Protein 2K9K (pdb70)

InterPro domains:
  IPR003538 Gram-negative bacterial TonB protein [PR01374] (62-72)
  IPR003538 Gram-negative bacterial TonB protein [PR01374] (121-142)
  IPR003538 Gram-negative bacterial TonB protein [PR01374] (142-160)
  IPR003538 Gram-negative bacterial TonB protein [PR01374] (161-178)
  IPR006260 TonB/TolA, C-terminal [TIGR01352] (127-204)
  IPR037682 TonB, C-terminal [PF03544] (126-204)
  IPR037682 TonB, C-terminal [PS52015] (114-206)
  IPR051045 TonB-dependent transporter energy transducer [PTHR33446] (8-205)

Sequence (106 aa):
DHPFTSAPTFGDFGSNQQAMPLYRVEPVYPSRALKRGVEGFVTLSFTIDTTGKAVDINVVDANPKRMFEREAMQALKKWKYQPQIVDGKAIEQPGQTVTVEFKIAKDHPFTSAPTFGDFGSNQQAMPLYRVEPVYPSRALKRGVEGFVTLSFTIDTTGKAVDINVVDANPKRMFEREAMQALKKWKYQPQIVDGKAIEQPGQTVTVEFKIAKDHPFTSAPTFGDFGSNQQAMPLYRVEPVYPSRALKRGVEGFVTLSFTIDTTGKAVDINVVDANPKRMFEREAMQALKKWKYQPQIVDGKAIEQPGQTVTVEFKIAKDHPFTSAPTFGDFGSNQQAMPLYRVEPVYPSRALKRGVEGFVTLSFTIDTTGKAVDINVVDANPKRMFEREAMQALKKWKYQPQIVDGKAIEQPGQTVTVEFKIAKDHPFTSAPTFGDFGSNQQAMPLYRVEPVYPSRALKRGVEGFVTLSFTIDTTGKAVDINVVDANPKRMFEREAMQALKKWKYQPQIVDGKAIEQPGQTVTVEFKIAKDHPFTSAPTFGDFGSNQQAMPLYRVEPVYPSRALKRGVEGFVTLSFTIDTTGKAVDINVVDANPKRMFEREAMQALKKWKYQPQIVDGKAIEQPGQTVTVEFKIAKDHPFTSAPTFGDFGSNQQAMPLYRVEPVYPSRALKRGVEGFVTLSFTIDTTGKAVDINVVDANPKRMFEREAMQALKKWKYQPQIVDGKAIEQPGQTVTVEFKIAKDHPFTSAPTFGDFGSNQQAMPLYRVEPVYPSRALKRGVEGFVTLSFTIDTTGKAVDINVVDANPKRMFEREAMQALKKWKYQPQIVDGKAIEQPGQTVTVEFKIAKDHPFTSAPTFGDFGSNQQAMPLYRVEPVYPSRALKRGVEGFVTLSFTIDTTGKAVDINVVDANPKRMFEREAMQALKKWKYQPQIVDGKAIEQPGQTVTVEFKIAKDHPFTSAPTFGDFGSNQQAMPLYRVEPVYPSRALKRGVEGFVTLSFTIDTTGKAVDINVVDANPKRMFEREAMQALKKWKYQPQIVDGKAIEQPGQTVTVEFKIAKDHPFTSAPTFGDFGSNQQAMPLYRVEPVYPSRALKRGVEGFVTLSFTIDTTGKAVDINVVDANPKRMFEREAMQALKKWKYQPQIVDGKAIEQPGQTVTVEFKIAKDHPFTSAPTFGDFGSNQQAMPLYRVEPVYPSRALKRGVEGFVTLSFTIDTTGKAVDINVVDANPKRMFEREAMQALKKWKYQPQIVDGKAIEQPGQTVTVEFKIAKDHPFTSAPTFGDFGSNQQAMPLYRVEPVYPSRALKRGVEGFVTLSFTIDTTGKAVDINVVDANPKRMFEREAMQALKKWKYQPQIVDGKAIEQPGQTVTVEFKIAKDHPFTSAPTFGDFGSNQQAMPLYRVEPVYPSRALKRGVEGFVTLSFTIDTTGKAVDINVVDANPKRMFEREAMQALKKWKYQPQIVDGKAIEQPGQTVTVEFKIAKDHPFTSAPTFGDFGSNQQAMPLYRVEPVYPSRALKRGVEGFVTLSFTIDTTGKAVDINVVDANPKRMFEREAMQALKKWKYQPQIVDGKAIEQPGQTVTVEFKIAKDHPFTSAPTFGDFGSNQQAMPLYRVEPVYPSRALKRGVEGFVTLSFTIDTTGKAVDINVVDANPKRMFEREAMQALKKWKYQPQIVDGKAIEQPGQTVTVEFKIAKDHPFTSAPTFGDFGSNQQAMPLYRVEPVYPSRALKRGVEGFVTLSFTIDTTGKAVDINVVDANPKRMFEREAMQALKKWKYQPQIVDGKAIEQPGQTVTVEFKIAKDHPFTSAPTFGDFGSNQQAMPLYRVEPVYPSRALKRGVEGFVTLSFTIDTTGKAVDINVVDANPKRMFEREAMQALKKWKYQPQIVDGKAIEQPGQTVTVEFKIAKDHPFTSAPTFGDFGSNQQAMPLYRVEPVYPSRALKRGVEGFVTLSFTIDTTGKAVDINVVDANPKRMFEREAMQALKKWKYQPQIVDGKAIEQPGQTVTVEFKIAKDHPFTSAPTFGDFGSNQQAMPLYRVEPVYPSRALKRGVEGFVTLSFTIDTTGKAVDINVVDANPKRMFEREAMQALKKWKYQPQIVDGKAIEQPGQTVTVEFKIAK

Solvent-accessible surface area: 8037 Å² total; per-residue (Å²): 180,191,103,164,142,86,87,127,126,111,68,96,151,57,108,80,172,47,4,62,4,108,148,68,108,84,21,73,60,26,81,180,5,48,169,170,50,46,92,8,62,5,17,1,26,3,34,2,64,62,93,10,111,27,58,104,37,82,44,103,77,10,15,96,158,200,29,0,58,126,9,5,83,89,4,4,143,136,22,139,27,86,60,112,132,79,152,80,101,42,14,105,44,117,68,21,63,10,47,40,128,1,116,28,49,251

Foldseek 3Di:
DDDDDDDDFDDPDDDDDFDAADPDGDFDADDVLLVVQDKKKFKWWWAQALQRDTDPIGGDDIGPDPHCHCRRSVDSVVGTHHSDQDVPDHHGGRGGMDMDIGDHTD

Radius of gyration: 14.74 Å; Cα contacts (8 Å, |Δi|>4): 183; chains: 1; bounding box: 39×39×26 Å

Structure (mmCIF, N/CA/C/O backbone):
data_2K9K
#
_entry.id   2K9K
#
loop_
_atom_site.group_PDB
_atom_site.id
_atom_site.type_symbol
_atom_site.label_atom_id
_atom_site.label_alt_id
_atom_site.label_comp_id
_atom_site.label_asym_id
_atom_site.label_entity_id
_atom_site.label_seq_id
_atom_site.pdbx_PDB_ins_code
_atom_site.Cartn_x
_atom_site.Cartn_y
_atom_site.Cartn_z
_atom_site.occupancy
_atom_site.B_iso_or_equiv
_atom_site.auth_seq_id
_atom_site.auth_comp_id
_atom_site.auth_asym_id
_atom_site.auth_atom_id
_atom_site.pdbx_PDB_model_num
ATOM 1 N N . ASP A 1 1 ? 1.328 0.000 0.000 1.00 0.00 101 ASP A N 1
ATOM 2 C CA . ASP A 1 1 ? 2.093 -0.001 -1.242 1.00 0.00 101 ASP A CA 1
ATOM 3 C C . ASP A 1 1 ? 2.118 -1.394 -1.863 1.00 0.00 101 ASP A C 1
ATOM 4 O O . ASP A 1 1 ? 2.162 -2.400 -1.155 1.00 0.00 101 ASP A O 1
ATOM 13 N N . HIS A 1 2 ? 2.090 -1.445 -3.191 1.00 0.00 102 HIS A N 1
ATOM 14 C CA . HIS A 1 2 ? 2.109 -2.715 -3.908 1.00 0.00 102 HIS A CA 1
ATOM 15 C C . HIS A 1 2 ? 3.314 -2.793 -4.842 1.00 0.00 102 HIS A C 1
ATOM 16 O O . HIS A 1 2 ? 3.185 -2.758 -6.066 1.00 0.00 102 HIS A O 1
ATOM 30 N N . PRO A 1 3 ? 4.514 -2.902 -4.252 1.00 0.00 103 PRO A N 1
ATOM 31 C CA . PRO A 1 3 ? 5.764 -2.988 -5.012 1.00 0.00 103 PRO A CA 1
ATOM 32 C C . PRO A 1 3 ? 5.901 -4.312 -5.757 1.00 0.00 103 PRO A C 1
ATOM 33 O O . PRO A 1 3 ? 4.975 -5.122 -5.777 1.00 0.00 103 PRO A O 1
ATOM 44 N N . PHE A 1 4 ? 7.062 -4.525 -6.367 1.00 0.00 104 PHE A N 1
ATOM 45 C CA . PHE A 1 4 ? 7.319 -5.751 -7.114 1.00 0.00 104 PHE A CA 1
ATOM 46 C C . PHE A 1 4 ? 7.292 -6.965 -6.191 1.00 0.00 104 PHE A C 1
ATOM 47 O O . PHE A 1 4 ? 7.569 -6.859 -4.995 1.00 0.00 104 PHE A O 1
ATOM 64 N N . THR A 1 5 ? 6.954 -8.122 -6.753 1.00 0.00 105 THR A N 1
ATOM 65 C CA . THR A 1 5 ? 6.889 -9.357 -5.982 1.00 0.00 105 THR A CA 1
ATOM 66 C C . THR A 1 5 ? 8.247 -9.704 -5.383 1.00 0.00 105 THR A C 1
ATOM 67 O O . THR A 1 5 ? 9.199 -9.995 -6.107 1.00 0.00 105 THR A O 1
ATOM 78 N N . SER A 1 6 ? 8.329 -9.673 -4.057 1.00 0.00 106 SER A N 1
ATOM 79 C CA . SER A 1 6 ? 9.572 -9.982 -3.361 1.00 0.00 106 SER A CA 1
ATOM 80 C C . SER A 1 6 ? 9.336 -10.115 -1.860 1.00 0.00 106 SER A C 1
ATOM 81 O O . SER A 1 6 ? 8.283 -9.733 -1.350 1.00 0.00 106 SER A O 1
ATOM 89 N N . ALA A 1 7 ? 10.324 -10.660 -1.157 1.00 0.00 107 ALA A N 1
ATOM 90 C CA . ALA A 1 7 ? 10.225 -10.843 0.285 1.00 0.00 107 ALA A CA 1
ATOM 91 C C . ALA A 1 7 ? 11.589 -10.698 0.952 1.00 0.00 107 ALA A C 1
ATOM 92 O O . ALA A 1 7 ? 12.635 -10.813 0.311 1.00 0.00 107 ALA A O 1
ATOM 99 N N . PRO A 1 8 ? 11.582 -10.440 2.268 1.00 0.00 108 PRO A N 1
ATOM 100 C CA . PRO A 1 8 ? 12.811 -10.274 3.049 1.00 0.00 108 PRO A CA 1
ATOM 101 C C . PRO A 1 8 ? 13.576 -11.583 3.211 1.00 0.00 108 PRO A C 1
ATOM 102 O O . PRO A 1 8 ? 13.059 -12.659 2.908 1.00 0.00 108 PRO A O 1
ATOM 113 N N . THR A 1 9 ? 14.812 -11.485 3.690 1.00 0.00 109 THR A N 1
ATOM 114 C CA . THR A 1 9 ? 15.649 -12.661 3.891 1.00 0.00 109 THR A CA 1
ATOM 115 C C . THR A 1 9 ? 15.748 -13.019 5.370 1.00 0.00 109 THR A C 1
ATOM 116 O O . THR A 1 9 ? 15.172 -14.011 5.818 1.00 0.00 109 THR A O 1
ATOM 127 N N . PHE A 1 10 ? 16.480 -12.205 6.124 1.00 0.00 110 PHE A N 1
ATOM 128 C CA . PHE A 1 10 ? 16.653 -12.437 7.553 1.00 0.00 110 PHE A CA 1
ATOM 129 C C . PHE A 1 10 ? 16.213 -11.219 8.359 1.00 0.00 110 PHE A C 1
ATOM 130 O O . PHE A 1 10 ? 15.766 -10.219 7.799 1.00 0.00 110 PHE A O 1
ATOM 147 N N . GLY A 1 11 ? 16.343 -11.311 9.679 1.00 0.00 111 GLY A N 1
ATOM 148 C CA . GLY A 1 11 ? 15.954 -10.211 10.542 1.00 0.00 111 GLY A CA 1
ATOM 149 C C . GLY A 1 11 ? 17.139 -9.382 10.995 1.00 0.00 111 GLY A C 1
ATOM 150 O O . GLY A 1 11 ? 18.209 -9.921 11.280 1.00 0.00 111 GLY A O 1
ATOM 154 N N . ASP A 1 12 ? 16.950 -8.069 11.062 1.00 0.00 112 ASP A N 1
ATOM 155 C CA . ASP A 1 12 ? 18.013 -7.164 11.484 1.00 0.00 112 ASP A CA 1
ATOM 156 C C . ASP A 1 12 ? 17.508 -6.188 12.541 1.00 0.00 112 ASP A C 1
ATOM 157 O O . ASP A 1 12 ? 16.303 -5.984 12.688 1.00 0.00 112 ASP A O 1
ATOM 166 N N . PHE A 1 13 ? 18.437 -5.588 13.278 1.00 0.00 113 PHE A N 1
ATOM 167 C CA . PHE A 1 13 ? 18.086 -4.635 14.324 1.00 0.00 113 PHE A CA 1
ATOM 168 C C . PHE A 1 13 ? 19.300 -3.804 14.732 1.00 0.00 113 PHE A C 1
ATOM 169 O O . PHE A 1 13 ? 20.440 -4.247 14.605 1.00 0.00 113 PHE A O 1
ATOM 186 N N . GLY A 1 14 ? 19.044 -2.596 15.224 1.00 0.00 114 GLY A N 1
ATOM 187 C CA . GLY A 1 14 ? 20.124 -1.722 15.644 1.00 0.00 114 GLY A CA 1
ATOM 188 C C . GLY A 1 14 ? 19.816 -1.002 16.941 1.00 0.00 114 GLY A C 1
ATOM 189 O O . GLY A 1 14 ? 19.163 0.041 16.941 1.00 0.00 114 GLY A O 1
ATOM 193 N N . SER A 1 15 ? 20.287 -1.560 18.052 1.00 0.00 115 SER A N 1
ATOM 194 C CA . SER A 1 15 ? 20.054 -0.967 19.364 1.00 0.00 115 SER A CA 1
ATOM 195 C C . SER A 1 15 ? 21.015 0.191 19.615 1.00 0.00 115 SER A C 1
ATOM 196 O O . SER A 1 15 ? 20.627 1.228 20.151 1.00 0.00 115 SER A O 1
ATOM 204 N N . ASN A 1 16 ? 22.271 0.006 19.222 1.00 0.00 116 ASN A N 1
ATOM 205 C CA . ASN A 1 16 ? 23.289 1.034 19.405 1.00 0.00 116 ASN A CA 1
ATOM 206 C C . ASN A 1 16 ? 22.843 2.356 18.786 1.00 0.00 116 ASN A C 1
ATOM 207 O O . ASN A 1 16 ? 22.147 2.373 17.772 1.00 0.00 116 ASN A O 1
ATOM 218 N N . GLN A 1 17 ? 23.251 3.459 19.405 1.00 0.00 117 GLN A N 1
ATOM 219 C CA . GLN A 1 17 ? 22.894 4.785 18.914 1.00 0.00 117 GLN A CA 1
ATOM 220 C C . GLN A 1 17 ? 23.934 5.298 17.924 1.00 0.00 117 GLN A C 1
ATOM 221 O O . GLN A 1 17 ? 24.992 5.786 18.320 1.00 0.00 117 GLN A O 1
ATOM 235 N N . GLN A 1 18 ? 23.625 5.184 16.637 1.00 0.00 118 GLN A N 1
ATOM 236 C CA . GLN A 1 18 ? 24.535 5.635 15.590 1.00 0.00 118 GLN A CA 1
ATOM 237 C C . GLN A 1 18 ? 23.827 6.576 14.622 1.00 0.00 118 GLN A C 1
ATOM 238 O O . GLN A 1 18 ? 22.610 6.747 14.685 1.00 0.00 118 GLN A O 1
ATOM 252 N N . ALA A 1 19 ? 24.597 7.185 13.726 1.00 0.00 119 ALA A N 1
ATOM 253 C CA . ALA A 1 19 ? 24.042 8.108 12.743 1.00 0.00 119 ALA A CA 1
ATOM 254 C C . ALA A 1 19 ? 23.697 7.385 11.445 1.00 0.00 119 ALA A C 1
ATOM 255 O O . ALA A 1 19 ? 24.584 6.992 10.688 1.00 0.00 119 ALA A O 1
ATOM 262 N N . MET A 1 20 ? 22.403 7.213 11.196 1.00 0.00 120 MET A N 1
ATOM 263 C CA . MET A 1 20 ? 21.941 6.538 9.988 1.00 0.00 120 MET A CA 1
ATOM 264 C C . MET A 1 20 ? 21.283 7.526 9.031 1.00 0.00 120 MET A C 1
ATOM 265 O O . MET A 1 20 ? 20.479 8.370 9.427 1.00 0.00 120 MET A O 1
ATOM 279 N N . PRO A 1 21 ? 21.631 7.421 7.740 1.00 0.00 121 PRO A N 1
ATOM 280 C CA . PRO A 1 21 ? 21.085 8.298 6.699 1.00 0.00 121 PRO A CA 1
ATOM 281 C C . PRO A 1 21 ? 19.610 8.024 6.425 1.00 0.00 121 PRO A C 1
ATOM 282 O O . PRO A 1 21 ? 18.937 7.351 7.208 1.00 0.00 121 PRO A O 1
ATOM 293 N N . LEU A 1 22 ? 19.113 8.548 5.310 1.00 0.00 122 LEU A N 1
ATOM 294 C CA . LEU A 1 22 ? 17.717 8.359 4.933 1.00 0.00 122 LEU A CA 1
ATOM 295 C C . LEU A 1 22 ? 17.600 7.442 3.720 1.00 0.00 122 LEU A C 1
ATOM 296 O O . LEU A 1 22 ? 16.498 7.145 3.257 1.00 0.00 122 LEU A O 1
ATOM 312 N N . TYR A 1 23 ? 18.742 6.994 3.211 1.00 0.00 123 TYR A N 1
ATOM 313 C CA . TYR A 1 23 ? 18.769 6.111 2.052 1.00 0.00 123 TYR A CA 1
ATOM 314 C C . TYR A 1 23 ? 19.404 4.769 2.403 1.00 0.00 123 TYR A C 1
ATOM 315 O O . TYR A 1 23 ? 19.173 3.765 1.730 1.00 0.00 123 TYR A O 1
ATOM 333 N N . ARG A 1 24 ? 20.206 4.761 3.464 1.00 0.00 124 ARG A N 1
ATOM 334 C CA . ARG A 1 24 ? 20.876 3.544 3.906 1.00 0.00 124 ARG A CA 1
ATOM 335 C C . ARG A 1 24 ? 20.704 3.345 5.409 1.00 0.00 124 ARG A C 1
ATOM 336 O O . ARG A 1 24 ? 21.552 3.755 6.201 1.00 0.00 124 ARG A O 1
ATOM 357 N N . VAL A 1 25 ? 19.600 2.711 5.794 1.00 0.00 125 VAL A N 1
ATOM 358 C CA . VAL A 1 25 ? 19.317 2.457 7.202 1.00 0.00 125 VAL A CA 1
ATOM 359 C C . VAL A 1 25 ? 20.346 1.507 7.806 1.00 0.00 125 VAL A C 1
ATOM 360 O O . VAL A 1 25 ? 20.427 1.359 9.025 1.00 0.00 125 VAL A O 1
ATOM 373 N N . GLU A 1 26 ? 21.130 0.867 6.945 1.00 0.00 126 GLU A N 1
ATOM 374 C CA . GLU A 1 26 ? 22.154 -0.069 7.395 1.00 0.00 126 GLU A CA 1
ATOM 375 C C . GLU A 1 26 ? 23.316 -0.121 6.407 1.00 0.00 126 GLU A C 1
ATOM 376 O O . GLU A 1 26 ? 23.204 0.300 5.255 1.00 0.00 126 GLU A O 1
ATOM 388 N N . PRO A 1 27 ? 24.460 -0.648 6.867 1.00 0.00 127 PRO A N 1
ATOM 389 C CA . PRO A 1 27 ? 25.665 -0.767 6.042 1.00 0.00 127 PRO A CA 1
ATOM 390 C C . PRO A 1 27 ? 25.513 -1.811 4.941 1.00 0.00 127 PRO A C 1
ATOM 391 O O . PRO A 1 27 ? 24.810 -2.808 5.110 1.00 0.00 127 PRO A O 1
ATOM 402 N N . VAL A 1 28 ? 26.175 -1.576 3.813 1.00 0.00 128 VAL A N 1
ATOM 403 C CA . VAL A 1 28 ? 26.115 -2.497 2.684 1.00 0.00 128 VAL A CA 1
ATOM 404 C C . VAL A 1 28 ? 26.909 -3.767 2.968 1.00 0.00 128 VAL A C 1
ATOM 405 O O . VAL A 1 28 ? 28.134 -3.733 3.088 1.00 0.00 128 VAL A O 1
ATOM 418 N N . TYR A 1 29 ? 26.203 -4.888 3.075 1.00 0.00 129 TYR A N 1
ATOM 419 C CA . TYR A 1 29 ? 26.842 -6.170 3.347 1.00 0.00 129 TYR A CA 1
ATOM 420 C C . TYR A 1 29 ? 27.603 -6.670 2.123 1.00 0.00 129 TYR A C 1
ATOM 421 O O . TYR A 1 29 ? 27.129 -6.591 0.990 1.00 0.00 129 TYR A O 1
ATOM 439 N N . PRO A 1 30 ? 28.814 -7.198 2.356 1.00 0.00 130 PRO A N 1
ATOM 440 C CA . PRO A 1 30 ? 29.668 -7.723 1.286 1.00 0.00 130 PRO A CA 1
ATOM 441 C C . PRO A 1 30 ? 29.114 -9.009 0.682 1.00 0.00 130 PRO A C 1
ATOM 442 O O . PRO A 1 30 ? 27.952 -9.355 0.891 1.00 0.00 130 PRO A O 1
ATOM 453 N N . SER A 1 31 ? 29.955 -9.714 -0.068 1.00 0.00 131 SER A N 1
ATOM 454 C CA . SER A 1 31 ? 29.549 -10.961 -0.706 1.00 0.00 131 SER A CA 1
ATOM 455 C C . SER A 1 31 ? 30.389 -12.130 -0.200 1.00 0.00 131 SER A C 1
ATOM 456 O O . SER A 1 31 ? 29.857 -13.177 0.169 1.00 0.00 131 SER A O 1
ATOM 464 N N . ARG A 1 32 ? 31.704 -11.942 -0.184 1.00 0.00 132 ARG A N 1
ATOM 465 C CA . ARG A 1 32 ? 32.619 -12.979 0.276 1.00 0.00 132 ARG A CA 1
ATOM 466 C C . ARG A 1 32 ? 32.583 -13.101 1.796 1.00 0.00 132 ARG A C 1
ATOM 467 O O . ARG A 1 32 ? 32.343 -14.180 2.337 1.00 0.00 132 ARG A O 1
ATOM 488 N N . ALA A 1 33 ? 32.825 -11.987 2.480 1.00 0.00 133 ALA A N 1
ATOM 489 C CA . ALA A 1 33 ? 32.818 -11.968 3.937 1.00 0.00 133 ALA A CA 1
ATOM 490 C C . ALA A 1 33 ? 31.520 -12.547 4.488 1.00 0.00 133 ALA A C 1
ATOM 491 O O . ALA A 1 33 ? 31.488 -13.084 5.596 1.00 0.00 133 ALA A O 1
ATOM 498 N N . LEU A 1 34 ? 30.450 -12.434 3.709 1.00 0.00 134 LEU A N 1
ATOM 499 C CA . LEU A 1 34 ? 29.147 -12.946 4.119 1.00 0.00 134 LEU A CA 1
ATOM 500 C C . LEU A 1 34 ? 29.144 -14.471 4.142 1.00 0.00 134 LEU A C 1
ATOM 501 O O . LEU A 1 34 ? 28.534 -15.089 5.015 1.00 0.00 134 LEU A O 1
ATOM 517 N N . LYS A 1 35 ? 29.830 -15.073 3.177 1.00 0.00 135 LYS A N 1
ATOM 518 C CA . LYS A 1 35 ? 29.911 -16.526 3.087 1.00 0.00 135 LYS A CA 1
ATOM 519 C C . LYS A 1 35 ? 31.075 -17.060 3.915 1.00 0.00 135 LYS A C 1
ATOM 520 O O . LYS A 1 35 ? 31.155 -18.256 4.192 1.00 0.00 135 LYS A O 1
ATOM 539 N N . ARG A 1 36 ? 31.975 -16.164 4.308 1.00 0.00 136 ARG A N 1
ATOM 540 C CA . ARG A 1 36 ? 33.135 -16.545 5.105 1.00 0.00 136 ARG A CA 1
ATOM 541 C C . ARG A 1 36 ? 32.713 -17.356 6.326 1.00 0.00 136 ARG A C 1
ATOM 542 O O . ARG A 1 36 ? 32.835 -18.580 6.343 1.00 0.00 136 ARG A O 1
ATOM 563 N N . GLY A 1 37 ? 32.216 -16.665 7.347 1.00 0.00 137 GLY A N 1
ATOM 564 C CA . GLY A 1 37 ? 31.784 -17.337 8.559 1.00 0.00 137 GLY A CA 1
ATOM 565 C C . GLY A 1 37 ? 32.114 -16.546 9.809 1.00 0.00 137 GLY A C 1
ATOM 566 O O . GLY A 1 37 ? 31.620 -16.853 10.895 1.00 0.00 137 GLY A O 1
ATOM 570 N N . VAL A 1 38 ? 32.952 -15.526 9.659 1.00 0.00 138 VAL A N 1
ATOM 571 C CA . VAL A 1 38 ? 33.348 -14.689 10.785 1.00 0.00 138 VAL A CA 1
ATOM 572 C C . VAL A 1 38 ? 32.370 -13.536 10.984 1.00 0.00 138 VAL A C 1
ATOM 573 O O . VAL A 1 38 ? 31.769 -13.049 10.027 1.00 0.00 138 VAL A O 1
ATOM 586 N N . GLU A 1 39 ? 32.216 -13.105 12.232 1.00 0.00 139 GLU A N 1
ATOM 587 C CA . GLU A 1 39 ? 31.311 -12.009 12.555 1.00 0.00 139 GLU A CA 1
ATOM 588 C C . GLU A 1 39 ? 32.059 -10.870 13.241 1.00 0.00 139 GLU A C 1
ATOM 589 O O . GLU A 1 39 ? 31.994 -10.715 14.460 1.00 0.00 139 GLU A O 1
ATOM 601 N N . GLY A 1 40 ? 32.770 -10.074 12.447 1.00 0.00 140 GLY A N 1
ATOM 602 C CA . GLY A 1 40 ? 33.521 -8.960 12.995 1.00 0.00 140 GLY A CA 1
ATOM 603 C C . GLY A 1 40 ? 32.633 -7.789 13.366 1.00 0.00 140 GLY A C 1
ATOM 604 O O . GLY A 1 40 ? 31.606 -7.963 14.022 1.00 0.00 140 GLY A O 1
ATOM 608 N N . PHE A 1 41 ? 33.030 -6.591 12.948 1.00 0.00 141 PHE A N 1
ATOM 609 C CA . PHE A 1 41 ? 32.264 -5.386 13.243 1.00 0.00 141 PHE A CA 1
ATOM 610 C C . PHE A 1 41 ? 32.790 -4.198 12.443 1.00 0.00 141 PHE A C 1
ATOM 611 O O . PHE A 1 41 ? 33.889 -4.245 11.891 1.00 0.00 141 PHE A O 1
ATOM 628 N N . VAL A 1 42 ? 31.996 -3.133 12.384 1.00 0.00 142 VAL A N 1
ATOM 629 C CA . VAL A 1 42 ? 32.380 -1.932 11.653 1.00 0.00 142 VAL A CA 1
ATOM 630 C C . VAL A 1 42 ? 32.196 -0.685 12.510 1.00 0.00 142 VAL A C 1
ATOM 631 O O . VAL A 1 42 ? 31.077 -0.339 12.892 1.00 0.00 142 VAL A O 1
ATOM 644 N N . THR A 1 43 ? 33.302 -0.010 12.809 1.00 0.00 143 THR A N 1
ATOM 645 C CA . THR A 1 43 ? 33.263 1.200 13.621 1.00 0.00 143 THR A CA 1
ATOM 646 C C . THR A 1 43 ? 33.911 2.372 12.893 1.00 0.00 143 THR A C 1
ATOM 647 O O . THR A 1 43 ? 35.135 2.442 12.774 1.00 0.00 143 THR A O 1
ATOM 658 N N . LEU A 1 44 ? 33.084 3.291 12.408 1.00 0.00 144 LEU A N 1
ATOM 659 C CA . LEU A 1 44 ? 33.577 4.462 11.691 1.00 0.00 144 LEU A CA 1
ATOM 660 C C . LEU A 1 44 ? 33.236 5.744 12.443 1.00 0.00 144 LEU A C 1
ATOM 661 O O . LEU A 1 44 ? 32.094 5.949 12.856 1.00 0.00 144 LEU A O 1
ATOM 677 N N . SER A 1 45 ? 34.233 6.606 12.616 1.00 0.00 145 SER A N 1
ATOM 678 C CA . SER A 1 45 ? 34.039 7.868 13.320 1.00 0.00 145 SER A CA 1
ATOM 679 C C . SER A 1 45 ? 34.031 9.040 12.342 1.00 0.00 145 SER A C 1
ATOM 680 O O . SER A 1 45 ? 35.081 9.470 11.863 1.00 0.00 145 SER A O 1
ATOM 688 N N . PHE A 1 46 ? 32.840 9.551 12.051 1.00 0.00 146 PHE A N 1
ATOM 689 C CA . PHE A 1 46 ? 32.694 10.672 11.130 1.00 0.00 146 PHE A CA 1
ATOM 690 C C . PHE A 1 46 ? 31.897 11.804 11.773 1.00 0.00 146 PHE A C 1
ATOM 691 O O . PHE A 1 46 ? 31.224 11.609 12.786 1.00 0.00 146 PHE A O 1
ATOM 708 N N . THR A 1 47 ? 31.979 12.990 11.177 1.00 0.00 147 THR A N 1
ATOM 709 C CA . THR A 1 47 ? 31.268 14.154 11.691 1.00 0.00 147 THR A CA 1
ATOM 710 C C . THR A 1 47 ? 30.162 14.588 10.736 1.00 0.00 147 THR A C 1
ATOM 711 O O . THR A 1 47 ? 30.387 14.733 9.535 1.00 0.00 147 THR A O 1
ATOM 722 N N . ILE A 1 48 ? 28.966 14.794 11.279 1.00 0.00 148 ILE A N 1
ATOM 723 C CA . ILE A 1 48 ? 27.825 15.214 10.475 1.00 0.00 148 ILE A CA 1
ATOM 724 C C . ILE A 1 48 ? 27.671 16.731 10.489 1.00 0.00 148 ILE A C 1
ATOM 725 O O . ILE A 1 48 ? 27.174 17.306 11.458 1.00 0.00 148 ILE A O 1
ATOM 741 N N . ASP A 1 49 ? 28.099 17.374 9.408 1.00 0.00 149 ASP A N 1
ATOM 742 C CA . ASP A 1 49 ? 28.006 18.824 9.294 1.00 0.00 149 ASP A CA 1
ATOM 743 C C . ASP A 1 49 ? 26.566 19.293 9.480 1.00 0.00 149 ASP A C 1
ATOM 744 O O . ASP A 1 49 ? 25.622 18.600 9.100 1.00 0.00 149 ASP A O 1
ATOM 753 N N . THR A 1 50 ? 26.405 20.474 10.069 1.00 0.00 150 THR A N 1
ATOM 754 C CA . THR A 1 50 ? 25.081 21.034 10.308 1.00 0.00 150 THR A CA 1
ATOM 755 C C . THR A 1 50 ? 24.251 21.050 9.029 1.00 0.00 150 THR A C 1
ATOM 756 O O . THR A 1 50 ? 23.021 21.055 9.074 1.00 0.00 150 THR A O 1
ATOM 767 N N . THR A 1 51 ? 24.932 21.056 7.887 1.00 0.00 151 THR A N 1
ATOM 768 C CA . THR A 1 51 ? 24.258 21.071 6.595 1.00 0.00 151 THR A CA 1
ATOM 769 C C . THR A 1 51 ? 23.970 19.655 6.109 1.00 0.00 151 THR A C 1
ATOM 770 O O . THR A 1 51 ? 23.806 19.420 4.913 1.00 0.00 151 THR A O 1
ATOM 781 N N . GLY A 1 52 ? 23.907 18.714 7.046 1.00 0.00 152 GLY A N 1
ATOM 782 C CA . GLY A 1 52 ? 23.637 17.332 6.693 1.00 0.00 152 GLY A CA 1
ATOM 783 C C . GLY A 1 52 ? 24.688 16.756 5.764 1.00 0.00 152 GLY A C 1
ATOM 784 O O . GLY A 1 52 ? 24.360 16.154 4.741 1.00 0.00 152 GLY A O 1
ATOM 788 N N . LYS A 1 53 ? 25.955 16.940 6.120 1.00 0.00 153 LYS A N 1
ATOM 789 C CA . LYS A 1 53 ? 27.058 16.434 5.311 1.00 0.00 153 LYS A CA 1
ATOM 790 C C . LYS A 1 53 ? 27.981 15.550 6.143 1.00 0.00 153 LYS A C 1
ATOM 791 O O . LYS A 1 53 ? 28.580 16.005 7.117 1.00 0.00 153 LYS A O 1
ATOM 810 N N . ALA A 1 54 ? 28.093 14.285 5.751 1.00 0.00 154 ALA A N 1
ATOM 811 C CA . ALA A 1 54 ? 28.946 13.339 6.459 1.00 0.00 154 ALA A CA 1
ATOM 812 C C . ALA A 1 54 ? 30.362 13.346 5.893 1.00 0.00 154 ALA A C 1
ATOM 813 O O . ALA A 1 54 ? 30.605 12.843 4.796 1.00 0.00 154 ALA A O 1
ATOM 820 N N . VAL A 1 55 ? 31.293 13.921 6.648 1.00 0.00 155 VAL A N 1
ATOM 821 C CA . VAL A 1 55 ? 32.685 13.994 6.221 1.00 0.00 155 VAL A CA 1
ATOM 822 C C . VAL A 1 55 ? 33.625 13.534 7.330 1.00 0.00 155 VAL A C 1
ATOM 823 O O . VAL A 1 55 ? 33.182 13.062 8.377 1.00 0.00 155 VAL A O 1
ATOM 836 N N . ASP A 1 56 ? 34.924 13.675 7.093 1.00 0.00 156 ASP A N 1
ATOM 837 C CA . ASP A 1 56 ? 35.928 13.275 8.073 1.00 0.00 156 ASP A CA 1
ATOM 838 C C . ASP A 1 56 ? 35.868 11.773 8.329 1.00 0.00 156 ASP A C 1
ATOM 839 O O . ASP A 1 56 ? 36.190 11.307 9.423 1.00 0.00 156 ASP A O 1
ATOM 848 N N . ILE A 1 57 ? 35.455 11.020 7.315 1.00 0.00 157 ILE A N 1
ATOM 849 C CA . ILE A 1 57 ? 35.353 9.571 7.432 1.00 0.00 157 ILE A CA 1
ATOM 850 C C . ILE A 1 57 ? 36.651 8.970 7.959 1.00 0.00 157 ILE A C 1
ATOM 851 O O . ILE A 1 57 ? 37.627 8.830 7.223 1.00 0.00 157 ILE A O 1
ATOM 867 N N . ASN A 1 58 ? 36.655 8.614 9.240 1.00 0.00 158 ASN A N 1
ATOM 868 C CA . ASN A 1 58 ? 37.833 8.026 9.867 1.00 0.00 158 ASN A CA 1
ATOM 869 C C . ASN A 1 58 ? 37.459 6.787 10.675 1.00 0.00 158 ASN A C 1
ATOM 870 O O . ASN A 1 58 ? 36.741 6.876 11.671 1.00 0.00 158 ASN A O 1
ATOM 881 N N . VAL A 1 59 ? 37.951 5.632 10.238 1.00 0.00 159 VAL A N 1
ATOM 882 C CA . VAL A 1 59 ? 37.669 4.375 10.921 1.00 0.00 159 VAL A CA 1
ATOM 883 C C . VAL A 1 59 ? 38.528 4.225 12.172 1.00 0.00 159 VAL A C 1
ATOM 884 O O . VAL A 1 59 ? 39.720 4.532 12.161 1.00 0.00 159 VAL A O 1
ATOM 897 N N . VAL A 1 60 ? 37.914 3.750 13.251 1.00 0.00 160 VAL A N 1
ATOM 898 C CA . VAL A 1 60 ? 38.622 3.558 14.511 1.00 0.00 160 VAL A CA 1
ATOM 899 C C . VAL A 1 60 ? 38.844 2.076 14.796 1.00 0.00 160 VAL A C 1
ATOM 900 O O . VAL A 1 60 ? 39.843 1.694 15.404 1.00 0.00 160 VAL A O 1
ATOM 913 N N . ASP A 1 61 ? 37.905 1.247 14.352 1.00 0.00 161 ASP A N 1
ATOM 914 C CA . ASP A 1 61 ? 37.999 -0.193 14.557 1.00 0.00 161 ASP A CA 1
ATOM 915 C C . ASP A 1 61 ? 36.980 -0.932 13.695 1.00 0.00 161 ASP A C 1
ATOM 916 O O . ASP A 1 61 ? 35.922 -0.394 13.369 1.00 0.00 161 ASP A O 1
ATOM 925 N N . ALA A 1 62 ? 37.306 -2.167 13.330 1.00 0.00 162 ALA A N 1
ATOM 926 C CA . ALA A 1 62 ? 36.419 -2.980 12.506 1.00 0.00 162 ALA A CA 1
ATOM 927 C C . ALA A 1 62 ? 36.804 -4.454 12.575 1.00 0.00 162 ALA A C 1
ATOM 928 O O . ALA A 1 62 ? 37.485 -4.885 13.504 1.00 0.00 162 ALA A O 1
ATOM 935 N N . ASN A 1 63 ? 36.364 -5.222 11.584 1.00 0.00 163 ASN A N 1
ATOM 936 C CA . ASN A 1 63 ? 36.661 -6.649 11.533 1.00 0.00 163 ASN A CA 1
ATOM 937 C C . ASN A 1 63 ? 38.133 -6.909 11.838 1.00 0.00 163 ASN A C 1
ATOM 938 O O . ASN A 1 63 ? 38.965 -6.001 11.828 1.00 0.00 163 ASN A O 1
ATOM 949 N N . PRO A 1 64 ? 38.464 -8.179 12.117 1.00 0.00 164 PRO A N 1
ATOM 950 C CA . PRO A 1 64 ? 39.837 -8.588 12.429 1.00 0.00 164 PRO A CA 1
ATOM 951 C C . PRO A 1 64 ? 40.755 -8.512 11.215 1.00 0.00 164 PRO A C 1
ATOM 952 O O . PRO A 1 64 ? 41.970 -8.680 11.330 1.00 0.00 164 PRO A O 1
ATOM 963 N N . LYS A 1 65 ? 40.169 -8.256 10.050 1.00 0.00 165 LYS A N 1
ATOM 964 C CA . LYS A 1 65 ? 40.934 -8.156 8.813 1.00 0.00 165 LYS A CA 1
ATOM 965 C C . LYS A 1 65 ? 40.036 -7.748 7.650 1.00 0.00 165 LYS A C 1
ATOM 966 O O . LYS A 1 65 ? 38.820 -7.933 7.698 1.00 0.00 165 LYS A O 1
ATOM 985 N N . ARG A 1 66 ? 40.644 -7.194 6.605 1.00 0.00 166 ARG A N 1
ATOM 986 C CA . ARG A 1 66 ? 39.899 -6.760 5.430 1.00 0.00 166 ARG A CA 1
ATOM 987 C C . ARG A 1 66 ? 38.728 -7.699 5.151 1.00 0.00 166 ARG A C 1
ATOM 988 O O . ARG A 1 66 ? 38.906 -8.780 4.591 1.00 0.00 166 ARG A O 1
ATOM 1009 N N . MET A 1 67 ? 37.531 -7.277 5.548 1.00 0.00 167 MET A N 1
ATOM 1010 C CA . MET A 1 67 ? 36.332 -8.080 5.341 1.00 0.00 167 MET A CA 1
ATOM 1011 C C . MET A 1 67 ? 35.128 -7.191 5.044 1.00 0.00 167 MET A C 1
ATOM 1012 O O . MET A 1 67 ? 34.704 -7.068 3.894 1.00 0.00 167 MET A O 1
ATOM 1026 N N . PHE A 1 68 ? 34.581 -6.575 6.086 1.00 0.00 168 PHE A N 1
ATOM 1027 C CA . PHE A 1 68 ? 33.425 -5.699 5.937 1.00 0.00 168 PHE A CA 1
ATOM 1028 C C . PHE A 1 68 ? 33.818 -4.239 6.147 1.00 0.00 168 PHE A C 1
ATOM 1029 O O . PHE A 1 68 ? 32.970 -3.348 6.124 1.00 0.00 168 PHE A O 1
ATOM 1046 N N . GLU A 1 69 ? 35.110 -4.004 6.352 1.00 0.00 169 GLU A N 1
ATOM 1047 C CA . GLU A 1 69 ? 35.615 -2.654 6.568 1.00 0.00 169 GLU A CA 1
ATOM 1048 C C . GLU A 1 69 ? 35.469 -1.810 5.305 1.00 0.00 169 GLU A C 1
ATOM 1049 O O . GLU A 1 69 ? 35.054 -0.652 5.364 1.00 0.00 169 GLU A O 1
ATOM 1061 N N . ARG A 1 70 ? 35.814 -2.398 4.164 1.00 0.00 170 ARG A N 1
ATOM 1062 C CA . ARG A 1 70 ? 35.724 -1.701 2.887 1.00 0.00 170 ARG A CA 1
ATOM 1063 C C . ARG A 1 70 ? 34.307 -1.189 2.646 1.00 0.00 170 ARG A C 1
ATOM 1064 O O . ARG A 1 70 ? 34.087 0.013 2.505 1.00 0.00 170 ARG A O 1
ATOM 1085 N N . GLU A 1 71 ? 33.350 -2.111 2.601 1.00 0.00 171 GLU A N 1
ATOM 1086 C CA . GLU A 1 71 ? 31.954 -1.752 2.376 1.00 0.00 171 GLU A CA 1
ATOM 1087 C C . GLU A 1 71 ? 31.487 -0.718 3.396 1.00 0.00 171 GLU A C 1
ATOM 1088 O O . GLU A 1 71 ? 30.783 0.232 3.055 1.00 0.00 171 GLU A O 1
ATOM 1100 N N . ALA A 1 72 ? 31.884 -0.911 4.650 1.00 0.00 172 ALA A N 1
ATOM 1101 C CA . ALA A 1 72 ? 31.508 0.005 5.719 1.00 0.00 172 ALA A CA 1
ATOM 1102 C C . ALA A 1 72 ? 32.081 1.398 5.477 1.00 0.00 172 ALA A C 1
ATOM 1103 O O . ALA A 1 72 ? 31.436 2.404 5.769 1.00 0.00 172 ALA A O 1
ATOM 1110 N N . MET A 1 73 ? 33.296 1.447 4.941 1.00 0.00 173 MET A N 1
ATOM 1111 C CA . MET A 1 73 ? 33.955 2.717 4.658 1.00 0.00 173 MET A CA 1
ATOM 1112 C C . MET A 1 73 ? 33.298 3.419 3.474 1.00 0.00 173 MET A C 1
ATOM 1113 O O . MET A 1 73 ? 32.887 4.574 3.576 1.00 0.00 173 MET A O 1
ATOM 1127 N N . GLN A 1 74 ? 33.204 2.713 2.351 1.00 0.00 174 GLN A N 1
ATOM 1128 C CA . GLN A 1 74 ? 32.598 3.270 1.148 1.00 0.00 174 GLN A CA 1
ATOM 1129 C C . GLN A 1 74 ? 31.135 3.625 1.389 1.00 0.00 174 GLN A C 1
ATOM 1130 O O . GLN A 1 74 ? 30.605 4.559 0.788 1.00 0.00 174 GLN A O 1
ATOM 1144 N N . ALA A 1 75 ? 30.487 2.872 2.273 1.00 0.00 175 ALA A N 1
ATOM 1145 C CA . ALA A 1 75 ? 29.085 3.109 2.595 1.00 0.00 175 ALA A CA 1
ATOM 1146 C C . ALA A 1 75 ? 28.897 4.466 3.264 1.00 0.00 175 ALA A C 1
ATOM 1147 O O . ALA A 1 75 ? 28.098 5.287 2.813 1.00 0.00 175 ALA A O 1
ATOM 1154 N N . LEU A 1 76 ? 29.637 4.695 4.344 1.00 0.00 176 LEU A N 1
ATOM 1155 C CA . LEU A 1 76 ? 29.551 5.953 5.077 1.00 0.00 176 LEU A CA 1
ATOM 1156 C C . LEU A 1 76 ? 29.678 7.144 4.132 1.00 0.00 176 LEU A C 1
ATOM 1157 O O . LEU A 1 76 ? 29.090 8.200 4.364 1.00 0.00 176 LEU A O 1
ATOM 1173 N N . LYS A 1 77 ? 30.447 6.965 3.063 1.00 0.00 177 LYS A N 1
ATOM 1174 C CA . LYS A 1 77 ? 30.650 8.023 2.080 1.00 0.00 177 LYS A CA 1
ATOM 1175 C C . LYS A 1 77 ? 29.456 8.123 1.136 1.00 0.00 177 LYS A C 1
ATOM 1176 O O . LYS A 1 77 ? 28.768 9.143 1.093 1.00 0.00 177 LYS A O 1
ATOM 1195 N N . LYS A 1 78 ? 29.214 7.057 0.380 1.00 0.00 178 LYS A N 1
ATOM 1196 C CA . LYS A 1 78 ? 28.102 7.023 -0.562 1.00 0.00 178 LYS A CA 1
ATOM 1197 C C . LYS A 1 78 ? 26.791 7.382 0.130 1.00 0.00 178 LYS A C 1
ATOM 1198 O O . LYS A 1 78 ? 25.869 7.904 -0.498 1.00 0.00 178 LYS A O 1
ATOM 1217 N N . TRP A 1 79 ? 26.716 7.102 1.426 1.00 0.00 179 TRP A N 1
ATOM 1218 C CA . TRP A 1 79 ? 25.518 7.398 2.204 1.00 0.00 179 TRP A CA 1
ATOM 1219 C C . TRP A 1 79 ? 25.091 8.850 2.015 1.00 0.00 179 TRP A C 1
ATOM 1220 O O . TRP A 1 79 ? 25.899 9.702 1.642 1.00 0.00 179 TRP A O 1
ATOM 1241 N N . LYS A 1 80 ? 23.818 9.127 2.275 1.00 0.00 180 LYS A N 1
ATOM 1242 C CA . LYS A 1 80 ? 23.284 10.477 2.136 1.00 0.00 180 LYS A CA 1
ATOM 1243 C C . LYS A 1 80 ? 22.484 10.876 3.372 1.00 0.00 180 LYS A C 1
ATOM 1244 O O . LYS A 1 80 ? 21.502 10.223 3.725 1.00 0.00 180 LYS A O 1
ATOM 1263 N N . TYR A 1 81 ? 22.910 11.952 4.024 1.00 0.00 181 TYR A N 1
ATOM 1264 C CA . TYR A 1 81 ? 22.234 12.437 5.221 1.00 0.00 181 TYR A CA 1
ATOM 1265 C C . TYR A 1 81 ? 21.625 13.815 4.982 1.00 0.00 181 TYR A C 1
ATOM 1266 O O . TYR A 1 81 ? 22.266 14.698 4.412 1.00 0.00 181 TYR A O 1
ATOM 1284 N N . GLN A 1 82 ? 20.383 13.991 5.423 1.00 0.00 182 GLN A N 1
ATOM 1285 C CA . GLN A 1 82 ? 19.687 15.262 5.257 1.00 0.00 182 GLN A CA 1
ATOM 1286 C C . GLN A 1 82 ? 19.653 16.039 6.569 1.00 0.00 182 GLN A C 1
ATOM 1287 O O . GLN A 1 82 ? 19.394 15.488 7.639 1.00 0.00 182 GLN A O 1
ATOM 1301 N N . PRO A 1 83 ? 19.922 17.350 6.487 1.00 0.00 183 PRO A N 1
ATOM 1302 C CA . PRO A 1 83 ? 19.928 18.232 7.659 1.00 0.00 183 PRO A CA 1
ATOM 1303 C C . PRO A 1 83 ? 18.530 18.454 8.225 1.00 0.00 183 PRO A C 1
ATOM 1304 O O . PRO A 1 83 ? 17.928 19.507 8.019 1.00 0.00 183 PRO A O 1
ATOM 1315 N N . GLN A 1 84 ? 18.020 17.455 8.938 1.00 0.00 184 GLN A N 1
ATOM 1316 C CA . GLN A 1 84 ? 16.692 17.542 9.534 1.00 0.00 184 GLN A CA 1
ATOM 1317 C C . GLN A 1 84 ? 16.735 17.186 11.016 1.00 0.00 184 GLN A C 1
ATOM 1318 O O . GLN A 1 84 ? 16.954 16.029 11.380 1.00 0.00 184 GLN A O 1
ATOM 1332 N N . ILE A 1 85 ? 16.527 18.185 11.866 1.00 0.00 185 ILE A N 1
ATOM 1333 C CA . ILE A 1 85 ? 16.541 17.976 13.309 1.00 0.00 185 ILE A CA 1
ATOM 1334 C C . ILE A 1 85 ? 15.216 17.398 13.794 1.00 0.00 185 ILE A C 1
ATOM 1335 O O . ILE A 1 85 ? 14.184 18.068 13.756 1.00 0.00 185 ILE A O 1
ATOM 1351 N N . VAL A 1 86 ? 15.252 16.151 14.252 1.00 0.00 186 VAL A N 1
ATOM 1352 C CA . VAL A 1 86 ? 14.055 15.484 14.749 1.00 0.00 186 VAL A CA 1
ATOM 1353 C C . VAL A 1 86 ? 14.342 14.730 16.043 1.00 0.00 186 VAL A C 1
ATOM 1354 O O . VAL A 1 86 ? 15.476 14.326 16.299 1.00 0.00 186 VAL A O 1
ATOM 1367 N N . ASP A 1 87 ? 13.307 14.544 16.854 1.00 0.00 187 ASP A N 1
ATOM 1368 C CA . ASP A 1 87 ? 13.447 13.837 18.122 1.00 0.00 187 ASP A CA 1
ATOM 1369 C C . ASP A 1 87 ? 14.150 12.499 17.923 1.00 0.00 187 ASP A C 1
ATOM 1370 O O . ASP A 1 87 ? 13.576 11.560 17.372 1.00 0.00 187 ASP A O 1
ATOM 1379 N N . GLY A 1 88 ? 15.398 12.419 18.374 1.00 0.00 188 GLY A N 1
ATOM 1380 C CA . GLY A 1 88 ? 16.160 11.191 18.235 1.00 0.00 188 GLY A CA 1
ATOM 1381 C C . GLY A 1 88 ? 17.445 11.391 17.455 1.00 0.00 188 GLY A C 1
ATOM 1382 O O . GLY A 1 88 ? 18.539 11.202 17.987 1.00 0.00 188 GLY A O 1
ATOM 1386 N N . LYS A 1 89 ? 17.313 11.774 16.190 1.00 0.00 189 LYS A N 1
ATOM 1387 C CA . LYS A 1 89 ? 18.471 12.000 15.333 1.00 0.00 189 LYS A CA 1
ATOM 1388 C C . LYS A 1 89 ? 18.512 13.443 14.843 1.00 0.00 189 LYS A C 1
ATOM 1389 O O . LYS A 1 89 ? 17.705 13.848 14.007 1.00 0.00 189 LYS A O 1
ATOM 1408 N N . ALA A 1 90 ? 19.459 14.215 15.368 1.00 0.00 190 ALA A N 1
ATOM 1409 C CA . ALA A 1 90 ? 19.607 15.612 14.981 1.00 0.00 190 ALA A CA 1
ATOM 1410 C C . ALA A 1 90 ? 20.887 15.827 14.181 1.00 0.00 190 ALA A C 1
ATOM 1411 O O . ALA A 1 90 ? 21.546 14.869 13.777 1.00 0.00 190 ALA A O 1
ATOM 1418 N N . ILE A 1 91 ? 21.233 17.090 13.956 1.00 0.00 191 ILE A N 1
ATOM 1419 C CA . ILE A 1 91 ? 22.435 17.430 13.204 1.00 0.00 191 ILE A CA 1
ATOM 1420 C C . ILE A 1 91 ? 23.459 18.130 14.092 1.00 0.00 191 ILE A C 1
ATOM 1421 O O . ILE A 1 91 ? 23.219 18.348 15.279 1.00 0.00 191 ILE A O 1
ATOM 1437 N N . GLU A 1 92 ? 24.600 18.481 13.507 1.00 0.00 192 GLU A N 1
ATOM 1438 C CA . GLU A 1 92 ? 25.660 19.158 14.245 1.00 0.00 192 GLU A CA 1
ATOM 1439 C C . GLU A 1 92 ? 26.242 18.245 15.320 1.00 0.00 192 GLU A C 1
ATOM 1440 O O . GLU A 1 92 ? 25.881 18.342 16.493 1.00 0.00 192 GLU A O 1
ATOM 1452 N N . GLN A 1 93 ? 27.145 17.359 14.911 1.00 0.00 193 GLN A N 1
ATOM 1453 C CA . GLN A 1 93 ? 27.776 16.428 15.838 1.00 0.00 193 GLN A CA 1
ATOM 1454 C C . GLN A 1 93 ? 29.165 16.030 15.349 1.00 0.00 193 GLN A C 1
ATOM 1455 O O . GLN A 1 93 ? 29.328 15.100 14.560 1.00 0.00 193 GLN A O 1
ATOM 1469 N N . PRO A 1 94 ? 30.190 16.750 15.828 1.00 0.00 194 PRO A N 1
ATOM 1470 C CA . PRO A 1 94 ? 31.583 16.490 15.453 1.00 0.00 194 PRO A CA 1
ATOM 1471 C C . PRO A 1 94 ? 32.105 15.180 16.033 1.00 0.00 194 PRO A C 1
ATOM 1472 O O . PRO A 1 94 ? 33.202 14.735 15.698 1.00 0.00 194 PRO A O 1
ATOM 1483 N N . GLY A 1 95 ? 31.311 14.566 16.905 1.00 0.00 195 GLY A N 1
ATOM 1484 C CA . GLY A 1 95 ? 31.710 13.313 17.518 1.00 0.00 195 GLY A CA 1
ATOM 1485 C C . GLY A 1 95 ? 30.685 12.215 17.313 1.00 0.00 195 GLY A C 1
ATOM 1486 O O . GLY A 1 95 ? 30.137 11.682 18.278 1.00 0.00 195 GLY A O 1
ATOM 1490 N N . GLN A 1 96 ? 30.424 11.878 16.054 1.00 0.00 196 GLN A N 1
ATOM 1491 C CA . GLN A 1 96 ? 29.456 10.839 15.727 1.00 0.00 196 GLN A CA 1
ATOM 1492 C C . GLN A 1 96 ? 30.159 9.559 15.285 1.00 0.00 196 GLN A C 1
ATOM 1493 O O . GLN A 1 96 ? 30.988 9.576 14.375 1.00 0.00 196 GLN A O 1
ATOM 1507 N N . THR A 1 97 ? 29.822 8.450 15.935 1.00 0.00 197 THR A N 1
ATOM 1508 C CA . THR A 1 97 ? 30.422 7.162 15.611 1.00 0.00 197 THR A CA 1
ATOM 1509 C C . THR A 1 97 ? 29.353 6.099 15.384 1.00 0.00 197 THR A C 1
ATOM 1510 O O . THR A 1 97 ? 28.330 6.077 16.068 1.00 0.00 197 THR A O 1
ATOM 1521 N N . VAL A 1 98 ? 29.596 5.218 14.419 1.00 0.00 198 VAL A N 1
ATOM 1522 C CA . VAL A 1 98 ? 28.655 4.150 14.103 1.00 0.00 198 VAL A CA 1
ATOM 1523 C C . VAL A 1 98 ? 29.302 2.780 14.271 1.00 0.00 198 VAL A C 1
ATOM 1524 O O . VAL A 1 98 ? 30.180 2.396 13.497 1.00 0.00 198 VAL A O 1
ATOM 1537 N N . THR A 1 99 ? 28.862 2.044 15.287 1.00 0.00 199 THR A N 1
ATOM 1538 C CA . THR A 1 99 ? 29.398 0.716 15.558 1.00 0.00 199 THR A CA 1
ATOM 1539 C C . THR A 1 99 ? 28.299 -0.339 15.514 1.00 0.00 199 THR A C 1
ATOM 1540 O O . THR A 1 99 ? 27.355 -0.301 16.302 1.00 0.00 199 THR A O 1
ATOM 1551 N N . VAL A 1 100 ? 28.428 -1.283 14.586 1.00 0.00 200 VAL A N 1
ATOM 1552 C CA . VAL A 1 100 ? 27.447 -2.351 14.440 1.00 0.00 200 VAL A CA 1
ATOM 1553 C C . VAL A 1 100 ? 28.127 -3.690 14.178 1.00 0.00 200 VAL A C 1
ATOM 1554 O O . VAL A 1 100 ? 29.049 -3.780 13.367 1.00 0.00 200 VAL A O 1
ATOM 1567 N N . GLU A 1 101 ? 27.666 -4.728 14.869 1.00 0.00 201 GLU A N 1
ATOM 1568 C CA . GLU A 1 101 ? 28.230 -6.062 14.710 1.00 0.00 201 GLU A CA 1
ATOM 1569 C C . GLU A 1 101 ? 27.724 -6.719 13.429 1.00 0.00 201 GLU A C 1
ATOM 1570 O O . GLU A 1 101 ? 26.535 -6.661 13.116 1.00 0.00 201 GLU A O 1
ATOM 1582 N N . PHE A 1 102 ? 28.637 -7.341 12.690 1.00 0.00 202 PHE A N 1
ATOM 1583 C CA . PHE A 1 102 ? 28.284 -8.007 11.441 1.00 0.00 202 PHE A CA 1
ATOM 1584 C C . PHE A 1 102 ? 28.137 -9.511 11.650 1.00 0.00 202 PHE A C 1
ATOM 1585 O O . PHE A 1 102 ? 29.125 -10.228 11.811 1.00 0.00 202 PHE A O 1
ATOM 1602 N N . LYS A 1 103 ? 26.895 -9.984 11.646 1.00 0.00 203 LYS A N 1
ATOM 1603 C CA . LYS A 1 103 ? 26.615 -11.403 11.834 1.00 0.00 203 LYS A CA 1
ATOM 1604 C C . LYS A 1 103 ? 26.381 -12.093 10.495 1.00 0.00 203 LYS A C 1
ATOM 1605 O O . LYS A 1 103 ? 25.552 -11.654 9.696 1.00 0.00 203 LYS A O 1
ATOM 1624 N N . ILE A 1 104 ? 27.113 -13.175 10.256 1.00 0.00 204 ILE A N 1
ATOM 1625 C CA . ILE A 1 104 ? 26.982 -13.927 9.014 1.00 0.00 204 ILE A CA 1
ATOM 1626 C C . ILE A 1 104 ? 25.583 -14.517 8.873 1.00 0.00 204 ILE A C 1
ATOM 1627 O O . ILE A 1 104 ? 24.986 -14.965 9.852 1.00 0.00 204 ILE A O 1
ATOM 1643 N N . ALA A 1 105 ? 25.066 -14.515 7.649 1.00 0.00 205 ALA A N 1
ATOM 1644 C CA . ALA A 1 105 ? 23.738 -15.054 7.379 1.00 0.00 205 ALA A CA 1
ATOM 1645 C C . ALA A 1 105 ? 23.597 -16.468 7.931 1.00 0.00 205 ALA A C 1
ATOM 1646 O O . ALA A 1 105 ? 24.579 -17.203 8.043 1.00 0.00 205 ALA A O 1
ATOM 1653 N N . LYS A 1 106 ? 22.370 -16.845 8.275 1.00 0.00 206 LYS A N 1
ATOM 1654 C CA . LYS A 1 106 ? 22.100 -18.172 8.815 1.00 0.00 206 LYS A CA 1
ATOM 1655 C C . LYS A 1 106 ? 21.727 -19.146 7.702 1.00 0.00 206 LYS A C 1
ATOM 1656 O O . LYS A 1 106 ? 22.317 -20.220 7.581 1.00 0.00 206 LYS A O 1
ATOM 1675 N N . ASP A 1 1 ? -8.514 -27.699 12.987 1.00 0.00 101 ASP A N 2
ATOM 1676 C CA . ASP A 1 1 ? -7.580 -28.364 12.087 1.00 0.00 101 ASP A CA 2
ATOM 1677 C C . ASP A 1 1 ? -6.164 -28.335 12.655 1.00 0.00 101 ASP A C 2
ATOM 1678 O O . ASP A 1 1 ? -5.819 -27.456 13.446 1.00 0.00 101 ASP A O 2
ATOM 1687 N N . HIS A 1 2 ? -5.348 -29.302 12.247 1.00 0.00 102 HIS A N 2
ATOM 1688 C CA . HIS A 1 2 ? -3.970 -29.388 12.716 1.00 0.00 102 HIS A CA 2
ATOM 1689 C C . HIS A 1 2 ? -2.990 -29.169 11.567 1.00 0.00 102 HIS A C 2
ATOM 1690 O O . HIS A 1 2 ? -2.338 -30.098 11.090 1.00 0.00 102 HIS A O 2
ATOM 1704 N N . PRO A 1 3 ? -2.884 -27.913 11.110 1.00 0.00 103 PRO A N 2
ATOM 1705 C CA . PRO A 1 3 ? -1.987 -27.543 10.012 1.00 0.00 103 PRO A CA 2
ATOM 1706 C C . PRO A 1 3 ? -0.517 -27.627 10.410 1.00 0.00 103 PRO A C 2
ATOM 1707 O O . PRO A 1 3 ? -0.189 -27.717 11.593 1.00 0.00 103 PRO A O 2
ATOM 1718 N N . PHE A 1 4 ? 0.363 -27.596 9.415 1.00 0.00 104 PHE A N 2
ATOM 1719 C CA . PHE A 1 4 ? 1.799 -27.669 9.662 1.00 0.00 104 PHE A CA 2
ATOM 1720 C C . PHE A 1 4 ? 2.501 -26.409 9.165 1.00 0.00 104 PHE A C 2
ATOM 1721 O O . PHE A 1 4 ? 2.007 -25.719 8.273 1.00 0.00 104 PHE A O 2
ATOM 1738 N N . THR A 1 5 ? 3.658 -26.114 9.750 1.00 0.00 105 THR A N 2
ATOM 1739 C CA . THR A 1 5 ? 4.428 -24.936 9.370 1.00 0.00 105 THR A CA 2
ATOM 1740 C C . THR A 1 5 ? 5.913 -25.137 9.648 1.00 0.00 105 THR A C 2
ATOM 1741 O O . THR A 1 5 ? 6.331 -25.233 10.802 1.00 0.00 105 THR A O 2
ATOM 1752 N N . SER A 1 6 ? 6.707 -25.201 8.583 1.00 0.00 106 SER A N 2
ATOM 1753 C CA . SER A 1 6 ? 8.146 -25.393 8.713 1.00 0.00 106 SER A CA 2
ATOM 1754 C C . SER A 1 6 ? 8.893 -24.082 8.487 1.00 0.00 106 SER A C 2
ATOM 1755 O O . SER A 1 6 ? 9.476 -23.863 7.426 1.00 0.00 106 SER A O 2
ATOM 1763 N N . ALA A 1 7 ? 8.869 -23.214 9.493 1.00 0.00 107 ALA A N 2
ATOM 1764 C CA . ALA A 1 7 ? 9.544 -21.925 9.406 1.00 0.00 107 ALA A CA 2
ATOM 1765 C C . ALA A 1 7 ? 10.075 -21.491 10.768 1.00 0.00 107 ALA A C 2
ATOM 1766 O O . ALA A 1 7 ? 9.541 -20.586 11.409 1.00 0.00 107 ALA A O 2
ATOM 1773 N N . PRO A 1 8 ? 11.152 -22.150 11.222 1.00 0.00 108 PRO A N 2
ATOM 1774 C CA . PRO A 1 8 ? 11.778 -21.848 12.512 1.00 0.00 108 PRO A CA 2
ATOM 1775 C C . PRO A 1 8 ? 12.484 -20.496 12.512 1.00 0.00 108 PRO A C 2
ATOM 1776 O O . PRO A 1 8 ? 13.150 -20.131 11.543 1.00 0.00 108 PRO A O 2
ATOM 1787 N N . THR A 1 9 ? 12.335 -19.756 13.607 1.00 0.00 109 THR A N 2
ATOM 1788 C CA . THR A 1 9 ? 12.958 -18.444 13.732 1.00 0.00 109 THR A CA 2
ATOM 1789 C C . THR A 1 9 ? 14.005 -18.437 14.841 1.00 0.00 109 THR A C 2
ATOM 1790 O O . THR A 1 9 ? 13.993 -19.293 15.725 1.00 0.00 109 THR A O 2
ATOM 1801 N N . PHE A 1 10 ? 14.909 -17.465 14.787 1.00 0.00 110 PHE A N 2
ATOM 1802 C CA . PHE A 1 10 ? 15.964 -17.346 15.787 1.00 0.00 110 PHE A CA 2
ATOM 1803 C C . PHE A 1 10 ? 16.709 -16.023 15.637 1.00 0.00 110 PHE A C 2
ATOM 1804 O O . PHE A 1 10 ? 17.315 -15.753 14.601 1.00 0.00 110 PHE A O 2
ATOM 1821 N N . GLY A 1 11 ? 16.659 -15.200 16.680 1.00 0.00 111 GLY A N 2
ATOM 1822 C CA . GLY A 1 11 ? 17.332 -13.915 16.645 1.00 0.00 111 GLY A CA 2
ATOM 1823 C C . GLY A 1 11 ? 16.360 -12.754 16.565 1.00 0.00 111 GLY A C 2
ATOM 1824 O O . GLY A 1 11 ? 15.468 -12.740 15.716 1.00 0.00 111 GLY A O 2
ATOM 1828 N N . ASP A 1 12 ? 16.532 -11.779 17.450 1.00 0.00 112 ASP A N 2
ATOM 1829 C CA . ASP A 1 12 ? 15.663 -10.608 17.477 1.00 0.00 112 ASP A CA 2
ATOM 1830 C C . ASP A 1 12 ? 16.223 -9.536 18.406 1.00 0.00 112 ASP A C 2
ATOM 1831 O O . ASP A 1 12 ? 16.389 -9.764 19.605 1.00 0.00 112 ASP A O 2
ATOM 1840 N N . PHE A 1 13 ? 16.514 -8.367 17.845 1.00 0.00 113 PHE A N 2
ATOM 1841 C CA . PHE A 1 13 ? 17.058 -7.260 18.623 1.00 0.00 113 PHE A CA 2
ATOM 1842 C C . PHE A 1 13 ? 17.199 -6.008 17.762 1.00 0.00 113 PHE A C 2
ATOM 1843 O O . PHE A 1 13 ? 17.080 -6.066 16.539 1.00 0.00 113 PHE A O 2
ATOM 1860 N N . GLY A 1 14 ? 17.454 -4.876 18.411 1.00 0.00 114 GLY A N 2
ATOM 1861 C CA . GLY A 1 14 ? 17.606 -3.626 17.691 1.00 0.00 114 GLY A CA 2
ATOM 1862 C C . GLY A 1 14 ? 17.841 -2.448 18.616 1.00 0.00 114 GLY A C 2
ATOM 1863 O O . GLY A 1 14 ? 16.940 -2.033 19.344 1.00 0.00 114 GLY A O 2
ATOM 1867 N N . SER A 1 15 ? 19.056 -1.909 18.589 1.00 0.00 115 SER A N 2
ATOM 1868 C CA . SER A 1 15 ? 19.408 -0.776 19.436 1.00 0.00 115 SER A CA 2
ATOM 1869 C C . SER A 1 15 ? 18.989 0.539 18.786 1.00 0.00 115 SER A C 2
ATOM 1870 O O . SER A 1 15 ? 18.359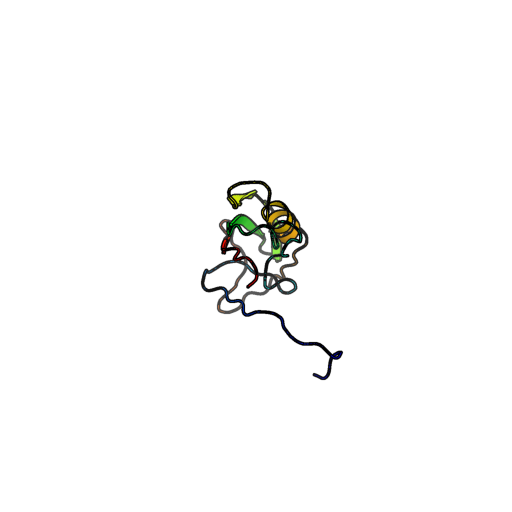 1.384 19.420 1.00 0.00 115 SER A O 2
ATOM 1878 N N . ASN A 1 16 ? 19.344 0.704 17.516 1.00 0.00 116 ASN A N 2
ATOM 1879 C CA . ASN A 1 16 ? 19.005 1.915 16.778 1.00 0.00 116 ASN A CA 2
ATOM 1880 C C . ASN A 1 16 ? 19.457 3.159 17.538 1.00 0.00 116 ASN A C 2
ATOM 1881 O O . ASN A 1 16 ? 18.653 4.041 17.838 1.00 0.00 116 ASN A O 2
ATOM 1892 N N . GLN A 1 17 ? 20.749 3.220 17.846 1.00 0.00 117 GLN A N 2
ATOM 1893 C CA . GLN A 1 17 ? 21.308 4.356 18.571 1.00 0.00 117 GLN A CA 2
ATOM 1894 C C . GLN A 1 17 ? 22.625 4.804 17.947 1.00 0.00 117 GLN A C 2
ATOM 1895 O O . GLN A 1 17 ? 23.695 4.602 18.521 1.00 0.00 117 GLN A O 2
ATOM 1909 N N . GLN A 1 18 ? 22.539 5.414 16.769 1.00 0.00 118 GLN A N 2
ATOM 1910 C CA . GLN A 1 18 ? 23.726 5.891 16.068 1.00 0.00 118 GLN A CA 2
ATOM 1911 C C . GLN A 1 18 ? 23.340 6.726 14.852 1.00 0.00 118 GLN A C 2
ATOM 1912 O O . GLN A 1 18 ? 22.335 6.457 14.195 1.00 0.00 118 GLN A O 2
ATOM 1926 N N . ALA A 1 19 ? 24.146 7.742 14.559 1.00 0.00 119 ALA A N 2
ATOM 1927 C CA . ALA A 1 19 ? 23.889 8.616 13.421 1.00 0.00 119 ALA A CA 2
ATOM 1928 C C . ALA A 1 19 ? 23.756 7.814 12.131 1.00 0.00 119 ALA A C 2
ATOM 1929 O O . ALA A 1 19 ? 24.750 7.359 11.566 1.00 0.00 119 ALA A O 2
ATOM 1936 N N . MET A 1 20 ? 22.520 7.643 11.671 1.00 0.00 120 MET A N 2
ATOM 1937 C CA . MET A 1 20 ? 22.258 6.896 10.447 1.00 0.00 120 MET A CA 2
ATOM 1938 C C . MET A 1 20 ? 21.552 7.771 9.416 1.00 0.00 120 MET A C 2
ATOM 1939 O O . MET A 1 20 ? 20.769 8.659 9.752 1.00 0.00 120 MET A O 2
ATOM 1953 N N . PRO A 1 21 ? 21.835 7.517 8.130 1.00 0.00 121 PRO A N 2
ATOM 1954 C CA . PRO A 1 21 ? 21.238 8.271 7.024 1.00 0.00 121 PRO A CA 2
ATOM 1955 C C . PRO A 1 21 ? 19.751 7.976 6.857 1.00 0.00 121 PRO A C 2
ATOM 1956 O O . PRO A 1 21 ? 19.119 7.398 7.742 1.00 0.00 121 PRO A O 2
ATOM 1967 N N . LEU A 1 22 ? 19.198 8.375 5.717 1.00 0.00 122 LEU A N 2
ATOM 1968 C CA . LEU A 1 22 ? 17.784 8.152 5.434 1.00 0.00 122 LEU A CA 2
ATOM 1969 C C . LEU A 1 22 ? 17.608 7.272 4.201 1.00 0.00 122 LEU A C 2
ATOM 1970 O O . LEU A 1 22 ? 16.488 6.921 3.831 1.00 0.00 122 LEU A O 2
ATOM 1986 N N . TYR A 1 23 ? 18.722 6.917 3.570 1.00 0.00 123 TYR A N 2
ATOM 1987 C CA . TYR A 1 23 ? 18.692 6.078 2.378 1.00 0.00 123 TYR A CA 2
ATOM 1988 C C . TYR A 1 23 ? 19.367 4.735 2.640 1.00 0.00 123 TYR A C 2
ATOM 1989 O O . TYR A 1 23 ? 19.186 3.779 1.886 1.00 0.00 123 TYR A O 2
ATOM 2007 N N . ARG A 1 24 ? 20.147 4.672 3.714 1.00 0.00 124 ARG A N 2
ATOM 2008 C CA . ARG A 1 24 ? 20.851 3.448 4.077 1.00 0.00 124 ARG A CA 2
ATOM 2009 C C . ARG A 1 24 ? 20.646 3.120 5.553 1.00 0.00 124 ARG A C 2
ATOM 2010 O O . ARG A 1 24 ? 21.499 3.415 6.389 1.00 0.00 124 ARG A O 2
ATOM 2031 N N . VAL A 1 25 ? 19.509 2.507 5.865 1.00 0.00 125 VAL A N 2
ATOM 2032 C CA . VAL A 1 25 ? 19.191 2.138 7.239 1.00 0.00 125 VAL A CA 2
ATOM 2033 C C . VAL A 1 25 ? 20.271 1.237 7.829 1.00 0.00 125 VAL A C 2
ATOM 2034 O O . VAL A 1 25 ? 20.552 1.291 9.026 1.00 0.00 125 VAL A O 2
ATOM 2047 N N . GLU A 1 26 ? 20.872 0.409 6.980 1.00 0.00 126 GLU A N 2
ATOM 2048 C CA . GLU A 1 26 ? 21.921 -0.504 7.419 1.00 0.00 126 GLU A CA 2
ATOM 2049 C C . GLU A 1 26 ? 23.130 -0.431 6.490 1.00 0.00 126 GLU A C 2
ATOM 2050 O O . GLU A 1 26 ? 23.033 -0.010 5.337 1.00 0.00 126 GLU A O 2
ATOM 2062 N N . PRO A 1 27 ? 24.296 -0.851 7.003 1.00 0.00 127 PRO A N 2
ATOM 2063 C CA . PRO A 1 27 ? 25.546 -0.844 6.237 1.00 0.00 127 PRO A CA 2
ATOM 2064 C C . PRO A 1 27 ? 25.549 -1.885 5.122 1.00 0.00 127 PRO A C 2
ATOM 2065 O O . PRO A 1 27 ? 24.985 -2.969 5.270 1.00 0.00 127 PRO A O 2
ATOM 2076 N N . VAL A 1 28 ? 26.187 -1.548 4.006 1.00 0.00 128 VAL A N 2
ATOM 2077 C CA . VAL A 1 28 ? 26.265 -2.455 2.867 1.00 0.00 128 VAL A CA 2
ATOM 2078 C C . VAL A 1 28 ? 27.097 -3.688 3.201 1.00 0.00 128 VAL A C 2
ATOM 2079 O O . VAL A 1 28 ? 28.164 -3.584 3.806 1.00 0.00 128 VAL A O 2
ATOM 2092 N N . TYR A 1 29 ? 26.602 -4.854 2.803 1.00 0.00 129 TYR A N 2
ATOM 2093 C CA . TYR A 1 29 ? 27.299 -6.109 3.062 1.00 0.00 129 TYR A CA 2
ATOM 2094 C C . TYR A 1 29 ? 28.077 -6.564 1.832 1.00 0.00 129 TYR A C 2
ATOM 2095 O O . TYR A 1 29 ? 27.624 -6.430 0.694 1.00 0.00 129 TYR A O 2
ATOM 2113 N N . PRO A 1 30 ? 29.277 -7.117 2.062 1.00 0.00 130 PRO A N 2
ATOM 2114 C CA . PRO A 1 30 ? 30.144 -7.605 0.986 1.00 0.00 130 PRO A CA 2
ATOM 2115 C C . PRO A 1 30 ? 29.587 -8.856 0.316 1.00 0.00 130 PRO A C 2
ATOM 2116 O O . PRO A 1 30 ? 28.417 -9.198 0.491 1.00 0.00 130 PRO A O 2
ATOM 2127 N N . SER A 1 31 ? 30.432 -9.537 -0.452 1.00 0.00 131 SER A N 2
ATOM 2128 C CA . SER A 1 31 ? 30.023 -10.749 -1.152 1.00 0.00 131 SER A CA 2
ATOM 2129 C C . SER A 1 31 ? 30.847 -11.947 -0.689 1.00 0.00 131 SER A C 2
ATOM 2130 O O . SER A 1 31 ? 30.339 -13.065 -0.596 1.00 0.00 131 SER A O 2
ATOM 2138 N N . ARG A 1 32 ? 32.121 -11.705 -0.400 1.00 0.00 132 ARG A N 2
ATOM 2139 C CA . ARG A 1 32 ? 33.017 -12.763 0.051 1.00 0.00 132 ARG A CA 2
ATOM 2140 C C . ARG A 1 32 ? 32.946 -12.925 1.567 1.00 0.00 132 ARG A C 2
ATOM 2141 O O . ARG A 1 32 ? 32.624 -13.999 2.073 1.00 0.00 132 ARG A O 2
ATOM 2162 N N . ALA A 1 33 ? 33.251 -11.849 2.286 1.00 0.00 133 ALA A N 2
ATOM 2163 C CA . ALA A 1 33 ? 33.221 -11.871 3.743 1.00 0.00 133 ALA A CA 2
ATOM 2164 C C . ALA A 1 33 ? 31.877 -12.375 4.257 1.00 0.00 133 ALA A C 2
ATOM 2165 O O . ALA A 1 33 ? 31.789 -12.936 5.350 1.00 0.00 133 ALA A O 2
ATOM 2172 N N . LEU A 1 34 ? 30.831 -12.171 3.464 1.00 0.00 134 LEU A N 2
ATOM 2173 C CA . LEU A 1 34 ? 29.490 -12.604 3.839 1.00 0.00 134 LEU A CA 2
ATOM 2174 C C . LEU A 1 34 ? 29.401 -14.126 3.881 1.00 0.00 134 LEU A C 2
ATOM 2175 O O . LEU A 1 34 ? 28.804 -14.700 4.792 1.00 0.00 134 LEU A O 2
ATOM 2191 N N . LYS A 1 35 ? 30.001 -14.776 2.890 1.00 0.00 135 LYS A N 2
ATOM 2192 C CA . LYS A 1 35 ? 29.994 -16.232 2.814 1.00 0.00 135 LYS A CA 2
ATOM 2193 C C . LYS A 1 35 ? 31.197 -16.821 3.544 1.00 0.00 135 LYS A C 2
ATOM 2194 O O . LYS A 1 35 ? 31.333 -18.040 3.652 1.00 0.00 135 LYS A O 2
ATOM 2213 N N . ARG A 1 36 ? 32.065 -15.949 4.045 1.00 0.00 136 ARG A N 2
ATOM 2214 C CA . ARG A 1 36 ? 33.256 -16.383 4.765 1.00 0.00 136 ARG A CA 2
ATOM 2215 C C . ARG A 1 36 ? 32.881 -17.263 5.954 1.00 0.00 136 ARG A C 2
ATOM 2216 O O . ARG A 1 36 ? 33.126 -18.469 5.948 1.00 0.00 136 ARG A O 2
ATOM 2237 N N . GLY A 1 37 ? 32.286 -16.651 6.973 1.00 0.00 137 GLY A N 2
ATOM 2238 C CA . GLY A 1 37 ? 31.888 -17.393 8.155 1.00 0.00 137 GLY A CA 2
ATOM 2239 C C . GLY A 1 37 ? 32.223 -16.661 9.439 1.00 0.00 137 GLY A C 2
ATOM 2240 O O . GLY A 1 37 ? 31.867 -17.111 10.529 1.00 0.00 137 GLY A O 2
ATOM 2244 N N . VAL A 1 38 ? 32.911 -15.531 9.312 1.00 0.00 138 VAL A N 2
ATOM 2245 C CA . VAL A 1 38 ? 33.294 -14.735 10.472 1.00 0.00 138 VAL A CA 2
ATOM 2246 C C . VAL A 1 38 ? 32.291 -13.616 10.727 1.00 0.00 138 VAL A C 2
ATOM 2247 O O . VAL A 1 38 ? 31.698 -13.077 9.794 1.00 0.00 138 VAL A O 2
ATOM 2260 N N . GLU A 1 39 ? 32.106 -13.273 11.998 1.00 0.00 139 GLU A N 2
ATOM 2261 C CA . GLU A 1 39 ? 31.173 -12.217 12.375 1.00 0.00 139 GLU A CA 2
ATOM 2262 C C . GLU A 1 39 ? 31.891 -11.100 13.127 1.00 0.00 139 GLU A C 2
ATOM 2263 O O . GLU A 1 39 ? 31.823 -11.018 14.353 1.00 0.00 139 GLU A O 2
ATOM 2275 N N . GLY A 1 40 ? 32.581 -10.241 12.382 1.00 0.00 140 GLY A N 2
ATOM 2276 C CA . GLY A 1 40 ? 33.302 -9.141 12.995 1.00 0.00 140 GLY A CA 2
ATOM 2277 C C . GLY A 1 40 ? 32.389 -7.999 13.394 1.00 0.00 140 GLY A C 2
ATOM 2278 O O . GLY A 1 40 ? 31.311 -8.221 13.946 1.00 0.00 140 GLY A O 2
ATOM 2282 N N . PHE A 1 41 ? 32.820 -6.773 13.116 1.00 0.00 141 PHE A N 2
ATOM 2283 C CA . PHE A 1 41 ? 32.034 -5.592 13.453 1.00 0.00 141 PHE A CA 2
ATOM 2284 C C . PHE A 1 41 ? 32.408 -4.416 12.554 1.00 0.00 141 PHE A C 2
ATOM 2285 O O . PHE A 1 41 ? 33.378 -4.481 11.799 1.00 0.00 141 PHE A O 2
ATOM 2302 N N . VAL A 1 42 ? 31.630 -3.342 12.642 1.00 0.00 142 VAL A N 2
ATOM 2303 C CA . VAL A 1 42 ? 31.879 -2.151 11.839 1.00 0.00 142 VAL A CA 2
ATOM 2304 C C . VAL A 1 42 ? 31.748 -0.885 12.678 1.00 0.00 142 VAL A C 2
ATOM 2305 O O . VAL A 1 42 ? 30.657 -0.533 13.126 1.00 0.00 142 VAL A O 2
ATOM 2318 N N . THR A 1 43 ? 32.870 -0.202 12.887 1.00 0.00 143 THR A N 2
ATOM 2319 C CA . THR A 1 43 ? 32.882 1.026 13.673 1.00 0.00 143 THR A CA 2
ATOM 2320 C C . THR A 1 43 ? 33.578 2.154 12.920 1.00 0.00 143 THR A C 2
ATOM 2321 O O . THR A 1 43 ? 34.803 2.161 12.786 1.00 0.00 143 THR A O 2
ATOM 2332 N N . LEU A 1 44 ? 32.792 3.106 12.431 1.00 0.00 144 LEU A N 2
ATOM 2333 C CA . LEU A 1 44 ? 33.333 4.241 11.691 1.00 0.00 144 LEU A CA 2
ATOM 2334 C C . LEU A 1 44 ? 33.003 5.554 12.392 1.00 0.00 144 LEU A C 2
ATOM 2335 O O . LEU A 1 44 ? 31.874 5.768 12.833 1.00 0.00 144 LEU A O 2
ATOM 2351 N N . SER A 1 45 ? 33.996 6.433 12.490 1.00 0.00 145 SER A N 2
ATOM 2352 C CA . SER A 1 45 ? 33.812 7.726 13.138 1.00 0.00 145 SER A CA 2
ATOM 2353 C C . SER A 1 45 ? 33.810 8.853 12.111 1.00 0.00 145 SER A C 2
ATOM 2354 O O . SER A 1 45 ? 34.842 9.174 11.522 1.00 0.00 145 SER A O 2
ATOM 2362 N N . PHE A 1 46 ? 32.642 9.452 11.901 1.00 0.00 146 PHE A N 2
ATOM 2363 C CA . PHE A 1 46 ? 32.503 10.543 10.944 1.00 0.00 146 PHE A CA 2
ATOM 2364 C C . PHE A 1 46 ? 31.783 11.732 11.575 1.00 0.00 146 PHE A C 2
ATOM 2365 O O . PHE A 1 46 ? 31.182 11.613 12.643 1.00 0.00 146 PHE A O 2
ATOM 2382 N N . THR A 1 47 ? 31.849 12.879 10.907 1.00 0.00 147 THR A N 2
ATOM 2383 C CA . THR A 1 47 ? 31.206 14.090 11.401 1.00 0.00 147 THR A CA 2
ATOM 2384 C C . THR A 1 47 ? 30.039 14.496 10.509 1.00 0.00 147 THR A C 2
ATOM 2385 O O . THR A 1 47 ? 30.083 14.314 9.292 1.00 0.00 147 THR A O 2
ATOM 2396 N N . ILE A 1 48 ? 28.997 15.048 11.121 1.00 0.00 148 ILE A N 2
ATOM 2397 C CA . ILE A 1 48 ? 27.819 15.482 10.381 1.00 0.00 148 ILE A CA 2
ATOM 2398 C C . ILE A 1 48 ? 27.712 17.003 10.359 1.00 0.00 148 ILE A C 2
ATOM 2399 O O . ILE A 1 48 ? 27.308 17.621 11.344 1.00 0.00 148 ILE A O 2
ATOM 2415 N N . ASP A 1 49 ? 28.076 17.600 9.229 1.00 0.00 149 ASP A N 2
ATOM 2416 C CA . ASP A 1 49 ? 28.019 19.049 9.078 1.00 0.00 149 ASP A CA 2
ATOM 2417 C C . ASP A 1 49 ? 26.594 19.559 9.265 1.00 0.00 149 ASP A C 2
ATOM 2418 O O . ASP A 1 49 ? 25.628 18.878 8.921 1.00 0.00 149 ASP A O 2
ATOM 2427 N N . THR A 1 50 ? 26.469 20.763 9.815 1.00 0.00 150 THR A N 2
ATOM 2428 C CA . THR A 1 50 ? 25.163 21.365 10.050 1.00 0.00 150 THR A CA 2
ATOM 2429 C C . THR A 1 50 ? 24.316 21.353 8.783 1.00 0.00 150 THR A C 2
ATOM 2430 O O . THR A 1 50 ? 23.086 21.391 8.844 1.00 0.00 150 THR A O 2
ATOM 2441 N N . THR A 1 51 ? 24.980 21.300 7.633 1.00 0.00 151 THR A N 2
ATOM 2442 C CA . THR A 1 51 ? 24.288 21.283 6.350 1.00 0.00 151 THR A CA 2
ATOM 2443 C C . THR A 1 51 ? 23.938 19.860 5.933 1.00 0.00 151 THR A C 2
ATOM 2444 O O . THR A 1 51 ? 23.749 19.578 4.750 1.00 0.00 151 THR A O 2
ATOM 2455 N N . GLY A 1 52 ? 23.852 18.965 6.912 1.00 0.00 152 GLY A N 2
ATOM 2456 C CA . GLY A 1 52 ? 23.523 17.581 6.625 1.00 0.00 152 GLY A CA 2
ATOM 2457 C C . GLY A 1 52 ? 24.527 16.926 5.697 1.00 0.00 152 GLY A C 2
ATOM 2458 O O . GLY A 1 52 ? 24.151 16.297 4.708 1.00 0.00 152 GLY A O 2
ATOM 2462 N N . LYS A 1 53 ? 25.808 17.075 6.015 1.00 0.00 153 LYS A N 2
ATOM 2463 C CA . LYS A 1 53 ? 26.871 16.495 5.203 1.00 0.00 153 LYS A CA 2
ATOM 2464 C C . LYS A 1 53 ? 27.747 15.565 6.036 1.00 0.00 153 LYS A C 2
ATOM 2465 O O . LYS A 1 53 ? 28.014 15.833 7.207 1.00 0.00 153 LYS A O 2
ATOM 2484 N N . ALA A 1 54 ? 28.193 14.473 5.424 1.00 0.00 154 ALA A N 2
ATOM 2485 C CA . ALA A 1 54 ? 29.041 13.506 6.109 1.00 0.00 154 ALA A CA 2
ATOM 2486 C C . ALA A 1 54 ? 30.452 13.506 5.531 1.00 0.00 154 ALA A C 2
ATOM 2487 O O . ALA A 1 54 ? 30.661 13.131 4.377 1.00 0.00 154 ALA A O 2
ATOM 2494 N N . VAL A 1 55 ? 31.418 13.931 6.339 1.00 0.00 155 VAL A N 2
ATOM 2495 C CA . VAL A 1 55 ? 32.810 13.980 5.906 1.00 0.00 155 VAL A CA 2
ATOM 2496 C C . VAL A 1 55 ? 33.747 13.519 7.017 1.00 0.00 155 VAL A C 2
ATOM 2497 O O . VAL A 1 55 ? 33.306 13.191 8.119 1.00 0.00 155 VAL A O 2
ATOM 2510 N N . ASP A 1 56 ? 35.041 13.496 6.720 1.00 0.00 156 ASP A N 2
ATOM 2511 C CA . ASP A 1 56 ? 36.042 13.076 7.694 1.00 0.00 156 ASP A CA 2
ATOM 2512 C C . ASP A 1 56 ? 35.850 11.611 8.074 1.00 0.00 156 ASP A C 2
ATOM 2513 O O . ASP A 1 56 ? 35.960 11.244 9.244 1.00 0.00 156 ASP A O 2
ATOM 2522 N N . ILE A 1 57 ? 35.562 10.780 7.078 1.00 0.00 157 ILE A N 2
ATOM 2523 C CA . ILE A 1 57 ? 35.354 9.356 7.307 1.00 0.00 157 ILE A CA 2
ATOM 2524 C C . ILE A 1 57 ? 36.601 8.707 7.899 1.00 0.00 157 ILE A C 2
ATOM 2525 O O . ILE A 1 57 ? 37.533 8.357 7.176 1.00 0.00 157 ILE A O 2
ATOM 2541 N N . ASN A 1 58 ? 36.610 8.550 9.219 1.00 0.00 158 ASN A N 2
ATOM 2542 C CA . ASN A 1 58 ? 37.742 7.941 9.908 1.00 0.00 158 ASN A CA 2
ATOM 2543 C C . ASN A 1 58 ? 37.311 6.684 10.657 1.00 0.00 158 ASN A C 2
ATOM 2544 O O . ASN A 1 58 ? 36.542 6.752 11.616 1.00 0.00 158 ASN A O 2
ATOM 2555 N N . VAL A 1 59 ? 37.813 5.536 10.212 1.00 0.00 159 VAL A N 2
ATOM 2556 C CA . VAL A 1 59 ? 37.482 4.263 10.841 1.00 0.00 159 VAL A CA 2
ATOM 2557 C C . VAL A 1 59 ? 38.313 4.039 12.100 1.00 0.00 159 VAL A C 2
ATOM 2558 O O . VAL A 1 59 ? 39.529 4.230 12.096 1.00 0.00 159 VAL A O 2
ATOM 2571 N N . VAL A 1 60 ? 37.648 3.631 13.176 1.00 0.00 160 VAL A N 2
ATOM 2572 C CA . VAL A 1 60 ? 38.324 3.379 14.443 1.00 0.00 160 VAL A CA 2
ATOM 2573 C C . VAL A 1 60 ? 38.619 1.894 14.622 1.00 0.00 160 VAL A C 2
ATOM 2574 O O . VAL A 1 60 ? 39.633 1.519 15.211 1.00 0.00 160 VAL A O 2
ATOM 2587 N N . ASP A 1 61 ? 37.727 1.053 14.111 1.00 0.00 161 ASP A N 2
ATOM 2588 C CA . ASP A 1 61 ? 37.891 -0.392 14.213 1.00 0.00 161 ASP A CA 2
ATOM 2589 C C . ASP A 1 61 ? 36.733 -1.120 13.538 1.00 0.00 161 ASP A C 2
ATOM 2590 O O . ASP A 1 61 ? 35.578 -0.712 13.656 1.00 0.00 161 ASP A O 2
ATOM 2599 N N . ALA A 1 62 ? 37.051 -2.199 12.830 1.00 0.00 162 ALA A N 2
ATOM 2600 C CA . ALA A 1 62 ? 36.037 -2.984 12.137 1.00 0.00 162 ALA A CA 2
ATOM 2601 C C . ALA A 1 62 ? 36.555 -4.378 11.804 1.00 0.00 162 ALA A C 2
ATOM 2602 O O . ALA A 1 62 ? 37.598 -4.528 11.168 1.00 0.00 162 ALA A O 2
ATOM 2609 N N . ASN A 1 63 ? 35.821 -5.397 12.238 1.00 0.00 163 ASN A N 2
ATOM 2610 C CA . ASN A 1 63 ? 36.208 -6.781 11.987 1.00 0.00 163 ASN A CA 2
ATOM 2611 C C . ASN A 1 63 ? 37.635 -7.041 12.460 1.00 0.00 163 ASN A C 2
ATOM 2612 O O . ASN A 1 63 ? 38.405 -6.118 12.727 1.00 0.00 163 ASN A O 2
ATOM 2623 N N . PRO A 1 64 ? 37.998 -8.328 12.567 1.00 0.00 164 PRO A N 2
ATOM 2624 C CA . PRO A 1 64 ? 39.334 -8.740 13.007 1.00 0.00 164 PRO A CA 2
ATOM 2625 C C . PRO A 1 64 ? 40.408 -8.421 11.973 1.00 0.00 164 PRO A C 2
ATOM 2626 O O . PRO A 1 64 ? 41.603 -8.477 12.266 1.00 0.00 164 PRO A O 2
ATOM 2637 N N . LYS A 1 65 ? 39.977 -8.086 10.762 1.00 0.00 165 LYS A N 2
ATOM 2638 C CA . LYS A 1 65 ? 40.901 -7.756 9.684 1.00 0.00 165 LYS A CA 2
ATOM 2639 C C . LYS A 1 65 ? 40.145 -7.343 8.425 1.00 0.00 165 LYS A C 2
ATOM 2640 O O . LYS A 1 65 ? 38.923 -7.194 8.445 1.00 0.00 165 LYS A O 2
ATOM 2659 N N . ARG A 1 66 ? 40.878 -7.161 7.332 1.00 0.00 166 ARG A N 2
ATOM 2660 C CA . ARG A 1 66 ? 40.276 -6.765 6.065 1.00 0.00 166 ARG A CA 2
ATOM 2661 C C . ARG A 1 66 ? 39.127 -7.698 5.694 1.00 0.00 166 ARG A C 2
ATOM 2662 O O . ARG A 1 66 ? 39.344 -8.776 5.141 1.00 0.00 166 ARG A O 2
ATOM 2683 N N . MET A 1 67 ? 37.905 -7.277 6.004 1.00 0.00 167 MET A N 2
ATOM 2684 C CA . MET A 1 67 ? 36.723 -8.075 5.703 1.00 0.00 167 MET A CA 2
ATOM 2685 C C . MET A 1 67 ? 35.563 -7.185 5.265 1.00 0.00 167 MET A C 2
ATOM 2686 O O . MET A 1 67 ? 35.228 -7.123 4.082 1.00 0.00 167 MET A O 2
ATOM 2700 N N . PHE A 1 68 ? 34.955 -6.498 6.226 1.00 0.00 168 PHE A N 2
ATOM 2701 C CA . PHE A 1 68 ? 33.832 -5.613 5.940 1.00 0.00 168 PHE A CA 2
ATOM 2702 C C . PHE A 1 68 ? 34.243 -4.150 6.082 1.00 0.00 168 PHE A C 2
ATOM 2703 O O . PHE A 1 68 ? 33.411 -3.249 5.985 1.00 0.00 168 PHE A O 2
ATOM 2720 N N . GLU A 1 69 ? 35.533 -3.923 6.312 1.00 0.00 169 GLU A N 2
ATOM 2721 C CA . GLU A 1 69 ? 36.054 -2.571 6.468 1.00 0.00 169 GLU A CA 2
ATOM 2722 C C . GLU A 1 69 ? 35.795 -1.740 5.215 1.00 0.00 169 GLU A C 2
ATOM 2723 O O . GLU A 1 69 ? 35.545 -0.537 5.295 1.00 0.00 169 GLU A O 2
ATOM 2735 N N . ARG A 1 70 ? 35.859 -2.390 4.058 1.00 0.00 170 ARG A N 2
ATOM 2736 C CA . ARG A 1 70 ? 35.634 -1.712 2.787 1.00 0.00 170 ARG A CA 2
ATOM 2737 C C . ARG A 1 70 ? 34.163 -1.341 2.621 1.00 0.00 170 ARG A C 2
ATOM 2738 O O . ARG A 1 70 ? 33.833 -0.198 2.310 1.00 0.00 170 ARG A O 2
ATOM 2759 N N . GLU A 1 71 ? 33.285 -2.317 2.831 1.00 0.00 171 GLU A N 2
ATOM 2760 C CA . GLU A 1 71 ? 31.850 -2.093 2.703 1.00 0.00 171 GLU A CA 2
ATOM 2761 C C . GLU A 1 71 ? 31.373 -1.041 3.700 1.00 0.00 171 GLU A C 2
ATOM 2762 O O . GLU A 1 71 ? 30.447 -0.280 3.421 1.00 0.00 171 GLU A O 2
ATOM 2774 N N . ALA A 1 72 ? 32.012 -1.005 4.865 1.00 0.00 172 ALA A N 2
ATOM 2775 C CA . ALA A 1 72 ? 31.655 -0.047 5.903 1.00 0.00 172 ALA A CA 2
ATOM 2776 C C . ALA A 1 72 ? 32.118 1.359 5.536 1.00 0.00 172 ALA A C 2
ATOM 2777 O O . ALA A 1 72 ? 31.379 2.329 5.703 1.00 0.00 172 ALA A O 2
ATOM 2784 N N . MET A 1 73 ? 33.344 1.461 5.035 1.00 0.00 173 MET A N 2
ATOM 2785 C CA . MET A 1 73 ? 33.905 2.749 4.643 1.00 0.00 173 MET A CA 2
ATOM 2786 C C . MET A 1 73 ? 33.182 3.307 3.421 1.00 0.00 173 MET A C 2
ATOM 2787 O O . MET A 1 73 ? 32.742 4.456 3.421 1.00 0.00 173 MET A O 2
ATOM 2801 N N . GLN A 1 74 ? 33.065 2.486 2.382 1.00 0.00 174 GLN A N 2
ATOM 2802 C CA . GLN A 1 74 ? 32.397 2.900 1.154 1.00 0.00 174 GLN A CA 2
ATOM 2803 C C . GLN A 1 74 ? 30.940 3.263 1.423 1.00 0.00 174 GLN A C 2
ATOM 2804 O O . GLN A 1 74 ? 30.370 4.120 0.749 1.00 0.00 174 GLN A O 2
ATOM 2818 N N . ALA A 1 75 ? 30.344 2.604 2.411 1.00 0.00 175 ALA A N 2
ATOM 2819 C CA . ALA A 1 75 ? 28.954 2.859 2.770 1.00 0.00 175 ALA A CA 2
ATOM 2820 C C . ALA A 1 75 ? 28.790 4.248 3.378 1.00 0.00 175 ALA A C 2
ATOM 2821 O O . ALA A 1 75 ? 28.026 5.071 2.874 1.00 0.00 175 ALA A O 2
ATOM 2828 N N . LEU A 1 76 ? 29.511 4.501 4.464 1.00 0.00 176 LEU A N 2
ATOM 2829 C CA . LEU A 1 76 ? 29.445 5.791 5.143 1.00 0.00 176 LEU A CA 2
ATOM 2830 C C . LEU A 1 76 ? 29.683 6.935 4.162 1.00 0.00 176 LEU A C 2
ATOM 2831 O O . LEU A 1 76 ? 29.102 8.012 4.294 1.00 0.00 176 LEU A O 2
ATOM 2847 N N . LYS A 1 77 ? 30.540 6.693 3.176 1.00 0.00 177 LYS A N 2
ATOM 2848 C CA . LYS A 1 77 ? 30.853 7.700 2.169 1.00 0.00 177 LYS A CA 2
ATOM 2849 C C . LYS A 1 77 ? 29.748 7.785 1.121 1.00 0.00 177 LYS A C 2
ATOM 2850 O O . LYS A 1 77 ? 29.410 8.869 0.646 1.00 0.00 177 LYS A O 2
ATOM 2869 N N . LYS A 1 78 ? 29.187 6.634 0.766 1.00 0.00 178 LYS A N 2
ATOM 2870 C CA . LYS A 1 78 ? 28.117 6.578 -0.223 1.00 0.00 178 LYS A CA 2
ATOM 2871 C C . LYS A 1 78 ? 26.758 6.801 0.431 1.00 0.00 178 LYS A C 2
ATOM 2872 O O . LYS A 1 78 ? 25.718 6.659 -0.212 1.00 0.00 178 LYS A O 2
ATOM 2891 N N . TRP A 1 79 ? 26.774 7.153 1.712 1.00 0.00 179 TRP A N 2
ATOM 2892 C CA . TRP A 1 79 ? 25.542 7.398 2.453 1.00 0.00 179 TRP A CA 2
ATOM 2893 C C . TRP A 1 79 ? 25.048 8.824 2.232 1.00 0.00 179 TRP A C 2
ATOM 2894 O O . TRP A 1 79 ? 25.787 9.679 1.743 1.00 0.00 179 TRP A O 2
ATOM 2915 N N . LYS A 1 80 ? 23.795 9.074 2.594 1.00 0.00 180 LYS A N 2
ATOM 2916 C CA . LYS A 1 80 ? 23.202 10.397 2.437 1.00 0.00 180 LYS A CA 2
ATOM 2917 C C . LYS A 1 80 ? 22.448 10.809 3.698 1.00 0.00 180 LYS A C 2
ATOM 2918 O O . LYS A 1 80 ? 21.541 10.108 4.147 1.00 0.00 180 LYS A O 2
ATOM 2937 N N . TYR A 1 81 ? 22.829 11.949 4.263 1.00 0.00 181 TYR A N 2
ATOM 2938 C CA . TYR A 1 81 ? 22.189 12.453 5.472 1.00 0.00 181 TYR A CA 2
ATOM 2939 C C . TYR A 1 81 ? 21.511 13.795 5.211 1.00 0.00 181 TYR A C 2
ATOM 2940 O O . TYR A 1 81 ? 22.104 14.697 4.620 1.00 0.00 181 TYR A O 2
ATOM 2958 N N . GLN A 1 82 ? 20.266 13.917 5.658 1.00 0.00 182 GLN A N 2
ATOM 2959 C CA . GLN A 1 82 ? 19.506 15.148 5.473 1.00 0.00 182 GLN A CA 2
ATOM 2960 C C . GLN A 1 82 ? 19.534 16.000 6.738 1.00 0.00 182 GLN A C 2
ATOM 2961 O O . GLN A 1 82 ? 19.374 15.504 7.854 1.00 0.00 182 GLN A O 2
ATOM 2975 N N . PRO A 1 83 ? 19.742 17.314 6.563 1.00 0.00 183 PRO A N 2
ATOM 2976 C CA . PRO A 1 83 ? 19.795 18.262 7.680 1.00 0.00 183 PRO A CA 2
ATOM 2977 C C . PRO A 1 83 ? 18.433 18.465 8.334 1.00 0.00 183 PRO A C 2
ATOM 2978 O O . PRO A 1 83 ? 17.780 19.487 8.123 1.00 0.00 183 PRO A O 2
ATOM 2989 N N . GLN A 1 84 ? 18.010 17.486 9.127 1.00 0.00 184 GLN A N 2
ATOM 2990 C CA . GLN A 1 84 ? 16.725 17.559 9.811 1.00 0.00 184 GLN A CA 2
ATOM 2991 C C . GLN A 1 84 ? 16.880 17.251 11.296 1.00 0.00 184 GLN A C 2
ATOM 2992 O O . GLN A 1 84 ? 17.254 16.140 11.674 1.00 0.00 184 GLN A O 2
ATOM 3006 N N . ILE A 1 85 ? 16.592 18.242 12.134 1.00 0.00 185 ILE A N 2
ATOM 3007 C CA . ILE A 1 85 ? 16.700 18.076 13.578 1.00 0.00 185 ILE A CA 2
ATOM 3008 C C . ILE A 1 85 ? 15.429 17.463 14.157 1.00 0.00 185 ILE A C 2
ATOM 3009 O O . ILE A 1 85 ? 14.353 18.058 14.090 1.00 0.00 185 ILE A O 2
ATOM 3025 N N . VAL A 1 86 ? 15.561 16.270 14.729 1.00 0.00 186 VAL A N 2
ATOM 3026 C CA . VAL A 1 86 ? 14.425 15.577 15.323 1.00 0.00 186 VAL A CA 2
ATOM 3027 C C . VAL A 1 86 ? 14.854 14.753 16.532 1.00 0.00 186 VAL A C 2
ATOM 3028 O O . VAL A 1 86 ? 15.998 14.306 16.616 1.00 0.00 186 VAL A O 2
ATOM 3041 N N . ASP A 1 87 ? 13.930 14.556 17.465 1.00 0.00 187 ASP A N 2
ATOM 3042 C CA . ASP A 1 87 ? 14.212 13.784 18.670 1.00 0.00 187 ASP A CA 2
ATOM 3043 C C . ASP A 1 87 ? 14.814 12.427 18.317 1.00 0.00 187 ASP A C 2
ATOM 3044 O O . ASP A 1 87 ? 14.124 11.544 17.811 1.00 0.00 187 ASP A O 2
ATOM 3053 N N . GLY A 1 88 ? 16.106 12.270 18.588 1.00 0.00 188 GLY A N 2
ATOM 3054 C CA . GLY A 1 88 ? 16.779 11.019 18.292 1.00 0.00 188 GLY A CA 2
ATOM 3055 C C . GLY A 1 88 ? 17.911 11.191 17.298 1.00 0.00 188 GLY A C 2
ATOM 3056 O O . GLY A 1 88 ? 18.936 10.516 17.389 1.00 0.00 188 GLY A O 2
ATOM 3060 N N . LYS A 1 89 ? 17.725 12.097 16.343 1.00 0.00 189 LYS A N 2
ATOM 3061 C CA . LYS A 1 89 ? 18.737 12.356 15.326 1.00 0.00 189 LYS A CA 2
ATOM 3062 C C . LYS A 1 89 ? 18.731 13.824 14.914 1.00 0.00 189 LYS A C 2
ATOM 3063 O O . LYS A 1 89 ? 17.790 14.295 14.275 1.00 0.00 189 LYS A O 2
ATOM 3082 N N . ALA A 1 90 ? 19.787 14.542 15.283 1.00 0.00 190 ALA A N 2
ATOM 3083 C CA . ALA A 1 90 ? 19.904 15.956 14.948 1.00 0.00 190 ALA A CA 2
ATOM 3084 C C . ALA A 1 90 ? 21.138 16.217 14.092 1.00 0.00 190 ALA A C 2
ATOM 3085 O O . ALA A 1 90 ? 21.787 15.283 13.621 1.00 0.00 190 ALA A O 2
ATOM 3092 N N . ILE A 1 91 ? 21.457 17.492 13.895 1.00 0.00 191 ILE A N 2
ATOM 3093 C CA . ILE A 1 91 ? 22.614 17.875 13.095 1.00 0.00 191 ILE A CA 2
ATOM 3094 C C . ILE A 1 91 ? 23.602 18.697 13.917 1.00 0.00 191 ILE A C 2
ATOM 3095 O O . ILE A 1 91 ? 23.364 18.978 15.091 1.00 0.00 191 ILE A O 2
ATOM 3111 N N . GLU A 1 92 ? 24.709 19.082 13.289 1.00 0.00 192 GLU A N 2
ATOM 3112 C CA . GLU A 1 92 ? 25.732 19.873 13.962 1.00 0.00 192 GLU A CA 2
ATOM 3113 C C . GLU A 1 92 ? 26.381 19.077 15.090 1.00 0.00 192 GLU A C 2
ATOM 3114 O O . GLU A 1 92 ? 26.336 19.479 16.253 1.00 0.00 192 GLU A O 2
ATOM 3126 N N . GLN A 1 93 ? 26.984 17.946 14.737 1.00 0.00 193 GLN A N 2
ATOM 3127 C CA . GLN A 1 93 ? 27.642 17.093 15.720 1.00 0.00 193 GLN A CA 2
ATOM 3128 C C . GLN A 1 93 ? 28.877 16.426 15.122 1.00 0.00 193 GLN A C 2
ATOM 3129 O O . GLN A 1 93 ? 28.793 15.404 14.441 1.00 0.00 193 GLN A O 2
ATOM 3143 N N . PRO A 1 94 ? 30.052 17.018 15.381 1.00 0.00 194 PRO A N 2
ATOM 3144 C CA . PRO A 1 94 ? 31.328 16.498 14.879 1.00 0.00 194 PRO A CA 2
ATOM 3145 C C . PRO A 1 94 ? 31.726 15.189 15.551 1.00 0.00 194 PRO A C 2
ATOM 3146 O O . PRO A 1 94 ? 32.705 14.553 15.163 1.00 0.00 194 PRO A O 2
ATOM 3157 N N . GLY A 1 95 ? 30.961 14.792 16.563 1.00 0.00 195 GLY A N 2
ATOM 3158 C CA . GLY A 1 95 ? 31.250 13.560 17.274 1.00 0.00 195 GLY A CA 2
ATOM 3159 C C . GLY A 1 95 ? 30.184 12.504 17.061 1.00 0.00 195 GLY A C 2
ATOM 3160 O O . GLY A 1 95 ? 29.309 12.319 17.906 1.00 0.00 195 GLY A O 2
ATOM 3164 N N . GLN A 1 96 ? 30.258 11.810 15.930 1.00 0.00 196 GLN A N 2
ATOM 3165 C CA . GLN A 1 96 ? 29.289 10.769 15.609 1.00 0.00 196 GLN A CA 2
ATOM 3166 C C . GLN A 1 96 ? 29.988 9.444 15.324 1.00 0.00 196 GLN A C 2
ATOM 3167 O O . GLN A 1 96 ? 30.916 9.379 14.517 1.00 0.00 196 GLN A O 2
ATOM 3181 N N . THR A 1 97 ? 29.539 8.387 15.994 1.00 0.00 197 THR A N 2
ATOM 3182 C CA . THR A 1 97 ? 30.122 7.064 15.815 1.00 0.00 197 THR A CA 2
ATOM 3183 C C . THR A 1 97 ? 29.043 6.016 15.566 1.00 0.00 197 THR A C 2
ATOM 3184 O O . THR A 1 97 ? 28.017 5.993 16.247 1.00 0.00 197 THR A O 2
ATOM 3195 N N . VAL A 1 98 ? 29.281 5.148 14.588 1.00 0.00 198 VAL A N 2
ATOM 3196 C CA . VAL A 1 98 ? 28.330 4.096 14.251 1.00 0.00 198 VAL A CA 2
ATOM 3197 C C . VAL A 1 98 ? 28.958 2.716 14.409 1.00 0.00 198 VAL A C 2
ATOM 3198 O O . VAL A 1 98 ? 29.838 2.329 13.639 1.00 0.00 198 VAL A O 2
ATOM 3211 N N . THR A 1 99 ? 28.500 1.975 15.413 1.00 0.00 199 THR A N 2
ATOM 3212 C CA . THR A 1 99 ? 29.017 0.637 15.674 1.00 0.00 199 THR A CA 2
ATOM 3213 C C . THR A 1 99 ? 27.950 -0.423 15.426 1.00 0.00 199 THR A C 2
ATOM 3214 O O . THR A 1 99 ? 26.921 -0.452 16.100 1.00 0.00 199 THR A O 2
ATOM 3225 N N . VAL A 1 100 ? 28.202 -1.293 14.453 1.00 0.00 200 VAL A N 2
ATOM 3226 C CA . VAL A 1 100 ? 27.263 -2.357 14.117 1.00 0.00 200 VAL A CA 2
ATOM 3227 C C . VAL A 1 100 ? 27.992 -3.670 13.853 1.00 0.00 200 VAL A C 2
ATOM 3228 O O . VAL A 1 100 ? 28.878 -3.739 13.002 1.00 0.00 200 VAL A O 2
ATOM 3241 N N . GLU A 1 101 ? 27.612 -4.710 14.589 1.00 0.00 201 GLU A N 2
ATOM 3242 C CA . GLU A 1 101 ? 28.230 -6.021 14.434 1.00 0.00 201 GLU A CA 2
ATOM 3243 C C . GLU A 1 101 ? 27.752 -6.700 13.154 1.00 0.00 201 GLU A C 2
ATOM 3244 O O . GLU A 1 101 ? 26.557 -6.723 12.859 1.00 0.00 201 GLU A O 2
ATOM 3256 N N . PHE A 1 102 ? 28.695 -7.251 12.397 1.00 0.00 202 PHE A N 2
ATOM 3257 C CA . PHE A 1 102 ? 28.372 -7.930 11.147 1.00 0.00 202 PHE A CA 2
ATOM 3258 C C . PHE A 1 102 ? 28.197 -9.429 11.371 1.00 0.00 202 PHE A C 2
ATOM 3259 O O . PHE A 1 102 ? 29.170 -10.157 11.568 1.00 0.00 202 PHE A O 2
ATOM 3276 N N . LYS A 1 103 ? 26.949 -9.883 11.341 1.00 0.00 203 LYS A N 2
ATOM 3277 C CA . LYS A 1 103 ? 26.643 -11.295 11.540 1.00 0.00 203 LYS A CA 2
ATOM 3278 C C . LYS A 1 103 ? 26.357 -11.983 10.208 1.00 0.00 203 LYS A C 2
ATOM 3279 O O . LYS A 1 103 ? 25.514 -11.529 9.433 1.00 0.00 203 LYS A O 2
ATOM 3298 N N . ILE A 1 104 ? 27.063 -13.079 9.950 1.00 0.00 204 ILE A N 2
ATOM 3299 C CA . ILE A 1 104 ? 26.882 -13.829 8.714 1.00 0.00 204 ILE A CA 2
ATOM 3300 C C . ILE A 1 104 ? 25.481 -14.424 8.632 1.00 0.00 204 ILE A C 2
ATOM 3301 O O . ILE A 1 104 ? 24.918 -14.855 9.638 1.00 0.00 204 ILE A O 2
ATOM 3317 N N . ALA A 1 105 ? 24.923 -14.446 7.426 1.00 0.00 205 ALA A N 2
ATOM 3318 C CA . ALA A 1 105 ? 23.589 -14.992 7.211 1.00 0.00 205 ALA A CA 2
ATOM 3319 C C . ALA A 1 105 ? 23.483 -16.413 7.753 1.00 0.00 205 ALA A C 2
ATOM 3320 O O . ALA A 1 105 ? 24.443 -17.183 7.697 1.00 0.00 205 ALA A O 2
ATOM 3327 N N . LYS A 1 106 ? 22.312 -16.756 8.278 1.00 0.00 206 LYS A N 2
ATOM 3328 C CA . LYS A 1 106 ? 22.079 -18.085 8.830 1.00 0.00 206 LYS A CA 2
ATOM 3329 C C . LYS A 1 106 ? 21.150 -18.893 7.930 1.00 0.00 206 LYS A C 2
ATOM 3330 O O . LYS A 1 106 ? 20.240 -18.345 7.308 1.00 0.00 206 LYS A O 2
ATOM 3349 N N . ASP A 1 1 ? 20.685 -39.046 -2.864 1.00 0.00 101 ASP A N 3
ATOM 3350 C CA . ASP A 1 1 ? 20.034 -38.444 -1.706 1.00 0.00 101 ASP A CA 3
ATOM 3351 C C . ASP A 1 1 ? 20.674 -37.104 -1.359 1.00 0.00 101 ASP A C 3
ATOM 3352 O O . ASP A 1 1 ? 21.822 -36.840 -1.719 1.00 0.00 101 ASP A O 3
ATOM 3361 N N . HIS A 1 2 ? 19.924 -36.260 -0.658 1.00 0.00 102 HIS A N 3
ATOM 3362 C CA . HIS A 1 2 ? 20.418 -34.946 -0.262 1.00 0.00 102 HIS A CA 3
ATOM 3363 C C . HIS A 1 2 ? 19.693 -34.445 0.984 1.00 0.00 102 HIS A C 3
ATOM 3364 O O . HIS A 1 2 ? 18.581 -34.871 1.298 1.00 0.00 102 HIS A O 3
ATOM 3378 N N . PRO A 1 3 ? 20.337 -33.521 1.713 1.00 0.00 103 PRO A N 3
ATOM 3379 C CA . PRO A 1 3 ? 19.772 -32.944 2.936 1.00 0.00 103 PRO A CA 3
ATOM 3380 C C . PRO A 1 3 ? 18.583 -32.033 2.652 1.00 0.00 103 PRO A C 3
ATOM 3381 O O . PRO A 1 3 ? 18.089 -31.973 1.525 1.00 0.00 103 PRO A O 3
ATOM 3392 N N . PHE A 1 4 ? 18.126 -31.325 3.680 1.00 0.00 104 PHE A N 3
ATOM 3393 C CA . PHE A 1 4 ? 16.993 -30.417 3.540 1.00 0.00 104 PHE A CA 3
ATOM 3394 C C . PHE A 1 4 ? 17.402 -29.148 2.798 1.00 0.00 104 PHE A C 3
ATOM 3395 O O . PHE A 1 4 ? 16.585 -28.514 2.130 1.00 0.00 104 PHE A O 3
ATOM 3412 N N . THR A 1 5 ? 18.674 -28.781 2.922 1.00 0.00 105 THR A N 3
ATOM 3413 C CA . THR A 1 5 ? 19.192 -27.587 2.267 1.00 0.00 105 THR A CA 3
ATOM 3414 C C . THR A 1 5 ? 18.529 -26.328 2.813 1.00 0.00 105 THR A C 3
ATOM 3415 O O . THR A 1 5 ? 18.176 -25.422 2.057 1.00 0.00 105 THR A O 3
ATOM 3426 N N . SER A 1 6 ? 18.362 -26.277 4.131 1.00 0.00 106 SER A N 3
ATOM 3427 C CA . SER A 1 6 ? 17.737 -25.129 4.778 1.00 0.00 106 SER A CA 3
ATOM 3428 C C . SER A 1 6 ? 18.479 -23.841 4.435 1.00 0.00 106 SER A C 3
ATOM 3429 O O . SER A 1 6 ? 19.701 -23.836 4.290 1.00 0.00 106 SER A O 3
ATOM 3437 N N . ALA A 1 7 ? 17.730 -22.751 4.305 1.00 0.00 107 ALA A N 3
ATOM 3438 C CA . ALA A 1 7 ? 18.316 -21.456 3.980 1.00 0.00 107 ALA A CA 3
ATOM 3439 C C . ALA A 1 7 ? 17.327 -20.325 4.242 1.00 0.00 107 ALA A C 3
ATOM 3440 O O . ALA A 1 7 ? 16.783 -19.718 3.319 1.00 0.00 107 ALA A O 3
ATOM 3447 N N . PRO A 1 8 ? 17.087 -20.033 5.529 1.00 0.00 108 PRO A N 3
ATOM 3448 C CA . PRO A 1 8 ? 16.162 -18.974 5.941 1.00 0.00 108 PRO A CA 3
ATOM 3449 C C . PRO A 1 8 ? 16.696 -17.581 5.623 1.00 0.00 108 PRO A C 3
ATOM 3450 O O . PRO A 1 8 ? 15.964 -16.718 5.139 1.00 0.00 108 PRO A O 3
ATOM 3461 N N . THR A 1 9 ? 17.980 -17.368 5.899 1.00 0.00 109 THR A N 3
ATOM 3462 C CA . THR A 1 9 ? 18.612 -16.080 5.643 1.00 0.00 109 THR A CA 3
ATOM 3463 C C . THR A 1 9 ? 17.788 -14.938 6.225 1.00 0.00 109 THR A C 3
ATOM 3464 O O . THR A 1 9 ? 17.612 -13.899 5.588 1.00 0.00 109 THR A O 3
ATOM 3475 N N . PHE A 1 10 ? 17.285 -15.135 7.439 1.00 0.00 110 PHE A N 3
ATOM 3476 C CA . PHE A 1 10 ? 16.478 -14.121 8.107 1.00 0.00 110 PHE A CA 3
ATOM 3477 C C . PHE A 1 10 ? 17.289 -12.849 8.340 1.00 0.00 110 PHE A C 3
ATOM 3478 O O . PHE A 1 10 ? 18.494 -12.902 8.579 1.00 0.00 110 PHE A O 3
ATOM 3495 N N . GLY A 1 11 ? 16.616 -11.704 8.268 1.00 0.00 111 GLY A N 3
ATOM 3496 C CA . GLY A 1 11 ? 17.288 -10.434 8.473 1.00 0.00 111 GLY A CA 3
ATOM 3497 C C . GLY A 1 11 ? 17.308 -10.016 9.930 1.00 0.00 111 GLY A C 3
ATOM 3498 O O . GLY A 1 11 ? 17.289 -10.861 10.825 1.00 0.00 111 GLY A O 3
ATOM 3502 N N . ASP A 1 12 ? 17.347 -8.710 10.168 1.00 0.00 112 ASP A N 3
ATOM 3503 C CA . ASP A 1 12 ? 17.369 -8.181 11.527 1.00 0.00 112 ASP A CA 3
ATOM 3504 C C . ASP A 1 12 ? 16.663 -6.831 11.596 1.00 0.00 112 ASP A C 3
ATOM 3505 O O . ASP A 1 12 ? 16.265 -6.274 10.573 1.00 0.00 112 ASP A O 3
ATOM 3514 N N . PHE A 1 13 ? 16.511 -6.310 12.810 1.00 0.00 113 PHE A N 3
ATOM 3515 C CA . PHE A 1 13 ? 15.852 -5.026 13.013 1.00 0.00 113 PHE A CA 3
ATOM 3516 C C . PHE A 1 13 ? 16.874 -3.895 13.090 1.00 0.00 113 PHE A C 3
ATOM 3517 O O . PHE A 1 13 ? 17.020 -3.111 12.153 1.00 0.00 113 PHE A O 3
ATOM 3534 N N . GLY A 1 14 ? 17.579 -3.818 14.214 1.00 0.00 114 GLY A N 3
ATOM 3535 C CA . GLY A 1 14 ? 18.578 -2.781 14.394 1.00 0.00 114 GLY A CA 3
ATOM 3536 C C . GLY A 1 14 ? 18.659 -2.297 15.828 1.00 0.00 114 GLY A C 3
ATOM 3537 O O . GLY A 1 14 ? 17.708 -2.445 16.595 1.00 0.00 114 GLY A O 3
ATOM 3541 N N . SER A 1 15 ? 19.799 -1.717 16.191 1.00 0.00 115 SER A N 3
ATOM 3542 C CA . SER A 1 15 ? 20.003 -1.214 17.545 1.00 0.00 115 SER A CA 3
ATOM 3543 C C . SER A 1 15 ? 19.464 0.207 17.683 1.00 0.00 115 SER A C 3
ATOM 3544 O O . SER A 1 15 ? 19.056 0.625 18.766 1.00 0.00 115 SER A O 3
ATOM 3552 N N . ASN A 1 16 ? 19.467 0.944 16.577 1.00 0.00 116 ASN A N 3
ATOM 3553 C CA . ASN A 1 16 ? 18.979 2.319 16.574 1.00 0.00 116 ASN A CA 3
ATOM 3554 C C . ASN A 1 16 ? 19.820 3.197 17.494 1.00 0.00 116 ASN A C 3
ATOM 3555 O O . ASN A 1 16 ? 19.306 4.115 18.132 1.00 0.00 116 ASN A O 3
ATOM 3566 N N . GLN A 1 17 ? 21.116 2.908 17.557 1.00 0.00 117 GLN A N 3
ATOM 3567 C CA . GLN A 1 17 ? 22.029 3.671 18.400 1.00 0.00 117 GLN A CA 3
ATOM 3568 C C . GLN A 1 17 ? 23.228 4.164 17.597 1.00 0.00 117 GLN A C 3
ATOM 3569 O O . GLN A 1 17 ? 24.372 3.832 17.907 1.00 0.00 117 GLN A O 3
ATOM 3583 N N . GLN A 1 18 ? 22.958 4.956 16.564 1.00 0.00 118 GLN A N 3
ATOM 3584 C CA . GLN A 1 18 ? 24.016 5.493 15.716 1.00 0.00 118 GLN A CA 3
ATOM 3585 C C . GLN A 1 18 ? 23.441 6.422 14.652 1.00 0.00 118 GLN A C 3
ATOM 3586 O O . GLN A 1 18 ? 22.239 6.412 14.388 1.00 0.00 118 GLN A O 3
ATOM 3600 N N . ALA A 1 19 ? 24.309 7.225 14.044 1.00 0.00 119 ALA A N 3
ATOM 3601 C CA . ALA A 1 19 ? 23.888 8.159 13.008 1.00 0.00 119 ALA A CA 3
ATOM 3602 C C . ALA A 1 19 ? 23.735 7.456 11.664 1.00 0.00 119 ALA A C 3
ATOM 3603 O O . ALA A 1 19 ? 24.724 7.145 11.000 1.00 0.00 119 ALA A O 3
ATOM 3610 N N . MET A 1 20 ? 22.491 7.208 11.269 1.00 0.00 120 MET A N 3
ATOM 3611 C CA . MET A 1 20 ? 22.210 6.541 10.003 1.00 0.00 120 MET A CA 3
ATOM 3612 C C . MET A 1 20 ? 21.494 7.482 9.040 1.00 0.00 120 MET A C 3
ATOM 3613 O O . MET A 1 20 ? 20.690 8.325 9.440 1.00 0.00 120 MET A O 3
ATOM 3627 N N . PRO A 1 21 ? 21.790 7.339 7.739 1.00 0.00 121 PRO A N 3
ATOM 3628 C CA . PRO A 1 21 ? 21.185 8.168 6.693 1.00 0.00 121 PRO A CA 3
ATOM 3629 C C . PRO A 1 21 ? 19.706 7.857 6.490 1.00 0.00 121 PRO A C 3
ATOM 3630 O O . PRO A 1 21 ? 19.077 7.207 7.327 1.00 0.00 121 PRO A O 3
ATOM 3641 N N . LEU A 1 22 ? 19.156 8.324 5.375 1.00 0.00 122 LEU A N 3
ATOM 3642 C CA . LEU A 1 22 ? 17.749 8.096 5.062 1.00 0.00 122 LEU A CA 3
ATOM 3643 C C . LEU A 1 22 ? 17.597 7.428 3.699 1.00 0.00 122 LEU A C 3
ATOM 3644 O O . LEU A 1 22 ? 16.483 7.245 3.207 1.00 0.00 122 LEU A O 3
ATOM 3660 N N . TYR A 1 23 ? 18.722 7.063 3.096 1.00 0.00 123 TYR A N 3
ATOM 3661 C CA . TYR A 1 23 ? 18.714 6.415 1.789 1.00 0.00 123 TYR A CA 3
ATOM 3662 C C . TYR A 1 23 ? 19.373 5.041 1.859 1.00 0.00 123 TYR A C 3
ATOM 3663 O O . TYR A 1 23 ? 19.022 4.133 1.105 1.00 0.00 123 TYR A O 3
ATOM 3681 N N . ARG A 1 24 ? 20.331 4.897 2.769 1.00 0.00 124 ARG A N 3
ATOM 3682 C CA . ARG A 1 24 ? 21.041 3.635 2.937 1.00 0.00 124 ARG A CA 3
ATOM 3683 C C . ARG A 1 24 ? 21.095 3.234 4.408 1.00 0.00 124 ARG A C 3
ATOM 3684 O O . ARG A 1 24 ? 22.096 3.460 5.088 1.00 0.00 124 ARG A O 3
ATOM 3705 N N . VAL A 1 25 ? 20.011 2.637 4.894 1.00 0.00 125 VAL A N 3
ATOM 3706 C CA . VAL A 1 25 ? 19.935 2.204 6.284 1.00 0.00 125 VAL A CA 3
ATOM 3707 C C . VAL A 1 25 ? 20.920 1.074 6.563 1.00 0.00 125 VAL A C 3
ATOM 3708 O O . VAL A 1 25 ? 20.990 0.101 5.814 1.00 0.00 125 VAL A O 3
ATOM 3721 N N . GLU A 1 26 ? 21.679 1.212 7.645 1.00 0.00 126 GLU A N 3
ATOM 3722 C CA . GLU A 1 26 ? 22.661 0.202 8.022 1.00 0.00 126 GLU A CA 3
ATOM 3723 C C . GLU A 1 26 ? 23.736 0.061 6.948 1.00 0.00 126 GLU A C 3
ATOM 3724 O O . GLU A 1 26 ? 23.548 0.442 5.793 1.00 0.00 126 GLU A O 3
ATOM 3736 N N . PRO A 1 27 ? 24.891 -0.499 7.337 1.00 0.00 127 PRO A N 3
ATOM 3737 C CA . PRO A 1 27 ? 26.019 -0.704 6.424 1.00 0.00 127 PRO A CA 3
ATOM 3738 C C . PRO A 1 27 ? 25.733 -1.781 5.383 1.00 0.00 127 PRO A C 3
ATOM 3739 O O . PRO A 1 27 ? 25.035 -2.757 5.659 1.00 0.00 127 PRO A O 3
ATOM 3750 N N . VAL A 1 28 ? 26.279 -1.599 4.184 1.00 0.00 128 VAL A N 3
ATOM 3751 C CA . VAL A 1 28 ? 26.084 -2.556 3.102 1.00 0.00 128 VAL A CA 3
ATOM 3752 C C . VAL A 1 28 ? 26.899 -3.823 3.336 1.00 0.00 128 VAL A C 3
ATOM 3753 O O . VAL A 1 28 ? 28.094 -3.760 3.628 1.00 0.00 128 VAL A O 3
ATOM 3766 N N . TYR A 1 29 ? 26.246 -4.972 3.205 1.00 0.00 129 TYR A N 3
ATOM 3767 C CA . TYR A 1 29 ? 26.909 -6.255 3.404 1.00 0.00 129 TYR A CA 3
ATOM 3768 C C . TYR A 1 29 ? 27.709 -6.652 2.167 1.00 0.00 129 TYR A C 3
ATOM 3769 O O . TYR A 1 29 ? 27.255 -6.512 1.031 1.00 0.00 129 TYR A O 3
ATOM 3787 N N . PRO A 1 30 ? 28.930 -7.162 2.392 1.00 0.00 130 PRO A N 3
ATOM 3788 C CA . PRO A 1 30 ? 29.819 -7.591 1.309 1.00 0.00 130 PRO A CA 3
ATOM 3789 C C . PRO A 1 30 ? 29.316 -8.849 0.609 1.00 0.00 130 PRO A C 3
ATOM 3790 O O . PRO A 1 30 ? 28.176 -9.269 0.811 1.00 0.00 130 PRO A O 3
ATOM 3801 N N . SER A 1 31 ? 30.172 -9.447 -0.213 1.00 0.00 131 SER A N 3
ATOM 3802 C CA . SER A 1 31 ? 29.812 -10.656 -0.945 1.00 0.00 131 SER A CA 3
ATOM 3803 C C . SER A 1 31 ? 30.666 -11.838 -0.495 1.00 0.00 131 SER A C 3
ATOM 3804 O O . SER A 1 31 ? 30.202 -12.978 -0.467 1.00 0.00 131 SER A O 3
ATOM 3812 N N . ARG A 1 32 ? 31.916 -11.556 -0.143 1.00 0.00 132 ARG A N 3
ATOM 3813 C CA . ARG A 1 32 ? 32.836 -12.595 0.305 1.00 0.00 132 ARG A CA 3
ATOM 3814 C C . ARG A 1 32 ? 32.704 -12.828 1.807 1.00 0.00 132 ARG A C 3
ATOM 3815 O O . ARG A 1 32 ? 32.453 -13.947 2.252 1.00 0.00 132 ARG A O 3
ATOM 3836 N N . ALA A 1 33 ? 32.875 -11.762 2.583 1.00 0.00 133 ALA A N 3
ATOM 3837 C CA . ALA A 1 33 ? 32.773 -11.850 4.034 1.00 0.00 133 ALA A CA 3
ATOM 3838 C C . ALA A 1 33 ? 31.446 -12.472 4.455 1.00 0.00 133 ALA A C 3
ATOM 3839 O O . ALA A 1 33 ? 31.344 -13.080 5.522 1.00 0.00 133 ALA A O 3
ATOM 3846 N N . LEU A 1 34 ? 30.432 -12.318 3.611 1.00 0.00 134 LEU A N 3
ATOM 3847 C CA . LEU A 1 34 ? 29.110 -12.865 3.896 1.00 0.00 134 LEU A CA 3
ATOM 3848 C C . LEU A 1 34 ? 29.147 -14.389 3.931 1.00 0.00 134 LEU A C 3
ATOM 3849 O O . LEU A 1 34 ? 28.445 -15.020 4.721 1.00 0.00 134 LEU A O 3
ATOM 3865 N N . LYS A 1 35 ? 29.973 -14.975 3.071 1.00 0.00 135 LYS A N 3
ATOM 3866 C CA . LYS A 1 35 ? 30.106 -16.426 3.005 1.00 0.00 135 LYS A CA 3
ATOM 3867 C C . LYS A 1 35 ? 31.322 -16.898 3.795 1.00 0.00 135 LYS A C 3
ATOM 3868 O O . LYS A 1 35 ? 31.497 -18.094 4.029 1.00 0.00 135 LYS A O 3
ATOM 3887 N N . ARG A 1 36 ? 32.160 -15.951 4.204 1.00 0.00 136 ARG A N 3
ATOM 3888 C CA . ARG A 1 36 ? 33.360 -16.270 4.968 1.00 0.00 136 ARG A CA 3
ATOM 3889 C C . ARG A 1 36 ? 33.022 -17.150 6.168 1.00 0.00 136 ARG A C 3
ATOM 3890 O O . ARG A 1 36 ? 33.285 -18.352 6.162 1.00 0.00 136 ARG A O 3
ATOM 3911 N N . GLY A 1 37 ? 32.439 -16.543 7.197 1.00 0.00 137 GLY A N 3
ATOM 3912 C CA . GLY A 1 37 ? 32.076 -17.286 8.389 1.00 0.00 137 GLY A CA 3
ATOM 3913 C C . GLY A 1 37 ? 32.386 -16.525 9.663 1.00 0.00 137 GLY A C 3
ATOM 3914 O O . GLY A 1 37 ? 32.041 -16.968 10.759 1.00 0.00 137 GLY A O 3
ATOM 3918 N N . VAL A 1 38 ? 33.040 -15.377 9.521 1.00 0.00 138 VAL A N 3
ATOM 3919 C CA . VAL A 1 38 ? 33.397 -14.553 10.669 1.00 0.00 138 VAL A CA 3
ATOM 3920 C C . VAL A 1 38 ? 32.362 -13.459 10.904 1.00 0.00 138 VAL A C 3
ATOM 3921 O O . VAL A 1 38 ? 31.765 -12.944 9.960 1.00 0.00 138 VAL A O 3
ATOM 3934 N N . GLU A 1 39 ? 32.156 -13.108 12.170 1.00 0.00 139 GLU A N 3
ATOM 3935 C CA . GLU A 1 39 ? 31.192 -12.075 12.528 1.00 0.00 139 GLU A CA 3
ATOM 3936 C C . GLU A 1 39 ? 31.886 -10.892 13.198 1.00 0.00 139 GLU A C 3
ATOM 3937 O O . GLU A 1 39 ? 31.760 -10.686 14.404 1.00 0.00 139 GLU A O 3
ATOM 3949 N N . GLY A 1 40 ? 32.620 -10.117 12.405 1.00 0.00 140 GLY A N 3
ATOM 3950 C CA . GLY A 1 40 ? 33.324 -8.966 12.938 1.00 0.00 140 GLY A CA 3
ATOM 3951 C C . GLY A 1 40 ? 32.392 -7.816 13.263 1.00 0.00 140 GLY A C 3
ATOM 3952 O O . GLY A 1 40 ? 31.229 -8.028 13.608 1.00 0.00 140 GLY A O 3
ATOM 3956 N N . PHE A 1 41 ? 32.902 -6.594 13.154 1.00 0.00 141 PHE A N 3
ATOM 3957 C CA . PHE A 1 41 ? 32.108 -5.405 13.442 1.00 0.00 141 PHE A CA 3
ATOM 3958 C C . PHE A 1 41 ? 32.539 -4.236 12.561 1.00 0.00 141 PHE A C 3
ATOM 3959 O O . PHE A 1 41 ? 33.570 -4.296 11.891 1.00 0.00 141 PHE A O 3
ATOM 3976 N N . VAL A 1 42 ? 31.742 -3.172 12.567 1.00 0.00 142 VAL A N 3
ATOM 3977 C CA . VAL A 1 42 ? 32.041 -1.988 11.771 1.00 0.00 142 VAL A CA 3
ATOM 3978 C C . VAL A 1 42 ? 31.915 -0.718 12.605 1.00 0.00 142 VAL A C 3
ATOM 3979 O O . VAL A 1 42 ? 30.817 -0.333 13.007 1.00 0.00 142 VAL A O 3
ATOM 3992 N N . THR A 1 43 ? 33.047 -0.070 12.861 1.00 0.00 143 THR A N 3
ATOM 3993 C CA . THR A 1 43 ? 33.064 1.157 13.648 1.00 0.00 143 THR A CA 3
ATOM 3994 C C . THR A 1 43 ? 33.698 2.302 12.866 1.00 0.00 143 THR A C 3
ATOM 3995 O O . THR A 1 43 ? 34.916 2.346 12.688 1.00 0.00 143 THR A O 3
ATOM 4006 N N . LEU A 1 44 ? 32.866 3.228 12.403 1.00 0.00 144 LEU A N 3
ATOM 4007 C CA . LEU A 1 44 ? 33.346 4.375 11.641 1.00 0.00 144 LEU A CA 3
ATOM 4008 C C . LEU A 1 44 ? 33.050 5.679 12.376 1.00 0.00 144 LEU A C 3
ATOM 4009 O O . LEU A 1 44 ? 31.930 5.906 12.832 1.00 0.00 144 LEU A O 3
ATOM 4025 N N . SER A 1 45 ? 34.063 6.533 12.485 1.00 0.00 145 SER A N 3
ATOM 4026 C CA . SER A 1 45 ? 33.912 7.814 13.165 1.00 0.00 145 SER A CA 3
ATOM 4027 C C . SER A 1 45 ? 33.858 8.960 12.160 1.00 0.00 145 SER A C 3
ATOM 4028 O O . SER A 1 45 ? 34.885 9.389 11.634 1.00 0.00 145 SER A O 3
ATOM 4036 N N . PHE A 1 46 ? 32.652 9.452 11.898 1.00 0.00 146 PHE A N 3
ATOM 4037 C CA . PHE A 1 46 ? 32.462 10.548 10.955 1.00 0.00 146 PHE A CA 3
ATOM 4038 C C . PHE A 1 46 ? 31.706 11.702 11.607 1.00 0.00 146 PHE A C 3
ATOM 4039 O O . PHE A 1 46 ? 31.069 11.534 12.648 1.00 0.00 146 PHE A O 3
ATOM 4056 N N . THR A 1 47 ? 31.781 12.876 10.988 1.00 0.00 147 THR A N 3
ATOM 4057 C CA . THR A 1 47 ? 31.107 14.059 11.508 1.00 0.00 147 THR A CA 3
ATOM 4058 C C . THR A 1 47 ? 29.977 14.498 10.584 1.00 0.00 147 THR A C 3
ATOM 4059 O O . THR A 1 47 ? 30.113 14.461 9.361 1.00 0.00 147 THR A O 3
ATOM 4070 N N . ILE A 1 48 ? 28.862 14.914 11.177 1.00 0.00 148 ILE A N 3
ATOM 4071 C CA . ILE A 1 48 ? 27.709 15.362 10.406 1.00 0.00 148 ILE A CA 3
ATOM 4072 C C . ILE A 1 48 ? 27.596 16.883 10.420 1.00 0.00 148 ILE A C 3
ATOM 4073 O O . ILE A 1 48 ? 27.151 17.473 11.405 1.00 0.00 148 ILE A O 3
ATOM 4089 N N . ASP A 1 49 ? 27.999 17.511 9.321 1.00 0.00 149 ASP A N 3
ATOM 4090 C CA . ASP A 1 49 ? 27.940 18.964 9.206 1.00 0.00 149 ASP A CA 3
ATOM 4091 C C . ASP A 1 49 ? 26.512 19.466 9.394 1.00 0.00 149 ASP A C 3
ATOM 4092 O O . ASP A 1 49 ? 25.551 18.797 9.012 1.00 0.00 149 ASP A O 3
ATOM 4101 N N . THR A 1 50 ? 26.379 20.649 9.986 1.00 0.00 150 THR A N 3
ATOM 4102 C CA . THR A 1 50 ? 25.069 21.240 10.226 1.00 0.00 150 THR A CA 3
ATOM 4103 C C . THR A 1 50 ? 24.241 21.283 8.947 1.00 0.00 150 THR A C 3
ATOM 4104 O O . THR A 1 50 ? 23.011 21.333 8.991 1.00 0.00 150 THR A O 3
ATOM 4115 N N . THR A 1 51 ? 24.923 21.262 7.806 1.00 0.00 151 THR A N 3
ATOM 4116 C CA . THR A 1 51 ? 24.251 21.299 6.513 1.00 0.00 151 THR A CA 3
ATOM 4117 C C . THR A 1 51 ? 23.898 19.895 6.037 1.00 0.00 151 THR A C 3
ATOM 4118 O O . THR A 1 51 ? 23.721 19.660 4.842 1.00 0.00 151 THR A O 3
ATOM 4129 N N . GLY A 1 52 ? 23.797 18.963 6.979 1.00 0.00 152 GLY A N 3
ATOM 4130 C CA . GLY A 1 52 ? 23.465 17.592 6.635 1.00 0.00 152 GLY A CA 3
ATOM 4131 C C . GLY A 1 52 ? 24.480 16.967 5.699 1.00 0.00 152 GLY A C 3
ATOM 4132 O O . GLY A 1 52 ? 24.118 16.393 4.672 1.00 0.00 152 GLY A O 3
ATOM 4136 N N . LYS A 1 53 ? 25.756 17.079 6.053 1.00 0.00 153 LYS A N 3
ATOM 4137 C CA . LYS A 1 53 ? 26.828 16.521 5.238 1.00 0.00 153 LYS A CA 3
ATOM 4138 C C . LYS A 1 53 ? 27.708 15.586 6.061 1.00 0.00 153 LYS A C 3
ATOM 4139 O O . LYS A 1 53 ? 27.939 15.821 7.247 1.00 0.00 153 LYS A O 3
ATOM 4158 N N . ALA A 1 54 ? 28.195 14.526 5.425 1.00 0.00 154 ALA A N 3
ATOM 4159 C CA . ALA A 1 54 ? 29.052 13.558 6.098 1.00 0.00 154 ALA A CA 3
ATOM 4160 C C . ALA A 1 54 ? 30.473 13.606 5.547 1.00 0.00 154 ALA A C 3
ATOM 4161 O O . ALA A 1 54 ? 30.709 13.292 4.381 1.00 0.00 154 ALA A O 3
ATOM 4168 N N . VAL A 1 55 ? 31.418 14.002 6.394 1.00 0.00 155 VAL A N 3
ATOM 4169 C CA . VAL A 1 55 ? 32.817 14.091 5.992 1.00 0.00 155 VAL A CA 3
ATOM 4170 C C . VAL A 1 55 ? 33.739 13.583 7.095 1.00 0.00 155 VAL A C 3
ATOM 4171 O O . VAL A 1 55 ? 33.283 13.203 8.173 1.00 0.00 155 VAL A O 3
ATOM 4184 N N . ASP A 1 56 ? 35.038 13.581 6.818 1.00 0.00 156 ASP A N 3
ATOM 4185 C CA . ASP A 1 56 ? 36.026 13.122 7.787 1.00 0.00 156 ASP A CA 3
ATOM 4186 C C . ASP A 1 56 ? 35.834 11.641 8.099 1.00 0.00 156 ASP A C 3
ATOM 4187 O O . ASP A 1 56 ? 35.983 11.214 9.244 1.00 0.00 156 ASP A O 3
ATOM 4196 N N . ILE A 1 57 ? 35.503 10.864 7.074 1.00 0.00 157 ILE A N 3
ATOM 4197 C CA . ILE A 1 57 ? 35.291 9.432 7.239 1.00 0.00 157 ILE A CA 3
ATOM 4198 C C . ILE A 1 57 ? 36.549 8.746 7.761 1.00 0.00 157 ILE A C 3
ATOM 4199 O O . ILE A 1 57 ? 37.469 8.452 6.999 1.00 0.00 157 ILE A O 3
ATOM 4215 N N . ASN A 1 58 ? 36.580 8.493 9.065 1.00 0.00 158 ASN A N 3
ATOM 4216 C CA . ASN A 1 58 ? 37.725 7.841 9.690 1.00 0.00 158 ASN A CA 3
ATOM 4217 C C . ASN A 1 58 ? 37.289 6.599 10.462 1.00 0.00 158 ASN A C 3
ATOM 4218 O O . ASN A 1 58 ? 36.556 6.693 11.446 1.00 0.00 158 ASN A O 3
ATOM 4229 N N . VAL A 1 59 ? 37.747 5.436 10.009 1.00 0.00 159 VAL A N 3
ATOM 4230 C CA . VAL A 1 59 ? 37.406 4.176 10.658 1.00 0.00 159 VAL A CA 3
ATOM 4231 C C . VAL A 1 59 ? 38.254 3.953 11.906 1.00 0.00 159 VAL A C 3
ATOM 4232 O O . VAL A 1 59 ? 39.483 3.998 11.851 1.00 0.00 159 VAL A O 3
ATOM 4245 N N . VAL A 1 60 ? 37.589 3.713 13.031 1.00 0.00 160 VAL A N 3
ATOM 4246 C CA . VAL A 1 60 ? 38.280 3.481 14.294 1.00 0.00 160 VAL A CA 3
ATOM 4247 C C . VAL A 1 60 ? 38.665 2.014 14.449 1.00 0.00 160 VAL A C 3
ATOM 4248 O O . VAL A 1 60 ? 39.731 1.694 14.974 1.00 0.00 160 VAL A O 3
ATOM 4261 N N . ASP A 1 61 ? 37.790 1.127 13.988 1.00 0.00 161 ASP A N 3
ATOM 4262 C CA . ASP A 1 61 ? 38.039 -0.307 14.073 1.00 0.00 161 ASP A CA 3
ATOM 4263 C C . ASP A 1 61 ? 36.872 -1.097 13.487 1.00 0.00 161 ASP A C 3
ATOM 4264 O O . ASP A 1 61 ? 35.709 -0.771 13.722 1.00 0.00 161 ASP A O 3
ATOM 4273 N N . ALA A 1 62 ? 37.193 -2.135 12.722 1.00 0.00 162 ALA A N 3
ATOM 4274 C CA . ALA A 1 62 ? 36.172 -2.971 12.103 1.00 0.00 162 ALA A CA 3
ATOM 4275 C C . ALA A 1 62 ? 36.750 -4.315 11.672 1.00 0.00 162 ALA A C 3
ATOM 4276 O O . ALA A 1 62 ? 37.802 -4.374 11.037 1.00 0.00 162 ALA A O 3
ATOM 4283 N N . ASN A 1 63 ? 36.055 -5.393 12.022 1.00 0.00 163 ASN A N 3
ATOM 4284 C CA . ASN A 1 63 ? 36.501 -6.736 11.673 1.00 0.00 163 ASN A CA 3
ATOM 4285 C C . ASN A 1 63 ? 37.904 -7.001 12.210 1.00 0.00 163 ASN A C 3
ATOM 4286 O O . ASN A 1 63 ? 38.644 -6.082 12.563 1.00 0.00 163 ASN A O 3
ATOM 4297 N N . PRO A 1 64 ? 38.281 -8.287 12.273 1.00 0.00 164 PRO A N 3
ATOM 4298 C CA . PRO A 1 64 ? 39.598 -8.703 12.765 1.00 0.00 164 PRO A CA 3
ATOM 4299 C C . PRO A 1 64 ? 40.722 -8.319 11.808 1.00 0.00 164 PRO A C 3
ATOM 4300 O O . PRO A 1 64 ? 41.716 -7.714 12.212 1.00 0.00 164 PRO A O 3
ATOM 4311 N N . LYS A 1 65 ? 40.558 -8.672 10.538 1.00 0.00 165 LYS A N 3
ATOM 4312 C CA . LYS A 1 65 ? 41.557 -8.364 9.522 1.00 0.00 165 LYS A CA 3
ATOM 4313 C C . LYS A 1 65 ? 40.921 -8.287 8.138 1.00 0.00 165 LYS A C 3
ATOM 4314 O O . LYS A 1 65 ? 40.841 -9.287 7.425 1.00 0.00 165 LYS A O 3
ATOM 4333 N N . ARG A 1 66 ? 40.470 -7.094 7.765 1.00 0.00 166 ARG A N 3
ATOM 4334 C CA . ARG A 1 66 ? 39.841 -6.887 6.466 1.00 0.00 166 ARG A CA 3
ATOM 4335 C C . ARG A 1 66 ? 38.736 -7.912 6.228 1.00 0.00 166 ARG A C 3
ATOM 4336 O O . ARG A 1 66 ? 39.008 -9.087 5.986 1.00 0.00 166 ARG A O 3
ATOM 4357 N N . MET A 1 67 ? 37.489 -7.457 6.299 1.00 0.00 167 MET A N 3
ATOM 4358 C CA . MET A 1 67 ? 36.343 -8.335 6.091 1.00 0.00 167 MET A CA 3
ATOM 4359 C C . MET A 1 67 ? 35.140 -7.546 5.583 1.00 0.00 167 MET A C 3
ATOM 4360 O O . MET A 1 67 ? 34.515 -7.919 4.589 1.00 0.00 167 MET A O 3
ATOM 4374 N N . PHE A 1 68 ? 34.820 -6.455 6.270 1.00 0.00 168 PHE A N 3
ATOM 4375 C CA . PHE A 1 68 ? 33.691 -5.615 5.889 1.00 0.00 168 PHE A CA 3
ATOM 4376 C C . PHE A 1 68 ? 34.050 -4.136 6.004 1.00 0.00 168 PHE A C 3
ATOM 4377 O O . PHE A 1 68 ? 33.188 -3.267 5.882 1.00 0.00 168 PHE A O 3
ATOM 4394 N N . GLU A 1 69 ? 35.329 -3.860 6.239 1.00 0.00 169 GLU A N 3
ATOM 4395 C CA . GLU A 1 69 ? 35.802 -2.487 6.372 1.00 0.00 169 GLU A CA 3
ATOM 4396 C C . GLU A 1 69 ? 35.553 -1.700 5.088 1.00 0.00 169 GLU A C 3
ATOM 4397 O O . GLU A 1 69 ? 35.159 -0.534 5.129 1.00 0.00 169 GLU A O 3
ATOM 4409 N N . ARG A 1 70 ? 35.787 -2.346 3.950 1.00 0.00 170 ARG A N 3
ATOM 4410 C CA . ARG A 1 70 ? 35.590 -1.706 2.655 1.00 0.00 170 ARG A CA 3
ATOM 4411 C C . ARG A 1 70 ? 34.134 -1.292 2.468 1.00 0.00 170 ARG A C 3
ATOM 4412 O O . ARG A 1 70 ? 33.831 -0.111 2.304 1.00 0.00 170 ARG A O 3
ATOM 4433 N N . GLU A 1 71 ? 33.237 -2.273 2.494 1.00 0.00 171 GLU A N 3
ATOM 4434 C CA . GLU A 1 71 ? 31.812 -2.010 2.327 1.00 0.00 171 GLU A CA 3
ATOM 4435 C C . GLU A 1 71 ? 31.326 -0.981 3.344 1.00 0.00 171 GLU A C 3
ATOM 4436 O O . GLU A 1 71 ? 30.419 -0.198 3.064 1.00 0.00 171 GLU A O 3
ATOM 4448 N N . ALA A 1 72 ? 31.935 -0.992 4.525 1.00 0.00 172 ALA A N 3
ATOM 4449 C CA . ALA A 1 72 ? 31.566 -0.060 5.583 1.00 0.00 172 ALA A CA 3
ATOM 4450 C C . ALA A 1 72 ? 32.024 1.356 5.252 1.00 0.00 172 ALA A C 3
ATOM 4451 O O . ALA A 1 72 ? 31.229 2.295 5.267 1.00 0.00 172 ALA A O 3
ATOM 4458 N N . MET A 1 73 ? 33.311 1.502 4.954 1.00 0.00 173 MET A N 3
ATOM 4459 C CA . MET A 1 73 ? 33.874 2.805 4.619 1.00 0.00 173 MET A CA 3
ATOM 4460 C C . MET A 1 73 ? 33.182 3.399 3.396 1.00 0.00 173 MET A C 3
ATOM 4461 O O . MET A 1 73 ? 32.704 4.532 3.432 1.00 0.00 173 MET A O 3
ATOM 4475 N N . GLN A 1 74 ? 33.132 2.625 2.316 1.00 0.00 174 GLN A N 3
ATOM 4476 C CA . GLN A 1 74 ? 32.498 3.076 1.083 1.00 0.00 174 GLN A CA 3
ATOM 4477 C C . GLN A 1 74 ? 31.033 3.426 1.320 1.00 0.00 174 GLN A C 3
ATOM 4478 O O . GLN A 1 74 ? 30.477 4.300 0.655 1.00 0.00 174 GLN A O 3
ATOM 4492 N N . ALA A 1 75 ? 30.412 2.737 2.272 1.00 0.00 175 ALA A N 3
ATOM 4493 C CA . ALA A 1 75 ? 29.011 2.975 2.598 1.00 0.00 175 ALA A CA 3
ATOM 4494 C C . ALA A 1 75 ? 28.820 4.354 3.222 1.00 0.00 175 ALA A C 3
ATOM 4495 O O . ALA A 1 75 ? 28.065 5.180 2.708 1.00 0.00 175 ALA A O 3
ATOM 4502 N N . LEU A 1 76 ? 29.508 4.596 4.332 1.00 0.00 176 LEU A N 3
ATOM 4503 C CA . LEU A 1 76 ? 29.414 5.875 5.027 1.00 0.00 176 LEU A CA 3
ATOM 4504 C C . LEU A 1 76 ? 29.631 7.036 4.062 1.00 0.00 176 LEU A C 3
ATOM 4505 O O . LEU A 1 76 ? 29.106 8.132 4.263 1.00 0.00 176 LEU A O 3
ATOM 4521 N N . LYS A 1 77 ? 30.408 6.789 3.013 1.00 0.00 177 LYS A N 3
ATOM 4522 C CA . LYS A 1 77 ? 30.693 7.812 2.014 1.00 0.00 177 LYS A CA 3
ATOM 4523 C C . LYS A 1 77 ? 29.511 7.993 1.067 1.00 0.00 177 LYS A C 3
ATOM 4524 O O . LYS A 1 77 ? 28.917 9.069 0.997 1.00 0.00 177 LYS A O 3
ATOM 4543 N N . LYS A 1 78 ? 29.173 6.933 0.341 1.00 0.00 178 LYS A N 3
ATOM 4544 C CA . LYS A 1 78 ? 28.059 6.973 -0.600 1.00 0.00 178 LYS A CA 3
ATOM 4545 C C . LYS A 1 78 ? 26.759 7.332 0.112 1.00 0.00 178 LYS A C 3
ATOM 4546 O O . LYS A 1 78 ? 25.794 7.763 -0.519 1.00 0.00 178 LYS A O 3
ATOM 4565 N N . TRP A 1 79 ? 26.741 7.152 1.427 1.00 0.00 179 TRP A N 3
ATOM 4566 C CA . TRP A 1 79 ? 25.558 7.459 2.224 1.00 0.00 179 TRP A CA 3
ATOM 4567 C C . TRP A 1 79 ? 25.148 8.917 2.051 1.00 0.00 179 TRP A C 3
ATOM 4568 O O . TRP A 1 79 ? 25.930 9.740 1.573 1.00 0.00 179 TRP A O 3
ATOM 4589 N N . LYS A 1 80 ? 23.919 9.232 2.443 1.00 0.00 180 LYS A N 3
ATOM 4590 C CA . LYS A 1 80 ? 23.405 10.592 2.333 1.00 0.00 180 LYS A CA 3
ATOM 4591 C C . LYS A 1 80 ? 22.568 10.958 3.554 1.00 0.00 180 LYS A C 3
ATOM 4592 O O . LYS A 1 80 ? 21.635 10.241 3.917 1.00 0.00 180 LYS A O 3
ATOM 4611 N N . TYR A 1 81 ? 22.906 12.078 4.183 1.00 0.00 181 TYR A N 3
ATOM 4612 C CA . TYR A 1 81 ? 22.186 12.539 5.365 1.00 0.00 181 TYR A CA 3
ATOM 4613 C C . TYR A 1 81 ? 21.512 13.882 5.102 1.00 0.00 181 TYR A C 3
ATOM 4614 O O . TYR A 1 81 ? 22.094 14.769 4.479 1.00 0.00 181 TYR A O 3
ATOM 4632 N N . GLN A 1 82 ? 20.281 14.023 5.584 1.00 0.00 182 GLN A N 3
ATOM 4633 C CA . GLN A 1 82 ? 19.527 15.257 5.403 1.00 0.00 182 GLN A CA 3
ATOM 4634 C C . GLN A 1 82 ? 19.452 16.047 6.706 1.00 0.00 182 GLN A C 3
ATOM 4635 O O . GLN A 1 82 ? 19.234 15.493 7.783 1.00 0.00 182 GLN A O 3
ATOM 4649 N N . PRO A 1 83 ? 19.639 17.371 6.607 1.00 0.00 183 PRO A N 3
ATOM 4650 C CA . PRO A 1 83 ? 19.597 18.265 7.769 1.00 0.00 183 PRO A CA 3
ATOM 4651 C C . PRO A 1 83 ? 18.191 18.406 8.341 1.00 0.00 183 PRO A C 3
ATOM 4652 O O . PRO A 1 83 ? 17.430 19.283 7.932 1.00 0.00 183 PRO A O 3
ATOM 4663 N N . GLN A 1 84 ? 17.853 17.538 9.289 1.00 0.00 184 GLN A N 3
ATOM 4664 C CA . GLN A 1 84 ? 16.537 17.568 9.917 1.00 0.00 184 GLN A CA 3
ATOM 4665 C C . GLN A 1 84 ? 16.636 17.243 11.404 1.00 0.00 184 GLN A C 3
ATOM 4666 O O . GLN A 1 84 ? 16.786 16.083 11.787 1.00 0.00 184 GLN A O 3
ATOM 4680 N N . ILE A 1 85 ? 16.551 18.275 12.237 1.00 0.00 185 ILE A N 3
ATOM 4681 C CA . ILE A 1 85 ? 16.631 18.099 13.681 1.00 0.00 185 ILE A CA 3
ATOM 4682 C C . ILE A 1 85 ? 15.307 17.597 14.247 1.00 0.00 185 ILE A C 3
ATOM 4683 O O . ILE A 1 85 ? 14.289 18.287 14.180 1.00 0.00 185 ILE A O 3
ATOM 4699 N N . VAL A 1 86 ? 15.328 16.392 14.807 1.00 0.00 186 VAL A N 3
ATOM 4700 C CA . VAL A 1 86 ? 14.130 15.798 15.389 1.00 0.00 186 VAL A CA 3
ATOM 4701 C C . VAL A 1 86 ? 14.481 14.893 16.565 1.00 0.00 186 VAL A C 3
ATOM 4702 O O . VAL A 1 86 ? 15.576 14.334 16.626 1.00 0.00 186 VAL A O 3
ATOM 4715 N N . ASP A 1 87 ? 13.544 14.754 17.496 1.00 0.00 187 ASP A N 3
ATOM 4716 C CA . ASP A 1 87 ? 13.752 13.915 18.671 1.00 0.00 187 ASP A CA 3
ATOM 4717 C C . ASP A 1 87 ? 14.229 12.523 18.267 1.00 0.00 187 ASP A C 3
ATOM 4718 O O . ASP A 1 87 ? 13.461 11.724 17.734 1.00 0.00 187 ASP A O 3
ATOM 4727 N N . GLY A 1 88 ? 15.502 12.241 18.526 1.00 0.00 188 GLY A N 3
ATOM 4728 C CA . GLY A 1 88 ? 16.059 10.946 18.182 1.00 0.00 188 GLY A CA 3
ATOM 4729 C C . GLY A 1 88 ? 17.250 11.056 17.250 1.00 0.00 188 GLY A C 3
ATOM 4730 O O . GLY A 1 88 ? 18.187 10.262 17.331 1.00 0.00 188 GLY A O 3
ATOM 4734 N N . LYS A 1 89 ? 17.213 12.041 16.359 1.00 0.00 189 LYS A N 3
ATOM 4735 C CA . LYS A 1 89 ? 18.296 12.253 15.407 1.00 0.00 189 LYS A CA 3
ATOM 4736 C C . LYS A 1 89 ? 18.396 13.724 15.015 1.00 0.00 189 LYS A C 3
ATOM 4737 O O . LYS A 1 89 ? 17.504 14.264 14.362 1.00 0.00 189 LYS A O 3
ATOM 4756 N N . ALA A 1 90 ? 19.489 14.366 15.416 1.00 0.00 190 ALA A N 3
ATOM 4757 C CA . ALA A 1 90 ? 19.707 15.772 15.104 1.00 0.00 190 ALA A CA 3
ATOM 4758 C C . ALA A 1 90 ? 20.962 15.959 14.258 1.00 0.00 190 ALA A C 3
ATOM 4759 O O . ALA A 1 90 ? 21.540 14.989 13.767 1.00 0.00 190 ALA A O 3
ATOM 4766 N N . ILE A 1 91 ? 21.377 17.210 14.092 1.00 0.00 191 ILE A N 3
ATOM 4767 C CA . ILE A 1 91 ? 22.564 17.522 13.306 1.00 0.00 191 ILE A CA 3
ATOM 4768 C C . ILE A 1 91 ? 23.624 18.211 14.159 1.00 0.00 191 ILE A C 3
ATOM 4769 O O . ILE A 1 91 ? 23.408 18.471 15.343 1.00 0.00 191 ILE A O 3
ATOM 4785 N N . GLU A 1 92 ? 24.768 18.506 13.549 1.00 0.00 192 GLU A N 3
ATOM 4786 C CA . GLU A 1 92 ? 25.860 19.166 14.254 1.00 0.00 192 GLU A CA 3
ATOM 4787 C C . GLU A 1 92 ? 26.464 18.243 15.309 1.00 0.00 192 GLU A C 3
ATOM 4788 O O . GLU A 1 92 ? 26.236 18.419 16.505 1.00 0.00 192 GLU A O 3
ATOM 4800 N N . GLN A 1 93 ? 27.233 17.259 14.855 1.00 0.00 193 GLN A N 3
ATOM 4801 C CA . GLN A 1 93 ? 27.868 16.307 15.760 1.00 0.00 193 GLN A CA 3
ATOM 4802 C C . GLN A 1 93 ? 29.229 15.874 15.226 1.00 0.00 193 GLN A C 3
ATOM 4803 O O . GLN A 1 93 ? 29.347 14.916 14.461 1.00 0.00 193 GLN A O 3
ATOM 4817 N N . PRO A 1 94 ? 30.283 16.594 15.637 1.00 0.00 194 PRO A N 3
ATOM 4818 C CA . PRO A 1 94 ? 31.656 16.303 15.212 1.00 0.00 194 PRO A CA 3
ATOM 4819 C C . PRO A 1 94 ? 32.185 15.005 15.812 1.00 0.00 194 PRO A C 3
ATOM 4820 O O . PRO A 1 94 ? 33.265 14.538 15.452 1.00 0.00 194 PRO A O 3
ATOM 4831 N N . GLY A 1 95 ? 31.417 14.426 16.730 1.00 0.00 195 GLY A N 3
ATOM 4832 C CA . GLY A 1 95 ? 31.825 13.187 17.366 1.00 0.00 195 GLY A CA 3
ATOM 4833 C C . GLY A 1 95 ? 30.826 12.068 17.150 1.00 0.00 195 GLY A C 3
ATOM 4834 O O . GLY A 1 95 ? 30.370 11.443 18.107 1.00 0.00 195 GLY A O 3
ATOM 4838 N N . GLN A 1 96 ? 30.485 11.815 15.891 1.00 0.00 196 GLN A N 3
ATOM 4839 C CA . GLN A 1 96 ? 29.532 10.765 15.554 1.00 0.00 196 GLN A CA 3
ATOM 4840 C C . GLN A 1 96 ? 30.245 9.438 15.315 1.00 0.00 196 GLN A C 3
ATOM 4841 O O . GLN A 1 96 ? 31.233 9.374 14.583 1.00 0.00 196 GLN A O 3
ATOM 4855 N N . THR A 1 97 ? 29.738 8.379 15.939 1.00 0.00 197 THR A N 3
ATOM 4856 C CA . THR A 1 97 ? 30.327 7.054 15.796 1.00 0.00 197 THR A CA 3
ATOM 4857 C C . THR A 1 97 ? 29.250 5.989 15.620 1.00 0.00 197 THR A C 3
ATOM 4858 O O . THR A 1 97 ? 28.265 5.960 16.358 1.00 0.00 197 THR A O 3
ATOM 4869 N N . VAL A 1 98 ? 29.443 5.115 14.637 1.00 0.00 198 VAL A N 3
ATOM 4870 C CA . VAL A 1 98 ? 28.489 4.047 14.365 1.00 0.00 198 VAL A CA 3
ATOM 4871 C C . VAL A 1 98 ? 29.147 2.678 14.488 1.00 0.00 198 VAL A C 3
ATOM 4872 O O . VAL A 1 98 ? 29.982 2.301 13.665 1.00 0.00 198 VAL A O 3
ATOM 4885 N N . THR A 1 99 ? 28.765 1.934 15.522 1.00 0.00 199 THR A N 3
ATOM 4886 C CA . THR A 1 99 ? 29.319 0.606 15.754 1.00 0.00 199 THR A CA 3
ATOM 4887 C C . THR A 1 99 ? 28.249 -0.470 15.599 1.00 0.00 199 THR A C 3
ATOM 4888 O O . THR A 1 99 ? 27.256 -0.481 16.325 1.00 0.00 199 THR A O 3
ATOM 4899 N N . VAL A 1 100 ? 28.460 -1.373 14.647 1.00 0.00 200 VAL A N 3
ATOM 4900 C CA . VAL A 1 100 ? 27.514 -2.455 14.397 1.00 0.00 200 VAL A CA 3
ATOM 4901 C C . VAL A 1 100 ? 28.212 -3.811 14.419 1.00 0.00 200 VAL A C 3
ATOM 4902 O O . VAL A 1 100 ? 29.413 -3.905 14.167 1.00 0.00 200 VAL A O 3
ATOM 4915 N N . GLU A 1 101 ? 27.450 -4.857 14.722 1.00 0.00 201 GLU A N 3
ATOM 4916 C CA . GLU A 1 101 ? 27.997 -6.208 14.776 1.00 0.00 201 GLU A CA 3
ATOM 4917 C C . GLU A 1 101 ? 27.581 -7.013 13.548 1.00 0.00 201 GLU A C 3
ATOM 4918 O O . GLU A 1 101 ? 26.432 -7.439 13.432 1.00 0.00 201 GLU A O 3
ATOM 4930 N N . PHE A 1 102 ? 28.524 -7.217 12.635 1.00 0.00 202 PHE A N 3
ATOM 4931 C CA . PHE A 1 102 ? 28.256 -7.969 11.415 1.00 0.00 202 PHE A CA 3
ATOM 4932 C C . PHE A 1 102 ? 28.087 -9.455 11.718 1.00 0.00 202 PHE A C 3
ATOM 4933 O O . PHE A 1 102 ? 29.006 -10.109 12.212 1.00 0.00 202 PHE A O 3
ATOM 4950 N N . LYS A 1 103 ? 26.905 -9.983 11.418 1.00 0.00 203 LYS A N 3
ATOM 4951 C CA . LYS A 1 103 ? 26.612 -11.391 11.657 1.00 0.00 203 LYS A CA 3
ATOM 4952 C C . LYS A 1 103 ? 26.381 -12.130 10.343 1.00 0.00 203 LYS A C 3
ATOM 4953 O O . LYS A 1 103 ? 25.566 -11.711 9.520 1.00 0.00 203 LYS A O 3
ATOM 4972 N N . ILE A 1 104 ? 27.102 -13.229 10.153 1.00 0.00 204 ILE A N 3
ATOM 4973 C CA . ILE A 1 104 ? 26.973 -14.027 8.939 1.00 0.00 204 ILE A CA 3
ATOM 4974 C C . ILE A 1 104 ? 25.590 -14.661 8.842 1.00 0.00 204 ILE A C 3
ATOM 4975 O O . ILE A 1 104 ? 25.032 -15.112 9.842 1.00 0.00 204 ILE A O 3
ATOM 4991 N N . ALA A 1 105 ? 25.043 -14.692 7.632 1.00 0.00 205 ALA A N 3
ATOM 4992 C CA . ALA A 1 105 ? 23.727 -15.275 7.403 1.00 0.00 205 ALA A CA 3
ATOM 4993 C C . ALA A 1 105 ? 23.681 -16.728 7.864 1.00 0.00 205 ALA A C 3
ATOM 4994 O O . ALA A 1 105 ? 24.213 -17.618 7.199 1.00 0.00 205 ALA A O 3
ATOM 5001 N N . LYS A 1 106 ? 23.045 -16.962 9.006 1.00 0.00 206 LYS A N 3
ATOM 5002 C CA . LYS A 1 106 ? 22.929 -18.307 9.557 1.00 0.00 206 LYS A CA 3
ATOM 5003 C C . LYS A 1 106 ? 22.017 -19.172 8.693 1.00 0.00 206 LYS A C 3
ATOM 5004 O O . LYS A 1 106 ? 22.459 -20.157 8.100 1.00 0.00 206 LYS A O 3
ATOM 5023 N N . ASP A 1 1 ? 23.899 -45.166 22.626 1.00 0.00 101 ASP A N 4
ATOM 5024 C CA . ASP A 1 1 ? 23.187 -44.813 21.403 1.00 0.00 101 ASP A CA 4
ATOM 5025 C C . ASP A 1 1 ? 22.213 -43.666 21.653 1.00 0.00 101 ASP A C 4
ATOM 5026 O O . ASP A 1 1 ? 21.149 -43.858 22.243 1.00 0.00 101 ASP A O 4
ATOM 5035 N N . HIS A 1 2 ? 22.584 -42.472 21.201 1.00 0.00 102 HIS A N 4
ATOM 5036 C CA . HIS A 1 2 ? 21.743 -41.293 21.376 1.00 0.00 102 HIS A CA 4
ATOM 5037 C C . HIS A 1 2 ? 22.073 -40.230 20.333 1.00 0.00 102 HIS A C 4
ATOM 5038 O O . HIS A 1 2 ? 23.165 -40.202 19.765 1.00 0.00 102 HIS A O 4
ATOM 5052 N N . PRO A 1 3 ? 21.108 -39.335 20.073 1.00 0.00 103 PRO A N 4
ATOM 5053 C CA . PRO A 1 3 ? 21.274 -38.254 19.097 1.00 0.00 103 PRO A CA 4
ATOM 5054 C C . PRO A 1 3 ? 22.265 -37.196 19.566 1.00 0.00 103 PRO A C 4
ATOM 5055 O O . PRO A 1 3 ? 22.951 -37.376 20.573 1.00 0.00 103 PRO A O 4
ATOM 5066 N N . PHE A 1 4 ? 22.336 -36.091 18.832 1.00 0.00 104 PHE A N 4
ATOM 5067 C CA . PHE A 1 4 ? 23.245 -35.003 19.173 1.00 0.00 104 PHE A CA 4
ATOM 5068 C C . PHE A 1 4 ? 22.845 -33.715 18.459 1.00 0.00 104 PHE A C 4
ATOM 5069 O O . PHE A 1 4 ? 22.508 -33.727 17.274 1.00 0.00 104 PHE A O 4
ATOM 5086 N N . THR A 1 5 ? 22.883 -32.604 19.188 1.00 0.00 105 THR A N 4
ATOM 5087 C CA . THR A 1 5 ? 22.523 -31.308 18.626 1.00 0.00 105 THR A CA 4
ATOM 5088 C C . THR A 1 5 ? 23.757 -30.440 18.411 1.00 0.00 105 THR A C 4
ATOM 5089 O O . THR A 1 5 ? 24.882 -30.869 18.668 1.00 0.00 105 THR A O 4
ATOM 5100 N N . SER A 1 6 ? 23.539 -29.218 17.937 1.00 0.00 106 SER A N 4
ATOM 5101 C CA . SER A 1 6 ? 24.635 -28.290 17.683 1.00 0.00 106 SER A CA 4
ATOM 5102 C C . SER A 1 6 ? 24.494 -27.036 18.541 1.00 0.00 106 SER A C 4
ATOM 5103 O O . SER A 1 6 ? 25.220 -26.853 19.517 1.00 0.00 106 SER A O 4
ATOM 5111 N N . ALA A 1 7 ? 23.554 -26.174 18.167 1.00 0.00 107 ALA A N 4
ATOM 5112 C CA . ALA A 1 7 ? 23.315 -24.938 18.902 1.00 0.00 107 ALA A CA 4
ATOM 5113 C C . ALA A 1 7 ? 22.157 -24.153 18.295 1.00 0.00 107 ALA A C 4
ATOM 5114 O O . ALA A 1 7 ? 21.775 -24.356 17.142 1.00 0.00 107 ALA A O 4
ATOM 5121 N N . PRO A 1 8 ? 21.582 -23.237 19.088 1.00 0.00 108 PRO A N 4
ATOM 5122 C CA . PRO A 1 8 ? 20.459 -22.403 18.649 1.00 0.00 108 PRO A CA 4
ATOM 5123 C C . PRO A 1 8 ? 20.872 -21.379 17.598 1.00 0.00 108 PRO A C 4
ATOM 5124 O O . PRO A 1 8 ? 22.057 -21.089 17.431 1.00 0.00 108 PRO A O 4
ATOM 5135 N N . THR A 1 9 ? 19.888 -20.832 16.892 1.00 0.00 109 THR A N 4
ATOM 5136 C CA . THR A 1 9 ? 20.149 -19.839 15.857 1.00 0.00 109 THR A CA 4
ATOM 5137 C C . THR A 1 9 ? 19.544 -18.489 16.224 1.00 0.00 109 THR A C 4
ATOM 5138 O O . THR A 1 9 ? 20.186 -17.449 16.079 1.00 0.00 109 THR A O 4
ATOM 5149 N N . PHE A 1 10 ? 18.304 -18.512 16.701 1.00 0.00 110 PHE A N 4
ATOM 5150 C CA . PHE A 1 10 ? 17.611 -17.289 17.089 1.00 0.00 110 PHE A CA 4
ATOM 5151 C C . PHE A 1 10 ? 18.445 -16.483 18.080 1.00 0.00 110 PHE A C 4
ATOM 5152 O O . PHE A 1 10 ? 19.296 -17.029 18.781 1.00 0.00 110 PHE A O 4
ATOM 5169 N N . GLY A 1 11 ? 18.194 -15.178 18.132 1.00 0.00 111 GLY A N 4
ATOM 5170 C CA . GLY A 1 11 ? 18.930 -14.316 19.039 1.00 0.00 111 GLY A CA 4
ATOM 5171 C C . GLY A 1 11 ? 19.468 -13.076 18.352 1.00 0.00 111 GLY A C 4
ATOM 5172 O O . GLY A 1 11 ? 20.521 -13.118 17.717 1.00 0.00 111 GLY A O 4
ATOM 5176 N N . ASP A 1 12 ? 18.742 -11.971 18.478 1.00 0.00 112 ASP A N 4
ATOM 5177 C CA . ASP A 1 12 ? 19.152 -10.713 17.864 1.00 0.00 112 ASP A CA 4
ATOM 5178 C C . ASP A 1 12 ? 18.199 -9.585 18.248 1.00 0.00 112 ASP A C 4
ATOM 5179 O O . ASP A 1 12 ? 16.994 -9.668 18.010 1.00 0.00 112 ASP A O 4
ATOM 5188 N N . PHE A 1 13 ? 18.747 -8.532 18.844 1.00 0.00 113 PHE A N 4
ATOM 5189 C CA . PHE A 1 13 ? 17.946 -7.388 19.263 1.00 0.00 113 PHE A CA 4
ATOM 5190 C C . PHE A 1 13 ? 18.835 -6.267 19.795 1.00 0.00 113 PHE A C 4
ATOM 5191 O O . PHE A 1 13 ? 20.000 -6.486 20.123 1.00 0.00 113 PHE A O 4
ATOM 5208 N N . GLY A 1 14 ? 18.274 -5.064 19.878 1.00 0.00 114 GLY A N 4
ATOM 5209 C CA . GLY A 1 14 ? 19.029 -3.926 20.370 1.00 0.00 114 GLY A CA 4
ATOM 5210 C C . GLY A 1 14 ? 18.418 -2.602 19.956 1.00 0.00 114 GLY A C 4
ATOM 5211 O O . GLY A 1 14 ? 17.647 -2.539 18.999 1.00 0.00 114 GLY A O 4
ATOM 5215 N N . SER A 1 15 ? 18.762 -1.542 20.680 1.00 0.00 115 SER A N 4
ATOM 5216 C CA . SER A 1 15 ? 18.237 -0.213 20.386 1.00 0.00 115 SER A CA 4
ATOM 5217 C C . SER A 1 15 ? 18.778 0.302 19.056 1.00 0.00 115 SER A C 4
ATOM 5218 O O . SER A 1 15 ? 18.151 1.132 18.398 1.00 0.00 115 SER A O 4
ATOM 5226 N N . ASN A 1 16 ? 19.947 -0.196 18.667 1.00 0.00 116 ASN A N 4
ATOM 5227 C CA . ASN A 1 16 ? 20.575 0.214 17.416 1.00 0.00 116 ASN A CA 4
ATOM 5228 C C . ASN A 1 16 ? 20.812 1.721 17.394 1.00 0.00 116 ASN A C 4
ATOM 5229 O O . ASN A 1 16 ? 20.686 2.363 16.352 1.00 0.00 116 ASN A O 4
ATOM 5240 N N . GLN A 1 17 ? 21.155 2.277 18.552 1.00 0.00 117 GLN A N 4
ATOM 5241 C CA . GLN A 1 17 ? 21.410 3.708 18.665 1.00 0.00 117 GLN A CA 4
ATOM 5242 C C . GLN A 1 17 ? 22.692 4.093 17.935 1.00 0.00 117 GLN A C 4
ATOM 5243 O O . GLN A 1 17 ? 23.794 3.832 18.418 1.00 0.00 117 GLN A O 4
ATOM 5257 N N . GLN A 1 18 ? 22.541 4.713 16.770 1.00 0.00 118 GLN A N 4
ATOM 5258 C CA . GLN A 1 18 ? 23.688 5.132 15.973 1.00 0.00 118 GLN A CA 4
ATOM 5259 C C . GLN A 1 18 ? 23.264 6.106 14.879 1.00 0.00 118 GLN A C 4
ATOM 5260 O O . GLN A 1 18 ? 22.082 6.417 14.734 1.00 0.00 118 GLN A O 4
ATOM 5274 N N . ALA A 1 19 ? 24.237 6.586 14.111 1.00 0.00 119 ALA A N 4
ATOM 5275 C CA . ALA A 1 19 ? 23.964 7.523 13.029 1.00 0.00 119 ALA A CA 4
ATOM 5276 C C . ALA A 1 19 ? 23.742 6.790 11.710 1.00 0.00 119 ALA A C 4
ATOM 5277 O O . ALA A 1 19 ? 24.663 6.186 11.162 1.00 0.00 119 ALA A O 4
ATOM 5284 N N . MET A 1 20 ? 22.514 6.848 11.206 1.00 0.00 120 MET A N 4
ATOM 5285 C CA . MET A 1 20 ? 22.171 6.190 9.951 1.00 0.00 120 MET A CA 4
ATOM 5286 C C . MET A 1 20 ? 21.403 7.135 9.033 1.00 0.00 120 MET A C 4
ATOM 5287 O O . MET A 1 20 ? 20.562 7.919 9.473 1.00 0.00 120 MET A O 4
ATOM 5301 N N . PRO A 1 21 ? 21.697 7.062 7.726 1.00 0.00 121 PRO A N 4
ATOM 5302 C CA . PRO A 1 21 ? 21.044 7.904 6.719 1.00 0.00 121 PRO A CA 4
ATOM 5303 C C . PRO A 1 21 ? 19.581 7.531 6.511 1.00 0.00 121 PRO A C 4
ATOM 5304 O O . PRO A 1 21 ? 18.991 6.815 7.322 1.00 0.00 121 PRO A O 4
ATOM 5315 N N . LEU A 1 22 ? 19.000 8.018 5.420 1.00 0.00 122 LEU A N 4
ATOM 5316 C CA . LEU A 1 22 ? 17.604 7.734 5.105 1.00 0.00 122 LEU A CA 4
ATOM 5317 C C . LEU A 1 22 ? 17.480 7.061 3.742 1.00 0.00 122 LEU A C 4
ATOM 5318 O O . LEU A 1 22 ? 16.375 6.829 3.251 1.00 0.00 122 LEU A O 4
ATOM 5334 N N . TYR A 1 23 ? 18.621 6.747 3.137 1.00 0.00 123 TYR A N 4
ATOM 5335 C CA . TYR A 1 23 ? 18.640 6.100 1.831 1.00 0.00 123 TYR A CA 4
ATOM 5336 C C . TYR A 1 23 ? 19.342 4.747 1.903 1.00 0.00 123 TYR A C 4
ATOM 5337 O O . TYR A 1 23 ? 19.011 3.823 1.161 1.00 0.00 123 TYR A O 4
ATOM 5355 N N . ARG A 1 24 ? 20.315 4.640 2.803 1.00 0.00 124 ARG A N 4
ATOM 5356 C CA . ARG A 1 24 ? 21.065 3.402 2.973 1.00 0.00 124 ARG A CA 4
ATOM 5357 C C . ARG A 1 24 ? 21.141 3.010 4.446 1.00 0.00 124 ARG A C 4
ATOM 5358 O O . ARG A 1 24 ? 22.138 3.272 5.118 1.00 0.00 124 ARG A O 4
ATOM 5379 N N . VAL A 1 25 ? 20.079 2.382 4.941 1.00 0.00 125 VAL A N 4
ATOM 5380 C CA . VAL A 1 25 ? 20.025 1.953 6.333 1.00 0.00 125 VAL A CA 4
ATOM 5381 C C . VAL A 1 25 ? 21.081 0.893 6.623 1.00 0.00 125 VAL A C 4
ATOM 5382 O O . VAL A 1 25 ? 21.178 -0.110 5.917 1.00 0.00 125 VAL A O 4
ATOM 5395 N N . GLU A 1 26 ? 21.871 1.122 7.668 1.00 0.00 126 GLU A N 4
ATOM 5396 C CA . GLU A 1 26 ? 22.921 0.186 8.051 1.00 0.00 126 GLU A CA 4
ATOM 5397 C C . GLU A 1 26 ? 23.961 0.051 6.942 1.00 0.00 126 GLU A C 4
ATOM 5398 O O . GLU A 1 26 ? 23.712 0.376 5.781 1.00 0.00 126 GLU A O 4
ATOM 5410 N N . PRO A 1 27 ? 25.154 -0.440 7.307 1.00 0.00 127 PRO A N 4
ATOM 5411 C CA . PRO A 1 27 ? 26.256 -0.629 6.359 1.00 0.00 127 PRO A CA 4
ATOM 5412 C C . PRO A 1 27 ? 25.984 -1.759 5.372 1.00 0.00 127 PRO A C 4
ATOM 5413 O O . PRO A 1 27 ? 25.489 -2.821 5.750 1.00 0.00 127 PRO A O 4
ATOM 5424 N N . VAL A 1 28 ? 26.311 -1.524 4.105 1.00 0.00 128 VAL A N 4
ATOM 5425 C CA . VAL A 1 28 ? 26.103 -2.523 3.064 1.00 0.00 128 VAL A CA 4
ATOM 5426 C C . VAL A 1 28 ? 26.912 -3.785 3.343 1.00 0.00 128 VAL A C 4
ATOM 5427 O O . VAL A 1 28 ? 28.034 -3.717 3.845 1.00 0.00 128 VAL A O 4
ATOM 5440 N N . TYR A 1 29 ? 26.335 -4.935 3.015 1.00 0.00 129 TYR A N 4
ATOM 5441 C CA . TYR A 1 29 ? 27.002 -6.214 3.232 1.00 0.00 129 TYR A CA 4
ATOM 5442 C C . TYR A 1 29 ? 27.833 -6.609 2.016 1.00 0.00 129 TYR A C 4
ATOM 5443 O O . TYR A 1 29 ? 27.370 -6.568 0.875 1.00 0.00 129 TYR A O 4
ATOM 5461 N N . PRO A 1 30 ? 29.091 -7.001 2.262 1.00 0.00 130 PRO A N 4
ATOM 5462 C CA . PRO A 1 30 ? 30.015 -7.412 1.201 1.00 0.00 130 PRO A CA 4
ATOM 5463 C C . PRO A 1 30 ? 29.619 -8.744 0.572 1.00 0.00 130 PRO A C 4
ATOM 5464 O O . PRO A 1 30 ? 28.505 -9.228 0.769 1.00 0.00 130 PRO A O 4
ATOM 5475 N N . SER A 1 31 ? 30.539 -9.332 -0.186 1.00 0.00 131 SER A N 4
ATOM 5476 C CA . SER A 1 31 ? 30.284 -10.606 -0.847 1.00 0.00 131 SER A CA 4
ATOM 5477 C C . SER A 1 31 ? 31.056 -11.734 -0.169 1.00 0.00 131 SER A C 4
ATOM 5478 O O . SER A 1 31 ? 30.466 -12.622 0.446 1.00 0.00 131 SER A O 4
ATOM 5486 N N . ARG A 1 32 ? 32.379 -11.691 -0.285 1.00 0.00 132 ARG A N 4
ATOM 5487 C CA . ARG A 1 32 ? 33.233 -12.709 0.316 1.00 0.00 132 ARG A CA 4
ATOM 5488 C C . ARG A 1 32 ? 32.913 -12.881 1.798 1.00 0.00 132 ARG A C 4
ATOM 5489 O O . ARG A 1 32 ? 32.527 -13.963 2.238 1.00 0.00 132 ARG A O 4
ATOM 5510 N N . ALA A 1 33 ? 33.077 -11.805 2.562 1.00 0.00 133 ALA A N 4
ATOM 5511 C CA . ALA A 1 33 ? 32.804 -11.837 3.993 1.00 0.00 133 ALA A CA 4
ATOM 5512 C C . ALA A 1 33 ? 31.398 -12.356 4.273 1.00 0.00 133 ALA A C 4
ATOM 5513 O O . ALA A 1 33 ? 31.135 -12.923 5.335 1.00 0.00 133 ALA A O 4
ATOM 5520 N N . LEU A 1 34 ? 30.498 -12.159 3.316 1.00 0.00 134 LEU A N 4
ATOM 5521 C CA . LEU A 1 34 ? 29.118 -12.607 3.460 1.00 0.00 134 LEU A CA 4
ATOM 5522 C C . LEU A 1 34 ? 29.045 -14.128 3.548 1.00 0.00 134 LEU A C 4
ATOM 5523 O O . LEU A 1 34 ? 28.149 -14.682 4.185 1.00 0.00 134 LEU A O 4
ATOM 5539 N N . LYS A 1 35 ? 29.996 -14.799 2.906 1.00 0.00 135 LYS A N 4
ATOM 5540 C CA . LYS A 1 35 ? 30.043 -16.256 2.914 1.00 0.00 135 LYS A CA 4
ATOM 5541 C C . LYS A 1 35 ? 31.130 -16.760 3.859 1.00 0.00 135 LYS A C 4
ATOM 5542 O O . LYS A 1 35 ? 31.209 -17.954 4.148 1.00 0.00 135 LYS A O 4
ATOM 5561 N N . ARG A 1 36 ? 31.964 -15.843 4.337 1.00 0.00 136 ARG A N 4
ATOM 5562 C CA . ARG A 1 36 ? 33.045 -16.195 5.249 1.00 0.00 136 ARG A CA 4
ATOM 5563 C C . ARG A 1 36 ? 32.519 -17.008 6.428 1.00 0.00 136 ARG A C 4
ATOM 5564 O O . ARG A 1 36 ? 32.698 -18.224 6.486 1.00 0.00 136 ARG A O 4
ATOM 5585 N N . GLY A 1 37 ? 31.868 -16.328 7.367 1.00 0.00 137 GLY A N 4
ATOM 5586 C CA . GLY A 1 37 ? 31.326 -17.003 8.532 1.00 0.00 137 GLY A CA 4
ATOM 5587 C C . GLY A 1 37 ? 31.621 -16.261 9.821 1.00 0.00 137 GLY A C 4
ATOM 5588 O O . GLY A 1 37 ? 31.182 -16.671 10.895 1.00 0.00 137 GLY A O 4
ATOM 5592 N N . VAL A 1 38 ? 32.367 -15.166 9.714 1.00 0.00 138 VAL A N 4
ATOM 5593 C CA . VAL A 1 38 ? 32.720 -14.366 10.881 1.00 0.00 138 VAL A CA 4
ATOM 5594 C C . VAL A 1 38 ? 31.730 -13.225 11.084 1.00 0.00 138 VAL A C 4
ATOM 5595 O O . VAL A 1 38 ? 31.186 -12.684 10.122 1.00 0.00 138 VAL A O 4
ATOM 5608 N N . GLU A 1 39 ? 31.503 -12.863 12.343 1.00 0.00 139 GLU A N 4
ATOM 5609 C CA . GLU A 1 39 ? 30.577 -11.786 12.673 1.00 0.00 139 GLU A CA 4
ATOM 5610 C C . GLU A 1 39 ? 31.301 -10.645 13.383 1.00 0.00 139 GLU A C 4
ATOM 5611 O O . GLU A 1 39 ? 31.192 -10.488 14.598 1.00 0.00 139 GLU A O 4
ATOM 5623 N N . GLY A 1 40 ? 32.042 -9.852 12.615 1.00 0.00 140 GLY A N 4
ATOM 5624 C CA . GLY A 1 40 ? 32.773 -8.737 13.187 1.00 0.00 140 GLY A CA 4
ATOM 5625 C C . GLY A 1 40 ? 31.876 -7.557 13.505 1.00 0.00 140 GLY A C 4
ATOM 5626 O O . GLY A 1 40 ? 30.780 -7.727 14.039 1.00 0.00 140 GLY A O 4
ATOM 5630 N N . PHE A 1 41 ? 32.342 -6.357 13.178 1.00 0.00 141 PHE A N 4
ATOM 5631 C CA . PHE A 1 41 ? 31.576 -5.143 13.434 1.00 0.00 141 PHE A CA 4
ATOM 5632 C C . PHE A 1 41 ? 32.106 -3.979 12.603 1.00 0.00 141 PHE A C 4
ATOM 5633 O O . PHE A 1 41 ? 33.170 -4.073 11.990 1.00 0.00 141 PHE A O 4
ATOM 5650 N N . VAL A 1 42 ? 31.357 -2.881 12.586 1.00 0.00 142 VAL A N 4
ATOM 5651 C CA . VAL A 1 42 ? 31.750 -1.697 11.831 1.00 0.00 142 VAL A CA 4
ATOM 5652 C C . VAL A 1 42 ? 31.698 -0.447 12.702 1.00 0.00 142 VAL A C 4
ATOM 5653 O O . VAL A 1 42 ? 30.624 -0.013 13.122 1.00 0.00 142 VAL A O 4
ATOM 5666 N N . THR A 1 43 ? 32.865 0.130 12.971 1.00 0.00 143 THR A N 4
ATOM 5667 C CA . THR A 1 43 ? 32.953 1.330 13.792 1.00 0.00 143 THR A CA 4
ATOM 5668 C C . THR A 1 43 ? 33.663 2.455 13.048 1.00 0.00 143 THR A C 4
ATOM 5669 O O . THR A 1 43 ? 34.887 2.445 12.908 1.00 0.00 143 THR A O 4
ATOM 5680 N N . LEU A 1 44 ? 32.889 3.425 12.573 1.00 0.00 144 LEU A N 4
ATOM 5681 C CA . LEU A 1 44 ? 33.445 4.559 11.843 1.00 0.00 144 LEU A CA 4
ATOM 5682 C C . LEU A 1 44 ? 33.118 5.872 12.546 1.00 0.00 144 LEU A C 4
ATOM 5683 O O . LEU A 1 44 ? 31.986 6.093 12.977 1.00 0.00 144 LEU A O 4
ATOM 5699 N N . SER A 1 45 ? 34.117 6.742 12.658 1.00 0.00 145 SER A N 4
ATOM 5700 C CA . SER A 1 45 ? 33.937 8.034 13.310 1.00 0.00 145 SER A CA 4
ATOM 5701 C C . SER A 1 45 ? 33.971 9.167 12.290 1.00 0.00 145 SER A C 4
ATOM 5702 O O . SER A 1 45 ? 35.025 9.495 11.744 1.00 0.00 145 SER A O 4
ATOM 5710 N N . PHE A 1 46 ? 32.810 9.763 12.037 1.00 0.00 146 PHE A N 4
ATOM 5711 C CA . PHE A 1 46 ? 32.706 10.860 11.082 1.00 0.00 146 PHE A CA 4
ATOM 5712 C C . PHE A 1 46 ? 31.894 12.013 11.664 1.00 0.00 146 PHE A C 4
ATOM 5713 O O . PHE A 1 46 ? 31.165 11.843 12.642 1.00 0.00 146 PHE A O 4
ATOM 5730 N N . THR A 1 47 ? 32.025 13.188 11.056 1.00 0.00 147 THR A N 4
ATOM 5731 C CA . THR A 1 47 ? 31.307 14.370 11.513 1.00 0.00 147 THR A CA 4
ATOM 5732 C C . THR A 1 47 ? 30.217 14.768 10.524 1.00 0.00 147 THR A C 4
ATOM 5733 O O . THR A 1 47 ? 30.465 14.873 9.323 1.00 0.00 147 THR A O 4
ATOM 5744 N N . ILE A 1 48 ? 29.011 14.990 11.037 1.00 0.00 148 ILE A N 4
ATOM 5745 C CA . ILE A 1 48 ? 27.885 15.379 10.197 1.00 0.00 148 ILE A CA 4
ATOM 5746 C C . ILE A 1 48 ? 27.701 16.892 10.191 1.00 0.00 148 ILE A C 4
ATOM 5747 O O . ILE A 1 48 ? 27.174 17.468 11.143 1.00 0.00 148 ILE A O 4
ATOM 5763 N N . ASP A 1 49 ? 28.136 17.531 9.111 1.00 0.00 149 ASP A N 4
ATOM 5764 C CA . ASP A 1 49 ? 28.017 18.978 8.978 1.00 0.00 149 ASP A CA 4
ATOM 5765 C C . ASP A 1 49 ? 26.563 19.419 9.122 1.00 0.00 149 ASP A C 4
ATOM 5766 O O . ASP A 1 49 ? 25.641 18.681 8.772 1.00 0.00 149 ASP A O 4
ATOM 5775 N N . THR A 1 50 ? 26.365 20.627 9.641 1.00 0.00 150 THR A N 4
ATOM 5776 C CA . THR A 1 50 ? 25.024 21.166 9.833 1.00 0.00 150 THR A CA 4
ATOM 5777 C C . THR A 1 50 ? 24.203 21.067 8.552 1.00 0.00 150 THR A C 4
ATOM 5778 O O . THR A 1 50 ? 22.974 21.011 8.593 1.00 0.00 150 THR A O 4
ATOM 5789 N N . THR A 1 51 ? 24.891 21.044 7.414 1.00 0.00 151 THR A N 4
ATOM 5790 C CA . THR A 1 51 ? 24.225 20.952 6.121 1.00 0.00 151 THR A CA 4
ATOM 5791 C C . THR A 1 51 ? 24.018 19.498 5.711 1.00 0.00 151 THR A C 4
ATOM 5792 O O . THR A 1 51 ? 23.882 19.190 4.528 1.00 0.00 151 THR A O 4
ATOM 5803 N N . GLY A 1 52 ? 23.993 18.608 6.698 1.00 0.00 152 GLY A N 4
ATOM 5804 C CA . GLY A 1 52 ? 23.801 17.197 6.420 1.00 0.00 152 GLY A CA 4
ATOM 5805 C C . GLY A 1 52 ? 24.882 16.631 5.520 1.00 0.00 152 GLY A C 4
ATOM 5806 O O . GLY A 1 52 ? 24.589 15.946 4.540 1.00 0.00 152 GLY A O 4
ATOM 5810 N N . LYS A 1 53 ? 26.136 16.918 5.852 1.00 0.00 153 LYS A N 4
ATOM 5811 C CA . LYS A 1 53 ? 27.266 16.435 5.068 1.00 0.00 153 LYS A CA 4
ATOM 5812 C C . LYS A 1 53 ? 28.210 15.603 5.930 1.00 0.00 153 LYS A C 4
ATOM 5813 O O . LYS A 1 53 ? 28.786 16.103 6.896 1.00 0.00 153 LYS A O 4
ATOM 5832 N N . ALA A 1 54 ? 28.366 14.333 5.572 1.00 0.00 154 ALA A N 4
ATOM 5833 C CA . ALA A 1 54 ? 29.244 13.434 6.311 1.00 0.00 154 ALA A CA 4
ATOM 5834 C C . ALA A 1 54 ? 30.701 13.638 5.912 1.00 0.00 154 ALA A C 4
ATOM 5835 O O . ALA A 1 54 ? 31.114 13.258 4.816 1.00 0.00 154 ALA A O 4
ATOM 5842 N N . VAL A 1 55 ? 31.477 14.241 6.807 1.00 0.00 155 VAL A N 4
ATOM 5843 C CA . VAL A 1 55 ? 32.889 14.495 6.548 1.00 0.00 155 VAL A CA 4
ATOM 5844 C C . VAL A 1 55 ? 33.764 13.917 7.655 1.00 0.00 155 VAL A C 4
ATOM 5845 O O . VAL A 1 55 ? 33.268 13.277 8.582 1.00 0.00 155 VAL A O 4
ATOM 5858 N N . ASP A 1 56 ? 35.068 14.146 7.550 1.00 0.00 156 ASP A N 4
ATOM 5859 C CA . ASP A 1 56 ? 36.013 13.649 8.544 1.00 0.00 156 ASP A CA 4
ATOM 5860 C C . ASP A 1 56 ? 35.854 12.145 8.741 1.00 0.00 156 ASP A C 4
ATOM 5861 O O . ASP A 1 56 ? 35.934 11.645 9.863 1.00 0.00 156 ASP A O 4
ATOM 5870 N N . ILE A 1 57 ? 35.628 11.430 7.644 1.00 0.00 157 ILE A N 4
ATOM 5871 C CA . ILE A 1 57 ? 35.457 9.984 7.697 1.00 0.00 157 ILE A CA 4
ATOM 5872 C C . ILE A 1 57 ? 36.734 9.297 8.171 1.00 0.00 157 ILE A C 4
ATOM 5873 O O . ILE A 1 57 ? 37.775 9.383 7.521 1.00 0.00 157 ILE A O 4
ATOM 5889 N N . ASN A 1 58 ? 36.644 8.613 9.307 1.00 0.00 158 ASN A N 4
ATOM 5890 C CA . ASN A 1 58 ? 37.792 7.909 9.868 1.00 0.00 158 ASN A CA 4
ATOM 5891 C C . ASN A 1 58 ? 37.342 6.716 10.705 1.00 0.00 158 ASN A C 4
ATOM 5892 O O . ASN A 1 58 ? 36.698 6.878 11.742 1.00 0.00 158 ASN A O 4
ATOM 5903 N N . VAL A 1 59 ? 37.686 5.516 10.248 1.00 0.00 159 VAL A N 4
ATOM 5904 C CA . VAL A 1 59 ? 37.320 4.294 10.956 1.00 0.00 159 VAL A CA 4
ATOM 5905 C C . VAL A 1 59 ? 38.320 3.980 12.063 1.00 0.00 159 VAL A C 4
ATOM 5906 O O . VAL A 1 59 ? 39.530 3.964 11.835 1.00 0.00 159 VAL A O 4
ATOM 5919 N N . VAL A 1 60 ? 37.807 3.728 13.263 1.00 0.00 160 VAL A N 4
ATOM 5920 C CA . VAL A 1 60 ? 38.655 3.411 14.406 1.00 0.00 160 VAL A CA 4
ATOM 5921 C C . VAL A 1 60 ? 38.807 1.904 14.576 1.00 0.00 160 VAL A C 4
ATOM 5922 O O . VAL A 1 60 ? 39.827 1.425 15.072 1.00 0.00 160 VAL A O 4
ATOM 5935 N N . ASP A 1 61 ? 37.787 1.161 14.161 1.00 0.00 161 ASP A N 4
ATOM 5936 C CA . ASP A 1 61 ? 37.808 -0.293 14.266 1.00 0.00 161 ASP A CA 4
ATOM 5937 C C . ASP A 1 61 ? 36.661 -0.912 13.474 1.00 0.00 161 ASP A C 4
ATOM 5938 O O . ASP A 1 61 ? 35.546 -0.391 13.468 1.00 0.00 161 ASP A O 4
ATOM 5947 N N . ALA A 1 62 ? 36.942 -2.025 12.805 1.00 0.00 162 ALA A N 4
ATOM 5948 C CA . ALA A 1 62 ? 35.934 -2.715 12.010 1.00 0.00 162 ALA A CA 4
ATOM 5949 C C . ALA A 1 62 ? 36.349 -4.154 11.725 1.00 0.00 162 ALA A C 4
ATOM 5950 O O . ALA A 1 62 ? 37.338 -4.400 11.035 1.00 0.00 162 ALA A O 4
ATOM 5957 N N . ASN A 1 63 ? 35.588 -5.102 12.262 1.00 0.00 163 ASN A N 4
ATOM 5958 C CA . ASN A 1 63 ? 35.878 -6.518 12.067 1.00 0.00 163 ASN A CA 4
ATOM 5959 C C . ASN A 1 63 ? 37.305 -6.845 12.499 1.00 0.00 163 ASN A C 4
ATOM 5960 O O . ASN A 1 63 ? 38.135 -5.961 12.708 1.00 0.00 163 ASN A O 4
ATOM 5971 N N . PRO A 1 64 ? 37.597 -8.147 12.636 1.00 0.00 164 PRO A N 4
ATOM 5972 C CA . PRO A 1 64 ? 38.923 -8.622 13.043 1.00 0.00 164 PRO A CA 4
ATOM 5973 C C . PRO A 1 64 ? 39.976 -8.398 11.962 1.00 0.00 164 PRO A C 4
ATOM 5974 O O . PRO A 1 64 ? 41.169 -8.598 12.192 1.00 0.00 164 PRO A O 4
ATOM 5985 N N . LYS A 1 65 ? 39.527 -7.982 10.783 1.00 0.00 165 LYS A N 4
ATOM 5986 C CA . LYS A 1 65 ? 40.430 -7.729 9.666 1.00 0.00 165 LYS A CA 4
ATOM 5987 C C . LYS A 1 65 ? 39.657 -7.257 8.438 1.00 0.00 165 LYS A C 4
ATOM 5988 O O . LYS A 1 65 ? 38.475 -6.926 8.527 1.00 0.00 165 LYS A O 4
ATOM 6007 N N . ARG A 1 66 ? 40.333 -7.231 7.294 1.00 0.00 166 ARG A N 4
ATOM 6008 C CA . ARG A 1 66 ? 39.709 -6.800 6.049 1.00 0.00 166 ARG A CA 4
ATOM 6009 C C . ARG A 1 66 ? 38.524 -7.693 5.696 1.00 0.00 166 ARG A C 4
ATOM 6010 O O . ARG A 1 66 ? 38.685 -8.731 5.055 1.00 0.00 166 ARG A O 4
ATOM 6031 N N . MET A 1 67 ? 37.333 -7.282 6.121 1.00 0.00 167 MET A N 4
ATOM 6032 C CA . MET A 1 67 ? 36.120 -8.045 5.849 1.00 0.00 167 MET A CA 4
ATOM 6033 C C . MET A 1 67 ? 34.988 -7.126 5.402 1.00 0.00 167 MET A C 4
ATOM 6034 O O . MET A 1 67 ? 34.638 -7.084 4.222 1.00 0.00 167 MET A O 4
ATOM 6048 N N . PHE A 1 68 ? 34.419 -6.390 6.351 1.00 0.00 168 PHE A N 4
ATOM 6049 C CA . PHE A 1 68 ? 33.326 -5.472 6.055 1.00 0.00 168 PHE A CA 4
ATOM 6050 C C . PHE A 1 68 ? 33.773 -4.023 6.220 1.00 0.00 168 PHE A C 4
ATOM 6051 O O . PHE A 1 68 ? 32.950 -3.108 6.246 1.00 0.00 168 PHE A O 4
ATOM 6068 N N . GLU A 1 69 ? 35.082 -3.822 6.332 1.00 0.00 169 GLU A N 4
ATOM 6069 C CA . GLU A 1 69 ? 35.638 -2.484 6.496 1.00 0.00 169 GLU A CA 4
ATOM 6070 C C . GLU A 1 69 ? 35.439 -1.654 5.232 1.00 0.00 169 GLU A C 4
ATOM 6071 O O . GLU A 1 69 ? 35.093 -0.474 5.299 1.00 0.00 169 GLU A O 4
ATOM 6083 N N . ARG A 1 70 ? 35.662 -2.278 4.080 1.00 0.00 170 ARG A N 4
ATOM 6084 C CA . ARG A 1 70 ? 35.509 -1.597 2.800 1.00 0.00 170 ARG A CA 4
ATOM 6085 C C . ARG A 1 70 ? 34.061 -1.169 2.581 1.00 0.00 170 ARG A C 4
ATOM 6086 O O . ARG A 1 70 ? 33.773 0.014 2.408 1.00 0.00 170 ARG A O 4
ATOM 6107 N N . GLU A 1 71 ? 33.155 -2.142 2.589 1.00 0.00 171 GLU A N 4
ATOM 6108 C CA . GLU A 1 71 ? 31.737 -1.866 2.390 1.00 0.00 171 GLU A CA 4
ATOM 6109 C C . GLU A 1 71 ? 31.242 -0.818 3.383 1.00 0.00 171 GLU A C 4
ATOM 6110 O O . GLU A 1 71 ? 30.339 -0.038 3.081 1.00 0.00 171 GLU A O 4
ATOM 6122 N N . ALA A 1 72 ? 31.838 -0.809 4.571 1.00 0.00 172 ALA A N 4
ATOM 6123 C CA . ALA A 1 72 ? 31.460 0.142 5.608 1.00 0.00 172 ALA A CA 4
ATOM 6124 C C . ALA A 1 72 ? 31.973 1.541 5.284 1.00 0.00 172 ALA A C 4
ATOM 6125 O O . ALA A 1 72 ? 31.214 2.509 5.297 1.00 0.00 172 ALA A O 4
ATOM 6132 N N . MET A 1 73 ? 33.266 1.640 4.995 1.00 0.00 173 MET A N 4
ATOM 6133 C CA . MET A 1 73 ? 33.880 2.921 4.667 1.00 0.00 173 MET A CA 4
ATOM 6134 C C . MET A 1 73 ? 33.241 3.527 3.421 1.00 0.00 173 MET A C 4
ATOM 6135 O O . MET A 1 73 ? 32.853 4.695 3.419 1.00 0.00 173 MET A O 4
ATOM 6149 N N . GLN A 1 74 ? 33.136 2.726 2.366 1.00 0.00 174 GLN A N 4
ATOM 6150 C CA . GLN A 1 74 ? 32.545 3.186 1.115 1.00 0.00 174 GLN A CA 4
ATOM 6151 C C . GLN A 1 74 ? 31.083 3.573 1.313 1.00 0.00 174 GLN A C 4
ATOM 6152 O O . GLN A 1 74 ? 30.574 4.473 0.646 1.00 0.00 174 GLN A O 4
ATOM 6166 N N . ALA A 1 75 ? 30.415 2.889 2.235 1.00 0.00 175 ALA A N 4
ATOM 6167 C CA . ALA A 1 75 ? 29.012 3.163 2.523 1.00 0.00 175 ALA A CA 4
ATOM 6168 C C . ALA A 1 75 ? 28.825 4.588 3.034 1.00 0.00 175 ALA A C 4
ATOM 6169 O O . ALA A 1 75 ? 28.025 5.352 2.492 1.00 0.00 175 ALA A O 4
ATOM 6176 N N . LEU A 1 76 ? 29.567 4.939 4.078 1.00 0.00 176 LEU A N 4
ATOM 6177 C CA . LEU A 1 76 ? 29.482 6.273 4.663 1.00 0.00 176 LEU A CA 4
ATOM 6178 C C . LEU A 1 76 ? 29.643 7.348 3.592 1.00 0.00 176 LEU A C 4
ATOM 6179 O O . LEU A 1 76 ? 29.033 8.414 3.671 1.00 0.00 176 LEU A O 4
ATOM 6195 N N . LYS A 1 77 ? 30.466 7.059 2.590 1.00 0.00 177 LYS A N 4
ATOM 6196 C CA . LYS A 1 77 ? 30.705 7.998 1.501 1.00 0.00 177 LYS A CA 4
ATOM 6197 C C . LYS A 1 77 ? 29.543 7.993 0.513 1.00 0.00 177 LYS A C 4
ATOM 6198 O O . LYS A 1 77 ? 29.147 9.039 -0.001 1.00 0.00 177 LYS A O 4
ATOM 6217 N N . LYS A 1 78 ? 28.999 6.809 0.253 1.00 0.00 178 LYS A N 4
ATOM 6218 C CA . LYS A 1 78 ? 27.880 6.668 -0.671 1.00 0.00 178 LYS A CA 4
ATOM 6219 C C . LYS A 1 78 ? 26.549 6.821 0.059 1.00 0.00 178 LYS A C 4
ATOM 6220 O O . LYS A 1 78 ? 25.491 6.514 -0.490 1.00 0.00 178 LYS A O 4
ATOM 6239 N N . TRP A 1 79 ? 26.610 7.299 1.297 1.00 0.00 179 TRP A N 4
ATOM 6240 C CA . TRP A 1 79 ? 25.409 7.494 2.100 1.00 0.00 179 TRP A CA 4
ATOM 6241 C C . TRP A 1 79 ? 24.872 8.913 1.941 1.00 0.00 179 TRP A C 4
ATOM 6242 O O . TRP A 1 79 ? 25.536 9.778 1.370 1.00 0.00 179 TRP A O 4
ATOM 6263 N N . LYS A 1 80 ? 23.666 9.145 2.449 1.00 0.00 180 LYS A N 4
ATOM 6264 C CA . LYS A 1 80 ? 23.040 10.459 2.364 1.00 0.00 180 LYS A CA 4
ATOM 6265 C C . LYS A 1 80 ? 22.237 10.761 3.625 1.00 0.00 180 LYS A C 4
ATOM 6266 O O . LYS A 1 80 ? 21.286 10.050 3.952 1.00 0.00 180 LYS A O 4
ATOM 6285 N N . TYR A 1 81 ? 22.623 11.820 4.328 1.00 0.00 181 TYR A N 4
ATOM 6286 C CA . TYR A 1 81 ? 21.939 12.215 5.554 1.00 0.00 181 TYR A CA 4
ATOM 6287 C C . TYR A 1 81 ? 21.221 13.548 5.371 1.00 0.00 181 TYR A C 4
ATOM 6288 O O . TYR A 1 81 ? 21.762 14.480 4.777 1.00 0.00 181 TYR A O 4
ATOM 6306 N N . GLN A 1 82 ? 19.998 13.629 5.887 1.00 0.00 182 GLN A N 4
ATOM 6307 C CA . GLN A 1 82 ?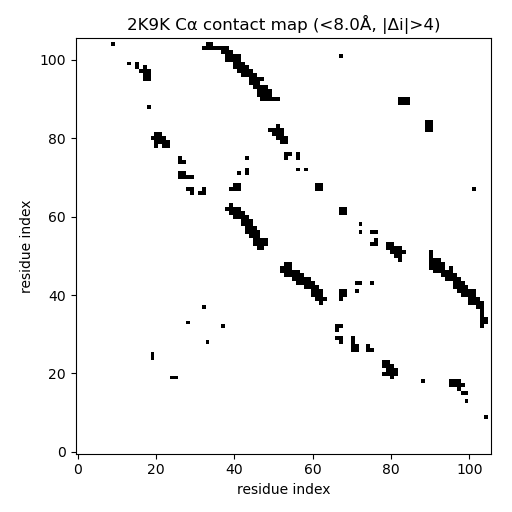 19.205 14.848 5.781 1.00 0.00 182 GLN A CA 4
ATOM 6308 C C . GLN A 1 82 ? 19.332 15.692 7.044 1.00 0.00 182 GLN A C 4
ATOM 6309 O O . GLN A 1 82 ? 19.311 15.183 8.165 1.00 0.00 182 GLN A O 4
ATOM 6323 N N . PRO A 1 83 ? 19.469 17.014 6.862 1.00 0.00 183 PRO A N 4
ATOM 6324 C CA . PRO A 1 83 ? 19.602 17.957 7.977 1.00 0.00 183 PRO A CA 4
ATOM 6325 C C . PRO A 1 83 ? 18.310 18.101 8.773 1.00 0.00 183 PRO A C 4
ATOM 6326 O O . PRO A 1 83 ? 17.590 19.089 8.631 1.00 0.00 183 PRO A O 4
ATOM 6337 N N . GLN A 1 84 ? 18.022 17.109 9.610 1.00 0.00 184 GLN A N 4
ATOM 6338 C CA . GLN A 1 84 ? 16.815 17.127 10.428 1.00 0.00 184 GLN A CA 4
ATOM 6339 C C . GLN A 1 84 ? 17.070 16.485 11.788 1.00 0.00 184 GLN A C 4
ATOM 6340 O O . GLN A 1 84 ? 17.355 15.290 11.877 1.00 0.00 184 GLN A O 4
ATOM 6354 N N . ILE A 1 85 ? 16.967 17.286 12.843 1.00 0.00 185 ILE A N 4
ATOM 6355 C CA . ILE A 1 85 ? 17.186 16.795 14.198 1.00 0.00 185 ILE A CA 4
ATOM 6356 C C . ILE A 1 85 ? 15.967 16.035 14.711 1.00 0.00 185 ILE A C 4
ATOM 6357 O O . ILE A 1 85 ? 14.914 16.622 14.956 1.00 0.00 185 ILE A O 4
ATOM 6373 N N . VAL A 1 86 ? 16.119 14.724 14.873 1.00 0.00 186 VAL A N 4
ATOM 6374 C CA . VAL A 1 86 ? 15.032 13.883 15.359 1.00 0.00 186 VAL A CA 4
ATOM 6375 C C . VAL A 1 86 ? 15.516 12.940 16.456 1.00 0.00 186 VAL A C 4
ATOM 6376 O O . VAL A 1 86 ? 16.705 12.635 16.546 1.00 0.00 186 VAL A O 4
ATOM 6389 N N . ASP A 1 87 ? 14.586 12.482 17.286 1.00 0.00 187 ASP A N 4
ATOM 6390 C CA . ASP A 1 87 ? 14.917 11.571 18.376 1.00 0.00 187 ASP A CA 4
ATOM 6391 C C . ASP A 1 87 ? 15.749 10.397 17.870 1.00 0.00 187 ASP A C 4
ATOM 6392 O O . ASP A 1 87 ? 15.240 9.512 17.184 1.00 0.00 187 ASP A O 4
ATOM 6401 N N . GLY A 1 88 ? 17.034 10.397 18.214 1.00 0.00 188 GLY A N 4
ATOM 6402 C CA . GLY A 1 88 ? 17.916 9.328 17.785 1.00 0.00 188 GLY A CA 4
ATOM 6403 C C . GLY A 1 88 ? 19.191 9.847 17.151 1.00 0.00 188 GLY A C 4
ATOM 6404 O O . GLY A 1 88 ? 20.286 9.378 17.464 1.00 0.00 188 GLY A O 4
ATOM 6408 N N . LYS A 1 89 ? 19.051 10.819 16.256 1.00 0.00 189 LYS A N 4
ATOM 6409 C CA . LYS A 1 89 ? 20.200 11.404 15.575 1.00 0.00 189 LYS A CA 4
ATOM 6410 C C . LYS A 1 89 ? 20.018 12.907 15.394 1.00 0.00 189 LYS A C 4
ATOM 6411 O O . LYS A 1 89 ? 18.896 13.411 15.399 1.00 0.00 189 LYS A O 4
ATOM 6430 N N . ALA A 1 90 ? 21.130 13.618 15.233 1.00 0.00 190 ALA A N 4
ATOM 6431 C CA . ALA A 1 90 ? 21.092 15.063 15.046 1.00 0.00 190 ALA A CA 4
ATOM 6432 C C . ALA A 1 90 ? 22.069 15.503 13.961 1.00 0.00 190 ALA A C 4
ATOM 6433 O O . ALA A 1 90 ? 22.626 14.673 13.241 1.00 0.00 190 ALA A O 4
ATOM 6440 N N . ILE A 1 91 ? 22.271 16.811 13.847 1.00 0.00 191 ILE A N 4
ATOM 6441 C CA . ILE A 1 91 ? 23.180 17.359 12.849 1.00 0.00 191 ILE A CA 4
ATOM 6442 C C . ILE A 1 91 ? 24.268 18.206 13.503 1.00 0.00 191 ILE A C 4
ATOM 6443 O O . ILE A 1 91 ? 24.346 18.296 14.727 1.00 0.00 191 ILE A O 4
ATOM 6459 N N . GLU A 1 92 ? 25.104 18.826 12.676 1.00 0.00 192 GLU A N 4
ATOM 6460 C CA . GLU A 1 92 ? 26.187 19.666 13.174 1.00 0.00 192 GLU A CA 4
ATOM 6461 C C . GLU A 1 92 ? 26.844 19.037 14.399 1.00 0.00 192 GLU A C 4
ATOM 6462 O O . GLU A 1 92 ? 27.120 19.718 15.386 1.00 0.00 192 GLU A O 4
ATOM 6474 N N . GLN A 1 93 ? 27.092 17.733 14.326 1.00 0.00 193 GLN A N 4
ATOM 6475 C CA . GLN A 1 93 ? 27.715 17.012 15.430 1.00 0.00 193 GLN A CA 4
ATOM 6476 C C . GLN A 1 93 ? 29.064 16.436 15.010 1.00 0.00 193 GLN A C 4
ATOM 6477 O O . GLN A 1 93 ? 29.145 15.451 14.276 1.00 0.00 193 GLN A O 4
ATOM 6491 N N . PRO A 1 94 ? 30.149 17.064 15.486 1.00 0.00 194 PRO A N 4
ATOM 6492 C CA . PRO A 1 94 ? 31.515 16.631 15.174 1.00 0.00 194 PRO A CA 4
ATOM 6493 C C . PRO A 1 94 ? 31.869 15.306 15.839 1.00 0.00 194 PRO A C 4
ATOM 6494 O O . PRO A 1 94 ? 32.914 14.719 15.558 1.00 0.00 194 PRO A O 4
ATOM 6505 N N . GLY A 1 95 ? 30.992 14.839 16.722 1.00 0.00 195 GLY A N 4
ATOM 6506 C CA . GLY A 1 95 ? 31.231 13.585 17.413 1.00 0.00 195 GLY A CA 4
ATOM 6507 C C . GLY A 1 95 ? 30.155 12.555 17.134 1.00 0.00 195 GLY A C 4
ATOM 6508 O O . GLY A 1 95 ? 29.466 12.105 18.049 1.00 0.00 195 GLY A O 4
ATOM 6512 N N . GLN A 1 96 ? 30.009 12.182 15.866 1.00 0.00 196 GLN A N 4
ATOM 6513 C CA . GLN A 1 96 ? 29.007 11.200 15.470 1.00 0.00 196 GLN A CA 4
ATOM 6514 C C . GLN A 1 96 ? 29.665 9.888 15.055 1.00 0.00 196 GLN A C 4
ATOM 6515 O O . GLN A 1 96 ? 30.255 9.790 13.978 1.00 0.00 196 GLN A O 4
ATOM 6529 N N . THR A 1 97 ? 29.560 8.881 15.916 1.00 0.00 197 THR A N 4
ATOM 6530 C CA . THR A 1 97 ? 30.146 7.575 15.640 1.00 0.00 197 THR A CA 4
ATOM 6531 C C . THR A 1 97 ? 29.065 6.524 15.413 1.00 0.00 197 THR A C 4
ATOM 6532 O O . THR A 1 97 ? 28.012 6.555 16.050 1.00 0.00 197 THR A O 4
ATOM 6543 N N . VAL A 1 98 ? 29.333 5.595 14.501 1.00 0.00 198 VAL A N 4
ATOM 6544 C CA . VAL A 1 98 ? 28.383 4.532 14.192 1.00 0.00 198 VAL A CA 4
ATOM 6545 C C . VAL A 1 98 ? 28.996 3.158 14.438 1.00 0.00 198 VAL A C 4
ATOM 6546 O O . VAL A 1 98 ? 29.974 2.777 13.794 1.00 0.00 198 VAL A O 4
ATOM 6559 N N . THR A 1 99 ? 28.414 2.417 15.376 1.00 0.00 199 THR A N 4
ATOM 6560 C CA . THR A 1 99 ? 28.903 1.085 15.709 1.00 0.00 199 THR A CA 4
ATOM 6561 C C . THR A 1 99 ? 27.806 0.039 15.542 1.00 0.00 199 THR A C 4
ATOM 6562 O O . THR A 1 99 ? 26.789 0.076 16.234 1.00 0.00 199 THR A O 4
ATOM 6573 N N . VAL A 1 100 ? 28.020 -0.894 14.619 1.00 0.00 200 VAL A N 4
ATOM 6574 C CA . VAL A 1 100 ? 27.050 -1.951 14.362 1.00 0.00 200 VAL A CA 4
ATOM 6575 C C . VAL A 1 100 ? 27.743 -3.290 14.134 1.00 0.00 200 VAL A C 4
ATOM 6576 O O . VAL A 1 100 ? 28.872 -3.339 13.645 1.00 0.00 200 VAL A O 4
ATOM 6589 N N . GLU A 1 101 ? 27.060 -4.373 14.491 1.00 0.00 201 GLU A N 4
ATOM 6590 C CA . GLU A 1 101 ? 27.612 -5.712 14.325 1.00 0.00 201 GLU A CA 4
ATOM 6591 C C . GLU A 1 101 ? 27.142 -6.336 13.014 1.00 0.00 201 GLU A C 4
ATOM 6592 O O . GLU A 1 101 ? 26.115 -5.943 12.460 1.00 0.00 201 GLU A O 4
ATOM 6604 N N . PHE A 1 102 ? 27.901 -7.310 12.523 1.00 0.00 202 PHE A N 4
ATOM 6605 C CA . PHE A 1 102 ? 27.565 -7.987 11.277 1.00 0.00 202 PHE A CA 4
ATOM 6606 C C . PHE A 1 102 ? 27.216 -9.451 11.530 1.00 0.00 202 PHE A C 4
ATOM 6607 O O . PHE A 1 102 ? 27.982 -10.185 12.153 1.00 0.00 202 PHE A O 4
ATOM 6624 N N . LYS A 1 103 ? 26.052 -9.868 11.043 1.00 0.00 203 LYS A N 4
ATOM 6625 C CA . LYS A 1 103 ? 25.599 -11.243 11.215 1.00 0.00 203 LYS A CA 4
ATOM 6626 C C . LYS A 1 103 ? 25.511 -11.959 9.871 1.00 0.00 203 LYS A C 4
ATOM 6627 O O . LYS A 1 103 ? 24.647 -11.651 9.049 1.00 0.00 203 LYS A O 4
ATOM 6646 N N . ILE A 1 104 ? 26.408 -12.915 9.655 1.00 0.00 204 ILE A N 4
ATOM 6647 C CA . ILE A 1 104 ? 26.429 -13.675 8.412 1.00 0.00 204 ILE A CA 4
ATOM 6648 C C . ILE A 1 104 ? 25.054 -14.257 8.100 1.00 0.00 204 ILE A C 4
ATOM 6649 O O . ILE A 1 104 ? 24.329 -14.681 9.000 1.00 0.00 204 ILE A O 4
ATOM 6665 N N . ALA A 1 105 ? 24.702 -14.275 6.818 1.00 0.00 205 ALA A N 4
ATOM 6666 C CA . ALA A 1 105 ? 23.416 -14.808 6.387 1.00 0.00 205 ALA A CA 4
ATOM 6667 C C . ALA A 1 105 ? 23.187 -16.208 6.946 1.00 0.00 205 ALA A C 4
ATOM 6668 O O . ALA A 1 105 ? 24.090 -17.045 6.944 1.00 0.00 205 ALA A O 4
ATOM 6675 N N . LYS A 1 106 ? 21.973 -16.457 7.426 1.00 0.00 206 LYS A N 4
ATOM 6676 C CA . LYS A 1 106 ? 21.624 -17.756 7.989 1.00 0.00 206 LYS A CA 4
ATOM 6677 C C . LYS A 1 106 ? 20.579 -18.459 7.128 1.00 0.00 206 LYS A C 4
ATOM 6678 O O . LYS A 1 106 ? 20.295 -19.642 7.320 1.00 0.00 206 LYS A O 4
ATOM 6697 N N . ASP A 1 1 ? 7.030 26.295 18.552 1.00 0.00 101 ASP A N 5
ATOM 6698 C CA . ASP A 1 1 ? 8.233 26.265 19.376 1.00 0.00 101 ASP A CA 5
ATOM 6699 C C . ASP A 1 1 ? 8.334 24.949 20.141 1.00 0.00 101 ASP A C 5
ATOM 6700 O O . ASP A 1 1 ? 9.414 24.368 20.257 1.00 0.00 101 ASP A O 5
ATOM 6709 N N . HIS A 1 2 ? 7.203 24.485 20.662 1.00 0.00 102 HIS A N 5
ATOM 6710 C CA . HIS A 1 2 ? 7.165 23.237 21.418 1.00 0.00 102 HIS A CA 5
ATOM 6711 C C . HIS A 1 2 ? 5.946 22.406 21.031 1.00 0.00 102 HIS A C 5
ATOM 6712 O O . HIS A 1 2 ? 4.994 22.261 21.799 1.00 0.00 102 HIS A O 5
ATOM 6726 N N . PRO A 1 3 ? 5.973 21.846 19.812 1.00 0.00 103 PRO A N 5
ATOM 6727 C CA . PRO A 1 3 ? 4.877 21.019 19.296 1.00 0.00 103 PRO A CA 5
ATOM 6728 C C . PRO A 1 3 ? 4.773 19.679 20.017 1.00 0.00 103 PRO A C 5
ATOM 6729 O O . PRO A 1 3 ? 5.785 19.053 20.333 1.00 0.00 103 PRO A O 5
ATOM 6740 N N . PHE A 1 4 ? 3.544 19.244 20.272 1.00 0.00 104 PHE A N 5
ATOM 6741 C CA . PHE A 1 4 ? 3.308 17.978 20.956 1.00 0.00 104 PHE A CA 5
ATOM 6742 C C . PHE A 1 4 ? 4.055 16.840 20.267 1.00 0.00 104 PHE A C 5
ATOM 6743 O O . PHE A 1 4 ? 4.518 16.981 19.134 1.00 0.00 104 PHE A O 5
ATOM 6760 N N . THR A 1 5 ? 4.170 15.711 20.959 1.00 0.00 105 THR A N 5
ATOM 6761 C CA . THR A 1 5 ? 4.862 14.549 20.416 1.00 0.00 105 THR A CA 5
ATOM 6762 C C . THR A 1 5 ? 4.265 13.253 20.953 1.00 0.00 105 THR A C 5
ATOM 6763 O O . THR A 1 5 ? 3.873 13.175 22.117 1.00 0.00 105 THR A O 5
ATOM 6774 N N . SER A 1 6 ? 4.201 12.237 20.098 1.00 0.00 106 SER A N 5
ATOM 6775 C CA . SER A 1 6 ? 3.649 10.944 20.487 1.00 0.00 106 SER A CA 5
ATOM 6776 C C . SER A 1 6 ? 4.680 10.123 21.256 1.00 0.00 106 SER A C 5
ATOM 6777 O O . SER A 1 6 ? 4.331 9.335 22.134 1.00 0.00 106 SER A O 5
ATOM 6785 N N . ALA A 1 7 ? 5.951 10.314 20.918 1.00 0.00 107 ALA A N 5
ATOM 6786 C CA . ALA A 1 7 ? 7.033 9.593 21.577 1.00 0.00 107 ALA A CA 5
ATOM 6787 C C . ALA A 1 7 ? 6.930 8.094 21.321 1.00 0.00 107 ALA A C 5
ATOM 6788 O O . ALA A 1 7 ? 5.875 7.573 20.957 1.00 0.00 107 ALA A O 5
ATOM 6795 N N . PRO A 1 8 ? 8.050 7.381 21.514 1.00 0.00 108 PRO A N 5
ATOM 6796 C CA . PRO A 1 8 ? 8.110 5.931 21.309 1.00 0.00 108 PRO A CA 5
ATOM 6797 C C . PRO A 1 8 ? 7.323 5.163 22.365 1.00 0.00 108 PRO A C 5
ATOM 6798 O O . PRO A 1 8 ? 7.790 4.974 23.489 1.00 0.00 108 PRO A O 5
ATOM 6809 N N . THR A 1 9 ? 6.124 4.721 21.998 1.00 0.00 109 THR A N 5
ATOM 6810 C CA . THR A 1 9 ? 5.271 3.974 22.913 1.00 0.00 109 THR A CA 5
ATOM 6811 C C . THR A 1 9 ? 5.910 2.646 23.300 1.00 0.00 109 THR A C 5
ATOM 6812 O O . THR A 1 9 ? 5.702 2.144 24.405 1.00 0.00 109 THR A O 5
ATOM 6823 N N . PHE A 1 10 ? 6.691 2.081 22.385 1.00 0.00 110 PHE A N 5
ATOM 6824 C CA . PHE A 1 10 ? 7.361 0.810 22.631 1.00 0.00 110 PHE A CA 5
ATOM 6825 C C . PHE A 1 10 ? 8.329 0.924 23.805 1.00 0.00 110 PHE A C 5
ATOM 6826 O O . PHE A 1 10 ? 8.343 0.076 24.697 1.00 0.00 110 PHE A O 5
ATOM 6843 N N . GLY A 1 11 ? 9.138 1.979 23.797 1.00 0.00 111 GLY A N 5
ATOM 6844 C CA . GLY A 1 11 ? 10.099 2.185 24.865 1.00 0.00 111 GLY A CA 5
ATOM 6845 C C . GLY A 1 11 ? 11.406 1.458 24.617 1.00 0.00 111 GLY A C 5
ATOM 6846 O O . GLY A 1 11 ? 11.756 0.529 25.345 1.00 0.00 111 GLY A O 5
ATOM 6850 N N . ASP A 1 12 ? 12.129 1.881 23.585 1.00 0.00 112 ASP A N 5
ATOM 6851 C CA . ASP A 1 12 ? 13.405 1.264 23.242 1.00 0.00 112 ASP A CA 5
ATOM 6852 C C . ASP A 1 12 ? 14.553 2.253 23.421 1.00 0.00 112 ASP A C 5
ATOM 6853 O O . ASP A 1 12 ? 14.583 3.307 22.786 1.00 0.00 112 ASP A O 5
ATOM 6862 N N . PHE A 1 13 ? 15.495 1.906 24.292 1.00 0.00 113 PHE A N 5
ATOM 6863 C CA . PHE A 1 13 ? 16.644 2.764 24.556 1.00 0.00 113 PHE A CA 5
ATOM 6864 C C . PHE A 1 13 ? 17.853 2.322 23.738 1.00 0.00 113 PHE A C 5
ATOM 6865 O O . PHE A 1 13 ? 17.935 1.175 23.301 1.00 0.00 113 PHE A O 5
ATOM 6882 N N . GLY A 1 14 ? 18.792 3.242 23.534 1.00 0.00 114 GLY A N 5
ATOM 6883 C CA . GLY A 1 14 ? 19.984 2.929 22.768 1.00 0.00 114 GLY A CA 5
ATOM 6884 C C . GLY A 1 14 ? 21.224 3.596 23.328 1.00 0.00 114 GLY A C 5
ATOM 6885 O O . GLY A 1 14 ? 21.366 4.817 23.256 1.00 0.00 114 GLY A O 5
ATOM 6889 N N . SER A 1 15 ? 22.124 2.795 23.888 1.00 0.00 115 SER A N 5
ATOM 6890 C CA . SER A 1 15 ? 23.357 3.317 24.467 1.00 0.00 115 SER A CA 5
ATOM 6891 C C . SER A 1 15 ? 24.407 3.553 23.386 1.00 0.00 115 SER A C 5
ATOM 6892 O O . SER A 1 15 ? 25.296 4.389 23.542 1.00 0.00 115 SER A O 5
ATOM 6900 N N . ASN A 1 16 ? 24.297 2.811 22.290 1.00 0.00 116 ASN A N 5
ATOM 6901 C CA . ASN A 1 16 ? 25.237 2.939 21.182 1.00 0.00 116 ASN A CA 5
ATOM 6902 C C . ASN A 1 16 ? 25.065 4.279 20.475 1.00 0.00 116 ASN A C 5
ATOM 6903 O O . ASN A 1 16 ? 26.038 4.991 20.230 1.00 0.00 116 ASN A O 5
ATOM 6914 N N . GLN A 1 17 ? 23.820 4.616 20.151 1.00 0.00 117 GLN A N 5
ATOM 6915 C CA . GLN A 1 17 ? 23.522 5.872 19.472 1.00 0.00 117 GLN A CA 5
ATOM 6916 C C . GLN A 1 17 ? 24.319 5.994 18.178 1.00 0.00 117 GLN A C 5
ATOM 6917 O O . GLN A 1 17 ? 25.059 6.958 17.983 1.00 0.00 117 GLN A O 5
ATOM 6931 N N . GLN A 1 18 ? 24.163 5.011 17.298 1.00 0.00 118 GLN A N 5
ATOM 6932 C CA . GLN A 1 18 ? 24.870 5.009 16.022 1.00 0.00 118 GLN A CA 5
ATOM 6933 C C . GLN A 1 18 ? 24.189 5.934 15.020 1.00 0.00 118 GLN A C 5
ATOM 6934 O O . GLN A 1 18 ? 22.985 6.175 15.103 1.00 0.00 118 GLN A O 5
ATOM 6948 N N . ALA A 1 19 ? 24.967 6.451 14.075 1.00 0.00 119 ALA A N 5
ATOM 6949 C CA . ALA A 1 19 ? 24.438 7.349 13.056 1.00 0.00 119 ALA A CA 5
ATOM 6950 C C . ALA A 1 19 ? 24.008 6.577 11.814 1.00 0.00 119 ALA A C 5
ATOM 6951 O O . ALA A 1 19 ? 24.826 5.933 11.158 1.00 0.00 119 ALA A O 5
ATOM 6958 N N . MET A 1 20 ? 22.719 6.646 11.496 1.00 0.00 120 MET A N 5
ATOM 6959 C CA . MET A 1 20 ? 22.181 5.953 10.331 1.00 0.00 120 MET A CA 5
ATOM 6960 C C . MET A 1 20 ? 21.424 6.919 9.425 1.00 0.00 120 MET A C 5
ATOM 6961 O O . MET A 1 20 ? 20.576 7.691 9.873 1.00 0.00 120 MET A O 5
ATOM 6975 N N . PRO A 1 21 ? 21.736 6.878 8.122 1.00 0.00 121 PRO A N 5
ATOM 6976 C CA . PRO A 1 21 ? 21.096 7.743 7.126 1.00 0.00 121 PRO A CA 5
ATOM 6977 C C . PRO A 1 21 ? 19.636 7.372 6.889 1.00 0.00 121 PRO A C 5
ATOM 6978 O O . PRO A 1 21 ? 19.034 6.643 7.678 1.00 0.00 121 PRO A O 5
ATOM 6989 N N . LEU A 1 22 ? 19.072 7.878 5.798 1.00 0.00 122 LEU A N 5
ATOM 6990 C CA . LEU A 1 22 ? 17.682 7.599 5.456 1.00 0.00 122 LEU A CA 5
ATOM 6991 C C . LEU A 1 22 ? 17.577 6.978 4.067 1.00 0.00 122 LEU A C 5
ATOM 6992 O O . LEU A 1 22 ? 16.479 6.753 3.557 1.00 0.00 122 LEU A O 5
ATOM 7008 N N . TYR A 1 23 ? 18.726 6.700 3.460 1.00 0.00 123 TYR A N 5
ATOM 7009 C CA . TYR A 1 23 ? 18.763 6.105 2.130 1.00 0.00 123 TYR A CA 5
ATOM 7010 C C . TYR A 1 23 ? 19.461 4.748 2.159 1.00 0.00 123 TYR A C 5
ATOM 7011 O O . TYR A 1 23 ? 19.149 3.860 1.366 1.00 0.00 123 TYR A O 5
ATOM 7029 N N . ARG A 1 24 ? 20.406 4.596 3.081 1.00 0.00 124 ARG A N 5
ATOM 7030 C CA . ARG A 1 24 ? 21.148 3.349 3.215 1.00 0.00 124 ARG A CA 5
ATOM 7031 C C . ARG A 1 24 ? 21.194 2.897 4.672 1.00 0.00 124 ARG A C 5
ATOM 7032 O O . ARG A 1 24 ? 22.163 3.158 5.384 1.00 0.00 124 ARG A O 5
ATOM 7053 N N . VAL A 1 25 ? 20.137 2.219 5.109 1.00 0.00 125 VAL A N 5
ATOM 7054 C CA . VAL A 1 25 ? 20.056 1.730 6.480 1.00 0.00 125 VAL A CA 5
ATOM 7055 C C . VAL A 1 25 ? 21.103 0.653 6.743 1.00 0.00 125 VAL A C 5
ATOM 7056 O O . VAL A 1 25 ? 21.208 -0.319 5.995 1.00 0.00 125 VAL A O 5
ATOM 7069 N N . GLU A 1 26 ? 21.874 0.832 7.810 1.00 0.00 126 GLU A N 5
ATOM 7070 C CA . GLU A 1 26 ? 22.913 -0.125 8.171 1.00 0.00 126 GLU A CA 5
ATOM 7071 C C . GLU A 1 26 ? 23.982 -0.203 7.084 1.00 0.00 126 GLU A C 5
ATOM 7072 O O . GLU A 1 26 ? 23.752 0.147 5.926 1.00 0.00 126 GLU A O 5
ATOM 7084 N N . PRO A 1 27 ? 25.180 -0.671 7.465 1.00 0.00 127 PRO A N 5
ATOM 7085 C CA . PRO A 1 27 ? 26.308 -0.805 6.539 1.00 0.00 127 PRO A CA 5
ATOM 7086 C C . PRO A 1 27 ? 26.090 -1.916 5.517 1.00 0.00 127 PRO A C 5
ATOM 7087 O O . PRO A 1 27 ? 25.663 -3.017 5.864 1.00 0.00 127 PRO A O 5
ATOM 7098 N N . VAL A 1 28 ? 26.386 -1.619 4.256 1.00 0.00 128 VAL A N 5
ATOM 7099 C CA . VAL A 1 28 ? 26.224 -2.593 3.183 1.00 0.00 128 VAL A CA 5
ATOM 7100 C C . VAL A 1 28 ? 27.037 -3.853 3.457 1.00 0.00 128 VAL A C 5
ATOM 7101 O O . VAL A 1 28 ? 28.191 -3.781 3.879 1.00 0.00 128 VAL A O 5
ATOM 7114 N N . TYR A 1 29 ? 26.427 -5.008 3.215 1.00 0.00 129 TYR A N 5
ATOM 7115 C CA . TYR A 1 29 ? 27.093 -6.286 3.438 1.00 0.00 129 TYR A CA 5
ATOM 7116 C C . TYR A 1 29 ? 27.909 -6.695 2.215 1.00 0.00 129 TYR A C 5
ATOM 7117 O O . TYR A 1 29 ? 27.477 -6.549 1.072 1.00 0.00 129 TYR A O 5
ATOM 7135 N N . PRO A 1 30 ? 29.118 -7.221 2.461 1.00 0.00 130 PRO A N 5
ATOM 7136 C CA . PRO A 1 30 ? 30.020 -7.664 1.394 1.00 0.00 130 PRO A CA 5
ATOM 7137 C C . PRO A 1 30 ? 29.511 -8.916 0.687 1.00 0.00 130 PRO A C 5
ATOM 7138 O O . PRO A 1 30 ? 28.349 -9.294 0.833 1.00 0.00 130 PRO A O 5
ATOM 7149 N N . SER A 1 31 ? 30.389 -9.555 -0.079 1.00 0.00 131 SER A N 5
ATOM 7150 C CA . SER A 1 31 ? 30.027 -10.763 -0.812 1.00 0.00 131 SER A CA 5
ATOM 7151 C C . SER A 1 31 ? 30.851 -11.955 -0.335 1.00 0.00 131 SER A C 5
ATOM 7152 O O . SER A 1 31 ? 30.393 -13.097 -0.376 1.00 0.00 131 SER A O 5
ATOM 7160 N N . ARG A 1 32 ? 32.071 -11.681 0.116 1.00 0.00 132 ARG A N 5
ATOM 7161 C CA . ARG A 1 32 ? 32.961 -12.730 0.600 1.00 0.00 132 ARG A CA 5
ATOM 7162 C C . ARG A 1 32 ? 32.728 -12.998 2.084 1.00 0.00 132 ARG A C 5
ATOM 7163 O O . ARG A 1 32 ? 32.296 -14.085 2.467 1.00 0.00 132 ARG A O 5
ATOM 7184 N N . ALA A 1 33 ? 33.018 -12.001 2.913 1.00 0.00 133 ALA A N 5
ATOM 7185 C CA . ALA A 1 33 ? 32.840 -12.129 4.354 1.00 0.00 133 ALA A CA 5
ATOM 7186 C C . ALA A 1 33 ? 31.421 -12.573 4.693 1.00 0.00 133 ALA A C 5
ATOM 7187 O O . ALA A 1 33 ? 31.187 -13.205 5.725 1.00 0.00 133 ALA A O 5
ATOM 7194 N N . LEU A 1 34 ? 30.476 -12.239 3.821 1.00 0.00 134 LEU A N 5
ATOM 7195 C CA . LEU A 1 34 ? 29.079 -12.603 4.029 1.00 0.00 134 LEU A CA 5
ATOM 7196 C C . LEU A 1 34 ? 28.894 -14.115 3.955 1.00 0.00 134 LEU A C 5
ATOM 7197 O O . LEU A 1 34 ? 28.408 -14.739 4.899 1.00 0.00 134 LEU A O 5
ATOM 7213 N N . LYS A 1 35 ? 29.285 -14.700 2.828 1.00 0.00 135 LYS A N 5
ATOM 7214 C CA . LYS A 1 35 ? 29.166 -16.139 2.631 1.00 0.00 135 LYS A CA 5
ATOM 7215 C C . LYS A 1 35 ? 30.183 -16.891 3.483 1.00 0.00 135 LYS A C 5
ATOM 7216 O O . LYS A 1 35 ? 29.953 -18.035 3.877 1.00 0.00 135 LYS A O 5
ATOM 7235 N N . ARG A 1 36 ? 31.309 -16.242 3.763 1.00 0.00 136 ARG A N 5
ATOM 7236 C CA . ARG A 1 36 ? 32.361 -16.850 4.569 1.00 0.00 136 ARG A CA 5
ATOM 7237 C C . ARG A 1 36 ? 31.797 -17.396 5.878 1.00 0.00 136 ARG A C 5
ATOM 7238 O O . ARG A 1 36 ? 31.729 -18.607 6.079 1.00 0.00 136 ARG A O 5
ATOM 7259 N N . GLY A 1 37 ? 31.395 -16.491 6.765 1.00 0.00 137 GLY A N 5
ATOM 7260 C CA . GLY A 1 37 ? 30.843 -16.901 8.044 1.00 0.00 137 GLY A CA 5
ATOM 7261 C C . GLY A 1 37 ? 31.478 -16.169 9.210 1.00 0.00 137 GLY A C 5
ATOM 7262 O O . GLY A 1 37 ? 31.155 -16.434 10.368 1.00 0.00 137 GLY A O 5
ATOM 7266 N N . VAL A 1 38 ? 32.386 -15.248 8.905 1.00 0.00 138 VAL A N 5
ATOM 7267 C CA . VAL A 1 38 ? 33.069 -14.476 9.937 1.00 0.00 138 VAL A CA 5
ATOM 7268 C C . VAL A 1 38 ? 32.200 -13.322 10.424 1.00 0.00 138 VAL A C 5
ATOM 7269 O O . VAL A 1 38 ? 31.627 -12.583 9.624 1.00 0.00 138 VAL A O 5
ATOM 7282 N N . GLU A 1 39 ? 32.109 -13.173 11.742 1.00 0.00 139 GLU A N 5
ATOM 7283 C CA . GLU A 1 39 ? 31.310 -12.107 12.336 1.00 0.00 139 GLU A CA 5
ATOM 7284 C C . GLU A 1 39 ? 32.180 -11.180 13.180 1.00 0.00 139 GLU A C 5
ATOM 7285 O O . GLU A 1 39 ? 32.652 -11.559 14.250 1.00 0.00 139 GLU A O 5
ATOM 7297 N N . GLY A 1 40 ? 32.387 -9.962 12.688 1.00 0.00 140 GLY A N 5
ATOM 7298 C CA . GLY A 1 40 ? 33.201 -9.000 13.408 1.00 0.00 140 GLY A CA 5
ATOM 7299 C C . GLY A 1 40 ? 32.410 -7.782 13.841 1.00 0.00 140 GLY A C 5
ATOM 7300 O O . GLY A 1 40 ? 31.273 -7.901 14.298 1.00 0.00 140 GLY A O 5
ATOM 7304 N N . PHE A 1 41 ? 33.013 -6.606 13.699 1.00 0.00 141 PHE A N 5
ATOM 7305 C CA . PHE A 1 41 ? 32.358 -5.360 14.081 1.00 0.00 141 PHE A CA 5
ATOM 7306 C C . PHE A 1 41 ? 32.992 -4.171 13.366 1.00 0.00 141 PHE A C 5
ATOM 7307 O O . PHE A 1 41 ? 34.216 -4.053 13.297 1.00 0.00 141 PHE A O 5
ATOM 7324 N N . VAL A 1 42 ? 32.150 -3.290 12.834 1.00 0.00 142 VAL A N 5
ATOM 7325 C CA . VAL A 1 42 ? 32.627 -2.109 12.124 1.00 0.00 142 VAL A CA 5
ATOM 7326 C C . VAL A 1 42 ? 32.428 -0.849 12.958 1.00 0.00 142 VAL A C 5
ATOM 7327 O O . VAL A 1 42 ? 31.342 -0.603 13.484 1.00 0.00 142 VAL A O 5
ATOM 7340 N N . THR A 1 43 ? 33.484 -0.050 13.076 1.00 0.00 143 THR A N 5
ATOM 7341 C CA . THR A 1 43 ? 33.426 1.185 13.847 1.00 0.00 143 THR A CA 5
ATOM 7342 C C . THR A 1 43 ? 34.080 2.336 13.090 1.00 0.00 143 THR A C 5
ATOM 7343 O O . THR A 1 43 ? 35.305 2.403 12.979 1.00 0.00 143 THR A O 5
ATOM 7354 N N . LEU A 1 44 ? 33.256 3.241 12.572 1.00 0.00 144 LEU A N 5
ATOM 7355 C CA . LEU A 1 44 ? 33.755 4.391 11.826 1.00 0.00 144 LEU A CA 5
ATOM 7356 C C . LEU A 1 44 ? 33.473 5.690 12.576 1.00 0.00 144 LEU A C 5
ATOM 7357 O O . LEU A 1 44 ? 32.397 5.868 13.146 1.00 0.00 144 LEU A O 5
ATOM 7373 N N . SER A 1 45 ? 34.447 6.594 12.568 1.00 0.00 145 SER A N 5
ATOM 7374 C CA . SER A 1 45 ? 34.304 7.876 13.248 1.00 0.00 145 SER A CA 5
ATOM 7375 C C . SER A 1 45 ? 34.310 9.027 12.246 1.00 0.00 145 SER A C 5
ATOM 7376 O O . SER A 1 45 ? 35.334 9.324 11.630 1.00 0.00 145 SER A O 5
ATOM 7384 N N . PHE A 1 46 ? 33.158 9.671 12.088 1.00 0.00 146 PHE A N 5
ATOM 7385 C CA . PHE A 1 46 ? 33.028 10.788 11.160 1.00 0.00 146 PHE A CA 5
ATOM 7386 C C . PHE A 1 46 ? 32.239 11.931 11.792 1.00 0.00 146 PHE A C 5
ATOM 7387 O O . PHE A 1 46 ? 31.596 11.759 12.828 1.00 0.00 146 PHE A O 5
ATOM 7404 N N . THR A 1 47 ? 32.294 13.100 11.160 1.00 0.00 147 THR A N 5
ATOM 7405 C CA . THR A 1 47 ? 31.587 14.272 11.660 1.00 0.00 147 THR A CA 5
ATOM 7406 C C . THR A 1 47 ? 30.453 14.672 10.722 1.00 0.00 147 THR A C 5
ATOM 7407 O O . THR A 1 47 ? 30.656 14.822 9.517 1.00 0.00 147 THR A O 5
ATOM 7418 N N . ILE A 1 48 ? 29.261 14.843 11.283 1.00 0.00 148 ILE A N 5
ATOM 7419 C CA . ILE A 1 48 ? 28.095 15.227 10.496 1.00 0.00 148 ILE A CA 5
ATOM 7420 C C . ILE A 1 48 ? 27.898 16.739 10.509 1.00 0.00 148 ILE A C 5
ATOM 7421 O O . ILE A 1 48 ? 27.404 17.303 11.486 1.00 0.00 148 ILE A O 5
ATOM 7437 N N . ASP A 1 49 ? 28.284 17.390 9.417 1.00 0.00 149 ASP A N 5
ATOM 7438 C CA . ASP A 1 49 ? 28.147 18.837 9.301 1.00 0.00 149 ASP A CA 5
ATOM 7439 C C . ASP A 1 49 ? 26.708 19.269 9.565 1.00 0.00 149 ASP A C 5
ATOM 7440 O O . ASP A 1 49 ? 25.762 18.554 9.234 1.00 0.00 149 ASP A O 5
ATOM 7449 N N . THR A 1 50 ? 26.549 20.445 10.166 1.00 0.00 150 THR A N 5
ATOM 7450 C CA . THR A 1 50 ? 25.226 20.972 10.477 1.00 0.00 150 THR A CA 5
ATOM 7451 C C . THR A 1 50 ? 24.329 20.970 9.244 1.00 0.00 150 THR A C 5
ATOM 7452 O O . THR A 1 50 ? 23.103 20.948 9.355 1.00 0.00 150 THR A O 5
ATOM 7463 N N . THR A 1 51 ? 24.948 20.991 8.068 1.00 0.00 151 THR A N 5
ATOM 7464 C CA . THR A 1 51 ? 24.206 20.992 6.813 1.00 0.00 151 THR A CA 5
ATOM 7465 C C . THR A 1 51 ? 23.908 19.571 6.350 1.00 0.00 151 THR A C 5
ATOM 7466 O O . THR A 1 51 ? 23.682 19.328 5.165 1.00 0.00 151 THR A O 5
ATOM 7477 N N . GLY A 1 52 ? 23.909 18.633 7.293 1.00 0.00 152 GLY A N 5
ATOM 7478 C CA . GLY A 1 52 ? 23.637 17.247 6.961 1.00 0.00 152 GLY A CA 5
ATOM 7479 C C . GLY A 1 52 ? 24.636 16.681 5.971 1.00 0.00 152 GLY A C 5
ATOM 7480 O O . GLY A 1 52 ? 24.255 16.057 4.980 1.00 0.00 152 GLY A O 5
ATOM 7484 N N . LYS A 1 53 ? 25.919 16.900 6.237 1.00 0.00 153 LYS A N 5
ATOM 7485 C CA . LYS A 1 53 ? 26.977 16.408 5.362 1.00 0.00 153 LYS A CA 5
ATOM 7486 C C . LYS A 1 53 ? 28.015 15.619 6.154 1.00 0.00 153 LYS A C 5
ATOM 7487 O O . LYS A 1 53 ? 28.671 16.158 7.045 1.00 0.00 153 LYS A O 5
ATOM 7506 N N . ALA A 1 54 ? 28.159 14.340 5.823 1.00 0.00 154 ALA A N 5
ATOM 7507 C CA . ALA A 1 54 ? 29.119 13.479 6.501 1.00 0.00 154 ALA A CA 5
ATOM 7508 C C . ALA A 1 54 ? 30.509 13.619 5.890 1.00 0.00 154 ALA A C 5
ATOM 7509 O O . ALA A 1 54 ? 30.727 13.267 4.730 1.00 0.00 154 ALA A O 5
ATOM 7516 N N . VAL A 1 55 ? 31.448 14.135 6.678 1.00 0.00 155 VAL A N 5
ATOM 7517 C CA . VAL A 1 55 ? 32.817 14.321 6.214 1.00 0.00 155 VAL A CA 5
ATOM 7518 C C . VAL A 1 55 ? 33.820 13.817 7.246 1.00 0.00 155 VAL A C 5
ATOM 7519 O O . VAL A 1 55 ? 33.446 13.429 8.352 1.00 0.00 155 VAL A O 5
ATOM 7532 N N . ASP A 1 56 ? 35.096 13.827 6.876 1.00 0.00 156 ASP A N 5
ATOM 7533 C CA . ASP A 1 56 ? 36.155 13.372 7.770 1.00 0.00 156 ASP A CA 5
ATOM 7534 C C . ASP A 1 56 ? 35.963 11.904 8.137 1.00 0.00 156 ASP A C 5
ATOM 7535 O O . ASP A 1 56 ? 36.110 11.520 9.298 1.00 0.00 156 ASP A O 5
ATOM 7544 N N . ILE A 1 57 ? 35.632 11.089 7.142 1.00 0.00 157 ILE A N 5
ATOM 7545 C CA . ILE A 1 57 ? 35.420 9.663 7.360 1.00 0.00 157 ILE A CA 5
ATOM 7546 C C . ILE A 1 57 ? 36.713 8.973 7.783 1.00 0.00 157 ILE A C 5
ATOM 7547 O O . ILE A 1 57 ? 37.629 8.804 6.979 1.00 0.00 157 ILE A O 5
ATOM 7563 N N . ASN A 1 58 ? 36.778 8.576 9.049 1.00 0.00 158 ASN A N 5
ATOM 7564 C CA . ASN A 1 58 ? 37.959 7.902 9.578 1.00 0.00 158 ASN A CA 5
ATOM 7565 C C . ASN A 1 58 ? 37.562 6.716 10.452 1.00 0.00 158 ASN A C 5
ATOM 7566 O O . ASN A 1 58 ? 36.952 6.885 11.508 1.00 0.00 158 ASN A O 5
ATOM 7577 N N . VAL A 1 59 ? 37.914 5.515 10.004 1.00 0.00 159 VAL A N 5
ATOM 7578 C CA . VAL A 1 59 ? 37.597 4.300 10.745 1.00 0.00 159 VAL A CA 5
ATOM 7579 C C . VAL A 1 59 ? 38.678 3.986 11.775 1.00 0.00 159 VAL A C 5
ATOM 7580 O O . VAL A 1 59 ? 39.868 3.981 11.460 1.00 0.00 159 VAL A O 5
ATOM 7593 N N . VAL A 1 60 ? 38.254 3.724 13.007 1.00 0.00 160 VAL A N 5
ATOM 7594 C CA . VAL A 1 60 ? 39.185 3.407 14.084 1.00 0.00 160 VAL A CA 5
ATOM 7595 C C . VAL A 1 60 ? 39.384 1.901 14.213 1.00 0.00 160 VAL A C 5
ATOM 7596 O O . VAL A 1 60 ? 40.455 1.437 14.606 1.00 0.00 160 VAL A O 5
ATOM 7609 N N . ASP A 1 61 ? 38.346 1.142 13.881 1.00 0.00 161 ASP A N 5
ATOM 7610 C CA . ASP A 1 61 ? 38.406 -0.313 13.958 1.00 0.00 161 ASP A CA 5
ATOM 7611 C C . ASP A 1 61 ? 37.255 -0.946 13.183 1.00 0.00 161 ASP A C 5
ATOM 7612 O O . ASP A 1 61 ? 36.086 -0.667 13.449 1.00 0.00 161 ASP A O 5
ATOM 7621 N N . ALA A 1 62 ? 37.594 -1.800 12.223 1.00 0.00 162 ALA A N 5
ATOM 7622 C CA . ALA A 1 62 ? 36.590 -2.474 11.410 1.00 0.00 162 ALA A CA 5
ATOM 7623 C C . ALA A 1 62 ? 36.990 -3.918 11.126 1.00 0.00 162 ALA A C 5
ATOM 7624 O O . ALA A 1 62 ? 37.907 -4.175 10.347 1.00 0.00 162 ALA A O 5
ATOM 7631 N N . ASN A 1 63 ? 36.298 -4.855 11.765 1.00 0.00 163 ASN A N 5
ATOM 7632 C CA . ASN A 1 63 ? 36.584 -6.274 11.582 1.00 0.00 163 ASN A CA 5
ATOM 7633 C C . ASN A 1 63 ? 38.064 -6.564 11.807 1.00 0.00 163 ASN A C 5
ATOM 7634 O O . ASN A 1 63 ? 38.902 -5.662 11.837 1.00 0.00 163 ASN A O 5
ATOM 7645 N N . PRO A 1 64 ? 38.396 -7.854 11.969 1.00 0.00 164 PRO A N 5
ATOM 7646 C CA . PRO A 1 64 ? 39.777 -8.293 12.193 1.00 0.00 164 PRO A CA 5
ATOM 7647 C C . PRO A 1 64 ? 40.648 -8.123 10.953 1.00 0.00 164 PRO A C 5
ATOM 7648 O O . PRO A 1 64 ? 41.865 -8.297 11.008 1.00 0.00 164 PRO A O 5
ATOM 7659 N N . LYS A 1 65 ? 40.017 -7.781 9.835 1.00 0.00 165 LYS A N 5
ATOM 7660 C CA . LYS A 1 65 ? 40.734 -7.585 8.581 1.00 0.00 165 LYS A CA 5
ATOM 7661 C C . LYS A 1 65 ? 39.774 -7.204 7.459 1.00 0.00 165 LYS A C 5
ATOM 7662 O O . LYS A 1 65 ? 38.645 -6.784 7.712 1.00 0.00 165 LYS A O 5
ATOM 7681 N N . ARG A 1 66 ? 40.229 -7.355 6.219 1.00 0.00 166 ARG A N 5
ATOM 7682 C CA . ARG A 1 66 ? 39.410 -7.026 5.059 1.00 0.00 166 ARG A CA 5
ATOM 7683 C C . ARG A 1 66 ? 38.177 -7.923 4.993 1.00 0.00 166 ARG A C 5
ATOM 7684 O O . ARG A 1 66 ? 38.180 -8.949 4.314 1.00 0.00 166 ARG A O 5
ATOM 7705 N N . MET A 1 67 ? 37.125 -7.527 5.703 1.00 0.00 167 MET A N 5
ATOM 7706 C CA . MET A 1 67 ? 35.886 -8.295 5.723 1.00 0.00 167 MET A CA 5
ATOM 7707 C C . MET A 1 67 ? 34.690 -7.405 5.398 1.00 0.00 167 MET A C 5
ATOM 7708 O O . MET A 1 67 ? 34.064 -7.549 4.348 1.00 0.00 167 MET A O 5
ATOM 7722 N N . PHE A 1 68 ? 34.378 -6.486 6.306 1.00 0.00 168 PHE A N 5
ATOM 7723 C CA . PHE A 1 68 ? 33.256 -5.574 6.116 1.00 0.00 168 PHE A CA 5
ATOM 7724 C C . PHE A 1 68 ? 33.723 -4.122 6.155 1.00 0.00 168 PHE A C 5
ATOM 7725 O O . PHE A 1 68 ? 32.938 -3.201 5.928 1.00 0.00 168 PHE A O 5
ATOM 7742 N N . GLU A 1 69 ? 35.005 -3.927 6.444 1.00 0.00 169 GLU A N 5
ATOM 7743 C CA . GLU A 1 69 ? 35.576 -2.587 6.514 1.00 0.00 169 GLU A CA 5
ATOM 7744 C C . GLU A 1 69 ? 35.356 -1.832 5.206 1.00 0.00 169 GLU A C 5
ATOM 7745 O O . GLU A 1 69 ? 34.810 -0.729 5.198 1.00 0.00 169 GLU A O 5
ATOM 7757 N N . ARG A 1 70 ? 35.785 -2.436 4.102 1.00 0.00 170 ARG A N 5
ATOM 7758 C CA . ARG A 1 70 ? 35.637 -1.821 2.788 1.00 0.00 170 ARG A CA 5
ATOM 7759 C C . ARG A 1 70 ? 34.178 -1.464 2.517 1.00 0.00 170 ARG A C 5
ATOM 7760 O O . ARG A 1 70 ? 33.886 -0.466 1.859 1.00 0.00 170 ARG A O 5
ATOM 7781 N N . GLU A 1 71 ? 33.268 -2.288 3.027 1.00 0.00 171 GLU A N 5
ATOM 7782 C CA . GLU A 1 71 ? 31.841 -2.059 2.838 1.00 0.00 171 GLU A CA 5
ATOM 7783 C C . GLU A 1 71 ? 31.349 -0.923 3.729 1.00 0.00 171 GLU A C 5
ATOM 7784 O O . GLU A 1 71 ? 30.559 -0.081 3.301 1.00 0.00 171 GLU A O 5
ATOM 7796 N N . ALA A 1 72 ? 31.820 -0.906 4.971 1.00 0.00 172 ALA A N 5
ATOM 7797 C CA . ALA A 1 72 ? 31.430 0.127 5.923 1.00 0.00 172 ALA A CA 5
ATOM 7798 C C . ALA A 1 72 ? 31.953 1.493 5.495 1.00 0.00 172 ALA A C 5
ATOM 7799 O O . ALA A 1 72 ? 31.226 2.485 5.530 1.00 0.00 172 ALA A O 5
ATOM 7806 N N . MET A 1 73 ? 33.219 1.538 5.091 1.00 0.00 173 MET A N 5
ATOM 7807 C CA . MET A 1 73 ? 33.838 2.784 4.655 1.00 0.00 173 MET A CA 5
ATOM 7808 C C . MET A 1 73 ? 33.170 3.310 3.389 1.00 0.00 173 MET A C 5
ATOM 7809 O O . MET A 1 73 ? 32.717 4.453 3.345 1.00 0.00 173 MET A O 5
ATOM 7823 N N . GLN A 1 74 ? 33.112 2.468 2.362 1.00 0.00 174 GLN A N 5
ATOM 7824 C CA . GLN A 1 74 ? 32.499 2.849 1.095 1.00 0.00 174 GLN A CA 5
ATOM 7825 C C . GLN A 1 74 ? 31.043 3.255 1.295 1.00 0.00 174 GLN A C 5
ATOM 7826 O O . GLN A 1 74 ? 30.528 4.124 0.592 1.00 0.00 174 GLN A O 5
ATOM 7840 N N . ALA A 1 75 ? 30.384 2.620 2.259 1.00 0.00 175 ALA A N 5
ATOM 7841 C CA . ALA A 1 75 ? 28.987 2.916 2.553 1.00 0.00 175 ALA A CA 5
ATOM 7842 C C . ALA A 1 75 ? 28.848 4.257 3.264 1.00 0.00 175 ALA A C 5
ATOM 7843 O O . ALA A 1 75 ? 28.105 5.133 2.820 1.00 0.00 175 ALA A O 5
ATOM 7850 N N . LEU A 1 76 ? 29.566 4.411 4.371 1.00 0.00 176 LEU A N 5
ATOM 7851 C CA . LEU A 1 76 ? 29.522 5.647 5.146 1.00 0.00 176 LEU A CA 5
ATOM 7852 C C . LEU A 1 76 ? 29.754 6.859 4.250 1.00 0.00 176 LEU A C 5
ATOM 7853 O O . LEU A 1 76 ? 29.159 7.918 4.453 1.00 0.00 176 LEU A O 5
ATOM 7869 N N . LYS A 1 77 ? 30.620 6.697 3.256 1.00 0.00 177 LYS A N 5
ATOM 7870 C CA . LYS A 1 77 ? 30.929 7.776 2.325 1.00 0.00 177 LYS A CA 5
ATOM 7871 C C . LYS A 1 77 ? 29.827 7.926 1.281 1.00 0.00 177 LYS A C 5
ATOM 7872 O O . LYS A 1 77 ? 29.511 9.036 0.852 1.00 0.00 177 LYS A O 5
ATOM 7891 N N . LYS A 1 78 ? 29.243 6.803 0.878 1.00 0.00 178 LYS A N 5
ATOM 7892 C CA . LYS A 1 78 ? 28.174 6.809 -0.114 1.00 0.00 178 LYS A CA 5
ATOM 7893 C C . LYS A 1 78 ? 26.814 6.987 0.554 1.00 0.00 178 LYS A C 5
ATOM 7894 O O . LYS A 1 78 ? 25.774 6.850 -0.090 1.00 0.00 178 LYS A O 5
ATOM 7913 N N . TRP A 1 79 ? 26.830 7.294 1.846 1.00 0.00 179 TRP A N 5
ATOM 7914 C CA . TRP A 1 79 ? 25.597 7.493 2.599 1.00 0.00 179 TRP A CA 5
ATOM 7915 C C . TRP A 1 79 ? 25.113 8.934 2.481 1.00 0.00 179 TRP A C 5
ATOM 7916 O O . TRP A 1 79 ? 25.874 9.826 2.106 1.00 0.00 179 TRP A O 5
ATOM 7937 N N . LYS A 1 80 ? 23.843 9.155 2.804 1.00 0.00 180 LYS A N 5
ATOM 7938 C CA . LYS A 1 80 ? 23.257 10.488 2.735 1.00 0.00 180 LYS A CA 5
ATOM 7939 C C . LYS A 1 80 ? 22.457 10.797 3.997 1.00 0.00 180 LYS A C 5
ATOM 7940 O O . LYS A 1 80 ? 21.580 10.028 4.390 1.00 0.00 180 LYS A O 5
ATOM 7959 N N . TYR A 1 81 ? 22.765 11.925 4.625 1.00 0.00 181 TYR A N 5
ATOM 7960 C CA . TYR A 1 81 ? 22.075 12.335 5.843 1.00 0.00 181 TYR A CA 5
ATOM 7961 C C . TYR A 1 81 ? 21.386 13.682 5.652 1.00 0.00 181 TYR A C 5
ATOM 7962 O O . TYR A 1 81 ? 21.995 14.641 5.178 1.00 0.00 181 TYR A O 5
ATOM 7980 N N . GLN A 1 82 ? 20.113 13.746 6.026 1.00 0.00 182 GLN A N 5
ATOM 7981 C CA . GLN A 1 82 ? 19.340 14.976 5.897 1.00 0.00 182 GLN A CA 5
ATOM 7982 C C . GLN A 1 82 ? 19.494 15.849 7.138 1.00 0.00 182 GLN A C 5
ATOM 7983 O O . GLN A 1 82 ? 19.446 15.372 8.272 1.00 0.00 182 GLN A O 5
ATOM 7997 N N . PRO A 1 83 ? 19.684 17.159 6.921 1.00 0.00 183 PRO A N 5
ATOM 7998 C CA . PRO A 1 83 ? 19.849 18.126 8.010 1.00 0.00 183 PRO A CA 5
ATOM 7999 C C . PRO A 1 83 ? 18.559 18.343 8.793 1.00 0.00 183 PRO A C 5
ATOM 8000 O O . PRO A 1 83 ? 18.559 18.992 9.839 1.00 0.00 183 PRO A O 5
ATOM 8011 N N . GLN A 1 84 ? 17.462 17.796 8.280 1.00 0.00 184 GLN A N 5
ATOM 8012 C CA . GLN A 1 84 ? 16.164 17.931 8.932 1.00 0.00 184 GLN A CA 5
ATOM 8013 C C . GLN A 1 84 ? 16.215 17.396 10.360 1.00 0.00 184 GLN A C 5
ATOM 8014 O O . GLN A 1 84 ? 16.339 16.191 10.577 1.00 0.00 184 GLN A O 5
ATOM 8028 N N . ILE A 1 85 ? 16.117 18.300 11.329 1.00 0.00 185 ILE A N 5
ATOM 8029 C CA . ILE A 1 85 ? 16.151 17.919 12.735 1.00 0.00 185 ILE A CA 5
ATOM 8030 C C . ILE A 1 85 ? 14.797 17.387 13.193 1.00 0.00 185 ILE A C 5
ATOM 8031 O O . ILE A 1 85 ? 13.805 18.116 13.210 1.00 0.00 185 ILE A O 5
ATOM 8047 N N . VAL A 1 86 ? 14.764 16.111 13.565 1.00 0.00 186 VAL A N 5
ATOM 8048 C CA . VAL A 1 86 ? 13.533 15.481 14.026 1.00 0.00 186 VAL A CA 5
ATOM 8049 C C . VAL A 1 86 ? 13.752 14.743 15.342 1.00 0.00 186 VAL A C 5
ATOM 8050 O O . VAL A 1 86 ? 14.863 14.303 15.641 1.00 0.00 186 VAL A O 5
ATOM 8063 N N . ASP A 1 87 ? 12.687 14.609 16.124 1.00 0.00 187 ASP A N 5
ATOM 8064 C CA . ASP A 1 87 ? 12.763 13.922 17.408 1.00 0.00 187 ASP A CA 5
ATOM 8065 C C . ASP A 1 87 ? 13.406 12.548 17.252 1.00 0.00 187 ASP A C 5
ATOM 8066 O O . ASP A 1 87 ? 12.802 11.627 16.702 1.00 0.00 187 ASP A O 5
ATOM 8075 N N . GLY A 1 88 ? 14.637 12.417 17.738 1.00 0.00 188 GLY A N 5
ATOM 8076 C CA . GLY A 1 88 ? 15.342 11.152 17.642 1.00 0.00 188 GLY A CA 5
ATOM 8077 C C . GLY A 1 88 ? 16.710 11.299 17.005 1.00 0.00 188 GLY A C 5
ATOM 8078 O O . GLY A 1 88 ? 17.680 10.689 17.453 1.00 0.00 188 GLY A O 5
ATOM 8082 N N . LYS A 1 89 ? 16.788 12.109 15.954 1.00 0.00 189 LYS A N 5
ATOM 8083 C CA . LYS A 1 89 ? 18.046 12.334 15.253 1.00 0.00 189 LYS A CA 5
ATOM 8084 C C . LYS A 1 89 ? 18.202 13.802 14.872 1.00 0.00 189 LYS A C 5
ATOM 8085 O O . LYS A 1 89 ? 17.332 14.379 14.219 1.00 0.00 189 LYS A O 5
ATOM 8104 N N . ALA A 1 90 ? 19.315 14.401 15.282 1.00 0.00 190 ALA A N 5
ATOM 8105 C CA . ALA A 1 90 ? 19.585 15.801 14.980 1.00 0.00 190 ALA A CA 5
ATOM 8106 C C . ALA A 1 90 ? 20.890 15.953 14.205 1.00 0.00 190 ALA A C 5
ATOM 8107 O O . ALA A 1 90 ? 21.492 14.965 13.785 1.00 0.00 190 ALA A O 5
ATOM 8114 N N . ILE A 1 91 ? 21.320 17.197 14.020 1.00 0.00 191 ILE A N 5
ATOM 8115 C CA . ILE A 1 91 ? 22.554 17.477 13.295 1.00 0.00 191 ILE A CA 5
ATOM 8116 C C . ILE A 1 91 ? 23.564 18.193 14.186 1.00 0.00 191 ILE A C 5
ATOM 8117 O O . ILE A 1 91 ? 23.320 18.401 15.374 1.00 0.00 191 ILE A O 5
ATOM 8133 N N . GLU A 1 92 ? 24.697 18.569 13.602 1.00 0.00 192 GLU A N 5
ATOM 8134 C CA . GLU A 1 92 ? 25.744 19.264 14.343 1.00 0.00 192 GLU A CA 5
ATOM 8135 C C . GLU A 1 92 ? 26.353 18.353 15.405 1.00 0.00 192 GLU A C 5
ATOM 8136 O O . GLU A 1 92 ? 26.062 18.488 16.594 1.00 0.00 192 GLU A O 5
ATOM 8148 N N . GLN A 1 93 ? 27.200 17.427 14.967 1.00 0.00 193 GLN A N 5
ATOM 8149 C CA . GLN A 1 93 ? 27.850 16.494 15.880 1.00 0.00 193 GLN A CA 5
ATOM 8150 C C . GLN A 1 93 ? 29.207 16.058 15.337 1.00 0.00 193 GLN A C 5
ATOM 8151 O O . GLN A 1 93 ? 29.318 15.104 14.567 1.00 0.00 193 GLN A O 5
ATOM 8165 N N . PRO A 1 94 ? 30.265 16.773 15.747 1.00 0.00 194 PRO A N 5
ATOM 8166 C CA . PRO A 1 94 ? 31.635 16.478 15.314 1.00 0.00 194 PRO A CA 5
ATOM 8167 C C . PRO A 1 94 ? 32.162 15.175 15.906 1.00 0.00 194 PRO A C 5
ATOM 8168 O O . PRO A 1 94 ? 33.241 14.709 15.543 1.00 0.00 194 PRO A O 5
ATOM 8179 N N . GLY A 1 95 ? 31.392 14.591 16.819 1.00 0.00 195 GLY A N 5
ATOM 8180 C CA . GLY A 1 95 ? 31.799 13.347 17.446 1.00 0.00 195 GLY A CA 5
ATOM 8181 C C . GLY A 1 95 ? 30.811 12.224 17.201 1.00 0.00 195 GLY A C 5
ATOM 8182 O O . GLY A 1 95 ? 30.390 11.545 18.137 1.00 0.00 195 GLY A O 5
ATOM 8186 N N . GLN A 1 96 ? 30.439 12.030 15.940 1.00 0.00 196 GLN A N 5
ATOM 8187 C CA . GLN A 1 96 ? 29.492 10.983 15.576 1.00 0.00 196 GLN A CA 5
ATOM 8188 C C . GLN A 1 96 ? 30.218 9.680 15.255 1.00 0.00 196 GLN A C 5
ATOM 8189 O O . GLN A 1 96 ? 31.076 9.636 14.373 1.00 0.00 196 GLN A O 5
ATOM 8203 N N . THR A 1 97 ? 29.868 8.620 15.977 1.00 0.00 197 THR A N 5
ATOM 8204 C CA . THR A 1 97 ? 30.486 7.317 15.770 1.00 0.00 197 THR A CA 5
ATOM 8205 C C . THR A 1 97 ? 29.436 6.246 15.502 1.00 0.00 197 THR A C 5
ATOM 8206 O O . THR A 1 97 ? 28.373 6.234 16.124 1.00 0.00 197 THR A O 5
ATOM 8217 N N . VAL A 1 98 ? 29.739 5.346 14.571 1.00 0.00 198 VAL A N 5
ATOM 8218 C CA . VAL A 1 98 ? 28.820 4.268 14.222 1.00 0.00 198 VAL A CA 5
ATOM 8219 C C . VAL A 1 98 ? 29.460 2.904 14.456 1.00 0.00 198 VAL A C 5
ATOM 8220 O O . VAL A 1 98 ? 30.386 2.510 13.746 1.00 0.00 198 VAL A O 5
ATOM 8233 N N . THR A 1 99 ? 28.959 2.185 15.456 1.00 0.00 199 THR A N 5
ATOM 8234 C CA . THR A 1 99 ? 29.481 0.865 15.784 1.00 0.00 199 THR A CA 5
ATOM 8235 C C . THR A 1 99 ? 28.393 -0.198 15.683 1.00 0.00 199 THR A C 5
ATOM 8236 O O . THR A 1 99 ? 27.417 -0.175 16.433 1.00 0.00 199 THR A O 5
ATOM 8247 N N . VAL A 1 100 ? 28.566 -1.129 14.751 1.00 0.00 200 VAL A N 5
ATOM 8248 C CA . VAL A 1 100 ? 27.599 -2.202 14.552 1.00 0.00 200 VAL A CA 5
ATOM 8249 C C . VAL A 1 100 ? 28.299 -3.533 14.298 1.00 0.00 200 VAL A C 5
ATOM 8250 O O . VAL A 1 100 ? 29.331 -3.584 13.631 1.00 0.00 200 VAL A O 5
ATOM 8263 N N . GLU A 1 101 ? 27.729 -4.607 14.834 1.00 0.00 201 GLU A N 5
ATOM 8264 C CA . GLU A 1 101 ? 28.299 -5.938 14.665 1.00 0.00 201 GLU A CA 5
ATOM 8265 C C . GLU A 1 101 ? 27.790 -6.589 13.382 1.00 0.00 201 GLU A C 5
ATOM 8266 O O . GLU A 1 101 ? 26.638 -6.400 12.991 1.00 0.00 201 GLU A O 5
ATOM 8278 N N . PHE A 1 102 ? 28.659 -7.354 12.729 1.00 0.00 202 PHE A N 5
ATOM 8279 C CA . PHE A 1 102 ? 28.300 -8.032 11.489 1.00 0.00 202 PHE A CA 5
ATOM 8280 C C . PHE A 1 102 ? 28.070 -9.521 11.729 1.00 0.00 202 PHE A C 5
ATOM 8281 O O . PHE A 1 102 ? 29.015 -10.281 11.944 1.00 0.00 202 PHE A O 5
ATOM 8298 N N . LYS A 1 103 ? 26.807 -9.932 11.692 1.00 0.00 203 LYS A N 5
ATOM 8299 C CA . LYS A 1 103 ? 26.450 -11.329 11.905 1.00 0.00 203 LYS A CA 5
ATOM 8300 C C . LYS A 1 103 ? 26.021 -11.987 10.597 1.00 0.00 203 LYS A C 5
ATOM 8301 O O . LYS A 1 103 ? 25.149 -11.477 9.892 1.00 0.00 203 LYS A O 5
ATOM 8320 N N . ILE A 1 104 ? 26.637 -13.120 10.280 1.00 0.00 204 ILE A N 5
ATOM 8321 C CA . ILE A 1 104 ? 26.317 -13.847 9.058 1.00 0.00 204 ILE A CA 5
ATOM 8322 C C . ILE A 1 104 ? 25.031 -14.651 9.218 1.00 0.00 204 ILE A C 5
ATOM 8323 O O . ILE A 1 104 ? 24.756 -15.196 10.286 1.00 0.00 204 ILE A O 5
ATOM 8339 N N . ALA A 1 105 ? 24.246 -14.721 8.147 1.00 0.00 205 ALA A N 5
ATOM 8340 C CA . ALA A 1 105 ? 22.991 -15.461 8.167 1.00 0.00 205 ALA A CA 5
ATOM 8341 C C . ALA A 1 105 ? 23.140 -16.814 7.479 1.00 0.00 205 ALA A C 5
ATOM 8342 O O . ALA A 1 105 ? 24.232 -17.186 7.047 1.00 0.00 205 ALA A O 5
ATOM 8349 N N . LYS A 1 106 ? 22.036 -17.547 7.379 1.00 0.00 206 LYS A N 5
ATOM 8350 C CA . LYS A 1 106 ? 22.043 -18.859 6.743 1.00 0.00 206 LYS A CA 5
ATOM 8351 C C . LYS A 1 106 ? 21.683 -18.748 5.265 1.00 0.00 206 LYS A C 5
ATOM 8352 O O . LYS A 1 106 ? 21.330 -17.673 4.780 1.00 0.00 206 LYS A O 5
ATOM 8371 N N . ASP A 1 1 ? 19.415 14.182 -11.010 1.00 0.00 101 ASP A N 6
ATOM 8372 C CA . ASP A 1 1 ? 20.170 12.964 -11.283 1.00 0.00 101 ASP A CA 6
ATOM 8373 C C . ASP A 1 1 ? 19.232 11.799 -11.582 1.00 0.00 101 ASP A C 6
ATOM 8374 O O . ASP A 1 1 ? 18.030 11.874 -11.326 1.00 0.00 101 ASP A O 6
ATOM 8383 N N . HIS A 1 2 ? 19.789 10.721 -12.125 1.00 0.00 102 HIS A N 6
ATOM 8384 C CA . HIS A 1 2 ? 19.002 9.539 -12.459 1.00 0.00 102 HIS A CA 6
ATOM 8385 C C . HIS A 1 2 ? 19.909 8.365 -12.814 1.00 0.00 102 HIS A C 6
ATOM 8386 O O . HIS A 1 2 ? 19.966 7.916 -13.959 1.00 0.00 102 HIS A O 6
ATOM 8400 N N . PRO A 1 3 ? 20.638 7.855 -11.810 1.00 0.00 103 PRO A N 6
ATOM 8401 C CA . PRO A 1 3 ? 21.556 6.726 -11.992 1.00 0.00 103 PRO A CA 6
ATOM 8402 C C . PRO A 1 3 ? 20.820 5.417 -12.254 1.00 0.00 103 PRO A C 6
ATOM 8403 O O . PRO A 1 3 ? 19.681 5.236 -11.822 1.00 0.00 103 PRO A O 6
ATOM 8414 N N . PHE A 1 4 ? 21.478 4.505 -12.962 1.00 0.00 104 PHE A N 6
ATOM 8415 C CA . PHE A 1 4 ? 20.885 3.212 -13.282 1.00 0.00 104 PHE A CA 6
ATOM 8416 C C . PHE A 1 4 ? 21.378 2.135 -12.320 1.00 0.00 104 PHE A C 6
ATOM 8417 O O . PHE A 1 4 ? 22.502 1.647 -12.438 1.00 0.00 104 PHE A O 6
ATOM 8434 N N . THR A 1 5 ? 20.528 1.769 -11.365 1.00 0.00 105 THR A N 6
ATOM 8435 C CA . THR A 1 5 ? 20.876 0.752 -10.381 1.00 0.00 105 THR A CA 6
ATOM 8436 C C . THR A 1 5 ? 19.762 -0.278 -10.237 1.00 0.00 105 THR A C 6
ATOM 8437 O O . THR A 1 5 ? 18.856 -0.117 -9.419 1.00 0.00 105 THR A O 6
ATOM 8448 N N . SER A 1 6 ? 19.835 -1.338 -11.036 1.00 0.00 106 SER A N 6
ATOM 8449 C CA . SER A 1 6 ? 18.829 -2.394 -10.999 1.00 0.00 106 SER A CA 6
ATOM 8450 C C . SER A 1 6 ? 19.290 -3.552 -10.119 1.00 0.00 106 SER A C 6
ATOM 8451 O O . SER A 1 6 ? 20.376 -4.097 -10.311 1.00 0.00 106 SER A O 6
ATOM 8459 N N . ALA A 1 7 ? 18.455 -3.921 -9.153 1.00 0.00 107 ALA A N 6
ATOM 8460 C CA . ALA A 1 7 ? 18.774 -5.015 -8.245 1.00 0.00 107 ALA A CA 6
ATOM 8461 C C . ALA A 1 7 ? 17.633 -5.266 -7.265 1.00 0.00 107 ALA A C 6
ATOM 8462 O O . ALA A 1 7 ? 16.776 -4.411 -7.041 1.00 0.00 107 ALA A O 6
ATOM 8469 N N . PRO A 1 8 ? 17.619 -6.466 -6.666 1.00 0.00 108 PRO A N 6
ATOM 8470 C CA . PRO A 1 8 ? 16.587 -6.857 -5.700 1.00 0.00 108 PRO A CA 6
ATOM 8471 C C . PRO A 1 8 ? 16.705 -6.093 -4.386 1.00 0.00 108 PRO A C 6
ATOM 8472 O O . PRO A 1 8 ? 17.481 -5.144 -4.274 1.00 0.00 108 PRO A O 6
ATOM 8483 N N . THR A 1 9 ? 15.929 -6.513 -3.391 1.00 0.00 109 THR A N 6
ATOM 8484 C CA . THR A 1 9 ? 15.946 -5.868 -2.084 1.00 0.00 109 THR A CA 6
ATOM 8485 C C . THR A 1 9 ? 15.434 -6.810 -1.000 1.00 0.00 109 THR A C 6
ATOM 8486 O O . THR A 1 9 ? 14.431 -7.499 -1.186 1.00 0.00 109 THR A O 6
ATOM 8497 N N . PHE A 1 10 ? 16.128 -6.834 0.133 1.00 0.00 110 PHE A N 6
ATOM 8498 C CA . PHE A 1 10 ? 15.743 -7.691 1.247 1.00 0.00 110 PHE A CA 6
ATOM 8499 C C . PHE A 1 10 ? 14.845 -6.941 2.226 1.00 0.00 110 PHE A C 6
ATOM 8500 O O . PHE A 1 10 ? 13.686 -7.303 2.425 1.00 0.00 110 PHE A O 6
ATOM 8517 N N . GLY A 1 11 ? 15.390 -5.892 2.836 1.00 0.00 111 GLY A N 6
ATOM 8518 C CA . GLY A 1 11 ? 14.625 -5.107 3.787 1.00 0.00 111 GLY A CA 6
ATOM 8519 C C . GLY A 1 11 ? 14.983 -5.428 5.224 1.00 0.00 111 GLY A C 6
ATOM 8520 O O . GLY A 1 11 ? 15.071 -6.596 5.603 1.00 0.00 111 GLY A O 6
ATOM 8524 N N . ASP A 1 12 ? 15.192 -4.390 6.026 1.00 0.00 112 ASP A N 6
ATOM 8525 C CA . ASP A 1 12 ? 15.544 -4.566 7.430 1.00 0.00 112 ASP A CA 6
ATOM 8526 C C . ASP A 1 12 ? 14.578 -3.805 8.332 1.00 0.00 112 ASP A C 6
ATOM 8527 O O . ASP A 1 12 ? 13.642 -3.163 7.856 1.00 0.00 112 ASP A O 6
ATOM 8536 N N . PHE A 1 13 ? 14.812 -3.881 9.638 1.00 0.00 113 PHE A N 6
ATOM 8537 C CA . PHE A 1 13 ? 13.961 -3.200 10.608 1.00 0.00 113 PHE A CA 6
ATOM 8538 C C . PHE A 1 13 ? 14.430 -1.765 10.830 1.00 0.00 113 PHE A C 6
ATOM 8539 O O . PHE A 1 13 ? 13.792 -0.815 10.378 1.00 0.00 113 PHE A O 6
ATOM 8556 N N . GLY A 1 14 ? 15.550 -1.616 11.530 1.00 0.00 114 GLY A N 6
ATOM 8557 C CA . GLY A 1 14 ? 16.086 -0.295 11.801 1.00 0.00 114 GLY A CA 6
ATOM 8558 C C . GLY A 1 14 ? 15.638 0.248 13.143 1.00 0.00 114 GLY A C 6
ATOM 8559 O O . GLY A 1 14 ? 15.302 1.427 13.263 1.00 0.00 114 GLY A O 6
ATOM 8563 N N . SER A 1 15 ? 15.631 -0.613 14.156 1.00 0.00 115 SER A N 6
ATOM 8564 C CA . SER A 1 15 ? 15.216 -0.214 15.495 1.00 0.00 115 SER A CA 6
ATOM 8565 C C . SER A 1 15 ? 16.340 0.524 16.216 1.00 0.00 115 SER A C 6
ATOM 8566 O O . SER A 1 15 ? 16.093 1.341 17.102 1.00 0.00 115 SER A O 6
ATOM 8574 N N . ASN A 1 16 ? 17.576 0.228 15.828 1.00 0.00 116 ASN A N 6
ATOM 8575 C CA . ASN A 1 16 ? 18.740 0.862 16.437 1.00 0.00 116 ASN A CA 6
ATOM 8576 C C . ASN A 1 16 ? 18.602 2.382 16.421 1.00 0.00 116 ASN A C 6
ATOM 8577 O O . ASN A 1 16 ? 17.923 2.944 15.563 1.00 0.00 116 ASN A O 6
ATOM 8588 N N . GLN A 1 17 ? 19.251 3.039 17.377 1.00 0.00 117 GLN A N 6
ATOM 8589 C CA . GLN A 1 17 ? 19.201 4.493 17.473 1.00 0.00 117 GLN A CA 6
ATOM 8590 C C . GLN A 1 17 ? 20.600 5.093 17.389 1.00 0.00 117 GLN A C 6
ATOM 8591 O O . GLN A 1 17 ? 21.192 5.454 18.405 1.00 0.00 117 GLN A O 6
ATOM 8605 N N . GLN A 1 18 ? 21.122 5.196 16.171 1.00 0.00 118 GLN A N 6
ATOM 8606 C CA . GLN A 1 18 ? 22.453 5.752 15.955 1.00 0.00 118 GLN A CA 6
ATOM 8607 C C . GLN A 1 18 ? 22.528 6.483 14.619 1.00 0.00 118 GLN A C 6
ATOM 8608 O O . GLN A 1 18 ? 21.531 6.597 13.906 1.00 0.00 118 GLN A O 6
ATOM 8622 N N . ALA A 1 19 ? 23.716 6.977 14.286 1.00 0.00 119 ALA A N 6
ATOM 8623 C CA . ALA A 1 19 ? 23.921 7.697 13.035 1.00 0.00 119 ALA A CA 6
ATOM 8624 C C . ALA A 1 19 ? 23.479 6.858 11.841 1.00 0.00 119 ALA A C 6
ATOM 8625 O O . ALA A 1 19 ? 24.174 5.927 11.434 1.00 0.00 119 ALA A O 6
ATOM 8632 N N . MET A 1 20 ? 22.321 7.194 11.283 1.00 0.00 120 MET A N 6
ATOM 8633 C CA . MET A 1 20 ? 21.788 6.470 10.134 1.00 0.00 120 MET A CA 6
ATOM 8634 C C . MET A 1 20 ? 21.130 7.428 9.146 1.00 0.00 120 MET A C 6
ATOM 8635 O O . MET A 1 20 ? 20.295 8.257 9.510 1.00 0.00 120 MET A O 6
ATOM 8649 N N . PRO A 1 21 ? 21.515 7.315 7.866 1.00 0.00 121 PRO A N 6
ATOM 8650 C CA . PRO A 1 21 ? 20.974 8.163 6.799 1.00 0.00 121 PRO A CA 6
ATOM 8651 C C . PRO A 1 21 ? 19.515 7.848 6.491 1.00 0.00 121 PRO A C 6
ATOM 8652 O O . PRO A 1 21 ? 18.835 7.179 7.271 1.00 0.00 121 PRO A O 6
ATOM 8663 N N . LEU A 1 22 ? 19.038 8.333 5.350 1.00 0.00 122 LEU A N 6
ATOM 8664 C CA . LEU A 1 22 ? 17.657 8.103 4.939 1.00 0.00 122 LEU A CA 6
ATOM 8665 C C . LEU A 1 22 ? 17.601 7.467 3.553 1.00 0.00 122 LEU A C 6
ATOM 8666 O O . LEU A 1 22 ? 16.524 7.297 2.981 1.00 0.00 122 LEU A O 6
ATOM 8682 N N . TYR A 1 23 ? 18.767 7.117 3.021 1.00 0.00 123 TYR A N 6
ATOM 8683 C CA . TYR A 1 23 ? 18.850 6.500 1.703 1.00 0.00 123 TYR A CA 6
ATOM 8684 C C . TYR A 1 23 ? 19.516 5.130 1.784 1.00 0.00 123 TYR A C 6
ATOM 8685 O O . TYR A 1 23 ? 19.222 4.237 0.989 1.00 0.00 123 TYR A O 6
ATOM 8703 N N . ARG A 1 24 ? 20.415 4.973 2.750 1.00 0.00 124 ARG A N 6
ATOM 8704 C CA . ARG A 1 24 ? 21.125 3.712 2.935 1.00 0.00 124 ARG A CA 6
ATOM 8705 C C . ARG A 1 24 ? 21.085 3.276 4.397 1.00 0.00 124 ARG A C 6
ATOM 8706 O O . ARG A 1 24 ? 22.034 3.500 5.149 1.00 0.00 124 ARG A O 6
ATOM 8727 N N . VAL A 1 25 ? 19.979 2.653 4.793 1.00 0.00 125 VAL A N 6
ATOM 8728 C CA . VAL A 1 25 ? 19.815 2.185 6.164 1.00 0.00 125 VAL A CA 6
ATOM 8729 C C . VAL A 1 25 ? 20.827 1.094 6.497 1.00 0.00 125 VAL A C 6
ATOM 8730 O O . VAL A 1 25 ? 20.953 0.109 5.770 1.00 0.00 125 VAL A O 6
ATOM 8743 N N . GLU A 1 26 ? 21.544 1.276 7.601 1.00 0.00 126 GLU A N 6
ATOM 8744 C CA . GLU A 1 26 ? 22.545 0.306 8.030 1.00 0.00 126 GLU A CA 6
ATOM 8745 C C . GLU A 1 26 ? 23.658 0.180 6.994 1.00 0.00 126 GLU A C 6
ATOM 8746 O O . GLU A 1 26 ? 23.499 0.538 5.827 1.00 0.00 126 GLU A O 6
ATOM 8758 N N . PRO A 1 27 ? 24.815 -0.342 7.430 1.00 0.00 127 PRO A N 6
ATOM 8759 C CA . PRO A 1 27 ? 25.978 -0.528 6.557 1.00 0.00 127 PRO A CA 6
ATOM 8760 C C . PRO A 1 27 ? 25.758 -1.628 5.524 1.00 0.00 127 PRO A C 6
ATOM 8761 O O . PRO A 1 27 ? 25.220 -2.690 5.839 1.00 0.00 127 PRO A O 6
ATOM 8772 N N . VAL A 1 28 ? 26.177 -1.367 4.290 1.00 0.00 128 VAL A N 6
ATOM 8773 C CA . VAL A 1 28 ? 26.027 -2.336 3.211 1.00 0.00 128 VAL A CA 6
ATOM 8774 C C . VAL A 1 28 ? 26.806 -3.613 3.507 1.00 0.00 128 VAL A C 6
ATOM 8775 O O . VAL A 1 28 ? 27.881 -3.572 4.105 1.00 0.00 128 VAL A O 6
ATOM 8788 N N . TYR A 1 29 ? 26.257 -4.745 3.083 1.00 0.00 129 TYR A N 6
ATOM 8789 C CA . TYR A 1 29 ? 26.900 -6.036 3.303 1.00 0.00 129 TYR A CA 6
ATOM 8790 C C . TYR A 1 29 ? 27.668 -6.480 2.063 1.00 0.00 129 TYR A C 6
ATOM 8791 O O . TYR A 1 29 ? 27.194 -6.365 0.932 1.00 0.00 129 TYR A O 6
ATOM 8809 N N . PRO A 1 30 ? 28.885 -7.002 2.278 1.00 0.00 130 PRO A N 6
ATOM 8810 C CA . PRO A 1 30 ? 29.746 -7.477 1.190 1.00 0.00 130 PRO A CA 6
ATOM 8811 C C . PRO A 1 30 ? 29.210 -8.746 0.538 1.00 0.00 130 PRO A C 6
ATOM 8812 O O . PRO A 1 30 ? 28.059 -9.127 0.752 1.00 0.00 130 PRO A O 6
ATOM 8823 N N . SER A 1 31 ? 30.051 -9.398 -0.259 1.00 0.00 131 SER A N 6
ATOM 8824 C CA . SER A 1 31 ? 29.659 -10.623 -0.945 1.00 0.00 131 SER A CA 6
ATOM 8825 C C . SER A 1 31 ? 30.547 -11.790 -0.523 1.00 0.00 131 SER A C 6
ATOM 8826 O O . SER A 1 31 ? 30.099 -12.935 -0.460 1.00 0.00 131 SER A O 6
ATOM 8834 N N . ARG A 1 32 ? 31.810 -11.490 -0.235 1.00 0.00 132 ARG A N 6
ATOM 8835 C CA . ARG A 1 32 ? 32.762 -12.513 0.180 1.00 0.00 132 ARG A CA 6
ATOM 8836 C C . ARG A 1 32 ? 32.709 -12.725 1.690 1.00 0.00 132 ARG A C 6
ATOM 8837 O O . ARG A 1 32 ? 32.464 -13.835 2.162 1.00 0.00 132 ARG A O 6
ATOM 8858 N N . ALA A 1 33 ? 32.940 -11.654 2.441 1.00 0.00 133 ALA A N 6
ATOM 8859 C CA . ALA A 1 33 ? 32.917 -11.722 3.897 1.00 0.00 133 ALA A CA 6
ATOM 8860 C C . ALA A 1 33 ? 31.607 -12.323 4.397 1.00 0.00 133 ALA A C 6
ATOM 8861 O O . ALA A 1 33 ? 31.558 -12.925 5.471 1.00 0.00 133 ALA A O 6
ATOM 8868 N N . LEU A 1 34 ? 30.547 -12.154 3.614 1.00 0.00 134 LEU A N 6
ATOM 8869 C CA . LEU A 1 34 ? 29.236 -12.679 3.978 1.00 0.00 134 LEU A CA 6
ATOM 8870 C C . LEU A 1 34 ? 29.261 -14.203 4.056 1.00 0.00 134 LEU A C 6
ATOM 8871 O O . LEU A 1 34 ? 28.896 -14.790 5.074 1.00 0.00 134 LEU A O 6
ATOM 8887 N N . LYS A 1 35 ? 29.698 -14.837 2.973 1.00 0.00 135 LYS A N 6
ATOM 8888 C CA . LYS A 1 35 ? 29.775 -16.292 2.918 1.00 0.00 135 LYS A CA 6
ATOM 8889 C C . LYS A 1 35 ? 30.953 -16.806 3.739 1.00 0.00 135 LYS A C 6
ATOM 8890 O O . LYS A 1 35 ? 31.080 -18.008 3.975 1.00 0.00 135 LYS A O 6
ATOM 8909 N N . ARG A 1 36 ? 31.811 -15.889 4.173 1.00 0.00 136 ARG A N 6
ATOM 8910 C CA . ARG A 1 36 ? 32.978 -16.250 4.969 1.00 0.00 136 ARG A CA 6
ATOM 8911 C C . ARG A 1 36 ? 32.576 -17.107 6.166 1.00 0.00 136 ARG A C 6
ATOM 8912 O O . ARG A 1 36 ? 32.879 -18.298 6.219 1.00 0.00 136 ARG A O 6
ATOM 8933 N N . GLY A 1 37 ? 31.892 -16.491 7.125 1.00 0.00 137 GLY A N 6
ATOM 8934 C CA . GLY A 1 37 ? 31.461 -17.211 8.309 1.00 0.00 137 GLY A CA 6
ATOM 8935 C C . GLY A 1 37 ? 31.862 -16.511 9.592 1.00 0.00 137 GLY A C 6
ATOM 8936 O O . GLY A 1 37 ? 31.643 -17.031 10.686 1.00 0.00 137 GLY A O 6
ATOM 8940 N N . VAL A 1 38 ? 32.453 -15.328 9.459 1.00 0.00 138 VAL A N 6
ATOM 8941 C CA . VAL A 1 38 ? 32.886 -14.556 10.617 1.00 0.00 138 VAL A CA 6
ATOM 8942 C C . VAL A 1 38 ? 31.942 -13.389 10.884 1.00 0.00 138 VAL A C 6
ATOM 8943 O O . VAL A 1 38 ? 31.372 -12.815 9.957 1.00 0.00 138 VAL A O 6
ATOM 8956 N N . GLU A 1 39 ? 31.781 -13.044 12.158 1.00 0.00 139 GLU A N 6
ATOM 8957 C CA . GLU A 1 39 ? 30.904 -11.946 12.547 1.00 0.00 139 GLU A CA 6
ATOM 8958 C C . GLU A 1 39 ? 31.683 -10.866 13.292 1.00 0.00 139 GLU A C 6
ATOM 8959 O O . GLU A 1 39 ? 31.670 -10.812 14.521 1.00 0.00 139 GLU A O 6
ATOM 8971 N N . GLY A 1 40 ? 32.363 -10.007 12.538 1.00 0.00 140 GLY A N 6
ATOM 8972 C CA . GLY A 1 40 ? 33.139 -8.941 13.143 1.00 0.00 140 GLY A CA 6
ATOM 8973 C C . GLY A 1 40 ? 32.280 -7.762 13.557 1.00 0.00 140 GLY A C 6
ATOM 8974 O O . GLY A 1 40 ? 31.199 -7.939 14.119 1.00 0.00 140 GLY A O 6
ATOM 8978 N N . PHE A 1 41 ? 32.762 -6.555 13.281 1.00 0.00 141 PHE A N 6
ATOM 8979 C CA . PHE A 1 41 ? 32.033 -5.342 13.631 1.00 0.00 141 PHE A CA 6
ATOM 8980 C C . PHE A 1 41 ? 32.435 -4.184 12.722 1.00 0.00 141 PHE A C 6
ATOM 8981 O O . PHE A 1 41 ? 33.397 -4.283 11.960 1.00 0.00 141 PHE A O 6
ATOM 8998 N N . VAL A 1 42 ? 31.690 -3.086 12.807 1.00 0.00 142 VAL A N 6
ATOM 8999 C CA . VAL A 1 42 ? 31.968 -1.908 11.994 1.00 0.00 142 VAL A CA 6
ATOM 9000 C C . VAL A 1 42 ? 31.913 -0.636 12.832 1.00 0.00 142 VAL A C 6
ATOM 9001 O O . VAL A 1 42 ? 30.850 -0.239 13.309 1.00 0.00 142 VAL A O 6
ATOM 9014 N N . THR A 1 43 ? 33.067 0.001 13.007 1.00 0.00 143 THR A N 6
ATOM 9015 C CA . THR A 1 43 ? 33.151 1.229 13.788 1.00 0.00 143 THR A CA 6
ATOM 9016 C C . THR A 1 43 ? 33.818 2.343 12.990 1.00 0.00 143 THR A C 6
ATOM 9017 O O . THR A 1 43 ? 35.031 2.328 12.776 1.00 0.00 143 THR A O 6
ATOM 9028 N N . LEU A 1 44 ? 33.019 3.310 12.551 1.00 0.00 144 LEU A N 6
ATOM 9029 C CA . LEU A 1 44 ? 33.532 4.434 11.777 1.00 0.00 144 LEU A CA 6
ATOM 9030 C C . LEU A 1 44 ? 33.287 5.753 12.503 1.00 0.00 144 LEU A C 6
ATOM 9031 O O . LEU A 1 44 ? 32.194 5.999 13.013 1.00 0.00 144 LEU A O 6
ATOM 9047 N N . SER A 1 45 ? 34.312 6.599 12.545 1.00 0.00 145 SER A N 6
ATOM 9048 C CA . SER A 1 45 ? 34.209 7.892 13.210 1.00 0.00 145 SER A CA 6
ATOM 9049 C C . SER A 1 45 ? 34.128 9.023 12.189 1.00 0.00 145 SER A C 6
ATOM 9050 O O . SER A 1 45 ? 35.124 9.380 11.560 1.00 0.00 145 SER A O 6
ATOM 9058 N N . PHE A 1 46 ? 32.933 9.583 12.030 1.00 0.00 146 PHE A N 6
ATOM 9059 C CA . PHE A 1 46 ? 32.720 10.673 11.085 1.00 0.00 146 PHE A CA 6
ATOM 9060 C C . PHE A 1 46 ? 31.943 11.814 11.736 1.00 0.00 146 PHE A C 6
ATOM 9061 O O . PHE A 1 46 ? 31.374 11.656 12.817 1.00 0.00 146 PHE A O 6
ATOM 9078 N N . THR A 1 47 ? 31.925 12.965 11.072 1.00 0.00 147 THR A N 6
ATOM 9079 C CA . THR A 1 47 ? 31.222 14.133 11.586 1.00 0.00 147 THR A CA 6
ATOM 9080 C C . THR A 1 47 ? 30.119 14.575 10.631 1.00 0.00 147 THR A C 6
ATOM 9081 O O . THR A 1 47 ? 30.366 14.804 9.446 1.00 0.00 147 THR A O 6
ATOM 9092 N N . ILE A 1 48 ? 28.903 14.693 11.153 1.00 0.00 148 ILE A N 6
ATOM 9093 C CA . ILE A 1 48 ? 27.763 15.109 10.346 1.00 0.00 148 ILE A CA 6
ATOM 9094 C C . ILE A 1 48 ? 27.672 16.629 10.265 1.00 0.00 148 ILE A C 6
ATOM 9095 O O . ILE A 1 48 ? 27.314 17.293 11.238 1.00 0.00 148 ILE A O 6
ATOM 9111 N N . ASP A 1 49 ? 27.997 17.174 9.098 1.00 0.00 149 ASP A N 6
ATOM 9112 C CA . ASP A 1 49 ? 27.950 18.617 8.888 1.00 0.00 149 ASP A CA 6
ATOM 9113 C C . ASP A 1 49 ? 26.517 19.133 8.983 1.00 0.00 149 ASP A C 6
ATOM 9114 O O . ASP A 1 49 ? 25.569 18.439 8.615 1.00 0.00 149 ASP A O 6
ATOM 9123 N N . THR A 1 50 ? 26.366 20.356 9.482 1.00 0.00 150 THR A N 6
ATOM 9124 C CA . THR A 1 50 ? 25.050 20.965 9.628 1.00 0.00 150 THR A CA 6
ATOM 9125 C C . THR A 1 50 ? 24.268 20.902 8.321 1.00 0.00 150 THR A C 6
ATOM 9126 O O . THR A 1 50 ? 23.037 20.941 8.320 1.00 0.00 150 THR A O 6
ATOM 9137 N N . THR A 1 51 ? 24.989 20.804 7.209 1.00 0.00 151 THR A N 6
ATOM 9138 C CA . THR A 1 51 ? 24.362 20.737 5.895 1.00 0.00 151 THR A CA 6
ATOM 9139 C C . THR A 1 51 ? 24.010 19.300 5.527 1.00 0.00 151 THR A C 6
ATOM 9140 O O . THR A 1 51 ? 23.879 18.964 4.350 1.00 0.00 151 THR A O 6
ATOM 9151 N N . GLY A 1 52 ? 23.858 18.454 6.541 1.00 0.00 152 GLY A N 6
ATOM 9152 C CA . GLY A 1 52 ? 23.522 17.062 6.303 1.00 0.00 152 GLY A CA 6
ATOM 9153 C C . GLY A 1 52 ? 24.544 16.361 5.431 1.00 0.00 152 GLY A C 6
ATOM 9154 O O . GLY A 1 52 ? 24.187 15.661 4.483 1.00 0.00 152 GLY A O 6
ATOM 9158 N N . LYS A 1 53 ? 25.821 16.548 5.750 1.00 0.00 153 LYS A N 6
ATOM 9159 C CA . LYS A 1 53 ? 26.899 15.929 4.989 1.00 0.00 153 LYS A CA 6
ATOM 9160 C C . LYS A 1 53 ? 27.937 15.312 5.921 1.00 0.00 153 LYS A C 6
ATOM 9161 O O . LYS A 1 53 ? 28.569 16.012 6.711 1.00 0.00 153 LYS A O 6
ATOM 9180 N N . ALA A 1 54 ? 28.109 13.998 5.820 1.00 0.00 154 ALA A N 6
ATOM 9181 C CA . ALA A 1 54 ? 29.073 13.288 6.651 1.00 0.00 154 ALA A CA 6
ATOM 9182 C C . ALA A 1 54 ? 30.489 13.445 6.107 1.00 0.00 154 ALA A C 6
ATOM 9183 O O . ALA A 1 54 ? 30.791 13.004 4.998 1.00 0.00 154 ALA A O 6
ATOM 9190 N N . VAL A 1 55 ? 31.354 14.079 6.893 1.00 0.00 155 VAL A N 6
ATOM 9191 C CA . VAL A 1 55 ? 32.738 14.295 6.490 1.00 0.00 155 VAL A CA 6
ATOM 9192 C C . VAL A 1 55 ? 33.706 13.751 7.534 1.00 0.00 155 VAL A C 6
ATOM 9193 O O . VAL A 1 55 ? 33.292 13.281 8.594 1.00 0.00 155 VAL A O 6
ATOM 9206 N N . ASP A 1 56 ? 34.997 13.818 7.228 1.00 0.00 156 ASP A N 6
ATOM 9207 C CA . ASP A 1 56 ? 36.025 13.333 8.141 1.00 0.00 156 ASP A CA 6
ATOM 9208 C C . ASP A 1 56 ? 35.869 11.836 8.391 1.00 0.00 156 ASP A C 6
ATOM 9209 O O . ASP A 1 56 ? 36.102 11.354 9.500 1.00 0.00 156 ASP A O 6
ATOM 9218 N N . ILE A 1 57 ? 35.474 11.107 7.353 1.00 0.00 157 ILE A N 6
ATOM 9219 C CA . ILE A 1 57 ? 35.287 9.665 7.460 1.00 0.00 157 ILE A CA 6
ATOM 9220 C C . ILE A 1 57 ? 36.575 8.974 7.893 1.00 0.00 157 ILE A C 6
ATOM 9221 O O . ILE A 1 57 ? 37.454 8.708 7.074 1.00 0.00 157 ILE A O 6
ATOM 9237 N N . ASN A 1 58 ? 36.680 8.685 9.186 1.00 0.00 158 ASN A N 6
ATOM 9238 C CA . ASN A 1 58 ? 37.861 8.023 9.728 1.00 0.00 158 ASN A CA 6
ATOM 9239 C C . ASN A 1 58 ? 37.474 6.762 10.494 1.00 0.00 158 ASN A C 6
ATOM 9240 O O . ASN A 1 58 ? 36.821 6.830 11.535 1.00 0.00 158 ASN A O 6
ATOM 9251 N N . VAL A 1 59 ? 37.883 5.610 9.971 1.00 0.00 159 VAL A N 6
ATOM 9252 C CA . VAL A 1 59 ? 37.581 4.332 10.606 1.00 0.00 159 VAL A CA 6
ATOM 9253 C C . VAL A 1 59 ? 38.488 4.088 11.807 1.00 0.00 159 VAL A C 6
ATOM 9254 O O . VAL A 1 59 ? 39.710 4.193 11.707 1.00 0.00 159 VAL A O 6
ATOM 9267 N N . VAL A 1 60 ? 37.880 3.761 12.943 1.00 0.00 160 VAL A N 6
ATOM 9268 C CA . VAL A 1 60 ? 38.633 3.500 14.164 1.00 0.00 160 VAL A CA 6
ATOM 9269 C C . VAL A 1 60 ? 38.954 2.016 14.305 1.00 0.00 160 VAL A C 6
ATOM 9270 O O . VAL A 1 60 ? 40.027 1.645 14.782 1.00 0.00 160 VAL A O 6
ATOM 9283 N N . ASP A 1 61 ? 38.018 1.172 13.887 1.00 0.00 161 ASP A N 6
ATOM 9284 C CA . ASP A 1 61 ? 38.201 -0.273 13.965 1.00 0.00 161 ASP A CA 6
ATOM 9285 C C . ASP A 1 61 ? 36.967 -1.006 13.448 1.00 0.00 161 ASP A C 6
ATOM 9286 O O . ASP A 1 61 ? 35.837 -0.582 13.686 1.00 0.00 161 ASP A O 6
ATOM 9295 N N . ALA A 1 62 ? 37.193 -2.107 12.739 1.00 0.00 162 ALA A N 6
ATOM 9296 C CA . ALA A 1 62 ? 36.100 -2.899 12.189 1.00 0.00 162 ALA A CA 6
ATOM 9297 C C . ALA A 1 62 ? 36.567 -4.306 11.831 1.00 0.00 162 ALA A C 6
ATOM 9298 O O . ALA A 1 62 ? 37.571 -4.480 11.142 1.00 0.00 162 ALA A O 6
ATOM 9305 N N . ASN A 1 63 ? 35.833 -5.307 12.305 1.00 0.00 163 ASN A N 6
ATOM 9306 C CA . ASN A 1 63 ? 36.173 -6.699 12.036 1.00 0.00 163 ASN A CA 6
ATOM 9307 C C . ASN A 1 63 ? 37.613 -6.996 12.445 1.00 0.00 163 ASN A C 6
ATOM 9308 O O . ASN A 1 63 ? 38.416 -6.093 12.682 1.00 0.00 163 ASN A O 6
ATOM 9319 N N . PRO A 1 64 ? 37.949 -8.292 12.529 1.00 0.00 164 PRO A N 6
ATOM 9320 C CA . PRO A 1 64 ? 39.293 -8.738 12.908 1.00 0.00 164 PRO A CA 6
ATOM 9321 C C . PRO A 1 64 ? 40.329 -8.438 11.830 1.00 0.00 164 PRO A C 6
ATOM 9322 O O . PRO A 1 64 ? 41.532 -8.567 12.056 1.00 0.00 164 PRO A O 6
ATOM 9333 N N . LYS A 1 65 ? 39.854 -8.035 10.656 1.00 0.00 165 LYS A N 6
ATOM 9334 C CA . LYS A 1 65 ? 40.739 -7.715 9.541 1.00 0.00 165 LYS A CA 6
ATOM 9335 C C . LYS A 1 65 ? 39.937 -7.279 8.319 1.00 0.00 165 LYS A C 6
ATOM 9336 O O . LYS A 1 65 ? 38.732 -7.043 8.407 1.00 0.00 165 LYS A O 6
ATOM 9355 N N . ARG A 1 66 ? 40.614 -7.177 7.179 1.00 0.00 166 ARG A N 6
ATOM 9356 C CA . ARG A 1 66 ? 39.965 -6.770 5.939 1.00 0.00 166 ARG A CA 6
ATOM 9357 C C . ARG A 1 66 ? 38.781 -7.679 5.622 1.00 0.00 166 ARG A C 6
ATOM 9358 O O . ARG A 1 66 ? 38.948 -8.755 5.049 1.00 0.00 166 ARG A O 6
ATOM 9379 N N . MET A 1 67 ? 37.585 -7.238 6.000 1.00 0.00 167 MET A N 6
ATOM 9380 C CA . MET A 1 67 ? 36.373 -8.011 5.755 1.00 0.00 167 MET A CA 6
ATOM 9381 C C . MET A 1 67 ? 35.220 -7.100 5.346 1.00 0.00 167 MET A C 6
ATOM 9382 O O . MET A 1 67 ? 34.847 -7.043 4.174 1.00 0.00 167 MET A O 6
ATOM 9396 N N . PHE A 1 68 ? 34.660 -6.390 6.319 1.00 0.00 168 PHE A N 6
ATOM 9397 C CA . PHE A 1 68 ? 33.548 -5.482 6.060 1.00 0.00 168 PHE A CA 6
ATOM 9398 C C . PHE A 1 68 ? 33.988 -4.028 6.202 1.00 0.00 168 PHE A C 6
ATOM 9399 O O . PHE A 1 68 ? 33.165 -3.114 6.165 1.00 0.00 168 PHE A O 6
ATOM 9416 N N . GLU A 1 69 ? 35.291 -3.824 6.364 1.00 0.00 169 GLU A N 6
ATOM 9417 C CA . GLU A 1 69 ? 35.841 -2.482 6.513 1.00 0.00 169 GLU A CA 6
ATOM 9418 C C . GLU A 1 69 ? 35.603 -1.654 5.254 1.00 0.00 169 GLU A C 6
ATOM 9419 O O . GLU A 1 69 ? 35.396 -0.442 5.324 1.00 0.00 169 GLU A O 6
ATOM 9431 N N . ARG A 1 70 ? 35.634 -2.316 4.102 1.00 0.00 170 ARG A N 6
ATOM 9432 C CA . ARG A 1 70 ? 35.424 -1.642 2.827 1.00 0.00 170 ARG A CA 6
ATOM 9433 C C . ARG A 1 70 ? 33.966 -1.222 2.668 1.00 0.00 170 ARG A C 6
ATOM 9434 O O . ARG A 1 70 ? 33.667 -0.041 2.494 1.00 0.00 170 ARG A O 6
ATOM 9455 N N . GLU A 1 71 ? 33.064 -2.196 2.729 1.00 0.00 171 GLU A N 6
ATOM 9456 C CA . GLU A 1 71 ? 31.638 -1.926 2.590 1.00 0.00 171 GLU A CA 6
ATOM 9457 C C . GLU A 1 71 ? 31.183 -0.876 3.599 1.00 0.00 171 GLU A C 6
ATOM 9458 O O . GLU A 1 71 ? 30.287 -0.079 3.321 1.00 0.00 171 GLU A O 6
ATOM 9470 N N . ALA A 1 72 ? 31.807 -0.881 4.773 1.00 0.00 172 ALA A N 6
ATOM 9471 C CA . ALA A 1 72 ? 31.467 0.071 5.823 1.00 0.00 172 ALA A CA 6
ATOM 9472 C C . ALA A 1 72 ? 31.929 1.478 5.458 1.00 0.00 172 ALA A C 6
ATOM 9473 O O . ALA A 1 72 ? 31.161 2.435 5.543 1.00 0.00 172 ALA A O 6
ATOM 9480 N N . MET A 1 73 ? 33.189 1.595 5.052 1.00 0.00 173 MET A N 6
ATOM 9481 C CA . MET A 1 73 ? 33.753 2.886 4.674 1.00 0.00 173 MET A CA 6
ATOM 9482 C C . MET A 1 73 ? 33.065 3.435 3.428 1.00 0.00 173 MET A C 6
ATOM 9483 O O . MET A 1 73 ? 32.566 4.560 3.429 1.00 0.00 173 MET A O 6
ATOM 9497 N N . GLN A 1 74 ? 33.044 2.635 2.367 1.00 0.00 174 GLN A N 6
ATOM 9498 C CA . GLN A 1 74 ? 32.419 3.042 1.115 1.00 0.00 174 GLN A CA 6
ATOM 9499 C C . GLN A 1 74 ? 30.969 3.458 1.341 1.00 0.00 174 GLN A C 6
ATOM 9500 O O . GLN A 1 74 ? 30.451 4.339 0.655 1.00 0.00 174 GLN A O 6
ATOM 9514 N N . ALA A 1 75 ? 30.319 2.818 2.308 1.00 0.00 175 ALA A N 6
ATOM 9515 C CA . ALA A 1 75 ? 28.929 3.123 2.625 1.00 0.00 175 ALA A CA 6
ATOM 9516 C C . ALA A 1 75 ? 28.807 4.480 3.310 1.00 0.00 175 ALA A C 6
ATOM 9517 O O . ALA A 1 75 ? 28.113 5.373 2.823 1.00 0.00 175 ALA A O 6
ATOM 9524 N N . LEU A 1 76 ? 29.485 4.628 4.443 1.00 0.00 176 LEU A N 6
ATOM 9525 C CA . LEU A 1 76 ? 29.453 5.877 5.196 1.00 0.00 176 LEU A CA 6
ATOM 9526 C C . LEU A 1 76 ? 29.769 7.065 4.294 1.00 0.00 176 LEU A C 6
ATOM 9527 O O . LEU A 1 76 ? 29.208 8.149 4.457 1.00 0.00 176 LEU A O 6
ATOM 9543 N N . LYS A 1 77 ? 30.671 6.854 3.341 1.00 0.00 177 LYS A N 6
ATOM 9544 C CA . LYS A 1 77 ? 31.060 7.906 2.410 1.00 0.00 177 LYS A CA 6
ATOM 9545 C C . LYS A 1 77 ? 30.008 8.085 1.320 1.00 0.00 177 LYS A C 6
ATOM 9546 O O . LYS A 1 77 ? 29.794 9.192 0.825 1.00 0.00 177 LYS A O 6
ATOM 9565 N N . LYS A 1 78 ? 29.354 6.990 0.950 1.00 0.00 178 LYS A N 6
ATOM 9566 C CA . LYS A 1 78 ? 28.321 7.025 -0.079 1.00 0.00 178 LYS A CA 6
ATOM 9567 C C . LYS A 1 78 ? 26.941 7.216 0.541 1.00 0.00 178 LYS A C 6
ATOM 9568 O O . LYS A 1 78 ? 25.921 7.050 -0.128 1.00 0.00 178 LYS A O 6
ATOM 9587 N N . TRP A 1 79 ? 26.916 7.567 1.822 1.00 0.00 179 TRP A N 6
ATOM 9588 C CA . TRP A 1 79 ? 25.660 7.782 2.531 1.00 0.00 179 TRP A CA 6
ATOM 9589 C C . TRP A 1 79 ? 25.196 9.228 2.390 1.00 0.00 179 TRP A C 6
ATOM 9590 O O . TRP A 1 79 ? 25.979 10.111 2.039 1.00 0.00 179 TRP A O 6
ATOM 9611 N N . LYS A 1 80 ? 23.918 9.464 2.665 1.00 0.00 180 LYS A N 6
ATOM 9612 C CA . LYS A 1 80 ? 23.349 10.803 2.570 1.00 0.00 180 LYS A CA 6
ATOM 9613 C C . LYS A 1 80 ? 22.515 11.129 3.806 1.00 0.00 180 LYS A C 6
ATOM 9614 O O . LYS A 1 80 ? 21.655 10.346 4.210 1.00 0.00 180 LYS A O 6
ATOM 9633 N N . TYR A 1 81 ? 22.775 12.288 4.400 1.00 0.00 181 TYR A N 6
ATOM 9634 C CA . TYR A 1 81 ? 22.049 12.716 5.590 1.00 0.00 181 TYR A CA 6
ATOM 9635 C C . TYR A 1 81 ? 21.276 14.005 5.322 1.00 0.00 181 TYR A C 6
ATOM 9636 O O . TYR A 1 81 ? 21.722 14.860 4.557 1.00 0.00 181 TYR A O 6
ATOM 9654 N N . GLN A 1 82 ? 20.117 14.135 5.959 1.00 0.00 182 GLN A N 6
ATOM 9655 C CA . GLN A 1 82 ? 19.282 15.318 5.790 1.00 0.00 182 GLN A CA 6
ATOM 9656 C C . GLN A 1 82 ? 19.338 16.205 7.030 1.00 0.00 182 GLN A C 6
ATOM 9657 O O . GLN A 1 82 ? 19.290 15.730 8.165 1.00 0.00 182 GLN A O 6
ATOM 9671 N N . PRO A 1 83 ? 19.441 17.524 6.811 1.00 0.00 183 PRO A N 6
ATOM 9672 C CA . PRO A 1 83 ? 19.504 18.504 7.898 1.00 0.00 183 PRO A CA 6
ATOM 9673 C C . PRO A 1 83 ? 18.180 18.632 8.642 1.00 0.00 183 PRO A C 6
ATOM 9674 O O . PRO A 1 83 ? 17.446 19.603 8.458 1.00 0.00 183 PRO A O 6
ATOM 9685 N N . GLN A 1 84 ? 17.880 17.647 9.482 1.00 0.00 184 GLN A N 6
ATOM 9686 C CA . GLN A 1 84 ? 16.643 17.650 10.254 1.00 0.00 184 GLN A CA 6
ATOM 9687 C C . GLN A 1 84 ? 16.844 16.979 11.608 1.00 0.00 184 GLN A C 6
ATOM 9688 O O . GLN A 1 84 ? 17.061 15.769 11.686 1.00 0.00 184 GLN A O 6
ATOM 9702 N N . ILE A 1 85 ? 16.770 17.771 12.672 1.00 0.00 185 ILE A N 6
ATOM 9703 C CA . ILE A 1 85 ? 16.943 17.252 14.024 1.00 0.00 185 ILE A CA 6
ATOM 9704 C C . ILE A 1 85 ? 15.675 16.559 14.513 1.00 0.00 185 ILE A C 6
ATOM 9705 O O . ILE A 1 85 ? 14.622 17.183 14.637 1.00 0.00 185 ILE A O 6
ATOM 9721 N N . VAL A 1 86 ? 15.786 15.264 14.791 1.00 0.00 186 VAL A N 6
ATOM 9722 C CA . VAL A 1 86 ? 14.650 14.486 15.270 1.00 0.00 186 VAL A CA 6
ATOM 9723 C C . VAL A 1 86 ? 15.063 13.548 16.399 1.00 0.00 186 VAL A C 6
ATOM 9724 O O . VAL A 1 86 ? 16.222 13.144 16.492 1.00 0.00 186 VAL A O 6
ATOM 9737 N N . ASP A 1 87 ? 14.107 13.205 17.256 1.00 0.00 187 ASP A N 6
ATOM 9738 C CA . ASP A 1 87 ? 14.370 12.313 18.379 1.00 0.00 187 ASP A CA 6
ATOM 9739 C C . ASP A 1 87 ? 15.074 11.043 17.910 1.00 0.00 187 ASP A C 6
ATOM 9740 O O . ASP A 1 87 ? 14.467 10.186 17.270 1.00 0.00 187 ASP A O 6
ATOM 9749 N N . GLY A 1 88 ? 16.358 10.931 18.234 1.00 0.00 188 GLY A N 6
ATOM 9750 C CA . GLY A 1 88 ? 17.124 9.763 17.838 1.00 0.00 188 GLY A CA 6
ATOM 9751 C C . GLY A 1 88 ? 18.412 10.128 17.128 1.00 0.00 188 GLY A C 6
ATOM 9752 O O . GLY A 1 88 ? 19.476 9.591 17.438 1.00 0.00 188 GLY A O 6
ATOM 9756 N N . LYS A 1 89 ? 18.319 11.044 16.169 1.00 0.00 189 LYS A N 6
ATOM 9757 C CA . LYS A 1 89 ? 19.485 11.481 15.412 1.00 0.00 189 LYS A CA 6
ATOM 9758 C C . LYS A 1 89 ? 19.437 12.984 15.158 1.00 0.00 189 LYS A C 6
ATOM 9759 O O . LYS A 1 89 ? 18.361 13.578 15.090 1.00 0.00 189 LYS A O 6
ATOM 9778 N N . ALA A 1 90 ? 20.610 13.594 15.017 1.00 0.00 190 ALA A N 6
ATOM 9779 C CA . ALA A 1 90 ? 20.701 15.027 14.766 1.00 0.00 190 ALA A CA 6
ATOM 9780 C C . ALA A 1 90 ? 21.766 15.335 13.719 1.00 0.00 190 ALA A C 6
ATOM 9781 O O . ALA A 1 90 ? 22.319 14.427 13.097 1.00 0.00 190 ALA A O 6
ATOM 9788 N N . ILE A 1 91 ? 22.047 16.619 13.529 1.00 0.00 191 ILE A N 6
ATOM 9789 C CA . ILE A 1 91 ? 23.046 17.046 12.557 1.00 0.00 191 ILE A CA 6
ATOM 9790 C C . ILE A 1 91 ? 24.088 17.954 13.201 1.00 0.00 191 ILE A C 6
ATOM 9791 O O . ILE A 1 91 ? 24.092 18.144 14.417 1.00 0.00 191 ILE A O 6
ATOM 9807 N N . GLU A 1 92 ? 24.967 18.515 12.377 1.00 0.00 192 GLU A N 6
ATOM 9808 C CA . GLU A 1 92 ? 26.013 19.405 12.868 1.00 0.00 192 GLU A CA 6
ATOM 9809 C C . GLU A 1 92 ? 26.674 18.831 14.117 1.00 0.00 192 GLU A C 6
ATOM 9810 O O . GLU A 1 92 ? 27.033 19.568 15.035 1.00 0.00 192 GLU A O 6
ATOM 9822 N N . GLN A 1 93 ? 26.830 17.511 14.144 1.00 0.00 193 GLN A N 6
ATOM 9823 C CA . GLN A 1 93 ? 27.446 16.838 15.281 1.00 0.00 193 GLN A CA 6
ATOM 9824 C C . GLN A 1 93 ? 28.850 16.354 14.932 1.00 0.00 193 GLN A C 6
ATOM 9825 O O . GLN A 1 93 ? 29.033 15.364 14.224 1.00 0.00 193 GLN A O 6
ATOM 9839 N N . PRO A 1 94 ? 29.866 17.068 15.440 1.00 0.00 194 PRO A N 6
ATOM 9840 C CA . PRO A 1 94 ? 31.271 16.730 15.195 1.00 0.00 194 PRO A CA 6
ATOM 9841 C C . PRO A 1 94 ? 31.690 15.446 15.903 1.00 0.00 194 PRO A C 6
ATOM 9842 O O . PRO A 1 94 ? 32.792 14.941 15.693 1.00 0.00 194 PRO A O 6
ATOM 9853 N N . GLY A 1 95 ? 30.803 14.923 16.744 1.00 0.00 195 GLY A N 6
ATOM 9854 C CA . GLY A 1 95 ? 31.100 13.702 17.470 1.00 0.00 195 GLY A CA 6
ATOM 9855 C C . GLY A 1 95 ? 30.073 12.615 17.221 1.00 0.00 195 GLY A C 6
ATOM 9856 O O . GLY A 1 95 ? 29.282 12.286 18.105 1.00 0.00 195 GLY A O 6
ATOM 9860 N N . GLN A 1 96 ? 30.084 12.057 16.014 1.00 0.00 196 GLN A N 6
ATOM 9861 C CA . GLN A 1 96 ? 29.144 11.003 15.652 1.00 0.00 196 GLN A CA 6
ATOM 9862 C C . GLN A 1 96 ? 29.882 9.719 15.288 1.00 0.00 196 GLN A C 6
ATOM 9863 O O . GLN A 1 96 ? 30.752 9.714 14.416 1.00 0.00 196 GLN A O 6
ATOM 9877 N N . THR A 1 97 ? 29.529 8.628 15.962 1.00 0.00 197 THR A N 6
ATOM 9878 C CA . THR A 1 97 ? 30.158 7.338 15.711 1.00 0.00 197 THR A CA 6
ATOM 9879 C C . THR A 1 97 ? 29.113 6.256 15.461 1.00 0.00 197 THR A C 6
ATOM 9880 O O . THR A 1 97 ? 28.043 6.260 16.070 1.00 0.00 197 THR A O 6
ATOM 9891 N N . VAL A 1 98 ? 29.429 5.330 14.561 1.00 0.00 198 VAL A N 6
ATOM 9892 C CA . VAL A 1 98 ? 28.518 4.241 14.232 1.00 0.00 198 VAL A CA 6
ATOM 9893 C C . VAL A 1 98 ? 29.157 2.886 14.515 1.00 0.00 198 VAL A C 6
ATOM 9894 O O . VAL A 1 98 ? 30.095 2.474 13.832 1.00 0.00 198 VAL A O 6
ATOM 9907 N N . THR A 1 99 ? 28.642 2.194 15.528 1.00 0.00 199 THR A N 6
ATOM 9908 C CA . THR A 1 99 ? 29.163 0.886 15.902 1.00 0.00 199 THR A CA 6
ATOM 9909 C C . THR A 1 99 ? 28.089 -0.190 15.775 1.00 0.00 199 THR A C 6
ATOM 9910 O O . THR A 1 99 ? 27.098 -0.180 16.504 1.00 0.00 199 THR A O 6
ATOM 9921 N N . VAL A 1 100 ? 28.294 -1.117 14.845 1.00 0.00 200 VAL A N 6
ATOM 9922 C CA . VAL A 1 100 ? 27.345 -2.201 14.624 1.00 0.00 200 VAL A CA 6
ATOM 9923 C C . VAL A 1 100 ? 28.066 -3.522 14.379 1.00 0.00 200 VAL A C 6
ATOM 9924 O O . VAL A 1 100 ? 29.182 -3.543 13.862 1.00 0.00 200 VAL A O 6
ATOM 9937 N N . GLU A 1 101 ? 27.419 -4.621 14.752 1.00 0.00 201 GLU A N 6
ATOM 9938 C CA . GLU A 1 101 ? 27.999 -5.947 14.573 1.00 0.00 201 GLU A CA 6
ATOM 9939 C C . GLU A 1 101 ? 27.495 -6.592 13.285 1.00 0.00 201 GLU A C 6
ATOM 9940 O O . GLU A 1 101 ? 26.316 -6.487 12.946 1.00 0.00 201 GLU A O 6
ATOM 9952 N N . PHE A 1 102 ? 28.396 -7.259 12.572 1.00 0.00 202 PHE A N 6
ATOM 9953 C CA . PHE A 1 102 ? 28.043 -7.921 11.321 1.00 0.00 202 PHE A CA 6
ATOM 9954 C C . PHE A 1 102 ? 27.765 -9.403 11.549 1.00 0.00 202 PHE A C 6
ATOM 9955 O O . PHE A 1 102 ? 28.654 -10.161 11.940 1.00 0.00 202 PHE A O 6
ATOM 9972 N N . LYS A 1 103 ? 26.525 -9.811 11.303 1.00 0.00 203 LYS A N 6
ATOM 9973 C CA . LYS A 1 103 ? 26.127 -11.203 11.481 1.00 0.00 203 LYS A CA 6
ATOM 9974 C C . LYS A 1 103 ? 25.872 -11.871 10.133 1.00 0.00 203 LYS A C 6
ATOM 9975 O O . LYS A 1 103 ? 25.162 -11.330 9.286 1.00 0.00 203 LYS A O 6
ATOM 9994 N N . ILE A 1 104 ? 26.455 -13.050 9.944 1.00 0.00 204 ILE A N 6
ATOM 9995 C CA . ILE A 1 104 ? 26.289 -13.793 8.701 1.00 0.00 204 ILE A CA 6
ATOM 9996 C C . ILE A 1 104 ? 24.887 -14.384 8.597 1.00 0.00 204 ILE A C 6
ATOM 9997 O O . ILE A 1 104 ? 24.312 -14.824 9.592 1.00 0.00 204 ILE A O 6
ATOM 10013 N N . ALA A 1 105 ? 24.342 -14.391 7.384 1.00 0.00 205 ALA A N 6
ATOM 10014 C CA . ALA A 1 105 ? 23.009 -14.931 7.149 1.00 0.00 205 ALA A CA 6
ATOM 10015 C C . ALA A 1 105 ? 22.890 -16.353 7.687 1.00 0.00 205 ALA A C 6
ATOM 10016 O O . ALA A 1 105 ? 23.607 -17.255 7.253 1.00 0.00 205 ALA A O 6
ATOM 10023 N N . LYS A 1 106 ? 21.979 -16.547 8.635 1.00 0.00 206 LYS A N 6
ATOM 10024 C CA . LYS A 1 106 ? 21.765 -17.860 9.233 1.00 0.00 206 LYS A CA 6
ATOM 10025 C C . LYS A 1 106 ? 20.857 -18.715 8.356 1.00 0.00 206 LYS A C 6
ATOM 10026 O O . LYS A 1 106 ? 19.902 -18.216 7.761 1.00 0.00 206 LYS A O 6
ATOM 10045 N N . ASP A 1 1 ? -0.011 10.810 -9.995 1.00 0.00 101 ASP A N 7
ATOM 10046 C CA . ASP A 1 1 ? -0.477 10.082 -11.171 1.00 0.00 101 ASP A CA 7
ATOM 10047 C C . ASP A 1 1 ? 0.533 9.016 -11.584 1.00 0.00 101 ASP A C 7
ATOM 10048 O O . ASP A 1 1 ? 1.635 8.944 -11.039 1.00 0.00 101 ASP A O 7
ATOM 10057 N N . HIS A 1 2 ? 0.149 8.189 -12.551 1.00 0.00 102 HIS A N 7
ATOM 10058 C CA . HIS A 1 2 ? 1.021 7.125 -13.038 1.00 0.00 102 HIS A CA 7
ATOM 10059 C C . HIS A 1 2 ? 1.292 6.100 -11.941 1.00 0.00 102 HIS A C 7
ATOM 10060 O O . HIS A 1 2 ? 1.240 6.402 -10.749 1.00 0.00 102 HIS A O 7
ATOM 10074 N N . PRO A 1 3 ? 1.587 4.858 -12.352 1.00 0.00 103 PRO A N 7
ATOM 10075 C CA . PRO A 1 3 ? 1.872 3.763 -11.419 1.00 0.00 103 PRO A CA 7
ATOM 10076 C C . PRO A 1 3 ? 3.203 3.947 -10.698 1.00 0.00 103 PRO A C 7
ATOM 10077 O O . PRO A 1 3 ? 4.194 4.362 -11.299 1.00 0.00 103 PRO A O 7
ATOM 10088 N N . PHE A 1 4 ? 3.219 3.635 -9.406 1.00 0.00 104 PHE A N 7
ATOM 10089 C CA . PHE A 1 4 ? 4.428 3.767 -8.603 1.00 0.00 104 PHE A CA 7
ATOM 10090 C C . PHE A 1 4 ? 5.075 2.405 -8.367 1.00 0.00 104 PHE A C 7
ATOM 10091 O O . PHE A 1 4 ? 4.722 1.691 -7.428 1.00 0.00 104 PHE A O 7
ATOM 10108 N N . THR A 1 5 ? 6.025 2.050 -9.227 1.00 0.00 105 THR A N 7
ATOM 10109 C CA . THR A 1 5 ? 6.721 0.775 -9.114 1.00 0.00 105 THR A CA 7
ATOM 10110 C C . THR A 1 5 ? 7.755 0.809 -7.995 1.00 0.00 105 THR A C 7
ATOM 10111 O O . THR A 1 5 ? 8.761 1.513 -8.088 1.00 0.00 105 THR A O 7
ATOM 10122 N N . SER A 1 6 ? 7.502 0.045 -6.938 1.00 0.00 106 SER A N 7
ATOM 10123 C CA . SER A 1 6 ? 8.411 -0.010 -5.799 1.00 0.00 106 SER A CA 7
ATOM 10124 C C . SER A 1 6 ? 8.637 -1.451 -5.352 1.00 0.00 106 SER A C 7
ATOM 10125 O O . SER A 1 6 ? 7.692 -2.160 -5.005 1.00 0.00 106 SER A O 7
ATOM 10133 N N . ALA A 1 7 ? 9.895 -1.877 -5.364 1.00 0.00 107 ALA A N 7
ATOM 10134 C CA . ALA A 1 7 ? 10.247 -3.233 -4.958 1.00 0.00 107 ALA A CA 7
ATOM 10135 C C . ALA A 1 7 ? 10.309 -3.352 -3.439 1.00 0.00 107 ALA A C 7
ATOM 10136 O O . ALA A 1 7 ? 10.436 -2.362 -2.719 1.00 0.00 107 ALA A O 7
ATOM 10143 N N . PRO A 1 8 ? 10.217 -4.593 -2.938 1.00 0.00 108 PRO A N 7
ATOM 10144 C CA . PRO A 1 8 ? 10.260 -4.871 -1.500 1.00 0.00 108 PRO A CA 7
ATOM 10145 C C . PRO A 1 8 ? 11.642 -4.628 -0.903 1.00 0.00 108 PRO A C 7
ATOM 10146 O O . PRO A 1 8 ? 12.586 -4.285 -1.616 1.00 0.00 108 PRO A O 7
ATOM 10157 N N . THR A 1 9 ? 11.756 -4.807 0.409 1.00 0.00 109 THR A N 7
ATOM 10158 C CA . THR A 1 9 ? 13.022 -4.606 1.101 1.00 0.00 109 THR A CA 7
ATOM 10159 C C . THR A 1 9 ? 13.155 -5.550 2.291 1.00 0.00 109 THR A C 7
ATOM 10160 O O . THR A 1 9 ? 12.167 -6.118 2.758 1.00 0.00 109 THR A O 7
ATOM 10171 N N . PHE A 1 10 ? 14.381 -5.714 2.776 1.00 0.00 110 PHE A N 7
ATOM 10172 C CA . PHE A 1 10 ? 14.642 -6.591 3.912 1.00 0.00 110 PHE A CA 7
ATOM 10173 C C . PHE A 1 10 ? 16.089 -6.459 4.379 1.00 0.00 110 PHE A C 7
ATOM 10174 O O . PHE A 1 10 ? 17.011 -6.390 3.568 1.00 0.00 110 PHE A O 7
ATOM 10191 N N . GLY A 1 11 ? 16.279 -6.424 5.695 1.00 0.00 111 GLY A N 7
ATOM 10192 C CA . GLY A 1 11 ? 17.615 -6.299 6.248 1.00 0.00 111 GLY A CA 7
ATOM 10193 C C . GLY A 1 11 ? 17.712 -5.198 7.286 1.00 0.00 111 GLY A C 7
ATOM 10194 O O . GLY A 1 11 ? 17.403 -4.040 7.003 1.00 0.00 111 GLY A O 7
ATOM 10198 N N . ASP A 1 12 ? 18.141 -5.559 8.490 1.00 0.00 112 ASP A N 7
ATOM 10199 C CA . ASP A 1 12 ? 18.278 -4.593 9.574 1.00 0.00 112 ASP A CA 7
ATOM 10200 C C . ASP A 1 12 ? 18.887 -5.246 10.811 1.00 0.00 112 ASP A C 7
ATOM 10201 O O . ASP A 1 12 ? 18.270 -6.107 11.438 1.00 0.00 112 ASP A O 7
ATOM 10210 N N . PHE A 1 13 ? 20.102 -4.832 11.154 1.00 0.00 113 PHE A N 7
ATOM 10211 C CA . PHE A 1 13 ? 20.796 -5.378 12.315 1.00 0.00 113 PHE A CA 7
ATOM 10212 C C . PHE A 1 13 ? 21.554 -4.284 13.060 1.00 0.00 113 PHE A C 7
ATOM 10213 O O . PHE A 1 13 ? 21.988 -3.298 12.465 1.00 0.00 113 PHE A O 7
ATOM 10230 N N . GLY A 1 14 ? 21.709 -4.465 14.368 1.00 0.00 114 GLY A N 7
ATOM 10231 C CA . GLY A 1 14 ? 22.413 -3.485 15.175 1.00 0.00 114 GLY A CA 7
ATOM 10232 C C . GLY A 1 14 ? 21.625 -3.067 16.399 1.00 0.00 114 GLY A C 7
ATOM 10233 O O . GLY A 1 14 ? 20.517 -2.541 16.283 1.00 0.00 114 GLY A O 7
ATOM 10237 N N . SER A 1 15 ? 22.194 -3.301 17.577 1.00 0.00 115 SER A N 7
ATOM 10238 C CA . SER A 1 15 ? 21.535 -2.950 18.829 1.00 0.00 115 SER A CA 7
ATOM 10239 C C . SER A 1 15 ? 21.811 -1.496 19.200 1.00 0.00 115 SER A C 7
ATOM 10240 O O . SER A 1 15 ? 20.903 -0.757 19.576 1.00 0.00 115 SER A O 7
ATOM 10248 N N . ASN A 1 16 ? 23.073 -1.094 19.089 1.00 0.00 116 ASN A N 7
ATOM 10249 C CA . ASN A 1 16 ? 23.471 0.272 19.413 1.00 0.00 116 ASN A CA 7
ATOM 10250 C C . ASN A 1 16 ? 23.600 1.115 18.148 1.00 0.00 116 ASN A C 7
ATOM 10251 O O . ASN A 1 16 ? 24.613 1.780 17.935 1.00 0.00 116 ASN A O 7
ATOM 10262 N N . GLN A 1 17 ? 22.566 1.081 17.313 1.00 0.00 117 GLN A N 7
ATOM 10263 C CA . GLN A 1 17 ? 22.564 1.843 16.069 1.00 0.00 117 GLN A CA 7
ATOM 10264 C C . GLN A 1 17 ? 22.003 3.243 16.290 1.00 0.00 117 GLN A C 7
ATOM 10265 O O . GLN A 1 17 ? 20.829 3.406 16.620 1.00 0.00 117 GLN A O 7
ATOM 10279 N N . GLN A 1 18 ? 22.850 4.251 16.104 1.00 0.00 118 GLN A N 7
ATOM 10280 C CA . GLN A 1 18 ? 22.437 5.638 16.284 1.00 0.00 118 GLN A CA 7
ATOM 10281 C C . GLN A 1 18 ? 22.515 6.404 14.968 1.00 0.00 118 GLN A C 7
ATOM 10282 O O . GLN A 1 18 ? 21.496 6.662 14.328 1.00 0.00 118 GLN A O 7
ATOM 10296 N N . ALA A 1 19 ? 23.730 6.765 14.569 1.00 0.00 119 ALA A N 7
ATOM 10297 C CA . ALA A 1 19 ? 23.940 7.500 13.329 1.00 0.00 119 ALA A CA 7
ATOM 10298 C C . ALA A 1 19 ? 23.501 6.678 12.122 1.00 0.00 119 ALA A C 7
ATOM 10299 O O . ALA A 1 19 ? 24.201 5.759 11.698 1.00 0.00 119 ALA A O 7
ATOM 10306 N N . MET A 1 20 ? 22.338 7.015 11.574 1.00 0.00 120 MET A N 7
ATOM 10307 C CA . MET A 1 20 ? 21.806 6.307 10.415 1.00 0.00 120 MET A CA 7
ATOM 10308 C C . MET A 1 20 ? 21.116 7.273 9.458 1.00 0.00 120 MET A C 7
ATOM 10309 O O . MET A 1 20 ? 20.309 8.112 9.859 1.00 0.00 120 MET A O 7
ATOM 10323 N N . PRO A 1 21 ? 21.438 7.154 8.161 1.00 0.00 121 PRO A N 7
ATOM 10324 C CA . PRO A 1 21 ? 20.860 8.008 7.120 1.00 0.00 121 PRO A CA 7
ATOM 10325 C C . PRO A 1 21 ? 19.383 7.712 6.881 1.00 0.00 121 PRO A C 7
ATOM 10326 O O . PRO A 1 21 ? 18.736 7.039 7.685 1.00 0.00 121 PRO A O 7
ATOM 10337 N N . LEU A 1 22 ? 18.855 8.218 5.772 1.00 0.00 122 LEU A N 7
ATOM 10338 C CA . LEU A 1 22 ? 17.454 8.006 5.426 1.00 0.00 122 LEU A CA 7
ATOM 10339 C C . LEU A 1 22 ? 17.324 7.098 4.208 1.00 0.00 122 LEU A C 7
ATOM 10340 O O . LEU A 1 22 ? 16.217 6.764 3.785 1.00 0.00 122 LEU A O 7
ATOM 10356 N N . TYR A 1 23 ? 18.462 6.702 3.648 1.00 0.00 123 TYR A N 7
ATOM 10357 C CA . TYR A 1 23 ? 18.476 5.832 2.478 1.00 0.00 123 TYR A CA 7
ATOM 10358 C C . TYR A 1 23 ? 19.160 4.505 2.793 1.00 0.00 123 TYR A C 7
ATOM 10359 O O . TYR A 1 23 ? 18.983 3.518 2.079 1.00 0.00 123 TYR A O 7
ATOM 10377 N N . ARG A 1 24 ? 19.941 4.490 3.868 1.00 0.00 124 ARG A N 7
ATOM 10378 C CA . ARG A 1 24 ? 20.652 3.286 4.279 1.00 0.00 124 ARG A CA 7
ATOM 10379 C C . ARG A 1 24 ? 20.454 3.019 5.768 1.00 0.00 124 ARG A C 7
ATOM 10380 O O . ARG A 1 24 ? 21.278 3.412 6.595 1.00 0.00 124 ARG A O 7
ATOM 10401 N N . VAL A 1 25 ? 19.357 2.349 6.104 1.00 0.00 125 VAL A N 7
ATOM 10402 C CA . VAL A 1 25 ? 19.051 2.029 7.493 1.00 0.00 125 VAL A CA 7
ATOM 10403 C C . VAL A 1 25 ? 20.087 1.077 8.079 1.00 0.00 125 VAL A C 7
ATOM 10404 O O . VAL A 1 25 ? 20.163 0.898 9.294 1.00 0.00 125 VAL A O 7
ATOM 10417 N N . GLU A 1 26 ? 20.884 0.469 7.206 1.00 0.00 126 GLU A N 7
ATOM 10418 C CA . GLU A 1 26 ? 21.916 -0.467 7.637 1.00 0.00 126 GLU A CA 7
ATOM 10419 C C . GLU A 1 26 ? 23.126 -0.409 6.708 1.00 0.00 126 GLU A C 7
ATOM 10420 O O . GLU A 1 26 ? 23.029 -0.015 5.546 1.00 0.00 126 GLU A O 7
ATOM 10432 N N . PRO A 1 27 ? 24.293 -0.812 7.232 1.00 0.00 127 PRO A N 7
ATOM 10433 C CA . PRO A 1 27 ? 25.544 -0.816 6.467 1.00 0.00 127 PRO A CA 7
ATOM 10434 C C . PRO A 1 27 ? 25.553 -1.881 5.376 1.00 0.00 127 PRO A C 7
ATOM 10435 O O . PRO A 1 27 ? 25.045 -2.986 5.569 1.00 0.00 127 PRO A O 7
ATOM 10446 N N . VAL A 1 28 ? 26.135 -1.543 4.230 1.00 0.00 128 VAL A N 7
ATOM 10447 C CA . VAL A 1 28 ? 26.212 -2.472 3.109 1.00 0.00 128 VAL A CA 7
ATOM 10448 C C . VAL A 1 28 ? 27.051 -3.695 3.464 1.00 0.00 128 VAL A C 7
ATOM 10449 O O . VAL A 1 28 ? 28.068 -3.585 4.150 1.00 0.00 128 VAL A O 7
ATOM 10462 N N . TYR A 1 29 ? 26.618 -4.859 2.994 1.00 0.00 129 TYR A N 7
ATOM 10463 C CA . TYR A 1 29 ? 27.328 -6.104 3.263 1.00 0.00 129 TYR A CA 7
ATOM 10464 C C . TYR A 1 29 ? 28.163 -6.527 2.059 1.00 0.00 129 TYR A C 7
ATOM 10465 O O . TYR A 1 29 ? 27.768 -6.354 0.905 1.00 0.00 129 TYR A O 7
ATOM 10483 N N . PRO A 1 30 ? 29.347 -7.095 2.331 1.00 0.00 130 PRO A N 7
ATOM 10484 C CA . PRO A 1 30 ? 30.263 -7.556 1.283 1.00 0.00 130 PRO A CA 7
ATOM 10485 C C . PRO A 1 30 ? 29.733 -8.783 0.548 1.00 0.00 130 PRO A C 7
ATOM 10486 O O . PRO A 1 30 ? 28.558 -9.130 0.668 1.00 0.00 130 PRO A O 7
ATOM 10497 N N . SER A 1 31 ? 30.606 -9.435 -0.212 1.00 0.00 131 SER A N 7
ATOM 10498 C CA . SER A 1 31 ? 30.224 -10.621 -0.970 1.00 0.00 131 SER A CA 7
ATOM 10499 C C . SER A 1 31 ? 31.040 -11.833 -0.530 1.00 0.00 131 SER A C 7
ATOM 10500 O O . SER A 1 31 ? 30.567 -12.967 -0.587 1.00 0.00 131 SER A O 7
ATOM 10508 N N . ARG A 1 32 ? 32.270 -11.582 -0.091 1.00 0.00 132 ARG A N 7
ATOM 10509 C CA . ARG A 1 32 ? 33.153 -12.652 0.358 1.00 0.00 132 ARG A CA 7
ATOM 10510 C C . ARG A 1 32 ? 32.938 -12.949 1.839 1.00 0.00 132 ARG A C 7
ATOM 10511 O O . ARG A 1 32 ? 32.623 -14.077 2.217 1.00 0.00 132 ARG A O 7
ATOM 10532 N N . ALA A 1 33 ? 33.111 -11.928 2.673 1.00 0.00 133 ALA A N 7
ATOM 10533 C CA . ALA A 1 33 ? 32.934 -12.080 4.112 1.00 0.00 133 ALA A CA 7
ATOM 10534 C C . ALA A 1 33 ? 31.568 -12.673 4.438 1.00 0.00 133 ALA A C 7
ATOM 10535 O O . ALA A 1 33 ? 31.395 -13.336 5.462 1.00 0.00 133 ALA A O 7
ATOM 10542 N N . LEU A 1 34 ? 30.599 -12.431 3.562 1.00 0.00 134 LEU A N 7
ATOM 10543 C CA . LEU A 1 34 ? 29.246 -12.941 3.758 1.00 0.00 134 LEU A CA 7
ATOM 10544 C C . LEU A 1 34 ? 29.206 -14.456 3.589 1.00 0.00 134 LEU A C 7
ATOM 10545 O O . LEU A 1 34 ? 28.782 -15.181 4.489 1.00 0.00 134 LEU A O 7
ATOM 10561 N N . LYS A 1 35 ? 29.652 -14.930 2.430 1.00 0.00 135 LYS A N 7
ATOM 10562 C CA . LYS A 1 35 ? 29.671 -16.359 2.144 1.00 0.00 135 LYS A CA 7
ATOM 10563 C C . LYS A 1 35 ? 30.666 -17.082 3.046 1.00 0.00 135 LYS A C 7
ATOM 10564 O O . LYS A 1 35 ? 30.439 -18.223 3.447 1.00 0.00 135 LYS A O 7
ATOM 10583 N N . ARG A 1 36 ? 31.768 -16.410 3.361 1.00 0.00 136 ARG A N 7
ATOM 10584 C CA . ARG A 1 36 ? 32.798 -16.988 4.216 1.00 0.00 136 ARG A CA 7
ATOM 10585 C C . ARG A 1 36 ? 32.194 -17.510 5.517 1.00 0.00 136 ARG A C 7
ATOM 10586 O O . ARG A 1 36 ? 32.139 -18.717 5.747 1.00 0.00 136 ARG A O 7
ATOM 10607 N N . GLY A 1 37 ? 31.743 -16.591 6.365 1.00 0.00 137 GLY A N 7
ATOM 10608 C CA . GLY A 1 37 ? 31.151 -16.977 7.632 1.00 0.00 137 GLY A CA 7
ATOM 10609 C C . GLY A 1 37 ? 31.753 -16.230 8.805 1.00 0.00 137 GLY A C 7
ATOM 10610 O O . GLY A 1 37 ? 31.400 -16.481 9.958 1.00 0.00 137 GLY A O 7
ATOM 10614 N N . VAL A 1 38 ? 32.665 -15.308 8.513 1.00 0.00 138 VAL A N 7
ATOM 10615 C CA . VAL A 1 38 ? 33.318 -14.522 9.553 1.00 0.00 138 VAL A CA 7
ATOM 10616 C C . VAL A 1 38 ? 32.373 -13.467 10.118 1.00 0.00 138 VAL A C 7
ATOM 10617 O O . VAL A 1 38 ? 31.727 -12.734 9.370 1.00 0.00 138 VAL A O 7
ATOM 10630 N N . GLU A 1 39 ? 32.298 -13.397 11.444 1.00 0.00 139 GLU A N 7
ATOM 10631 C CA . GLU A 1 39 ? 31.431 -12.432 12.109 1.00 0.00 139 GLU A CA 7
ATOM 10632 C C . GLU A 1 39 ? 32.245 -11.487 12.990 1.00 0.00 139 GLU A C 7
ATOM 10633 O O . GLU A 1 39 ? 32.552 -11.803 14.139 1.00 0.00 139 GLU A O 7
ATOM 10645 N N . GLY A 1 40 ? 32.591 -10.327 12.441 1.00 0.00 140 GLY A N 7
ATOM 10646 C CA . GLY A 1 40 ? 33.365 -9.354 13.190 1.00 0.00 140 GLY A CA 7
ATOM 10647 C C . GLY A 1 40 ? 32.539 -8.155 13.612 1.00 0.00 140 GLY A C 7
ATOM 10648 O O . GLY A 1 40 ? 31.436 -8.306 14.136 1.00 0.00 140 GLY A O 7
ATOM 10652 N N . PHE A 1 41 ? 33.074 -6.960 13.384 1.00 0.00 141 PHE A N 7
ATOM 10653 C CA . PHE A 1 41 ? 32.380 -5.730 13.747 1.00 0.00 141 PHE A CA 7
ATOM 10654 C C . PHE A 1 41 ? 32.787 -4.584 12.825 1.00 0.00 141 PHE A C 7
ATOM 10655 O O . PHE A 1 41 ? 33.724 -4.709 12.037 1.00 0.00 141 PHE A O 7
ATOM 10672 N N . VAL A 1 42 ? 32.074 -3.467 12.930 1.00 0.00 142 VAL A N 7
ATOM 10673 C CA . VAL A 1 42 ? 32.360 -2.298 12.107 1.00 0.00 142 VAL A CA 7
ATOM 10674 C C . VAL A 1 42 ? 32.222 -1.011 12.914 1.00 0.00 142 VAL A C 7
ATOM 10675 O O . VAL A 1 42 ? 31.133 -0.668 13.376 1.00 0.00 142 VAL A O 7
ATOM 10688 N N . THR A 1 43 ? 33.333 -0.301 13.079 1.00 0.00 143 THR A N 7
ATOM 10689 C CA . THR A 1 43 ? 33.337 0.948 13.830 1.00 0.00 143 THR A CA 7
ATOM 10690 C C . THR A 1 43 ? 33.988 2.070 13.028 1.00 0.00 143 THR A C 7
ATOM 10691 O O . THR A 1 43 ? 35.206 2.092 12.849 1.00 0.00 143 THR A O 7
ATOM 10702 N N . LEU A 1 44 ? 33.169 3.000 12.549 1.00 0.00 144 LEU A N 7
ATOM 10703 C CA . LEU A 1 44 ? 33.665 4.127 11.767 1.00 0.00 144 LEU A CA 7
ATOM 10704 C C . LEU A 1 44 ? 33.423 5.445 12.495 1.00 0.00 144 LEU A C 7
ATOM 10705 O O . LEU A 1 44 ? 32.344 5.674 13.042 1.00 0.00 144 LEU A O 7
ATOM 10721 N N . SER A 1 45 ? 34.432 6.309 12.496 1.00 0.00 145 SER A N 7
ATOM 10722 C CA . SER A 1 45 ? 34.329 7.604 13.158 1.00 0.00 145 SER A CA 7
ATOM 10723 C C . SER A 1 45 ? 34.194 8.728 12.135 1.00 0.00 145 SER A C 7
ATOM 10724 O O . SER A 1 45 ? 35.167 9.112 11.486 1.00 0.00 145 SER A O 7
ATOM 10732 N N . PHE A 1 46 ? 32.980 9.251 11.997 1.00 0.00 146 PHE A N 7
ATOM 10733 C CA . PHE A 1 46 ? 32.715 10.330 11.053 1.00 0.00 146 PHE A CA 7
ATOM 10734 C C . PHE A 1 46 ? 31.972 11.477 11.732 1.00 0.00 146 PHE A C 7
ATOM 10735 O O . PHE A 1 46 ? 31.448 11.326 12.836 1.00 0.00 146 PHE A O 7
ATOM 10752 N N . THR A 1 47 ? 31.931 12.625 11.063 1.00 0.00 147 THR A N 7
ATOM 10753 C CA . THR A 1 47 ? 31.254 13.799 11.601 1.00 0.00 147 THR A CA 7
ATOM 10754 C C . THR A 1 47 ? 30.155 14.279 10.660 1.00 0.00 147 THR A C 7
ATOM 10755 O O . THR A 1 47 ? 30.334 14.301 9.442 1.00 0.00 147 THR A O 7
ATOM 10766 N N . ILE A 1 48 ? 29.019 14.662 11.232 1.00 0.00 148 ILE A N 7
ATOM 10767 C CA . ILE A 1 48 ? 27.891 15.144 10.444 1.00 0.00 148 ILE A CA 7
ATOM 10768 C C . ILE A 1 48 ? 27.819 16.667 10.461 1.00 0.00 148 ILE A C 7
ATOM 10769 O O . ILE A 1 48 ? 27.374 17.267 11.440 1.00 0.00 148 ILE A O 7
ATOM 10785 N N . ASP A 1 49 ? 28.259 17.287 9.371 1.00 0.00 149 ASP A N 7
ATOM 10786 C CA . ASP A 1 49 ? 28.242 18.741 9.259 1.00 0.00 149 ASP A CA 7
ATOM 10787 C C . ASP A 1 49 ? 26.822 19.280 9.406 1.00 0.00 149 ASP A C 7
ATOM 10788 O O . ASP A 1 49 ? 25.854 18.627 9.016 1.00 0.00 149 ASP A O 7
ATOM 10797 N N . THR A 1 50 ? 26.705 20.478 9.972 1.00 0.00 150 THR A N 7
ATOM 10798 C CA . THR A 1 50 ? 25.405 21.105 10.172 1.00 0.00 150 THR A CA 7
ATOM 10799 C C . THR A 1 50 ? 24.595 21.116 8.881 1.00 0.00 150 THR A C 7
ATOM 10800 O O . THR A 1 50 ? 23.367 21.199 8.906 1.00 0.00 150 THR A O 7
ATOM 10811 N N . THR A 1 51 ? 25.290 21.031 7.751 1.00 0.00 151 THR A N 7
ATOM 10812 C CA . THR A 1 51 ? 24.635 21.032 6.449 1.00 0.00 151 THR A CA 7
ATOM 10813 C C . THR A 1 51 ? 24.142 19.637 6.081 1.00 0.00 151 THR A C 7
ATOM 10814 O O . THR A 1 51 ? 23.941 19.329 4.907 1.00 0.00 151 THR A O 7
ATOM 10825 N N . GLY A 1 52 ? 23.947 18.797 7.093 1.00 0.00 152 GLY A N 7
ATOM 10826 C CA . GLY A 1 52 ? 23.478 17.445 6.854 1.00 0.00 152 GLY A CA 7
ATOM 10827 C C . GLY A 1 52 ? 24.367 16.683 5.891 1.00 0.00 152 GLY A C 7
ATOM 10828 O O . GLY A 1 52 ? 23.879 16.020 4.976 1.00 0.00 152 GLY A O 7
ATOM 10832 N N . LYS A 1 53 ? 25.676 16.780 6.095 1.00 0.00 153 LYS A N 7
ATOM 10833 C CA . LYS A 1 53 ? 26.637 16.096 5.238 1.00 0.00 153 LYS A CA 7
ATOM 10834 C C . LYS A 1 53 ? 27.758 15.475 6.064 1.00 0.00 153 LYS A C 7
ATOM 10835 O O . LYS A 1 53 ? 28.325 16.123 6.944 1.00 0.00 153 LYS A O 7
ATOM 10854 N N . ALA A 1 54 ? 28.074 14.217 5.774 1.00 0.00 154 ALA A N 7
ATOM 10855 C CA . ALA A 1 54 ? 29.130 13.511 6.489 1.00 0.00 154 ALA A CA 7
ATOM 10856 C C . ALA A 1 54 ? 30.496 13.799 5.876 1.00 0.00 154 ALA A C 7
ATOM 10857 O O . ALA A 1 54 ? 30.651 13.802 4.654 1.00 0.00 154 ALA A O 7
ATOM 10864 N N . VAL A 1 55 ? 31.484 14.043 6.731 1.00 0.00 155 VAL A N 7
ATOM 10865 C CA . VAL A 1 55 ? 32.838 14.332 6.273 1.00 0.00 155 VAL A CA 7
ATOM 10866 C C . VAL A 1 55 ? 33.873 13.880 7.297 1.00 0.00 155 VAL A C 7
ATOM 10867 O O . VAL A 1 55 ? 33.533 13.544 8.431 1.00 0.00 155 VAL A O 7
ATOM 10880 N N . ASP A 1 56 ? 35.137 13.874 6.889 1.00 0.00 156 ASP A N 7
ATOM 10881 C CA . ASP A 1 56 ? 36.224 13.465 7.771 1.00 0.00 156 ASP A CA 7
ATOM 10882 C C . ASP A 1 56 ? 36.085 11.996 8.158 1.00 0.00 156 ASP A C 7
ATOM 10883 O O . ASP A 1 56 ? 36.257 11.631 9.321 1.00 0.00 156 ASP A O 7
ATOM 10892 N N . ILE A 1 57 ? 35.773 11.158 7.175 1.00 0.00 157 ILE A N 7
ATOM 10893 C CA . ILE A 1 57 ? 35.612 9.729 7.413 1.00 0.00 157 ILE A CA 7
ATOM 10894 C C . ILE A 1 57 ? 36.912 9.103 7.907 1.00 0.00 157 ILE A C 7
ATOM 10895 O O . ILE A 1 57 ? 37.925 9.119 7.210 1.00 0.00 157 ILE A O 7
ATOM 10911 N N . ASN A 1 58 ? 36.874 8.551 9.116 1.00 0.00 158 ASN A N 7
ATOM 10912 C CA . ASN A 1 58 ? 38.049 7.919 9.704 1.00 0.00 158 ASN A CA 7
ATOM 10913 C C . ASN A 1 58 ? 37.658 6.675 10.496 1.00 0.00 158 ASN A C 7
ATOM 10914 O O . ASN A 1 58 ? 36.953 6.762 11.501 1.00 0.00 158 ASN A O 7
ATOM 10925 N N . VAL A 1 59 ? 38.122 5.517 10.036 1.00 0.00 159 VAL A N 7
ATOM 10926 C CA . VAL A 1 59 ? 37.823 4.255 10.702 1.00 0.00 159 VAL A CA 7
ATOM 10927 C C . VAL A 1 59 ? 38.663 4.087 11.964 1.00 0.00 159 VAL A C 7
ATOM 10928 O O . VAL A 1 59 ? 39.875 4.300 11.949 1.00 0.00 159 VAL A O 7
ATOM 10941 N N . VAL A 1 60 ? 38.010 3.702 13.056 1.00 0.00 160 VAL A N 7
ATOM 10942 C CA . VAL A 1 60 ? 38.696 3.504 14.327 1.00 0.00 160 VAL A CA 7
ATOM 10943 C C . VAL A 1 60 ? 39.040 2.034 14.542 1.00 0.00 160 VAL A C 7
ATOM 10944 O O . VAL A 1 60 ? 40.069 1.706 15.132 1.00 0.00 160 VAL A O 7
ATOM 10957 N N . ASP A 1 61 ? 38.171 1.152 14.058 1.00 0.00 161 ASP A N 7
ATOM 10958 C CA . ASP A 1 61 ? 38.383 -0.284 14.196 1.00 0.00 161 ASP A CA 7
ATOM 10959 C C . ASP A 1 61 ? 37.231 -1.065 13.573 1.00 0.00 161 ASP A C 7
ATOM 10960 O O . ASP A 1 61 ? 36.072 -0.886 13.947 1.00 0.00 161 ASP A O 7
ATOM 10969 N N . ALA A 1 62 ? 37.557 -1.932 12.619 1.00 0.00 162 ALA A N 7
ATOM 10970 C CA . ALA A 1 62 ? 36.550 -2.741 11.945 1.00 0.00 162 ALA A CA 7
ATOM 10971 C C . ALA A 1 62 ? 37.139 -4.063 11.465 1.00 0.00 162 ALA A C 7
ATOM 10972 O O . ALA A 1 62 ? 38.276 -4.114 10.999 1.00 0.00 162 ALA A O 7
ATOM 10979 N N . ASN A 1 63 ? 36.357 -5.132 11.584 1.00 0.00 163 ASN A N 7
ATOM 10980 C CA . ASN A 1 63 ? 36.802 -6.455 11.164 1.00 0.00 163 ASN A CA 7
ATOM 10981 C C . ASN A 1 63 ? 38.107 -6.836 11.857 1.00 0.00 163 ASN A C 7
ATOM 10982 O O . ASN A 1 63 ? 38.812 -5.993 12.413 1.00 0.00 163 ASN A O 7
ATOM 10993 N N . PRO A 1 64 ? 38.438 -8.135 11.823 1.00 0.00 164 PRO A N 7
ATOM 10994 C CA . PRO A 1 64 ? 39.661 -8.657 12.441 1.00 0.00 164 PRO A CA 7
ATOM 10995 C C . PRO A 1 64 ? 40.919 -8.216 11.701 1.00 0.00 164 PRO A C 7
ATOM 10996 O O . PRO A 1 64 ? 42.035 -8.406 12.184 1.00 0.00 164 PRO A O 7
ATOM 11007 N N . LYS A 1 65 ? 40.732 -7.626 10.525 1.00 0.00 165 LYS A N 7
ATOM 11008 C CA . LYS A 1 65 ? 41.851 -7.156 9.718 1.00 0.00 165 LYS A CA 7
ATOM 11009 C C . LYS A 1 65 ? 41.360 -6.555 8.404 1.00 0.00 165 LYS A C 7
ATOM 11010 O O . LYS A 1 65 ? 41.880 -5.538 7.944 1.00 0.00 165 LYS A O 7
ATOM 11029 N N . ARG A 1 66 ? 40.356 -7.189 7.808 1.00 0.00 166 ARG A N 7
ATOM 11030 C CA . ARG A 1 66 ? 39.795 -6.716 6.548 1.00 0.00 166 ARG A CA 7
ATOM 11031 C C . ARG A 1 66 ? 38.688 -7.646 6.062 1.00 0.00 166 ARG A C 7
ATOM 11032 O O . ARG A 1 66 ? 38.957 -8.692 5.471 1.00 0.00 166 ARG A O 7
ATOM 11053 N N . MET A 1 67 ? 37.442 -7.259 6.316 1.00 0.00 167 MET A N 7
ATOM 11054 C CA . MET A 1 67 ? 36.294 -8.058 5.904 1.00 0.00 167 MET A CA 7
ATOM 11055 C C . MET A 1 67 ? 35.123 -7.165 5.510 1.00 0.00 167 MET A C 7
ATOM 11056 O O . MET A 1 67 ? 34.652 -7.208 4.373 1.00 0.00 167 MET A O 7
ATOM 11070 N N . PHE A 1 68 ? 34.657 -6.356 6.455 1.00 0.00 168 PHE A N 7
ATOM 11071 C CA . PHE A 1 68 ? 33.540 -5.452 6.206 1.00 0.00 168 PHE A CA 7
ATOM 11072 C C . PHE A 1 68 ? 33.997 -3.997 6.245 1.00 0.00 168 PHE A C 7
ATOM 11073 O O . PHE A 1 68 ? 33.178 -3.080 6.299 1.00 0.00 168 PHE A O 7
ATOM 11090 N N . GLU A 1 69 ? 35.311 -3.795 6.218 1.00 0.00 169 GLU A N 7
ATOM 11091 C CA . GLU A 1 69 ? 35.877 -2.452 6.252 1.00 0.00 169 GLU A CA 7
ATOM 11092 C C . GLU A 1 69 ? 35.535 -1.685 4.978 1.00 0.00 169 GLU A C 7
ATOM 11093 O O . GLU A 1 69 ? 35.007 -0.575 5.032 1.00 0.00 169 GLU A O 7
ATOM 11105 N N . ARG A 1 70 ? 35.842 -2.286 3.833 1.00 0.00 170 ARG A N 7
ATOM 11106 C CA . ARG A 1 70 ? 35.569 -1.659 2.545 1.00 0.00 170 ARG A CA 7
ATOM 11107 C C . ARG A 1 70 ? 34.086 -1.331 2.403 1.00 0.00 170 ARG A C 7
ATOM 11108 O O . ARG A 1 70 ? 33.720 -0.296 1.848 1.00 0.00 170 ARG A O 7
ATOM 11129 N N . GLU A 1 71 ? 33.237 -2.221 2.908 1.00 0.00 171 GLU A N 7
ATOM 11130 C CA . GLU A 1 71 ? 31.794 -2.026 2.836 1.00 0.00 171 GLU A CA 7
ATOM 11131 C C . GLU A 1 71 ? 31.336 -0.975 3.843 1.00 0.00 171 GLU A C 7
ATOM 11132 O O . GLU A 1 71 ? 30.397 -0.222 3.587 1.00 0.00 171 GLU A O 7
ATOM 11144 N N . ALA A 1 72 ? 32.006 -0.932 4.990 1.00 0.00 172 ALA A N 7
ATOM 11145 C CA . ALA A 1 72 ? 31.670 0.027 6.036 1.00 0.00 172 ALA A CA 7
ATOM 11146 C C . ALA A 1 72 ? 32.083 1.440 5.639 1.00 0.00 172 ALA A C 7
ATOM 11147 O O . ALA A 1 72 ? 31.337 2.396 5.845 1.00 0.00 172 ALA A O 7
ATOM 11154 N N . MET A 1 73 ? 33.278 1.564 5.069 1.00 0.00 173 MET A N 7
ATOM 11155 C CA . MET A 1 73 ? 33.790 2.861 4.643 1.00 0.00 173 MET A CA 7
ATOM 11156 C C . MET A 1 73 ? 33.012 3.384 3.440 1.00 0.00 173 MET A C 7
ATOM 11157 O O . MET A 1 73 ? 32.491 4.499 3.465 1.00 0.00 173 MET A O 7
ATOM 11171 N N . GLN A 1 74 ? 32.939 2.573 2.390 1.00 0.00 174 GLN A N 7
ATOM 11172 C CA . GLN A 1 74 ? 32.226 2.956 1.177 1.00 0.00 174 GLN A CA 7
ATOM 11173 C C . GLN A 1 74 ? 30.773 3.300 1.487 1.00 0.00 174 GLN A C 7
ATOM 11174 O O . GLN A 1 74 ? 30.171 4.146 0.826 1.00 0.00 174 GLN A O 7
ATOM 11188 N N . ALA A 1 75 ? 30.215 2.638 2.495 1.00 0.00 175 ALA A N 7
ATOM 11189 C CA . ALA A 1 75 ? 28.833 2.875 2.893 1.00 0.00 175 ALA A CA 7
ATOM 11190 C C . ALA A 1 75 ? 28.667 4.264 3.501 1.00 0.00 175 ALA A C 7
ATOM 11191 O O . ALA A 1 75 ? 27.825 5.049 3.063 1.00 0.00 175 ALA A O 7
ATOM 11198 N N . LEU A 1 76 ? 29.475 4.561 4.513 1.00 0.00 176 LEU A N 7
ATOM 11199 C CA . LEU A 1 76 ? 29.418 5.856 5.183 1.00 0.00 176 LEU A CA 7
ATOM 11200 C C . LEU A 1 76 ? 29.453 6.995 4.169 1.00 0.00 176 LEU A C 7
ATOM 11201 O O . LEU A 1 76 ? 28.853 8.050 4.382 1.00 0.00 176 LEU A O 7
ATOM 11217 N N . LYS A 1 77 ? 30.157 6.776 3.064 1.00 0.00 177 LYS A N 7
ATOM 11218 C CA . LYS A 1 77 ? 30.268 7.781 2.014 1.00 0.00 177 LYS A CA 7
ATOM 11219 C C . LYS A 1 77 ? 29.009 7.811 1.153 1.00 0.00 177 LYS A C 7
ATOM 11220 O O . LYS A 1 77 ? 28.301 8.817 1.105 1.00 0.00 177 LYS A O 7
ATOM 11239 N N . LYS A 1 78 ? 28.735 6.701 0.477 1.00 0.00 178 LYS A N 7
ATOM 11240 C CA . LYS A 1 78 ? 27.560 6.598 -0.381 1.00 0.00 178 LYS A CA 7
ATOM 11241 C C . LYS A 1 78 ? 26.297 6.990 0.379 1.00 0.00 178 LYS A C 7
ATOM 11242 O O . LYS A 1 78 ? 25.331 7.473 -0.213 1.00 0.00 178 LYS A O 7
ATOM 11261 N N . TRP A 1 79 ? 26.312 6.782 1.690 1.00 0.00 179 TRP A N 7
ATOM 11262 C CA . TRP A 1 79 ? 25.167 7.117 2.530 1.00 0.00 179 TRP A CA 7
ATOM 11263 C C . TRP A 1 79 ? 24.716 8.553 2.289 1.00 0.00 179 TRP A C 7
ATOM 11264 O O . TRP A 1 79 ? 25.437 9.348 1.685 1.00 0.00 179 TRP A O 7
ATOM 11285 N N . LYS A 1 80 ? 23.520 8.881 2.765 1.00 0.00 180 LYS A N 7
ATOM 11286 C CA . LYS A 1 80 ? 22.973 10.223 2.603 1.00 0.00 180 LYS A CA 7
ATOM 11287 C C . LYS A 1 80 ? 22.201 10.650 3.847 1.00 0.00 180 LYS A C 7
ATOM 11288 O O . LYS A 1 80 ? 21.203 10.030 4.214 1.00 0.00 180 LYS A O 7
ATOM 11307 N N . TYR A 1 81 ? 22.670 11.713 4.491 1.00 0.00 181 TYR A N 7
ATOM 11308 C CA . TYR A 1 81 ? 22.024 12.223 5.696 1.00 0.00 181 TYR A CA 7
ATOM 11309 C C . TYR A 1 81 ? 21.374 13.578 5.434 1.00 0.00 181 TYR A C 7
ATOM 11310 O O . TYR A 1 81 ? 21.907 14.400 4.689 1.00 0.00 181 TYR A O 7
ATOM 11328 N N . GLN A 1 82 ? 20.219 13.802 6.052 1.00 0.00 182 GLN A N 7
ATOM 11329 C CA . GLN A 1 82 ? 19.495 15.057 5.886 1.00 0.00 182 GLN A CA 7
ATOM 11330 C C . GLN A 1 82 ? 19.681 15.957 7.104 1.00 0.00 182 GLN A C 7
ATOM 11331 O O . GLN A 1 82 ? 19.623 15.512 8.250 1.00 0.00 182 GLN A O 7
ATOM 11345 N N . PRO A 1 83 ? 19.909 17.255 6.851 1.00 0.00 183 PRO A N 7
ATOM 11346 C CA . PRO A 1 83 ? 20.108 18.245 7.914 1.00 0.00 183 PRO A CA 7
ATOM 11347 C C . PRO A 1 83 ? 18.828 18.521 8.695 1.00 0.00 183 PRO A C 7
ATOM 11348 O O . PRO A 1 83 ? 18.860 19.147 9.754 1.00 0.00 183 PRO A O 7
ATOM 11359 N N . GLN A 1 84 ? 17.704 18.050 8.166 1.00 0.00 184 GLN A N 7
ATOM 11360 C CA . GLN A 1 84 ? 16.413 18.248 8.815 1.00 0.00 184 GLN A CA 7
ATOM 11361 C C . GLN A 1 84 ? 16.454 17.774 10.264 1.00 0.00 184 GLN A C 7
ATOM 11362 O O . GLN A 1 84 ? 16.562 16.577 10.532 1.00 0.00 184 GLN A O 7
ATOM 11376 N N . ILE A 1 85 ? 16.368 18.720 11.193 1.00 0.00 185 ILE A N 7
ATOM 11377 C CA . ILE A 1 85 ? 16.395 18.398 12.614 1.00 0.00 185 ILE A CA 7
ATOM 11378 C C . ILE A 1 85 ? 15.021 17.954 13.104 1.00 0.00 185 ILE A C 7
ATOM 11379 O O . ILE A 1 85 ? 14.076 18.743 13.134 1.00 0.00 185 ILE A O 7
ATOM 11395 N N . VAL A 1 86 ? 14.916 16.686 13.487 1.00 0.00 186 VAL A N 7
ATOM 11396 C CA . VAL A 1 86 ? 13.658 16.137 13.978 1.00 0.00 186 VAL A CA 7
ATOM 11397 C C . VAL A 1 86 ? 13.850 15.437 15.319 1.00 0.00 186 VAL A C 7
ATOM 11398 O O . VAL A 1 86 ? 14.941 14.958 15.630 1.00 0.00 186 VAL A O 7
ATOM 11411 N N . ASP A 1 87 ? 12.783 15.380 16.109 1.00 0.00 187 ASP A N 7
ATOM 11412 C CA . ASP A 1 87 ? 12.833 14.737 17.416 1.00 0.00 187 ASP A CA 7
ATOM 11413 C C . ASP A 1 87 ? 13.416 13.331 17.308 1.00 0.00 187 ASP A C 7
ATOM 11414 O O . ASP A 1 87 ? 12.777 12.422 16.780 1.00 0.00 187 ASP A O 7
ATOM 11423 N N . GLY A 1 88 ? 14.634 13.161 17.813 1.00 0.00 188 GLY A N 7
ATOM 11424 C CA . GLY A 1 88 ? 15.283 11.864 17.762 1.00 0.00 188 GLY A CA 7
ATOM 11425 C C . GLY A 1 88 ? 16.698 11.944 17.223 1.00 0.00 188 GLY A C 7
ATOM 11426 O O . GLY A 1 88 ? 17.616 11.336 17.774 1.00 0.00 188 GLY A O 7
ATOM 11430 N N . LYS A 1 89 ? 16.876 12.695 16.141 1.00 0.00 189 LYS A N 7
ATOM 11431 C CA . LYS A 1 89 ? 18.188 12.853 15.527 1.00 0.00 189 LYS A CA 7
ATOM 11432 C C . LYS A 1 89 ? 18.389 14.281 15.031 1.00 0.00 189 LYS A C 7
ATOM 11433 O O . LYS A 1 89 ? 17.560 14.815 14.295 1.00 0.00 189 LYS A O 7
ATOM 11452 N N . ALA A 1 90 ? 19.495 14.895 15.440 1.00 0.00 190 ALA A N 7
ATOM 11453 C CA . ALA A 1 90 ? 19.806 16.260 15.035 1.00 0.00 190 ALA A CA 7
ATOM 11454 C C . ALA A 1 90 ? 21.115 16.317 14.255 1.00 0.00 190 ALA A C 7
ATOM 11455 O O . ALA A 1 90 ? 21.688 15.283 13.911 1.00 0.00 190 ALA A O 7
ATOM 11462 N N . ILE A 1 91 ? 21.581 17.530 13.978 1.00 0.00 191 ILE A N 7
ATOM 11463 C CA . ILE A 1 91 ? 22.823 17.720 13.239 1.00 0.00 191 ILE A CA 7
ATOM 11464 C C . ILE A 1 91 ? 23.869 18.427 14.094 1.00 0.00 191 ILE A C 7
ATOM 11465 O O . ILE A 1 91 ? 23.640 18.699 15.272 1.00 0.00 191 ILE A O 7
ATOM 11481 N N . GLU A 1 92 ? 25.016 18.724 13.491 1.00 0.00 192 GLU A N 7
ATOM 11482 C CA . GLU A 1 92 ? 26.096 19.402 14.197 1.00 0.00 192 GLU A CA 7
ATOM 11483 C C . GLU A 1 92 ? 26.671 18.511 15.296 1.00 0.00 192 GLU A C 7
ATOM 11484 O O . GLU A 1 92 ? 26.546 18.814 16.482 1.00 0.00 192 GLU A O 7
ATOM 11496 N N . GLN A 1 93 ? 27.298 17.412 14.890 1.00 0.00 193 GLN A N 7
ATOM 11497 C CA . GLN A 1 93 ? 27.891 16.477 15.840 1.00 0.00 193 GLN A CA 7
ATOM 11498 C C . GLN A 1 93 ? 29.222 15.945 15.321 1.00 0.00 193 GLN A C 7
ATOM 11499 O O . GLN A 1 93 ? 29.276 14.999 14.535 1.00 0.00 193 GLN A O 7
ATOM 11513 N N . PRO A 1 94 ? 30.323 16.566 15.769 1.00 0.00 194 PRO A N 7
ATOM 11514 C CA . PRO A 1 94 ? 31.675 16.171 15.363 1.00 0.00 194 PRO A CA 7
ATOM 11515 C C . PRO A 1 94 ? 32.083 14.820 15.940 1.00 0.00 194 PRO A C 7
ATOM 11516 O O . PRO A 1 94 ? 33.124 14.269 15.583 1.00 0.00 194 PRO A O 7
ATOM 11527 N N . GLY A 1 95 ? 31.255 14.290 16.836 1.00 0.00 195 GLY A N 7
ATOM 11528 C CA . GLY A 1 95 ? 31.547 13.007 17.448 1.00 0.00 195 GLY A CA 7
ATOM 11529 C C . GLY A 1 95 ? 30.489 11.965 17.144 1.00 0.00 195 GLY A C 7
ATOM 11530 O O . GLY A 1 95 ? 29.871 11.415 18.055 1.00 0.00 195 GLY A O 7
ATOM 11534 N N . GLN A 1 96 ? 30.280 11.694 15.859 1.00 0.00 196 GLN A N 7
ATOM 11535 C CA . GLN A 1 96 ? 29.287 10.713 15.438 1.00 0.00 196 GLN A CA 7
ATOM 11536 C C . GLN A 1 96 ? 29.950 9.387 15.081 1.00 0.00 196 GLN A C 7
ATOM 11537 O O . GLN A 1 96 ? 30.485 9.223 13.983 1.00 0.00 196 GLN A O 7
ATOM 11551 N N . THR A 1 97 ? 29.912 8.441 16.014 1.00 0.00 197 THR A N 7
ATOM 11552 C CA . THR A 1 97 ? 30.510 7.129 15.798 1.00 0.00 197 THR A CA 7
ATOM 11553 C C . THR A 1 97 ? 29.439 6.056 15.636 1.00 0.00 197 THR A C 7
ATOM 11554 O O . THR A 1 97 ? 28.439 6.049 16.354 1.00 0.00 197 THR A O 7
ATOM 11565 N N . VAL A 1 98 ? 29.655 5.150 14.687 1.00 0.00 198 VAL A N 7
ATOM 11566 C CA . VAL A 1 98 ? 28.708 4.071 14.432 1.00 0.00 198 VAL A CA 7
ATOM 11567 C C . VAL A 1 98 ? 29.365 2.708 14.622 1.00 0.00 198 VAL A C 7
ATOM 11568 O O . VAL A 1 98 ? 30.321 2.364 13.926 1.00 0.00 198 VAL A O 7
ATOM 11581 N N . THR A 1 99 ? 28.845 1.934 15.570 1.00 0.00 199 THR A N 7
ATOM 11582 C CA . THR A 1 99 ? 29.381 0.608 15.852 1.00 0.00 199 THR A CA 7
ATOM 11583 C C . THR A 1 99 ? 28.311 -0.465 15.682 1.00 0.00 199 THR A C 7
ATOM 11584 O O . THR A 1 99 ? 27.321 -0.490 16.412 1.00 0.00 199 THR A O 7
ATOM 11595 N N . VAL A 1 100 ? 28.518 -1.351 14.713 1.00 0.00 200 VAL A N 7
ATOM 11596 C CA . VAL A 1 100 ? 27.572 -2.428 14.447 1.00 0.00 200 VAL A CA 7
ATOM 11597 C C . VAL A 1 100 ? 28.297 -3.745 14.189 1.00 0.00 200 VAL A C 7
ATOM 11598 O O . VAL A 1 100 ? 29.189 -3.818 13.345 1.00 0.00 200 VAL A O 7
ATOM 11611 N N . GLU A 1 101 ? 27.907 -4.782 14.923 1.00 0.00 201 GLU A N 7
ATOM 11612 C CA . GLU A 1 101 ? 28.520 -6.097 14.773 1.00 0.00 201 GLU A CA 7
ATOM 11613 C C . GLU A 1 101 ? 28.027 -6.786 13.504 1.00 0.00 201 GLU A C 7
ATOM 11614 O O . GLU A 1 101 ? 26.826 -6.834 13.237 1.00 0.00 201 GLU A O 7
ATOM 11626 N N . PHE A 1 102 ? 28.963 -7.317 12.724 1.00 0.00 202 PHE A N 7
ATOM 11627 C CA . PHE A 1 102 ? 28.625 -8.002 11.482 1.00 0.00 202 PHE A CA 7
ATOM 11628 C C . PHE A 1 102 ? 28.538 -9.510 11.699 1.00 0.00 202 PHE A C 7
ATOM 11629 O O . PHE A 1 102 ? 29.534 -10.162 12.016 1.00 0.00 202 PHE A O 7
ATOM 11646 N N . LYS A 1 103 ? 27.340 -10.058 11.527 1.00 0.00 203 LYS A N 7
ATOM 11647 C CA . LYS A 1 103 ? 27.121 -11.489 11.703 1.00 0.00 203 LYS A CA 7
ATOM 11648 C C . LYS A 1 103 ? 26.594 -12.120 10.418 1.00 0.00 203 LYS A C 7
ATOM 11649 O O . LYS A 1 103 ? 25.776 -11.527 9.714 1.00 0.00 203 LYS A O 7
ATOM 11668 N N . ILE A 1 104 ? 27.066 -13.326 10.119 1.00 0.00 204 ILE A N 7
ATOM 11669 C CA . ILE A 1 104 ? 26.640 -14.037 8.921 1.00 0.00 204 ILE A CA 7
ATOM 11670 C C . ILE A 1 104 ? 25.437 -14.928 9.209 1.00 0.00 204 ILE A C 7
ATOM 11671 O O . ILE A 1 104 ? 25.367 -15.576 10.253 1.00 0.00 204 ILE A O 7
ATOM 11687 N N . ALA A 1 105 ? 24.491 -14.957 8.275 1.00 0.00 205 ALA A N 7
ATOM 11688 C CA . ALA A 1 105 ? 23.292 -15.771 8.427 1.00 0.00 205 ALA A CA 7
ATOM 11689 C C . ALA A 1 105 ? 23.649 -17.236 8.654 1.00 0.00 205 ALA A C 7
ATOM 11690 O O . ALA A 1 105 ? 24.502 -17.793 7.963 1.00 0.00 205 ALA A O 7
ATOM 11697 N N . LYS A 1 106 ? 22.990 -17.856 9.627 1.00 0.00 206 LYS A N 7
ATOM 11698 C CA . LYS A 1 106 ? 23.236 -19.258 9.946 1.00 0.00 206 LYS A CA 7
ATOM 11699 C C . LYS A 1 106 ? 22.006 -20.108 9.645 1.00 0.00 206 LYS A C 7
ATOM 11700 O O . LYS A 1 106 ? 22.010 -21.320 9.862 1.00 0.00 206 LYS A O 7
ATOM 11719 N N . ASP A 1 1 ? 7.182 13.451 -12.797 1.00 0.00 101 ASP A N 8
ATOM 11720 C CA . ASP A 1 1 ? 5.890 13.560 -12.129 1.00 0.00 101 ASP A CA 8
ATOM 11721 C C . ASP A 1 1 ? 5.885 12.775 -10.822 1.00 0.00 101 ASP A C 8
ATOM 11722 O O . ASP A 1 1 ? 4.835 12.329 -10.357 1.00 0.00 101 ASP A O 8
ATOM 11731 N N . HIS A 1 2 ? 7.065 12.607 -10.234 1.00 0.00 102 HIS A N 8
ATOM 11732 C CA . HIS A 1 2 ? 7.197 11.874 -8.979 1.00 0.00 102 HIS A CA 8
ATOM 11733 C C . HIS A 1 2 ? 6.651 10.457 -9.118 1.00 0.00 102 HIS A C 8
ATOM 11734 O O . HIS A 1 2 ? 5.597 10.116 -8.581 1.00 0.00 102 HIS A O 8
ATOM 11748 N N . PRO A 1 3 ? 7.383 9.610 -9.857 1.00 0.00 103 PRO A N 8
ATOM 11749 C CA . PRO A 1 3 ? 6.991 8.216 -10.084 1.00 0.00 103 PRO A CA 8
ATOM 11750 C C . PRO A 1 3 ? 7.106 7.368 -8.822 1.00 0.00 103 PRO A C 8
ATOM 11751 O O . PRO A 1 3 ? 7.529 7.854 -7.773 1.00 0.00 103 PRO A O 8
ATOM 11762 N N . PHE A 1 4 ? 6.728 6.099 -8.931 1.00 0.00 104 PHE A N 8
ATOM 11763 C CA . PHE A 1 4 ? 6.789 5.183 -7.797 1.00 0.00 104 PHE A CA 8
ATOM 11764 C C . PHE A 1 4 ? 8.028 4.297 -7.879 1.00 0.00 104 PHE A C 8
ATOM 11765 O O . PHE A 1 4 ? 8.538 4.022 -8.966 1.00 0.00 104 PHE A O 8
ATOM 11782 N N . THR A 1 5 ? 8.508 3.852 -6.722 1.00 0.00 105 THR A N 8
ATOM 11783 C CA . THR A 1 5 ? 9.688 2.999 -6.661 1.00 0.00 105 THR A CA 8
ATOM 11784 C C . THR A 1 5 ? 9.338 1.613 -6.131 1.00 0.00 105 THR A C 8
ATOM 11785 O O . THR A 1 5 ? 8.204 1.363 -5.721 1.00 0.00 105 THR A O 8
ATOM 11796 N N . SER A 1 6 ? 10.318 0.716 -6.140 1.00 0.00 106 SER A N 8
ATOM 11797 C CA . SER A 1 6 ? 10.112 -0.646 -5.662 1.00 0.00 106 SER A CA 8
ATOM 11798 C C . SER A 1 6 ? 11.447 -1.349 -5.433 1.00 0.00 106 SER A C 8
ATOM 11799 O O . SER A 1 6 ? 12.269 -1.456 -6.342 1.00 0.00 106 SER A O 8
ATOM 11807 N N . ALA A 1 7 ? 11.654 -1.827 -4.210 1.00 0.00 107 ALA A N 8
ATOM 11808 C CA . ALA A 1 7 ? 12.887 -2.521 -3.860 1.00 0.00 107 ALA A CA 8
ATOM 11809 C C . ALA A 1 7 ? 12.864 -2.982 -2.407 1.00 0.00 107 ALA A C 8
ATOM 11810 O O . ALA A 1 7 ? 12.937 -4.174 -2.107 1.00 0.00 107 ALA A O 8
ATOM 11817 N N . PRO A 1 8 ? 12.761 -2.017 -1.481 1.00 0.00 108 PRO A N 8
ATOM 11818 C CA . PRO A 1 8 ? 12.726 -2.300 -0.043 1.00 0.00 108 PRO A CA 8
ATOM 11819 C C . PRO A 1 8 ? 11.431 -2.983 0.383 1.00 0.00 108 PRO A C 8
ATOM 11820 O O . PRO A 1 8 ? 10.344 -2.607 -0.060 1.00 0.00 108 PRO A O 8
ATOM 11831 N N . THR A 1 9 ? 11.551 -3.987 1.245 1.00 0.00 109 THR A N 8
ATOM 11832 C CA . THR A 1 9 ? 10.390 -4.722 1.730 1.00 0.00 109 THR A CA 8
ATOM 11833 C C . THR A 1 9 ? 9.815 -4.076 2.985 1.00 0.00 109 THR A C 8
ATOM 11834 O O . THR A 1 9 ? 8.707 -3.540 2.968 1.00 0.00 109 THR A O 8
ATOM 11845 N N . PHE A 1 10 ? 10.576 -4.130 4.074 1.00 0.00 110 PHE A N 8
ATOM 11846 C CA . PHE A 1 10 ? 10.141 -3.550 5.339 1.00 0.00 110 PHE A CA 8
ATOM 11847 C C . PHE A 1 10 ? 11.245 -2.694 5.952 1.00 0.00 110 PHE A C 8
ATOM 11848 O O . PHE A 1 10 ? 12.297 -2.490 5.347 1.00 0.00 110 PHE A O 8
ATOM 11865 N N . GLY A 1 11 ? 10.997 -2.194 7.159 1.00 0.00 111 GLY A N 8
ATOM 11866 C CA . GLY A 1 11 ? 11.978 -1.365 7.835 1.00 0.00 111 GLY A CA 8
ATOM 11867 C C . GLY A 1 11 ? 11.869 -1.450 9.344 1.00 0.00 111 GLY A C 8
ATOM 11868 O O . GLY A 1 11 ? 10.916 -2.022 9.873 1.00 0.00 111 GLY A O 8
ATOM 11872 N N . ASP A 1 12 ? 12.848 -0.883 10.039 1.00 0.00 112 ASP A N 8
ATOM 11873 C CA . ASP A 1 12 ? 12.859 -0.898 11.498 1.00 0.00 112 ASP A CA 8
ATOM 11874 C C . ASP A 1 12 ? 13.554 0.343 12.049 1.00 0.00 112 ASP A C 8
ATOM 11875 O O . ASP A 1 12 ? 14.616 0.738 11.568 1.00 0.00 112 ASP A O 8
ATOM 11884 N N . PHE A 1 13 ? 12.947 0.954 13.061 1.00 0.00 113 PHE A N 8
ATOM 11885 C CA . PHE A 1 13 ? 13.507 2.152 13.677 1.00 0.00 113 PHE A CA 8
ATOM 11886 C C . PHE A 1 13 ? 13.170 2.207 15.164 1.00 0.00 113 PHE A C 8
ATOM 11887 O O . PHE A 1 13 ? 12.007 2.100 15.553 1.00 0.00 113 PHE A O 8
ATOM 11904 N N . GLY A 1 14 ? 14.197 2.374 15.992 1.00 0.00 114 GLY A N 8
ATOM 11905 C CA . GLY A 1 14 ? 13.990 2.439 17.427 1.00 0.00 114 GLY A CA 8
ATOM 11906 C C . GLY A 1 14 ? 15.057 1.693 18.202 1.00 0.00 114 GLY A C 8
ATOM 11907 O O . GLY A 1 14 ? 15.486 2.137 19.267 1.00 0.00 114 GLY A O 8
ATOM 11911 N N . SER A 1 15 ? 15.487 0.554 17.667 1.00 0.00 115 SER A N 8
ATOM 11912 C CA . SER A 1 15 ? 16.508 -0.259 18.318 1.00 0.00 115 SER A CA 8
ATOM 11913 C C . SER A 1 15 ? 17.846 0.473 18.350 1.00 0.00 115 SER A C 8
ATOM 11914 O O . SER A 1 15 ? 18.554 0.451 19.356 1.00 0.00 115 SER A O 8
ATOM 11922 N N . ASN A 1 16 ? 18.186 1.120 17.240 1.00 0.00 116 ASN A N 8
ATOM 11923 C CA . ASN A 1 16 ? 19.440 1.859 17.140 1.00 0.00 116 ASN A CA 8
ATOM 11924 C C . ASN A 1 16 ? 19.179 3.353 16.972 1.00 0.00 116 ASN A C 8
ATOM 11925 O O . ASN A 1 16 ? 18.220 3.755 16.315 1.00 0.00 116 ASN A O 8
ATOM 11936 N N . GLN A 1 17 ? 20.041 4.169 17.570 1.00 0.00 117 GLN A N 8
ATOM 11937 C CA . GLN A 1 17 ? 19.904 5.618 17.487 1.00 0.00 117 GLN A CA 8
ATOM 11938 C C . GLN A 1 17 ? 21.251 6.277 17.210 1.00 0.00 117 GLN A C 8
ATOM 11939 O O . GLN A 1 17 ? 21.526 7.375 17.695 1.00 0.00 117 GLN A O 8
ATOM 11953 N N . GLN A 1 18 ? 22.086 5.601 16.429 1.00 0.00 118 GLN A N 8
ATOM 11954 C CA . GLN A 1 18 ? 23.405 6.121 16.089 1.00 0.00 118 GLN A CA 8
ATOM 11955 C C . GLN A 1 18 ? 23.363 6.893 14.774 1.00 0.00 118 GLN A C 8
ATOM 11956 O O . GLN A 1 18 ? 22.307 7.033 14.159 1.00 0.00 118 GLN A O 8
ATOM 11970 N N . ALA A 1 19 ? 24.520 7.392 14.350 1.00 0.00 119 ALA A N 8
ATOM 11971 C CA . ALA A 1 19 ? 24.616 8.148 13.107 1.00 0.00 119 ALA A CA 8
ATOM 11972 C C . ALA A 1 19 ? 24.226 7.288 11.910 1.00 0.00 119 ALA A C 8
ATOM 11973 O O . ALA A 1 19 ? 24.999 6.441 11.464 1.00 0.00 119 ALA A O 8
ATOM 11980 N N . MET A 1 20 ? 23.021 7.511 11.394 1.00 0.00 120 MET A N 8
ATOM 11981 C CA . MET A 1 20 ? 22.530 6.756 10.247 1.00 0.00 120 MET A CA 8
ATOM 11982 C C . MET A 1 20 ? 21.738 7.655 9.303 1.00 0.00 120 MET A C 8
ATOM 11983 O O . MET A 1 20 ? 20.940 8.491 9.728 1.00 0.00 120 MET A O 8
ATOM 11997 N N . PRO A 1 21 ? 21.962 7.481 7.992 1.00 0.00 121 PRO A N 8
ATOM 11998 C CA . PRO A 1 21 ? 21.278 8.268 6.961 1.00 0.00 121 PRO A CA 8
ATOM 11999 C C . PRO A 1 21 ? 19.797 7.922 6.854 1.00 0.00 121 PRO A C 8
ATOM 12000 O O . PRO A 1 21 ? 19.234 7.276 7.740 1.00 0.00 121 PRO A O 8
ATOM 12011 N N . LEU A 1 22 ? 19.171 8.353 5.765 1.00 0.00 122 LEU A N 8
ATOM 12012 C CA . LEU A 1 22 ? 17.754 8.088 5.542 1.00 0.00 122 LEU A CA 8
ATOM 12013 C C . LEU A 1 22 ? 17.554 7.179 4.333 1.00 0.00 122 LEU A C 8
ATOM 12014 O O . LEU A 1 22 ? 16.426 6.827 3.988 1.00 0.00 122 LEU A O 8
ATOM 12030 N N . TYR A 1 23 ? 18.656 6.802 3.695 1.00 0.00 123 TYR A N 8
ATOM 12031 C CA . TYR A 1 23 ? 18.602 5.935 2.524 1.00 0.00 123 TYR A CA 8
ATOM 12032 C C . TYR A 1 23 ? 19.313 4.612 2.793 1.00 0.00 123 TYR A C 8
ATOM 12033 O O . TYR A 1 23 ? 19.100 3.625 2.088 1.00 0.00 123 TYR A O 8
ATOM 12051 N N . ARG A 1 24 ? 20.158 4.599 3.818 1.00 0.00 124 ARG A N 8
ATOM 12052 C CA . ARG A 1 24 ? 20.901 3.399 4.182 1.00 0.00 124 ARG A CA 8
ATOM 12053 C C . ARG A 1 24 ? 20.796 3.127 5.679 1.00 0.00 124 ARG A C 8
ATOM 12054 O O . ARG A 1 24 ? 21.693 3.474 6.448 1.00 0.00 124 ARG A O 8
ATOM 12075 N N . VAL A 1 25 ? 19.695 2.505 6.087 1.00 0.00 125 VAL A N 8
ATOM 12076 C CA . VAL A 1 25 ? 19.473 2.186 7.493 1.00 0.00 125 VAL A CA 8
ATOM 12077 C C . VAL A 1 25 ? 20.617 1.350 8.054 1.00 0.00 125 VAL A C 8
ATOM 12078 O O . VAL A 1 25 ? 20.954 1.453 9.233 1.00 0.00 125 VAL A O 8
ATOM 12091 N N . GLU A 1 26 ? 21.210 0.521 7.201 1.00 0.00 126 GLU A N 8
ATOM 12092 C CA . GLU A 1 26 ? 22.317 -0.335 7.612 1.00 0.00 126 GLU A CA 8
ATOM 12093 C C . GLU A 1 26 ? 23.456 -0.277 6.598 1.00 0.00 126 GLU A C 8
ATOM 12094 O O . GLU A 1 26 ? 23.267 0.080 5.435 1.00 0.00 126 GLU A O 8
ATOM 12106 N N . PRO A 1 27 ? 24.667 -0.637 7.048 1.00 0.00 127 PRO A N 8
ATOM 12107 C CA . PRO A 1 27 ? 25.861 -0.635 6.197 1.00 0.00 127 PRO A CA 8
ATOM 12108 C C . PRO A 1 27 ? 25.820 -1.732 5.138 1.00 0.00 127 PRO A C 8
ATOM 12109 O O . PRO A 1 27 ? 25.323 -2.830 5.388 1.00 0.00 127 PRO A O 8
ATOM 12120 N N . VAL A 1 28 ? 26.346 -1.427 3.956 1.00 0.00 128 VAL A N 8
ATOM 12121 C CA . VAL A 1 28 ? 26.371 -2.389 2.860 1.00 0.00 128 VAL A CA 8
ATOM 12122 C C . VAL A 1 28 ? 27.166 -3.633 3.239 1.00 0.00 128 VAL A C 8
ATOM 12123 O O . VAL A 1 28 ? 28.166 -3.550 3.952 1.00 0.00 128 VAL A O 8
ATOM 12136 N N . TYR A 1 29 ? 26.716 -4.786 2.756 1.00 0.00 129 TYR A N 8
ATOM 12137 C CA . TYR A 1 29 ? 27.384 -6.049 3.045 1.00 0.00 129 TYR A CA 8
ATOM 12138 C C . TYR A 1 29 ? 28.196 -6.522 1.844 1.00 0.00 129 TYR A C 8
ATOM 12139 O O . TYR A 1 29 ? 27.766 -6.428 0.694 1.00 0.00 129 TYR A O 8
ATOM 12157 N N . PRO A 1 30 ? 29.402 -7.045 2.115 1.00 0.00 130 PRO A N 8
ATOM 12158 C CA . PRO A 1 30 ? 30.300 -7.546 1.071 1.00 0.00 130 PRO A CA 8
ATOM 12159 C C . PRO A 1 30 ? 29.782 -8.826 0.424 1.00 0.00 130 PRO A C 8
ATOM 12160 O O . PRO A 1 30 ? 28.621 -9.195 0.600 1.00 0.00 130 PRO A O 8
ATOM 12171 N N . SER A 1 31 ? 30.650 -9.499 -0.324 1.00 0.00 131 SER A N 8
ATOM 12172 C CA . SER A 1 31 ? 30.278 -10.737 -0.999 1.00 0.00 131 SER A CA 8
ATOM 12173 C C . SER A 1 31 ? 31.124 -11.904 -0.499 1.00 0.00 131 SER A C 8
ATOM 12174 O O . SER A 1 31 ? 30.671 -13.049 -0.477 1.00 0.00 131 SER A O 8
ATOM 12182 N N . ARG A 1 32 ? 32.355 -11.605 -0.097 1.00 0.00 132 ARG A N 8
ATOM 12183 C CA . ARG A 1 32 ? 33.266 -12.628 0.402 1.00 0.00 132 ARG A CA 8
ATOM 12184 C C . ARG A 1 32 ? 33.077 -12.839 1.901 1.00 0.00 132 ARG A C 8
ATOM 12185 O O . ARG A 1 32 ? 32.805 -13.951 2.353 1.00 0.00 132 ARG A O 8
ATOM 12206 N N . ALA A 1 33 ? 33.225 -11.763 2.668 1.00 0.00 133 ALA A N 8
ATOM 12207 C CA . ALA A 1 33 ? 33.070 -11.830 4.116 1.00 0.00 133 ALA A CA 8
ATOM 12208 C C . ALA A 1 33 ? 31.732 -12.454 4.496 1.00 0.00 133 ALA A C 8
ATOM 12209 O O . ALA A 1 33 ? 31.598 -13.060 5.560 1.00 0.00 133 ALA A O 8
ATOM 12216 N N . LEU A 1 34 ? 30.743 -12.302 3.622 1.00 0.00 134 LEU A N 8
ATOM 12217 C CA . LEU A 1 34 ? 29.414 -12.850 3.867 1.00 0.00 134 LEU A CA 8
ATOM 12218 C C . LEU A 1 34 ? 29.442 -14.375 3.849 1.00 0.00 134 LEU A C 8
ATOM 12219 O O . LEU A 1 34 ? 28.792 -15.029 4.665 1.00 0.00 134 LEU A O 8
ATOM 12235 N N . LYS A 1 35 ? 30.202 -14.937 2.915 1.00 0.00 135 LYS A N 8
ATOM 12236 C CA . LYS A 1 35 ? 30.319 -16.385 2.792 1.00 0.00 135 LYS A CA 8
ATOM 12237 C C . LYS A 1 35 ? 31.377 -16.928 3.747 1.00 0.00 135 LYS A C 8
ATOM 12238 O O . LYS A 1 35 ? 31.417 -18.127 4.026 1.00 0.00 135 LYS A O 8
ATOM 12257 N N . ARG A 1 36 ? 32.229 -16.040 4.246 1.00 0.00 136 ARG A N 8
ATOM 12258 C CA . ARG A 1 36 ? 33.287 -16.431 5.170 1.00 0.00 136 ARG A CA 8
ATOM 12259 C C . ARG A 1 36 ? 32.722 -17.246 6.329 1.00 0.00 136 ARG A C 8
ATOM 12260 O O . ARG A 1 36 ? 32.976 -18.444 6.441 1.00 0.00 136 ARG A O 8
ATOM 12281 N N . GLY A 1 37 ? 31.953 -16.586 7.191 1.00 0.00 137 GLY A N 8
ATOM 12282 C CA . GLY A 1 37 ? 31.365 -17.265 8.331 1.00 0.00 137 GLY A CA 8
ATOM 12283 C C . GLY A 1 37 ? 31.649 -16.553 9.639 1.00 0.00 137 GLY A C 8
ATOM 12284 O O . GLY A 1 37 ? 31.275 -17.033 10.709 1.00 0.00 137 GLY A O 8
ATOM 12288 N N . VAL A 1 38 ? 32.313 -15.405 9.554 1.00 0.00 138 VAL A N 8
ATOM 12289 C CA . VAL A 1 38 ? 32.647 -14.625 10.740 1.00 0.00 138 VAL A CA 8
ATOM 12290 C C . VAL A 1 38 ? 31.689 -13.452 10.915 1.00 0.00 138 VAL A C 8
ATOM 12291 O O . VAL A 1 38 ? 31.203 -12.885 9.937 1.00 0.00 138 VAL A O 8
ATOM 12304 N N . GLU A 1 39 ? 31.423 -13.093 12.167 1.00 0.00 139 GLU A N 8
ATOM 12305 C CA . GLU A 1 39 ? 30.523 -11.986 12.469 1.00 0.00 139 GLU A CA 8
ATOM 12306 C C . GLU A 1 39 ? 31.270 -10.851 13.162 1.00 0.00 139 GLU A C 8
ATOM 12307 O O . GLU A 1 39 ? 31.029 -10.558 14.333 1.00 0.00 139 GLU A O 8
ATOM 12319 N N . GLY A 1 40 ? 32.180 -10.215 12.431 1.00 0.00 140 GLY A N 8
ATOM 12320 C CA . GLY A 1 40 ? 32.950 -9.120 12.991 1.00 0.00 140 GLY A CA 8
ATOM 12321 C C . GLY A 1 40 ? 32.100 -7.894 13.263 1.00 0.00 140 GLY A C 8
ATOM 12322 O O . GLY A 1 40 ? 30.899 -7.890 12.992 1.00 0.00 140 GLY A O 8
ATOM 12326 N N . PHE A 1 41 ? 32.724 -6.851 13.801 1.00 0.00 141 PHE A N 8
ATOM 12327 C CA . PHE A 1 41 ? 32.017 -5.614 14.111 1.00 0.00 141 PHE A CA 8
ATOM 12328 C C . PHE A 1 41 ? 32.687 -4.420 13.437 1.00 0.00 141 PHE A C 8
ATOM 12329 O O . PHE A 1 41 ? 33.913 -4.310 13.421 1.00 0.00 141 PHE A O 8
ATOM 12346 N N . VAL A 1 42 ? 31.873 -3.529 12.881 1.00 0.00 142 VAL A N 8
ATOM 12347 C CA . VAL A 1 42 ? 32.385 -2.343 12.206 1.00 0.00 142 VAL A CA 8
ATOM 12348 C C . VAL A 1 42 ? 32.153 -1.090 13.043 1.00 0.00 142 VAL A C 8
ATOM 12349 O O . VAL A 1 42 ? 31.101 -0.930 13.664 1.00 0.00 142 VAL A O 8
ATOM 12362 N N . THR A 1 43 ? 33.142 -0.202 13.056 1.00 0.00 143 THR A N 8
ATOM 12363 C CA . THR A 1 43 ? 33.046 1.037 13.818 1.00 0.00 143 THR A CA 8
ATOM 12364 C C . THR A 1 43 ? 33.729 2.187 13.085 1.00 0.00 143 THR A C 8
ATOM 12365 O O . THR A 1 43 ? 34.957 2.265 13.039 1.00 0.00 143 THR A O 8
ATOM 12376 N N . LEU A 1 44 ? 32.926 3.078 12.514 1.00 0.00 144 LEU A N 8
ATOM 12377 C CA . LEU A 1 44 ? 33.453 4.225 11.783 1.00 0.00 144 LEU A CA 8
ATOM 12378 C C . LEU A 1 44 ? 33.082 5.531 12.479 1.00 0.00 144 LEU A C 8
ATOM 12379 O O . LEU A 1 44 ? 31.959 5.695 12.956 1.00 0.00 144 LEU A O 8
ATOM 12395 N N . SER A 1 45 ? 34.033 6.458 12.533 1.00 0.00 145 SER A N 8
ATOM 12396 C CA . SER A 1 45 ? 33.807 7.749 13.171 1.00 0.00 145 SER A CA 8
ATOM 12397 C C . SER A 1 45 ? 33.866 8.879 12.148 1.00 0.00 145 SER A C 8
ATOM 12398 O O . SER A 1 45 ? 34.890 9.0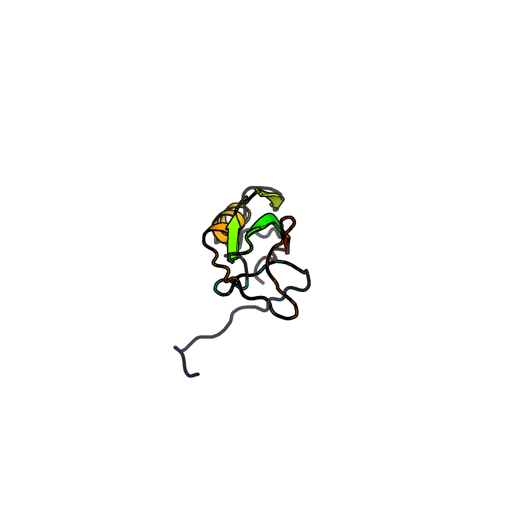90 11.497 1.00 0.00 145 SER A O 8
ATOM 12406 N N . PHE A 1 46 ? 32.760 9.603 12.012 1.00 0.00 146 PHE A N 8
ATOM 12407 C CA . PHE A 1 46 ? 32.684 10.712 11.067 1.00 0.00 146 PHE A CA 8
ATOM 12408 C C . PHE A 1 46 ? 31.916 11.886 11.667 1.00 0.00 146 PHE A C 8
ATOM 12409 O O . PHE A 1 46 ? 31.252 11.749 12.696 1.00 0.00 146 PHE A O 8
ATOM 12426 N N . THR A 1 47 ? 32.011 13.042 11.017 1.00 0.00 147 THR A N 8
ATOM 12427 C CA . THR A 1 47 ? 31.328 14.241 11.486 1.00 0.00 147 THR A CA 8
ATOM 12428 C C . THR A 1 47 ? 30.183 14.621 10.555 1.00 0.00 147 THR A C 8
ATOM 12429 O O . THR A 1 47 ? 30.330 14.593 9.332 1.00 0.00 147 THR A O 8
ATOM 12440 N N . ILE A 1 48 ? 29.044 14.976 11.139 1.00 0.00 148 ILE A N 8
ATOM 12441 C CA . ILE A 1 48 ? 27.875 15.364 10.360 1.00 0.00 148 ILE A CA 8
ATOM 12442 C C . ILE A 1 48 ? 27.723 16.881 10.314 1.00 0.00 148 ILE A C 8
ATOM 12443 O O . ILE A 1 48 ? 27.276 17.500 11.280 1.00 0.00 148 ILE A O 8
ATOM 12459 N N . ASP A 1 49 ? 28.097 17.473 9.185 1.00 0.00 149 ASP A N 8
ATOM 12460 C CA . ASP A 1 49 ? 28.000 18.918 9.011 1.00 0.00 149 ASP A CA 8
ATOM 12461 C C . ASP A 1 49 ? 26.555 19.386 9.148 1.00 0.00 149 ASP A C 8
ATOM 12462 O O . ASP A 1 49 ? 25.622 18.674 8.774 1.00 0.00 149 ASP A O 8
ATOM 12471 N N . THR A 1 50 ? 26.376 20.588 9.688 1.00 0.00 150 THR A N 8
ATOM 12472 C CA . THR A 1 50 ? 25.044 21.150 9.876 1.00 0.00 150 THR A CA 8
ATOM 12473 C C . THR A 1 50 ? 24.245 21.117 8.579 1.00 0.00 150 THR A C 8
ATOM 12474 O O . THR A 1 50 ? 23.014 21.132 8.595 1.00 0.00 150 THR A O 8
ATOM 12485 N N . THR A 1 51 ? 24.952 21.071 7.454 1.00 0.00 151 THR A N 8
ATOM 12486 C CA . THR A 1 51 ? 24.308 21.036 6.147 1.00 0.00 151 THR A CA 8
ATOM 12487 C C . THR A 1 51 ? 24.016 19.603 5.716 1.00 0.00 151 THR A C 8
ATOM 12488 O O . THR A 1 51 ? 23.876 19.318 4.528 1.00 0.00 151 THR A O 8
ATOM 12499 N N . GLY A 1 52 ? 23.925 18.703 6.691 1.00 0.00 152 GLY A N 8
ATOM 12500 C CA . GLY A 1 52 ? 23.650 17.310 6.392 1.00 0.00 152 GLY A CA 8
ATOM 12501 C C . GLY A 1 52 ? 24.715 16.684 5.514 1.00 0.00 152 GLY A C 8
ATOM 12502 O O . GLY A 1 52 ? 24.404 16.017 4.527 1.00 0.00 152 GLY A O 8
ATOM 12506 N N . LYS A 1 53 ? 25.976 16.900 5.872 1.00 0.00 153 LYS A N 8
ATOM 12507 C CA . LYS A 1 53 ? 27.093 16.353 5.111 1.00 0.00 153 LYS A CA 8
ATOM 12508 C C . LYS A 1 53 ? 27.938 15.423 5.976 1.00 0.00 153 LYS A C 8
ATOM 12509 O O . LYS A 1 53 ? 28.094 15.648 7.175 1.00 0.00 153 LYS A O 8
ATOM 12528 N N . ALA A 1 54 ? 28.481 14.379 5.358 1.00 0.00 154 ALA A N 8
ATOM 12529 C CA . ALA A 1 54 ? 29.313 13.418 6.071 1.00 0.00 154 ALA A CA 8
ATOM 12530 C C . ALA A 1 54 ? 30.772 13.530 5.642 1.00 0.00 154 ALA A C 8
ATOM 12531 O O . ALA A 1 54 ? 31.139 13.122 4.540 1.00 0.00 154 ALA A O 8
ATOM 12538 N N . VAL A 1 55 ? 31.602 14.085 6.520 1.00 0.00 155 VAL A N 8
ATOM 12539 C CA . VAL A 1 55 ? 33.021 14.250 6.232 1.00 0.00 155 VAL A CA 8
ATOM 12540 C C . VAL A 1 55 ? 33.880 13.717 7.373 1.00 0.00 155 VAL A C 8
ATOM 12541 O O . VAL A 1 55 ? 33.366 13.147 8.336 1.00 0.00 155 VAL A O 8
ATOM 12554 N N . ASP A 1 56 ? 35.189 13.907 7.260 1.00 0.00 156 ASP A N 8
ATOM 12555 C CA . ASP A 1 56 ? 36.120 13.447 8.284 1.00 0.00 156 ASP A CA 8
ATOM 12556 C C . ASP A 1 56 ? 35.918 11.963 8.575 1.00 0.00 156 ASP A C 8
ATOM 12557 O O . ASP A 1 56 ? 35.905 11.544 9.732 1.00 0.00 156 ASP A O 8
ATOM 12566 N N . ILE A 1 57 ? 35.761 11.175 7.517 1.00 0.00 157 ILE A N 8
ATOM 12567 C CA . ILE A 1 57 ? 35.560 9.738 7.659 1.00 0.00 157 ILE A CA 8
ATOM 12568 C C . ILE A 1 57 ? 36.816 9.057 8.193 1.00 0.00 157 ILE A C 8
ATOM 12569 O O . ILE A 1 57 ? 37.852 9.037 7.530 1.00 0.00 157 ILE A O 8
ATOM 12585 N N . ASN A 1 58 ? 36.714 8.498 9.395 1.00 0.00 158 ASN A N 8
ATOM 12586 C CA . ASN A 1 58 ? 37.842 7.814 10.017 1.00 0.00 158 ASN A CA 8
ATOM 12587 C C . ASN A 1 58 ? 37.371 6.598 10.809 1.00 0.00 158 ASN A C 8
ATOM 12588 O O . ASN A 1 58 ? 36.658 6.730 11.804 1.00 0.00 158 ASN A O 8
ATOM 12599 N N . VAL A 1 59 ? 37.775 5.414 10.360 1.00 0.00 159 VAL A N 8
ATOM 12600 C CA . VAL A 1 59 ? 37.396 4.174 11.027 1.00 0.00 159 VAL A CA 8
ATOM 12601 C C . VAL A 1 59 ? 38.380 3.825 12.138 1.00 0.00 159 VAL A C 8
ATOM 12602 O O . VAL A 1 59 ? 39.586 3.733 11.908 1.00 0.00 159 VAL A O 8
ATOM 12615 N N . VAL A 1 60 ? 37.856 3.631 13.344 1.00 0.00 160 VAL A N 8
ATOM 12616 C CA . VAL A 1 60 ? 38.688 3.290 14.492 1.00 0.00 160 VAL A CA 8
ATOM 12617 C C . VAL A 1 60 ? 38.893 1.782 14.594 1.00 0.00 160 VAL A C 8
ATOM 12618 O O . VAL A 1 60 ? 39.945 1.317 15.033 1.00 0.00 160 VAL A O 8
ATOM 12631 N N . ASP A 1 61 ? 37.882 1.024 14.185 1.00 0.00 161 ASP A N 8
ATOM 12632 C CA . ASP A 1 61 ? 37.952 -0.432 14.228 1.00 0.00 161 ASP A CA 8
ATOM 12633 C C . ASP A 1 61 ? 36.927 -1.053 13.285 1.00 0.00 161 ASP A C 8
ATOM 12634 O O . ASP A 1 61 ? 35.727 -0.807 13.408 1.00 0.00 161 ASP A O 8
ATOM 12643 N N . ALA A 1 62 ? 37.407 -1.858 12.343 1.00 0.00 162 ALA A N 8
ATOM 12644 C CA . ALA A 1 62 ? 36.533 -2.515 11.380 1.00 0.00 162 ALA A CA 8
ATOM 12645 C C . ALA A 1 62 ? 36.863 -3.999 11.261 1.00 0.00 162 ALA A C 8
ATOM 12646 O O . ALA A 1 62 ? 37.799 -4.382 10.560 1.00 0.00 162 ALA A O 8
ATOM 12653 N N . ASN A 1 63 ? 36.090 -4.830 11.952 1.00 0.00 163 ASN A N 8
ATOM 12654 C CA . ASN A 1 63 ? 36.302 -6.273 11.925 1.00 0.00 163 ASN A CA 8
ATOM 12655 C C . ASN A 1 63 ? 37.736 -6.619 12.314 1.00 0.00 163 ASN A C 8
ATOM 12656 O O . ASN A 1 63 ? 38.603 -5.751 12.424 1.00 0.00 163 ASN A O 8
ATOM 12667 N N . PRO A 1 64 ? 37.994 -7.918 12.527 1.00 0.00 164 PRO A N 8
ATOM 12668 C CA . PRO A 1 64 ? 39.323 -8.409 12.906 1.00 0.00 164 PRO A CA 8
ATOM 12669 C C . PRO A 1 64 ? 40.330 -8.295 11.766 1.00 0.00 164 PRO A C 8
ATOM 12670 O O . PRO A 1 64 ? 41.522 -8.541 11.951 1.00 0.00 164 PRO A O 8
ATOM 12681 N N . LYS A 1 65 ? 39.843 -7.921 10.588 1.00 0.00 165 LYS A N 8
ATOM 12682 C CA . LYS A 1 65 ? 40.700 -7.772 9.418 1.00 0.00 165 LYS A CA 8
ATOM 12683 C C . LYS A 1 65 ? 39.895 -7.306 8.209 1.00 0.00 165 LYS A C 8
ATOM 12684 O O . LYS A 1 65 ? 38.723 -6.950 8.333 1.00 0.00 165 LYS A O 8
ATOM 12703 N N . ARG A 1 66 ? 40.530 -7.313 7.042 1.00 0.00 166 ARG A N 8
ATOM 12704 C CA . ARG A 1 66 ? 39.872 -6.891 5.812 1.00 0.00 166 ARG A CA 8
ATOM 12705 C C . ARG A 1 66 ? 38.673 -7.782 5.503 1.00 0.00 166 ARG A C 8
ATOM 12706 O O . ARG A 1 66 ? 38.814 -8.835 4.881 1.00 0.00 166 ARG A O 8
ATOM 12727 N N . MET A 1 67 ? 37.495 -7.354 5.943 1.00 0.00 167 MET A N 8
ATOM 12728 C CA . MET A 1 67 ? 36.271 -8.113 5.712 1.00 0.00 167 MET A CA 8
ATOM 12729 C C . MET A 1 67 ? 35.145 -7.199 5.240 1.00 0.00 167 MET A C 8
ATOM 12730 O O . MET A 1 67 ? 34.751 -7.234 4.074 1.00 0.00 167 MET A O 8
ATOM 12744 N N . PHE A 1 68 ? 34.630 -6.382 6.153 1.00 0.00 168 PHE A N 8
ATOM 12745 C CA . PHE A 1 68 ? 33.548 -5.460 5.830 1.00 0.00 168 PHE A CA 8
ATOM 12746 C C . PHE A 1 68 ? 33.992 -4.012 6.018 1.00 0.00 168 PHE A C 8
ATOM 12747 O O . PHE A 1 68 ? 33.165 -3.108 6.127 1.00 0.00 168 PHE A O 8
ATOM 12764 N N . GLU A 1 69 ? 35.304 -3.802 6.055 1.00 0.00 169 GLU A N 8
ATOM 12765 C CA . GLU A 1 69 ? 35.859 -2.465 6.231 1.00 0.00 169 GLU A CA 8
ATOM 12766 C C . GLU A 1 69 ? 35.589 -1.598 5.004 1.00 0.00 169 GLU A C 8
ATOM 12767 O O . GLU A 1 69 ? 35.129 -0.463 5.122 1.00 0.00 169 GLU A O 8
ATOM 12779 N N . ARG A 1 70 ? 35.880 -2.143 3.827 1.00 0.00 170 ARG A N 8
ATOM 12780 C CA . ARG A 1 70 ? 35.672 -1.420 2.579 1.00 0.00 170 ARG A CA 8
ATOM 12781 C C . ARG A 1 70 ? 34.194 -1.099 2.376 1.00 0.00 170 ARG A C 8
ATOM 12782 O O . ARG A 1 70 ? 33.836 0.022 2.016 1.00 0.00 170 ARG A O 8
ATOM 12803 N N . GLU A 1 71 ? 33.341 -2.092 2.610 1.00 0.00 171 GLU A N 8
ATOM 12804 C CA . GLU A 1 71 ? 31.902 -1.915 2.452 1.00 0.00 171 GLU A CA 8
ATOM 12805 C C . GLU A 1 71 ? 31.381 -0.831 3.391 1.00 0.00 171 GLU A C 8
ATOM 12806 O O . GLU A 1 71 ? 30.565 0.004 3.000 1.00 0.00 171 GLU A O 8
ATOM 12818 N N . ALA A 1 72 ? 31.857 -0.851 4.631 1.00 0.00 172 ALA A N 8
ATOM 12819 C CA . ALA A 1 72 ? 31.441 0.131 5.625 1.00 0.00 172 ALA A CA 8
ATOM 12820 C C . ALA A 1 72 ? 32.003 1.511 5.302 1.00 0.00 172 ALA A C 8
ATOM 12821 O O . ALA A 1 72 ? 31.290 2.512 5.368 1.00 0.00 172 ALA A O 8
ATOM 12828 N N . MET A 1 73 ? 33.285 1.557 4.955 1.00 0.00 173 MET A N 8
ATOM 12829 C CA . MET A 1 73 ? 33.942 2.816 4.622 1.00 0.00 173 MET A CA 8
ATOM 12830 C C . MET A 1 73 ? 33.304 3.453 3.392 1.00 0.00 173 MET A C 8
ATOM 12831 O O . MET A 1 73 ? 32.928 4.625 3.414 1.00 0.00 173 MET A O 8
ATOM 12845 N N . GLN A 1 74 ? 33.185 2.674 2.322 1.00 0.00 174 GLN A N 8
ATOM 12846 C CA . GLN A 1 74 ? 32.593 3.164 1.083 1.00 0.00 174 GLN A CA 8
ATOM 12847 C C . GLN A 1 74 ? 31.122 3.514 1.283 1.00 0.00 174 GLN A C 8
ATOM 12848 O O . GLN A 1 74 ? 30.593 4.411 0.629 1.00 0.00 174 GLN A O 8
ATOM 12862 N N . ALA A 1 75 ? 30.468 2.798 2.192 1.00 0.00 175 ALA A N 8
ATOM 12863 C CA . ALA A 1 75 ? 29.058 3.034 2.480 1.00 0.00 175 ALA A CA 8
ATOM 12864 C C . ALA A 1 75 ? 28.839 4.437 3.037 1.00 0.00 175 ALA A C 8
ATOM 12865 O O . ALA A 1 75 ? 27.981 5.179 2.558 1.00 0.00 175 ALA A O 8
ATOM 12872 N N . LEU A 1 76 ? 29.619 4.794 4.051 1.00 0.00 176 LEU A N 8
ATOM 12873 C CA . LEU A 1 76 ? 29.510 6.109 4.674 1.00 0.00 176 LEU A CA 8
ATOM 12874 C C . LEU A 1 76 ? 29.567 7.215 3.626 1.00 0.00 176 LEU A C 8
ATOM 12875 O O . LEU A 1 76 ? 28.991 8.288 3.807 1.00 0.00 176 LEU A O 8
ATOM 12891 N N . LYS A 1 77 ? 30.263 6.946 2.527 1.00 0.00 177 LYS A N 8
ATOM 12892 C CA . LYS A 1 77 ? 30.393 7.916 1.446 1.00 0.00 177 LYS A CA 8
ATOM 12893 C C . LYS A 1 77 ? 29.125 7.961 0.600 1.00 0.00 177 LYS A C 8
ATOM 12894 O O . LYS A 1 77 ? 28.452 8.989 0.524 1.00 0.00 177 LYS A O 8
ATOM 12913 N N . LYS A 1 78 ? 28.803 6.839 -0.035 1.00 0.00 178 LYS A N 8
ATOM 12914 C CA . LYS A 1 78 ? 27.614 6.748 -0.874 1.00 0.00 178 LYS A CA 8
ATOM 12915 C C . LYS A 1 78 ? 26.362 7.119 -0.085 1.00 0.00 178 LYS A C 8
ATOM 12916 O O . LYS A 1 78 ? 25.354 7.530 -0.660 1.00 0.00 178 LYS A O 8
ATOM 12935 N N . TRP A 1 79 ? 26.434 6.971 1.232 1.00 0.00 179 TRP A N 8
ATOM 12936 C CA . TRP A 1 79 ? 25.306 7.293 2.100 1.00 0.00 179 TRP A CA 8
ATOM 12937 C C . TRP A 1 79 ? 24.822 8.718 1.858 1.00 0.00 179 TRP A C 8
ATOM 12938 O O . TRP A 1 79 ? 25.492 9.507 1.190 1.00 0.00 179 TRP A O 8
ATOM 12959 N N . LYS A 1 80 ? 23.656 9.043 2.404 1.00 0.00 180 LYS A N 8
ATOM 12960 C CA . LYS A 1 80 ? 23.082 10.375 2.249 1.00 0.00 180 LYS A CA 8
ATOM 12961 C C . LYS A 1 80 ? 22.404 10.829 3.538 1.00 0.00 180 LYS A C 8
ATOM 12962 O O . LYS A 1 80 ? 21.464 10.192 4.014 1.00 0.00 180 LYS A O 8
ATOM 12981 N N . TYR A 1 81 ? 22.886 11.933 4.097 1.00 0.00 181 TYR A N 8
ATOM 12982 C CA . TYR A 1 81 ? 22.327 12.471 5.331 1.00 0.00 181 TYR A CA 8
ATOM 12983 C C . TYR A 1 81 ? 21.654 13.818 5.083 1.00 0.00 181 TYR A C 8
ATOM 12984 O O . TYR A 1 81 ? 22.193 14.673 4.382 1.00 0.00 181 TYR A O 8
ATOM 13002 N N . GLN A 1 82 ? 20.472 13.996 5.664 1.00 0.00 182 GLN A N 8
ATOM 13003 C CA . GLN A 1 82 ? 19.723 15.238 5.506 1.00 0.00 182 GLN A CA 8
ATOM 13004 C C . GLN A 1 82 ? 19.696 16.027 6.811 1.00 0.00 182 GLN A C 8
ATOM 13005 O O . GLN A 1 82 ? 19.557 15.468 7.899 1.00 0.00 182 GLN A O 8
ATOM 13019 N N . PRO A 1 83 ? 19.831 17.357 6.702 1.00 0.00 183 PRO A N 8
ATOM 13020 C CA . PRO A 1 83 ? 19.824 18.250 7.864 1.00 0.00 183 PRO A CA 8
ATOM 13021 C C . PRO A 1 83 ? 18.449 18.345 8.515 1.00 0.00 183 PRO A C 8
ATOM 13022 O O . PRO A 1 83 ? 17.760 19.357 8.385 1.00 0.00 183 PRO A O 8
ATOM 13033 N N . GLN A 1 84 ? 18.056 17.286 9.215 1.00 0.00 184 GLN A N 8
ATOM 13034 C CA . GLN A 1 84 ? 16.762 17.251 9.885 1.00 0.00 184 GLN A CA 8
ATOM 13035 C C . GLN A 1 84 ? 16.925 16.930 11.367 1.00 0.00 184 GLN A C 8
ATOM 13036 O O . GLN A 1 84 ? 17.354 15.835 11.732 1.00 0.00 184 GLN A O 8
ATOM 13050 N N . ILE A 1 85 ? 16.582 17.892 12.217 1.00 0.00 185 ILE A N 8
ATOM 13051 C CA . ILE A 1 85 ? 16.690 17.712 13.659 1.00 0.00 185 ILE A CA 8
ATOM 13052 C C . ILE A 1 85 ? 15.409 17.119 14.237 1.00 0.00 185 ILE A C 8
ATOM 13053 O O . ILE A 1 85 ? 14.349 17.744 14.193 1.00 0.00 185 ILE A O 8
ATOM 13069 N N . VAL A 1 86 ? 15.514 15.910 14.779 1.00 0.00 186 VAL A N 8
ATOM 13070 C CA . VAL A 1 86 ? 14.365 15.234 15.369 1.00 0.00 186 VAL A CA 8
ATOM 13071 C C . VAL A 1 86 ? 14.782 14.380 16.561 1.00 0.00 186 VAL A C 8
ATOM 13072 O O . VAL A 1 86 ? 15.922 13.923 16.642 1.00 0.00 186 VAL A O 8
ATOM 13085 N N . ASP A 1 87 ? 13.851 14.169 17.485 1.00 0.00 187 ASP A N 8
ATOM 13086 C CA . ASP A 1 87 ? 14.120 13.368 18.673 1.00 0.00 187 ASP A CA 8
ATOM 13087 C C . ASP A 1 87 ? 14.720 12.017 18.293 1.00 0.00 187 ASP A C 8
ATOM 13088 O O . ASP A 1 87 ? 14.032 11.150 17.757 1.00 0.00 187 ASP A O 8
ATOM 13097 N N . GLY A 1 88 ? 16.008 11.847 18.575 1.00 0.00 188 GLY A N 8
ATOM 13098 C CA . GLY A 1 88 ? 16.679 10.601 18.255 1.00 0.00 188 GLY A CA 8
ATOM 13099 C C . GLY A 1 88 ? 17.822 10.792 17.278 1.00 0.00 188 GLY A C 8
ATOM 13100 O O . GLY A 1 88 ? 18.847 10.116 17.369 1.00 0.00 188 GLY A O 8
ATOM 13104 N N . LYS A 1 89 ? 17.646 11.714 16.338 1.00 0.00 189 LYS A N 8
ATOM 13105 C CA . LYS A 1 89 ? 18.670 11.993 15.338 1.00 0.00 189 LYS A CA 8
ATOM 13106 C C . LYS A 1 89 ? 18.664 13.468 14.950 1.00 0.00 189 LYS A C 8
ATOM 13107 O O . LYS A 1 89 ? 17.665 13.984 14.451 1.00 0.00 189 LYS A O 8
ATOM 13126 N N . ALA A 1 90 ? 19.787 14.141 15.180 1.00 0.00 190 ALA A N 8
ATOM 13127 C CA . ALA A 1 90 ? 19.912 15.555 14.851 1.00 0.00 190 ALA A CA 8
ATOM 13128 C C . ALA A 1 90 ? 21.178 15.822 14.045 1.00 0.00 190 ALA A C 8
ATOM 13129 O O . ALA A 1 90 ? 21.904 14.893 13.687 1.00 0.00 190 ALA A O 8
ATOM 13136 N N . ILE A 1 91 ? 21.437 17.094 13.761 1.00 0.00 191 ILE A N 8
ATOM 13137 C CA . ILE A 1 91 ? 22.616 17.481 12.997 1.00 0.00 191 ILE A CA 8
ATOM 13138 C C . ILE A 1 91 ? 23.570 18.316 13.844 1.00 0.00 191 ILE A C 8
ATOM 13139 O O . ILE A 1 91 ? 23.291 18.605 15.007 1.00 0.00 191 ILE A O 8
ATOM 13155 N N . GLU A 1 92 ? 24.695 18.702 13.251 1.00 0.00 192 GLU A N 8
ATOM 13156 C CA . GLU A 1 92 ? 25.690 19.506 13.951 1.00 0.00 192 GLU A CA 8
ATOM 13157 C C . GLU A 1 92 ? 26.328 18.712 15.088 1.00 0.00 192 GLU A C 8
ATOM 13158 O O . GLU A 1 92 ? 26.107 19.005 16.262 1.00 0.00 192 GLU A O 8
ATOM 13170 N N . GLN A 1 93 ? 27.120 17.707 14.728 1.00 0.00 193 GLN A N 8
ATOM 13171 C CA . GLN A 1 93 ? 27.789 16.871 15.717 1.00 0.00 193 GLN A CA 8
ATOM 13172 C C . GLN A 1 93 ? 29.096 16.313 15.164 1.00 0.00 193 GLN A C 8
ATOM 13173 O O . GLN A 1 93 ? 29.118 15.311 14.449 1.00 0.00 193 GLN A O 8
ATOM 13187 N N . PRO A 1 94 ? 30.213 16.975 15.501 1.00 0.00 194 PRO A N 8
ATOM 13188 C CA . PRO A 1 94 ? 31.545 16.562 15.048 1.00 0.00 194 PRO A CA 8
ATOM 13189 C C . PRO A 1 94 ? 32.002 15.262 15.700 1.00 0.00 194 PRO A C 8
ATOM 13190 O O . PRO A 1 94 ? 33.043 14.711 15.347 1.00 0.00 194 PRO A O 8
ATOM 13201 N N . GLY A 1 95 ? 31.215 14.775 16.655 1.00 0.00 195 GLY A N 8
ATOM 13202 C CA . GLY A 1 95 ? 31.556 13.543 17.342 1.00 0.00 195 GLY A CA 8
ATOM 13203 C C . GLY A 1 95 ? 30.500 12.470 17.165 1.00 0.00 195 GLY A C 8
ATOM 13204 O O . GLY A 1 95 ? 29.726 12.196 18.082 1.00 0.00 195 GLY A O 8
ATOM 13208 N N . GLN A 1 96 ? 30.467 11.863 15.983 1.00 0.00 196 GLN A N 8
ATOM 13209 C CA . GLN A 1 96 ? 29.496 10.815 15.690 1.00 0.00 196 GLN A CA 8
ATOM 13210 C C . GLN A 1 96 ? 30.194 9.484 15.428 1.00 0.00 196 GLN A C 8
ATOM 13211 O O . GLN A 1 96 ? 31.214 9.430 14.740 1.00 0.00 196 GLN A O 8
ATOM 13225 N N . THR A 1 97 ? 29.637 8.411 15.981 1.00 0.00 197 THR A N 8
ATOM 13226 C CA . THR A 1 97 ? 30.206 7.081 15.809 1.00 0.00 197 THR A CA 8
ATOM 13227 C C . THR A 1 97 ? 29.120 6.053 15.508 1.00 0.00 197 THR A C 8
ATOM 13228 O O . THR A 1 97 ? 28.062 6.052 16.136 1.00 0.00 197 THR A O 8
ATOM 13239 N N . VAL A 1 98 ? 29.390 5.179 14.543 1.00 0.00 198 VAL A N 8
ATOM 13240 C CA . VAL A 1 98 ? 28.437 4.145 14.160 1.00 0.00 198 VAL A CA 8
ATOM 13241 C C . VAL A 1 98 ? 29.031 2.753 14.347 1.00 0.00 198 VAL A C 8
ATOM 13242 O O . VAL A 1 98 ? 29.971 2.368 13.651 1.00 0.00 198 VAL A O 8
ATOM 13255 N N . THR A 1 99 ? 28.477 2.001 15.293 1.00 0.00 199 THR A N 8
ATOM 13256 C CA . THR A 1 99 ? 28.952 0.652 15.572 1.00 0.00 199 THR A CA 8
ATOM 13257 C C . THR A 1 99 ? 27.831 -0.370 15.416 1.00 0.00 199 THR A C 8
ATOM 13258 O O . THR A 1 99 ? 26.813 -0.299 16.104 1.00 0.00 199 THR A O 8
ATOM 13269 N N . VAL A 1 100 ? 28.025 -1.320 14.507 1.00 0.00 200 VAL A N 8
ATOM 13270 C CA . VAL A 1 100 ? 27.031 -2.357 14.262 1.00 0.00 200 VAL A CA 8
ATOM 13271 C C . VAL A 1 100 ? 27.689 -3.723 14.102 1.00 0.00 200 VAL A C 8
ATOM 13272 O O . VAL A 1 100 ? 28.765 -3.839 13.517 1.00 0.00 200 VAL A O 8
ATOM 13285 N N . GLU A 1 101 ? 27.035 -4.754 14.628 1.00 0.00 201 GLU A N 8
ATOM 13286 C CA . GLU A 1 101 ? 27.558 -6.113 14.544 1.00 0.00 201 GLU A CA 8
ATOM 13287 C C . GLU A 1 101 ? 27.146 -6.775 13.232 1.00 0.00 201 GLU A C 8
ATOM 13288 O O . GLU A 1 101 ? 25.959 -6.957 12.962 1.00 0.00 201 GLU A O 8
ATOM 13300 N N . PHE A 1 102 ? 28.135 -7.131 12.419 1.00 0.00 202 PHE A N 8
ATOM 13301 C CA . PHE A 1 102 ? 27.876 -7.771 11.135 1.00 0.00 202 PHE A CA 8
ATOM 13302 C C . PHE A 1 102 ? 27.594 -9.260 11.316 1.00 0.00 202 PHE A C 8
ATOM 13303 O O . PHE A 1 102 ? 28.474 -10.029 11.704 1.00 0.00 202 PHE A O 8
ATOM 13320 N N . LYS A 1 103 ? 26.358 -9.660 11.034 1.00 0.00 203 LYS A N 8
ATOM 13321 C CA . LYS A 1 103 ? 25.957 -11.056 11.164 1.00 0.00 203 LYS A CA 8
ATOM 13322 C C . LYS A 1 103 ? 25.881 -11.730 9.798 1.00 0.00 203 LYS A C 8
ATOM 13323 O O . LYS A 1 103 ? 25.368 -11.153 8.838 1.00 0.00 203 LYS A O 8
ATOM 13342 N N . ILE A 1 104 ? 26.392 -12.953 9.717 1.00 0.00 204 ILE A N 8
ATOM 13343 C CA . ILE A 1 104 ? 26.379 -13.706 8.469 1.00 0.00 204 ILE A CA 8
ATOM 13344 C C . ILE A 1 104 ? 24.993 -14.274 8.184 1.00 0.00 204 ILE A C 8
ATOM 13345 O O . ILE A 1 104 ? 24.296 -14.722 9.094 1.00 0.00 204 ILE A O 8
ATOM 13361 N N . ALA A 1 105 ? 24.601 -14.253 6.915 1.00 0.00 205 ALA A N 8
ATOM 13362 C CA . ALA A 1 105 ? 23.299 -14.769 6.509 1.00 0.00 205 ALA A CA 8
ATOM 13363 C C . ALA A 1 105 ? 22.168 -13.977 7.156 1.00 0.00 205 ALA A C 8
ATOM 13364 O O . ALA A 1 105 ? 21.326 -14.538 7.858 1.00 0.00 205 ALA A O 8
ATOM 13371 N N . LYS A 1 106 ? 22.155 -12.670 6.916 1.00 0.00 206 LYS A N 8
ATOM 13372 C CA . LYS A 1 106 ? 21.127 -11.800 7.475 1.00 0.00 206 LYS A CA 8
ATOM 13373 C C . LYS A 1 106 ? 19.744 -12.198 6.969 1.00 0.00 206 LYS A C 8
ATOM 13374 O O . LYS A 1 106 ? 19.369 -11.877 5.841 1.00 0.00 206 LYS A O 8
ATOM 13393 N N . ASP A 1 1 ? -12.393 11.860 25.794 1.00 0.00 101 ASP A N 9
ATOM 13394 C CA . ASP A 1 1 ? -13.113 12.961 25.163 1.00 0.00 101 ASP A CA 9
ATOM 13395 C C . ASP A 1 1 ? -13.596 12.567 23.771 1.00 0.00 101 ASP A C 9
ATOM 13396 O O . ASP A 1 1 ? -14.799 12.476 23.523 1.00 0.00 101 ASP A O 9
ATOM 13405 N N . HIS A 1 2 ? -12.651 12.335 22.866 1.00 0.00 102 HIS A N 9
ATOM 13406 C CA . HIS A 1 2 ? -12.981 11.951 21.498 1.00 0.00 102 HIS A CA 9
ATOM 13407 C C . HIS A 1 2 ? -12.256 10.668 21.103 1.00 0.00 102 HIS A C 9
ATOM 13408 O O . HIS A 1 2 ? -11.228 10.306 21.677 1.00 0.00 102 HIS A O 9
ATOM 13422 N N . PRO A 1 3 ? -12.803 9.962 20.102 1.00 0.00 103 PRO A N 9
ATOM 13423 C CA . PRO A 1 3 ? -12.224 8.708 19.610 1.00 0.00 103 PRO A CA 9
ATOM 13424 C C . PRO A 1 3 ? -10.910 8.928 18.868 1.00 0.00 103 PRO A C 9
ATOM 13425 O O . PRO A 1 3 ? -10.878 9.572 17.819 1.00 0.00 103 PRO A O 9
ATOM 13436 N N . PHE A 1 4 ? -9.828 8.390 19.420 1.00 0.00 104 PHE A N 9
ATOM 13437 C CA . PHE A 1 4 ? -8.510 8.528 18.810 1.00 0.00 104 PHE A CA 9
ATOM 13438 C C . PHE A 1 4 ? -7.474 7.696 19.560 1.00 0.00 104 PHE A C 9
ATOM 13439 O O . PHE A 1 4 ? -7.377 7.761 20.786 1.00 0.00 104 PHE A O 9
ATOM 13456 N N . THR A 1 5 ? -6.701 6.912 18.815 1.00 0.00 105 THR A N 9
ATOM 13457 C CA . THR A 1 5 ? -5.673 6.065 19.408 1.00 0.00 105 THR A CA 9
ATOM 13458 C C . THR A 1 5 ? -4.518 5.842 18.439 1.00 0.00 105 THR A C 9
ATOM 13459 O O . THR A 1 5 ? -4.698 5.266 17.365 1.00 0.00 105 THR A O 9
ATOM 13470 N N . SER A 1 6 ? -3.332 6.301 18.824 1.00 0.00 106 SER A N 9
ATOM 13471 C CA . SER A 1 6 ? -2.147 6.153 17.987 1.00 0.00 106 SER A CA 9
ATOM 13472 C C . SER A 1 6 ? -1.829 4.680 17.749 1.00 0.00 106 SER A C 9
ATOM 13473 O O . SER A 1 6 ? -1.219 4.320 16.743 1.00 0.00 106 SER A O 9
ATOM 13481 N N . ALA A 1 7 ? -2.247 3.833 18.684 1.00 0.00 107 ALA A N 9
ATOM 13482 C CA . ALA A 1 7 ? -2.010 2.399 18.577 1.00 0.00 107 ALA A CA 9
ATOM 13483 C C . ALA A 1 7 ? -0.518 2.086 18.609 1.00 0.00 107 ALA A C 9
ATOM 13484 O O . ALA A 1 7 ? 0.093 1.751 17.593 1.00 0.00 107 ALA A O 9
ATOM 13491 N N . PRO A 1 8 ? 0.086 2.196 19.801 1.00 0.00 108 PRO A N 9
ATOM 13492 C CA . PRO A 1 8 ? 1.514 1.929 19.994 1.00 0.00 108 PRO A CA 9
ATOM 13493 C C . PRO A 1 8 ? 1.852 0.449 19.851 1.00 0.00 108 PRO A C 9
ATOM 13494 O O . PRO A 1 8 ? 2.019 -0.260 20.844 1.00 0.00 108 PRO A O 9
ATOM 13505 N N . THR A 1 9 ? 1.950 -0.014 18.608 1.00 0.00 109 THR A N 9
ATOM 13506 C CA . THR A 1 9 ? 2.267 -1.410 18.335 1.00 0.00 109 THR A CA 9
ATOM 13507 C C . THR A 1 9 ? 3.550 -1.533 17.522 1.00 0.00 109 THR A C 9
ATOM 13508 O O . THR A 1 9 ? 3.517 -1.864 16.336 1.00 0.00 109 THR A O 9
ATOM 13519 N N . PHE A 1 10 ? 4.682 -1.266 18.166 1.00 0.00 110 PHE A N 9
ATOM 13520 C CA . PHE A 1 10 ? 5.977 -1.348 17.502 1.00 0.00 110 PHE A CA 9
ATOM 13521 C C . PHE A 1 10 ? 6.918 -2.281 18.258 1.00 0.00 110 PHE A C 9
ATOM 13522 O O . PHE A 1 10 ? 6.754 -2.510 19.455 1.00 0.00 110 PHE A O 9
ATOM 13539 N N . GLY A 1 11 ? 7.906 -2.818 17.548 1.00 0.00 111 GLY A N 9
ATOM 13540 C CA . GLY A 1 11 ? 8.859 -3.721 18.167 1.00 0.00 111 GLY A CA 9
ATOM 13541 C C . GLY A 1 11 ? 10.296 -3.315 17.907 1.00 0.00 111 GLY A C 9
ATOM 13542 O O . GLY A 1 11 ? 11.146 -4.161 17.627 1.00 0.00 111 GLY A O 9
ATOM 13546 N N . ASP A 1 12 ? 10.568 -2.018 17.996 1.00 0.00 112 ASP A N 9
ATOM 13547 C CA . ASP A 1 12 ? 11.913 -1.502 17.767 1.00 0.00 112 ASP A CA 9
ATOM 13548 C C . ASP A 1 12 ? 12.640 -1.274 19.088 1.00 0.00 112 ASP A C 9
ATOM 13549 O O . ASP A 1 12 ? 12.948 -0.139 19.452 1.00 0.00 112 ASP A O 9
ATOM 13558 N N . PHE A 1 13 ? 12.911 -2.361 19.803 1.00 0.00 113 PHE A N 9
ATOM 13559 C CA . PHE A 1 13 ? 13.601 -2.280 21.086 1.00 0.00 113 PHE A CA 9
ATOM 13560 C C . PHE A 1 13 ? 15.098 -2.069 20.886 1.00 0.00 113 PHE A C 9
ATOM 13561 O O . PHE A 1 13 ? 15.914 -2.883 21.317 1.00 0.00 113 PHE A O 9
ATOM 13578 N N . GLY A 1 14 ? 15.452 -0.970 20.227 1.00 0.00 114 GLY A N 9
ATOM 13579 C CA . GLY A 1 14 ? 16.851 -0.671 19.980 1.00 0.00 114 GLY A CA 9
ATOM 13580 C C . GLY A 1 14 ? 17.426 0.294 20.998 1.00 0.00 114 GLY A C 9
ATOM 13581 O O . GLY A 1 14 ? 17.247 1.507 20.884 1.00 0.00 114 GLY A O 9
ATOM 13585 N N . SER A 1 15 ? 18.117 -0.244 21.997 1.00 0.00 115 SER A N 9
ATOM 13586 C CA . SER A 1 15 ? 18.716 0.577 23.042 1.00 0.00 115 SER A CA 9
ATOM 13587 C C . SER A 1 15 ? 19.918 1.348 22.506 1.00 0.00 115 SER A C 9
ATOM 13588 O O . SER A 1 15 ? 20.269 2.409 23.021 1.00 0.00 115 SER A O 9
ATOM 13596 N N . ASN A 1 16 ? 20.545 0.807 21.466 1.00 0.00 116 ASN A N 9
ATOM 13597 C CA . ASN A 1 16 ? 21.708 1.443 20.859 1.00 0.00 116 ASN A CA 9
ATOM 13598 C C . ASN A 1 16 ? 21.299 2.292 19.659 1.00 0.00 116 ASN A C 9
ATOM 13599 O O . ASN A 1 16 ? 20.874 1.766 18.631 1.00 0.00 116 ASN A O 9
ATOM 13610 N N . GLN A 1 17 ? 21.432 3.607 19.799 1.00 0.00 117 GLN A N 9
ATOM 13611 C CA . GLN A 1 17 ? 21.076 4.529 18.727 1.00 0.00 117 GLN A CA 9
ATOM 13612 C C . GLN A 1 17 ? 22.311 5.247 18.194 1.00 0.00 117 GLN A C 9
ATOM 13613 O O . GLN A 1 17 ? 22.867 6.121 18.859 1.00 0.00 117 GLN A O 9
ATOM 13627 N N . GLN A 1 18 ? 22.736 4.872 16.992 1.00 0.00 118 GLN A N 9
ATOM 13628 C CA . GLN A 1 18 ? 23.906 5.480 16.371 1.00 0.00 118 GLN A CA 9
ATOM 13629 C C . GLN A 1 18 ? 23.498 6.415 15.238 1.00 0.00 118 GLN A C 9
ATOM 13630 O O . GLN A 1 18 ? 22.312 6.673 15.030 1.00 0.00 118 GLN A O 9
ATOM 13644 N N . ALA A 1 19 ? 24.487 6.920 14.508 1.00 0.00 119 ALA A N 9
ATOM 13645 C CA . ALA A 1 19 ? 24.230 7.825 13.395 1.00 0.00 119 ALA A CA 9
ATOM 13646 C C . ALA A 1 19 ? 23.996 7.051 12.101 1.00 0.00 119 ALA A C 9
ATOM 13647 O O . ALA A 1 19 ? 24.937 6.545 11.492 1.00 0.00 119 ALA A O 9
ATOM 13654 N N . MET A 1 20 ? 22.736 6.965 11.689 1.00 0.00 120 MET A N 9
ATOM 13655 C CA . MET A 1 20 ? 22.379 6.253 10.467 1.00 0.00 120 MET A CA 9
ATOM 13656 C C . MET A 1 20 ? 21.616 7.164 9.510 1.00 0.00 120 MET A C 9
ATOM 13657 O O . MET A 1 20 ? 20.808 7.997 9.920 1.00 0.00 120 MET A O 9
ATOM 13671 N N . PRO A 1 21 ? 21.876 7.003 8.204 1.00 0.00 121 PRO A N 9
ATOM 13672 C CA . PRO A 1 21 ? 21.224 7.802 7.163 1.00 0.00 121 PRO A CA 9
ATOM 13673 C C . PRO A 1 21 ? 19.746 7.460 7.010 1.00 0.00 121 PRO A C 9
ATOM 13674 O O . PRO A 1 21 ? 19.151 6.828 7.885 1.00 0.00 121 PRO A O 9
ATOM 13685 N N . LEU A 1 22 ? 19.158 7.879 5.895 1.00 0.00 122 LEU A N 9
ATOM 13686 C CA . LEU A 1 22 ? 17.748 7.616 5.628 1.00 0.00 122 LEU A CA 9
ATOM 13687 C C . LEU A 1 22 ? 17.567 6.956 4.265 1.00 0.00 122 LEU A C 9
ATOM 13688 O O . LEU A 1 22 ? 16.442 6.733 3.817 1.00 0.00 122 LEU A O 9
ATOM 13704 N N . TYR A 1 23 ? 18.680 6.644 3.611 1.00 0.00 123 TYR A N 9
ATOM 13705 C CA . TYR A 1 23 ? 18.644 6.009 2.299 1.00 0.00 123 TYR A CA 9
ATOM 13706 C C . TYR A 1 23 ? 19.365 4.665 2.324 1.00 0.00 123 TYR A C 9
ATOM 13707 O O . TYR A 1 23 ? 19.030 3.754 1.566 1.00 0.00 123 TYR A O 9
ATOM 13725 N N . ARG A 1 24 ? 20.356 4.548 3.202 1.00 0.00 124 ARG A N 9
ATOM 13726 C CA . ARG A 1 24 ? 21.126 3.317 3.326 1.00 0.00 124 ARG A CA 9
ATOM 13727 C C . ARG A 1 24 ? 21.240 2.892 4.788 1.00 0.00 124 ARG A C 9
ATOM 13728 O O . ARG A 1 24 ? 22.251 3.149 5.442 1.00 0.00 124 ARG A O 9
ATOM 13749 N N . VAL A 1 25 ? 20.196 2.243 5.293 1.00 0.00 125 VAL A N 9
ATOM 13750 C CA . VAL A 1 25 ? 20.179 1.782 6.677 1.00 0.00 125 VAL A CA 9
ATOM 13751 C C . VAL A 1 25 ? 21.186 0.659 6.895 1.00 0.00 125 VAL A C 9
ATOM 13752 O O . VAL A 1 25 ? 21.250 -0.290 6.113 1.00 0.00 125 VAL A O 9
ATOM 13765 N N . GLU A 1 26 ? 21.970 0.773 7.962 1.00 0.00 126 GLU A N 9
ATOM 13766 C CA . GLU A 1 26 ? 22.975 -0.234 8.282 1.00 0.00 126 GLU A CA 9
ATOM 13767 C C . GLU A 1 26 ? 24.038 -0.308 7.191 1.00 0.00 126 GLU A C 9
ATOM 13768 O O . GLU A 1 26 ? 23.806 0.055 6.037 1.00 0.00 126 GLU A O 9
ATOM 13780 N N . PRO A 1 27 ? 25.235 -0.788 7.562 1.00 0.00 127 PRO A N 9
ATOM 13781 C CA . PRO A 1 27 ? 26.358 -0.921 6.630 1.00 0.00 127 PRO A CA 9
ATOM 13782 C C . PRO A 1 27 ? 26.129 -2.019 5.597 1.00 0.00 127 PRO A C 9
ATOM 13783 O O . PRO A 1 27 ? 25.669 -3.111 5.930 1.00 0.00 127 PRO A O 9
ATOM 13794 N N . VAL A 1 28 ? 26.452 -1.722 4.342 1.00 0.00 128 VAL A N 9
ATOM 13795 C CA . VAL A 1 28 ? 26.282 -2.685 3.261 1.00 0.00 128 VAL A CA 9
ATOM 13796 C C . VAL A 1 28 ? 27.112 -3.939 3.507 1.00 0.00 128 VAL A C 9
ATOM 13797 O O . VAL A 1 28 ? 28.280 -3.859 3.889 1.00 0.00 128 VAL A O 9
ATOM 13810 N N . TYR A 1 29 ? 26.502 -5.098 3.284 1.00 0.00 129 TYR A N 9
ATOM 13811 C CA . TYR A 1 29 ? 27.184 -6.372 3.484 1.00 0.00 129 TYR A CA 9
ATOM 13812 C C . TYR A 1 29 ? 28.021 -6.738 2.262 1.00 0.00 129 TYR A C 9
ATOM 13813 O O . TYR A 1 29 ? 27.606 -6.560 1.117 1.00 0.00 129 TYR A O 9
ATOM 13831 N N . PRO A 1 30 ? 29.230 -7.264 2.510 1.00 0.00 130 PRO A N 9
ATOM 13832 C CA . PRO A 1 30 ? 30.151 -7.668 1.444 1.00 0.00 130 PRO A CA 9
ATOM 13833 C C . PRO A 1 30 ? 29.662 -8.901 0.692 1.00 0.00 130 PRO A C 9
ATOM 13834 O O . PRO A 1 30 ? 28.498 -9.285 0.801 1.00 0.00 130 PRO A O 9
ATOM 13845 N N . SER A 1 31 ? 30.558 -9.517 -0.073 1.00 0.00 131 SER A N 9
ATOM 13846 C CA . SER A 1 31 ? 30.216 -10.704 -0.846 1.00 0.00 131 SER A CA 9
ATOM 13847 C C . SER A 1 31 ? 31.029 -11.909 -0.381 1.00 0.00 131 SER A C 9
ATOM 13848 O O . SER A 1 31 ? 30.572 -13.049 -0.462 1.00 0.00 131 SER A O 9
ATOM 13856 N N . ARG A 1 32 ? 32.237 -11.646 0.107 1.00 0.00 132 ARG A N 9
ATOM 13857 C CA . ARG A 1 32 ? 33.115 -12.707 0.585 1.00 0.00 132 ARG A CA 9
ATOM 13858 C C . ARG A 1 32 ? 32.848 -13.013 2.055 1.00 0.00 132 ARG A C 9
ATOM 13859 O O . ARG A 1 32 ? 32.380 -14.099 2.399 1.00 0.00 132 ARG A O 9
ATOM 13880 N N . ALA A 1 33 ? 33.149 -12.050 2.919 1.00 0.00 133 ALA A N 9
ATOM 13881 C CA . ALA A 1 33 ? 32.940 -12.215 4.352 1.00 0.00 133 ALA A CA 9
ATOM 13882 C C . ALA A 1 33 ? 31.505 -12.634 4.653 1.00 0.00 133 ALA A C 9
ATOM 13883 O O . ALA A 1 33 ? 31.236 -13.290 5.660 1.00 0.00 133 ALA A O 9
ATOM 13890 N N . LEU A 1 34 ? 30.585 -12.250 3.774 1.00 0.00 134 LEU A N 9
ATOM 13891 C CA . LEU A 1 34 ? 29.176 -12.586 3.946 1.00 0.00 134 LEU A CA 9
ATOM 13892 C C . LEU A 1 34 ? 28.959 -14.093 3.853 1.00 0.00 134 LEU A C 9
ATOM 13893 O O . LEU A 1 34 ? 28.437 -14.714 4.778 1.00 0.00 134 LEU A O 9
ATOM 13909 N N . LYS A 1 35 ? 29.366 -14.676 2.730 1.00 0.00 135 LYS A N 9
ATOM 13910 C CA . LYS A 1 35 ? 29.221 -16.111 2.517 1.00 0.00 135 LYS A CA 9
ATOM 13911 C C . LYS A 1 35 ? 30.226 -16.891 3.358 1.00 0.00 135 LYS A C 9
ATOM 13912 O O . LYS A 1 35 ? 29.990 -18.047 3.710 1.00 0.00 135 LYS A O 9
ATOM 13931 N N . ARG A 1 36 ? 31.346 -16.251 3.677 1.00 0.00 136 ARG A N 9
ATOM 13932 C CA . ARG A 1 36 ? 32.387 -16.886 4.477 1.00 0.00 136 ARG A CA 9
ATOM 13933 C C . ARG A 1 36 ? 31.803 -17.480 5.756 1.00 0.00 136 ARG A C 9
ATOM 13934 O O . ARG A 1 36 ? 31.692 -18.697 5.893 1.00 0.00 136 ARG A O 9
ATOM 13955 N N . GLY A 1 37 ? 31.432 -16.610 6.691 1.00 0.00 137 GLY A N 9
ATOM 13956 C CA . GLY A 1 37 ? 30.866 -17.067 7.947 1.00 0.00 137 GLY A CA 9
ATOM 13957 C C . GLY A 1 37 ? 31.481 -16.374 9.146 1.00 0.00 137 GLY A C 9
ATOM 13958 O O . GLY A 1 37 ? 31.129 -16.667 10.289 1.00 0.00 137 GLY A O 9
ATOM 13962 N N . VAL A 1 38 ? 32.403 -15.453 8.887 1.00 0.00 138 VAL A N 9
ATOM 13963 C CA . VAL A 1 38 ? 33.069 -14.716 9.955 1.00 0.00 138 VAL A CA 9
ATOM 13964 C C . VAL A 1 38 ? 32.222 -13.538 10.421 1.00 0.00 138 VAL A C 9
ATOM 13965 O O . VAL A 1 38 ? 31.620 -12.835 9.610 1.00 0.00 138 VAL A O 9
ATOM 13978 N N . GLU A 1 39 ? 32.181 -13.327 11.733 1.00 0.00 139 GLU A N 9
ATOM 13979 C CA . GLU A 1 39 ? 31.407 -12.233 12.306 1.00 0.00 139 GLU A CA 9
ATOM 13980 C C . GLU A 1 39 ? 32.296 -11.317 13.143 1.00 0.00 139 GLU A C 9
ATOM 13981 O O . GLU A 1 39 ? 32.602 -11.616 14.297 1.00 0.00 139 GLU A O 9
ATOM 13993 N N . GLY A 1 40 ? 32.707 -10.200 12.552 1.00 0.00 140 GLY A N 9
ATOM 13994 C CA . GLY A 1 40 ? 33.558 -9.258 13.256 1.00 0.00 140 GLY A CA 9
ATOM 13995 C C . GLY A 1 40 ? 32.794 -8.048 13.755 1.00 0.00 140 GLY A C 9
ATOM 13996 O O . GLY A 1 40 ? 31.617 -8.148 14.105 1.00 0.00 140 GLY A O 9
ATOM 14000 N N . PHE A 1 41 ? 33.463 -6.900 13.790 1.00 0.00 141 PHE A N 9
ATOM 14001 C CA . PHE A 1 41 ? 32.840 -5.665 14.252 1.00 0.00 141 PHE A CA 9
ATOM 14002 C C . PHE A 1 41 ? 33.390 -4.462 13.492 1.00 0.00 141 PHE A C 9
ATOM 14003 O O . PHE A 1 41 ? 34.602 -4.312 13.336 1.00 0.00 141 PHE A O 9
ATOM 14020 N N . VAL A 1 42 ? 32.489 -3.606 13.021 1.00 0.00 142 VAL A N 9
ATOM 14021 C CA . VAL A 1 42 ? 32.881 -2.414 12.277 1.00 0.00 142 VAL A CA 9
ATOM 14022 C C . VAL A 1 42 ? 32.679 -1.154 13.111 1.00 0.00 142 VAL A C 9
ATOM 14023 O O . VAL A 1 42 ? 31.630 -0.966 13.729 1.00 0.00 142 VAL A O 9
ATOM 14036 N N . THR A 1 43 ? 33.691 -0.292 13.126 1.00 0.00 143 THR A N 9
ATOM 14037 C CA . THR A 1 43 ? 33.625 0.951 13.885 1.00 0.00 143 THR A CA 9
ATOM 14038 C C . THR A 1 43 ? 34.221 2.110 13.094 1.00 0.00 143 THR A C 9
ATOM 14039 O O . THR A 1 43 ? 35.439 2.206 12.937 1.00 0.00 143 THR A O 9
ATOM 14050 N N . LEU A 1 44 ? 33.357 2.989 12.599 1.00 0.00 144 LEU A N 9
ATOM 14051 C CA . LEU A 1 44 ? 33.799 4.143 11.825 1.00 0.00 144 LEU A CA 9
ATOM 14052 C C . LEU A 1 44 ? 33.452 5.444 12.541 1.00 0.00 144 LEU A C 9
ATOM 14053 O O . LEU A 1 44 ? 32.360 5.590 13.090 1.00 0.00 144 LEU A O 9
ATOM 14069 N N . SER A 1 45 ? 34.387 6.388 12.529 1.00 0.00 145 SER A N 9
ATOM 14070 C CA . SER A 1 45 ? 34.181 7.677 13.179 1.00 0.00 145 SER A CA 9
ATOM 14071 C C . SER A 1 45 ? 34.144 8.804 12.151 1.00 0.00 145 SER A C 9
ATOM 14072 O O . SER A 1 45 ? 35.095 9.001 11.393 1.00 0.00 145 SER A O 9
ATOM 14080 N N . PHE A 1 46 ? 33.039 9.542 12.131 1.00 0.00 146 PHE A N 9
ATOM 14081 C CA . PHE A 1 46 ? 32.876 10.649 11.196 1.00 0.00 146 PHE A CA 9
ATOM 14082 C C . PHE A 1 46 ? 32.085 11.788 11.833 1.00 0.00 146 PHE A C 9
ATOM 14083 O O . PHE A 1 46 ? 31.478 11.621 12.892 1.00 0.00 146 PHE A O 9
ATOM 14100 N N . THR A 1 47 ? 32.098 12.946 11.182 1.00 0.00 147 THR A N 9
ATOM 14101 C CA . THR A 1 47 ? 31.384 14.114 11.684 1.00 0.00 147 THR A CA 9
ATOM 14102 C C . THR A 1 47 ? 30.264 14.524 10.735 1.00 0.00 147 THR A C 9
ATOM 14103 O O . THR A 1 47 ? 30.435 14.508 9.516 1.00 0.00 147 THR A O 9
ATOM 14114 N N . ILE A 1 48 ? 29.120 14.892 11.302 1.00 0.00 148 ILE A N 9
ATOM 14115 C CA . ILE A 1 48 ? 27.973 15.309 10.505 1.00 0.00 148 ILE A CA 9
ATOM 14116 C C . ILE A 1 48 ? 27.831 16.828 10.498 1.00 0.00 148 ILE A C 9
ATOM 14117 O O . ILE A 1 48 ? 27.358 17.421 11.468 1.00 0.00 148 ILE A O 9
ATOM 14133 N N . ASP A 1 49 ? 28.242 17.450 9.399 1.00 0.00 149 ASP A N 9
ATOM 14134 C CA . ASP A 1 49 ? 28.158 18.900 9.264 1.00 0.00 149 ASP A CA 9
ATOM 14135 C C . ASP A 1 49 ? 26.726 19.383 9.472 1.00 0.00 149 ASP A C 9
ATOM 14136 O O . ASP A 1 49 ? 25.769 18.690 9.125 1.00 0.00 149 ASP A O 9
ATOM 14145 N N . THR A 1 50 ? 26.586 20.575 10.043 1.00 0.00 150 THR A N 9
ATOM 14146 C CA . THR A 1 50 ? 25.271 21.150 10.299 1.00 0.00 150 THR A CA 9
ATOM 14147 C C . THR A 1 50 ? 24.411 21.139 9.041 1.00 0.00 150 THR A C 9
ATOM 14148 O O . THR A 1 50 ? 23.182 21.146 9.115 1.00 0.00 150 THR A O 9
ATOM 14159 N N . THR A 1 51 ? 25.065 21.120 7.883 1.00 0.00 151 THR A N 9
ATOM 14160 C CA . THR A 1 51 ? 24.360 21.108 6.607 1.00 0.00 151 THR A CA 9
ATOM 14161 C C . THR A 1 51 ? 24.045 19.683 6.166 1.00 0.00 151 THR A C 9
ATOM 14162 O O . THR A 1 51 ? 23.853 19.418 4.981 1.00 0.00 151 THR A O 9
ATOM 14173 N N . GLY A 1 52 ? 23.995 18.768 7.130 1.00 0.00 152 GLY A N 9
ATOM 14174 C CA . GLY A 1 52 ? 23.703 17.381 6.820 1.00 0.00 152 GLY A CA 9
ATOM 14175 C C . GLY A 1 52 ? 24.713 16.775 5.866 1.00 0.00 152 GLY A C 9
ATOM 14176 O O . GLY A 1 52 ? 24.343 16.147 4.874 1.00 0.00 152 GLY A O 9
ATOM 14180 N N . LYS A 1 53 ? 25.994 16.963 6.166 1.00 0.00 153 LYS A N 9
ATOM 14181 C CA . LYS A 1 53 ? 27.062 16.431 5.328 1.00 0.00 153 LYS A CA 9
ATOM 14182 C C . LYS A 1 53 ? 28.047 15.612 6.157 1.00 0.00 153 LYS A C 9
ATOM 14183 O O . LYS A 1 53 ? 28.686 16.133 7.071 1.00 0.00 153 LYS A O 9
ATOM 14202 N N . ALA A 1 54 ? 28.164 14.329 5.831 1.00 0.00 154 ALA A N 9
ATOM 14203 C CA . ALA A 1 54 ? 29.074 13.440 6.543 1.00 0.00 154 ALA A CA 9
ATOM 14204 C C . ALA A 1 54 ? 30.460 13.450 5.909 1.00 0.00 154 ALA A C 9
ATOM 14205 O O . ALA A 1 54 ? 30.640 12.995 4.779 1.00 0.00 154 ALA A O 9
ATOM 14212 N N . VAL A 1 55 ? 31.438 13.971 6.642 1.00 0.00 155 VAL A N 9
ATOM 14213 C CA . VAL A 1 55 ? 32.809 14.040 6.151 1.00 0.00 155 VAL A CA 9
ATOM 14214 C C . VAL A 1 55 ? 33.798 13.570 7.213 1.00 0.00 155 VAL A C 9
ATOM 14215 O O . VAL A 1 55 ? 33.402 13.114 8.286 1.00 0.00 155 VAL A O 9
ATOM 14228 N N . ASP A 1 56 ? 35.085 13.686 6.907 1.00 0.00 156 ASP A N 9
ATOM 14229 C CA . ASP A 1 56 ? 36.132 13.276 7.836 1.00 0.00 156 ASP A CA 9
ATOM 14230 C C . ASP A 1 56 ? 35.991 11.800 8.195 1.00 0.00 156 ASP A C 9
ATOM 14231 O O . ASP A 1 56 ? 36.253 11.399 9.330 1.00 0.00 156 ASP A O 9
ATOM 14240 N N . ILE A 1 57 ? 35.575 10.996 7.222 1.00 0.00 157 ILE A N 9
ATOM 14241 C CA . ILE A 1 57 ? 35.399 9.565 7.436 1.00 0.00 157 ILE A CA 9
ATOM 14242 C C . ILE A 1 57 ? 36.706 8.910 7.872 1.00 0.00 157 ILE A C 9
ATOM 14243 O O . ILE A 1 57 ? 37.651 8.808 7.091 1.00 0.00 157 ILE A O 9
ATOM 14259 N N . ASN A 1 58 ? 36.750 8.467 9.124 1.00 0.00 158 ASN A N 9
ATOM 14260 C CA . ASN A 1 58 ? 37.940 7.819 9.664 1.00 0.00 158 ASN A CA 9
ATOM 14261 C C . ASN A 1 58 ? 37.564 6.610 10.514 1.00 0.00 158 ASN A C 9
ATOM 14262 O O . ASN A 1 58 ? 36.930 6.746 11.561 1.00 0.00 158 ASN A O 9
ATOM 14273 N N . VAL A 1 59 ? 37.958 5.426 10.056 1.00 0.00 159 VAL A N 9
ATOM 14274 C CA . VAL A 1 59 ? 37.664 4.192 10.775 1.00 0.00 159 VAL A CA 9
ATOM 14275 C C . VAL A 1 59 ? 38.725 3.905 11.831 1.00 0.00 159 VAL A C 9
ATOM 14276 O O . VAL A 1 59 ? 39.921 3.898 11.539 1.00 0.00 159 VAL A O 9
ATOM 14289 N N . VAL A 1 60 ? 38.280 3.666 13.060 1.00 0.00 160 VAL A N 9
ATOM 14290 C CA . VAL A 1 60 ? 39.191 3.376 14.161 1.00 0.00 160 VAL A CA 9
ATOM 14291 C C . VAL A 1 60 ? 39.473 1.881 14.262 1.00 0.00 160 VAL A C 9
ATOM 14292 O O . VAL A 1 60 ? 40.542 1.470 14.712 1.00 0.00 160 VAL A O 9
ATOM 14305 N N . ASP A 1 61 ? 38.507 1.073 13.839 1.00 0.00 161 ASP A N 9
ATOM 14306 C CA . ASP A 1 61 ? 38.651 -0.377 13.880 1.00 0.00 161 ASP A CA 9
ATOM 14307 C C . ASP A 1 61 ? 37.476 -1.060 13.187 1.00 0.00 161 ASP A C 9
ATOM 14308 O O . ASP A 1 61 ? 36.320 -0.847 13.551 1.00 0.00 161 ASP A O 9
ATOM 14317 N N . ALA A 1 62 ? 37.781 -1.880 12.187 1.00 0.00 162 ALA A N 9
ATOM 14318 C CA . ALA A 1 62 ? 36.750 -2.594 11.444 1.00 0.00 162 ALA A CA 9
ATOM 14319 C C . ALA A 1 62 ? 37.223 -3.990 11.052 1.00 0.00 162 ALA A C 9
ATOM 14320 O O . ALA A 1 62 ? 38.125 -4.141 10.229 1.00 0.00 162 ALA A O 9
ATOM 14327 N N . ASN A 1 63 ? 36.609 -5.007 11.647 1.00 0.00 163 ASN A N 9
ATOM 14328 C CA . ASN A 1 63 ? 36.970 -6.391 11.361 1.00 0.00 163 ASN A CA 9
ATOM 14329 C C . ASN A 1 63 ? 38.480 -6.590 11.452 1.00 0.00 163 ASN A C 9
ATOM 14330 O O . ASN A 1 63 ? 39.257 -5.635 11.466 1.00 0.00 163 ASN A O 9
ATOM 14341 N N . PRO A 1 64 ? 38.906 -7.860 11.515 1.00 0.00 164 PRO A N 9
ATOM 14342 C CA . PRO A 1 64 ? 40.326 -8.215 11.605 1.00 0.00 164 PRO A CA 9
ATOM 14343 C C . PRO A 1 64 ? 41.079 -7.923 10.311 1.00 0.00 164 PRO A C 9
ATOM 14344 O O . PRO A 1 64 ? 42.253 -7.552 10.334 1.00 0.00 164 PRO A O 9
ATOM 14355 N N . LYS A 1 65 ? 40.396 -8.092 9.184 1.00 0.00 165 LYS A N 9
ATOM 14356 C CA . LYS A 1 65 ? 41.000 -7.846 7.880 1.00 0.00 165 LYS A CA 9
ATOM 14357 C C . LYS A 1 65 ? 39.948 -7.401 6.869 1.00 0.00 165 LYS A C 9
ATOM 14358 O O . LYS A 1 65 ? 38.832 -7.037 7.240 1.00 0.00 165 LYS A O 9
ATOM 14377 N N . ARG A 1 66 ? 40.310 -7.434 5.591 1.00 0.00 166 ARG A N 9
ATOM 14378 C CA . ARG A 1 66 ? 39.397 -7.035 4.527 1.00 0.00 166 ARG A CA 9
ATOM 14379 C C . ARG A 1 66 ? 38.157 -7.924 4.512 1.00 0.00 166 ARG A C 9
ATOM 14380 O O . ARG A 1 66 ? 38.126 -8.952 3.836 1.00 0.00 166 ARG A O 9
ATOM 14401 N N . MET A 1 67 ? 37.137 -7.521 5.263 1.00 0.00 167 MET A N 9
ATOM 14402 C CA . MET A 1 67 ? 35.895 -8.281 5.336 1.00 0.00 167 MET A CA 9
ATOM 14403 C C . MET A 1 67 ? 34.688 -7.369 5.139 1.00 0.00 167 MET A C 9
ATOM 14404 O O . MET A 1 67 ? 34.010 -7.431 4.113 1.00 0.00 167 MET A O 9
ATOM 14418 N N . PHE A 1 68 ? 34.423 -6.523 6.130 1.00 0.00 168 PHE A N 9
ATOM 14419 C CA . PHE A 1 68 ? 33.297 -5.599 6.066 1.00 0.00 168 PHE A CA 9
ATOM 14420 C C . PHE A 1 68 ? 33.779 -4.152 6.082 1.00 0.00 168 PHE A C 9
ATOM 14421 O O . PHE A 1 68 ? 33.042 -3.238 5.712 1.00 0.00 168 PHE A O 9
ATOM 14438 N N . GLU A 1 69 ? 35.020 -3.952 6.514 1.00 0.00 169 GLU A N 9
ATOM 14439 C CA . GLU A 1 69 ? 35.600 -2.616 6.579 1.00 0.00 169 GLU A CA 9
ATOM 14440 C C . GLU A 1 69 ? 35.410 -1.875 5.258 1.00 0.00 169 GLU A C 9
ATOM 14441 O O . GLU A 1 69 ? 34.889 -0.760 5.229 1.00 0.00 169 GLU A O 9
ATOM 14453 N N . ARG A 1 70 ? 35.837 -2.503 4.168 1.00 0.00 170 ARG A N 9
ATOM 14454 C CA . ARG A 1 70 ? 35.716 -1.904 2.844 1.00 0.00 170 ARG A CA 9
ATOM 14455 C C . ARG A 1 70 ? 34.268 -1.525 2.549 1.00 0.00 170 ARG A C 9
ATOM 14456 O O . ARG A 1 70 ? 34.003 -0.537 1.866 1.00 0.00 170 ARG A O 9
ATOM 14477 N N . GLU A 1 71 ? 33.336 -2.319 3.068 1.00 0.00 171 GLU A N 9
ATOM 14478 C CA . GLU A 1 71 ? 31.916 -2.066 2.859 1.00 0.00 171 GLU A CA 9
ATOM 14479 C C . GLU A 1 71 ? 31.437 -0.902 3.722 1.00 0.00 171 GLU A C 9
ATOM 14480 O O . GLU A 1 71 ? 30.742 -0.006 3.244 1.00 0.00 171 GLU A O 9
ATOM 14492 N N . ALA A 1 72 ? 31.813 -0.924 4.996 1.00 0.00 172 ALA A N 9
ATOM 14493 C CA . ALA A 1 72 ? 31.424 0.129 5.926 1.00 0.00 172 ALA A CA 9
ATOM 14494 C C . ALA A 1 72 ? 32.017 1.472 5.513 1.00 0.00 172 ALA A C 9
ATOM 14495 O O . ALA A 1 72 ? 31.346 2.502 5.577 1.00 0.00 172 ALA A O 9
ATOM 14502 N N . MET A 1 73 ? 33.277 1.453 5.091 1.00 0.00 173 MET A N 9
ATOM 14503 C CA . MET A 1 73 ? 33.959 2.671 4.668 1.00 0.00 173 MET A CA 9
ATOM 14504 C C . MET A 1 73 ? 33.285 3.272 3.438 1.00 0.00 173 MET A C 9
ATOM 14505 O O . MET A 1 73 ? 32.928 4.450 3.429 1.00 0.00 173 MET A O 9
ATOM 14519 N N . GLN A 1 74 ? 33.115 2.456 2.403 1.00 0.00 174 GLN A N 9
ATOM 14520 C CA . GLN A 1 74 ? 32.485 2.909 1.169 1.00 0.00 174 GLN A CA 9
ATOM 14521 C C . GLN A 1 74 ? 31.026 3.283 1.408 1.00 0.00 174 GLN A C 9
ATOM 14522 O O . GLN A 1 74 ? 30.494 4.187 0.766 1.00 0.00 174 GLN A O 9
ATOM 14536 N N . ALA A 1 75 ? 30.384 2.580 2.336 1.00 0.00 175 ALA A N 9
ATOM 14537 C CA . ALA A 1 75 ? 28.988 2.840 2.661 1.00 0.00 175 ALA A CA 9
ATOM 14538 C C . ALA A 1 75 ? 28.834 4.163 3.404 1.00 0.00 175 ALA A C 9
ATOM 14539 O O . ALA A 1 75 ? 28.073 5.037 2.985 1.00 0.00 175 ALA A O 9
ATOM 14546 N N . LEU A 1 76 ? 29.559 4.304 4.508 1.00 0.00 176 LEU A N 9
ATOM 14547 C CA . LEU A 1 76 ? 29.502 5.521 5.310 1.00 0.00 176 LEU A CA 9
ATOM 14548 C C . LEU A 1 76 ? 29.720 6.756 4.442 1.00 0.00 176 LEU A C 9
ATOM 14549 O O . LEU A 1 76 ? 29.081 7.789 4.642 1.00 0.00 176 LEU A O 9
ATOM 14565 N N . LYS A 1 77 ? 30.624 6.641 3.475 1.00 0.00 177 LYS A N 9
ATOM 14566 C CA . LYS A 1 77 ? 30.924 7.746 2.573 1.00 0.00 177 LYS A CA 9
ATOM 14567 C C . LYS A 1 77 ? 29.848 7.881 1.501 1.00 0.00 177 LYS A C 9
ATOM 14568 O O . LYS A 1 77 ? 29.518 8.988 1.073 1.00 0.00 177 LYS A O 9
ATOM 14587 N N . LYS A 1 78 ? 29.302 6.749 1.071 1.00 0.00 178 LYS A N 9
ATOM 14588 C CA . LYS A 1 78 ? 28.260 6.740 0.051 1.00 0.00 178 LYS A CA 9
ATOM 14589 C C . LYS A 1 78 ? 26.881 6.908 0.680 1.00 0.00 178 LYS A C 9
ATOM 14590 O O . LYS A 1 78 ? 25.860 6.779 0.005 1.00 0.00 178 LYS A O 9
ATOM 14609 N N . TRP A 1 79 ? 26.858 7.199 1.976 1.00 0.00 179 TRP A N 9
ATOM 14610 C CA . TRP A 1 79 ? 25.604 7.387 2.695 1.00 0.00 179 TRP A CA 9
ATOM 14611 C C . TRP A 1 79 ? 25.105 8.821 2.554 1.00 0.00 179 TRP A C 9
ATOM 14612 O O . TRP A 1 79 ? 25.866 9.722 2.200 1.00 0.00 179 TRP A O 9
ATOM 14633 N N . LYS A 1 80 ? 23.822 9.026 2.831 1.00 0.00 180 LYS A N 9
ATOM 14634 C CA . LYS A 1 80 ? 23.220 10.351 2.736 1.00 0.00 180 LYS A CA 9
ATOM 14635 C C . LYS A 1 80 ? 22.473 10.703 4.019 1.00 0.00 180 LYS A C 9
ATOM 14636 O O . LYS A 1 80 ? 21.638 9.932 4.493 1.00 0.00 180 LYS A O 9
ATOM 14655 N N . TYR A 1 81 ? 22.777 11.870 4.574 1.00 0.00 181 TYR A N 9
ATOM 14656 C CA . TYR A 1 81 ? 22.134 12.323 5.802 1.00 0.00 181 TYR A CA 9
ATOM 14657 C C . TYR A 1 81 ? 21.452 13.672 5.595 1.00 0.00 181 TYR A C 9
ATOM 14658 O O . TYR A 1 81 ? 22.082 14.638 5.165 1.00 0.00 181 TYR A O 9
ATOM 14676 N N . GLN A 1 82 ? 20.161 13.729 5.904 1.00 0.00 182 GLN A N 9
ATOM 14677 C CA . GLN A 1 82 ? 19.393 14.959 5.752 1.00 0.00 182 GLN A CA 9
ATOM 14678 C C . GLN A 1 82 ? 19.521 15.838 6.991 1.00 0.00 182 GLN A C 9
ATOM 14679 O O . GLN A 1 82 ? 19.426 15.370 8.126 1.00 0.00 182 GLN A O 9
ATOM 14693 N N . PRO A 1 83 ? 19.744 17.142 6.772 1.00 0.00 183 PRO A N 9
ATOM 14694 C CA . PRO A 1 83 ? 19.890 18.114 7.860 1.00 0.00 183 PRO A CA 9
ATOM 14695 C C . PRO A 1 83 ? 18.578 18.361 8.597 1.00 0.00 183 PRO A C 9
ATOM 14696 O O . PRO A 1 83 ? 18.557 19.008 9.644 1.00 0.00 183 PRO A O 9
ATOM 14707 N N . GLN A 1 84 ? 17.487 17.843 8.043 1.00 0.00 184 GLN A N 9
ATOM 14708 C CA . GLN A 1 84 ? 16.171 18.008 8.649 1.00 0.00 184 GLN A CA 9
ATOM 14709 C C . GLN A 1 84 ? 16.192 17.595 10.117 1.00 0.00 184 GLN A C 9
ATOM 14710 O O . GLN A 1 84 ? 16.488 16.446 10.444 1.00 0.00 184 GLN A O 9
ATOM 14724 N N . ILE A 1 85 ? 15.876 18.540 10.997 1.00 0.00 185 ILE A N 9
ATOM 14725 C CA . ILE A 1 85 ? 15.858 18.274 12.430 1.00 0.00 185 ILE A CA 9
ATOM 14726 C C . ILE A 1 85 ? 14.474 17.829 12.889 1.00 0.00 185 ILE A C 9
ATOM 14727 O O . ILE A 1 85 ? 13.519 18.605 12.861 1.00 0.00 185 ILE A O 9
ATOM 14743 N N . VAL A 1 86 ? 14.372 16.573 13.313 1.00 0.00 186 VAL A N 9
ATOM 14744 C CA . VAL A 1 86 ? 13.105 16.024 13.782 1.00 0.00 186 VAL A CA 9
ATOM 14745 C C . VAL A 1 86 ? 13.208 15.563 15.231 1.00 0.00 186 VAL A C 9
ATOM 14746 O O . VAL A 1 86 ? 14.288 15.208 15.705 1.00 0.00 186 VAL A O 9
ATOM 14759 N N . ASP A 1 87 ? 12.079 15.571 15.930 1.00 0.00 187 ASP A N 9
ATOM 14760 C CA . ASP A 1 87 ? 12.041 15.151 17.326 1.00 0.00 187 ASP A CA 9
ATOM 14761 C C . ASP A 1 87 ? 12.701 13.787 17.502 1.00 0.00 187 ASP A C 9
ATOM 14762 O O . ASP A 1 87 ? 12.151 12.764 17.098 1.00 0.00 187 ASP A O 9
ATOM 14771 N N . GLY A 1 88 ? 13.885 13.781 18.107 1.00 0.00 188 GLY A N 9
ATOM 14772 C CA . GLY A 1 88 ? 14.601 12.538 18.324 1.00 0.00 188 GLY A CA 9
ATOM 14773 C C . GLY A 1 88 ? 16.028 12.594 17.817 1.00 0.00 188 GLY A C 9
ATOM 14774 O O . GLY A 1 88 ? 16.916 11.938 18.362 1.00 0.00 188 GLY A O 9
ATOM 14778 N N . LYS A 1 89 ? 16.251 13.380 16.769 1.00 0.00 189 LYS A N 9
ATOM 14779 C CA . LYS A 1 89 ? 17.580 13.520 16.186 1.00 0.00 189 LYS A CA 9
ATOM 14780 C C . LYS A 1 89 ? 17.788 14.928 15.637 1.00 0.00 189 LYS A C 9
ATOM 14781 O O . LYS A 1 89 ? 16.845 15.570 15.177 1.00 0.00 189 LYS A O 9
ATOM 14800 N N . ALA A 1 90 ? 19.029 15.400 15.687 1.00 0.00 190 ALA A N 9
ATOM 14801 C CA . ALA A 1 90 ? 19.361 16.730 15.191 1.00 0.00 190 ALA A CA 9
ATOM 14802 C C . ALA A 1 90 ? 20.670 16.714 14.409 1.00 0.00 190 ALA A C 9
ATOM 14803 O O . ALA A 1 90 ? 21.200 15.649 14.090 1.00 0.00 190 ALA A O 9
ATOM 14810 N N . ILE A 1 91 ? 21.186 17.900 14.104 1.00 0.00 191 ILE A N 9
ATOM 14811 C CA . ILE A 1 91 ? 22.434 18.021 13.360 1.00 0.00 191 ILE A CA 9
ATOM 14812 C C . ILE A 1 91 ? 23.501 18.729 14.187 1.00 0.00 191 ILE A C 9
ATOM 14813 O O . ILE A 1 91 ? 23.288 19.036 15.360 1.00 0.00 191 ILE A O 9
ATOM 14829 N N . GLU A 1 92 ? 24.649 18.986 13.568 1.00 0.00 192 GLU A N 9
ATOM 14830 C CA . GLU A 1 92 ? 25.749 19.660 14.247 1.00 0.00 192 GLU A CA 9
ATOM 14831 C C . GLU A 1 92 ? 26.347 18.767 15.330 1.00 0.00 192 GLU A C 9
ATOM 14832 O O . GLU A 1 92 ? 26.429 19.156 16.495 1.00 0.00 192 GLU A O 9
ATOM 14844 N N . GLN A 1 93 ? 26.764 17.567 14.937 1.00 0.00 193 GLN A N 9
ATOM 14845 C CA . GLN A 1 93 ? 27.353 16.618 15.874 1.00 0.00 193 GLN A CA 9
ATOM 14846 C C . GLN A 1 93 ? 28.674 16.074 15.339 1.00 0.00 193 GLN A C 9
ATOM 14847 O O . GLN A 1 93 ? 28.719 15.059 14.643 1.00 0.00 193 GLN A O 9
ATOM 14861 N N . PRO A 1 94 ? 29.776 16.763 15.669 1.00 0.00 194 PRO A N 9
ATOM 14862 C CA . PRO A 1 94 ? 31.118 16.367 15.232 1.00 0.00 194 PRO A CA 9
ATOM 14863 C C . PRO A 1 94 ? 31.595 15.088 15.912 1.00 0.00 194 PRO A C 9
ATOM 14864 O O . PRO A 1 94 ? 32.660 14.563 15.591 1.00 0.00 194 PRO A O 9
ATOM 14875 N N . GLY A 1 95 ? 30.799 14.592 16.854 1.00 0.00 195 GLY A N 9
ATOM 14876 C CA . GLY A 1 95 ? 31.157 13.378 17.564 1.00 0.00 195 GLY A CA 9
ATOM 14877 C C . GLY A 1 95 ? 30.208 12.233 17.272 1.00 0.00 195 GLY A C 9
ATOM 14878 O O . GLY A 1 95 ? 29.447 11.813 18.143 1.00 0.00 195 GLY A O 9
ATOM 14882 N N . GLN A 1 96 ? 30.251 11.729 16.043 1.00 0.00 196 GLN A N 9
ATOM 14883 C CA . GLN A 1 96 ? 29.386 10.628 15.638 1.00 0.00 196 GLN A CA 9
ATOM 14884 C C . GLN A 1 96 ? 30.189 9.345 15.449 1.00 0.00 196 GLN A C 9
ATOM 14885 O O . GLN A 1 96 ? 31.247 9.349 14.820 1.00 0.00 196 GLN A O 9
ATOM 14899 N N . THR A 1 97 ? 29.679 8.247 15.999 1.00 0.00 197 THR A N 9
ATOM 14900 C CA . THR A 1 97 ? 30.350 6.958 15.894 1.00 0.00 197 THR A CA 9
ATOM 14901 C C . THR A 1 97 ? 29.356 5.846 15.577 1.00 0.00 197 THR A C 9
ATOM 14902 O O . THR A 1 97 ? 28.266 5.793 16.147 1.00 0.00 197 THR A O 9
ATOM 14913 N N . VAL A 1 98 ? 29.739 4.958 14.666 1.00 0.00 198 VAL A N 9
ATOM 14914 C CA . VAL A 1 98 ? 28.882 3.845 14.275 1.00 0.00 198 VAL A CA 9
ATOM 14915 C C . VAL A 1 98 ? 29.558 2.507 14.553 1.00 0.00 198 VAL A C 9
ATOM 14916 O O . VAL A 1 98 ? 30.532 2.141 13.894 1.00 0.00 198 VAL A O 9
ATOM 14929 N N . THR A 1 99 ? 29.034 1.778 15.534 1.00 0.00 199 THR A N 9
ATOM 14930 C CA . THR A 1 99 ? 29.587 0.480 15.901 1.00 0.00 199 THR A CA 9
ATOM 14931 C C . THR A 1 99 ? 28.520 -0.607 15.846 1.00 0.00 199 THR A C 9
ATOM 14932 O O . THR A 1 99 ? 27.606 -0.636 16.670 1.00 0.00 199 THR A O 9
ATOM 14943 N N . VAL A 1 100 ? 28.642 -1.501 14.869 1.00 0.00 200 VAL A N 9
ATOM 14944 C CA . VAL A 1 100 ? 27.688 -2.592 14.708 1.00 0.00 200 VAL A CA 9
ATOM 14945 C C . VAL A 1 100 ? 28.397 -3.893 14.349 1.00 0.00 200 VAL A C 9
ATOM 14946 O O . VAL A 1 100 ? 29.385 -3.890 13.616 1.00 0.00 200 VAL A O 9
ATOM 14959 N N . GLU A 1 101 ? 27.886 -5.003 14.872 1.00 0.00 201 GLU A N 9
ATOM 14960 C CA . GLU A 1 101 ? 28.471 -6.312 14.606 1.00 0.00 201 GLU A CA 9
ATOM 14961 C C . GLU A 1 101 ? 27.904 -6.911 13.323 1.00 0.00 201 GLU A C 9
ATOM 14962 O O . GLU A 1 101 ? 26.752 -6.663 12.965 1.00 0.00 201 GLU A O 9
ATOM 14974 N N . PHE A 1 102 ? 28.721 -7.702 12.634 1.00 0.00 202 PHE A N 9
ATOM 14975 C CA . PHE A 1 102 ? 28.302 -8.336 11.390 1.00 0.00 202 PHE A CA 9
ATOM 14976 C C . PHE A 1 102 ? 28.016 -9.819 11.605 1.00 0.00 202 PHE A C 9
ATOM 14977 O O . PHE A 1 102 ? 28.935 -10.626 11.751 1.00 0.00 202 PHE A O 9
ATOM 14994 N N . LYS A 1 103 ? 26.736 -10.173 11.624 1.00 0.00 203 LYS A N 9
ATOM 14995 C CA . LYS A 1 103 ? 26.326 -11.558 11.820 1.00 0.00 203 LYS A CA 9
ATOM 14996 C C . LYS A 1 103 ? 26.003 -12.224 10.486 1.00 0.00 203 LYS A C 9
ATOM 14997 O O . LYS A 1 103 ? 25.173 -11.733 9.722 1.00 0.00 203 LYS A O 9
ATOM 15016 N N . ILE A 1 104 ? 26.664 -13.345 10.214 1.00 0.00 204 ILE A N 9
ATOM 15017 C CA . ILE A 1 104 ? 26.444 -14.079 8.974 1.00 0.00 204 ILE A CA 9
ATOM 15018 C C . ILE A 1 104 ? 25.194 -14.947 9.063 1.00 0.00 204 ILE A C 9
ATOM 15019 O O . ILE A 1 104 ? 24.921 -15.557 10.097 1.00 0.00 204 ILE A O 9
ATOM 15035 N N . ALA A 1 105 ? 24.437 -14.999 7.972 1.00 0.00 205 ALA A N 9
ATOM 15036 C CA . ALA A 1 105 ? 23.218 -15.796 7.925 1.00 0.00 205 ALA A CA 9
ATOM 15037 C C . ALA A 1 105 ? 23.485 -17.174 7.330 1.00 0.00 205 ALA A C 9
ATOM 15038 O O . ALA A 1 105 ? 24.608 -17.483 6.930 1.00 0.00 205 ALA A O 9
ATOM 15045 N N . LYS A 1 106 ? 22.446 -18.001 7.274 1.00 0.00 206 LYS A N 9
ATOM 15046 C CA . LYS A 1 106 ? 22.567 -19.347 6.727 1.00 0.00 206 LYS A CA 9
ATOM 15047 C C . LYS A 1 106 ? 22.535 -19.320 5.202 1.00 0.00 206 LYS A C 9
ATOM 15048 O O . LYS A 1 106 ? 23.515 -19.671 4.545 1.00 0.00 206 LYS A O 9
ATOM 15067 N N . ASP A 1 1 ? -4.715 -1.545 9.839 1.00 0.00 101 ASP A N 10
ATOM 15068 C CA . ASP A 1 1 ? -5.948 -1.516 9.062 1.00 0.00 101 ASP A CA 10
ATOM 15069 C C . ASP A 1 1 ? -6.602 -2.894 9.028 1.00 0.00 101 ASP A C 10
ATOM 15070 O O . ASP A 1 1 ? -7.816 -3.022 9.195 1.00 0.00 101 ASP A O 10
ATOM 15079 N N . HIS A 1 2 ? -5.790 -3.924 8.810 1.00 0.00 102 HIS A N 10
ATOM 15080 C CA . HIS A 1 2 ? -6.290 -5.293 8.754 1.00 0.00 102 HIS A CA 10
ATOM 15081 C C . HIS A 1 2 ? -5.554 -6.181 9.753 1.00 0.00 102 HIS A C 10
ATOM 15082 O O . HIS A 1 2 ? -4.435 -5.888 10.175 1.00 0.00 102 HIS A O 10
ATOM 15096 N N . PRO A 1 3 ? -6.196 -7.293 10.142 1.00 0.00 103 PRO A N 10
ATOM 15097 C CA . PRO A 1 3 ? -5.621 -8.246 11.097 1.00 0.00 103 PRO A CA 10
ATOM 15098 C C . PRO A 1 3 ? -4.442 -9.014 10.510 1.00 0.00 103 PRO A C 10
ATOM 15099 O O . PRO A 1 3 ? -4.147 -8.904 9.320 1.00 0.00 103 PRO A O 10
ATOM 15110 N N . PHE A 1 4 ? -3.771 -9.793 11.352 1.00 0.00 104 PHE A N 10
ATOM 15111 C CA . PHE A 1 4 ? -2.623 -10.580 10.917 1.00 0.00 104 PHE A CA 10
ATOM 15112 C C . PHE A 1 4 ? -3.037 -12.012 10.593 1.00 0.00 104 PHE A C 10
ATOM 15113 O O . PHE A 1 4 ? -3.059 -12.878 11.469 1.00 0.00 104 PHE A O 10
ATOM 15130 N N . THR A 1 5 ? -3.365 -12.256 9.328 1.00 0.00 105 THR A N 10
ATOM 15131 C CA . THR A 1 5 ? -3.779 -13.582 8.888 1.00 0.00 105 THR A CA 10
ATOM 15132 C C . THR A 1 5 ? -2.745 -14.200 7.954 1.00 0.00 105 THR A C 10
ATOM 15133 O O . THR A 1 5 ? -2.362 -13.597 6.952 1.00 0.00 105 THR A O 10
ATOM 15144 N N . SER A 1 6 ? -2.298 -15.406 8.288 1.00 0.00 106 SER A N 10
ATOM 15145 C CA . SER A 1 6 ? -1.306 -16.105 7.480 1.00 0.00 106 SER A CA 10
ATOM 15146 C C . SER A 1 6 ? -0.007 -15.307 7.406 1.00 0.00 106 SER A C 10
ATOM 15147 O O . SER A 1 6 ? 0.730 -15.390 6.424 1.00 0.00 106 SER A O 10
ATOM 15155 N N . ALA A 1 7 ? 0.267 -14.536 8.453 1.00 0.00 107 ALA A N 10
ATOM 15156 C CA . ALA A 1 7 ? 1.477 -13.725 8.509 1.00 0.00 107 ALA A CA 10
ATOM 15157 C C . ALA A 1 7 ? 2.354 -14.128 9.689 1.00 0.00 107 ALA A C 10
ATOM 15158 O O . ALA A 1 7 ? 1.899 -14.755 10.646 1.00 0.00 107 ALA A O 10
ATOM 15165 N N . PRO A 1 8 ? 3.642 -13.761 9.622 1.00 0.00 108 PRO A N 10
ATOM 15166 C CA . PRO A 1 8 ? 4.610 -14.075 10.677 1.00 0.00 108 PRO A CA 10
ATOM 15167 C C . PRO A 1 8 ? 4.351 -13.286 11.955 1.00 0.00 108 PRO A C 10
ATOM 15168 O O . PRO A 1 8 ? 3.515 -12.381 11.980 1.00 0.00 108 PRO A O 10
ATOM 15179 N N . THR A 1 9 ? 5.072 -13.633 13.017 1.00 0.00 109 THR A N 10
ATOM 15180 C CA . THR A 1 9 ? 4.919 -12.957 14.299 1.00 0.00 109 THR A CA 10
ATOM 15181 C C . THR A 1 9 ? 6.242 -12.366 14.770 1.00 0.00 109 THR A C 10
ATOM 15182 O O . THR A 1 9 ? 7.068 -13.060 15.364 1.00 0.00 109 THR A O 10
ATOM 15193 N N . PHE A 1 10 ? 6.439 -11.079 14.503 1.00 0.00 110 PHE A N 10
ATOM 15194 C CA . PHE A 1 10 ? 7.663 -10.394 14.900 1.00 0.00 110 PHE A CA 10
ATOM 15195 C C . PHE A 1 10 ? 7.639 -10.056 16.388 1.00 0.00 110 PHE A C 10
ATOM 15196 O O . PHE A 1 10 ? 6.604 -10.162 17.044 1.00 0.00 110 PHE A O 10
ATOM 15213 N N . GLY A 1 11 ? 8.790 -9.648 16.915 1.00 0.00 111 GLY A N 10
ATOM 15214 C CA . GLY A 1 11 ? 8.881 -9.302 18.321 1.00 0.00 111 GLY A CA 10
ATOM 15215 C C . GLY A 1 11 ? 10.313 -9.266 18.818 1.00 0.00 111 GLY A C 10
ATOM 15216 O O . GLY A 1 11 ? 10.823 -10.260 19.334 1.00 0.00 111 GLY A O 10
ATOM 15220 N N . ASP A 1 12 ? 10.963 -8.118 18.662 1.00 0.00 112 ASP A N 10
ATOM 15221 C CA . ASP A 1 12 ? 12.345 -7.956 19.098 1.00 0.00 112 ASP A CA 10
ATOM 15222 C C . ASP A 1 12 ? 12.577 -6.557 19.660 1.00 0.00 112 ASP A C 10
ATOM 15223 O O . ASP A 1 12 ? 11.653 -5.748 19.740 1.00 0.00 112 ASP A O 10
ATOM 15232 N N . PHE A 1 13 ? 13.817 -6.279 20.048 1.00 0.00 113 PHE A N 10
ATOM 15233 C CA . PHE A 1 13 ? 14.171 -4.978 20.604 1.00 0.00 113 PHE A CA 10
ATOM 15234 C C . PHE A 1 13 ? 15.321 -4.348 19.824 1.00 0.00 113 PHE A C 10
ATOM 15235 O O . PHE A 1 13 ? 15.837 -4.935 18.874 1.00 0.00 113 PHE A O 10
ATOM 15252 N N . GLY A 1 14 ? 15.717 -3.146 20.232 1.00 0.00 114 GLY A N 10
ATOM 15253 C CA . GLY A 1 14 ? 16.802 -2.454 19.561 1.00 0.00 114 GLY A CA 10
ATOM 15254 C C . GLY A 1 14 ? 16.881 -0.990 19.944 1.00 0.00 114 GLY A C 10
ATOM 15255 O O . GLY A 1 14 ? 15.856 -0.329 20.111 1.00 0.00 114 GLY A O 10
ATOM 15259 N N . SER A 1 15 ? 18.100 -0.481 20.084 1.00 0.00 115 SER A N 10
ATOM 15260 C CA . SER A 1 15 ? 18.309 0.913 20.455 1.00 0.00 115 SER A CA 10
ATOM 15261 C C . SER A 1 15 ? 18.110 1.831 19.253 1.00 0.00 115 SER A C 10
ATOM 15262 O O . SER A 1 15 ? 17.340 2.789 19.310 1.00 0.00 115 SER A O 10
ATOM 15270 N N . ASN A 1 16 ? 18.811 1.530 18.164 1.00 0.00 116 ASN A N 10
ATOM 15271 C CA . ASN A 1 16 ? 18.713 2.328 16.947 1.00 0.00 116 ASN A CA 10
ATOM 15272 C C . ASN A 1 16 ? 19.005 3.797 17.235 1.00 0.00 116 ASN A C 10
ATOM 15273 O O . ASN A 1 16 ? 18.256 4.681 16.820 1.00 0.00 116 ASN A O 10
ATOM 15284 N N . GLN A 1 17 ? 20.099 4.049 17.946 1.00 0.00 117 GLN A N 10
ATOM 15285 C CA . GLN A 1 17 ? 20.490 5.412 18.288 1.00 0.00 117 GLN A CA 10
ATOM 15286 C C . GLN A 1 17 ? 21.917 5.699 17.834 1.00 0.00 117 GLN A C 10
ATOM 15287 O O . GLN A 1 17 ? 22.799 5.957 18.653 1.00 0.00 117 GLN A O 10
ATOM 15301 N N . GLN A 1 18 ? 22.136 5.653 16.524 1.00 0.00 118 GLN A N 10
ATOM 15302 C CA . GLN A 1 18 ? 23.457 5.907 15.961 1.00 0.00 118 GLN A CA 10
ATOM 15303 C C . GLN A 1 18 ? 23.348 6.569 14.592 1.00 0.00 118 GLN A C 10
ATOM 15304 O O . GLN A 1 18 ? 22.257 6.689 14.035 1.00 0.00 118 GLN A O 10
ATOM 15318 N N . ALA A 1 19 ? 24.485 6.998 14.054 1.00 0.00 119 ALA A N 10
ATOM 15319 C CA . ALA A 1 19 ? 24.517 7.646 12.749 1.00 0.00 119 ALA A CA 10
ATOM 15320 C C . ALA A 1 19 ? 23.874 6.765 11.683 1.00 0.00 119 ALA A C 10
ATOM 15321 O O . ALA A 1 19 ? 24.471 5.790 11.228 1.00 0.00 119 ALA A O 10
ATOM 15328 N N . MET A 1 20 ? 22.654 7.115 11.290 1.00 0.00 120 MET A N 10
ATOM 15329 C CA . MET A 1 20 ? 21.930 6.356 10.276 1.00 0.00 120 MET A CA 10
ATOM 15330 C C . MET A 1 20 ? 21.228 7.289 9.296 1.00 0.00 120 MET A C 10
ATOM 15331 O O . MET A 1 20 ? 20.407 8.125 9.676 1.00 0.00 120 MET A O 10
ATOM 15345 N N . PRO A 1 21 ? 21.556 7.147 8.003 1.00 0.00 121 PRO A N 10
ATOM 15346 C CA . PRO A 1 21 ? 20.968 7.969 6.942 1.00 0.00 121 PRO A CA 10
ATOM 15347 C C . PRO A 1 21 ? 19.497 7.645 6.705 1.00 0.00 121 PRO A C 10
ATOM 15348 O O . PRO A 1 21 ? 18.857 6.981 7.523 1.00 0.00 121 PRO A O 10
ATOM 15359 N N . LEU A 1 22 ? 18.965 8.116 5.583 1.00 0.00 122 LEU A N 10
ATOM 15360 C CA . LEU A 1 22 ? 17.568 7.875 5.238 1.00 0.00 122 LEU A CA 10
ATOM 15361 C C . LEU A 1 22 ? 17.457 6.988 4.002 1.00 0.00 122 LEU A C 10
ATOM 15362 O O . LEU A 1 22 ? 16.359 6.729 3.508 1.00 0.00 122 LEU A O 10
ATOM 15378 N N . TYR A 1 23 ? 18.599 6.524 3.509 1.00 0.00 123 TYR A N 10
ATOM 15379 C CA . TYR A 1 23 ? 18.631 5.667 2.330 1.00 0.00 123 TYR A CA 10
ATOM 15380 C C . TYR A 1 23 ? 19.280 4.324 2.651 1.00 0.00 123 TYR A C 10
ATOM 15381 O O . TYR A 1 23 ? 18.953 3.303 2.045 1.00 0.00 123 TYR A O 10
ATOM 15399 N N . ARG A 1 24 ? 20.202 4.333 3.608 1.00 0.00 124 ARG A N 10
ATOM 15400 C CA . ARG A 1 24 ? 20.898 3.117 4.010 1.00 0.00 124 ARG A CA 10
ATOM 15401 C C . ARG A 1 24 ? 20.899 2.967 5.529 1.00 0.00 124 ARG A C 10
ATOM 15402 O O . ARG A 1 24 ? 21.879 3.298 6.195 1.00 0.00 124 ARG A O 10
ATOM 15423 N N . VAL A 1 25 ? 19.792 2.467 6.069 1.00 0.00 125 VAL A N 10
ATOM 15424 C CA . VAL A 1 25 ? 19.664 2.273 7.508 1.00 0.00 125 VAL A CA 10
ATOM 15425 C C . VAL A 1 25 ? 20.817 1.438 8.055 1.00 0.00 125 VAL A C 10
ATOM 15426 O O . VAL A 1 25 ? 21.265 1.645 9.182 1.00 0.00 125 VAL A O 10
ATOM 15439 N N . GLU A 1 26 ? 21.293 0.496 7.247 1.00 0.00 126 GLU A N 10
ATOM 15440 C CA . GLU A 1 26 ? 22.394 -0.371 7.651 1.00 0.00 126 GLU A CA 10
ATOM 15441 C C . GLU A 1 26 ? 23.537 -0.304 6.641 1.00 0.00 126 GLU A C 10
ATOM 15442 O O . GLU A 1 26 ? 23.358 0.086 5.488 1.00 0.00 126 GLU A O 10
ATOM 15454 N N . PRO A 1 27 ? 24.741 -0.694 7.085 1.00 0.00 127 PRO A N 10
ATOM 15455 C CA . PRO A 1 27 ? 25.937 -0.689 6.237 1.00 0.00 127 PRO A CA 10
ATOM 15456 C C . PRO A 1 27 ? 25.882 -1.757 5.151 1.00 0.00 127 PRO A C 10
ATOM 15457 O O . PRO A 1 27 ? 25.438 -2.880 5.392 1.00 0.00 127 PRO A O 10
ATOM 15468 N N . VAL A 1 28 ? 26.338 -1.402 3.954 1.00 0.00 128 VAL A N 10
ATOM 15469 C CA . VAL A 1 28 ? 26.342 -2.331 2.830 1.00 0.00 128 VAL A CA 10
ATOM 15470 C C . VAL A 1 28 ? 27.148 -3.583 3.156 1.00 0.00 128 VAL A C 10
ATOM 15471 O O . VAL A 1 28 ? 28.245 -3.502 3.711 1.00 0.00 128 VAL A O 10
ATOM 15484 N N . TYR A 1 29 ? 26.598 -4.741 2.808 1.00 0.00 129 TYR A N 10
ATOM 15485 C CA . TYR A 1 29 ? 27.265 -6.012 3.065 1.00 0.00 129 TYR A CA 10
ATOM 15486 C C . TYR A 1 29 ? 28.125 -6.426 1.875 1.00 0.00 129 TYR A C 10
ATOM 15487 O O . TYR A 1 29 ? 27.755 -6.242 0.715 1.00 0.00 129 TYR A O 10
ATOM 15505 N N . PRO A 1 30 ? 29.301 -7.001 2.167 1.00 0.00 130 PRO A N 10
ATOM 15506 C CA . PRO A 1 30 ? 30.238 -7.456 1.136 1.00 0.00 130 PRO A CA 10
ATOM 15507 C C . PRO A 1 30 ? 29.720 -8.673 0.378 1.00 0.00 130 PRO A C 10
ATOM 15508 O O . PRO A 1 30 ? 28.540 -9.012 0.460 1.00 0.00 130 PRO A O 10
ATOM 15519 N N . SER A 1 31 ? 30.611 -9.328 -0.360 1.00 0.00 131 SER A N 10
ATOM 15520 C CA . SER A 1 31 ? 30.243 -10.507 -1.136 1.00 0.00 131 SER A CA 10
ATOM 15521 C C . SER A 1 31 ? 31.003 -11.737 -0.649 1.00 0.00 131 SER A C 10
ATOM 15522 O O . SER A 1 31 ? 30.473 -12.848 -0.651 1.00 0.00 131 SER A O 10
ATOM 15530 N N . ARG A 1 32 ? 32.247 -11.529 -0.231 1.00 0.00 132 ARG A N 10
ATOM 15531 C CA . ARG A 1 32 ? 33.081 -12.620 0.258 1.00 0.00 132 ARG A CA 10
ATOM 15532 C C . ARG A 1 32 ? 32.863 -12.844 1.751 1.00 0.00 132 ARG A C 10
ATOM 15533 O O . ARG A 1 32 ? 32.450 -13.924 2.173 1.00 0.00 132 ARG A O 10
ATOM 15554 N N . ALA A 1 33 ? 33.143 -11.817 2.546 1.00 0.00 133 ALA A N 10
ATOM 15555 C CA . ALA A 1 33 ? 32.976 -11.900 3.991 1.00 0.00 133 ALA A CA 10
ATOM 15556 C C . ALA A 1 33 ? 31.566 -12.352 4.356 1.00 0.00 133 ALA A C 10
ATOM 15557 O O . ALA A 1 33 ? 31.348 -12.954 5.408 1.00 0.00 133 ALA A O 10
ATOM 15564 N N . LEU A 1 34 ? 30.611 -12.057 3.481 1.00 0.00 134 LEU A N 10
ATOM 15565 C CA . LEU A 1 34 ? 29.220 -12.432 3.711 1.00 0.00 134 LEU A CA 10
ATOM 15566 C C . LEU A 1 34 ? 29.056 -13.949 3.701 1.00 0.00 134 LEU A C 10
ATOM 15567 O O . LEU A 1 34 ? 28.214 -14.498 4.412 1.00 0.00 134 LEU A O 10
ATOM 15583 N N . LYS A 1 35 ? 29.869 -14.621 2.894 1.00 0.00 135 LYS A N 10
ATOM 15584 C CA . LYS A 1 35 ? 29.818 -16.075 2.793 1.00 0.00 135 LYS A CA 10
ATOM 15585 C C . LYS A 1 35 ? 30.913 -16.718 3.639 1.00 0.00 135 LYS A C 10
ATOM 15586 O O . LYS A 1 35 ? 30.913 -17.930 3.854 1.00 0.00 135 LYS A O 10
ATOM 15605 N N . ARG A 1 36 ? 31.842 -15.898 4.118 1.00 0.00 136 ARG A N 10
ATOM 15606 C CA . ARG A 1 36 ? 32.942 -16.387 4.940 1.00 0.00 136 ARG A CA 10
ATOM 15607 C C . ARG A 1 36 ? 32.420 -17.229 6.101 1.00 0.00 136 ARG A C 10
ATOM 15608 O O . ARG A 1 36 ? 32.517 -18.456 6.083 1.00 0.00 136 ARG A O 10
ATOM 15629 N N . GLY A 1 37 ? 31.867 -16.561 7.109 1.00 0.00 137 GLY A N 10
ATOM 15630 C CA . GLY A 1 37 ? 31.339 -17.264 8.263 1.00 0.00 137 GLY A CA 10
ATOM 15631 C C . GLY A 1 37 ? 31.639 -16.548 9.565 1.00 0.00 137 GLY A C 10
ATOM 15632 O O . GLY A 1 37 ? 31.128 -16.923 10.620 1.00 0.00 137 GLY A O 10
ATOM 15636 N N . VAL A 1 38 ? 32.472 -15.515 9.492 1.00 0.00 138 VAL A N 10
ATOM 15637 C CA . VAL A 1 38 ? 32.841 -14.745 10.674 1.00 0.00 138 VAL A CA 10
ATOM 15638 C C . VAL A 1 38 ? 31.881 -13.580 10.892 1.00 0.00 138 VAL A C 10
ATOM 15639 O O . VAL A 1 38 ? 31.365 -13.003 9.936 1.00 0.00 138 VAL A O 10
ATOM 15652 N N . GLU A 1 39 ? 31.648 -13.241 12.156 1.00 0.00 139 GLU A N 10
ATOM 15653 C CA . GLU A 1 39 ? 30.750 -12.145 12.499 1.00 0.00 139 GLU A CA 10
ATOM 15654 C C . GLU A 1 39 ? 31.475 -11.086 13.325 1.00 0.00 139 GLU A C 10
ATOM 15655 O O . GLU A 1 39 ? 31.426 -11.100 14.554 1.00 0.00 139 GLU A O 10
ATOM 15667 N N . GLY A 1 40 ? 32.149 -10.167 12.638 1.00 0.00 140 GLY A N 10
ATOM 15668 C CA . GLY A 1 40 ? 32.875 -9.114 13.323 1.00 0.00 140 GLY A CA 10
ATOM 15669 C C . GLY A 1 40 ? 31.994 -7.927 13.661 1.00 0.00 140 GLY A C 10
ATOM 15670 O O . GLY A 1 40 ? 30.847 -8.094 14.074 1.00 0.00 140 GLY A O 10
ATOM 15674 N N . PHE A 1 41 ? 32.532 -6.725 13.485 1.00 0.00 141 PHE A N 10
ATOM 15675 C CA . PHE A 1 41 ? 31.788 -5.505 13.777 1.00 0.00 141 PHE A CA 10
ATOM 15676 C C . PHE A 1 41 ? 32.309 -4.338 12.944 1.00 0.00 141 PHE A C 10
ATOM 15677 O O . PHE A 1 41 ? 33.347 -4.442 12.290 1.00 0.00 141 PHE A O 10
ATOM 15694 N N . VAL A 1 42 ? 31.580 -3.226 12.971 1.00 0.00 142 VAL A N 10
ATOM 15695 C CA . VAL A 1 42 ? 31.968 -2.039 12.220 1.00 0.00 142 VAL A CA 10
ATOM 15696 C C . VAL A 1 42 ? 31.906 -0.791 13.094 1.00 0.00 142 VAL A C 10
ATOM 15697 O O . VAL A 1 42 ? 30.862 -0.467 13.661 1.00 0.00 142 VAL A O 10
ATOM 15710 N N . THR A 1 43 ? 33.032 -0.092 13.198 1.00 0.00 143 THR A N 10
ATOM 15711 C CA . THR A 1 43 ? 33.107 1.120 14.003 1.00 0.00 143 THR A CA 10
ATOM 15712 C C . THR A 1 43 ? 33.768 2.255 13.229 1.00 0.00 143 THR A C 10
ATOM 15713 O O . THR A 1 43 ? 34.980 2.247 13.009 1.00 0.00 143 THR A O 10
ATOM 15724 N N . LEU A 1 44 ? 32.965 3.230 12.817 1.00 0.00 144 LEU A N 10
ATOM 15725 C CA . LEU A 1 44 ? 33.472 4.373 12.067 1.00 0.00 144 LEU A CA 10
ATOM 15726 C C . LEU A 1 44 ? 33.177 5.679 12.798 1.00 0.00 144 LEU A C 10
ATOM 15727 O O . LEU A 1 44 ? 32.047 5.925 13.220 1.00 0.00 144 LEU A O 10
ATOM 15743 N N . SER A 1 45 ? 34.201 6.514 12.944 1.00 0.00 145 SER A N 10
ATOM 15744 C CA . SER A 1 45 ? 34.053 7.795 13.626 1.00 0.00 145 SER A CA 10
ATOM 15745 C C . SER A 1 45 ? 34.175 8.952 12.640 1.00 0.00 145 SER A C 10
ATOM 15746 O O . SER A 1 45 ? 35.269 9.272 12.173 1.00 0.00 145 SER A O 10
ATOM 15754 N N . PHE A 1 46 ? 33.045 9.577 12.327 1.00 0.00 146 PHE A N 10
ATOM 15755 C CA . PHE A 1 46 ? 33.024 10.699 11.396 1.00 0.00 146 PHE A CA 10
ATOM 15756 C C . PHE A 1 46 ? 32.203 11.857 11.957 1.00 0.00 146 PHE A C 10
ATOM 15757 O O . PHE A 1 46 ? 31.464 11.696 12.929 1.00 0.00 146 PHE A O 10
ATOM 15774 N N . THR A 1 47 ? 32.338 13.025 11.338 1.00 0.00 147 THR A N 10
ATOM 15775 C CA . THR A 1 47 ? 31.611 14.211 11.776 1.00 0.00 147 THR A CA 10
ATOM 15776 C C . THR A 1 47 ? 30.677 14.717 10.683 1.00 0.00 147 THR A C 10
ATOM 15777 O O . THR A 1 47 ? 31.085 14.885 9.533 1.00 0.00 147 THR A O 10
ATOM 15788 N N . ILE A 1 48 ? 29.423 14.959 11.049 1.00 0.00 148 ILE A N 10
ATOM 15789 C CA . ILE A 1 48 ? 28.432 15.449 10.099 1.00 0.00 148 ILE A CA 10
ATOM 15790 C C . ILE A 1 48 ? 28.265 16.961 10.209 1.00 0.00 148 ILE A C 10
ATOM 15791 O O . ILE A 1 48 ? 27.988 17.488 11.286 1.00 0.00 148 ILE A O 10
ATOM 15807 N N . ASP A 1 49 ? 28.433 17.652 9.087 1.00 0.00 149 ASP A N 10
ATOM 15808 C CA . ASP A 1 49 ? 28.298 19.103 9.055 1.00 0.00 149 ASP A CA 10
ATOM 15809 C C . ASP A 1 49 ? 26.836 19.516 9.192 1.00 0.00 149 ASP A C 10
ATOM 15810 O O . ASP A 1 49 ? 25.929 18.732 8.912 1.00 0.00 149 ASP A O 10
ATOM 15819 N N . THR A 1 50 ? 26.613 20.753 9.625 1.00 0.00 150 THR A N 10
ATOM 15820 C CA . THR A 1 50 ? 25.262 21.270 9.801 1.00 0.00 150 THR A CA 10
ATOM 15821 C C . THR A 1 50 ? 24.423 21.055 8.546 1.00 0.00 150 THR A C 10
ATOM 15822 O O . THR A 1 50 ? 23.193 21.036 8.604 1.00 0.00 150 THR A O 10
ATOM 15833 N N . THR A 1 51 ? 25.096 20.892 7.411 1.00 0.00 151 THR A N 10
ATOM 15834 C CA . THR A 1 51 ? 24.413 20.679 6.142 1.00 0.00 151 THR A CA 10
ATOM 15835 C C . THR A 1 51 ? 23.981 19.225 5.987 1.00 0.00 151 THR A C 10
ATOM 15836 O O . THR A 1 51 ? 23.774 18.744 4.874 1.00 0.00 151 THR A O 10
ATOM 15847 N N . GLY A 1 52 ? 23.847 18.529 7.113 1.00 0.00 152 GLY A N 10
ATOM 15848 C CA . GLY A 1 52 ? 23.439 17.137 7.080 1.00 0.00 152 GLY A CA 10
ATOM 15849 C C . GLY A 1 52 ? 24.292 16.306 6.141 1.00 0.00 152 GLY A C 10
ATOM 15850 O O . GLY A 1 52 ? 23.771 15.524 5.345 1.00 0.00 152 GLY A O 10
ATOM 15854 N N . LYS A 1 53 ? 25.606 16.474 6.233 1.00 0.00 153 LYS A N 10
ATOM 15855 C CA . LYS A 1 53 ? 26.534 15.734 5.386 1.00 0.00 153 LYS A CA 10
ATOM 15856 C C . LYS A 1 53 ? 27.717 15.216 6.197 1.00 0.00 153 LYS A C 10
ATOM 15857 O O . LYS A 1 53 ? 28.328 15.959 6.965 1.00 0.00 153 LYS A O 10
ATOM 15876 N N . ALA A 1 54 ? 28.035 13.938 6.021 1.00 0.00 154 ALA A N 10
ATOM 15877 C CA . ALA A 1 54 ? 29.147 13.321 6.734 1.00 0.00 154 ALA A CA 10
ATOM 15878 C C . ALA A 1 54 ? 30.484 13.732 6.127 1.00 0.00 154 ALA A C 10
ATOM 15879 O O . ALA A 1 54 ? 30.616 13.840 4.907 1.00 0.00 154 ALA A O 10
ATOM 15886 N N . VAL A 1 55 ? 31.473 13.960 6.984 1.00 0.00 155 VAL A N 10
ATOM 15887 C CA . VAL A 1 55 ? 32.801 14.358 6.531 1.00 0.00 155 VAL A CA 10
ATOM 15888 C C . VAL A 1 55 ? 33.877 13.889 7.504 1.00 0.00 155 VAL A C 10
ATOM 15889 O O . VAL A 1 55 ? 33.575 13.427 8.605 1.00 0.00 155 VAL A O 10
ATOM 15902 N N . ASP A 1 56 ? 35.134 14.010 7.091 1.00 0.00 156 ASP A N 10
ATOM 15903 C CA . ASP A 1 56 ? 36.256 13.600 7.926 1.00 0.00 156 ASP A CA 10
ATOM 15904 C C . ASP A 1 56 ? 36.127 12.134 8.329 1.00 0.00 156 ASP A C 10
ATOM 15905 O O . ASP A 1 56 ? 36.424 11.764 9.465 1.00 0.00 156 ASP A O 10
ATOM 15914 N N . ILE A 1 57 ? 35.681 11.305 7.391 1.00 0.00 157 ILE A N 10
ATOM 15915 C CA . ILE A 1 57 ? 35.513 9.880 7.648 1.00 0.00 157 ILE A CA 10
ATOM 15916 C C . ILE A 1 57 ? 36.782 9.275 8.239 1.00 0.00 157 ILE A C 10
ATOM 15917 O O . ILE A 1 57 ? 37.815 9.203 7.574 1.00 0.00 157 ILE A O 10
ATOM 15933 N N . ASN A 1 58 ? 36.696 8.839 9.491 1.00 0.00 158 ASN A N 10
ATOM 15934 C CA . ASN A 1 58 ? 37.837 8.237 10.171 1.00 0.00 158 ASN A CA 10
ATOM 15935 C C . ASN A 1 58 ? 37.426 6.962 10.900 1.00 0.00 158 ASN A C 10
ATOM 15936 O O . ASN A 1 58 ? 36.644 7.001 11.851 1.00 0.00 158 ASN A O 10
ATOM 15947 N N . VAL A 1 59 ? 37.958 5.830 10.448 1.00 0.00 159 VAL A N 10
ATOM 15948 C CA . VAL A 1 59 ? 37.648 4.543 11.058 1.00 0.00 159 VAL A CA 10
ATOM 15949 C C . VAL A 1 59 ? 38.523 4.289 12.280 1.00 0.00 159 VAL A C 10
ATOM 15950 O O . VAL A 1 59 ? 39.717 4.587 12.275 1.00 0.00 159 VAL A O 10
ATOM 15963 N N . VAL A 1 60 ? 37.921 3.734 13.328 1.00 0.00 160 VAL A N 10
ATOM 15964 C CA . VAL A 1 60 ? 38.645 3.438 14.558 1.00 0.00 160 VAL A CA 10
ATOM 15965 C C . VAL A 1 60 ? 38.825 1.935 14.741 1.00 0.00 160 VAL A C 10
ATOM 15966 O O . VAL A 1 60 ? 39.762 1.487 15.403 1.00 0.00 160 VAL A O 10
ATOM 15979 N N . ASP A 1 61 ? 37.922 1.160 14.150 1.00 0.00 161 ASP A N 10
ATOM 15980 C CA . ASP A 1 61 ? 37.981 -0.294 14.246 1.00 0.00 161 ASP A CA 10
ATOM 15981 C C . ASP A 1 61 ? 36.859 -0.938 13.439 1.00 0.00 161 ASP A C 10
ATOM 15982 O O . ASP A 1 61 ? 35.681 -0.662 13.664 1.00 0.00 161 ASP A O 10
ATOM 15991 N N . ALA A 1 62 ? 37.233 -1.796 12.496 1.00 0.00 162 ALA A N 10
ATOM 15992 C CA . ALA A 1 62 ? 36.258 -2.480 11.655 1.00 0.00 162 ALA A CA 10
ATOM 15993 C C . ALA A 1 62 ? 36.694 -3.912 11.363 1.00 0.00 162 ALA A C 10
ATOM 15994 O O . ALA A 1 62 ? 37.647 -4.141 10.620 1.00 0.00 162 ALA A O 10
ATOM 16001 N N . ASN A 1 63 ? 35.989 -4.872 11.953 1.00 0.00 163 ASN A N 10
ATOM 16002 C CA . ASN A 1 63 ? 36.304 -6.282 11.756 1.00 0.00 163 ASN A CA 10
ATOM 16003 C C . ASN A 1 63 ? 37.772 -6.560 12.066 1.00 0.00 163 ASN A C 10
ATOM 16004 O O . ASN A 1 63 ? 38.591 -5.648 12.181 1.00 0.00 163 ASN A O 10
ATOM 16015 N N . PRO A 1 64 ? 38.114 -7.849 12.205 1.00 0.00 164 PRO A N 10
ATOM 16016 C CA . PRO A 1 64 ? 39.484 -8.278 12.502 1.00 0.00 164 PRO A CA 10
ATOM 16017 C C . PRO A 1 64 ? 40.430 -8.052 11.328 1.00 0.00 164 PRO A C 10
ATOM 16018 O O . PRO A 1 64 ? 41.643 -8.220 11.452 1.00 0.00 164 PRO A O 10
ATOM 16029 N N . LYS A 1 65 ? 39.868 -7.668 10.187 1.00 0.00 165 LYS A N 10
ATOM 16030 C CA . LYS A 1 65 ? 40.660 -7.417 8.989 1.00 0.00 165 LYS A CA 10
ATOM 16031 C C . LYS A 1 65 ? 39.778 -6.927 7.845 1.00 0.00 165 LYS A C 10
ATOM 16032 O O . LYS A 1 65 ? 38.653 -6.478 8.066 1.00 0.00 165 LYS A O 10
ATOM 16051 N N . ARG A 1 66 ? 40.295 -7.016 6.624 1.00 0.00 166 ARG A N 10
ATOM 16052 C CA . ARG A 1 66 ? 39.553 -6.582 5.447 1.00 0.00 166 ARG A CA 10
ATOM 16053 C C . ARG A 1 66 ? 38.376 -7.513 5.172 1.00 0.00 166 ARG A C 10
ATOM 16054 O O . ARG A 1 66 ? 38.449 -8.380 4.302 1.00 0.00 166 ARG A O 10
ATOM 16075 N N . MET A 1 67 ? 37.294 -7.327 5.920 1.00 0.00 167 MET A N 10
ATOM 16076 C CA . MET A 1 67 ? 36.101 -8.149 5.755 1.00 0.00 167 MET A CA 10
ATOM 16077 C C . MET A 1 67 ? 34.891 -7.289 5.403 1.00 0.00 167 MET A C 10
ATOM 16078 O O . MET A 1 67 ? 34.337 -7.397 4.309 1.00 0.00 167 MET A O 10
ATOM 16092 N N . PHE A 1 68 ? 34.486 -6.435 6.337 1.00 0.00 168 PHE A N 10
ATOM 16093 C CA . PHE A 1 68 ? 33.341 -5.557 6.126 1.00 0.00 168 PHE A CA 10
ATOM 16094 C C . PHE A 1 68 ? 33.754 -4.091 6.224 1.00 0.00 168 PHE A C 10
ATOM 16095 O O . PHE A 1 68 ? 32.952 -3.192 5.976 1.00 0.00 168 PHE A O 10
ATOM 16112 N N . GLU A 1 69 ? 35.012 -3.860 6.588 1.00 0.00 169 GLU A N 10
ATOM 16113 C CA . GLU A 1 69 ? 35.531 -2.504 6.720 1.00 0.00 169 GLU A CA 10
ATOM 16114 C C . GLU A 1 69 ? 35.328 -1.715 5.429 1.00 0.00 169 GLU A C 10
ATOM 16115 O O . GLU A 1 69 ? 34.764 -0.621 5.440 1.00 0.00 169 GLU A O 10
ATOM 16127 N N . ARG A 1 70 ? 35.794 -2.279 4.319 1.00 0.00 170 ARG A N 10
ATOM 16128 C CA . ARG A 1 70 ? 35.665 -1.629 3.021 1.00 0.00 170 ARG A CA 10
ATOM 16129 C C . ARG A 1 70 ? 34.214 -1.246 2.745 1.00 0.00 170 ARG A C 10
ATOM 16130 O O . ARG A 1 70 ? 33.926 -0.122 2.336 1.00 0.00 170 ARG A O 10
ATOM 16151 N N . GLU A 1 71 ? 33.305 -2.189 2.973 1.00 0.00 171 GLU A N 10
ATOM 16152 C CA . GLU A 1 71 ? 31.884 -1.950 2.747 1.00 0.00 171 GLU A CA 10
ATOM 16153 C C . GLU A 1 71 ? 31.348 -0.903 3.720 1.00 0.00 171 GLU A C 10
ATOM 16154 O O . GLU A 1 71 ? 30.456 -0.126 3.381 1.00 0.00 171 GLU A O 10
ATOM 16166 N N . ALA A 1 72 ? 31.898 -0.891 4.930 1.00 0.00 172 ALA A N 10
ATOM 16167 C CA . ALA A 1 72 ? 31.477 0.060 5.951 1.00 0.00 172 ALA A CA 10
ATOM 16168 C C . ALA A 1 72 ? 31.924 1.475 5.601 1.00 0.00 172 ALA A C 10
ATOM 16169 O O . ALA A 1 72 ? 31.151 2.426 5.716 1.00 0.00 172 ALA A O 10
ATOM 16176 N N . MET A 1 73 ? 33.176 1.606 5.176 1.00 0.00 173 MET A N 10
ATOM 16177 C CA . MET A 1 73 ? 33.725 2.907 4.809 1.00 0.00 173 MET A CA 10
ATOM 16178 C C . MET A 1 73 ? 33.070 3.435 3.537 1.00 0.00 173 MET A C 10
ATOM 16179 O O . MET A 1 73 ? 32.526 4.538 3.521 1.00 0.00 173 MET A O 10
ATOM 16193 N N . GLN A 1 74 ? 33.128 2.640 2.473 1.00 0.00 174 GLN A N 10
ATOM 16194 C CA . GLN A 1 74 ? 32.540 3.029 1.196 1.00 0.00 174 GLN A CA 10
ATOM 16195 C C . GLN A 1 74 ? 31.070 3.399 1.364 1.00 0.00 174 GLN A C 10
ATOM 16196 O O . GLN A 1 74 ? 30.554 4.265 0.658 1.00 0.00 174 GLN A O 10
ATOM 16210 N N . ALA A 1 75 ? 30.402 2.738 2.303 1.00 0.00 175 ALA A N 10
ATOM 16211 C CA . ALA A 1 75 ? 28.992 3.000 2.565 1.00 0.00 175 ALA A CA 10
ATOM 16212 C C . ALA A 1 75 ? 28.797 4.372 3.201 1.00 0.00 175 ALA A C 10
ATOM 16213 O O . ALA A 1 75 ? 27.934 5.145 2.783 1.00 0.00 175 ALA A O 10
ATOM 16220 N N . LEU A 1 76 ? 29.603 4.668 4.215 1.00 0.00 176 LEU A N 10
ATOM 16221 C CA . LEU A 1 76 ? 29.519 5.948 4.911 1.00 0.00 176 LEU A CA 10
ATOM 16222 C C . LEU A 1 76 ? 29.534 7.108 3.920 1.00 0.00 176 LEU A C 10
ATOM 16223 O O . LEU A 1 76 ? 28.911 8.144 4.151 1.00 0.00 176 LEU A O 10
ATOM 16239 N N . LYS A 1 77 ? 30.249 6.926 2.815 1.00 0.00 177 LYS A N 10
ATOM 16240 C CA . LYS A 1 77 ? 30.343 7.955 1.786 1.00 0.00 177 LYS A CA 10
ATOM 16241 C C . LYS A 1 77 ? 29.087 7.978 0.922 1.00 0.00 177 LYS A C 10
ATOM 16242 O O . LYS A 1 77 ? 28.370 8.977 0.877 1.00 0.00 177 LYS A O 10
ATOM 16261 N N . LYS A 1 78 ? 28.825 6.869 0.238 1.00 0.00 178 LYS A N 10
ATOM 16262 C CA . LYS A 1 78 ? 27.653 6.760 -0.623 1.00 0.00 178 LYS A CA 10
ATOM 16263 C C . LYS A 1 78 ? 26.381 7.108 0.143 1.00 0.00 178 LYS A C 10
ATOM 16264 O O . LYS A 1 78 ? 25.391 7.545 -0.445 1.00 0.00 178 LYS A O 10
ATOM 16283 N N . TRP A 1 79 ? 26.414 6.914 1.456 1.00 0.00 179 TRP A N 10
ATOM 16284 C CA . TRP A 1 79 ? 25.264 7.209 2.302 1.00 0.00 179 TRP A CA 10
ATOM 16285 C C . TRP A 1 79 ? 24.774 8.636 2.077 1.00 0.00 179 TRP A C 10
ATOM 16286 O O . TRP A 1 79 ? 25.553 9.521 1.721 1.00 0.00 179 TRP A O 10
ATOM 16307 N N . LYS A 1 80 ? 23.480 8.853 2.286 1.00 0.00 180 LYS A N 10
ATOM 16308 C CA . LYS A 1 80 ? 22.887 10.173 2.108 1.00 0.00 180 LYS A CA 10
ATOM 16309 C C . LYS A 1 80 ? 22.164 10.620 3.374 1.00 0.00 180 LYS A C 10
ATOM 16310 O O . LYS A 1 80 ? 21.201 9.987 3.807 1.00 0.00 180 LYS A O 10
ATOM 16329 N N . TYR A 1 81 ? 22.634 11.714 3.963 1.00 0.00 181 TYR A N 10
ATOM 16330 C CA . TYR A 1 81 ? 22.032 12.245 5.180 1.00 0.00 181 TYR A CA 10
ATOM 16331 C C . TYR A 1 81 ? 21.336 13.575 4.909 1.00 0.00 181 TYR A C 10
ATOM 16332 O O . TYR A 1 81 ? 21.810 14.384 4.111 1.00 0.00 181 TYR A O 10
ATOM 16350 N N . GLN A 1 82 ? 20.210 13.794 5.579 1.00 0.00 182 GLN A N 10
ATOM 16351 C CA . GLN A 1 82 ? 19.448 15.026 5.411 1.00 0.00 182 GLN A CA 10
ATOM 16352 C C . GLN A 1 82 ? 19.510 15.881 6.672 1.00 0.00 182 GLN A C 10
ATOM 16353 O O . GLN A 1 82 ? 19.401 15.385 7.794 1.00 0.00 182 GLN A O 10
ATOM 16367 N N . PRO A 1 83 ? 19.689 17.197 6.487 1.00 0.00 183 PRO A N 10
ATOM 16368 C CA . PRO A 1 83 ? 19.770 18.149 7.599 1.00 0.00 183 PRO A CA 10
ATOM 16369 C C . PRO A 1 83 ? 18.430 18.332 8.304 1.00 0.00 183 PRO A C 10
ATOM 16370 O O . PRO A 1 83 ? 17.766 19.354 8.137 1.00 0.00 183 PRO A O 10
ATOM 16381 N N . GLN A 1 84 ? 18.041 17.335 9.092 1.00 0.00 184 GLN A N 10
ATOM 16382 C CA . GLN A 1 84 ? 16.779 17.387 9.821 1.00 0.00 184 GLN A CA 10
ATOM 16383 C C . GLN A 1 84 ? 16.944 16.833 11.233 1.00 0.00 184 GLN A C 10
ATOM 16384 O O . GLN A 1 84 ? 17.188 15.640 11.417 1.00 0.00 184 GLN A O 10
ATOM 16398 N N . ILE A 1 85 ? 16.810 17.707 12.225 1.00 0.00 185 ILE A N 10
ATOM 16399 C CA . ILE A 1 85 ? 16.943 17.304 13.620 1.00 0.00 185 ILE A CA 10
ATOM 16400 C C . ILE A 1 85 ? 15.673 16.623 14.119 1.00 0.00 185 ILE A C 10
ATOM 16401 O O . ILE A 1 85 ? 14.671 17.281 14.399 1.00 0.00 185 ILE A O 10
ATOM 16417 N N . VAL A 1 86 ? 15.723 15.299 14.230 1.00 0.00 186 VAL A N 10
ATOM 16418 C CA . VAL A 1 86 ? 14.578 14.527 14.699 1.00 0.00 186 VAL A CA 10
ATOM 16419 C C . VAL A 1 86 ? 14.934 13.713 15.938 1.00 0.00 186 VAL A C 10
ATOM 16420 O O . VAL A 1 86 ? 16.103 13.411 16.180 1.00 0.00 186 VAL A O 10
ATOM 16433 N N . ASP A 1 87 ? 13.919 13.360 16.719 1.00 0.00 187 ASP A N 10
ATOM 16434 C CA . ASP A 1 87 ? 14.125 12.579 17.933 1.00 0.00 187 ASP A CA 10
ATOM 16435 C C . ASP A 1 87 ? 14.975 11.345 17.647 1.00 0.00 187 ASP A C 10
ATOM 16436 O O . ASP A 1 87 ? 14.516 10.394 17.016 1.00 0.00 187 ASP A O 10
ATOM 16445 N N . GLY A 1 88 ? 16.219 11.369 18.116 1.00 0.00 188 GLY A N 10
ATOM 16446 C CA . GLY A 1 88 ? 17.115 10.248 17.900 1.00 0.00 188 GLY A CA 10
ATOM 16447 C C . GLY A 1 88 ? 18.473 10.681 17.383 1.00 0.00 188 GLY A C 10
ATOM 16448 O O . GLY A 1 88 ? 19.507 10.233 17.879 1.00 0.00 188 GLY A O 10
ATOM 16452 N N . LYS A 1 89 ? 18.471 11.555 16.382 1.00 0.00 189 LYS A N 10
ATOM 16453 C CA . LYS A 1 89 ? 19.711 12.049 15.796 1.00 0.00 189 LYS A CA 10
ATOM 16454 C C . LYS A 1 89 ? 19.591 13.526 15.434 1.00 0.00 189 LYS A C 10
ATOM 16455 O O . LYS A 1 89 ? 18.487 14.056 15.310 1.00 0.00 189 LYS A O 10
ATOM 16474 N N . ALA A 1 90 ? 20.733 14.184 15.265 1.00 0.00 190 ALA A N 10
ATOM 16475 C CA . ALA A 1 90 ? 20.755 15.599 14.914 1.00 0.00 190 ALA A CA 10
ATOM 16476 C C . ALA A 1 90 ? 21.817 15.886 13.857 1.00 0.00 190 ALA A C 10
ATOM 16477 O O . ALA A 1 90 ? 22.383 14.965 13.267 1.00 0.00 190 ALA A O 10
ATOM 16484 N N . ILE A 1 91 ? 22.082 17.167 13.624 1.00 0.00 191 ILE A N 10
ATOM 16485 C CA . ILE A 1 91 ? 23.076 17.574 12.639 1.00 0.00 191 ILE A CA 10
ATOM 16486 C C . ILE A 1 91 ? 24.265 18.255 13.308 1.00 0.00 191 ILE A C 10
ATOM 16487 O O . ILE A 1 91 ? 24.340 18.332 14.534 1.00 0.00 191 ILE A O 10
ATOM 16503 N N . GLU A 1 92 ? 25.192 18.750 12.493 1.00 0.00 192 GLU A N 10
ATOM 16504 C CA . GLU A 1 92 ? 26.377 19.426 13.006 1.00 0.00 192 GLU A CA 10
ATOM 16505 C C . GLU A 1 92 ? 26.901 18.731 14.260 1.00 0.00 192 GLU A C 10
ATOM 16506 O O . GLU A 1 92 ? 27.040 19.351 15.313 1.00 0.00 192 GLU A O 10
ATOM 16518 N N . GLN A 1 93 ? 27.188 17.439 14.136 1.00 0.00 193 GLN A N 10
ATOM 16519 C CA . GLN A 1 93 ? 27.694 16.659 15.259 1.00 0.00 193 GLN A CA 10
ATOM 16520 C C . GLN A 1 93 ? 29.137 16.229 15.016 1.00 0.00 193 GLN A C 10
ATOM 16521 O O . GLN A 1 93 ? 29.415 15.302 14.254 1.00 0.00 193 GLN A O 10
ATOM 16535 N N . PRO A 1 94 ? 30.079 16.916 15.679 1.00 0.00 194 PRO A N 10
ATOM 16536 C CA . PRO A 1 94 ? 31.510 16.623 15.551 1.00 0.00 194 PRO A CA 10
ATOM 16537 C C . PRO A 1 94 ? 31.889 15.293 16.194 1.00 0.00 194 PRO A C 10
ATOM 16538 O O . PRO A 1 94 ? 33.018 14.825 16.057 1.00 0.00 194 PRO A O 10
ATOM 16549 N N . GLY A 1 95 ? 30.936 14.688 16.897 1.00 0.00 195 GLY A N 10
ATOM 16550 C CA . GLY A 1 95 ? 31.190 13.417 17.551 1.00 0.00 195 GLY A CA 10
ATOM 16551 C C . GLY A 1 95 ? 30.151 12.369 17.204 1.00 0.00 195 GLY A C 10
ATOM 16552 O O . GLY A 1 95 ? 29.477 11.839 18.086 1.00 0.00 195 GLY A O 10
ATOM 16556 N N . GLN A 1 96 ? 30.022 12.070 15.915 1.00 0.00 196 GLN A N 10
ATOM 16557 C CA . GLN A 1 96 ? 29.056 11.080 15.454 1.00 0.00 196 GLN A CA 10
ATOM 16558 C C . GLN A 1 96 ? 29.737 9.745 15.172 1.00 0.00 196 GLN A C 10
ATOM 16559 O O . GLN A 1 96 ? 30.494 9.613 14.209 1.00 0.00 196 GLN A O 10
ATOM 16573 N N . THR A 1 97 ? 29.465 8.756 16.018 1.00 0.00 197 THR A N 10
ATOM 16574 C CA . THR A 1 97 ? 30.053 7.432 15.861 1.00 0.00 197 THR A CA 10
ATOM 16575 C C . THR A 1 97 ? 28.989 6.395 15.519 1.00 0.00 197 THR A C 10
ATOM 16576 O O . THR A 1 97 ? 27.876 6.436 16.043 1.00 0.00 197 THR A O 10
ATOM 16587 N N . VAL A 1 98 ? 29.338 5.465 14.635 1.00 0.00 198 VAL A N 10
ATOM 16588 C CA . VAL A 1 98 ? 28.413 4.416 14.224 1.00 0.00 198 VAL A CA 10
ATOM 16589 C C . VAL A 1 98 ? 28.975 3.034 14.538 1.00 0.00 198 VAL A C 10
ATOM 16590 O O . VAL A 1 98 ? 30.090 2.698 14.137 1.00 0.00 198 VAL A O 10
ATOM 16603 N N . THR A 1 99 ? 28.196 2.234 15.259 1.00 0.00 199 THR A N 10
ATOM 16604 C CA . THR A 1 99 ? 28.615 0.888 15.628 1.00 0.00 199 THR A CA 10
ATOM 16605 C C . THR A 1 99 ? 27.595 -0.150 15.175 1.00 0.00 199 THR A C 10
ATOM 16606 O O . THR A 1 99 ? 26.490 -0.226 15.714 1.00 0.00 199 THR A O 10
ATOM 16617 N N . VAL A 1 100 ? 27.971 -0.950 14.182 1.00 0.00 200 VAL A N 10
ATOM 16618 C CA . VAL A 1 100 ? 27.088 -1.985 13.658 1.00 0.00 200 VAL A CA 10
ATOM 16619 C C . VAL A 1 100 ? 27.803 -3.330 13.583 1.00 0.00 200 VAL A C 10
ATOM 16620 O O . VAL A 1 100 ? 28.832 -3.460 12.921 1.00 0.00 200 VAL A O 10
ATOM 16633 N N . GLU A 1 101 ? 27.249 -4.327 14.265 1.00 0.00 201 GLU A N 10
ATOM 16634 C CA . GLU A 1 101 ? 27.835 -5.663 14.275 1.00 0.00 201 GLU A CA 10
ATOM 16635 C C . GLU A 1 101 ? 27.402 -6.456 13.046 1.00 0.00 201 GLU A C 10
ATOM 16636 O O . GLU A 1 101 ? 26.221 -6.488 12.698 1.00 0.00 201 GLU A O 10
ATOM 16648 N N . PHE A 1 102 ? 28.366 -7.094 12.391 1.00 0.00 202 PHE A N 10
ATOM 16649 C CA . PHE A 1 102 ? 28.086 -7.886 11.199 1.00 0.00 202 PHE A CA 10
ATOM 16650 C C . PHE A 1 102 ? 27.961 -9.367 11.547 1.00 0.00 202 PHE A C 10
ATOM 16651 O O . PHE A 1 102 ? 28.900 -9.977 12.059 1.00 0.00 202 PHE A O 10
ATOM 16668 N N . LYS A 1 103 ? 26.796 -9.939 11.265 1.00 0.00 203 LYS A N 10
ATOM 16669 C CA . LYS A 1 103 ? 26.546 -11.347 11.546 1.00 0.00 203 LYS A CA 10
ATOM 16670 C C . LYS A 1 103 ? 26.094 -12.081 10.288 1.00 0.00 203 LYS A C 10
ATOM 16671 O O . LYS A 1 103 ? 25.075 -11.735 9.688 1.00 0.00 203 LYS A O 10
ATOM 16690 N N . ILE A 1 104 ? 26.856 -13.096 9.894 1.00 0.00 204 ILE A N 10
ATOM 16691 C CA . ILE A 1 104 ? 26.531 -13.880 8.709 1.00 0.00 204 ILE A CA 10
ATOM 16692 C C . ILE A 1 104 ? 25.134 -14.483 8.814 1.00 0.00 204 ILE A C 10
ATOM 16693 O O . ILE A 1 104 ? 24.721 -14.935 9.881 1.00 0.00 204 ILE A O 10
ATOM 16709 N N . ALA A 1 105 ? 24.412 -14.487 7.699 1.00 0.00 205 ALA A N 10
ATOM 16710 C CA . ALA A 1 105 ? 23.063 -15.038 7.664 1.00 0.00 205 ALA A CA 10
ATOM 16711 C C . ALA A 1 105 ? 23.090 -16.541 7.407 1.00 0.00 205 ALA A C 10
ATOM 16712 O O . ALA A 1 105 ? 24.154 -17.129 7.212 1.00 0.00 205 ALA A O 10
ATOM 16719 N N . LYS A 1 106 ? 21.913 -17.158 7.409 1.00 0.00 206 LYS A N 10
ATOM 16720 C CA . LYS A 1 106 ? 21.801 -18.593 7.175 1.00 0.00 206 LYS A CA 10
ATOM 16721 C C . LYS A 1 106 ? 20.564 -18.913 6.342 1.00 0.00 206 LYS A C 10
ATOM 16722 O O . LYS A 1 106 ? 19.455 -18.491 6.672 1.00 0.00 206 LYS A O 10
ATOM 16741 N N . ASP A 1 1 ? 8.271 10.983 -5.423 1.00 0.00 101 ASP A N 11
ATOM 16742 C CA . ASP A 1 1 ? 7.612 9.760 -5.866 1.00 0.00 101 ASP A CA 11
ATOM 16743 C C . ASP A 1 1 ? 8.536 8.556 -5.705 1.00 0.00 101 ASP A C 11
ATOM 16744 O O . ASP A 1 1 ? 9.733 8.708 -5.457 1.00 0.00 101 ASP A O 11
ATOM 16753 N N . HIS A 1 2 ? 7.972 7.361 -5.847 1.00 0.00 102 HIS A N 11
ATOM 16754 C CA . HIS A 1 2 ? 8.745 6.131 -5.716 1.00 0.00 102 HIS A CA 11
ATOM 16755 C C . HIS A 1 2 ? 8.114 5.005 -6.530 1.00 0.00 102 HIS A C 11
ATOM 16756 O O . HIS A 1 2 ? 6.894 4.848 -6.577 1.00 0.00 102 HIS A O 11
ATOM 16770 N N . PRO A 1 3 ? 8.964 4.201 -7.187 1.00 0.00 103 PRO A N 11
ATOM 16771 C CA . PRO A 1 3 ? 8.512 3.076 -8.011 1.00 0.00 103 PRO A CA 11
ATOM 16772 C C . PRO A 1 3 ? 7.933 1.941 -7.174 1.00 0.00 103 PRO A C 11
ATOM 16773 O O . PRO A 1 3 ? 8.606 0.944 -6.911 1.00 0.00 103 PRO A O 11
ATOM 16784 N N . PHE A 1 4 ? 6.680 2.098 -6.759 1.00 0.00 104 PHE A N 11
ATOM 16785 C CA . PHE A 1 4 ? 6.010 1.086 -5.951 1.00 0.00 104 PHE A CA 11
ATOM 16786 C C . PHE A 1 4 ? 6.027 -0.269 -6.652 1.00 0.00 104 PHE A C 11
ATOM 16787 O O . PHE A 1 4 ? 5.527 -0.409 -7.769 1.00 0.00 104 PHE A O 11
ATOM 16804 N N . THR A 1 5 ? 6.606 -1.265 -5.989 1.00 0.00 105 THR A N 11
ATOM 16805 C CA . THR A 1 5 ? 6.691 -2.608 -6.549 1.00 0.00 105 THR A CA 11
ATOM 16806 C C . THR A 1 5 ? 5.830 -3.588 -5.759 1.00 0.00 105 THR A C 11
ATOM 16807 O O . THR A 1 5 ? 5.721 -3.487 -4.537 1.00 0.00 105 THR A O 11
ATOM 16818 N N . SER A 1 6 ? 5.222 -4.535 -6.465 1.00 0.00 106 SER A N 11
ATOM 16819 C CA . SER A 1 6 ? 4.368 -5.532 -5.829 1.00 0.00 106 SER A CA 11
ATOM 16820 C C . SER A 1 6 ? 5.205 -6.597 -5.128 1.00 0.00 106 SER A C 11
ATOM 16821 O O . SER A 1 6 ? 5.474 -7.659 -5.688 1.00 0.00 106 SER A O 11
ATOM 16829 N N . ALA A 1 7 ? 5.615 -6.304 -3.898 1.00 0.00 107 ALA A N 11
ATOM 16830 C CA . ALA A 1 7 ? 6.420 -7.237 -3.119 1.00 0.00 107 ALA A CA 11
ATOM 16831 C C . ALA A 1 7 ? 5.975 -7.260 -1.660 1.00 0.00 107 ALA A C 11
ATOM 16832 O O . ALA A 1 7 ? 5.318 -6.340 -1.172 1.00 0.00 107 ALA A O 11
ATOM 16839 N N . PRO A 1 8 ? 6.340 -8.335 -0.946 1.00 0.00 108 PRO A N 11
ATOM 16840 C CA . PRO A 1 8 ? 5.989 -8.503 0.467 1.00 0.00 108 PRO A CA 11
ATOM 16841 C C . PRO A 1 8 ? 6.737 -7.528 1.370 1.00 0.00 108 PRO A C 11
ATOM 16842 O O . PRO A 1 8 ? 7.431 -6.630 0.892 1.00 0.00 108 PRO A O 11
ATOM 16853 N N . THR A 1 9 ? 6.591 -7.710 2.679 1.00 0.00 109 THR A N 11
ATOM 16854 C CA . THR A 1 9 ? 7.252 -6.846 3.649 1.00 0.00 109 THR A CA 11
ATOM 16855 C C . THR A 1 9 ? 8.661 -7.340 3.955 1.00 0.00 109 THR A C 11
ATOM 16856 O O . THR A 1 9 ? 8.928 -8.542 3.931 1.00 0.00 109 THR A O 11
ATOM 16867 N N . PHE A 1 10 ? 9.561 -6.405 4.243 1.00 0.00 110 PHE A N 11
ATOM 16868 C CA . PHE A 1 10 ? 10.944 -6.746 4.554 1.00 0.00 110 PHE A CA 11
ATOM 16869 C C . PHE A 1 10 ? 11.726 -5.507 4.981 1.00 0.00 110 PHE A C 11
ATOM 16870 O O . PHE A 1 10 ? 11.755 -4.502 4.272 1.00 0.00 110 PHE A O 11
ATOM 16887 N N . GLY A 1 11 ? 12.360 -5.587 6.147 1.00 0.00 111 GLY A N 11
ATOM 16888 C CA . GLY A 1 11 ? 13.133 -4.467 6.650 1.00 0.00 111 GLY A CA 11
ATOM 16889 C C . GLY A 1 11 ? 13.176 -4.426 8.165 1.00 0.00 111 GLY A C 11
ATOM 16890 O O . GLY A 1 11 ? 12.496 -5.204 8.834 1.00 0.00 111 GLY A O 11
ATOM 16894 N N . ASP A 1 12 ? 13.978 -3.516 8.708 1.00 0.00 112 ASP A N 11
ATOM 16895 C CA . ASP A 1 12 ? 14.108 -3.377 10.154 1.00 0.00 112 ASP A CA 11
ATOM 16896 C C . ASP A 1 12 ? 13.278 -2.203 10.663 1.00 0.00 112 ASP A C 11
ATOM 16897 O O . ASP A 1 12 ? 12.629 -1.504 9.885 1.00 0.00 112 ASP A O 11
ATOM 16906 N N . PHE A 1 13 ? 13.303 -1.992 11.975 1.00 0.00 113 PHE A N 11
ATOM 16907 C CA . PHE A 1 13 ? 12.551 -0.904 12.589 1.00 0.00 113 PHE A CA 11
ATOM 16908 C C . PHE A 1 13 ? 13.492 0.139 13.183 1.00 0.00 113 PHE A C 11
ATOM 16909 O O . PHE A 1 13 ? 13.158 1.321 13.261 1.00 0.00 113 PHE A O 11
ATOM 16926 N N . GLY A 1 14 ? 14.672 -0.307 13.603 1.00 0.00 114 GLY A N 11
ATOM 16927 C CA . GLY A 1 14 ? 15.644 0.600 14.186 1.00 0.00 114 GLY A CA 11
ATOM 16928 C C . GLY A 1 14 ? 15.580 0.624 15.700 1.00 0.00 114 GLY A C 11
ATOM 16929 O O . GLY A 1 14 ? 14.850 1.424 16.284 1.00 0.00 114 GLY A O 11
ATOM 16933 N N . SER A 1 15 ? 16.344 -0.257 16.337 1.00 0.00 115 SER A N 11
ATOM 16934 C CA . SER A 1 15 ? 16.367 -0.338 17.793 1.00 0.00 115 SER A CA 11
ATOM 16935 C C . SER A 1 15 ? 17.371 0.652 18.376 1.00 0.00 115 SER A C 11
ATOM 16936 O O . SER A 1 15 ? 17.155 1.211 19.450 1.00 0.00 115 SER A O 11
ATOM 16944 N N . ASN A 1 16 ? 18.470 0.862 17.659 1.00 0.00 116 ASN A N 11
ATOM 16945 C CA . ASN A 1 16 ? 19.508 1.784 18.105 1.00 0.00 116 ASN A CA 11
ATOM 16946 C C . ASN A 1 16 ? 19.236 3.197 17.598 1.00 0.00 116 ASN A C 11
ATOM 16947 O O . ASN A 1 16 ? 18.322 3.416 16.803 1.00 0.00 116 ASN A O 11
ATOM 16958 N N . GLN A 1 17 ? 20.035 4.151 18.064 1.00 0.00 117 GLN A N 11
ATOM 16959 C CA . GLN A 1 17 ? 19.880 5.543 17.659 1.00 0.00 117 GLN A CA 11
ATOM 16960 C C . GLN A 1 17 ? 21.167 6.076 17.038 1.00 0.00 117 GLN A C 11
ATOM 16961 O O . GLN A 1 17 ? 21.437 7.276 17.082 1.00 0.00 117 GLN A O 11
ATOM 16975 N N . GLN A 1 18 ? 21.957 5.176 16.462 1.00 0.00 118 GLN A N 11
ATOM 16976 C CA . GLN A 1 18 ? 23.217 5.557 15.833 1.00 0.00 118 GLN A CA 11
ATOM 16977 C C . GLN A 1 18 ? 22.976 6.502 14.661 1.00 0.00 118 GLN A C 11
ATOM 16978 O O . GLN A 1 18 ? 21.837 6.713 14.244 1.00 0.00 118 GLN A O 11
ATOM 16992 N N . ALA A 1 19 ? 24.056 7.069 14.133 1.00 0.00 119 ALA A N 11
ATOM 16993 C CA . ALA A 1 19 ? 23.962 7.991 13.008 1.00 0.00 119 ALA A CA 11
ATOM 16994 C C . ALA A 1 19 ? 23.792 7.237 11.693 1.00 0.00 119 ALA A C 11
ATOM 16995 O O . ALA A 1 19 ? 24.749 6.675 11.161 1.00 0.00 119 ALA A O 11
ATOM 17002 N N . MET A 1 20 ? 22.568 7.228 11.176 1.00 0.00 120 MET A N 11
ATOM 17003 C CA . MET A 1 20 ? 22.273 6.543 9.923 1.00 0.00 120 MET A CA 11
ATOM 17004 C C . MET A 1 20 ? 21.569 7.477 8.945 1.00 0.00 120 MET A C 11
ATOM 17005 O O . MET A 1 20 ? 20.755 8.318 9.328 1.00 0.00 120 MET A O 11
ATOM 17019 N N . PRO A 1 21 ? 21.887 7.330 7.650 1.00 0.00 121 PRO A N 11
ATOM 17020 C CA . PRO A 1 21 ? 21.295 8.152 6.591 1.00 0.00 121 PRO A CA 11
ATOM 17021 C C . PRO A 1 21 ? 19.821 7.835 6.365 1.00 0.00 121 PRO A C 11
ATOM 17022 O O . PRO A 1 21 ? 19.181 7.186 7.194 1.00 0.00 121 PRO A O 11
ATOM 17033 N N . LEU A 1 22 ? 19.287 8.295 5.240 1.00 0.00 122 LEU A N 11
ATOM 17034 C CA . LEU A 1 22 ? 17.887 8.060 4.905 1.00 0.00 122 LEU A CA 11
ATOM 17035 C C . LEU A 1 22 ? 17.757 7.407 3.532 1.00 0.00 122 LEU A C 11
ATOM 17036 O O . LEU A 1 22 ? 16.651 7.218 3.025 1.00 0.00 122 LEU A O 11
ATOM 17052 N N . TYR A 1 23 ? 18.894 7.063 2.938 1.00 0.00 123 TYR A N 11
ATOM 17053 C CA . TYR A 1 23 ? 18.908 6.431 1.623 1.00 0.00 123 TYR A CA 11
ATOM 17054 C C . TYR A 1 23 ? 19.589 5.067 1.682 1.00 0.00 123 TYR A C 11
ATOM 17055 O O . TYR A 1 23 ? 19.257 4.162 0.916 1.00 0.00 123 TYR A O 11
ATOM 17073 N N . ARG A 1 24 ? 20.543 4.928 2.597 1.00 0.00 124 ARG A N 11
ATOM 17074 C CA . ARG A 1 24 ? 21.272 3.676 2.756 1.00 0.00 124 ARG A CA 11
ATOM 17075 C C . ARG A 1 24 ? 21.321 3.258 4.223 1.00 0.00 124 ARG A C 11
ATOM 17076 O O . ARG A 1 24 ? 22.315 3.486 4.912 1.00 0.00 124 ARG A O 11
ATOM 17097 N N . VAL A 1 25 ? 20.239 2.645 4.694 1.00 0.00 125 VAL A N 11
ATOM 17098 C CA . VAL A 1 25 ? 20.158 2.195 6.079 1.00 0.00 125 VAL A CA 11
ATOM 17099 C C . VAL A 1 25 ? 21.149 1.068 6.349 1.00 0.00 125 VAL A C 11
ATOM 17100 O O . VAL A 1 25 ? 21.211 0.091 5.603 1.00 0.00 125 VAL A O 11
ATOM 17113 N N . GLU A 1 26 ? 21.922 1.211 7.421 1.00 0.00 126 GLU A N 11
ATOM 17114 C CA . GLU A 1 26 ? 22.910 0.204 7.789 1.00 0.00 126 GLU A CA 11
ATOM 17115 C C . GLU A 1 26 ? 23.969 0.058 6.700 1.00 0.00 126 GLU A C 11
ATOM 17116 O O . GLU A 1 26 ? 23.770 0.448 5.549 1.00 0.00 126 GLU A O 11
ATOM 17128 N N . PRO A 1 27 ? 25.123 -0.517 7.071 1.00 0.00 127 PRO A N 11
ATOM 17129 C CA . PRO A 1 27 ? 26.237 -0.728 6.142 1.00 0.00 127 PRO A CA 11
ATOM 17130 C C . PRO A 1 27 ? 25.927 -1.796 5.098 1.00 0.00 127 PRO A C 11
ATOM 17131 O O . PRO A 1 27 ? 25.341 -2.832 5.411 1.00 0.00 127 PRO A O 11
ATOM 17142 N N . VAL A 1 28 ? 26.324 -1.537 3.856 1.00 0.00 128 VAL A N 11
ATOM 17143 C CA . VAL A 1 28 ? 26.090 -2.477 2.767 1.00 0.00 128 VAL A CA 11
ATOM 17144 C C . VAL A 1 28 ? 26.859 -3.774 2.986 1.00 0.00 128 VAL A C 11
ATOM 17145 O O . VAL A 1 28 ? 28.089 -3.791 2.958 1.00 0.00 128 VAL A O 11
ATOM 17158 N N . TYR A 1 29 ? 26.125 -4.860 3.203 1.00 0.00 129 TYR A N 11
ATOM 17159 C CA . TYR A 1 29 ? 26.738 -6.164 3.429 1.00 0.00 129 TYR A CA 11
ATOM 17160 C C . TYR A 1 29 ? 27.664 -6.538 2.275 1.00 0.00 129 TYR A C 11
ATOM 17161 O O . TYR A 1 29 ? 27.343 -6.348 1.102 1.00 0.00 129 TYR A O 11
ATOM 17179 N N . PRO A 1 30 ? 28.841 -7.084 2.616 1.00 0.00 130 PRO A N 11
ATOM 17180 C CA . PRO A 1 30 ? 29.838 -7.498 1.624 1.00 0.00 130 PRO A CA 11
ATOM 17181 C C . PRO A 1 30 ? 29.390 -8.719 0.827 1.00 0.00 130 PRO A C 11
ATOM 17182 O O . PRO A 1 30 ? 28.218 -9.093 0.852 1.00 0.00 130 PRO A O 11
ATOM 17193 N N . SER A 1 31 ? 30.332 -9.336 0.121 1.00 0.00 131 SER A N 11
ATOM 17194 C CA . SER A 1 31 ? 30.033 -10.514 -0.686 1.00 0.00 131 SER A CA 11
ATOM 17195 C C . SER A 1 31 ? 30.832 -11.720 -0.203 1.00 0.00 131 SER A C 11
ATOM 17196 O O . SER A 1 31 ? 30.350 -12.852 -0.237 1.00 0.00 131 SER A O 11
ATOM 17204 N N . ARG A 1 32 ? 32.058 -11.469 0.247 1.00 0.00 132 ARG A N 11
ATOM 17205 C CA . ARG A 1 32 ? 32.925 -12.534 0.736 1.00 0.00 132 ARG A CA 11
ATOM 17206 C C . ARG A 1 32 ? 32.671 -12.805 2.216 1.00 0.00 132 ARG A C 11
ATOM 17207 O O . ARG A 1 32 ? 32.324 -13.920 2.603 1.00 0.00 132 ARG A O 11
ATOM 17228 N N . ALA A 1 33 ? 32.848 -11.776 3.039 1.00 0.00 133 ALA A N 11
ATOM 17229 C CA . ALA A 1 33 ? 32.637 -11.903 4.476 1.00 0.00 133 ALA A CA 11
ATOM 17230 C C . ALA A 1 33 ? 31.251 -12.462 4.780 1.00 0.00 133 ALA A C 11
ATOM 17231 O O . ALA A 1 33 ? 31.041 -13.101 5.812 1.00 0.00 133 ALA A O 11
ATOM 17238 N N . LEU A 1 34 ? 30.309 -12.219 3.876 1.00 0.00 134 LEU A N 11
ATOM 17239 C CA . LEU A 1 34 ? 28.942 -12.698 4.049 1.00 0.00 134 LEU A CA 11
ATOM 17240 C C . LEU A 1 34 ? 28.889 -14.222 3.999 1.00 0.00 134 LEU A C 11
ATOM 17241 O O . LEU A 1 34 ? 28.035 -14.845 4.631 1.00 0.00 134 LEU A O 11
ATOM 17257 N N . LYS A 1 35 ? 29.808 -14.816 3.246 1.00 0.00 135 LYS A N 11
ATOM 17258 C CA . LYS A 1 35 ? 29.869 -16.267 3.117 1.00 0.00 135 LYS A CA 11
ATOM 17259 C C . LYS A 1 35 ? 31.021 -16.839 3.936 1.00 0.00 135 LYS A C 11
ATOM 17260 O O . LYS A 1 35 ? 31.199 -18.055 4.011 1.00 0.00 135 LYS A O 11
ATOM 17279 N N . ARG A 1 36 ? 31.801 -15.954 4.550 1.00 0.00 136 ARG A N 11
ATOM 17280 C CA . ARG A 1 36 ? 32.936 -16.371 5.365 1.00 0.00 136 ARG A CA 11
ATOM 17281 C C . ARG A 1 36 ? 32.474 -17.220 6.546 1.00 0.00 136 ARG A C 11
ATOM 17282 O O . ARG A 1 36 ? 32.715 -18.426 6.588 1.00 0.00 136 ARG A O 11
ATOM 17303 N N . GLY A 1 37 ? 31.810 -16.581 7.504 1.00 0.00 137 GLY A N 11
ATOM 17304 C CA . GLY A 1 37 ? 31.327 -17.293 8.673 1.00 0.00 137 GLY A CA 11
ATOM 17305 C C . GLY A 1 37 ? 31.618 -16.553 9.963 1.00 0.00 137 GLY A C 11
ATOM 17306 O O . GLY A 1 37 ? 31.219 -16.991 11.042 1.00 0.00 137 GLY A O 11
ATOM 17310 N N . VAL A 1 38 ? 32.317 -15.428 9.854 1.00 0.00 138 VAL A N 11
ATOM 17311 C CA . VAL A 1 38 ? 32.662 -14.626 11.022 1.00 0.00 138 VAL A CA 11
ATOM 17312 C C . VAL A 1 38 ? 31.740 -13.419 11.151 1.00 0.00 138 VAL A C 11
ATOM 17313 O O . VAL A 1 38 ? 31.273 -12.873 10.152 1.00 0.00 138 VAL A O 11
ATOM 17326 N N . GLU A 1 39 ? 31.483 -13.006 12.388 1.00 0.00 139 GLU A N 11
ATOM 17327 C CA . GLU A 1 39 ? 30.616 -11.863 12.647 1.00 0.00 139 GLU A CA 11
ATOM 17328 C C . GLU A 1 39 ? 31.401 -10.718 13.281 1.00 0.00 139 GLU A C 11
ATOM 17329 O O . GLU A 1 39 ? 31.290 -10.464 14.480 1.00 0.00 139 GLU A O 11
ATOM 17341 N N . GLY A 1 40 ? 32.194 -10.030 12.466 1.00 0.00 140 GLY A N 11
ATOM 17342 C CA . GLY A 1 40 ? 32.986 -8.920 12.964 1.00 0.00 140 GLY A CA 11
ATOM 17343 C C . GLY A 1 40 ? 32.170 -7.654 13.133 1.00 0.00 140 GLY A C 11
ATOM 17344 O O . GLY A 1 40 ? 31.039 -7.568 12.653 1.00 0.00 140 GLY A O 11
ATOM 17348 N N . PHE A 1 41 ? 32.742 -6.670 13.818 1.00 0.00 141 PHE A N 11
ATOM 17349 C CA . PHE A 1 41 ? 32.058 -5.403 14.052 1.00 0.00 141 PHE A CA 11
ATOM 17350 C C . PHE A 1 41 ? 32.803 -4.252 13.383 1.00 0.00 141 PHE A C 11
ATOM 17351 O O . PHE A 1 41 ? 34.033 -4.199 13.402 1.00 0.00 141 PHE A O 11
ATOM 17368 N N . VAL A 1 42 ? 32.049 -3.331 12.791 1.00 0.00 142 VAL A N 11
ATOM 17369 C CA . VAL A 1 42 ? 32.636 -2.180 12.116 1.00 0.00 142 VAL A CA 11
ATOM 17370 C C . VAL A 1 42 ? 32.392 -0.898 12.904 1.00 0.00 142 VAL A C 11
ATOM 17371 O O . VAL A 1 42 ? 31.282 -0.646 13.374 1.00 0.00 142 VAL A O 11
ATOM 17384 N N . THR A 1 43 ? 33.438 -0.089 13.045 1.00 0.00 143 THR A N 11
ATOM 17385 C CA . THR A 1 43 ? 33.338 1.168 13.776 1.00 0.00 143 THR A CA 11
ATOM 17386 C C . THR A 1 43 ? 33.977 2.311 12.995 1.00 0.00 143 THR A C 11
ATOM 17387 O O . THR A 1 43 ? 35.201 2.394 12.887 1.00 0.00 143 THR A O 11
ATOM 17398 N N . LEU A 1 44 ? 33.142 3.190 12.454 1.00 0.00 144 LEU A N 11
ATOM 17399 C CA . LEU A 1 44 ? 33.626 4.330 11.683 1.00 0.00 144 LEU A CA 11
ATOM 17400 C C . LEU A 1 44 ? 33.303 5.643 12.390 1.00 0.00 144 LEU A C 11
ATOM 17401 O O . LEU A 1 44 ? 32.166 5.873 12.802 1.00 0.00 144 LEU A O 11
ATOM 17417 N N . SER A 1 45 ? 34.309 6.500 12.524 1.00 0.00 145 SER A N 11
ATOM 17418 C CA . SER A 1 45 ? 34.133 7.790 13.182 1.00 0.00 145 SER A CA 11
ATOM 17419 C C . SER A 1 45 ? 34.113 8.923 12.160 1.00 0.00 145 SER A C 11
ATOM 17420 O O . SER A 1 45 ? 35.140 9.262 11.572 1.00 0.00 145 SER A O 11
ATOM 17428 N N . PHE A 1 46 ? 32.936 9.505 11.954 1.00 0.00 146 PHE A N 11
ATOM 17429 C CA . PHE A 1 46 ? 32.780 10.599 11.003 1.00 0.00 146 PHE A CA 11
ATOM 17430 C C . PHE A 1 46 ? 32.016 11.761 11.631 1.00 0.00 146 PHE A C 11
ATOM 17431 O O . PHE A 1 46 ? 31.397 11.615 12.686 1.00 0.00 146 PHE A O 11
ATOM 17448 N N . THR A 1 47 ? 32.063 12.916 10.976 1.00 0.00 147 THR A N 11
ATOM 17449 C CA . THR A 1 47 ? 31.378 14.104 11.469 1.00 0.00 147 THR A CA 11
ATOM 17450 C C . THR A 1 47 ? 30.220 14.490 10.556 1.00 0.00 147 THR A C 11
ATOM 17451 O O . THR A 1 47 ? 30.396 14.644 9.347 1.00 0.00 147 THR A O 11
ATOM 17462 N N . ILE A 1 48 ? 29.038 14.645 11.141 1.00 0.00 148 ILE A N 11
ATOM 17463 C CA . ILE A 1 48 ? 27.851 15.015 10.379 1.00 0.00 148 ILE A CA 11
ATOM 17464 C C . ILE A 1 48 ? 27.604 16.519 10.443 1.00 0.00 148 ILE A C 11
ATOM 17465 O O . ILE A 1 48 ? 27.107 17.034 11.445 1.00 0.00 148 ILE A O 11
ATOM 17481 N N . ASP A 1 49 ? 27.952 17.216 9.367 1.00 0.00 149 ASP A N 11
ATOM 17482 C CA . ASP A 1 49 ? 27.764 18.661 9.300 1.00 0.00 149 ASP A CA 11
ATOM 17483 C C . ASP A 1 49 ? 26.292 19.026 9.460 1.00 0.00 149 ASP A C 11
ATOM 17484 O O . ASP A 1 49 ? 25.406 18.268 9.065 1.00 0.00 149 ASP A O 11
ATOM 17493 N N . THR A 1 50 ? 26.037 20.193 10.044 1.00 0.00 150 THR A N 11
ATOM 17494 C CA . THR A 1 50 ? 24.673 20.658 10.259 1.00 0.00 150 THR A CA 11
ATOM 17495 C C . THR A 1 50 ? 23.864 20.607 8.968 1.00 0.00 150 THR A C 11
ATOM 17496 O O . THR A 1 50 ? 22.636 20.515 8.994 1.00 0.00 150 THR A O 11
ATOM 17507 N N . THR A 1 51 ? 24.560 20.666 7.837 1.00 0.00 151 THR A N 11
ATOM 17508 C CA . THR A 1 51 ? 23.907 20.626 6.534 1.00 0.00 151 THR A CA 11
ATOM 17509 C C . THR A 1 51 ? 23.729 19.191 6.052 1.00 0.00 151 THR A C 11
ATOM 17510 O O . THR A 1 51 ? 23.607 18.939 4.854 1.00 0.00 151 THR A O 11
ATOM 17521 N N . GLY A 1 52 ? 23.713 18.253 6.994 1.00 0.00 152 GLY A N 11
ATOM 17522 C CA . GLY A 1 52 ? 23.548 16.854 6.644 1.00 0.00 152 GLY A CA 11
ATOM 17523 C C . GLY A 1 52 ? 24.646 16.352 5.728 1.00 0.00 152 GLY A C 11
ATOM 17524 O O . GLY A 1 52 ? 24.374 15.706 4.716 1.00 0.00 152 GLY A O 11
ATOM 17528 N N . LYS A 1 53 ? 25.892 16.651 6.080 1.00 0.00 153 LYS A N 11
ATOM 17529 C CA . LYS A 1 53 ? 27.036 16.227 5.283 1.00 0.00 153 LYS A CA 11
ATOM 17530 C C . LYS A 1 53 ? 27.946 15.303 6.085 1.00 0.00 153 LYS A C 11
ATOM 17531 O O . LYS A 1 53 ? 28.264 15.580 7.241 1.00 0.00 153 LYS A O 11
ATOM 17550 N N . ALA A 1 54 ? 28.363 14.205 5.464 1.00 0.00 154 ALA A N 11
ATOM 17551 C CA . ALA A 1 54 ? 29.239 13.242 6.119 1.00 0.00 154 ALA A CA 11
ATOM 17552 C C . ALA A 1 54 ? 30.659 13.329 5.571 1.00 0.00 154 ALA A C 11
ATOM 17553 O O . ALA A 1 54 ? 30.929 12.902 4.448 1.00 0.00 154 ALA A O 11
ATOM 17560 N N . VAL A 1 55 ? 31.564 13.887 6.369 1.00 0.00 155 VAL A N 11
ATOM 17561 C CA . VAL A 1 55 ? 32.957 14.030 5.964 1.00 0.00 155 VAL A CA 11
ATOM 17562 C C . VAL A 1 55 ? 33.901 13.571 7.069 1.00 0.00 155 VAL A C 11
ATOM 17563 O O . VAL A 1 55 ? 33.464 13.195 8.157 1.00 0.00 155 VAL A O 11
ATOM 17576 N N . ASP A 1 56 ? 35.198 13.605 6.783 1.00 0.00 156 ASP A N 11
ATOM 17577 C CA . ASP A 1 56 ? 36.206 13.194 7.754 1.00 0.00 156 ASP A CA 11
ATOM 17578 C C . ASP A 1 56 ? 36.059 11.715 8.097 1.00 0.00 156 ASP A C 11
ATOM 17579 O O . ASP A 1 56 ? 36.231 11.315 9.249 1.00 0.00 156 ASP A O 11
ATOM 17588 N N . ILE A 1 57 ? 35.739 10.909 7.090 1.00 0.00 157 ILE A N 11
ATOM 17589 C CA . ILE A 1 57 ? 35.570 9.474 7.285 1.00 0.00 157 ILE A CA 11
ATOM 17590 C C . ILE A 1 57 ? 36.836 8.843 7.854 1.00 0.00 157 ILE A C 11
ATOM 17591 O O . ILE A 1 57 ? 37.780 8.553 7.120 1.00 0.00 157 ILE A O 11
ATOM 17607 N N . ASN A 1 58 ? 36.848 8.632 9.166 1.00 0.00 158 ASN A N 11
ATOM 17608 C CA . ASN A 1 58 ? 37.998 8.033 9.833 1.00 0.00 158 ASN A CA 11
ATOM 17609 C C . ASN A 1 58 ? 37.592 6.774 10.593 1.00 0.00 158 ASN A C 11
ATOM 17610 O O . ASN A 1 58 ? 36.822 6.836 11.552 1.00 0.00 158 ASN A O 11
ATOM 17621 N N . VAL A 1 59 ? 38.116 5.632 10.158 1.00 0.00 159 VAL A N 11
ATOM 17622 C CA . VAL A 1 59 ? 37.809 4.358 10.797 1.00 0.00 159 VAL A CA 11
ATOM 17623 C C . VAL A 1 59 ? 38.695 4.129 12.017 1.00 0.00 159 VAL A C 11
ATOM 17624 O O . VAL A 1 59 ? 39.921 4.204 11.930 1.00 0.00 159 VAL A O 11
ATOM 17637 N N . VAL A 1 60 ? 38.066 3.848 13.154 1.00 0.00 160 VAL A N 11
ATOM 17638 C CA . VAL A 1 60 ? 38.797 3.606 14.392 1.00 0.00 160 VAL A CA 11
ATOM 17639 C C . VAL A 1 60 ? 39.080 2.120 14.581 1.00 0.00 160 VAL A C 11
ATOM 17640 O O . VAL A 1 60 ? 40.106 1.739 15.144 1.00 0.00 160 VAL A O 11
ATOM 17653 N N . ASP A 1 61 ? 38.163 1.283 14.107 1.00 0.00 161 ASP A N 11
ATOM 17654 C CA . ASP A 1 61 ? 38.314 -0.162 14.221 1.00 0.00 161 ASP A CA 11
ATOM 17655 C C . ASP A 1 61 ? 37.124 -0.885 13.597 1.00 0.00 161 ASP A C 11
ATOM 17656 O O . ASP A 1 61 ? 35.977 -0.657 13.980 1.00 0.00 161 ASP A O 11
ATOM 17665 N N . ALA A 1 62 ? 37.406 -1.755 12.633 1.00 0.00 162 ALA A N 11
ATOM 17666 C CA . ALA A 1 62 ? 36.360 -2.511 11.957 1.00 0.00 162 ALA A CA 11
ATOM 17667 C C . ALA A 1 62 ? 36.864 -3.885 11.528 1.00 0.00 162 ALA A C 11
ATOM 17668 O O . ALA A 1 62 ? 37.696 -3.998 10.629 1.00 0.00 162 ALA A O 11
ATOM 17675 N N . ASN A 1 63 ? 36.356 -4.926 12.179 1.00 0.00 163 ASN A N 11
ATOM 17676 C CA . ASN A 1 63 ? 36.757 -6.293 11.865 1.00 0.00 163 ASN A CA 11
ATOM 17677 C C . ASN A 1 63 ? 38.264 -6.469 12.028 1.00 0.00 163 ASN A C 11
ATOM 17678 O O . ASN A 1 63 ? 39.032 -5.507 12.010 1.00 0.00 163 ASN A O 11
ATOM 17689 N N . PRO A 1 64 ? 38.698 -7.727 12.191 1.00 0.00 164 PRO A N 11
ATOM 17690 C CA . PRO A 1 64 ? 40.116 -8.060 12.359 1.00 0.00 164 PRO A CA 11
ATOM 17691 C C . PRO A 1 64 ? 40.918 -7.844 11.079 1.00 0.00 164 PRO A C 11
ATOM 17692 O O . PRO A 1 64 ? 41.971 -7.207 11.094 1.00 0.00 164 PRO A O 11
ATOM 17703 N N . LYS A 1 65 ? 40.412 -8.379 9.973 1.00 0.00 165 LYS A N 11
ATOM 17704 C CA . LYS A 1 65 ? 41.079 -8.244 8.684 1.00 0.00 165 LYS A CA 11
ATOM 17705 C C . LYS A 1 65 ? 40.085 -7.854 7.595 1.00 0.00 165 LYS A C 11
ATOM 17706 O O . LYS A 1 65 ? 38.872 -7.928 7.793 1.00 0.00 165 LYS A O 11
ATOM 17725 N N . ARG A 1 66 ? 40.606 -7.440 6.444 1.00 0.00 166 ARG A N 11
ATOM 17726 C CA . ARG A 1 66 ? 39.764 -7.039 5.324 1.00 0.00 166 ARG A CA 11
ATOM 17727 C C . ARG A 1 66 ? 38.567 -7.974 5.182 1.00 0.00 166 ARG A C 11
ATOM 17728 O O . ARG A 1 66 ? 38.699 -9.098 4.698 1.00 0.00 166 ARG A O 11
ATOM 17749 N N . MET A 1 67 ? 37.399 -7.502 5.607 1.00 0.00 167 MET A N 11
ATOM 17750 C CA . MET A 1 67 ? 36.179 -8.296 5.526 1.00 0.00 167 MET A CA 11
ATOM 17751 C C . MET A 1 67 ? 34.984 -7.420 5.165 1.00 0.00 167 MET A C 11
ATOM 17752 O O . MET A 1 67 ? 34.442 -7.515 4.064 1.00 0.00 167 MET A O 11
ATOM 17766 N N . PHE A 1 68 ? 34.577 -6.567 6.100 1.00 0.00 168 PHE A N 11
ATOM 17767 C CA . PHE A 1 68 ? 33.444 -5.675 5.880 1.00 0.00 168 PHE A CA 11
ATOM 17768 C C . PHE A 1 68 ? 33.862 -4.216 6.040 1.00 0.00 168 PHE A C 11
ATOM 17769 O O . PHE A 1 68 ? 33.026 -3.313 6.007 1.00 0.00 168 PHE A O 11
ATOM 17786 N N . GLU A 1 69 ? 35.161 -3.994 6.216 1.00 0.00 169 GLU A N 11
ATOM 17787 C CA . GLU A 1 69 ? 35.689 -2.645 6.383 1.00 0.00 169 GLU A CA 11
ATOM 17788 C C . GLU A 1 69 ? 35.522 -1.833 5.102 1.00 0.00 169 GLU A C 11
ATOM 17789 O O . GLU A 1 69 ? 35.133 -0.666 5.141 1.00 0.00 169 GLU A O 11
ATOM 17801 N N . ARG A 1 70 ? 35.820 -2.459 3.968 1.00 0.00 170 ARG A N 11
ATOM 17802 C CA . ARG A 1 70 ? 35.705 -1.794 2.675 1.00 0.00 170 ARG A CA 11
ATOM 17803 C C . ARG A 1 70 ? 34.289 -1.270 2.458 1.00 0.00 170 ARG A C 11
ATOM 17804 O O . ARG A 1 70 ? 34.081 -0.068 2.291 1.00 0.00 170 ARG A O 11
ATOM 17825 N N . GLU A 1 71 ? 33.319 -2.179 2.462 1.00 0.00 171 GLU A N 11
ATOM 17826 C CA . GLU A 1 71 ? 31.923 -1.807 2.264 1.00 0.00 171 GLU A CA 11
ATOM 17827 C C . GLU A 1 71 ? 31.480 -0.782 3.304 1.00 0.00 171 GLU A C 11
ATOM 17828 O O . GLU A 1 71 ? 30.774 0.174 2.987 1.00 0.00 171 GLU A O 11
ATOM 17840 N N . ALA A 1 72 ? 31.900 -0.992 4.548 1.00 0.00 172 ALA A N 11
ATOM 17841 C CA . ALA A 1 72 ? 31.548 -0.087 5.635 1.00 0.00 172 ALA A CA 11
ATOM 17842 C C . ALA A 1 72 ? 32.106 1.311 5.388 1.00 0.00 172 ALA A C 11
ATOM 17843 O O . ALA A 1 72 ? 31.447 2.311 5.671 1.00 0.00 172 ALA A O 11
ATOM 17850 N N . MET A 1 73 ? 33.324 1.372 4.860 1.00 0.00 173 MET A N 11
ATOM 17851 C CA . MET A 1 73 ? 33.969 2.649 4.575 1.00 0.00 173 MET A CA 11
ATOM 17852 C C . MET A 1 73 ? 33.320 3.330 3.375 1.00 0.00 173 MET A C 11
ATOM 17853 O O . MET A 1 73 ? 32.842 4.460 3.475 1.00 0.00 173 MET A O 11
ATOM 17867 N N . GLN A 1 74 ? 33.307 2.636 2.241 1.00 0.00 174 GLN A N 11
ATOM 17868 C CA . GLN A 1 74 ? 32.717 3.176 1.022 1.00 0.00 174 GLN A CA 11
ATOM 17869 C C . GLN A 1 74 ? 31.263 3.578 1.252 1.00 0.00 174 GLN A C 11
ATOM 17870 O O . GLN A 1 74 ? 30.771 4.533 0.653 1.00 0.00 174 GLN A O 11
ATOM 17884 N N . ALA A 1 75 ? 30.582 2.841 2.124 1.00 0.00 175 ALA A N 11
ATOM 17885 C CA . ALA A 1 75 ? 29.186 3.122 2.435 1.00 0.00 175 ALA A CA 11
ATOM 17886 C C . ALA A 1 75 ? 29.035 4.487 3.097 1.00 0.00 175 ALA A C 11
ATOM 17887 O O . ALA A 1 75 ? 28.303 5.348 2.607 1.00 0.00 175 ALA A O 11
ATOM 17894 N N . LEU A 1 76 ? 29.729 4.678 4.213 1.00 0.00 176 LEU A N 11
ATOM 17895 C CA . LEU A 1 76 ? 29.672 5.940 4.943 1.00 0.00 176 LEU A CA 11
ATOM 17896 C C . LEU A 1 76 ? 29.934 7.120 4.013 1.00 0.00 176 LEU A C 11
ATOM 17897 O O . LEU A 1 76 ? 29.358 8.195 4.179 1.00 0.00 176 LEU A O 11
ATOM 17913 N N . LYS A 1 77 ? 30.807 6.911 3.033 1.00 0.00 177 LYS A N 11
ATOM 17914 C CA . LYS A 1 77 ? 31.145 7.956 2.073 1.00 0.00 177 LYS A CA 11
ATOM 17915 C C . LYS A 1 77 ? 30.066 8.080 1.002 1.00 0.00 177 LYS A C 11
ATOM 17916 O O . LYS A 1 77 ? 29.763 9.178 0.535 1.00 0.00 177 LYS A O 11
ATOM 17935 N N . LYS A 1 78 ? 29.488 6.947 0.617 1.00 0.00 178 LYS A N 11
ATOM 17936 C CA . LYS A 1 78 ? 28.440 6.928 -0.397 1.00 0.00 178 LYS A CA 11
ATOM 17937 C C . LYS A 1 78 ? 27.066 7.119 0.237 1.00 0.00 178 LYS A C 11
ATOM 17938 O O . LYS A 1 78 ? 26.040 6.948 -0.421 1.00 0.00 178 LYS A O 11
ATOM 17957 N N . TRP A 1 79 ? 27.054 7.477 1.516 1.00 0.00 179 TRP A N 11
ATOM 17958 C CA . TRP A 1 79 ? 25.805 7.693 2.237 1.00 0.00 179 TRP A CA 11
ATOM 17959 C C . TRP A 1 79 ? 25.352 9.144 2.117 1.00 0.00 179 TRP A C 11
ATOM 17960 O O . TRP A 1 79 ? 26.154 10.035 1.838 1.00 0.00 179 TRP A O 11
ATOM 17981 N N . LYS A 1 80 ? 24.061 9.376 2.330 1.00 0.00 180 LYS A N 11
ATOM 17982 C CA . LYS A 1 80 ? 23.500 10.719 2.247 1.00 0.00 180 LYS A CA 11
ATOM 17983 C C . LYS A 1 80 ? 22.650 11.030 3.475 1.00 0.00 180 LYS A C 11
ATOM 17984 O O . LYS A 1 80 ? 21.779 10.247 3.854 1.00 0.00 180 LYS A O 11
ATOM 18003 N N . TYR A 1 81 ? 22.909 12.178 4.091 1.00 0.00 181 TYR A N 11
ATOM 18004 C CA . TYR A 1 81 ? 22.168 12.593 5.277 1.00 0.00 181 TYR A CA 11
ATOM 18005 C C . TYR A 1 81 ? 21.453 13.919 5.038 1.00 0.00 181 TYR A C 11
ATOM 18006 O O . TYR A 1 81 ? 21.978 14.806 4.364 1.00 0.00 181 TYR A O 11
ATOM 18024 N N . GLN A 1 82 ? 20.253 14.046 5.594 1.00 0.00 182 GLN A N 11
ATOM 18025 C CA . GLN A 1 82 ? 19.466 15.264 5.442 1.00 0.00 182 GLN A CA 11
ATOM 18026 C C . GLN A 1 82 ? 19.364 16.016 6.765 1.00 0.00 182 GLN A C 11
ATOM 18027 O O . GLN A 1 82 ? 19.129 15.432 7.822 1.00 0.00 182 GLN A O 11
ATOM 18041 N N . PRO A 1 83 ? 19.546 17.343 6.706 1.00 0.00 183 PRO A N 11
ATOM 18042 C CA . PRO A 1 83 ? 19.480 18.204 7.891 1.00 0.00 183 PRO A CA 11
ATOM 18043 C C . PRO A 1 83 ? 18.063 18.324 8.442 1.00 0.00 183 PRO A C 11
ATOM 18044 O O . PRO A 1 83 ? 17.295 19.188 8.020 1.00 0.00 183 PRO A O 11
ATOM 18055 N N . GLN A 1 84 ? 17.725 17.452 9.386 1.00 0.00 184 GLN A N 11
ATOM 18056 C CA . GLN A 1 84 ? 16.399 17.461 9.994 1.00 0.00 184 GLN A CA 11
ATOM 18057 C C . GLN A 1 84 ? 16.474 17.079 11.468 1.00 0.00 184 GLN A C 11
ATOM 18058 O O . GLN A 1 84 ? 16.755 15.929 11.808 1.00 0.00 184 GLN A O 11
ATOM 18072 N N . ILE A 1 85 ? 16.222 18.050 12.339 1.00 0.00 185 ILE A N 11
ATOM 18073 C CA . ILE A 1 85 ? 16.260 17.815 13.777 1.00 0.00 185 ILE A CA 11
ATOM 18074 C C . ILE A 1 85 ? 14.926 17.277 14.282 1.00 0.00 185 ILE A C 11
ATOM 18075 O O . ILE A 1 85 ? 13.912 17.975 14.254 1.00 0.00 185 ILE A O 11
ATOM 18091 N N . VAL A 1 86 ? 14.933 16.030 14.745 1.00 0.00 186 VAL A N 11
ATOM 18092 C CA . VAL A 1 86 ? 13.724 15.399 15.259 1.00 0.00 186 VAL A CA 11
ATOM 18093 C C . VAL A 1 86 ? 13.975 14.757 16.619 1.00 0.00 186 VAL A C 11
ATOM 18094 O O . VAL A 1 86 ? 15.085 14.312 16.912 1.00 0.00 186 VAL A O 11
ATOM 18107 N N . ASP A 1 87 ? 12.937 14.712 17.447 1.00 0.00 187 ASP A N 11
ATOM 18108 C CA . ASP A 1 87 ? 13.044 14.122 18.776 1.00 0.00 187 ASP A CA 11
ATOM 18109 C C . ASP A 1 87 ? 13.644 12.721 18.703 1.00 0.00 187 ASP A C 11
ATOM 18110 O O . ASP A 1 87 ? 12.993 11.779 18.255 1.00 0.00 187 ASP A O 11
ATOM 18119 N N . GLY A 1 88 ? 14.891 12.593 19.146 1.00 0.00 188 GLY A N 11
ATOM 18120 C CA . GLY A 1 88 ? 15.559 11.305 19.120 1.00 0.00 188 GLY A CA 11
ATOM 18121 C C . GLY A 1 88 ? 16.782 11.303 18.226 1.00 0.00 188 GLY A C 11
ATOM 18122 O O . GLY A 1 88 ? 17.769 10.624 18.511 1.00 0.00 188 GLY A O 11
ATOM 18126 N N . LYS A 1 89 ? 16.719 12.064 17.138 1.00 0.00 189 LYS A N 11
ATOM 18127 C CA . LYS A 1 89 ? 17.829 12.148 16.197 1.00 0.00 189 LYS A CA 11
ATOM 18128 C C . LYS A 1 89 ? 17.946 13.554 15.618 1.00 0.00 189 LYS A C 11
ATOM 18129 O O . LYS A 1 89 ? 16.966 14.120 15.135 1.00 0.00 189 LYS A O 11
ATOM 18148 N N . ALA A 1 90 ? 19.152 14.112 15.668 1.00 0.00 190 ALA A N 11
ATOM 18149 C CA . ALA A 1 90 ? 19.397 15.450 15.145 1.00 0.00 190 ALA A CA 11
ATOM 18150 C C . ALA A 1 90 ? 20.714 15.507 14.379 1.00 0.00 190 ALA A C 11
ATOM 18151 O O . ALA A 1 90 ? 21.324 14.476 14.096 1.00 0.00 190 ALA A O 11
ATOM 18158 N N . ILE A 1 91 ? 21.148 16.719 14.047 1.00 0.00 191 ILE A N 11
ATOM 18159 C CA . ILE A 1 91 ? 22.393 16.909 13.314 1.00 0.00 191 ILE A CA 11
ATOM 18160 C C . ILE A 1 91 ? 23.383 17.743 14.120 1.00 0.00 191 ILE A C 11
ATOM 18161 O O . ILE A 1 91 ? 23.121 18.095 15.270 1.00 0.00 191 ILE A O 11
ATOM 18177 N N . GLU A 1 92 ? 24.521 18.057 13.508 1.00 0.00 192 GLU A N 11
ATOM 18178 C CA . GLU A 1 92 ? 25.550 18.851 14.170 1.00 0.00 192 GLU A CA 11
ATOM 18179 C C . GLU A 1 92 ? 26.260 18.034 15.244 1.00 0.00 192 GLU A C 11
ATOM 18180 O O . GLU A 1 92 ? 25.968 18.165 16.433 1.00 0.00 192 GLU A O 11
ATOM 18192 N N . GLN A 1 93 ? 27.195 17.190 14.817 1.00 0.00 193 GLN A N 11
ATOM 18193 C CA . GLN A 1 93 ? 27.946 16.351 15.742 1.00 0.00 193 GLN A CA 11
ATOM 18194 C C . GLN A 1 93 ? 29.322 16.015 15.178 1.00 0.00 193 GLN A C 11
ATOM 18195 O O . GLN A 1 93 ? 29.487 15.083 14.390 1.00 0.00 193 GLN A O 11
ATOM 18209 N N . PRO A 1 94 ? 30.336 16.792 15.588 1.00 0.00 194 PRO A N 11
ATOM 18210 C CA . PRO A 1 94 ? 31.717 16.596 15.135 1.00 0.00 194 PRO A CA 11
ATOM 18211 C C . PRO A 1 94 ? 32.336 15.321 15.698 1.00 0.00 194 PRO A C 11
ATOM 18212 O O . PRO A 1 94 ? 33.443 14.938 15.321 1.00 0.00 194 PRO A O 11
ATOM 18223 N N . GLY A 1 95 ? 31.614 14.668 16.604 1.00 0.00 195 GLY A N 11
ATOM 18224 C CA . GLY A 1 95 ? 32.110 13.443 17.204 1.00 0.00 195 GLY A CA 11
ATOM 18225 C C . GLY A 1 95 ? 31.117 12.303 17.099 1.00 0.00 195 GLY A C 11
ATOM 18226 O O . GLY A 1 95 ? 30.747 11.699 18.106 1.00 0.00 195 GLY A O 11
ATOM 18230 N N . GLN A 1 96 ? 30.683 12.009 15.878 1.00 0.00 196 GLN A N 11
ATOM 18231 C CA . GLN A 1 96 ? 29.724 10.935 15.646 1.00 0.00 196 GLN A CA 11
ATOM 18232 C C . GLN A 1 96 ? 30.438 9.633 15.299 1.00 0.00 196 GLN A C 11
ATOM 18233 O O . GLN A 1 96 ? 31.473 9.638 14.631 1.00 0.00 196 GLN A O 11
ATOM 18247 N N . THR A 1 97 ? 29.880 8.517 15.757 1.00 0.00 197 THR A N 11
ATOM 18248 C CA . THR A 1 97 ? 30.464 7.207 15.497 1.00 0.00 197 THR A CA 11
ATOM 18249 C C . THR A 1 97 ? 29.383 6.161 15.251 1.00 0.00 197 THR A C 11
ATOM 18250 O O . THR A 1 97 ? 28.323 6.191 15.877 1.00 0.00 197 THR A O 11
ATOM 18261 N N . VAL A 1 98 ? 29.657 5.236 14.337 1.00 0.00 198 VAL A N 11
ATOM 18262 C CA . VAL A 1 98 ? 28.707 4.179 14.011 1.00 0.00 198 VAL A CA 11
ATOM 18263 C C . VAL A 1 98 ? 29.310 2.802 14.263 1.00 0.00 198 VAL A C 11
ATOM 18264 O O . VAL A 1 98 ? 30.246 2.386 13.579 1.00 0.00 198 VAL A O 11
ATOM 18277 N N . THR A 1 99 ? 28.768 2.096 15.250 1.00 0.00 199 THR A N 11
ATOM 18278 C CA . THR A 1 99 ? 29.252 0.765 15.595 1.00 0.00 199 THR A CA 11
ATOM 18279 C C . THR A 1 99 ? 28.141 -0.272 15.475 1.00 0.00 199 THR A C 11
ATOM 18280 O O . THR A 1 99 ? 27.184 -0.264 16.248 1.00 0.00 199 THR A O 11
ATOM 18291 N N . VAL A 1 100 ? 28.276 -1.166 14.500 1.00 0.00 200 VAL A N 11
ATOM 18292 C CA . VAL A 1 100 ? 27.284 -2.212 14.280 1.00 0.00 200 VAL A CA 11
ATOM 18293 C C . VAL A 1 100 ? 27.953 -3.557 14.021 1.00 0.00 200 VAL A C 11
ATOM 18294 O O . VAL A 1 100 ? 29.068 -3.618 13.506 1.00 0.00 200 VAL A O 11
ATOM 18307 N N . GLU A 1 101 ? 27.262 -4.634 14.382 1.00 0.00 201 GLU A N 11
ATOM 18308 C CA . GLU A 1 101 ? 27.790 -5.980 14.189 1.00 0.00 201 GLU A CA 11
ATOM 18309 C C . GLU A 1 101 ? 27.253 -6.595 12.899 1.00 0.00 201 GLU A C 11
ATOM 18310 O O . GLU A 1 101 ? 26.232 -6.158 12.368 1.00 0.00 201 GLU A O 11
ATOM 18322 N N . PHE A 1 102 ? 27.950 -7.611 12.401 1.00 0.00 202 PHE A N 11
ATOM 18323 C CA . PHE A 1 102 ? 27.546 -8.286 11.173 1.00 0.00 202 PHE A CA 11
ATOM 18324 C C . PHE A 1 102 ? 27.236 -9.756 11.437 1.00 0.00 202 PHE A C 11
ATOM 18325 O O . PHE A 1 102 ? 28.141 -10.567 11.637 1.00 0.00 202 PHE A O 11
ATOM 18342 N N . LYS A 1 103 ? 25.951 -10.093 11.436 1.00 0.00 203 LYS A N 11
ATOM 18343 C CA . LYS A 1 103 ? 25.519 -11.466 11.674 1.00 0.00 203 LYS A CA 11
ATOM 18344 C C . LYS A 1 103 ? 25.397 -12.233 10.362 1.00 0.00 203 LYS A C 11
ATOM 18345 O O . LYS A 1 103 ? 24.455 -12.025 9.596 1.00 0.00 203 LYS A O 11
ATOM 18364 N N . ILE A 1 104 ? 26.352 -13.121 10.109 1.00 0.00 204 ILE A N 11
ATOM 18365 C CA . ILE A 1 104 ? 26.349 -13.921 8.891 1.00 0.00 204 ILE A CA 11
ATOM 18366 C C . ILE A 1 104 ? 25.018 -14.643 8.711 1.00 0.00 204 ILE A C 11
ATOM 18367 O O . ILE A 1 104 ? 24.421 -15.116 9.678 1.00 0.00 204 ILE A O 11
ATOM 18383 N N . ALA A 1 105 ? 24.559 -14.726 7.467 1.00 0.00 205 ALA A N 11
ATOM 18384 C CA . ALA A 1 105 ? 23.301 -15.394 7.159 1.00 0.00 205 ALA A CA 11
ATOM 18385 C C . ALA A 1 105 ? 23.262 -16.795 7.760 1.00 0.00 205 ALA A C 11
ATOM 18386 O O . ALA A 1 105 ? 24.302 -17.383 8.059 1.00 0.00 205 ALA A O 11
ATOM 18393 N N . LYS A 1 106 ? 22.056 -17.326 7.935 1.00 0.00 206 LYS A N 11
ATOM 18394 C CA . LYS A 1 106 ? 21.881 -18.658 8.500 1.00 0.00 206 LYS A CA 11
ATOM 18395 C C . LYS A 1 106 ? 21.582 -19.678 7.406 1.00 0.00 206 LYS A C 11
ATOM 18396 O O . LYS A 1 106 ? 21.850 -20.869 7.564 1.00 0.00 206 LYS A O 11
ATOM 18415 N N . ASP A 1 1 ? -3.318 3.543 14.626 1.00 0.00 101 ASP A N 12
ATOM 18416 C CA . ASP A 1 1 ? -1.973 3.473 14.067 1.00 0.00 101 ASP A CA 12
ATOM 18417 C C . ASP A 1 1 ? -1.063 2.621 14.946 1.00 0.00 101 ASP A C 12
ATOM 18418 O O . ASP A 1 1 ? -0.651 3.045 16.026 1.00 0.00 101 ASP A O 12
ATOM 18427 N N . HIS A 1 2 ? -0.753 1.417 14.476 1.00 0.00 102 HIS A N 12
ATOM 18428 C CA . HIS A 1 2 ? 0.109 0.504 15.220 1.00 0.00 102 HIS A CA 12
ATOM 18429 C C . HIS A 1 2 ? 1.153 -0.125 14.303 1.00 0.00 102 HIS A C 12
ATOM 18430 O O . HIS A 1 2 ? 0.982 -0.200 13.086 1.00 0.00 102 HIS A O 12
ATOM 18444 N N . PRO A 1 3 ? 2.262 -0.588 14.899 1.00 0.00 103 PRO A N 12
ATOM 18445 C CA . PRO A 1 3 ? 3.356 -1.219 14.154 1.00 0.00 103 PRO A CA 12
ATOM 18446 C C . PRO A 1 3 ? 2.967 -2.584 13.598 1.00 0.00 103 PRO A C 12
ATOM 18447 O O . PRO A 1 3 ? 1.952 -3.160 13.991 1.00 0.00 103 PRO A O 12
ATOM 18458 N N . PHE A 1 4 ? 3.781 -3.098 12.681 1.00 0.00 104 PHE A N 12
ATOM 18459 C CA . PHE A 1 4 ? 3.521 -4.396 12.070 1.00 0.00 104 PHE A CA 12
ATOM 18460 C C . PHE A 1 4 ? 4.553 -5.426 12.520 1.00 0.00 104 PHE A C 12
ATOM 18461 O O . PHE A 1 4 ? 5.756 -5.242 12.327 1.00 0.00 104 PHE A O 12
ATOM 18478 N N . THR A 1 5 ? 4.075 -6.511 13.122 1.00 0.00 105 THR A N 12
ATOM 18479 C CA . THR A 1 5 ? 4.955 -7.569 13.602 1.00 0.00 105 THR A CA 12
ATOM 18480 C C . THR A 1 5 ? 4.584 -8.913 12.987 1.00 0.00 105 THR A C 12
ATOM 18481 O O . THR A 1 5 ? 3.406 -9.257 12.887 1.00 0.00 105 THR A O 12
ATOM 18492 N N . SER A 1 6 ? 5.596 -9.671 12.578 1.00 0.00 106 SER A N 12
ATOM 18493 C CA . SER A 1 6 ? 5.375 -10.978 11.970 1.00 0.00 106 SER A CA 12
ATOM 18494 C C . SER A 1 6 ? 6.267 -12.035 12.615 1.00 0.00 106 SER A C 12
ATOM 18495 O O . SER A 1 6 ? 5.782 -13.043 13.127 1.00 0.00 106 SER A O 12
ATOM 18503 N N . ALA A 1 7 ? 7.574 -11.796 12.585 1.00 0.00 107 ALA A N 12
ATOM 18504 C CA . ALA A 1 7 ? 8.534 -12.725 13.168 1.00 0.00 107 ALA A CA 12
ATOM 18505 C C . ALA A 1 7 ? 9.960 -12.207 13.017 1.00 0.00 107 ALA A C 12
ATOM 18506 O O . ALA A 1 7 ? 10.665 -11.964 13.997 1.00 0.00 107 ALA A O 12
ATOM 18513 N N . PRO A 1 8 ? 10.398 -12.033 11.761 1.00 0.00 108 PRO A N 12
ATOM 18514 C CA . PRO A 1 8 ? 11.744 -11.542 11.453 1.00 0.00 108 PRO A CA 12
ATOM 18515 C C . PRO A 1 8 ? 11.925 -10.074 11.823 1.00 0.00 108 PRO A C 12
ATOM 18516 O O . PRO A 1 8 ? 10.952 -9.358 12.060 1.00 0.00 108 PRO A O 12
ATOM 18527 N N . THR A 1 9 ? 13.178 -9.630 11.871 1.00 0.00 109 THR A N 12
ATOM 18528 C CA . THR A 1 9 ? 13.486 -8.248 12.213 1.00 0.00 109 THR A CA 12
ATOM 18529 C C . THR A 1 9 ? 12.923 -7.881 13.581 1.00 0.00 109 THR A C 12
ATOM 18530 O O . THR A 1 9 ? 12.459 -6.760 13.793 1.00 0.00 109 THR A O 12
ATOM 18541 N N . PHE A 1 10 ? 12.967 -8.832 14.509 1.00 0.00 110 PHE A N 12
ATOM 18542 C CA . PHE A 1 10 ? 12.461 -8.609 15.858 1.00 0.00 110 PHE A CA 12
ATOM 18543 C C . PHE A 1 10 ? 13.560 -8.067 16.768 1.00 0.00 110 PHE A C 12
ATOM 18544 O O . PHE A 1 10 ? 13.952 -8.714 17.738 1.00 0.00 110 PHE A O 12
ATOM 18561 N N . GLY A 1 11 ? 14.052 -6.875 16.447 1.00 0.00 111 GLY A N 12
ATOM 18562 C CA . GLY A 1 11 ? 15.101 -6.266 17.244 1.00 0.00 111 GLY A CA 12
ATOM 18563 C C . GLY A 1 11 ? 14.928 -4.767 17.383 1.00 0.00 111 GLY A C 12
ATOM 18564 O O . GLY A 1 11 ? 15.550 -3.993 16.655 1.00 0.00 111 GLY A O 12
ATOM 18568 N N . ASP A 1 12 ? 14.079 -4.355 18.318 1.00 0.00 112 ASP A N 12
ATOM 18569 C CA . ASP A 1 12 ? 13.825 -2.937 18.549 1.00 0.00 112 ASP A CA 12
ATOM 18570 C C . ASP A 1 12 ? 14.425 -2.488 19.878 1.00 0.00 112 ASP A C 12
ATOM 18571 O O . ASP A 1 12 ? 13.728 -2.405 20.889 1.00 0.00 112 ASP A O 12
ATOM 18580 N N . PHE A 1 13 ? 15.722 -2.199 19.868 1.00 0.00 113 PHE A N 12
ATOM 18581 C CA . PHE A 1 13 ? 16.417 -1.760 21.073 1.00 0.00 113 PHE A CA 12
ATOM 18582 C C . PHE A 1 13 ? 16.908 -0.323 20.924 1.00 0.00 113 PHE A C 12
ATOM 18583 O O . PHE A 1 13 ? 17.056 0.182 19.812 1.00 0.00 113 PHE A O 12
ATOM 18600 N N . GLY A 1 14 ? 17.159 0.331 22.054 1.00 0.00 114 GLY A N 12
ATOM 18601 C CA . GLY A 1 14 ? 17.630 1.703 22.028 1.00 0.00 114 GLY A CA 12
ATOM 18602 C C . GLY A 1 14 ? 18.643 1.989 23.119 1.00 0.00 114 GLY A C 12
ATOM 18603 O O . GLY A 1 14 ? 18.439 2.876 23.948 1.00 0.00 114 GLY A O 12
ATOM 18607 N N . SER A 1 15 ? 19.737 1.234 23.122 1.00 0.00 115 SER A N 12
ATOM 18608 C CA . SER A 1 15 ? 20.783 1.407 24.123 1.00 0.00 115 SER A CA 12
ATOM 18609 C C . SER A 1 15 ? 21.678 2.593 23.775 1.00 0.00 115 SER A C 12
ATOM 18610 O O . SER A 1 15 ? 22.280 3.208 24.653 1.00 0.00 115 SER A O 12
ATOM 18618 N N . ASN A 1 16 ? 21.758 2.907 22.486 1.00 0.00 116 ASN A N 12
ATOM 18619 C CA . ASN A 1 16 ? 22.579 4.019 22.020 1.00 0.00 116 ASN A CA 12
ATOM 18620 C C . ASN A 1 16 ? 22.034 4.587 20.713 1.00 0.00 116 ASN A C 12
ATOM 18621 O O . ASN A 1 16 ? 21.542 3.848 19.861 1.00 0.00 116 ASN A O 12
ATOM 18632 N N . GLN A 1 17 ? 22.125 5.905 20.563 1.00 0.00 117 GLN A N 12
ATOM 18633 C CA . GLN A 1 17 ? 21.641 6.572 19.360 1.00 0.00 117 GLN A CA 12
ATOM 18634 C C . GLN A 1 17 ? 22.755 6.707 18.327 1.00 0.00 117 GLN A C 12
ATOM 18635 O O . GLN A 1 17 ? 23.605 7.590 18.430 1.00 0.00 117 GLN A O 12
ATOM 18649 N N . GLN A 1 18 ? 22.743 5.825 17.333 1.00 0.00 118 GLN A N 12
ATOM 18650 C CA . GLN A 1 18 ? 23.753 5.846 16.282 1.00 0.00 118 GLN A CA 12
ATOM 18651 C C . GLN A 1 18 ? 23.331 6.764 15.139 1.00 0.00 118 GLN A C 12
ATOM 18652 O O . GLN A 1 18 ? 22.142 6.910 14.854 1.00 0.00 118 GLN A O 12
ATOM 18666 N N . ALA A 1 19 ? 24.312 7.379 14.487 1.00 0.00 119 ALA A N 12
ATOM 18667 C CA . ALA A 1 19 ? 24.042 8.281 13.374 1.00 0.00 119 ALA A CA 12
ATOM 18668 C C . ALA A 1 19 ? 23.901 7.511 12.065 1.00 0.00 119 ALA A C 12
ATOM 18669 O O . ALA A 1 19 ? 24.893 7.077 11.480 1.00 0.00 119 ALA A O 12
ATOM 18676 N N . MET A 1 20 ? 22.663 7.345 11.612 1.00 0.00 120 MET A N 12
ATOM 18677 C CA . MET A 1 20 ? 22.394 6.628 10.371 1.00 0.00 120 MET A CA 12
ATOM 18678 C C . MET A 1 20 ? 21.637 7.512 9.385 1.00 0.00 120 MET A C 12
ATOM 18679 O O . MET A 1 20 ? 20.832 8.361 9.768 1.00 0.00 120 MET A O 12
ATOM 18693 N N . PRO A 1 21 ? 21.899 7.309 8.085 1.00 0.00 121 PRO A N 12
ATOM 18694 C CA . PRO A 1 21 ? 21.252 8.078 7.018 1.00 0.00 121 PRO A CA 12
ATOM 18695 C C . PRO A 1 21 ? 19.773 7.739 6.873 1.00 0.00 121 PRO A C 12
ATOM 18696 O O . PRO A 1 21 ? 19.176 7.127 7.761 1.00 0.00 121 PRO A O 12
ATOM 18707 N N . LEU A 1 22 ? 19.186 8.138 5.750 1.00 0.00 122 LEU A N 12
ATOM 18708 C CA . LEU A 1 22 ? 17.776 7.875 5.489 1.00 0.00 122 LEU A CA 12
ATOM 18709 C C . LEU A 1 22 ? 17.592 7.176 4.145 1.00 0.00 122 LEU A C 12
ATOM 18710 O O . LEU A 1 22 ? 16.466 6.946 3.703 1.00 0.00 122 LEU A O 12
ATOM 18726 N N . TYR A 1 23 ? 18.704 6.841 3.502 1.00 0.00 123 TYR A N 12
ATOM 18727 C CA . TYR A 1 23 ? 18.666 6.169 2.208 1.00 0.00 123 TYR A CA 12
ATOM 18728 C C . TYR A 1 23 ? 19.370 4.817 2.276 1.00 0.00 123 TYR A C 12
ATOM 18729 O O . TYR A 1 23 ? 19.033 3.891 1.538 1.00 0.00 123 TYR A O 12
ATOM 18747 N N . ARG A 1 24 ? 20.350 4.712 3.167 1.00 0.00 124 ARG A N 12
ATOM 18748 C CA . ARG A 1 24 ? 21.104 3.474 3.331 1.00 0.00 124 ARG A CA 12
ATOM 18749 C C . ARG A 1 24 ? 21.199 3.088 4.804 1.00 0.00 124 ARG A C 12
ATOM 18750 O O . ARG A 1 24 ? 22.209 3.344 5.460 1.00 0.00 124 ARG A O 12
ATOM 18771 N N . VAL A 1 25 ? 20.141 2.470 5.319 1.00 0.00 125 VAL A N 12
ATOM 18772 C CA . VAL A 1 25 ? 20.105 2.048 6.714 1.00 0.00 125 VAL A CA 12
ATOM 18773 C C . VAL A 1 25 ? 21.122 0.944 6.980 1.00 0.00 125 VAL A C 12
ATOM 18774 O O . VAL A 1 25 ? 21.177 -0.051 6.258 1.00 0.00 125 VAL A O 12
ATOM 18787 N N . GLU A 1 26 ? 21.927 1.127 8.023 1.00 0.00 126 GLU A N 12
ATOM 18788 C CA . GLU A 1 26 ? 22.944 0.146 8.384 1.00 0.00 126 GLU A CA 12
ATOM 18789 C C . GLU A 1 26 ? 23.969 -0.012 7.265 1.00 0.00 126 GLU A C 12
ATOM 18790 O O . GLU A 1 26 ? 23.726 0.343 6.111 1.00 0.00 126 GLU A O 12
ATOM 18802 N N . PRO A 1 27 ? 25.144 -0.557 7.612 1.00 0.00 127 PRO A N 12
ATOM 18803 C CA . PRO A 1 27 ? 26.231 -0.774 6.652 1.00 0.00 127 PRO A CA 12
ATOM 18804 C C . PRO A 1 27 ? 25.905 -1.875 5.648 1.00 0.00 127 PRO A C 12
ATOM 18805 O O . PRO A 1 27 ? 25.269 -2.872 5.990 1.00 0.00 127 PRO A O 12
ATOM 18816 N N . VAL A 1 28 ? 26.347 -1.688 4.409 1.00 0.00 128 VAL A N 12
ATOM 18817 C CA . VAL A 1 28 ? 26.104 -2.667 3.355 1.00 0.00 128 VAL A CA 12
ATOM 18818 C C . VAL A 1 28 ? 26.908 -3.940 3.592 1.00 0.00 128 VAL A C 12
ATOM 18819 O O . VAL A 1 28 ? 28.029 -3.894 4.100 1.00 0.00 128 VAL A O 12
ATOM 18832 N N . TYR A 1 29 ? 26.328 -5.076 3.221 1.00 0.00 129 TYR A N 12
ATOM 18833 C CA . TYR A 1 29 ? 26.990 -6.364 3.395 1.00 0.00 129 TYR A CA 12
ATOM 18834 C C . TYR A 1 29 ? 27.867 -6.693 2.190 1.00 0.00 129 TYR A C 12
ATOM 18835 O O . TYR A 1 29 ? 27.474 -6.519 1.037 1.00 0.00 129 TYR A O 12
ATOM 18853 N N . PRO A 1 30 ? 29.087 -7.180 2.464 1.00 0.00 130 PRO A N 12
ATOM 18854 C CA . PRO A 1 30 ? 30.046 -7.545 1.417 1.00 0.00 130 PRO A CA 12
ATOM 18855 C C . PRO A 1 30 ? 29.616 -8.786 0.644 1.00 0.00 130 PRO A C 12
ATOM 18856 O O . PRO A 1 30 ? 28.482 -9.247 0.772 1.00 0.00 130 PRO A O 12
ATOM 18867 N N . SER A 1 31 ? 30.529 -9.324 -0.159 1.00 0.00 131 SER A N 12
ATOM 18868 C CA . SER A 1 31 ? 30.242 -10.511 -0.956 1.00 0.00 131 SER A CA 12
ATOM 18869 C C . SER A 1 31 ? 31.099 -11.689 -0.504 1.00 0.00 131 SER A C 12
ATOM 18870 O O . SER A 1 31 ? 30.624 -12.822 -0.425 1.00 0.00 131 SER A O 12
ATOM 18878 N N . ARG A 1 32 ? 32.365 -11.413 -0.208 1.00 0.00 132 ARG A N 12
ATOM 18879 C CA . ARG A 1 32 ? 33.289 -12.449 0.236 1.00 0.00 132 ARG A CA 12
ATOM 18880 C C . ARG A 1 32 ? 33.054 -12.795 1.704 1.00 0.00 132 ARG A C 12
ATOM 18881 O O . ARG A 1 32 ? 32.734 -13.935 2.039 1.00 0.00 132 ARG A O 12
ATOM 18902 N N . ALA A 1 33 ? 33.216 -11.804 2.574 1.00 0.00 133 ALA A N 12
ATOM 18903 C CA . ALA A 1 33 ? 33.020 -12.003 4.004 1.00 0.00 133 ALA A CA 12
ATOM 18904 C C . ALA A 1 33 ? 31.651 -12.612 4.291 1.00 0.00 133 ALA A C 12
ATOM 18905 O O . ALA A 1 33 ? 31.464 -13.299 5.296 1.00 0.00 133 ALA A O 12
ATOM 18912 N N . LEU A 1 34 ? 30.697 -12.355 3.403 1.00 0.00 134 LEU A N 12
ATOM 18913 C CA . LEU A 1 34 ? 29.344 -12.877 3.562 1.00 0.00 134 LEU A CA 12
ATOM 18914 C C . LEU A 1 34 ? 29.333 -14.399 3.460 1.00 0.00 134 LEU A C 12
ATOM 18915 O O . LEU A 1 34 ? 28.521 -15.069 4.100 1.00 0.00 134 LEU A O 12
ATOM 18931 N N . LYS A 1 35 ? 30.240 -14.940 2.654 1.00 0.00 135 LYS A N 12
ATOM 18932 C CA . LYS A 1 35 ? 30.338 -16.383 2.471 1.00 0.00 135 LYS A CA 12
ATOM 18933 C C . LYS A 1 35 ? 31.489 -16.959 3.290 1.00 0.00 135 LYS A C 12
ATOM 18934 O O . LYS A 1 35 ? 31.650 -18.176 3.381 1.00 0.00 135 LYS A O 12
ATOM 18953 N N . ARG A 1 36 ? 32.285 -16.077 3.884 1.00 0.00 136 ARG A N 12
ATOM 18954 C CA . ARG A 1 36 ? 33.421 -16.498 4.696 1.00 0.00 136 ARG A CA 12
ATOM 18955 C C . ARG A 1 36 ? 32.967 -17.398 5.841 1.00 0.00 136 ARG A C 12
ATOM 18956 O O . ARG A 1 36 ? 33.241 -18.597 5.847 1.00 0.00 136 ARG A O 12
ATOM 18977 N N . GLY A 1 37 ? 32.270 -16.810 6.809 1.00 0.00 137 GLY A N 12
ATOM 18978 C CA . GLY A 1 37 ? 31.790 -17.574 7.946 1.00 0.00 137 GLY A CA 12
ATOM 18979 C C . GLY A 1 37 ? 32.092 -16.896 9.268 1.00 0.00 137 GLY A C 12
ATOM 18980 O O . GLY A 1 37 ? 31.739 -17.408 10.331 1.00 0.00 137 GLY A O 12
ATOM 18984 N N . VAL A 1 38 ? 32.748 -15.742 9.204 1.00 0.00 138 VAL A N 12
ATOM 18985 C CA . VAL A 1 38 ? 33.098 -14.994 10.405 1.00 0.00 138 VAL A CA 12
ATOM 18986 C C . VAL A 1 38 ? 32.149 -13.819 10.617 1.00 0.00 138 VAL A C 12
ATOM 18987 O O . VAL A 1 38 ? 31.657 -13.226 9.657 1.00 0.00 138 VAL A O 12
ATOM 19000 N N . GLU A 1 39 ? 31.897 -13.489 11.879 1.00 0.00 139 GLU A N 12
ATOM 19001 C CA . GLU A 1 39 ? 31.007 -12.385 12.217 1.00 0.00 139 GLU A CA 12
ATOM 19002 C C . GLU A 1 39 ? 31.715 -11.366 13.105 1.00 0.00 139 GLU A C 12
ATOM 19003 O O . GLU A 1 39 ? 31.675 -11.461 14.331 1.00 0.00 139 GLU A O 12
ATOM 19015 N N . GLY A 1 40 ? 32.365 -10.391 12.476 1.00 0.00 140 GLY A N 12
ATOM 19016 C CA . GLY A 1 40 ? 33.074 -9.370 13.224 1.00 0.00 140 GLY A CA 12
ATOM 19017 C C . GLY A 1 40 ? 32.220 -8.145 13.486 1.00 0.00 140 GLY A C 12
ATOM 19018 O O . GLY A 1 40 ? 31.000 -8.248 13.618 1.00 0.00 140 GLY A O 12
ATOM 19022 N N . PHE A 1 41 ? 32.861 -6.984 13.564 1.00 0.00 141 PHE A N 12
ATOM 19023 C CA . PHE A 1 41 ? 32.152 -5.735 13.815 1.00 0.00 141 PHE A CA 12
ATOM 19024 C C . PHE A 1 41 ? 32.743 -4.598 12.987 1.00 0.00 141 PHE A C 12
ATOM 19025 O O . PHE A 1 41 ? 33.796 -4.748 12.368 1.00 0.00 141 PHE A O 12
ATOM 19042 N N . VAL A 1 42 ? 32.056 -3.460 12.980 1.00 0.00 142 VAL A N 12
ATOM 19043 C CA . VAL A 1 42 ? 32.512 -2.296 12.229 1.00 0.00 142 VAL A CA 12
ATOM 19044 C C . VAL A 1 42 ? 32.353 -1.018 13.045 1.00 0.00 142 VAL A C 12
ATOM 19045 O O . VAL A 1 42 ? 31.286 -0.749 13.598 1.00 0.00 142 VAL A O 12
ATOM 19058 N N . THR A 1 43 ? 33.423 -0.232 13.117 1.00 0.00 143 THR A N 12
ATOM 19059 C CA . THR A 1 43 ? 33.403 1.018 13.867 1.00 0.00 143 THR A CA 12
ATOM 19060 C C . THR A 1 43 ? 34.000 2.158 13.050 1.00 0.00 143 THR A C 12
ATOM 19061 O O . THR A 1 43 ? 35.214 2.221 12.846 1.00 0.00 143 THR A O 12
ATOM 19072 N N . LEU A 1 44 ? 33.142 3.059 12.584 1.00 0.00 144 LEU A N 12
ATOM 19073 C CA . LEU A 1 44 ? 33.585 4.199 11.789 1.00 0.00 144 LEU A CA 12
ATOM 19074 C C . LEU A 1 44 ? 33.294 5.511 12.509 1.00 0.00 144 LEU A C 12
ATOM 19075 O O . LEU A 1 44 ? 32.190 5.724 13.010 1.00 0.00 144 LEU A O 12
ATOM 19091 N N . SER A 1 45 ? 34.291 6.389 12.556 1.00 0.00 145 SER A N 12
ATOM 19092 C CA . SER A 1 45 ? 34.143 7.681 13.216 1.00 0.00 145 SER A CA 12
ATOM 19093 C C . SER A 1 45 ? 34.037 8.806 12.191 1.00 0.00 145 SER A C 12
ATOM 19094 O O . SER A 1 45 ? 35.034 9.214 11.595 1.00 0.00 145 SER A O 12
ATOM 19102 N N . PHE A 1 46 ? 32.821 9.302 11.990 1.00 0.00 146 PHE A N 12
ATOM 19103 C CA . PHE A 1 46 ? 32.582 10.379 11.036 1.00 0.00 146 PHE A CA 12
ATOM 19104 C C . PHE A 1 46 ? 31.811 11.523 11.689 1.00 0.00 146 PHE A C 12
ATOM 19105 O O . PHE A 1 46 ? 31.258 11.372 12.779 1.00 0.00 146 PHE A O 12
ATOM 19122 N N . THR A 1 47 ? 31.778 12.668 11.014 1.00 0.00 147 THR A N 12
ATOM 19123 C CA . THR A 1 47 ? 31.077 13.838 11.527 1.00 0.00 147 THR A CA 12
ATOM 19124 C C . THR A 1 47 ? 29.942 14.251 10.597 1.00 0.00 147 THR A C 12
ATOM 19125 O O . THR A 1 47 ? 30.037 14.094 9.379 1.00 0.00 147 THR A O 12
ATOM 19136 N N . ILE A 1 48 ? 28.871 14.780 11.177 1.00 0.00 148 ILE A N 12
ATOM 19137 C CA . ILE A 1 48 ? 27.719 15.218 10.398 1.00 0.00 148 ILE A CA 12
ATOM 19138 C C . ILE A 1 48 ? 27.606 16.738 10.390 1.00 0.00 148 ILE A C 12
ATOM 19139 O O . ILE A 1 48 ? 27.156 17.343 11.364 1.00 0.00 148 ILE A O 12
ATOM 19155 N N . ASP A 1 49 ? 28.015 17.351 9.285 1.00 0.00 149 ASP A N 12
ATOM 19156 C CA . ASP A 1 49 ? 27.958 18.802 9.149 1.00 0.00 149 ASP A CA 12
ATOM 19157 C C . ASP A 1 49 ? 26.551 19.319 9.434 1.00 0.00 149 ASP A C 12
ATOM 19158 O O . ASP A 1 49 ? 25.563 18.618 9.213 1.00 0.00 149 ASP A O 12
ATOM 19167 N N . THR A 1 50 ? 26.468 20.550 9.928 1.00 0.00 150 THR A N 12
ATOM 19168 C CA . THR A 1 50 ? 25.183 21.160 10.246 1.00 0.00 150 THR A CA 12
ATOM 19169 C C . THR A 1 50 ? 24.211 21.035 9.079 1.00 0.00 150 THR A C 12
ATOM 19170 O O . THR A 1 50 ? 22.999 20.934 9.274 1.00 0.00 150 THR A O 12
ATOM 19181 N N . THR A 1 51 ? 24.749 21.040 7.863 1.00 0.00 151 THR A N 12
ATOM 19182 C CA . THR A 1 51 ? 23.928 20.927 6.664 1.00 0.00 151 THR A CA 12
ATOM 19183 C C . THR A 1 51 ? 23.699 19.467 6.291 1.00 0.00 151 THR A C 12
ATOM 19184 O O . THR A 1 51 ? 23.437 19.146 5.132 1.00 0.00 151 THR A O 12
ATOM 19195 N N . GLY A 1 52 ? 23.797 18.585 7.281 1.00 0.00 152 GLY A N 12
ATOM 19196 C CA . GLY A 1 52 ? 23.597 17.169 7.035 1.00 0.00 152 GLY A CA 12
ATOM 19197 C C . GLY A 1 52 ? 24.574 16.612 6.020 1.00 0.00 152 GLY A C 12
ATOM 19198 O O . GLY A 1 52 ? 24.173 15.985 5.039 1.00 0.00 152 GLY A O 12
ATOM 19202 N N . LYS A 1 53 ? 25.862 16.842 6.252 1.00 0.00 153 LYS A N 12
ATOM 19203 C CA . LYS A 1 53 ? 26.901 16.360 5.350 1.00 0.00 153 LYS A CA 12
ATOM 19204 C C . LYS A 1 53 ? 27.919 15.506 6.100 1.00 0.00 153 LYS A C 12
ATOM 19205 O O . LYS A 1 53 ? 28.600 15.987 7.005 1.00 0.00 153 LYS A O 12
ATOM 19224 N N . ALA A 1 54 ? 28.017 14.237 5.715 1.00 0.00 154 ALA A N 12
ATOM 19225 C CA . ALA A 1 54 ? 28.954 13.318 6.349 1.00 0.00 154 ALA A CA 12
ATOM 19226 C C . ALA A 1 54 ? 30.346 13.448 5.741 1.00 0.00 154 ALA A C 12
ATOM 19227 O O . ALA A 1 54 ? 30.538 13.217 4.547 1.00 0.00 154 ALA A O 12
ATOM 19234 N N . VAL A 1 55 ? 31.317 13.820 6.570 1.00 0.00 155 VAL A N 12
ATOM 19235 C CA . VAL A 1 55 ? 32.692 13.980 6.115 1.00 0.00 155 VAL A CA 12
ATOM 19236 C C . VAL A 1 55 ? 33.681 13.525 7.182 1.00 0.00 155 VAL A C 12
ATOM 19237 O O . VAL A 1 55 ? 33.290 13.166 8.293 1.00 0.00 155 VAL A O 12
ATOM 19250 N N . ASP A 1 56 ? 34.964 13.544 6.838 1.00 0.00 156 ASP A N 12
ATOM 19251 C CA . ASP A 1 56 ? 36.011 13.135 7.767 1.00 0.00 156 ASP A CA 12
ATOM 19252 C C . ASP A 1 56 ? 35.878 11.657 8.119 1.00 0.00 156 ASP A C 12
ATOM 19253 O O . ASP A 1 56 ? 36.011 11.271 9.281 1.00 0.00 156 ASP A O 12
ATOM 19262 N N . ILE A 1 57 ? 35.613 10.835 7.110 1.00 0.00 157 ILE A N 12
ATOM 19263 C CA . ILE A 1 57 ? 35.461 9.399 7.313 1.00 0.00 157 ILE A CA 12
ATOM 19264 C C . ILE A 1 57 ? 36.741 8.785 7.869 1.00 0.00 157 ILE A C 12
ATOM 19265 O O . ILE A 1 57 ? 37.689 8.525 7.130 1.00 0.00 157 ILE A O 12
ATOM 19281 N N . ASN A 1 58 ? 36.760 8.554 9.178 1.00 0.00 158 ASN A N 12
ATOM 19282 C CA . ASN A 1 58 ? 37.924 7.968 9.834 1.00 0.00 158 ASN A CA 12
ATOM 19283 C C . ASN A 1 58 ? 37.538 6.707 10.601 1.00 0.00 158 ASN A C 12
ATOM 19284 O O . ASN A 1 58 ? 36.795 6.766 11.581 1.00 0.00 158 ASN A O 12
ATOM 19295 N N . VAL A 1 59 ? 38.049 5.566 10.149 1.00 0.00 159 VAL A N 12
ATOM 19296 C CA . VAL A 1 59 ? 37.760 4.291 10.793 1.00 0.00 159 VAL A CA 12
ATOM 19297 C C . VAL A 1 59 ? 38.666 4.066 11.998 1.00 0.00 159 VAL A C 12
ATOM 19298 O O . VAL A 1 59 ? 39.882 4.240 11.916 1.00 0.00 159 VAL A O 12
ATOM 19311 N N . VAL A 1 60 ? 38.066 3.678 13.119 1.00 0.00 160 VAL A N 12
ATOM 19312 C CA . VAL A 1 60 ? 38.818 3.428 14.343 1.00 0.00 160 VAL A CA 12
ATOM 19313 C C . VAL A 1 60 ? 39.103 1.940 14.518 1.00 0.00 160 VAL A C 12
ATOM 19314 O O . VAL A 1 60 ? 40.125 1.556 15.087 1.00 0.00 160 VAL A O 12
ATOM 19327 N N . ASP A 1 61 ? 38.192 1.108 14.026 1.00 0.00 161 ASP A N 12
ATOM 19328 C CA . ASP A 1 61 ? 38.345 -0.339 14.127 1.00 0.00 161 ASP A CA 12
ATOM 19329 C C . ASP A 1 61 ? 37.177 -1.057 13.459 1.00 0.00 161 ASP A C 12
ATOM 19330 O O . ASP A 1 61 ? 36.016 -0.818 13.792 1.00 0.00 161 ASP A O 12
ATOM 19339 N N . ALA A 1 62 ? 37.491 -1.937 12.514 1.00 0.00 162 ALA A N 12
ATOM 19340 C CA . ALA A 1 62 ? 36.468 -2.690 11.800 1.00 0.00 162 ALA A CA 12
ATOM 19341 C C . ALA A 1 62 ? 36.985 -4.063 11.386 1.00 0.00 162 ALA A C 12
ATOM 19342 O O . ALA A 1 62 ? 37.902 -4.172 10.573 1.00 0.00 162 ALA A O 12
ATOM 19349 N N . ASN A 1 63 ? 36.391 -5.109 11.951 1.00 0.00 163 ASN A N 12
ATOM 19350 C CA . ASN A 1 63 ? 36.793 -6.476 11.641 1.00 0.00 163 ASN A CA 12
ATOM 19351 C C . ASN A 1 63 ? 38.304 -6.643 11.779 1.00 0.00 163 ASN A C 12
ATOM 19352 O O . ASN A 1 63 ? 39.055 -5.672 11.870 1.00 0.00 163 ASN A O 12
ATOM 19363 N N . PRO A 1 64 ? 38.760 -7.905 11.796 1.00 0.00 164 PRO A N 12
ATOM 19364 C CA . PRO A 1 64 ? 40.184 -8.229 11.921 1.00 0.00 164 PRO A CA 12
ATOM 19365 C C . PRO A 1 64 ? 40.977 -7.855 10.674 1.00 0.00 164 PRO A C 12
ATOM 19366 O O . PRO A 1 64 ? 42.144 -7.473 10.758 1.00 0.00 164 PRO A O 12
ATOM 19377 N N . LYS A 1 65 ? 40.335 -7.965 9.516 1.00 0.00 165 LYS A N 12
ATOM 19378 C CA . LYS A 1 65 ? 40.979 -7.637 8.249 1.00 0.00 165 LYS A CA 12
ATOM 19379 C C . LYS A 1 65 ? 39.957 -7.138 7.232 1.00 0.00 165 LYS A C 12
ATOM 19380 O O . LYS A 1 65 ? 38.830 -6.792 7.589 1.00 0.00 165 LYS A O 12
ATOM 19399 N N . ARG A 1 66 ? 40.356 -7.107 5.965 1.00 0.00 166 ARG A N 12
ATOM 19400 C CA . ARG A 1 66 ? 39.474 -6.651 4.897 1.00 0.00 166 ARG A CA 12
ATOM 19401 C C . ARG A 1 66 ? 38.306 -7.615 4.708 1.00 0.00 166 ARG A C 12
ATOM 19402 O O . ARG A 1 66 ? 38.347 -8.493 3.847 1.00 0.00 166 ARG A O 12
ATOM 19423 N N . MET A 1 67 ? 37.268 -7.444 5.520 1.00 0.00 167 MET A N 12
ATOM 19424 C CA . MET A 1 67 ? 36.088 -8.298 5.441 1.00 0.00 167 MET A CA 12
ATOM 19425 C C . MET A 1 67 ? 34.835 -7.470 5.172 1.00 0.00 167 MET A C 12
ATOM 19426 O O . MET A 1 67 ? 34.255 -7.537 4.088 1.00 0.00 167 MET A O 12
ATOM 19440 N N . PHE A 1 68 ? 34.422 -6.690 6.166 1.00 0.00 168 PHE A N 12
ATOM 19441 C CA . PHE A 1 68 ? 33.237 -5.851 6.037 1.00 0.00 168 PHE A CA 12
ATOM 19442 C C . PHE A 1 68 ? 33.608 -4.372 6.101 1.00 0.00 168 PHE A C 12
ATOM 19443 O O . PHE A 1 68 ? 32.773 -3.502 5.858 1.00 0.00 168 PHE A O 12
ATOM 19460 N N . GLU A 1 69 ? 34.866 -4.098 6.430 1.00 0.00 169 GLU A N 12
ATOM 19461 C CA . GLU A 1 69 ? 35.347 -2.725 6.528 1.00 0.00 169 GLU A CA 12
ATOM 19462 C C . GLU A 1 69 ? 35.281 -2.028 5.172 1.00 0.00 169 GLU A C 12
ATOM 19463 O O . GLU A 1 69 ? 35.013 -0.829 5.091 1.00 0.00 169 GLU A O 12
ATOM 19475 N N . ARG A 1 70 ? 35.527 -2.787 4.110 1.00 0.00 170 ARG A N 12
ATOM 19476 C CA . ARG A 1 70 ? 35.497 -2.243 2.757 1.00 0.00 170 ARG A CA 12
ATOM 19477 C C . ARG A 1 70 ? 34.094 -1.766 2.394 1.00 0.00 170 ARG A C 12
ATOM 19478 O O . ARG A 1 70 ? 33.924 -0.693 1.818 1.00 0.00 170 ARG A O 12
ATOM 19499 N N . GLU A 1 71 ? 33.094 -2.572 2.736 1.00 0.00 171 GLU A N 12
ATOM 19500 C CA . GLU A 1 71 ? 31.706 -2.232 2.444 1.00 0.00 171 GLU A CA 12
ATOM 19501 C C . GLU A 1 71 ? 31.200 -1.149 3.393 1.00 0.00 171 GLU A C 12
ATOM 19502 O O . GLU A 1 71 ? 30.450 -0.260 2.993 1.00 0.00 171 GLU A O 12
ATOM 19514 N N . ALA A 1 72 ? 31.617 -1.233 4.652 1.00 0.00 172 ALA A N 12
ATOM 19515 C CA . ALA A 1 72 ? 31.208 -0.261 5.658 1.00 0.00 172 ALA A CA 12
ATOM 19516 C C . ALA A 1 72 ? 31.810 1.111 5.372 1.00 0.00 172 ALA A C 12
ATOM 19517 O O . ALA A 1 72 ? 31.108 2.122 5.383 1.00 0.00 172 ALA A O 12
ATOM 19524 N N . MET A 1 73 ? 33.114 1.139 5.118 1.00 0.00 173 MET A N 12
ATOM 19525 C CA . MET A 1 73 ? 33.810 2.387 4.829 1.00 0.00 173 MET A CA 12
ATOM 19526 C C . MET A 1 73 ? 33.194 3.086 3.621 1.00 0.00 173 MET A C 12
ATOM 19527 O O . MET A 1 73 ? 32.775 4.239 3.707 1.00 0.00 173 MET A O 12
ATOM 19541 N N . GLN A 1 74 ? 33.143 2.379 2.496 1.00 0.00 174 GLN A N 12
ATOM 19542 C CA . GLN A 1 74 ? 32.579 2.932 1.271 1.00 0.00 174 GLN A CA 12
ATOM 19543 C C . GLN A 1 74 ? 31.121 3.331 1.474 1.00 0.00 174 GLN A C 12
ATOM 19544 O O . GLN A 1 74 ? 30.632 4.270 0.848 1.00 0.00 174 GLN A O 12
ATOM 19558 N N . ALA A 1 75 ? 30.433 2.611 2.354 1.00 0.00 175 ALA A N 12
ATOM 19559 C CA . ALA A 1 75 ? 29.032 2.891 2.642 1.00 0.00 175 ALA A CA 12
ATOM 19560 C C . ALA A 1 75 ? 28.869 4.258 3.298 1.00 0.00 175 ALA A C 12
ATOM 19561 O O . ALA A 1 75 ? 28.092 5.093 2.833 1.00 0.00 175 ALA A O 12
ATOM 19568 N N . LEU A 1 76 ? 29.605 4.480 4.382 1.00 0.00 176 LEU A N 12
ATOM 19569 C CA . LEU A 1 76 ? 29.541 5.746 5.103 1.00 0.00 176 LEU A CA 12
ATOM 19570 C C . LEU A 1 76 ? 29.763 6.923 4.159 1.00 0.00 176 LEU A C 12
ATOM 19571 O O . LEU A 1 76 ? 29.172 7.990 4.329 1.00 0.00 176 LEU A O 12
ATOM 19587 N N . LYS A 1 77 ? 30.617 6.721 3.161 1.00 0.00 177 LYS A N 12
ATOM 19588 C CA . LYS A 1 77 ? 30.916 7.764 2.186 1.00 0.00 177 LYS A CA 12
ATOM 19589 C C . LYS A 1 77 ? 29.805 7.870 1.146 1.00 0.00 177 LYS A C 12
ATOM 19590 O O . LYS A 1 77 ? 29.476 8.963 0.683 1.00 0.00 177 LYS A O 12
ATOM 19609 N N . LYS A 1 78 ? 29.228 6.729 0.784 1.00 0.00 178 LYS A N 12
ATOM 19610 C CA . LYS A 1 78 ? 28.152 6.693 -0.199 1.00 0.00 178 LYS A CA 12
ATOM 19611 C C . LYS A 1 78 ? 26.798 6.906 0.470 1.00 0.00 178 LYS A C 12
ATOM 19612 O O . LYS A 1 78 ? 25.753 6.777 -0.169 1.00 0.00 178 LYS A O 12
ATOM 19631 N N . TRP A 1 79 ? 26.823 7.233 1.756 1.00 0.00 179 TRP A N 12
ATOM 19632 C CA . TRP A 1 79 ? 25.596 7.466 2.510 1.00 0.00 179 TRP A CA 12
ATOM 19633 C C . TRP A 1 79 ? 25.118 8.904 2.342 1.00 0.00 179 TRP A C 12
ATOM 19634 O O . TRP A 1 79 ? 25.882 9.780 1.937 1.00 0.00 179 TRP A O 12
ATOM 19655 N N . LYS A 1 80 ? 23.849 9.141 2.655 1.00 0.00 180 LYS A N 12
ATOM 19656 C CA . LYS A 1 80 ? 23.268 10.473 2.540 1.00 0.00 180 LYS A CA 12
ATOM 19657 C C . LYS A 1 80 ? 22.505 10.846 3.807 1.00 0.00 180 LYS A C 12
ATOM 19658 O O . LYS A 1 80 ? 21.632 10.104 4.258 1.00 0.00 180 LYS A O 12
ATOM 19677 N N . TYR A 1 81 ? 22.840 11.998 4.376 1.00 0.00 181 TYR A N 12
ATOM 19678 C CA . TYR A 1 81 ? 22.187 12.468 5.593 1.00 0.00 181 TYR A CA 12
ATOM 19679 C C . TYR A 1 81 ? 21.493 13.806 5.356 1.00 0.00 181 TYR A C 12
ATOM 19680 O O . TYR A 1 81 ? 21.992 14.654 4.617 1.00 0.00 181 TYR A O 12
ATOM 19698 N N . GLN A 1 82 ? 20.339 13.987 5.991 1.00 0.00 182 GLN A N 12
ATOM 19699 C CA . GLN A 1 82 ? 19.576 15.221 5.851 1.00 0.00 182 GLN A CA 12
ATOM 19700 C C . GLN A 1 82 ? 19.671 16.067 7.116 1.00 0.00 182 GLN A C 12
ATOM 19701 O O . GLN A 1 82 ? 19.604 15.561 8.237 1.00 0.00 182 GLN A O 12
ATOM 19715 N N . PRO A 1 83 ? 19.830 17.386 6.936 1.00 0.00 183 PRO A N 12
ATOM 19716 C CA . PRO A 1 83 ? 19.937 18.330 8.052 1.00 0.00 183 PRO A CA 12
ATOM 19717 C C . PRO A 1 83 ? 18.619 18.493 8.803 1.00 0.00 183 PRO A C 12
ATOM 19718 O O . PRO A 1 83 ? 18.572 19.115 9.864 1.00 0.00 183 PRO A O 12
ATOM 19729 N N . GLN A 1 84 ? 17.553 17.929 8.245 1.00 0.00 184 GLN A N 12
ATOM 19730 C CA . GLN A 1 84 ? 16.234 18.012 8.863 1.00 0.00 184 GLN A CA 12
ATOM 19731 C C . GLN A 1 84 ? 16.286 17.562 10.319 1.00 0.00 184 GLN A C 12
ATOM 19732 O O . GLN A 1 84 ? 16.642 16.420 10.613 1.00 0.00 184 GLN A O 12
ATOM 19746 N N . ILE A 1 85 ? 15.929 18.465 11.225 1.00 0.00 185 ILE A N 12
ATOM 19747 C CA . ILE A 1 85 ? 15.935 18.159 12.651 1.00 0.00 185 ILE A CA 12
ATOM 19748 C C . ILE A 1 85 ? 14.551 17.727 13.125 1.00 0.00 185 ILE A C 12
ATOM 19749 O O . ILE A 1 85 ? 13.657 18.554 13.301 1.00 0.00 185 ILE A O 12
ATOM 19765 N N . VAL A 1 86 ? 14.383 16.425 13.333 1.00 0.00 186 VAL A N 12
ATOM 19766 C CA . VAL A 1 86 ? 13.110 15.882 13.790 1.00 0.00 186 VAL A CA 12
ATOM 19767 C C . VAL A 1 86 ? 13.187 15.456 15.252 1.00 0.00 186 VAL A C 12
ATOM 19768 O O . VAL A 1 86 ? 14.266 15.163 15.768 1.00 0.00 186 VAL A O 12
ATOM 19781 N N . ASP A 1 87 ? 12.037 15.424 15.915 1.00 0.00 187 ASP A N 12
ATOM 19782 C CA . ASP A 1 87 ? 11.973 15.032 17.318 1.00 0.00 187 ASP A CA 12
ATOM 19783 C C . ASP A 1 87 ? 12.701 13.711 17.547 1.00 0.00 187 ASP A C 12
ATOM 19784 O O . ASP A 1 87 ? 12.224 12.650 17.146 1.00 0.00 187 ASP A O 12
ATOM 19793 N N . GLY A 1 88 ? 13.860 13.783 18.194 1.00 0.00 188 GLY A N 12
ATOM 19794 C CA . GLY A 1 88 ? 14.635 12.587 18.464 1.00 0.00 188 GLY A CA 12
ATOM 19795 C C . GLY A 1 88 ? 16.108 12.768 18.153 1.00 0.00 188 GLY A C 12
ATOM 19796 O O . GLY A 1 88 ? 16.961 12.573 19.019 1.00 0.00 188 GLY A O 12
ATOM 19800 N N . LYS A 1 89 ? 16.408 13.139 16.913 1.00 0.00 189 LYS A N 12
ATOM 19801 C CA . LYS A 1 89 ? 17.787 13.346 16.489 1.00 0.00 189 LYS A CA 12
ATOM 19802 C C . LYS A 1 89 ? 17.975 14.746 15.911 1.00 0.00 189 LYS A C 12
ATOM 19803 O O . LYS A 1 89 ? 17.017 15.378 15.469 1.00 0.00 189 LYS A O 12
ATOM 19822 N N . ALA A 1 90 ? 19.215 15.222 15.918 1.00 0.00 190 ALA A N 12
ATOM 19823 C CA . ALA A 1 90 ? 19.528 16.545 15.391 1.00 0.00 190 ALA A CA 12
ATOM 19824 C C . ALA A 1 90 ? 20.813 16.519 14.570 1.00 0.00 190 ALA A C 12
ATOM 19825 O O . ALA A 1 90 ? 21.332 15.450 14.247 1.00 0.00 190 ALA A O 12
ATOM 19832 N N . ILE A 1 91 ? 21.319 17.701 14.234 1.00 0.00 191 ILE A N 12
ATOM 19833 C CA . ILE A 1 91 ? 22.543 17.812 13.450 1.00 0.00 191 ILE A CA 12
ATOM 19834 C C . ILE A 1 91 ? 23.665 18.441 14.269 1.00 0.00 191 ILE A C 12
ATOM 19835 O O . ILE A 1 91 ? 23.506 18.698 15.462 1.00 0.00 191 ILE A O 12
ATOM 19851 N N . GLU A 1 92 ? 24.798 18.686 13.619 1.00 0.00 192 GLU A N 12
ATOM 19852 C CA . GLU A 1 92 ? 25.947 19.286 14.288 1.00 0.00 192 GLU A CA 12
ATOM 19853 C C . GLU A 1 92 ? 26.551 18.320 15.304 1.00 0.00 192 GLU A C 12
ATOM 19854 O O . GLU A 1 92 ? 26.215 18.359 16.487 1.00 0.00 192 GLU A O 12
ATOM 19866 N N . GLN A 1 93 ? 27.442 17.455 14.831 1.00 0.00 193 GLN A N 12
ATOM 19867 C CA . GLN A 1 93 ? 28.091 16.478 15.697 1.00 0.00 193 GLN A CA 12
ATOM 19868 C C . GLN A 1 93 ? 29.461 16.090 15.150 1.00 0.00 193 GLN A C 12
ATOM 19869 O O . GLN A 1 93 ? 29.604 15.136 14.385 1.00 0.00 193 GLN A O 12
ATOM 19883 N N . PRO A 1 94 ? 30.494 16.848 15.549 1.00 0.00 194 PRO A N 12
ATOM 19884 C CA . PRO A 1 94 ? 31.871 16.602 15.110 1.00 0.00 194 PRO A CA 12
ATOM 19885 C C . PRO A 1 94 ? 32.450 15.324 15.706 1.00 0.00 194 PRO A C 12
ATOM 19886 O O . PRO A 1 94 ? 33.560 14.916 15.366 1.00 0.00 194 PRO A O 12
ATOM 19897 N N . GLY A 1 95 ? 31.691 14.696 16.599 1.00 0.00 195 GLY A N 12
ATOM 19898 C CA . GLY A 1 95 ? 32.147 13.470 17.229 1.00 0.00 195 GLY A CA 12
ATOM 19899 C C . GLY A 1 95 ? 31.116 12.361 17.152 1.00 0.00 195 GLY A C 12
ATOM 19900 O O . GLY A 1 95 ? 30.558 11.954 18.170 1.00 0.00 195 GLY A O 12
ATOM 19904 N N . GLN A 1 96 ? 30.863 11.873 15.942 1.00 0.00 196 GLN A N 12
ATOM 19905 C CA . GLN A 1 96 ? 29.891 10.807 15.737 1.00 0.00 196 GLN A CA 12
ATOM 19906 C C . GLN A 1 96 ? 30.589 9.480 15.454 1.00 0.00 196 GLN A C 12
ATOM 19907 O O . GLN A 1 96 ? 31.570 9.428 14.712 1.00 0.00 196 GLN A O 12
ATOM 19921 N N . THR A 1 97 ? 30.077 8.409 16.051 1.00 0.00 197 THR A N 12
ATOM 19922 C CA . THR A 1 97 ? 30.652 7.082 15.865 1.00 0.00 197 THR A CA 12
ATOM 19923 C C . THR A 1 97 ? 29.562 6.026 15.724 1.00 0.00 197 THR A C 12
ATOM 19924 O O . THR A 1 97 ? 28.573 6.037 16.458 1.00 0.00 197 THR A O 12
ATOM 19935 N N . VAL A 1 98 ? 29.749 5.111 14.778 1.00 0.00 198 VAL A N 12
ATOM 19936 C CA . VAL A 1 98 ? 28.783 4.046 14.542 1.00 0.00 198 VAL A CA 12
ATOM 19937 C C . VAL A 1 98 ? 29.422 2.674 14.724 1.00 0.00 198 VAL A C 12
ATOM 19938 O O . VAL A 1 98 ? 30.340 2.301 13.992 1.00 0.00 198 VAL A O 12
ATOM 19951 N N . THR A 1 99 ? 28.932 1.924 15.706 1.00 0.00 199 THR A N 12
ATOM 19952 C CA . THR A 1 99 ? 29.456 0.593 15.986 1.00 0.00 199 THR A CA 12
ATOM 19953 C C . THR A 1 99 ? 28.381 -0.472 15.797 1.00 0.00 199 THR A C 12
ATOM 19954 O O . THR A 1 99 ? 27.344 -0.445 16.459 1.00 0.00 199 THR A O 12
ATOM 19965 N N . VAL A 1 100 ? 28.636 -1.409 14.890 1.00 0.00 200 VAL A N 12
ATOM 19966 C CA . VAL A 1 100 ? 27.691 -2.485 14.616 1.00 0.00 200 VAL A CA 12
ATOM 19967 C C . VAL A 1 100 ? 28.408 -3.821 14.464 1.00 0.00 200 VAL A C 12
ATOM 19968 O O . VAL A 1 100 ? 29.504 -3.889 13.908 1.00 0.00 200 VAL A O 12
ATOM 19981 N N . GLU A 1 101 ? 27.782 -4.883 14.961 1.00 0.00 201 GLU A N 12
ATOM 19982 C CA . GLU A 1 101 ? 28.361 -6.219 14.881 1.00 0.00 201 GLU A CA 12
ATOM 19983 C C . GLU A 1 101 ? 27.685 -7.040 13.787 1.00 0.00 201 GLU A C 12
ATOM 19984 O O . GLU A 1 101 ? 26.521 -7.424 13.913 1.00 0.00 201 GLU A O 12
ATOM 19996 N N . PHE A 1 102 ? 28.422 -7.307 12.714 1.00 0.00 202 PHE A N 12
ATOM 19997 C CA . PHE A 1 102 ? 27.893 -8.081 11.597 1.00 0.00 202 PHE A CA 12
ATOM 19998 C C . PHE A 1 102 ? 27.602 -9.518 12.021 1.00 0.00 202 PHE A C 12
ATOM 19999 O O . PHE A 1 102 ? 28.167 -10.017 12.995 1.00 0.00 202 PHE A O 12
ATOM 20016 N N . LYS A 1 103 ? 26.716 -10.178 11.283 1.00 0.00 203 LYS A N 12
ATOM 20017 C CA . LYS A 1 103 ? 26.348 -11.557 11.580 1.00 0.00 203 LYS A CA 12
ATOM 20018 C C . LYS A 1 103 ? 26.014 -12.319 10.301 1.00 0.00 203 LYS A C 12
ATOM 20019 O O . LYS A 1 103 ? 24.955 -12.116 9.706 1.00 0.00 203 LYS A O 12
ATOM 20038 N N . ILE A 1 104 ? 26.922 -13.195 9.886 1.00 0.00 204 ILE A N 12
ATOM 20039 C CA . ILE A 1 104 ? 26.721 -13.988 8.679 1.00 0.00 204 ILE A CA 12
ATOM 20040 C C . ILE A 1 104 ? 25.361 -14.679 8.695 1.00 0.00 204 ILE A C 12
ATOM 20041 O O . ILE A 1 104 ? 24.884 -15.107 9.745 1.00 0.00 204 ILE A O 12
ATOM 20057 N N . ALA A 1 105 ? 24.744 -14.784 7.523 1.00 0.00 205 ALA A N 12
ATOM 20058 C CA . ALA A 1 105 ? 23.441 -15.427 7.401 1.00 0.00 205 ALA A CA 12
ATOM 20059 C C . ALA A 1 105 ? 23.568 -16.944 7.477 1.00 0.00 205 ALA A C 12
ATOM 20060 O O . ALA A 1 105 ? 24.651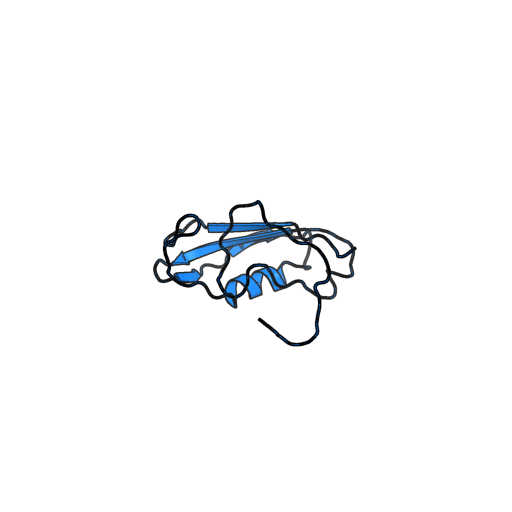 -17.476 7.721 1.00 0.00 205 ALA A O 12
ATOM 20067 N N . LYS A 1 106 ? 22.454 -17.638 7.268 1.00 0.00 206 LYS A N 12
ATOM 20068 C CA . LYS A 1 106 ? 22.439 -19.095 7.312 1.00 0.00 206 LYS A CA 12
ATOM 20069 C C . LYS A 1 106 ? 22.705 -19.684 5.930 1.00 0.00 206 LYS A C 12
ATOM 20070 O O . LYS A 1 106 ? 22.826 -20.899 5.775 1.00 0.00 206 LYS A O 12
ATOM 20089 N N . ASP A 1 1 ? 25.715 -28.352 41.380 1.00 0.00 101 ASP A N 13
ATOM 20090 C CA . ASP A 1 1 ? 24.555 -27.702 40.779 1.00 0.00 101 ASP A CA 13
ATOM 20091 C C . ASP A 1 1 ? 24.569 -27.861 39.262 1.00 0.00 101 ASP A C 13
ATOM 20092 O O . ASP A 1 1 ? 25.609 -28.145 38.667 1.00 0.00 101 ASP A O 13
ATOM 20101 N N . HIS A 1 2 ? 23.408 -27.677 38.642 1.00 0.00 102 HIS A N 13
ATOM 20102 C CA . HIS A 1 2 ? 23.286 -27.800 37.194 1.00 0.00 102 HIS A CA 13
ATOM 20103 C C . HIS A 1 2 ? 22.530 -26.611 36.609 1.00 0.00 102 HIS A C 13
ATOM 20104 O O . HIS A 1 2 ? 21.811 -25.896 37.309 1.00 0.00 102 HIS A O 13
ATOM 20118 N N . PRO A 1 3 ? 22.694 -26.392 35.296 1.00 0.00 103 PRO A N 13
ATOM 20119 C CA . PRO A 1 3 ? 22.035 -25.290 34.589 1.00 0.00 103 PRO A CA 13
ATOM 20120 C C . PRO A 1 3 ? 20.530 -25.498 34.465 1.00 0.00 103 PRO A C 13
ATOM 20121 O O . PRO A 1 3 ? 20.072 -26.365 33.720 1.00 0.00 103 PRO A O 13
ATOM 20132 N N . PHE A 1 4 ? 19.764 -24.698 35.199 1.00 0.00 104 PHE A N 13
ATOM 20133 C CA . PHE A 1 4 ? 18.309 -24.795 35.172 1.00 0.00 104 PHE A CA 13
ATOM 20134 C C . PHE A 1 4 ? 17.722 -23.863 34.117 1.00 0.00 104 PHE A C 13
ATOM 20135 O O . PHE A 1 4 ? 17.119 -24.311 33.141 1.00 0.00 104 PHE A O 13
ATOM 20152 N N . THR A 1 5 ? 17.901 -22.561 34.320 1.00 0.00 105 THR A N 13
ATOM 20153 C CA . THR A 1 5 ? 17.387 -21.565 33.389 1.00 0.00 105 THR A CA 13
ATOM 20154 C C . THR A 1 5 ? 18.203 -21.544 32.101 1.00 0.00 105 THR A C 13
ATOM 20155 O O . THR A 1 5 ? 19.427 -21.668 32.129 1.00 0.00 105 THR A O 13
ATOM 20166 N N . SER A 1 6 ? 17.517 -21.385 30.974 1.00 0.00 106 SER A N 13
ATOM 20167 C CA . SER A 1 6 ? 18.178 -21.350 29.675 1.00 0.00 106 SER A CA 13
ATOM 20168 C C . SER A 1 6 ? 17.230 -20.834 28.596 1.00 0.00 106 SER A C 13
ATOM 20169 O O . SER A 1 6 ? 16.110 -21.324 28.453 1.00 0.00 106 SER A O 13
ATOM 20177 N N . ALA A 1 7 ? 17.688 -19.842 27.841 1.00 0.00 107 ALA A N 13
ATOM 20178 C CA . ALA A 1 7 ? 16.883 -19.260 26.774 1.00 0.00 107 ALA A CA 13
ATOM 20179 C C . ALA A 1 7 ? 17.698 -19.104 25.494 1.00 0.00 107 ALA A C 13
ATOM 20180 O O . ALA A 1 7 ? 18.929 -19.101 25.510 1.00 0.00 107 ALA A O 13
ATOM 20187 N N . PRO A 1 8 ? 16.997 -18.972 24.358 1.00 0.00 108 PRO A N 13
ATOM 20188 C CA . PRO A 1 8 ? 17.636 -18.814 23.048 1.00 0.00 108 PRO A CA 13
ATOM 20189 C C . PRO A 1 8 ? 18.322 -17.460 22.897 1.00 0.00 108 PRO A C 13
ATOM 20190 O O . PRO A 1 8 ? 19.347 -17.343 22.225 1.00 0.00 108 PRO A O 13
ATOM 20201 N N . THR A 1 9 ? 17.750 -16.439 23.527 1.00 0.00 109 THR A N 13
ATOM 20202 C CA . THR A 1 9 ? 18.306 -15.093 23.463 1.00 0.00 109 THR A CA 13
ATOM 20203 C C . THR A 1 9 ? 18.230 -14.401 24.819 1.00 0.00 109 THR A C 13
ATOM 20204 O O . THR A 1 9 ? 17.748 -14.977 25.795 1.00 0.00 109 THR A O 13
ATOM 20215 N N . PHE A 1 10 ? 18.707 -13.162 24.873 1.00 0.00 110 PHE A N 13
ATOM 20216 C CA . PHE A 1 10 ? 18.693 -12.391 26.111 1.00 0.00 110 PHE A CA 13
ATOM 20217 C C . PHE A 1 10 ? 17.786 -11.171 25.982 1.00 0.00 110 PHE A C 13
ATOM 20218 O O . PHE A 1 10 ? 16.845 -10.998 26.755 1.00 0.00 110 PHE A O 13
ATOM 20235 N N . GLY A 1 11 ? 18.077 -10.326 24.997 1.00 0.00 111 GLY A N 13
ATOM 20236 C CA . GLY A 1 11 ? 17.279 -9.132 24.783 1.00 0.00 111 GLY A CA 13
ATOM 20237 C C . GLY A 1 11 ? 18.029 -7.863 25.139 1.00 0.00 111 GLY A C 13
ATOM 20238 O O . GLY A 1 11 ? 17.652 -7.152 26.070 1.00 0.00 111 GLY A O 13
ATOM 20242 N N . ASP A 1 12 ? 19.094 -7.581 24.397 1.00 0.00 112 ASP A N 13
ATOM 20243 C CA . ASP A 1 12 ? 19.900 -6.389 24.639 1.00 0.00 112 ASP A CA 13
ATOM 20244 C C . ASP A 1 12 ? 19.611 -5.316 23.594 1.00 0.00 112 ASP A C 13
ATOM 20245 O O . ASP A 1 12 ? 19.854 -5.514 22.403 1.00 0.00 112 ASP A O 13
ATOM 20254 N N . PHE A 1 13 ? 19.089 -4.181 24.047 1.00 0.00 113 PHE A N 13
ATOM 20255 C CA . PHE A 1 13 ? 18.765 -3.078 23.150 1.00 0.00 113 PHE A CA 13
ATOM 20256 C C . PHE A 1 13 ? 19.161 -1.740 23.769 1.00 0.00 113 PHE A C 13
ATOM 20257 O O . PHE A 1 13 ? 19.200 -1.595 24.990 1.00 0.00 113 PHE A O 13
ATOM 20274 N N . GLY A 1 14 ? 19.456 -0.764 22.915 1.00 0.00 114 GLY A N 13
ATOM 20275 C CA . GLY A 1 14 ? 19.846 0.549 23.395 1.00 0.00 114 GLY A CA 13
ATOM 20276 C C . GLY A 1 14 ? 21.273 0.578 23.907 1.00 0.00 114 GLY A C 13
ATOM 20277 O O . GLY A 1 14 ? 21.526 1.003 25.035 1.00 0.00 114 GLY A O 13
ATOM 20281 N N . SER A 1 15 ? 22.207 0.125 23.078 1.00 0.00 115 SER A N 13
ATOM 20282 C CA . SER A 1 15 ? 23.615 0.096 23.456 1.00 0.00 115 SER A CA 13
ATOM 20283 C C . SER A 1 15 ? 24.263 1.461 23.242 1.00 0.00 115 SER A C 13
ATOM 20284 O O . SER A 1 15 ? 24.929 1.990 24.131 1.00 0.00 115 SER A O 13
ATOM 20292 N N . ASN A 1 16 ? 24.062 2.025 22.055 1.00 0.00 116 ASN A N 13
ATOM 20293 C CA . ASN A 1 16 ? 24.627 3.328 21.723 1.00 0.00 116 ASN A CA 13
ATOM 20294 C C . ASN A 1 16 ? 23.784 4.032 20.664 1.00 0.00 116 ASN A C 13
ATOM 20295 O O . ASN A 1 16 ? 22.757 3.512 20.228 1.00 0.00 116 ASN A O 13
ATOM 20306 N N . GLN A 1 17 ? 24.226 5.217 20.255 1.00 0.00 117 GLN A N 13
ATOM 20307 C CA . GLN A 1 17 ? 23.512 5.992 19.247 1.00 0.00 117 GLN A CA 13
ATOM 20308 C C . GLN A 1 17 ? 24.287 6.024 17.935 1.00 0.00 117 GLN A C 13
ATOM 20309 O O . GLN A 1 17 ? 25.113 6.909 17.713 1.00 0.00 117 GLN A O 13
ATOM 20323 N N . GLN A 1 18 ? 24.016 5.052 17.069 1.00 0.00 118 GLN A N 13
ATOM 20324 C CA . GLN A 1 18 ? 24.691 4.970 15.779 1.00 0.00 118 GLN A CA 13
ATOM 20325 C C . GLN A 1 18 ? 24.081 5.950 14.782 1.00 0.00 118 GLN A C 13
ATOM 20326 O O . GLN A 1 18 ? 22.923 6.344 14.914 1.00 0.00 118 GLN A O 13
ATOM 20340 N N . ALA A 1 19 ? 24.870 6.341 13.787 1.00 0.00 119 ALA A N 13
ATOM 20341 C CA . ALA A 1 19 ? 24.408 7.275 12.767 1.00 0.00 119 ALA A CA 13
ATOM 20342 C C . ALA A 1 19 ? 23.760 6.537 11.600 1.00 0.00 119 ALA A C 13
ATOM 20343 O O . ALA A 1 19 ? 24.448 5.952 10.765 1.00 0.00 119 ALA A O 13
ATOM 20350 N N . MET A 1 20 ? 22.432 6.569 11.550 1.00 0.00 120 MET A N 13
ATOM 20351 C CA . MET A 1 20 ? 21.692 5.903 10.484 1.00 0.00 120 MET A CA 13
ATOM 20352 C C . MET A 1 20 ? 21.000 6.922 9.585 1.00 0.00 120 MET A C 13
ATOM 20353 O O . MET A 1 20 ? 20.142 7.690 10.021 1.00 0.00 120 MET A O 13
ATOM 20367 N N . PRO A 1 21 ? 21.379 6.931 8.298 1.00 0.00 121 PRO A N 13
ATOM 20368 C CA . PRO A 1 21 ? 20.806 7.850 7.311 1.00 0.00 121 PRO A CA 13
ATOM 20369 C C . PRO A 1 21 ? 19.355 7.518 6.982 1.00 0.00 121 PRO A C 13
ATOM 20370 O O . PRO A 1 21 ? 18.708 6.746 7.692 1.00 0.00 121 PRO A O 13
ATOM 20381 N N . LEU A 1 22 ? 18.848 8.104 5.903 1.00 0.00 122 LEU A N 13
ATOM 20382 C CA . LEU A 1 22 ? 17.472 7.870 5.480 1.00 0.00 122 LEU A CA 13
ATOM 20383 C C . LEU A 1 22 ? 17.429 7.042 4.199 1.00 0.00 122 LEU A C 13
ATOM 20384 O O . LEU A 1 22 ? 16.355 6.728 3.687 1.00 0.00 122 LEU A O 13
ATOM 20400 N N . TYR A 1 23 ? 18.604 6.691 3.689 1.00 0.00 123 TYR A N 13
ATOM 20401 C CA . TYR A 1 23 ? 18.702 5.900 2.468 1.00 0.00 123 TYR A CA 13
ATOM 20402 C C . TYR A 1 23 ? 19.354 4.549 2.744 1.00 0.00 123 TYR A C 13
ATOM 20403 O O . TYR A 1 23 ? 19.106 3.572 2.039 1.00 0.00 123 TYR A O 13
ATOM 20421 N N . ARG A 1 24 ? 20.190 4.504 3.777 1.00 0.00 124 ARG A N 13
ATOM 20422 C CA . ARG A 1 24 ? 20.879 3.274 4.148 1.00 0.00 124 ARG A CA 13
ATOM 20423 C C . ARG A 1 24 ? 20.754 3.011 5.646 1.00 0.00 124 ARG A C 13
ATOM 20424 O O . ARG A 1 24 ? 21.639 3.364 6.425 1.00 0.00 124 ARG A O 13
ATOM 20445 N N . VAL A 1 25 ? 19.648 2.388 6.041 1.00 0.00 125 VAL A N 13
ATOM 20446 C CA . VAL A 1 25 ? 19.407 2.077 7.445 1.00 0.00 125 VAL A CA 13
ATOM 20447 C C . VAL A 1 25 ? 20.518 1.200 8.013 1.00 0.00 125 VAL A C 13
ATOM 20448 O O . VAL A 1 25 ? 20.698 1.120 9.227 1.00 0.00 125 VAL A O 13
ATOM 20461 N N . GLU A 1 26 ? 21.260 0.546 7.125 1.00 0.00 126 GLU A N 13
ATOM 20462 C CA . GLU A 1 26 ? 22.354 -0.325 7.539 1.00 0.00 126 GLU A CA 13
ATOM 20463 C C . GLU A 1 26 ? 23.504 -0.267 6.538 1.00 0.00 126 GLU A C 13
ATOM 20464 O O . GLU A 1 26 ? 23.335 0.120 5.381 1.00 0.00 126 GLU A O 13
ATOM 20476 N N . PRO A 1 27 ? 24.704 -0.659 6.992 1.00 0.00 127 PRO A N 13
ATOM 20477 C CA . PRO A 1 27 ? 25.906 -0.661 6.153 1.00 0.00 127 PRO A CA 13
ATOM 20478 C C . PRO A 1 27 ? 25.855 -1.734 5.070 1.00 0.00 127 PRO A C 13
ATOM 20479 O O . PRO A 1 27 ? 25.441 -2.865 5.321 1.00 0.00 127 PRO A O 13
ATOM 20490 N N . VAL A 1 28 ? 26.281 -1.371 3.864 1.00 0.00 128 VAL A N 13
ATOM 20491 C CA . VAL A 1 28 ? 26.285 -2.303 2.742 1.00 0.00 128 VAL A CA 13
ATOM 20492 C C . VAL A 1 28 ? 26.965 -3.614 3.120 1.00 0.00 128 VAL A C 13
ATOM 20493 O O . VAL A 1 28 ? 27.941 -3.626 3.871 1.00 0.00 128 VAL A O 13
ATOM 20506 N N . TYR A 1 29 ? 26.443 -4.717 2.595 1.00 0.00 129 TYR A N 13
ATOM 20507 C CA . TYR A 1 29 ? 26.998 -6.035 2.879 1.00 0.00 129 TYR A CA 13
ATOM 20508 C C . TYR A 1 29 ? 27.950 -6.475 1.771 1.00 0.00 129 TYR A C 13
ATOM 20509 O O . TYR A 1 29 ? 27.648 -6.376 0.581 1.00 0.00 129 TYR A O 13
ATOM 20527 N N . PRO A 1 30 ? 29.129 -6.974 2.169 1.00 0.00 130 PRO A N 13
ATOM 20528 C CA . PRO A 1 30 ? 30.151 -7.442 1.227 1.00 0.00 130 PRO A CA 13
ATOM 20529 C C . PRO A 1 30 ? 29.738 -8.725 0.514 1.00 0.00 130 PRO A C 13
ATOM 20530 O O . PRO A 1 30 ? 28.575 -9.126 0.561 1.00 0.00 130 PRO A O 13
ATOM 20541 N N . SER A 1 31 ? 30.697 -9.364 -0.147 1.00 0.00 131 SER A N 13
ATOM 20542 C CA . SER A 1 31 ? 30.432 -10.601 -0.873 1.00 0.00 131 SER A CA 13
ATOM 20543 C C . SER A 1 31 ? 31.334 -11.727 -0.376 1.00 0.00 131 SER A C 13
ATOM 20544 O O . SER A 1 31 ? 30.926 -12.887 -0.326 1.00 0.00 131 SER A O 13
ATOM 20552 N N . ARG A 1 32 ? 32.562 -11.375 -0.008 1.00 0.00 132 ARG A N 13
ATOM 20553 C CA . ARG A 1 32 ? 33.523 -12.354 0.484 1.00 0.00 132 ARG A CA 13
ATOM 20554 C C . ARG A 1 32 ? 33.320 -12.614 1.974 1.00 0.00 132 ARG A C 13
ATOM 20555 O O . ARG A 1 32 ? 33.250 -13.762 2.410 1.00 0.00 132 ARG A O 13
ATOM 20576 N N . ALA A 1 33 ? 33.227 -11.538 2.749 1.00 0.00 133 ALA A N 13
ATOM 20577 C CA . ALA A 1 33 ? 33.031 -11.649 4.189 1.00 0.00 133 ALA A CA 13
ATOM 20578 C C . ALA A 1 33 ? 31.657 -12.225 4.513 1.00 0.00 133 ALA A C 13
ATOM 20579 O O . ALA A 1 33 ? 31.523 -13.092 5.378 1.00 0.00 133 ALA A O 13
ATOM 20586 N N . LEU A 1 34 ? 30.637 -11.737 3.815 1.00 0.00 134 LEU A N 13
ATOM 20587 C CA . LEU A 1 34 ? 29.271 -12.203 4.030 1.00 0.00 134 LEU A CA 13
ATOM 20588 C C . LEU A 1 34 ? 29.164 -13.705 3.789 1.00 0.00 134 LEU A C 13
ATOM 20589 O O . LEU A 1 34 ? 28.322 -14.382 4.380 1.00 0.00 134 LEU A O 13
ATOM 20605 N N . LYS A 1 35 ? 30.023 -14.222 2.917 1.00 0.00 135 LYS A N 13
ATOM 20606 C CA . LYS A 1 35 ? 30.029 -15.645 2.600 1.00 0.00 135 LYS A CA 13
ATOM 20607 C C . LYS A 1 35 ? 31.109 -16.376 3.392 1.00 0.00 135 LYS A C 13
ATOM 20608 O O . LYS A 1 35 ? 31.210 -17.601 3.337 1.00 0.00 135 LYS A O 13
ATOM 20627 N N . ARG A 1 36 ? 31.912 -15.615 4.128 1.00 0.00 136 ARG A N 13
ATOM 20628 C CA . ARG A 1 36 ? 32.985 -16.191 4.931 1.00 0.00 136 ARG A CA 13
ATOM 20629 C C . ARG A 1 36 ? 32.418 -17.050 6.057 1.00 0.00 136 ARG A C 13
ATOM 20630 O O . ARG A 1 36 ? 32.543 -18.274 6.040 1.00 0.00 136 ARG A O 13
ATOM 20651 N N . GLY A 1 37 ? 31.797 -16.400 7.036 1.00 0.00 137 GLY A N 13
ATOM 20652 C CA . GLY A 1 37 ? 31.222 -17.120 8.157 1.00 0.00 137 GLY A CA 13
ATOM 20653 C C . GLY A 1 37 ? 31.439 -16.407 9.477 1.00 0.00 137 GLY A C 13
ATOM 20654 O O . GLY A 1 37 ? 30.872 -16.792 10.500 1.00 0.00 137 GLY A O 13
ATOM 20658 N N . VAL A 1 38 ? 32.265 -15.366 9.457 1.00 0.00 138 VAL A N 13
ATOM 20659 C CA . VAL A 1 38 ? 32.556 -14.597 10.661 1.00 0.00 138 VAL A CA 13
ATOM 20660 C C . VAL A 1 38 ? 31.600 -13.418 10.806 1.00 0.00 138 VAL A C 13
ATOM 20661 O O . VAL A 1 38 ? 31.161 -12.838 9.813 1.00 0.00 138 VAL A O 13
ATOM 20674 N N . GLU A 1 39 ? 31.283 -13.070 12.049 1.00 0.00 139 GLU A N 13
ATOM 20675 C CA . GLU A 1 39 ? 30.378 -11.959 12.323 1.00 0.00 139 GLU A CA 13
ATOM 20676 C C . GLU A 1 39 ? 31.051 -10.916 13.210 1.00 0.00 139 GLU A C 13
ATOM 20677 O O . GLU A 1 39 ? 30.980 -10.989 14.436 1.00 0.00 139 GLU A O 13
ATOM 20689 N N . GLY A 1 40 ? 31.704 -9.944 12.580 1.00 0.00 140 GLY A N 13
ATOM 20690 C CA . GLY A 1 40 ? 32.381 -8.900 13.327 1.00 0.00 140 GLY A CA 13
ATOM 20691 C C . GLY A 1 40 ? 31.560 -7.629 13.419 1.00 0.00 140 GLY A C 13
ATOM 20692 O O . GLY A 1 40 ? 30.334 -7.663 13.311 1.00 0.00 140 GLY A O 13
ATOM 20696 N N . PHE A 1 41 ? 32.237 -6.503 13.620 1.00 0.00 141 PHE A N 13
ATOM 20697 C CA . PHE A 1 41 ? 31.563 -5.214 13.729 1.00 0.00 141 PHE A CA 13
ATOM 20698 C C . PHE A 1 41 ? 32.348 -4.126 13.003 1.00 0.00 141 PHE A C 13
ATOM 20699 O O . PHE A 1 41 ? 33.480 -4.345 12.571 1.00 0.00 141 PHE A O 13
ATOM 20716 N N . VAL A 1 42 ? 31.738 -2.952 12.873 1.00 0.00 142 VAL A N 13
ATOM 20717 C CA . VAL A 1 42 ? 32.379 -1.828 12.200 1.00 0.00 142 VAL A CA 13
ATOM 20718 C C . VAL A 1 42 ? 32.162 -0.531 12.970 1.00 0.00 142 VAL A C 13
ATOM 20719 O O . VAL A 1 42 ? 31.029 -0.083 13.149 1.00 0.00 142 VAL A O 13
ATOM 20732 N N . THR A 1 43 ? 33.257 0.072 13.425 1.00 0.00 143 THR A N 13
ATOM 20733 C CA . THR A 1 43 ? 33.187 1.318 14.176 1.00 0.00 143 THR A CA 13
ATOM 20734 C C . THR A 1 43 ? 33.858 2.457 13.416 1.00 0.00 143 THR A C 13
ATOM 20735 O O . THR A 1 43 ? 35.085 2.522 13.331 1.00 0.00 143 THR A O 13
ATOM 20746 N N . LEU A 1 44 ? 33.046 3.353 12.865 1.00 0.00 144 LEU A N 13
ATOM 20747 C CA . LEU A 1 44 ? 33.562 4.491 12.112 1.00 0.00 144 LEU A CA 13
ATOM 20748 C C . LEU A 1 44 ? 33.235 5.803 12.817 1.00 0.00 144 LEU A C 13
ATOM 20749 O O . LEU A 1 44 ? 32.128 5.989 13.323 1.00 0.00 144 LEU A O 13
ATOM 20765 N N . SER A 1 45 ? 34.205 6.712 12.843 1.00 0.00 145 SER A N 13
ATOM 20766 C CA . SER A 1 45 ? 34.021 8.007 13.487 1.00 0.00 145 SER A CA 13
ATOM 20767 C C . SER A 1 45 ? 34.079 9.136 12.463 1.00 0.00 145 SER A C 13
ATOM 20768 O O . SER A 1 45 ? 35.146 9.468 11.947 1.00 0.00 145 SER A O 13
ATOM 20776 N N . PHE A 1 46 ? 32.922 9.723 12.172 1.00 0.00 146 PHE A N 13
ATOM 20777 C CA . PHE A 1 46 ? 32.840 10.814 11.208 1.00 0.00 146 PHE A CA 13
ATOM 20778 C C . PHE A 1 46 ? 32.021 11.974 11.768 1.00 0.00 146 PHE A C 13
ATOM 20779 O O . PHE A 1 46 ? 31.286 11.816 12.744 1.00 0.00 146 PHE A O 13
ATOM 20796 N N . THR A 1 47 ? 32.152 13.140 11.143 1.00 0.00 147 THR A N 13
ATOM 20797 C CA . THR A 1 47 ? 31.427 14.326 11.579 1.00 0.00 147 THR A CA 13
ATOM 20798 C C . THR A 1 47 ? 30.343 14.707 10.576 1.00 0.00 147 THR A C 13
ATOM 20799 O O . THR A 1 47 ? 30.621 14.905 9.393 1.00 0.00 147 THR A O 13
ATOM 20810 N N . ILE A 1 48 ? 29.109 14.809 11.057 1.00 0.00 148 ILE A N 13
ATOM 20811 C CA . ILE A 1 48 ? 27.984 15.169 10.202 1.00 0.00 148 ILE A CA 13
ATOM 20812 C C . ILE A 1 48 ? 27.826 16.683 10.110 1.00 0.00 148 ILE A C 13
ATOM 20813 O O . ILE A 1 48 ? 27.317 17.322 11.031 1.00 0.00 148 ILE A O 13
ATOM 20829 N N . ASP A 1 49 ? 28.264 17.251 8.991 1.00 0.00 149 ASP A N 13
ATOM 20830 C CA . ASP A 1 49 ? 28.169 18.690 8.776 1.00 0.00 149 ASP A CA 13
ATOM 20831 C C . ASP A 1 49 ? 26.727 19.167 8.924 1.00 0.00 149 ASP A C 13
ATOM 20832 O O . ASP A 1 49 ? 25.786 18.452 8.578 1.00 0.00 149 ASP A O 13
ATOM 20841 N N . THR A 1 50 ? 26.561 20.380 9.442 1.00 0.00 150 THR A N 13
ATOM 20842 C CA . THR A 1 50 ? 25.235 20.952 9.638 1.00 0.00 150 THR A CA 13
ATOM 20843 C C . THR A 1 50 ? 24.420 20.904 8.350 1.00 0.00 150 THR A C 13
ATOM 20844 O O . THR A 1 50 ? 23.189 20.927 8.381 1.00 0.00 150 THR A O 13
ATOM 20855 N N . THR A 1 51 ? 25.114 20.838 7.218 1.00 0.00 151 THR A N 13
ATOM 20856 C CA . THR A 1 51 ? 24.454 20.788 5.920 1.00 0.00 151 THR A CA 13
ATOM 20857 C C . THR A 1 51 ? 24.144 19.351 5.516 1.00 0.00 151 THR A C 13
ATOM 20858 O O . THR A 1 51 ? 23.987 19.048 4.334 1.00 0.00 151 THR A O 13
ATOM 20869 N N . GLY A 1 52 ? 24.056 18.468 6.506 1.00 0.00 152 GLY A N 13
ATOM 20870 C CA . GLY A 1 52 ? 23.764 17.073 6.233 1.00 0.00 152 GLY A CA 13
ATOM 20871 C C . GLY A 1 52 ? 24.816 16.421 5.358 1.00 0.00 152 GLY A C 13
ATOM 20872 O O . GLY A 1 52 ? 24.491 15.749 4.379 1.00 0.00 152 GLY A O 13
ATOM 20876 N N . LYS A 1 53 ? 26.082 16.621 5.709 1.00 0.00 153 LYS A N 13
ATOM 20877 C CA . LYS A 1 53 ? 27.187 16.048 4.949 1.00 0.00 153 LYS A CA 13
ATOM 20878 C C . LYS A 1 53 ? 28.057 15.163 5.836 1.00 0.00 153 LYS A C 13
ATOM 20879 O O . LYS A 1 53 ? 28.192 15.411 7.034 1.00 0.00 153 LYS A O 13
ATOM 20898 N N . ALA A 1 54 ? 28.646 14.132 5.239 1.00 0.00 154 ALA A N 13
ATOM 20899 C CA . ALA A 1 54 ? 29.506 13.213 5.975 1.00 0.00 154 ALA A CA 13
ATOM 20900 C C . ALA A 1 54 ? 30.968 13.394 5.580 1.00 0.00 154 ALA A C 13
ATOM 20901 O O . ALA A 1 54 ? 31.380 12.999 4.489 1.00 0.00 154 ALA A O 13
ATOM 20908 N N . VAL A 1 55 ? 31.747 13.995 6.473 1.00 0.00 155 VAL A N 13
ATOM 20909 C CA . VAL A 1 55 ? 33.164 14.228 6.218 1.00 0.00 155 VAL A CA 13
ATOM 20910 C C . VAL A 1 55 ? 34.020 13.738 7.381 1.00 0.00 155 VAL A C 13
ATOM 20911 O O . VAL A 1 55 ? 33.508 13.165 8.343 1.00 0.00 155 VAL A O 13
ATOM 20924 N N . ASP A 1 56 ? 35.324 13.969 7.286 1.00 0.00 156 ASP A N 13
ATOM 20925 C CA . ASP A 1 56 ? 36.252 13.553 8.331 1.00 0.00 156 ASP A CA 13
ATOM 20926 C C . ASP A 1 56 ? 36.120 12.059 8.613 1.00 0.00 156 ASP A C 13
ATOM 20927 O O . ASP A 1 56 ? 36.422 11.596 9.713 1.00 0.00 156 ASP A O 13
ATOM 20936 N N . ILE A 1 57 ? 35.665 11.312 7.612 1.00 0.00 157 ILE A N 13
ATOM 20937 C CA . ILE A 1 57 ? 35.493 9.871 7.752 1.00 0.00 157 ILE A CA 13
ATOM 20938 C C . ILE A 1 57 ? 36.775 9.210 8.247 1.00 0.00 157 ILE A C 13
ATOM 20939 O O . ILE A 1 57 ? 37.802 9.241 7.572 1.00 0.00 157 ILE A O 13
ATOM 20955 N N . ASN A 1 58 ? 36.705 8.609 9.431 1.00 0.00 158 ASN A N 13
ATOM 20956 C CA . ASN A 1 58 ? 37.860 7.938 10.017 1.00 0.00 158 ASN A CA 13
ATOM 20957 C C . ASN A 1 58 ? 37.424 6.758 10.879 1.00 0.00 158 ASN A C 13
ATOM 20958 O O . ASN A 1 58 ? 36.766 6.934 11.905 1.00 0.00 158 ASN A O 13
ATOM 20969 N N . VAL A 1 59 ? 37.795 5.554 10.457 1.00 0.00 159 VAL A N 13
ATOM 20970 C CA . VAL A 1 59 ? 37.445 4.344 11.191 1.00 0.00 159 VAL A CA 13
ATOM 20971 C C . VAL A 1 59 ? 38.478 4.036 12.269 1.00 0.00 159 VAL A C 13
ATOM 20972 O O . VAL A 1 59 ? 39.677 3.974 11.995 1.00 0.00 159 VAL A O 13
ATOM 20985 N N . VAL A 1 60 ? 38.005 3.843 13.496 1.00 0.00 160 VAL A N 13
ATOM 20986 C CA . VAL A 1 60 ? 38.888 3.540 14.616 1.00 0.00 160 VAL A CA 13
ATOM 20987 C C . VAL A 1 60 ? 39.094 2.036 14.762 1.00 0.00 160 VAL A C 13
ATOM 20988 O O . VAL A 1 60 ? 40.156 1.583 15.190 1.00 0.00 160 VAL A O 13
ATOM 21001 N N . ASP A 1 61 ? 38.072 1.267 14.403 1.00 0.00 161 ASP A N 13
ATOM 21002 C CA . ASP A 1 61 ? 38.141 -0.187 14.492 1.00 0.00 161 ASP A CA 13
ATOM 21003 C C . ASP A 1 61 ? 36.978 -0.833 13.745 1.00 0.00 161 ASP A C 13
ATOM 21004 O O . ASP A 1 61 ? 35.814 -0.556 14.032 1.00 0.00 161 ASP A O 13
ATOM 21013 N N . ALA A 1 62 ? 37.302 -1.694 12.786 1.00 0.00 162 ALA A N 13
ATOM 21014 C CA . ALA A 1 62 ? 36.285 -2.380 12.000 1.00 0.00 162 ALA A CA 13
ATOM 21015 C C . ALA A 1 62 ? 36.718 -3.802 11.662 1.00 0.00 162 ALA A C 13
ATOM 21016 O O . ALA A 1 62 ? 37.672 -4.010 10.913 1.00 0.00 162 ALA A O 13
ATOM 21023 N N . ASN A 1 63 ? 36.011 -4.780 12.221 1.00 0.00 163 ASN A N 13
ATOM 21024 C CA . ASN A 1 63 ? 36.324 -6.183 11.980 1.00 0.00 163 ASN A CA 13
ATOM 21025 C C . ASN A 1 63 ? 37.795 -6.470 12.267 1.00 0.00 163 ASN A C 13
ATOM 21026 O O . ASN A 1 63 ? 38.622 -5.563 12.366 1.00 0.00 163 ASN A O 13
ATOM 21037 N N . PRO A 1 64 ? 38.131 -7.761 12.402 1.00 0.00 164 PRO A N 13
ATOM 21038 C CA . PRO A 1 64 ? 39.503 -8.197 12.678 1.00 0.00 164 PRO A CA 13
ATOM 21039 C C . PRO A 1 64 ? 40.431 -7.979 11.488 1.00 0.00 164 PRO A C 13
ATOM 21040 O O . PRO A 1 64 ? 41.650 -8.110 11.605 1.00 0.00 164 PRO A O 13
ATOM 21051 N N . LYS A 1 65 ? 39.848 -7.646 10.342 1.00 0.00 165 LYS A N 13
ATOM 21052 C CA . LYS A 1 65 ? 40.622 -7.408 9.129 1.00 0.00 165 LYS A CA 13
ATOM 21053 C C . LYS A 1 65 ? 39.710 -7.023 7.969 1.00 0.00 165 LYS A C 13
ATOM 21054 O O . LYS A 1 65 ? 38.532 -6.723 8.165 1.00 0.00 165 LYS A O 13
ATOM 21073 N N . ARG A 1 66 ? 40.262 -7.034 6.760 1.00 0.00 166 ARG A N 13
ATOM 21074 C CA . ARG A 1 66 ? 39.498 -6.686 5.568 1.00 0.00 166 ARG A CA 13
ATOM 21075 C C . ARG A 1 66 ? 38.311 -7.629 5.388 1.00 0.00 166 ARG A C 13
ATOM 21076 O O . ARG A 1 66 ? 38.428 -8.675 4.752 1.00 0.00 166 ARG A O 13
ATOM 21097 N N . MET A 1 67 ? 37.170 -7.249 5.954 1.00 0.00 167 MET A N 13
ATOM 21098 C CA . MET A 1 67 ? 35.962 -8.061 5.855 1.00 0.00 167 MET A CA 13
ATOM 21099 C C . MET A 1 67 ? 34.756 -7.198 5.496 1.00 0.00 167 MET A C 13
ATOM 21100 O O . MET A 1 67 ? 34.157 -7.364 4.433 1.00 0.00 167 MET A O 13
ATOM 21114 N N . PHE A 1 68 ? 34.405 -6.279 6.389 1.00 0.00 168 PHE A N 13
ATOM 21115 C CA . PHE A 1 68 ? 33.269 -5.392 6.166 1.00 0.00 168 PHE A CA 13
ATOM 21116 C C . PHE A 1 68 ? 33.688 -3.930 6.294 1.00 0.00 168 PHE A C 13
ATOM 21117 O O . PHE A 1 68 ? 32.853 -3.028 6.236 1.00 0.00 168 PHE A O 13
ATOM 21134 N N . GLU A 1 69 ? 34.986 -3.705 6.469 1.00 0.00 169 GLU A N 13
ATOM 21135 C CA . GLU A 1 69 ? 35.515 -2.353 6.607 1.00 0.00 169 GLU A CA 13
ATOM 21136 C C . GLU A 1 69 ? 35.360 -1.573 5.305 1.00 0.00 169 GLU A C 13
ATOM 21137 O O . GLU A 1 69 ? 34.939 -0.417 5.308 1.00 0.00 169 GLU A O 13
ATOM 21149 N N . ARG A 1 70 ? 35.705 -2.215 4.193 1.00 0.00 170 ARG A N 13
ATOM 21150 C CA . ARG A 1 70 ? 35.606 -1.582 2.884 1.00 0.00 170 ARG A CA 13
ATOM 21151 C C . ARG A 1 70 ? 34.152 -1.280 2.534 1.00 0.00 170 ARG A C 13
ATOM 21152 O O . ARG A 1 70 ? 33.861 -0.315 1.828 1.00 0.00 170 ARG A O 13
ATOM 21173 N N . GLU A 1 71 ? 33.243 -2.112 3.033 1.00 0.00 171 GLU A N 13
ATOM 21174 C CA . GLU A 1 71 ? 31.820 -1.934 2.772 1.00 0.00 171 GLU A CA 13
ATOM 21175 C C . GLU A 1 71 ? 31.255 -0.781 3.596 1.00 0.00 171 GLU A C 13
ATOM 21176 O O . GLU A 1 71 ? 30.574 0.098 3.069 1.00 0.00 171 GLU A O 13
ATOM 21188 N N . ALA A 1 72 ? 31.544 -0.792 4.893 1.00 0.00 172 ALA A N 13
ATOM 21189 C CA . ALA A 1 72 ? 31.067 0.253 5.791 1.00 0.00 172 ALA A CA 13
ATOM 21190 C C . ALA A 1 72 ? 31.742 1.586 5.489 1.00 0.00 172 ALA A C 13
ATOM 21191 O O . ALA A 1 72 ? 31.086 2.627 5.436 1.00 0.00 172 ALA A O 13
ATOM 21198 N N . MET A 1 73 ? 33.056 1.548 5.293 1.00 0.00 173 MET A N 13
ATOM 21199 C CA . MET A 1 73 ? 33.819 2.755 4.996 1.00 0.00 173 MET A CA 13
ATOM 21200 C C . MET A 1 73 ? 33.280 3.446 3.748 1.00 0.00 173 MET A C 13
ATOM 21201 O O . MET A 1 73 ? 32.991 4.642 3.766 1.00 0.00 173 MET A O 13
ATOM 21215 N N . GLN A 1 74 ? 33.149 2.685 2.666 1.00 0.00 174 GLN A N 13
ATOM 21216 C CA . GLN A 1 74 ? 32.646 3.226 1.409 1.00 0.00 174 GLN A CA 13
ATOM 21217 C C . GLN A 1 74 ? 31.171 3.596 1.527 1.00 0.00 174 GLN A C 13
ATOM 21218 O O . GLN A 1 74 ? 30.700 4.524 0.870 1.00 0.00 174 GLN A O 13
ATOM 21232 N N . ALA A 1 75 ? 30.448 2.864 2.367 1.00 0.00 175 ALA A N 13
ATOM 21233 C CA . ALA A 1 75 ? 29.027 3.116 2.573 1.00 0.00 175 ALA A CA 13
ATOM 21234 C C . ALA A 1 75 ? 28.800 4.477 3.222 1.00 0.00 175 ALA A C 13
ATOM 21235 O O . ALA A 1 75 ? 27.931 5.241 2.800 1.00 0.00 175 ALA A O 13
ATOM 21242 N N . LEU A 1 76 ? 29.584 4.774 4.252 1.00 0.00 176 LEU A N 13
ATOM 21243 C CA . LEU A 1 76 ? 29.468 6.043 4.962 1.00 0.00 176 LEU A CA 13
ATOM 21244 C C . LEU A 1 76 ? 29.496 7.216 3.987 1.00 0.00 176 LEU A C 13
ATOM 21245 O O . LEU A 1 76 ? 28.890 8.259 4.236 1.00 0.00 176 LEU A O 13
ATOM 21261 N N . LYS A 1 77 ? 30.200 7.038 2.875 1.00 0.00 177 LYS A N 13
ATOM 21262 C CA . LYS A 1 77 ? 30.305 8.079 1.860 1.00 0.00 177 LYS A CA 13
ATOM 21263 C C . LYS A 1 77 ? 29.042 8.136 1.006 1.00 0.00 177 LYS A C 13
ATOM 21264 O O . LYS A 1 77 ? 28.333 9.142 0.993 1.00 0.00 177 LYS A O 13
ATOM 21283 N N . LYS A 1 78 ? 28.765 7.048 0.295 1.00 0.00 178 LYS A N 13
ATOM 21284 C CA . LYS A 1 78 ? 27.586 6.972 -0.560 1.00 0.00 178 LYS A CA 13
ATOM 21285 C C . LYS A 1 78 ? 26.319 7.273 0.233 1.00 0.00 178 LYS A C 13
ATOM 21286 O O . LYS A 1 78 ? 25.315 7.714 -0.327 1.00 0.00 178 LYS A O 13
ATOM 21305 N N . TRP A 1 79 ? 26.373 7.034 1.539 1.00 0.00 179 TRP A N 13
ATOM 21306 C CA . TRP A 1 79 ? 25.229 7.281 2.409 1.00 0.00 179 TRP A CA 13
ATOM 21307 C C . TRP A 1 79 ? 24.719 8.709 2.245 1.00 0.00 179 TRP A C 13
ATOM 21308 O O . TRP A 1 79 ? 25.495 9.630 1.985 1.00 0.00 179 TRP A O 13
ATOM 21329 N N . LYS A 1 80 ? 23.412 8.888 2.400 1.00 0.00 180 LYS A N 13
ATOM 21330 C CA . LYS A 1 80 ? 22.798 10.204 2.271 1.00 0.00 180 LYS A CA 13
ATOM 21331 C C . LYS A 1 80 ? 22.024 10.570 3.533 1.00 0.00 180 LYS A C 13
ATOM 21332 O O . LYS A 1 80 ? 21.080 9.879 3.916 1.00 0.00 180 LYS A O 13
ATOM 21351 N N . TYR A 1 81 ? 22.429 11.660 4.175 1.00 0.00 181 TYR A N 13
ATOM 21352 C CA . TYR A 1 81 ? 21.774 12.117 5.395 1.00 0.00 181 TYR A CA 13
ATOM 21353 C C . TYR A 1 81 ? 21.147 13.493 5.194 1.00 0.00 181 TYR A C 13
ATOM 21354 O O . TYR A 1 81 ? 21.775 14.398 4.646 1.00 0.00 181 TYR A O 13
ATOM 21372 N N . GLN A 1 82 ? 19.905 13.641 5.643 1.00 0.00 182 GLN A N 13
ATOM 21373 C CA . GLN A 1 82 ? 19.192 14.907 5.513 1.00 0.00 182 GLN A CA 13
ATOM 21374 C C . GLN A 1 82 ? 19.351 15.752 6.773 1.00 0.00 182 GLN A C 13
ATOM 21375 O O . GLN A 1 82 ? 19.275 15.256 7.897 1.00 0.00 182 GLN A O 13
ATOM 21389 N N . PRO A 1 83 ? 19.576 17.061 6.583 1.00 0.00 183 PRO A N 13
ATOM 21390 C CA . PRO A 1 83 ? 19.750 18.003 7.692 1.00 0.00 183 PRO A CA 13
ATOM 21391 C C . PRO A 1 83 ? 18.455 18.238 8.461 1.00 0.00 183 PRO A C 13
ATOM 21392 O O . PRO A 1 83 ? 17.805 19.271 8.300 1.00 0.00 183 PRO A O 13
ATOM 21403 N N . GLN A 1 84 ? 18.085 17.274 9.298 1.00 0.00 184 GLN A N 13
ATOM 21404 C CA . GLN A 1 84 ? 16.867 17.377 10.092 1.00 0.00 184 GLN A CA 13
ATOM 21405 C C . GLN A 1 84 ? 17.069 16.779 11.481 1.00 0.00 184 GLN A C 13
ATOM 21406 O O . GLN A 1 84 ? 17.312 15.580 11.621 1.00 0.00 184 GLN A O 13
ATOM 21420 N N . ILE A 1 85 ? 16.968 17.622 12.503 1.00 0.00 185 ILE A N 13
ATOM 21421 C CA . ILE A 1 85 ? 17.139 17.175 13.880 1.00 0.00 185 ILE A CA 13
ATOM 21422 C C . ILE A 1 85 ? 15.881 16.484 14.394 1.00 0.00 185 ILE A C 13
ATOM 21423 O O . ILE A 1 85 ? 14.880 17.136 14.694 1.00 0.00 185 ILE A O 13
ATOM 21439 N N . VAL A 1 86 ? 15.939 15.160 14.496 1.00 0.00 186 VAL A N 13
ATOM 21440 C CA . VAL A 1 86 ? 14.805 14.380 14.977 1.00 0.00 186 VAL A CA 13
ATOM 21441 C C . VAL A 1 86 ? 15.212 13.479 16.138 1.00 0.00 186 VAL A C 13
ATOM 21442 O O . VAL A 1 86 ? 16.381 13.123 16.281 1.00 0.00 186 VAL A O 13
ATOM 21455 N N . ASP A 1 87 ? 14.238 13.113 16.964 1.00 0.00 187 ASP A N 13
ATOM 21456 C CA . ASP A 1 87 ? 14.493 12.251 18.113 1.00 0.00 187 ASP A CA 13
ATOM 21457 C C . ASP A 1 87 ? 15.270 11.006 17.696 1.00 0.00 187 ASP A C 13
ATOM 21458 O O . ASP A 1 87 ? 14.729 10.113 17.046 1.00 0.00 187 ASP A O 13
ATOM 21467 N N . GLY A 1 88 ? 16.544 10.955 18.074 1.00 0.00 188 GLY A N 13
ATOM 21468 C CA . GLY A 1 88 ? 17.375 9.816 17.730 1.00 0.00 188 GLY A CA 13
ATOM 21469 C C . GLY A 1 88 ? 18.681 10.227 17.079 1.00 0.00 188 GLY A C 13
ATOM 21470 O O . GLY A 1 88 ? 19.747 9.726 17.437 1.00 0.00 188 GLY A O 13
ATOM 21474 N N . LYS A 1 89 ? 18.599 11.141 16.118 1.00 0.00 189 LYS A N 13
ATOM 21475 C CA . LYS A 1 89 ? 19.782 11.620 15.414 1.00 0.00 189 LYS A CA 13
ATOM 21476 C C . LYS A 1 89 ? 19.712 13.127 15.192 1.00 0.00 189 LYS A C 13
ATOM 21477 O O . LYS A 1 89 ? 18.626 13.702 15.115 1.00 0.00 189 LYS A O 13
ATOM 21496 N N . ALA A 1 90 ? 20.875 13.761 15.090 1.00 0.00 190 ALA A N 13
ATOM 21497 C CA . ALA A 1 90 ? 20.944 15.201 14.874 1.00 0.00 190 ALA A CA 13
ATOM 21498 C C . ALA A 1 90 ? 21.983 15.548 13.813 1.00 0.00 190 ALA A C 13
ATOM 21499 O O . ALA A 1 90 ? 22.589 14.660 13.211 1.00 0.00 190 ALA A O 13
ATOM 21506 N N . ILE A 1 91 ? 22.184 16.842 13.588 1.00 0.00 191 ILE A N 13
ATOM 21507 C CA . ILE A 1 91 ? 23.150 17.304 12.600 1.00 0.00 191 ILE A CA 13
ATOM 21508 C C . ILE A 1 91 ? 24.309 18.038 13.266 1.00 0.00 191 ILE A C 13
ATOM 21509 O O . ILE A 1 91 ? 24.389 18.108 14.491 1.00 0.00 191 ILE A O 13
ATOM 21525 N N . GLU A 1 92 ? 25.203 18.586 12.448 1.00 0.00 192 GLU A N 13
ATOM 21526 C CA . GLU A 1 92 ? 26.357 19.316 12.959 1.00 0.00 192 GLU A CA 13
ATOM 21527 C C . GLU A 1 92 ? 26.957 18.608 14.170 1.00 0.00 192 GLU A C 13
ATOM 21528 O O . GLU A 1 92 ? 27.360 19.250 15.140 1.00 0.00 192 GLU A O 13
ATOM 21540 N N . GLN A 1 93 ? 27.011 17.282 14.106 1.00 0.00 193 GLN A N 13
ATOM 21541 C CA . GLN A 1 93 ? 27.559 16.486 15.198 1.00 0.00 193 GLN A CA 13
ATOM 21542 C C . GLN A 1 93 ? 28.961 15.990 14.859 1.00 0.00 193 GLN A C 13
ATOM 21543 O O . GLN A 1 93 ? 29.143 15.041 14.096 1.00 0.00 193 GLN A O 13
ATOM 21557 N N . PRO A 1 94 ? 29.978 16.647 15.437 1.00 0.00 194 PRO A N 13
ATOM 21558 C CA . PRO A 1 94 ? 31.381 16.290 15.211 1.00 0.00 194 PRO A CA 13
ATOM 21559 C C . PRO A 1 94 ? 31.751 14.956 15.851 1.00 0.00 194 PRO A C 13
ATOM 21560 O O . PRO A 1 94 ? 32.561 14.202 15.314 1.00 0.00 194 PRO A O 13
ATOM 21571 N N . GLY A 1 95 ? 31.149 14.670 17.002 1.00 0.00 195 GLY A N 13
ATOM 21572 C CA . GLY A 1 95 ? 31.428 13.426 17.695 1.00 0.00 195 GLY A CA 13
ATOM 21573 C C . GLY A 1 95 ? 30.370 12.370 17.440 1.00 0.00 195 GLY A C 13
ATOM 21574 O O . GLY A 1 95 ? 29.642 11.980 18.352 1.00 0.00 195 GLY A O 13
ATOM 21578 N N . GLN A 1 96 ? 30.285 11.909 16.196 1.00 0.00 196 GLN A N 13
ATOM 21579 C CA . GLN A 1 96 ? 29.306 10.894 15.824 1.00 0.00 196 GLN A CA 13
ATOM 21580 C C . GLN A 1 96 ? 29.993 9.578 15.473 1.00 0.00 196 GLN A C 13
ATOM 21581 O O . GLN A 1 96 ? 30.862 9.531 14.601 1.00 0.00 196 GLN A O 13
ATOM 21595 N N . THR A 1 97 ? 29.599 8.509 16.158 1.00 0.00 197 THR A N 13
ATOM 21596 C CA . THR A 1 97 ? 30.177 7.193 15.920 1.00 0.00 197 THR A CA 13
ATOM 21597 C C . THR A 1 97 ? 29.097 6.169 15.588 1.00 0.00 197 THR A C 13
ATOM 21598 O O . THR A 1 97 ? 28.034 6.150 16.208 1.00 0.00 197 THR A O 13
ATOM 21609 N N . VAL A 1 98 ? 29.377 5.319 14.606 1.00 0.00 198 VAL A N 13
ATOM 21610 C CA . VAL A 1 98 ? 28.429 4.291 14.192 1.00 0.00 198 VAL A CA 13
ATOM 21611 C C . VAL A 1 98 ? 29.026 2.897 14.353 1.00 0.00 198 VAL A C 13
ATOM 21612 O O . VAL A 1 98 ? 29.985 2.537 13.669 1.00 0.00 198 VAL A O 13
ATOM 21625 N N . THR A 1 99 ? 28.452 2.114 15.261 1.00 0.00 199 THR A N 13
ATOM 21626 C CA . THR A 1 99 ? 28.927 0.760 15.513 1.00 0.00 199 THR A CA 13
ATOM 21627 C C . THR A 1 99 ? 27.905 -0.275 15.057 1.00 0.00 199 THR A C 13
ATOM 21628 O O . THR A 1 99 ? 26.885 -0.486 15.713 1.00 0.00 199 THR A O 13
ATOM 21639 N N . VAL A 1 100 ? 28.185 -0.920 13.928 1.00 0.00 200 VAL A N 13
ATOM 21640 C CA . VAL A 1 100 ? 27.290 -1.935 13.386 1.00 0.00 200 VAL A CA 13
ATOM 21641 C C . VAL A 1 100 ? 27.784 -3.338 13.718 1.00 0.00 200 VAL A C 13
ATOM 21642 O O . VAL A 1 100 ? 28.978 -3.553 13.922 1.00 0.00 200 VAL A O 13
ATOM 21655 N N . GLU A 1 101 ? 26.857 -4.289 13.770 1.00 0.00 201 GLU A N 13
ATOM 21656 C CA . GLU A 1 101 ? 27.200 -5.673 14.078 1.00 0.00 201 GLU A CA 13
ATOM 21657 C C . GLU A 1 101 ? 26.878 -6.588 12.901 1.00 0.00 201 GLU A C 13
ATOM 21658 O O . GLU A 1 101 ? 25.755 -7.078 12.769 1.00 0.00 201 GLU A O 13
ATOM 21670 N N . PHE A 1 102 ? 27.870 -6.815 12.047 1.00 0.00 202 PHE A N 13
ATOM 21671 C CA . PHE A 1 102 ? 27.693 -7.670 10.879 1.00 0.00 202 PHE A CA 13
ATOM 21672 C C . PHE A 1 102 ? 27.423 -9.113 11.297 1.00 0.00 202 PHE A C 13
ATOM 21673 O O . PHE A 1 102 ? 27.805 -9.537 12.387 1.00 0.00 202 PHE A O 13
ATOM 21690 N N . LYS A 1 103 ? 26.761 -9.862 10.422 1.00 0.00 203 LYS A N 13
ATOM 21691 C CA . LYS A 1 103 ? 26.440 -11.257 10.697 1.00 0.00 203 LYS A CA 13
ATOM 21692 C C . LYS A 1 103 ? 26.361 -12.063 9.404 1.00 0.00 203 LYS A C 13
ATOM 21693 O O . LYS A 1 103 ? 26.270 -11.497 8.314 1.00 0.00 203 LYS A O 13
ATOM 21712 N N . ILE A 1 104 ? 26.395 -13.385 9.533 1.00 0.00 204 ILE A N 13
ATOM 21713 C CA . ILE A 1 104 ? 26.324 -14.267 8.375 1.00 0.00 204 ILE A CA 13
ATOM 21714 C C . ILE A 1 104 ? 25.066 -15.127 8.415 1.00 0.00 204 ILE A C 13
ATOM 21715 O O . ILE A 1 104 ? 24.676 -15.626 9.470 1.00 0.00 204 ILE A O 13
ATOM 21731 N N . ALA A 1 105 ? 24.435 -15.297 7.257 1.00 0.00 205 ALA A N 13
ATOM 21732 C CA . ALA A 1 105 ? 23.223 -16.101 7.159 1.00 0.00 205 ALA A CA 13
ATOM 21733 C C . ALA A 1 105 ? 23.540 -17.588 7.267 1.00 0.00 205 ALA A C 13
ATOM 21734 O O . ALA A 1 105 ? 24.521 -18.068 6.699 1.00 0.00 205 ALA A O 13
ATOM 21741 N N . LYS A 1 106 ? 22.703 -18.314 8.001 1.00 0.00 206 LYS A N 13
ATOM 21742 C CA . LYS A 1 106 ? 22.893 -19.748 8.185 1.00 0.00 206 LYS A CA 13
ATOM 21743 C C . LYS A 1 106 ? 22.161 -20.537 7.104 1.00 0.00 206 LYS A C 13
ATOM 21744 O O . LYS A 1 106 ? 21.938 -21.740 7.243 1.00 0.00 206 LYS A O 13
ATOM 21763 N N . ASP A 1 1 ? -2.391 9.387 25.812 1.00 0.00 101 ASP A N 14
ATOM 21764 C CA . ASP A 1 1 ? -2.916 8.354 26.698 1.00 0.00 101 ASP A CA 14
ATOM 21765 C C . ASP A 1 1 ? -3.147 7.052 25.937 1.00 0.00 101 ASP A C 14
ATOM 21766 O O . ASP A 1 1 ? -2.928 5.963 26.468 1.00 0.00 101 ASP A O 14
ATOM 21775 N N . HIS A 1 2 ? -3.591 7.173 24.690 1.00 0.00 102 HIS A N 14
ATOM 21776 C CA . HIS A 1 2 ? -3.853 6.005 23.856 1.00 0.00 102 HIS A CA 14
ATOM 21777 C C . HIS A 1 2 ? -4.021 6.408 22.394 1.00 0.00 102 HIS A C 14
ATOM 21778 O O . HIS A 1 2 ? -5.107 6.324 21.822 1.00 0.00 102 HIS A O 14
ATOM 21792 N N . PRO A 1 3 ? -2.920 6.859 21.774 1.00 0.00 103 PRO A N 14
ATOM 21793 C CA . PRO A 1 3 ? -2.919 7.284 20.371 1.00 0.00 103 PRO A CA 14
ATOM 21794 C C . PRO A 1 3 ? -3.101 6.114 19.410 1.00 0.00 103 PRO A C 14
ATOM 21795 O O . PRO A 1 3 ? -3.177 4.959 19.830 1.00 0.00 103 PRO A O 14
ATOM 21806 N N . PHE A 1 4 ? -3.170 6.420 18.119 1.00 0.00 104 PHE A N 14
ATOM 21807 C CA . PHE A 1 4 ? -3.343 5.394 17.098 1.00 0.00 104 PHE A CA 14
ATOM 21808 C C . PHE A 1 4 ? -1.996 4.968 16.521 1.00 0.00 104 PHE A C 14
ATOM 21809 O O . PHE A 1 4 ? -1.258 5.784 15.968 1.00 0.00 104 PHE A O 14
ATOM 21826 N N . THR A 1 5 ? -1.682 3.683 16.653 1.00 0.00 105 THR A N 14
ATOM 21827 C CA . THR A 1 5 ? -0.424 3.148 16.148 1.00 0.00 105 THR A CA 14
ATOM 21828 C C . THR A 1 5 ? -0.667 2.107 15.061 1.00 0.00 105 THR A C 14
ATOM 21829 O O . THR A 1 5 ? -1.166 1.015 15.334 1.00 0.00 105 THR A O 14
ATOM 21840 N N . SER A 1 6 ? -0.310 2.451 13.828 1.00 0.00 106 SER A N 14
ATOM 21841 C CA . SER A 1 6 ? -0.492 1.546 12.699 1.00 0.00 106 SER A CA 14
ATOM 21842 C C . SER A 1 6 ? 0.649 1.691 11.697 1.00 0.00 106 SER A C 14
ATOM 21843 O O . SER A 1 6 ? 0.819 2.742 11.080 1.00 0.00 106 SER A O 14
ATOM 21851 N N . ALA A 1 7 ? 1.430 0.627 11.541 1.00 0.00 107 ALA A N 14
ATOM 21852 C CA . ALA A 1 7 ? 2.554 0.633 10.613 1.00 0.00 107 ALA A CA 14
ATOM 21853 C C . ALA A 1 7 ? 3.085 -0.778 10.384 1.00 0.00 107 ALA A C 14
ATOM 21854 O O . ALA A 1 7 ? 2.847 -1.693 11.174 1.00 0.00 107 ALA A O 14
ATOM 21861 N N . PRO A 1 8 ? 3.821 -0.962 9.279 1.00 0.00 108 PRO A N 14
ATOM 21862 C CA . PRO A 1 8 ? 4.401 -2.260 8.920 1.00 0.00 108 PRO A CA 14
ATOM 21863 C C . PRO A 1 8 ? 5.531 -2.670 9.859 1.00 0.00 108 PRO A C 14
ATOM 21864 O O . PRO A 1 8 ? 6.116 -1.832 10.547 1.00 0.00 108 PRO A O 14
ATOM 21875 N N . THR A 1 9 ? 5.834 -3.964 9.884 1.00 0.00 109 THR A N 14
ATOM 21876 C CA . THR A 1 9 ? 6.893 -4.485 10.739 1.00 0.00 109 THR A CA 14
ATOM 21877 C C . THR A 1 9 ? 7.727 -5.530 10.006 1.00 0.00 109 THR A C 14
ATOM 21878 O O . THR A 1 9 ? 7.201 -6.537 9.531 1.00 0.00 109 THR A O 14
ATOM 21889 N N . PHE A 1 10 ? 9.030 -5.285 9.919 1.00 0.00 110 PHE A N 14
ATOM 21890 C CA . PHE A 1 10 ? 9.937 -6.206 9.244 1.00 0.00 110 PHE A CA 14
ATOM 21891 C C . PHE A 1 10 ? 11.124 -6.554 10.137 1.00 0.00 110 PHE A C 14
ATOM 21892 O O . PHE A 1 10 ? 11.376 -7.723 10.426 1.00 0.00 110 PHE A O 14
ATOM 21909 N N . GLY A 1 11 ? 11.850 -5.528 10.573 1.00 0.00 111 GLY A N 14
ATOM 21910 C CA . GLY A 1 11 ? 13.002 -5.745 11.428 1.00 0.00 111 GLY A CA 14
ATOM 21911 C C . GLY A 1 11 ? 13.248 -4.586 12.373 1.00 0.00 111 GLY A C 14
ATOM 21912 O O . GLY A 1 11 ? 12.490 -3.616 12.388 1.00 0.00 111 GLY A O 14
ATOM 21916 N N . ASP A 1 12 ? 14.310 -4.687 13.166 1.00 0.00 112 ASP A N 14
ATOM 21917 C CA . ASP A 1 12 ? 14.655 -3.638 14.119 1.00 0.00 112 ASP A CA 14
ATOM 21918 C C . ASP A 1 12 ? 16.158 -3.612 14.378 1.00 0.00 112 ASP A C 14
ATOM 21919 O O . ASP A 1 12 ? 16.710 -4.530 14.985 1.00 0.00 112 ASP A O 14
ATOM 21928 N N . PHE A 1 13 ? 16.815 -2.555 13.913 1.00 0.00 113 PHE A N 14
ATOM 21929 C CA . PHE A 1 13 ? 18.254 -2.409 14.093 1.00 0.00 113 PHE A CA 14
ATOM 21930 C C . PHE A 1 13 ? 18.583 -1.115 14.831 1.00 0.00 113 PHE A C 14
ATOM 21931 O O . PHE A 1 13 ? 18.670 -0.047 14.226 1.00 0.00 113 PHE A O 14
ATOM 21948 N N . GLY A 1 14 ? 18.762 -1.219 16.144 1.00 0.00 114 GLY A N 14
ATOM 21949 C CA . GLY A 1 14 ? 19.078 -0.050 16.945 1.00 0.00 114 GLY A CA 14
ATOM 21950 C C . GLY A 1 14 ? 19.427 -0.405 18.377 1.00 0.00 114 GLY A C 14
ATOM 21951 O O . GLY A 1 14 ? 18.751 0.024 19.312 1.00 0.00 114 GLY A O 14
ATOM 21955 N N . SER A 1 15 ? 20.484 -1.192 18.549 1.00 0.00 115 SER A N 14
ATOM 21956 C CA . SER A 1 15 ? 20.918 -1.609 19.877 1.00 0.00 115 SER A CA 14
ATOM 21957 C C . SER A 1 15 ? 21.828 -0.558 20.506 1.00 0.00 115 SER A C 14
ATOM 21958 O O . SER A 1 15 ? 21.832 -0.373 21.722 1.00 0.00 115 SER A O 14
ATOM 21966 N N . ASN A 1 16 ? 22.598 0.127 19.667 1.00 0.00 116 ASN A N 14
ATOM 21967 C CA . ASN A 1 16 ? 23.513 1.160 20.139 1.00 0.00 116 ASN A CA 14
ATOM 21968 C C . ASN A 1 16 ? 23.204 2.502 19.484 1.00 0.00 116 ASN A C 14
ATOM 21969 O O . ASN A 1 16 ? 22.508 2.563 18.470 1.00 0.00 116 ASN A O 14
ATOM 21980 N N . GLN A 1 17 ? 23.726 3.575 20.070 1.00 0.00 117 GLN A N 14
ATOM 21981 C CA . GLN A 1 17 ? 23.505 4.916 19.542 1.00 0.00 117 GLN A CA 14
ATOM 21982 C C . GLN A 1 17 ? 24.460 5.213 18.391 1.00 0.00 117 GLN A C 14
ATOM 21983 O O . GLN A 1 17 ? 25.631 5.525 18.609 1.00 0.00 117 GLN A O 14
ATOM 21997 N N . GLN A 1 18 ? 23.953 5.111 17.167 1.00 0.00 118 GLN A N 14
ATOM 21998 C CA . GLN A 1 18 ? 24.763 5.368 15.981 1.00 0.00 118 GLN A CA 14
ATOM 21999 C C . GLN A 1 18 ? 24.032 6.292 15.013 1.00 0.00 118 GLN A C 14
ATOM 22000 O O . GLN A 1 18 ? 22.804 6.365 15.017 1.00 0.00 118 GLN A O 14
ATOM 22014 N N . ALA A 1 19 ? 24.797 6.997 14.185 1.00 0.00 119 ALA A N 14
ATOM 22015 C CA . ALA A 1 19 ? 24.222 7.916 13.210 1.00 0.00 119 ALA A CA 14
ATOM 22016 C C . ALA A 1 19 ? 23.833 7.185 11.930 1.00 0.00 119 ALA A C 14
ATOM 22017 O O . ALA A 1 19 ? 24.690 6.839 11.116 1.00 0.00 119 ALA A O 14
ATOM 22024 N N . MET A 1 20 ? 22.536 6.951 11.758 1.00 0.00 120 MET A N 14
ATOM 22025 C CA . MET A 1 20 ? 22.034 6.261 10.575 1.00 0.00 120 MET A CA 14
ATOM 22026 C C . MET A 1 20 ? 21.249 7.216 9.681 1.00 0.00 120 MET A C 14
ATOM 22027 O O . MET A 1 20 ? 20.421 7.999 10.146 1.00 0.00 120 MET A O 14
ATOM 22041 N N . PRO A 1 21 ? 21.513 7.150 8.368 1.00 0.00 121 PRO A N 14
ATOM 22042 C CA . PRO A 1 21 ? 20.841 8.001 7.382 1.00 0.00 121 PRO A CA 14
ATOM 22043 C C . PRO A 1 21 ? 19.372 7.634 7.204 1.00 0.00 121 PRO A C 14
ATOM 22044 O O . PRO A 1 21 ? 18.802 6.902 8.014 1.00 0.00 121 PRO A O 14
ATOM 22055 N N . LEU A 1 22 ? 18.764 8.146 6.140 1.00 0.00 122 LEU A N 14
ATOM 22056 C CA . LEU A 1 22 ? 17.360 7.871 5.855 1.00 0.00 122 LEU A CA 14
ATOM 22057 C C . LEU A 1 22 ? 17.219 6.957 4.642 1.00 0.00 122 LEU A C 14
ATOM 22058 O O . LEU A 1 22 ? 16.115 6.535 4.294 1.00 0.00 122 LEU A O 14
ATOM 22074 N N . TYR A 1 23 ? 18.343 6.652 4.004 1.00 0.00 123 TYR A N 14
ATOM 22075 C CA . TYR A 1 23 ? 18.345 5.788 2.830 1.00 0.00 123 TYR A CA 14
ATOM 22076 C C . TYR A 1 23 ? 19.049 4.467 3.127 1.00 0.00 123 TYR A C 14
ATOM 22077 O O . TYR A 1 23 ? 18.843 3.471 2.433 1.00 0.00 123 TYR A O 14
ATOM 22095 N N . ARG A 1 24 ? 19.880 4.467 4.164 1.00 0.00 124 ARG A N 14
ATOM 22096 C CA . ARG A 1 24 ? 20.614 3.270 4.554 1.00 0.00 124 ARG A CA 14
ATOM 22097 C C . ARG A 1 24 ? 20.492 3.022 6.055 1.00 0.00 124 ARG A C 14
ATOM 22098 O O . ARG A 1 24 ? 21.356 3.424 6.834 1.00 0.00 124 ARG A O 14
ATOM 22119 N N . VAL A 1 25 ? 19.413 2.356 6.454 1.00 0.00 125 VAL A N 14
ATOM 22120 C CA . VAL A 1 25 ? 19.177 2.054 7.860 1.00 0.00 125 VAL A CA 14
ATOM 22121 C C . VAL A 1 25 ? 20.236 1.100 8.402 1.00 0.00 125 VAL A C 14
ATOM 22122 O O . VAL A 1 25 ? 20.366 0.925 9.613 1.00 0.00 125 VAL A O 14
ATOM 22135 N N . GLU A 1 26 ? 20.991 0.486 7.496 1.00 0.00 126 GLU A N 14
ATOM 22136 C CA . GLU A 1 26 ? 22.039 -0.451 7.884 1.00 0.00 126 GLU A CA 14
ATOM 22137 C C . GLU A 1 26 ? 23.203 -0.403 6.899 1.00 0.00 126 GLU A C 14
ATOM 22138 O O . GLU A 1 26 ? 23.057 -0.002 5.744 1.00 0.00 126 GLU A O 14
ATOM 22150 N N . PRO A 1 27 ? 24.390 -0.821 7.366 1.00 0.00 127 PRO A N 14
ATOM 22151 C CA . PRO A 1 27 ? 25.603 -0.836 6.543 1.00 0.00 127 PRO A CA 14
ATOM 22152 C C . PRO A 1 27 ? 25.549 -1.897 5.449 1.00 0.00 127 PRO A C 14
ATOM 22153 O O . PRO A 1 27 ? 24.958 -2.961 5.632 1.00 0.00 127 PRO A O 14
ATOM 22164 N N . VAL A 1 28 ? 26.170 -1.600 4.312 1.00 0.00 128 VAL A N 14
ATOM 22165 C CA . VAL A 1 28 ? 26.194 -2.529 3.189 1.00 0.00 128 VAL A CA 14
ATOM 22166 C C . VAL A 1 28 ? 27.020 -3.767 3.518 1.00 0.00 128 VAL A C 14
ATOM 22167 O O . VAL A 1 28 ? 28.065 -3.676 4.163 1.00 0.00 128 VAL A O 14
ATOM 22180 N N . TYR A 1 29 ? 26.546 -4.924 3.070 1.00 0.00 129 TYR A N 14
ATOM 22181 C CA . TYR A 1 29 ? 27.240 -6.182 3.318 1.00 0.00 129 TYR A CA 14
ATOM 22182 C C . TYR A 1 29 ? 28.068 -6.596 2.105 1.00 0.00 129 TYR A C 14
ATOM 22183 O O . TYR A 1 29 ? 27.631 -6.494 0.959 1.00 0.00 129 TYR A O 14
ATOM 22201 N N . PRO A 1 30 ? 29.295 -7.074 2.363 1.00 0.00 130 PRO A N 14
ATOM 22202 C CA . PRO A 1 30 ? 30.211 -7.514 1.307 1.00 0.00 130 PRO A CA 14
ATOM 22203 C C . PRO A 1 30 ? 29.744 -8.800 0.633 1.00 0.00 130 PRO A C 14
ATOM 22204 O O . PRO A 1 30 ? 28.623 -9.258 0.857 1.00 0.00 130 PRO A O 14
ATOM 22215 N N . SER A 1 31 ? 30.610 -9.378 -0.193 1.00 0.00 131 SER A N 14
ATOM 22216 C CA . SER A 1 31 ? 30.284 -10.610 -0.903 1.00 0.00 131 SER A CA 14
ATOM 22217 C C . SER A 1 31 ? 31.231 -11.736 -0.498 1.00 0.00 131 SER A C 14
ATOM 22218 O O . SER A 1 31 ? 30.889 -12.915 -0.596 1.00 0.00 131 SER A O 14
ATOM 22226 N N . ARG A 1 32 ? 32.423 -11.364 -0.044 1.00 0.00 132 ARG A N 14
ATOM 22227 C CA . ARG A 1 32 ? 33.420 -12.341 0.375 1.00 0.00 132 ARG A CA 14
ATOM 22228 C C . ARG A 1 32 ? 33.223 -12.727 1.838 1.00 0.00 132 ARG A C 14
ATOM 22229 O O . ARG A 1 32 ? 33.027 -13.899 2.160 1.00 0.00 132 ARG A O 14
ATOM 22250 N N . ALA A 1 33 ? 33.277 -11.734 2.719 1.00 0.00 133 ALA A N 14
ATOM 22251 C CA . ALA A 1 33 ? 33.103 -11.969 4.147 1.00 0.00 133 ALA A CA 14
ATOM 22252 C C . ALA A 1 33 ? 31.806 -12.721 4.425 1.00 0.00 133 ALA A C 14
ATOM 22253 O O . ALA A 1 33 ? 31.700 -13.453 5.410 1.00 0.00 133 ALA A O 14
ATOM 22260 N N . LEU A 1 34 ? 30.821 -12.534 3.553 1.00 0.00 134 LEU A N 14
ATOM 22261 C CA . LEU A 1 34 ? 29.529 -13.195 3.706 1.00 0.00 134 LEU A CA 14
ATOM 22262 C C . LEU A 1 34 ? 29.649 -14.692 3.440 1.00 0.00 134 LEU A C 14
ATOM 22263 O O . LEU A 1 34 ? 29.304 -15.514 4.290 1.00 0.00 134 LEU A O 14
ATOM 22279 N N . LYS A 1 35 ? 30.140 -15.040 2.256 1.00 0.00 135 LYS A N 14
ATOM 22280 C CA . LYS A 1 35 ? 30.309 -16.438 1.878 1.00 0.00 135 LYS A CA 14
ATOM 22281 C C . LYS A 1 35 ? 31.349 -17.119 2.762 1.00 0.00 135 LYS A C 14
ATOM 22282 O O . LYS A 1 35 ? 31.209 -18.291 3.112 1.00 0.00 135 LYS A O 14
ATOM 22301 N N . ARG A 1 36 ? 32.391 -16.377 3.121 1.00 0.00 136 ARG A N 14
ATOM 22302 C CA . ARG A 1 36 ? 33.454 -16.909 3.965 1.00 0.00 136 ARG A CA 14
ATOM 22303 C C . ARG A 1 36 ? 32.879 -17.555 5.222 1.00 0.00 136 ARG A C 14
ATOM 22304 O O . ARG A 1 36 ? 32.950 -18.771 5.397 1.00 0.00 136 ARG A O 14
ATOM 22325 N N . GLY A 1 37 ? 32.308 -16.731 6.097 1.00 0.00 137 GLY A N 14
ATOM 22326 C CA . GLY A 1 37 ? 31.730 -17.240 7.327 1.00 0.00 137 GLY A CA 14
ATOM 22327 C C . GLY A 1 37 ? 32.306 -16.570 8.558 1.00 0.00 137 GLY A C 14
ATOM 22328 O O . GLY A 1 37 ? 32.294 -17.142 9.648 1.00 0.00 137 GLY A O 14
ATOM 22332 N N . VAL A 1 38 ? 32.814 -15.353 8.386 1.00 0.00 138 VAL A N 14
ATOM 22333 C CA . VAL A 1 38 ? 33.397 -14.605 9.492 1.00 0.00 138 VAL A CA 14
ATOM 22334 C C . VAL A 1 38 ? 32.446 -13.520 9.984 1.00 0.00 138 VAL A C 14
ATOM 22335 O O . VAL A 1 38 ? 31.800 -12.840 9.188 1.00 0.00 138 VAL A O 14
ATOM 22348 N N . GLU A 1 39 ? 32.366 -13.364 11.302 1.00 0.00 139 GLU A N 14
ATOM 22349 C CA . GLU A 1 39 ? 31.492 -12.361 11.900 1.00 0.00 139 GLU A CA 14
ATOM 22350 C C . GLU A 1 39 ? 32.302 -11.333 12.686 1.00 0.00 139 GLU A C 14
ATOM 22351 O O . GLU A 1 39 ? 32.720 -11.588 13.815 1.00 0.00 139 GLU A O 14
ATOM 22363 N N . GLY A 1 40 ? 32.519 -10.170 12.080 1.00 0.00 140 GLY A N 14
ATOM 22364 C CA . GLY A 1 40 ? 33.278 -9.122 12.737 1.00 0.00 140 GLY A CA 14
ATOM 22365 C C . GLY A 1 40 ? 32.426 -7.915 13.076 1.00 0.00 140 GLY A C 14
ATOM 22366 O O . GLY A 1 40 ? 31.200 -7.965 12.979 1.00 0.00 140 GLY A O 14
ATOM 22370 N N . PHE A 1 41 ? 33.077 -6.827 13.475 1.00 0.00 141 PHE A N 14
ATOM 22371 C CA . PHE A 1 41 ? 32.371 -5.602 13.833 1.00 0.00 141 PHE A CA 14
ATOM 22372 C C . PHE A 1 41 ? 32.781 -4.451 12.919 1.00 0.00 141 PHE A C 14
ATOM 22373 O O . PHE A 1 41 ? 33.826 -4.502 12.269 1.00 0.00 141 PHE A O 14
ATOM 22390 N N . VAL A 1 42 ? 31.951 -3.414 12.874 1.00 0.00 142 VAL A N 14
ATOM 22391 C CA . VAL A 1 42 ? 32.226 -2.250 12.041 1.00 0.00 142 VAL A CA 14
ATOM 22392 C C . VAL A 1 42 ? 32.126 -0.961 12.848 1.00 0.00 142 VAL A C 14
ATOM 22393 O O . VAL A 1 42 ? 31.042 -0.569 13.283 1.00 0.00 142 VAL A O 14
ATOM 22406 N N . THR A 1 43 ? 33.264 -0.302 13.045 1.00 0.00 143 THR A N 14
ATOM 22407 C CA . THR A 1 43 ? 33.306 0.943 13.801 1.00 0.00 143 THR A CA 14
ATOM 22408 C C . THR A 1 43 ? 33.966 2.054 12.993 1.00 0.00 143 THR A C 14
ATOM 22409 O O . THR A 1 43 ? 35.182 2.055 12.797 1.00 0.00 143 THR A O 14
ATOM 22420 N N . LEU A 1 44 ? 33.159 3.001 12.527 1.00 0.00 144 LEU A N 14
ATOM 22421 C CA . LEU A 1 44 ? 33.665 4.120 11.740 1.00 0.00 144 LEU A CA 14
ATOM 22422 C C . LEU A 1 44 ? 33.390 5.447 12.440 1.00 0.00 144 LEU A C 14
ATOM 22423 O O . LEU A 1 44 ? 32.292 5.675 12.948 1.00 0.00 144 LEU A O 14
ATOM 22439 N N . SER A 1 45 ? 34.392 6.319 12.460 1.00 0.00 145 SER A N 14
ATOM 22440 C CA . SER A 1 45 ? 34.259 7.623 13.099 1.00 0.00 145 SER A CA 14
ATOM 22441 C C . SER A 1 45 ? 34.143 8.729 12.055 1.00 0.00 145 SER A C 14
ATOM 22442 O O . SER A 1 45 ? 35.098 9.023 11.336 1.00 0.00 145 SER A O 14
ATOM 22450 N N . PHE A 1 46 ? 32.965 9.340 11.978 1.00 0.00 146 PHE A N 14
ATOM 22451 C CA . PHE A 1 46 ? 32.722 10.414 11.021 1.00 0.00 146 PHE A CA 14
ATOM 22452 C C . PHE A 1 46 ? 31.953 11.559 11.674 1.00 0.00 146 PHE A C 14
ATOM 22453 O O . PHE A 1 46 ? 31.316 11.383 12.713 1.00 0.00 146 PHE A O 14
ATOM 22470 N N . THR A 1 47 ? 32.019 12.735 11.057 1.00 0.00 147 THR A N 14
ATOM 22471 C CA . THR A 1 47 ? 31.332 13.910 11.577 1.00 0.00 147 THR A CA 14
ATOM 22472 C C . THR A 1 47 ? 30.224 14.362 10.633 1.00 0.00 147 THR A C 14
ATOM 22473 O O . THR A 1 47 ? 30.421 14.436 9.419 1.00 0.00 147 THR A O 14
ATOM 22484 N N . ILE A 1 48 ? 29.059 14.664 11.197 1.00 0.00 148 ILE A N 14
ATOM 22485 C CA . ILE A 1 48 ? 27.920 15.111 10.404 1.00 0.00 148 ILE A CA 14
ATOM 22486 C C . ILE A 1 48 ? 27.823 16.633 10.391 1.00 0.00 148 ILE A C 14
ATOM 22487 O O . ILE A 1 48 ? 27.373 17.245 11.360 1.00 0.00 148 ILE A O 14
ATOM 22503 N N . ASP A 1 49 ? 28.246 17.237 9.286 1.00 0.00 149 ASP A N 14
ATOM 22504 C CA . ASP A 1 49 ? 28.204 18.688 9.145 1.00 0.00 149 ASP A CA 14
ATOM 22505 C C . ASP A 1 49 ? 26.789 19.215 9.365 1.00 0.00 149 ASP A C 14
ATOM 22506 O O . ASP A 1 49 ? 25.809 18.556 9.018 1.00 0.00 149 ASP A O 14
ATOM 22515 N N . THR A 1 50 ? 26.691 20.407 9.944 1.00 0.00 150 THR A N 14
ATOM 22516 C CA . THR A 1 50 ? 25.397 21.022 10.213 1.00 0.00 150 THR A CA 14
ATOM 22517 C C . THR A 1 50 ? 24.532 21.053 8.958 1.00 0.00 150 THR A C 14
ATOM 22518 O O . THR A 1 50 ? 23.304 21.108 9.038 1.00 0.00 150 THR A O 14
ATOM 22529 N N . THR A 1 51 ? 25.179 21.016 7.797 1.00 0.00 151 THR A N 14
ATOM 22530 C CA . THR A 1 51 ? 24.469 21.040 6.525 1.00 0.00 151 THR A CA 14
ATOM 22531 C C . THR A 1 51 ? 24.086 19.633 6.082 1.00 0.00 151 THR A C 14
ATOM 22532 O O . THR A 1 51 ? 23.871 19.381 4.897 1.00 0.00 151 THR A O 14
ATOM 22543 N N . GLY A 1 52 ? 24.003 18.717 7.042 1.00 0.00 152 GLY A N 14
ATOM 22544 C CA . GLY A 1 52 ? 23.645 17.346 6.731 1.00 0.00 152 GLY A CA 14
ATOM 22545 C C . GLY A 1 52 ? 24.619 16.697 5.767 1.00 0.00 152 GLY A C 14
ATOM 22546 O O . GLY A 1 52 ? 24.212 16.066 4.792 1.00 0.00 152 GLY A O 14
ATOM 22550 N N . LYS A 1 53 ? 25.910 16.853 6.039 1.00 0.00 153 LYS A N 14
ATOM 22551 C CA . LYS A 1 53 ? 26.946 16.279 5.189 1.00 0.00 153 LYS A CA 14
ATOM 22552 C C . LYS A 1 53 ? 28.011 15.580 6.027 1.00 0.00 153 LYS A C 14
ATOM 22553 O O . LYS A 1 53 ? 28.689 16.210 6.839 1.00 0.00 153 LYS A O 14
ATOM 22572 N N . ALA A 1 54 ? 28.155 14.274 5.824 1.00 0.00 154 ALA A N 14
ATOM 22573 C CA . ALA A 1 54 ? 29.140 13.490 6.559 1.00 0.00 154 ALA A CA 14
ATOM 22574 C C . ALA A 1 54 ? 30.524 13.619 5.930 1.00 0.00 154 ALA A C 14
ATOM 22575 O O . ALA A 1 54 ? 30.690 13.421 4.726 1.00 0.00 154 ALA A O 14
ATOM 22582 N N . VAL A 1 55 ? 31.514 13.952 6.752 1.00 0.00 155 VAL A N 14
ATOM 22583 C CA . VAL A 1 55 ? 32.883 14.106 6.276 1.00 0.00 155 VAL A CA 14
ATOM 22584 C C . VAL A 1 55 ? 33.883 13.583 7.300 1.00 0.00 155 VAL A C 14
ATOM 22585 O O . VAL A 1 55 ? 33.500 13.085 8.359 1.00 0.00 155 VAL A O 14
ATOM 22598 N N . ASP A 1 56 ? 35.167 13.700 6.979 1.00 0.00 156 ASP A N 14
ATOM 22599 C CA . ASP A 1 56 ? 36.224 13.240 7.872 1.00 0.00 156 ASP A CA 14
ATOM 22600 C C . ASP A 1 56 ? 36.021 11.774 8.245 1.00 0.00 156 ASP A C 14
ATOM 22601 O O . ASP A 1 56 ? 36.031 11.416 9.423 1.00 0.00 156 ASP A O 14
ATOM 22610 N N . ILE A 1 57 ? 35.836 10.932 7.234 1.00 0.00 157 ILE A N 14
ATOM 22611 C CA . ILE A 1 57 ? 35.631 9.506 7.456 1.00 0.00 157 ILE A CA 14
ATOM 22612 C C . ILE A 1 57 ? 36.915 8.833 7.929 1.00 0.00 157 ILE A C 14
ATOM 22613 O O . ILE A 1 57 ? 37.921 8.826 7.222 1.00 0.00 157 ILE A O 14
ATOM 22629 N N . ASN A 1 58 ? 36.871 8.267 9.131 1.00 0.00 158 ASN A N 14
ATOM 22630 C CA . ASN A 1 58 ? 38.031 7.589 9.699 1.00 0.00 158 ASN A CA 14
ATOM 22631 C C . ASN A 1 58 ? 37.608 6.345 10.475 1.00 0.00 158 ASN A C 14
ATOM 22632 O O . ASN A 1 58 ? 36.926 6.440 11.496 1.00 0.00 158 ASN A O 14
ATOM 22643 N N . VAL A 1 59 ? 38.018 5.180 9.984 1.00 0.00 159 VAL A N 14
ATOM 22644 C CA . VAL A 1 59 ? 37.683 3.917 10.632 1.00 0.00 159 VAL A CA 14
ATOM 22645 C C . VAL A 1 59 ? 38.546 3.689 11.869 1.00 0.00 159 VAL A C 14
ATOM 22646 O O . VAL A 1 59 ? 39.775 3.693 11.791 1.00 0.00 159 VAL A O 14
ATOM 22659 N N . VAL A 1 60 ? 37.894 3.490 13.010 1.00 0.00 160 VAL A N 14
ATOM 22660 C CA . VAL A 1 60 ? 38.601 3.257 14.264 1.00 0.00 160 VAL A CA 14
ATOM 22661 C C . VAL A 1 60 ? 39.009 1.795 14.402 1.00 0.00 160 VAL A C 14
ATOM 22662 O O . VAL A 1 60 ? 40.105 1.487 14.872 1.00 0.00 160 VAL A O 14
ATOM 22675 N N . ASP A 1 61 ? 38.121 0.897 13.989 1.00 0.00 161 ASP A N 14
ATOM 22676 C CA . ASP A 1 61 ? 38.389 -0.534 14.065 1.00 0.00 161 ASP A CA 14
ATOM 22677 C C . ASP A 1 61 ? 37.196 -1.338 13.558 1.00 0.00 161 ASP A C 14
ATOM 22678 O O . ASP A 1 61 ? 36.047 -1.030 13.876 1.00 0.00 161 ASP A O 14
ATOM 22687 N N . ALA A 1 62 ? 37.476 -2.368 12.766 1.00 0.00 162 ALA A N 14
ATOM 22688 C CA . ALA A 1 62 ? 36.426 -3.216 12.216 1.00 0.00 162 ALA A CA 14
ATOM 22689 C C . ALA A 1 62 ? 36.993 -4.545 11.728 1.00 0.00 162 ALA A C 14
ATOM 22690 O O . ALA A 1 62 ? 38.056 -4.587 11.110 1.00 0.00 162 ALA A O 14
ATOM 22697 N N . ASN A 1 63 ? 36.276 -5.628 12.009 1.00 0.00 163 ASN A N 14
ATOM 22698 C CA . ASN A 1 63 ? 36.709 -6.959 11.599 1.00 0.00 163 ASN A CA 14
ATOM 22699 C C . ASN A 1 63 ? 38.108 -7.263 12.128 1.00 0.00 163 ASN A C 14
ATOM 22700 O O . ASN A 1 63 ? 38.855 -6.369 12.529 1.00 0.00 163 ASN A O 14
ATOM 22711 N N . PRO A 1 64 ? 38.472 -8.553 12.130 1.00 0.00 164 PRO A N 14
ATOM 22712 C CA . PRO A 1 64 ? 39.783 -9.005 12.606 1.00 0.00 164 PRO A CA 14
ATOM 22713 C C . PRO A 1 64 ? 40.914 -8.586 11.673 1.00 0.00 164 PRO A C 14
ATOM 22714 O O . PRO A 1 64 ? 41.923 -8.032 12.113 1.00 0.00 164 PRO A O 14
ATOM 22725 N N . LYS A 1 65 ? 40.741 -8.852 10.383 1.00 0.00 165 LYS A N 14
ATOM 22726 C CA . LYS A 1 65 ? 41.746 -8.500 9.387 1.00 0.00 165 LYS A CA 14
ATOM 22727 C C . LYS A 1 65 ? 41.117 -8.361 8.005 1.00 0.00 165 LYS A C 14
ATOM 22728 O O . LYS A 1 65 ? 41.013 -9.335 7.259 1.00 0.00 165 LYS A O 14
ATOM 22747 N N . ARG A 1 66 ? 40.699 -7.145 7.669 1.00 0.00 166 ARG A N 14
ATOM 22748 C CA . ARG A 1 66 ? 40.081 -6.879 6.376 1.00 0.00 166 ARG A CA 14
ATOM 22749 C C . ARG A 1 66 ? 38.946 -7.862 6.104 1.00 0.00 166 ARG A C 14
ATOM 22750 O O . ARG A 1 66 ? 39.184 -9.025 5.780 1.00 0.00 166 ARG A O 14
ATOM 22771 N N . MET A 1 67 ? 37.713 -7.387 6.239 1.00 0.00 167 MET A N 14
ATOM 22772 C CA . MET A 1 67 ? 36.542 -8.224 6.006 1.00 0.00 167 MET A CA 14
ATOM 22773 C C . MET A 1 67 ? 35.375 -7.394 5.481 1.00 0.00 167 MET A C 14
ATOM 22774 O O . MET A 1 67 ? 34.805 -7.699 4.433 1.00 0.00 167 MET A O 14
ATOM 22788 N N . PHE A 1 68 ? 35.025 -6.343 6.215 1.00 0.00 168 PHE A N 14
ATOM 22789 C CA . PHE A 1 68 ? 33.925 -5.469 5.823 1.00 0.00 168 PHE A CA 14
ATOM 22790 C C . PHE A 1 68 ? 34.327 -4.002 5.940 1.00 0.00 168 PHE A C 14
ATOM 22791 O O . PHE A 1 68 ? 33.516 -3.106 5.710 1.00 0.00 168 PHE A O 14
ATOM 22808 N N . GLU A 1 69 ? 35.584 -3.767 6.301 1.00 0.00 169 GLU A N 14
ATOM 22809 C CA . GLU A 1 69 ? 36.094 -2.408 6.451 1.00 0.00 169 GLU A CA 14
ATOM 22810 C C . GLU A 1 69 ? 35.799 -1.577 5.206 1.00 0.00 169 GLU A C 14
ATOM 22811 O O . GLU A 1 69 ? 35.549 -0.374 5.295 1.00 0.00 169 GLU A O 14
ATOM 22823 N N . ARG A 1 70 ? 35.830 -2.225 4.047 1.00 0.00 170 ARG A N 14
ATOM 22824 C CA . ARG A 1 70 ? 35.568 -1.546 2.784 1.00 0.00 170 ARG A CA 14
ATOM 22825 C C . ARG A 1 70 ? 34.093 -1.175 2.662 1.00 0.00 170 ARG A C 14
ATOM 22826 O O . ARG A 1 70 ? 33.750 -0.007 2.483 1.00 0.00 170 ARG A O 14
ATOM 22847 N N . GLU A 1 71 ? 33.226 -2.178 2.760 1.00 0.00 171 GLU A N 14
ATOM 22848 C CA . GLU A 1 71 ? 31.788 -1.956 2.660 1.00 0.00 171 GLU A CA 14
ATOM 22849 C C . GLU A 1 71 ? 31.318 -0.948 3.705 1.00 0.00 171 GLU A C 14
ATOM 22850 O O . GLU A 1 71 ? 30.367 -0.200 3.479 1.00 0.00 171 GLU A O 14
ATOM 22862 N N . ALA A 1 72 ? 31.992 -0.935 4.850 1.00 0.00 172 ALA A N 14
ATOM 22863 C CA . ALA A 1 72 ? 31.646 -0.019 5.930 1.00 0.00 172 ALA A CA 14
ATOM 22864 C C . ALA A 1 72 ? 32.045 1.412 5.585 1.00 0.00 172 ALA A C 14
ATOM 22865 O O . ALA A 1 72 ? 31.297 2.354 5.845 1.00 0.00 172 ALA A O 14
ATOM 22872 N N . MET A 1 73 ? 33.227 1.567 5.000 1.00 0.00 173 MET A N 14
ATOM 22873 C CA . MET A 1 73 ? 33.724 2.884 4.619 1.00 0.00 173 MET A CA 14
ATOM 22874 C C . MET A 1 73 ? 32.953 3.431 3.422 1.00 0.00 173 MET A C 14
ATOM 22875 O O . MET A 1 73 ? 32.435 4.546 3.464 1.00 0.00 173 MET A O 14
ATOM 22889 N N . GLN A 1 74 ? 32.883 2.639 2.357 1.00 0.00 174 GLN A N 14
ATOM 22890 C CA . GLN A 1 74 ? 32.176 3.046 1.149 1.00 0.00 174 GLN A CA 14
ATOM 22891 C C . GLN A 1 74 ? 30.717 3.371 1.455 1.00 0.00 174 GLN A C 14
ATOM 22892 O O . GLN A 1 74 ? 30.111 4.222 0.805 1.00 0.00 174 GLN A O 14
ATOM 22906 N N . ALA A 1 75 ? 30.160 2.687 2.449 1.00 0.00 175 ALA A N 14
ATOM 22907 C CA . ALA A 1 75 ? 28.773 2.904 2.842 1.00 0.00 175 ALA A CA 14
ATOM 22908 C C . ALA A 1 75 ? 28.592 4.276 3.483 1.00 0.00 175 ALA A C 14
ATOM 22909 O O . ALA A 1 75 ? 27.733 5.056 3.071 1.00 0.00 175 ALA A O 14
ATOM 22916 N N . LEU A 1 76 ? 29.407 4.564 4.492 1.00 0.00 176 LEU A N 14
ATOM 22917 C CA . LEU A 1 76 ? 29.336 5.842 5.191 1.00 0.00 176 LEU A CA 14
ATOM 22918 C C . LEU A 1 76 ? 29.345 7.004 4.202 1.00 0.00 176 LEU A C 14
ATOM 22919 O O . LEU A 1 76 ? 28.723 8.040 4.439 1.00 0.00 176 LEU A O 14
ATOM 22935 N N . LYS A 1 77 ? 30.052 6.824 3.092 1.00 0.00 177 LYS A N 14
ATOM 22936 C CA . LYS A 1 77 ? 30.140 7.855 2.065 1.00 0.00 177 LYS A CA 14
ATOM 22937 C C . LYS A 1 77 ? 28.879 7.877 1.207 1.00 0.00 177 LYS A C 14
ATOM 22938 O O . LYS A 1 77 ? 28.155 8.872 1.173 1.00 0.00 177 LYS A O 14
ATOM 22957 N N . LYS A 1 78 ? 28.621 6.773 0.514 1.00 0.00 178 LYS A N 14
ATOM 22958 C CA . LYS A 1 78 ? 27.446 6.663 -0.342 1.00 0.00 178 LYS A CA 14
ATOM 22959 C C . LYS A 1 78 ? 26.179 7.028 0.424 1.00 0.00 178 LYS A C 14
ATOM 22960 O O . LYS A 1 78 ? 25.197 7.482 -0.163 1.00 0.00 178 LYS A O 14
ATOM 22979 N N . TRP A 1 79 ? 26.208 6.828 1.737 1.00 0.00 179 TRP A N 14
ATOM 22980 C CA . TRP A 1 79 ? 25.061 7.139 2.583 1.00 0.00 179 TRP A CA 14
ATOM 22981 C C . TRP A 1 79 ? 24.584 8.568 2.350 1.00 0.00 179 TRP A C 14
ATOM 22982 O O . TRP A 1 79 ? 25.300 9.386 1.772 1.00 0.00 179 TRP A O 14
ATOM 23003 N N . LYS A 1 80 ? 23.371 8.863 2.804 1.00 0.00 180 LYS A N 14
ATOM 23004 C CA . LYS A 1 80 ? 22.798 10.195 2.647 1.00 0.00 180 LYS A CA 14
ATOM 23005 C C . LYS A 1 80 ? 22.008 10.597 3.888 1.00 0.00 180 LYS A C 14
ATOM 23006 O O . LYS A 1 80 ? 21.052 9.923 4.273 1.00 0.00 180 LYS A O 14
ATOM 23025 N N . TYR A 1 81 ? 22.412 11.699 4.510 1.00 0.00 181 TYR A N 14
ATOM 23026 C CA . TYR A 1 81 ? 21.742 12.190 5.708 1.00 0.00 181 TYR A CA 14
ATOM 23027 C C . TYR A 1 81 ? 21.043 13.519 5.436 1.00 0.00 181 TYR A C 14
ATOM 23028 O O . TYR A 1 81 ? 21.494 14.311 4.609 1.00 0.00 181 TYR A O 14
ATOM 23046 N N . GLN A 1 82 ? 19.941 13.755 6.140 1.00 0.00 182 GLN A N 14
ATOM 23047 C CA . GLN A 1 82 ? 19.179 14.988 5.974 1.00 0.00 182 GLN A CA 14
ATOM 23048 C C . GLN A 1 82 ? 19.416 15.935 7.146 1.00 0.00 182 GLN A C 14
ATOM 23049 O O . GLN A 1 82 ? 19.302 15.558 8.313 1.00 0.00 182 GLN A O 14
ATOM 23063 N N . PRO A 1 83 ? 19.753 17.194 6.831 1.00 0.00 183 PRO A N 14
ATOM 23064 C CA . PRO A 1 83 ? 20.012 18.221 7.844 1.00 0.00 183 PRO A CA 14
ATOM 23065 C C . PRO A 1 83 ? 18.745 18.641 8.582 1.00 0.00 183 PRO A C 14
ATOM 23066 O O . PRO A 1 83 ? 18.804 19.387 9.559 1.00 0.00 183 PRO A O 14
ATOM 23077 N N . GLN A 1 84 ? 17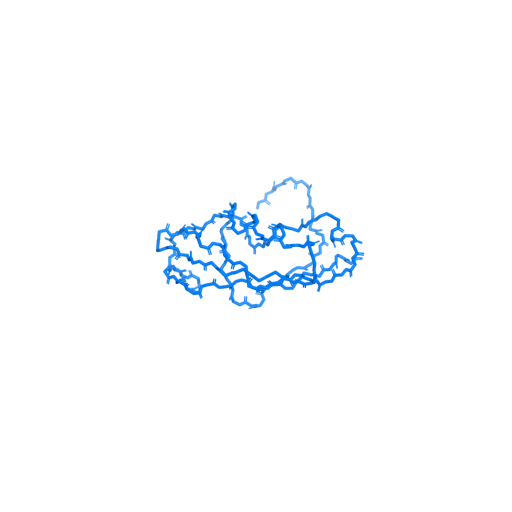.602 18.156 8.108 1.00 0.00 184 GLN A N 14
ATOM 23078 C CA . GLN A 1 84 ? 16.321 18.482 8.724 1.00 0.00 184 GLN A CA 14
ATOM 23079 C C . GLN A 1 84 ? 16.293 18.047 10.185 1.00 0.00 184 GLN A C 14
ATOM 23080 O O . GLN A 1 84 ? 16.289 16.854 10.488 1.00 0.00 184 GLN A O 14
ATOM 23094 N N . ILE A 1 85 ? 16.275 19.023 11.087 1.00 0.00 185 ILE A N 14
ATOM 23095 C CA . ILE A 1 85 ? 16.247 18.741 12.517 1.00 0.00 185 ILE A CA 14
ATOM 23096 C C . ILE A 1 85 ? 14.844 18.359 12.975 1.00 0.00 185 ILE A C 14
ATOM 23097 O O . ILE A 1 85 ? 13.918 19.169 12.916 1.00 0.00 185 ILE A O 14
ATOM 23113 N N . VAL A 1 86 ? 14.692 17.121 13.433 1.00 0.00 186 VAL A N 14
ATOM 23114 C CA . VAL A 1 86 ? 13.402 16.632 13.904 1.00 0.00 186 VAL A CA 14
ATOM 23115 C C . VAL A 1 86 ? 13.535 15.949 15.260 1.00 0.00 186 VAL A C 14
ATOM 23116 O O . VAL A 1 86 ? 14.603 15.445 15.611 1.00 0.00 186 VAL A O 14
ATOM 23129 N N . ASP A 1 87 ? 12.445 15.935 16.019 1.00 0.00 187 ASP A N 14
ATOM 23130 C CA . ASP A 1 87 ? 12.438 15.311 17.337 1.00 0.00 187 ASP A CA 14
ATOM 23131 C C . ASP A 1 87 ? 12.990 13.891 17.269 1.00 0.00 187 ASP A C 14
ATOM 23132 O O . ASP A 1 87 ? 12.343 12.987 16.742 1.00 0.00 187 ASP A O 14
ATOM 23141 N N . GLY A 1 88 ? 14.192 13.701 17.807 1.00 0.00 188 GLY A N 14
ATOM 23142 C CA . GLY A 1 88 ? 14.811 12.389 17.796 1.00 0.00 188 GLY A CA 14
ATOM 23143 C C . GLY A 1 88 ? 16.254 12.433 17.334 1.00 0.00 188 GLY A C 14
ATOM 23144 O O . GLY A 1 88 ? 17.148 11.931 18.017 1.00 0.00 188 GLY A O 14
ATOM 23148 N N . LYS A 1 89 ? 16.484 13.033 16.171 1.00 0.00 189 LYS A N 14
ATOM 23149 C CA . LYS A 1 89 ? 17.828 13.140 15.617 1.00 0.00 189 LYS A CA 14
ATOM 23150 C C . LYS A 1 89 ? 18.078 14.539 15.062 1.00 0.00 189 LYS A C 14
ATOM 23151 O O . LYS A 1 89 ? 17.289 15.052 14.270 1.00 0.00 189 LYS A O 14
ATOM 23170 N N . ALA A 1 90 ? 19.181 15.149 15.483 1.00 0.00 190 ALA A N 14
ATOM 23171 C CA . ALA A 1 90 ? 19.536 16.487 15.025 1.00 0.00 190 ALA A CA 14
ATOM 23172 C C . ALA A 1 90 ? 20.844 16.470 14.241 1.00 0.00 190 ALA A C 14
ATOM 23173 O O . ALA A 1 90 ? 21.362 15.405 13.904 1.00 0.00 190 ALA A O 14
ATOM 23180 N N . ILE A 1 91 ? 21.372 17.655 13.955 1.00 0.00 191 ILE A N 14
ATOM 23181 C CA . ILE A 1 91 ? 22.620 17.775 13.211 1.00 0.00 191 ILE A CA 14
ATOM 23182 C C . ILE A 1 91 ? 23.700 18.443 14.054 1.00 0.00 191 ILE A C 14
ATOM 23183 O O . ILE A 1 91 ? 23.492 18.732 15.231 1.00 0.00 191 ILE A O 14
ATOM 23199 N N . GLU A 1 92 ? 24.854 18.687 13.441 1.00 0.00 192 GLU A N 14
ATOM 23200 C CA . GLU A 1 92 ? 25.968 19.323 14.136 1.00 0.00 192 GLU A CA 14
ATOM 23201 C C . GLU A 1 92 ? 26.541 18.398 15.205 1.00 0.00 192 GLU A C 14
ATOM 23202 O O . GLU A 1 92 ? 26.192 18.501 16.381 1.00 0.00 192 GLU A O 14
ATOM 23214 N N . GLN A 1 93 ? 27.423 17.496 14.787 1.00 0.00 193 GLN A N 14
ATOM 23215 C CA . GLN A 1 93 ? 28.044 16.551 15.709 1.00 0.00 193 GLN A CA 14
ATOM 23216 C C . GLN A 1 93 ? 29.418 16.123 15.205 1.00 0.00 193 GLN A C 14
ATOM 23217 O O . GLN A 1 93 ? 29.558 15.159 14.452 1.00 0.00 193 GLN A O 14
ATOM 23231 N N . PRO A 1 94 ? 30.459 16.856 15.629 1.00 0.00 194 PRO A N 14
ATOM 23232 C CA . PRO A 1 94 ? 31.841 16.570 15.233 1.00 0.00 194 PRO A CA 14
ATOM 23233 C C . PRO A 1 94 ? 32.369 15.282 15.856 1.00 0.00 194 PRO A C 14
ATOM 23234 O O . PRO A 1 94 ? 33.462 14.824 15.527 1.00 0.00 194 PRO A O 14
ATOM 23245 N N . GLY A 1 95 ? 31.583 14.701 16.757 1.00 0.00 195 GLY A N 14
ATOM 23246 C CA . GLY A 1 95 ? 31.988 13.470 17.411 1.00 0.00 195 GLY A CA 14
ATOM 23247 C C . GLY A 1 95 ? 30.945 12.377 17.286 1.00 0.00 195 GLY A C 14
ATOM 23248 O O . GLY A 1 95 ? 30.401 11.912 18.287 1.00 0.00 195 GLY A O 14
ATOM 23252 N N . GLN A 1 96 ? 30.666 11.966 16.053 1.00 0.00 196 GLN A N 14
ATOM 23253 C CA . GLN A 1 96 ? 29.679 10.922 15.802 1.00 0.00 196 GLN A CA 14
ATOM 23254 C C . GLN A 1 96 ? 30.360 9.606 15.442 1.00 0.00 196 GLN A C 14
ATOM 23255 O O . GLN A 1 96 ? 31.192 9.551 14.535 1.00 0.00 196 GLN A O 14
ATOM 23269 N N . THR A 1 97 ? 30.002 8.545 16.159 1.00 0.00 197 THR A N 14
ATOM 23270 C CA . THR A 1 97 ? 30.579 7.229 15.917 1.00 0.00 197 THR A CA 14
ATOM 23271 C C . THR A 1 97 ? 29.492 6.188 15.674 1.00 0.00 197 THR A C 14
ATOM 23272 O O . THR A 1 97 ? 28.459 6.186 16.344 1.00 0.00 197 THR A O 14
ATOM 23283 N N . VAL A 1 98 ? 29.731 5.304 14.710 1.00 0.00 198 VAL A N 14
ATOM 23284 C CA . VAL A 1 98 ? 28.773 4.256 14.379 1.00 0.00 198 VAL A CA 14
ATOM 23285 C C . VAL A 1 98 ? 29.391 2.873 14.550 1.00 0.00 198 VAL A C 14
ATOM 23286 O O . VAL A 1 98 ? 30.323 2.504 13.834 1.00 0.00 198 VAL A O 14
ATOM 23299 N N . THR A 1 99 ? 28.865 2.108 15.502 1.00 0.00 199 THR A N 14
ATOM 23300 C CA . THR A 1 99 ? 29.365 0.765 15.767 1.00 0.00 199 THR A CA 14
ATOM 23301 C C . THR A 1 99 ? 28.268 -0.276 15.580 1.00 0.00 199 THR A C 14
ATOM 23302 O O . THR A 1 99 ? 27.230 -0.225 16.240 1.00 0.00 199 THR A O 14
ATOM 23313 N N . VAL A 1 100 ? 28.504 -1.222 14.676 1.00 0.00 200 VAL A N 14
ATOM 23314 C CA . VAL A 1 100 ? 27.536 -2.278 14.404 1.00 0.00 200 VAL A CA 14
ATOM 23315 C C . VAL A 1 100 ? 28.227 -3.627 14.239 1.00 0.00 200 VAL A C 14
ATOM 23316 O O . VAL A 1 100 ? 29.331 -3.709 13.701 1.00 0.00 200 VAL A O 14
ATOM 23329 N N . GLU A 1 101 ? 27.568 -4.684 14.705 1.00 0.00 201 GLU A N 14
ATOM 23330 C CA . GLU A 1 101 ? 28.120 -6.030 14.609 1.00 0.00 201 GLU A CA 14
ATOM 23331 C C . GLU A 1 101 ? 27.601 -6.743 13.364 1.00 0.00 201 GLU A C 14
ATOM 23332 O O . GLU A 1 101 ? 26.394 -6.806 13.129 1.00 0.00 201 GLU A O 14
ATOM 23344 N N . PHE A 1 102 ? 28.521 -7.279 12.569 1.00 0.00 202 PHE A N 14
ATOM 23345 C CA . PHE A 1 102 ? 28.157 -7.987 11.346 1.00 0.00 202 PHE A CA 14
ATOM 23346 C C . PHE A 1 102 ? 27.879 -9.459 11.633 1.00 0.00 202 PHE A C 14
ATOM 23347 O O . PHE A 1 102 ? 28.514 -10.067 12.495 1.00 0.00 202 PHE A O 14
ATOM 23364 N N . LYS A 1 103 ? 26.924 -10.027 10.904 1.00 0.00 203 LYS A N 14
ATOM 23365 C CA . LYS A 1 103 ? 26.560 -11.428 11.077 1.00 0.00 203 LYS A CA 14
ATOM 23366 C C . LYS A 1 103 ? 26.325 -12.100 9.728 1.00 0.00 203 LYS A C 14
ATOM 23367 O O . LYS A 1 103 ? 25.695 -11.526 8.840 1.00 0.00 203 LYS A O 14
ATOM 23386 N N . ILE A 1 104 ? 26.834 -13.319 9.583 1.00 0.00 204 ILE A N 14
ATOM 23387 C CA . ILE A 1 104 ? 26.677 -14.069 8.343 1.00 0.00 204 ILE A CA 14
ATOM 23388 C C . ILE A 1 104 ? 25.256 -14.603 8.200 1.00 0.00 204 ILE A C 14
ATOM 23389 O O . ILE A 1 104 ? 24.630 -15.001 9.182 1.00 0.00 204 ILE A O 14
ATOM 23405 N N . ALA A 1 105 ? 24.754 -14.610 6.970 1.00 0.00 205 ALA A N 14
ATOM 23406 C CA . ALA A 1 105 ? 23.408 -15.099 6.697 1.00 0.00 205 ALA A CA 14
ATOM 23407 C C . ALA A 1 105 ? 23.231 -16.528 7.198 1.00 0.00 205 ALA A C 14
ATOM 23408 O O . ALA A 1 105 ? 23.881 -17.453 6.710 1.00 0.00 205 ALA A O 14
ATOM 23415 N N . LYS A 1 106 ? 22.347 -16.703 8.174 1.00 0.00 206 LYS A N 14
ATOM 23416 C CA . LYS A 1 106 ? 22.084 -18.020 8.742 1.00 0.00 206 LYS A CA 14
ATOM 23417 C C . LYS A 1 106 ? 20.864 -18.660 8.087 1.00 0.00 206 LYS A C 14
ATOM 23418 O O . LYS A 1 106 ? 20.993 -19.582 7.280 1.00 0.00 206 LYS A O 14
ATOM 23437 N N . ASP A 1 1 ? 15.970 15.403 -23.509 1.00 0.00 101 ASP A N 15
ATOM 23438 C CA . ASP A 1 1 ? 15.970 14.196 -22.691 1.00 0.00 101 ASP A CA 15
ATOM 23439 C C . ASP A 1 1 ? 14.558 13.855 -22.225 1.00 0.00 101 ASP A C 15
ATOM 23440 O O . ASP A 1 1 ? 13.623 14.630 -22.426 1.00 0.00 101 ASP A O 15
ATOM 23449 N N . HIS A 1 2 ? 14.411 12.689 -21.603 1.00 0.00 102 HIS A N 15
ATOM 23450 C CA . HIS A 1 2 ? 13.112 12.245 -21.110 1.00 0.00 102 HIS A CA 15
ATOM 23451 C C . HIS A 1 2 ? 13.133 12.086 -19.593 1.00 0.00 102 HIS A C 15
ATOM 23452 O O . HIS A 1 2 ? 14.189 11.971 -18.971 1.00 0.00 102 HIS A O 15
ATOM 23466 N N . PRO A 1 3 ? 11.939 12.080 -18.981 1.00 0.00 103 PRO A N 15
ATOM 23467 C CA . PRO A 1 3 ? 11.794 11.936 -17.529 1.00 0.00 103 PRO A CA 15
ATOM 23468 C C . PRO A 1 3 ? 12.158 10.536 -17.046 1.00 0.00 103 PRO A C 15
ATOM 23469 O O . PRO A 1 3 ? 11.826 9.541 -17.690 1.00 0.00 103 PRO A O 15
ATOM 23480 N N . PHE A 1 4 ? 12.843 10.467 -15.909 1.00 0.00 104 PHE A N 15
ATOM 23481 C CA . PHE A 1 4 ? 13.253 9.188 -15.340 1.00 0.00 104 PHE A CA 15
ATOM 23482 C C . PHE A 1 4 ? 12.235 8.698 -14.315 1.00 0.00 104 PHE A C 15
ATOM 23483 O O . PHE A 1 4 ? 11.757 9.467 -13.480 1.00 0.00 104 PHE A O 15
ATOM 23500 N N . THR A 1 5 ? 11.905 7.412 -14.386 1.00 0.00 105 THR A N 15
ATOM 23501 C CA . THR A 1 5 ? 10.943 6.818 -13.466 1.00 0.00 105 THR A CA 15
ATOM 23502 C C . THR A 1 5 ? 11.645 6.013 -12.379 1.00 0.00 105 THR A C 15
ATOM 23503 O O . THR A 1 5 ? 12.792 5.597 -12.544 1.00 0.00 105 THR A O 15
ATOM 23514 N N . SER A 1 6 ? 10.950 5.796 -11.267 1.00 0.00 106 SER A N 15
ATOM 23515 C CA . SER A 1 6 ? 11.509 5.043 -10.151 1.00 0.00 106 SER A CA 15
ATOM 23516 C C . SER A 1 6 ? 10.403 4.381 -9.334 1.00 0.00 106 SER A C 15
ATOM 23517 O O . SER A 1 6 ? 9.225 4.703 -9.487 1.00 0.00 106 SER A O 15
ATOM 23525 N N . ALA A 1 7 ? 10.792 3.453 -8.466 1.00 0.00 107 ALA A N 15
ATOM 23526 C CA . ALA A 1 7 ? 9.835 2.746 -7.623 1.00 0.00 107 ALA A CA 15
ATOM 23527 C C . ALA A 1 7 ? 10.541 2.015 -6.486 1.00 0.00 107 ALA A C 15
ATOM 23528 O O . ALA A 1 7 ? 10.619 0.786 -6.461 1.00 0.00 107 ALA A O 15
ATOM 23535 N N . PRO A 1 8 ? 11.068 2.785 -5.523 1.00 0.00 108 PRO A N 15
ATOM 23536 C CA . PRO A 1 8 ? 11.777 2.230 -4.366 1.00 0.00 108 PRO A CA 15
ATOM 23537 C C . PRO A 1 8 ? 10.841 1.502 -3.407 1.00 0.00 108 PRO A C 15
ATOM 23538 O O . PRO A 1 8 ? 9.713 1.938 -3.172 1.00 0.00 108 PRO A O 15
ATOM 23549 N N . THR A 1 9 ? 11.315 0.389 -2.855 1.00 0.00 109 THR A N 15
ATOM 23550 C CA . THR A 1 9 ? 10.521 -0.400 -1.923 1.00 0.00 109 THR A CA 15
ATOM 23551 C C . THR A 1 9 ? 10.204 0.394 -0.661 1.00 0.00 109 THR A C 15
ATOM 23552 O O . THR A 1 9 ? 10.905 1.349 -0.324 1.00 0.00 109 THR A O 15
ATOM 23563 N N . PHE A 1 10 ? 9.145 -0.006 0.035 1.00 0.00 110 PHE A N 15
ATOM 23564 C CA . PHE A 1 10 ? 8.735 0.669 1.261 1.00 0.00 110 PHE A CA 15
ATOM 23565 C C . PHE A 1 10 ? 9.131 -0.146 2.489 1.00 0.00 110 PHE A C 15
ATOM 23566 O O . PHE A 1 10 ? 9.433 -1.334 2.388 1.00 0.00 110 PHE A O 15
ATOM 23583 N N . GLY A 1 11 ? 9.129 0.504 3.649 1.00 0.00 111 GLY A N 15
ATOM 23584 C CA . GLY A 1 11 ? 9.490 -0.175 4.880 1.00 0.00 111 GLY A CA 15
ATOM 23585 C C . GLY A 1 11 ? 10.799 0.328 5.456 1.00 0.00 111 GLY A C 15
ATOM 23586 O O . GLY A 1 11 ? 11.821 0.347 4.770 1.00 0.00 111 GLY A O 15
ATOM 23590 N N . ASP A 1 12 ? 10.768 0.738 6.720 1.00 0.00 112 ASP A N 15
ATOM 23591 C CA . ASP A 1 12 ? 11.961 1.244 7.388 1.00 0.00 112 ASP A CA 15
ATOM 23592 C C . ASP A 1 12 ? 11.902 0.969 8.888 1.00 0.00 112 ASP A C 15
ATOM 23593 O O . ASP A 1 12 ? 10.824 0.937 9.481 1.00 0.00 112 ASP A O 15
ATOM 23602 N N . PHE A 1 13 ? 13.067 0.770 9.494 1.00 0.00 113 PHE A N 15
ATOM 23603 C CA . PHE A 1 13 ? 13.148 0.496 10.924 1.00 0.00 113 PHE A CA 15
ATOM 23604 C C . PHE A 1 13 ? 14.508 0.905 11.481 1.00 0.00 113 PHE A C 15
ATOM 23605 O O . PHE A 1 13 ? 15.512 0.893 10.769 1.00 0.00 113 PHE A O 15
ATOM 23622 N N . GLY A 1 14 ? 14.533 1.268 12.760 1.00 0.00 114 GLY A N 15
ATOM 23623 C CA . GLY A 1 14 ? 15.774 1.677 13.391 1.00 0.00 114 GLY A CA 15
ATOM 23624 C C . GLY A 1 14 ? 15.899 1.164 14.812 1.00 0.00 114 GLY A C 15
ATOM 23625 O O . GLY A 1 14 ? 15.235 1.664 15.720 1.00 0.00 114 GLY A O 15
ATOM 23629 N N . SER A 1 15 ? 16.750 0.162 15.005 1.00 0.00 115 SER A N 15
ATOM 23630 C CA . SER A 1 15 ? 16.955 -0.424 16.325 1.00 0.00 115 SER A CA 15
ATOM 23631 C C . SER A 1 15 ? 17.947 0.403 17.137 1.00 0.00 115 SER A C 15
ATOM 23632 O O . SER A 1 15 ? 17.653 0.822 18.256 1.00 0.00 115 SER A O 15
ATOM 23640 N N . ASN A 1 16 ? 19.124 0.634 16.565 1.00 0.00 116 ASN A N 15
ATOM 23641 C CA . ASN A 1 16 ? 20.161 1.410 17.235 1.00 0.00 116 ASN A CA 15
ATOM 23642 C C . ASN A 1 16 ? 19.810 2.894 17.243 1.00 0.00 116 ASN A C 15
ATOM 23643 O O . ASN A 1 16 ? 18.920 3.335 16.517 1.00 0.00 116 ASN A O 15
ATOM 23654 N N . GLN A 1 17 ? 20.517 3.660 18.068 1.00 0.00 117 GLN A N 15
ATOM 23655 C CA . GLN A 1 17 ? 20.280 5.095 18.170 1.00 0.00 117 GLN A CA 15
ATOM 23656 C C . GLN A 1 17 ? 21.500 5.883 17.706 1.00 0.00 117 GLN A C 15
ATOM 23657 O O . GLN A 1 17 ? 21.800 6.950 18.239 1.00 0.00 117 GLN A O 15
ATOM 23671 N N . GLN A 1 18 ? 22.199 5.349 16.710 1.00 0.00 118 GLN A N 15
ATOM 23672 C CA . GLN A 1 18 ? 23.388 6.002 16.175 1.00 0.00 118 GLN A CA 15
ATOM 23673 C C . GLN A 1 18 ? 23.024 6.942 15.030 1.00 0.00 118 GLN A C 15
ATOM 23674 O O . GLN A 1 18 ? 21.847 7.182 14.762 1.00 0.00 118 GLN A O 15
ATOM 23688 N N . ALA A 1 19 ? 24.041 7.471 14.358 1.00 0.00 119 ALA A N 15
ATOM 23689 C CA . ALA A 1 19 ? 23.828 8.383 13.242 1.00 0.00 119 ALA A CA 15
ATOM 23690 C C . ALA A 1 19 ? 23.668 7.619 11.932 1.00 0.00 119 ALA A C 15
ATOM 23691 O O . ALA A 1 19 ? 24.646 7.142 11.357 1.00 0.00 119 ALA A O 15
ATOM 23698 N N . MET A 1 20 ? 22.429 7.506 11.466 1.00 0.00 120 MET A N 15
ATOM 23699 C CA . MET A 1 20 ? 22.142 6.800 10.223 1.00 0.00 120 MET A CA 15
ATOM 23700 C C . MET A 1 20 ? 21.454 7.721 9.220 1.00 0.00 120 MET A C 15
ATOM 23701 O O . MET A 1 20 ? 20.661 8.590 9.582 1.00 0.00 120 MET A O 15
ATOM 23715 N N . PRO A 1 21 ? 21.764 7.529 7.929 1.00 0.00 121 PRO A N 15
ATOM 23716 C CA . PRO A 1 21 ? 21.186 8.334 6.849 1.00 0.00 121 PRO A CA 15
ATOM 23717 C C . PRO A 1 21 ? 19.704 8.042 6.638 1.00 0.00 121 PRO A C 15
ATOM 23718 O O . PRO A 1 21 ? 19.056 7.425 7.484 1.00 0.00 121 PRO A O 15
ATOM 23729 N N . LEU A 1 22 ? 19.173 8.490 5.505 1.00 0.00 122 LEU A N 15
ATOM 23730 C CA . LEU A 1 22 ? 17.767 8.277 5.183 1.00 0.00 122 LEU A CA 15
ATOM 23731 C C . LEU A 1 22 ? 17.619 7.409 3.937 1.00 0.00 122 LEU A C 15
ATOM 23732 O O . LEU A 1 22 ? 16.507 7.061 3.538 1.00 0.00 122 LEU A O 15
ATOM 23748 N N . TYR A 1 23 ? 18.747 7.061 3.328 1.00 0.00 123 TYR A N 15
ATOM 23749 C CA . TYR A 1 23 ? 18.744 6.234 2.127 1.00 0.00 123 TYR A CA 15
ATOM 23750 C C . TYR A 1 23 ? 19.396 4.881 2.396 1.00 0.00 123 TYR A C 15
ATOM 23751 O O . TYR A 1 23 ? 19.227 3.934 1.627 1.00 0.00 123 TYR A O 15
ATOM 23769 N N . ARG A 1 24 ? 20.141 4.798 3.493 1.00 0.00 124 ARG A N 15
ATOM 23770 C CA . ARG A 1 24 ? 20.820 3.563 3.864 1.00 0.00 124 ARG A CA 15
ATOM 23771 C C . ARG A 1 24 ? 20.563 3.220 5.329 1.00 0.00 124 ARG A C 15
ATOM 23772 O O . ARG A 1 24 ? 21.392 3.497 6.197 1.00 0.00 124 ARG A O 15
ATOM 23793 N N . VAL A 1 25 ? 19.409 2.618 5.597 1.00 0.00 125 VAL A N 15
ATOM 23794 C CA . VAL A 1 25 ? 19.043 2.237 6.956 1.00 0.00 125 VAL A CA 15
ATOM 23795 C C . VAL A 1 25 ? 20.083 1.302 7.564 1.00 0.00 125 VAL A C 15
ATOM 23796 O O . VAL A 1 25 ? 20.247 1.248 8.782 1.00 0.00 125 VAL A O 15
ATOM 23809 N N . GLU A 1 26 ? 20.782 0.566 6.706 1.00 0.00 126 GLU A N 15
ATOM 23810 C CA . GLU A 1 26 ? 21.806 -0.368 7.159 1.00 0.00 126 GLU A CA 15
ATOM 23811 C C . GLU A 1 26 ? 23.040 -0.299 6.264 1.00 0.00 126 GLU A C 15
ATOM 23812 O O . GLU A 1 26 ? 22.978 0.122 5.109 1.00 0.00 126 GLU A O 15
ATOM 23824 N N . PRO A 1 27 ? 24.190 -0.722 6.809 1.00 0.00 127 PRO A N 15
ATOM 23825 C CA . PRO A 1 27 ? 25.461 -0.718 6.079 1.00 0.00 127 PRO A CA 15
ATOM 23826 C C . PRO A 1 27 ? 25.493 -1.759 4.965 1.00 0.00 127 PRO A C 15
ATOM 23827 O O . PRO A 1 27 ? 25.040 -2.889 5.145 1.00 0.00 127 PRO A O 15
ATOM 23838 N N . VAL A 1 28 ? 26.032 -1.371 3.814 1.00 0.00 128 VAL A N 15
ATOM 23839 C CA . VAL A 1 28 ? 26.125 -2.271 2.671 1.00 0.00 128 VAL A CA 15
ATOM 23840 C C . VAL A 1 28 ? 26.778 -3.592 3.064 1.00 0.00 128 VAL A C 15
ATOM 23841 O O . VAL A 1 28 ? 27.805 -3.611 3.743 1.00 0.00 128 VAL A O 15
ATOM 23854 N N . TYR A 1 29 ? 26.176 -4.694 2.631 1.00 0.00 129 TYR A N 15
ATOM 23855 C CA . TYR A 1 29 ? 26.698 -6.021 2.939 1.00 0.00 129 TYR A CA 15
ATOM 23856 C C . TYR A 1 29 ? 27.742 -6.447 1.912 1.00 0.00 129 TYR A C 15
ATOM 23857 O O . TYR A 1 29 ? 27.584 -6.245 0.707 1.00 0.00 129 TYR A O 15
ATOM 23875 N N . PRO A 1 30 ? 28.836 -7.052 2.398 1.00 0.00 130 PRO A N 15
ATOM 23876 C CA . PRO A 1 30 ? 29.928 -7.521 1.540 1.00 0.00 130 PRO A CA 15
ATOM 23877 C C . PRO A 1 30 ? 29.523 -8.720 0.690 1.00 0.00 130 PRO A C 15
ATOM 23878 O O . PRO A 1 30 ? 28.339 -9.025 0.554 1.00 0.00 130 PRO A O 15
ATOM 23889 N N . SER A 1 31 ? 30.515 -9.398 0.120 1.00 0.00 131 SER A N 15
ATOM 23890 C CA . SER A 1 31 ? 30.261 -10.562 -0.720 1.00 0.00 131 SER A CA 15
ATOM 23891 C C . SER A 1 31 ? 31.109 -11.750 -0.274 1.00 0.00 131 SER A C 15
ATOM 23892 O O . SER A 1 31 ? 30.647 -12.891 -0.273 1.00 0.00 131 SER A O 15
ATOM 23900 N N . ARG A 1 32 ? 32.352 -11.471 0.106 1.00 0.00 132 ARG A N 15
ATOM 23901 C CA . ARG A 1 32 ? 33.265 -12.515 0.554 1.00 0.00 132 ARG A CA 15
ATOM 23902 C C . ARG A 1 32 ? 33.209 -12.673 2.071 1.00 0.00 132 ARG A C 15
ATOM 23903 O O . ARG A 1 32 ? 33.512 -13.739 2.606 1.00 0.00 132 ARG A O 15
ATOM 23924 N N . ALA A 1 33 ? 32.819 -11.604 2.758 1.00 0.00 133 ALA A N 15
ATOM 23925 C CA . ALA A 1 33 ? 32.721 -11.624 4.212 1.00 0.00 133 ALA A CA 15
ATOM 23926 C C . ALA A 1 33 ? 31.491 -12.402 4.669 1.00 0.00 133 ALA A C 15
ATOM 23927 O O . ALA A 1 33 ? 31.596 -13.343 5.457 1.00 0.00 133 ALA A O 15
ATOM 23934 N N . LEU A 1 34 ? 30.326 -12.004 4.170 1.00 0.00 134 LEU A N 15
ATOM 23935 C CA . LEU A 1 34 ? 29.075 -12.664 4.527 1.00 0.00 134 LEU A CA 15
ATOM 23936 C C . LEU A 1 34 ? 29.132 -14.153 4.201 1.00 0.00 134 LEU A C 15
ATOM 23937 O O . LEU A 1 34 ? 28.460 -14.965 4.836 1.00 0.00 134 LEU A O 15
ATOM 23953 N N . LYS A 1 35 ? 29.940 -14.504 3.206 1.00 0.00 135 LYS A N 15
ATOM 23954 C CA . LYS A 1 35 ? 30.089 -15.896 2.796 1.00 0.00 135 LYS A CA 15
ATOM 23955 C C . LYS A 1 35 ? 31.218 -16.573 3.567 1.00 0.00 135 LYS A C 15
ATOM 23956 O O . LYS A 1 35 ? 31.265 -17.799 3.667 1.00 0.00 135 LYS A O 15
ATOM 23975 N N . ARG A 1 36 ? 32.124 -15.766 4.110 1.00 0.00 136 ARG A N 15
ATOM 23976 C CA . ARG A 1 36 ? 33.252 -16.288 4.872 1.00 0.00 136 ARG A CA 15
ATOM 23977 C C . ARG A 1 36 ? 32.773 -17.198 5.999 1.00 0.00 136 ARG A C 15
ATOM 23978 O O . ARG A 1 36 ? 33.032 -18.401 5.993 1.00 0.00 136 ARG A O 15
ATOM 23999 N N . GLY A 1 37 ? 32.072 -16.615 6.967 1.00 0.00 137 GLY A N 15
ATOM 24000 C CA . GLY A 1 37 ? 31.568 -17.387 8.087 1.00 0.00 137 GLY A CA 15
ATOM 24001 C C . GLY A 1 37 ? 31.854 -16.728 9.422 1.00 0.00 137 GLY A C 15
ATOM 24002 O O . GLY A 1 37 ? 31.538 -17.280 10.476 1.00 0.00 137 GLY A O 15
ATOM 24006 N N . VAL A 1 38 ? 32.457 -15.543 9.378 1.00 0.00 138 VAL A N 15
ATOM 24007 C CA . VAL A 1 38 ? 32.786 -14.808 10.593 1.00 0.00 138 VAL A CA 15
ATOM 24008 C C . VAL A 1 38 ? 31.874 -13.599 10.767 1.00 0.00 138 VAL A C 15
ATOM 24009 O O . VAL A 1 38 ? 31.448 -12.985 9.790 1.00 0.00 138 VAL A O 15
ATOM 24022 N N . GLU A 1 39 ? 31.579 -13.263 12.019 1.00 0.00 139 GLU A N 15
ATOM 24023 C CA . GLU A 1 39 ? 30.717 -12.126 12.322 1.00 0.00 139 GLU A CA 15
ATOM 24024 C C . GLU A 1 39 ? 31.453 -11.096 13.174 1.00 0.00 139 GLU A C 15
ATOM 24025 O O . GLU A 1 39 ? 31.384 -11.127 14.402 1.00 0.00 139 GLU A O 15
ATOM 24037 N N . GLY A 1 40 ? 32.159 -10.185 12.512 1.00 0.00 140 GLY A N 15
ATOM 24038 C CA . GLY A 1 40 ? 32.899 -9.159 13.223 1.00 0.00 140 GLY A CA 15
ATOM 24039 C C . GLY A 1 40 ? 32.048 -7.945 13.541 1.00 0.00 140 GLY A C 15
ATOM 24040 O O . GLY A 1 40 ? 30.828 -8.050 13.672 1.00 0.00 140 GLY A O 15
ATOM 24044 N N . PHE A 1 41 ? 32.691 -6.789 13.666 1.00 0.00 141 PHE A N 15
ATOM 24045 C CA . PHE A 1 41 ? 31.986 -5.551 13.973 1.00 0.00 141 PHE A CA 15
ATOM 24046 C C . PHE A 1 41 ? 32.684 -4.354 13.334 1.00 0.00 141 PHE A C 15
ATOM 24047 O O . PHE A 1 41 ? 33.911 -4.252 13.355 1.00 0.00 141 PHE A O 15
ATOM 24064 N N . VAL A 1 42 ? 31.893 -3.450 12.765 1.00 0.00 142 VAL A N 15
ATOM 24065 C CA . VAL A 1 42 ? 32.434 -2.259 12.119 1.00 0.00 142 VAL A CA 15
ATOM 24066 C C . VAL A 1 42 ? 32.113 -1.005 12.924 1.00 0.00 142 VAL A C 15
ATOM 24067 O O . VAL A 1 42 ? 30.999 -0.841 13.423 1.00 0.00 142 VAL A O 15
ATOM 24080 N N . THR A 1 43 ? 33.098 -0.120 13.047 1.00 0.00 143 THR A N 15
ATOM 24081 C CA . THR A 1 43 ? 32.921 1.121 13.791 1.00 0.00 143 THR A CA 15
ATOM 24082 C C . THR A 1 43 ? 33.606 2.287 13.087 1.00 0.00 143 THR A C 15
ATOM 24083 O O . THR A 1 43 ? 34.833 2.398 13.097 1.00 0.00 143 THR A O 15
ATOM 24094 N N . LEU A 1 44 ? 32.807 3.154 12.475 1.00 0.00 144 LEU A N 15
ATOM 24095 C CA . LEU A 1 44 ? 33.336 4.313 11.766 1.00 0.00 144 LEU A CA 15
ATOM 24096 C C . LEU A 1 44 ? 32.956 5.608 12.478 1.00 0.00 144 LEU A C 15
ATOM 24097 O O . LEU A 1 44 ? 31.828 5.762 12.947 1.00 0.00 144 LEU A O 15
ATOM 24113 N N . SER A 1 45 ? 33.904 6.537 12.552 1.00 0.00 145 SER A N 15
ATOM 24114 C CA . SER A 1 45 ? 33.669 7.818 13.208 1.00 0.00 145 SER A CA 15
ATOM 24115 C C . SER A 1 45 ? 33.719 8.961 12.199 1.00 0.00 145 SER A C 15
ATOM 24116 O O . SER A 1 45 ? 34.755 9.219 11.586 1.00 0.00 145 SER A O 15
ATOM 24124 N N . PHE A 1 46 ? 32.591 9.644 12.033 1.00 0.00 146 PHE A N 15
ATOM 24125 C CA . PHE A 1 46 ? 32.504 10.760 11.098 1.00 0.00 146 PHE A CA 15
ATOM 24126 C C . PHE A 1 46 ? 31.775 11.943 11.730 1.00 0.00 146 PHE A C 15
ATOM 24127 O O . PHE A 1 46 ? 31.138 11.809 12.775 1.00 0.00 146 PHE A O 15
ATOM 24144 N N . THR A 1 47 ? 31.875 13.103 11.088 1.00 0.00 147 THR A N 15
ATOM 24145 C CA . THR A 1 47 ? 31.228 14.310 11.586 1.00 0.00 147 THR A CA 15
ATOM 24146 C C . THR A 1 47 ? 30.115 14.765 10.649 1.00 0.00 147 THR A C 15
ATOM 24147 O O . THR A 1 47 ? 30.325 14.904 9.443 1.00 0.00 147 THR A O 15
ATOM 24158 N N . ILE A 1 48 ? 28.933 14.996 11.209 1.00 0.00 148 ILE A N 15
ATOM 24159 C CA . ILE A 1 48 ? 27.788 15.436 10.422 1.00 0.00 148 ILE A CA 15
ATOM 24160 C C . ILE A 1 48 ? 27.715 16.958 10.363 1.00 0.00 148 ILE A C 15
ATOM 24161 O O . ILE A 1 48 ? 27.361 17.612 11.345 1.00 0.00 148 ILE A O 15
ATOM 24177 N N . ASP A 1 49 ? 28.049 17.517 9.205 1.00 0.00 149 ASP A N 15
ATOM 24178 C CA . ASP A 1 49 ? 28.019 18.963 9.017 1.00 0.00 149 ASP A CA 15
ATOM 24179 C C . ASP A 1 49 ? 26.605 19.505 9.203 1.00 0.00 149 ASP A C 15
ATOM 24180 O O . ASP A 1 49 ? 25.623 18.835 8.883 1.00 0.00 149 ASP A O 15
ATOM 24189 N N . THR A 1 50 ? 26.509 20.724 9.725 1.00 0.00 150 THR A N 15
ATOM 24190 C CA . THR A 1 50 ? 25.216 21.356 9.956 1.00 0.00 150 THR A CA 15
ATOM 24191 C C . THR A 1 50 ? 24.360 21.335 8.695 1.00 0.00 150 THR A C 15
ATOM 24192 O O . THR A 1 50 ? 23.132 21.400 8.764 1.00 0.00 150 THR A O 15
ATOM 24203 N N . THR A 1 51 ? 25.015 21.241 7.542 1.00 0.00 151 THR A N 15
ATOM 24204 C CA . THR A 1 51 ? 24.313 21.211 6.265 1.00 0.00 151 THR A CA 15
ATOM 24205 C C . THR A 1 51 ? 23.928 19.786 5.883 1.00 0.00 151 THR A C 15
ATOM 24206 O O . THR A 1 51 ? 23.723 19.482 4.709 1.00 0.00 151 THR A O 15
ATOM 24217 N N . GLY A 1 52 ? 23.830 18.916 6.884 1.00 0.00 152 GLY A N 15
ATOM 24218 C CA . GLY A 1 52 ? 23.468 17.533 6.631 1.00 0.00 152 GLY A CA 15
ATOM 24219 C C . GLY A 1 52 ? 24.454 16.834 5.716 1.00 0.00 152 GLY A C 15
ATOM 24220 O O . GLY A 1 52 ? 24.060 16.154 4.769 1.00 0.00 152 GLY A O 15
ATOM 24224 N N . LYS A 1 53 ? 25.742 17.002 5.998 1.00 0.00 153 LYS A N 15
ATOM 24225 C CA . LYS A 1 53 ? 26.789 16.382 5.194 1.00 0.00 153 LYS A CA 15
ATOM 24226 C C . LYS A 1 53 ? 27.645 15.448 6.042 1.00 0.00 153 LYS A C 15
ATOM 24227 O O . LYS A 1 53 ? 27.845 15.684 7.233 1.00 0.00 153 LYS A O 15
ATOM 24246 N N . ALA A 1 54 ? 28.149 14.386 5.421 1.00 0.00 154 ALA A N 15
ATOM 24247 C CA . ALA A 1 54 ? 28.986 13.419 6.118 1.00 0.00 154 ALA A CA 15
ATOM 24248 C C . ALA A 1 54 ? 30.423 13.469 5.609 1.00 0.00 154 ALA A C 15
ATOM 24249 O O . ALA A 1 54 ? 30.717 13.012 4.505 1.00 0.00 154 ALA A O 15
ATOM 24256 N N . VAL A 1 55 ? 31.315 14.026 6.422 1.00 0.00 155 VAL A N 15
ATOM 24257 C CA . VAL A 1 55 ? 32.721 14.136 6.055 1.00 0.00 155 VAL A CA 15
ATOM 24258 C C . VAL A 1 55 ? 33.623 13.639 7.179 1.00 0.00 155 VAL A C 15
ATOM 24259 O O . VAL A 1 55 ? 33.144 13.186 8.219 1.00 0.00 155 VAL A O 15
ATOM 24272 N N . ASP A 1 56 ? 34.931 13.727 6.963 1.00 0.00 156 ASP A N 15
ATOM 24273 C CA . ASP A 1 56 ? 35.902 13.288 7.959 1.00 0.00 156 ASP A CA 15
ATOM 24274 C C . ASP A 1 56 ? 35.783 11.788 8.209 1.00 0.00 156 ASP A C 15
ATOM 24275 O O . ASP A 1 56 ? 36.113 11.301 9.291 1.00 0.00 156 ASP A O 15
ATOM 24284 N N . ILE A 1 57 ? 35.308 11.061 7.203 1.00 0.00 157 ILE A N 15
ATOM 24285 C CA . ILE A 1 57 ? 35.146 9.617 7.314 1.00 0.00 157 ILE A CA 15
ATOM 24286 C C . ILE A 1 57 ? 36.427 8.956 7.811 1.00 0.00 157 ILE A C 15
ATOM 24287 O O . ILE A 1 57 ? 37.380 8.779 7.053 1.00 0.00 157 ILE A O 15
ATOM 24303 N N . ASN A 1 58 ? 36.442 8.592 9.089 1.00 0.00 158 ASN A N 15
ATOM 24304 C CA . ASN A 1 58 ? 37.607 7.949 9.687 1.00 0.00 158 ASN A CA 15
ATOM 24305 C C . ASN A 1 58 ? 37.186 6.789 10.585 1.00 0.00 158 ASN A C 15
ATOM 24306 O O . ASN A 1 58 ? 36.531 6.989 11.608 1.00 0.00 158 ASN A O 15
ATOM 24317 N N . VAL A 1 59 ? 37.569 5.577 10.196 1.00 0.00 159 VAL A N 15
ATOM 24318 C CA . VAL A 1 59 ? 37.233 4.386 10.967 1.00 0.00 159 VAL A CA 15
ATOM 24319 C C . VAL A 1 59 ? 38.236 4.160 12.093 1.00 0.00 159 VAL A C 15
ATOM 24320 O O . VAL A 1 59 ? 39.447 4.180 11.874 1.00 0.00 159 VAL A O 15
ATOM 24333 N N . VAL A 1 60 ? 37.722 3.945 13.300 1.00 0.00 160 VAL A N 15
ATOM 24334 C CA . VAL A 1 60 ? 38.572 3.713 14.462 1.00 0.00 160 VAL A CA 15
ATOM 24335 C C . VAL A 1 60 ? 38.819 2.224 14.675 1.00 0.00 160 VAL A C 15
ATOM 24336 O O . VAL A 1 60 ? 39.885 1.821 15.139 1.00 0.00 160 VAL A O 15
ATOM 24349 N N . ASP A 1 61 ? 37.826 1.411 14.332 1.00 0.00 161 ASP A N 15
ATOM 24350 C CA . ASP A 1 61 ? 37.935 -0.035 14.483 1.00 0.00 161 ASP A CA 15
ATOM 24351 C C . ASP A 1 61 ? 36.795 -0.745 13.758 1.00 0.00 161 ASP A C 15
ATOM 24352 O O . ASP A 1 61 ? 35.622 -0.502 14.038 1.00 0.00 161 ASP A O 15
ATOM 24361 N N . ALA A 1 62 ? 37.150 -1.622 12.825 1.00 0.00 162 ALA A N 15
ATOM 24362 C CA . ALA A 1 62 ? 36.158 -2.368 12.061 1.00 0.00 162 ALA A CA 15
ATOM 24363 C C . ALA A 1 62 ? 36.746 -3.665 11.516 1.00 0.00 162 ALA A C 15
ATOM 24364 O O . ALA A 1 62 ? 37.699 -3.647 10.738 1.00 0.00 162 ALA A O 15
ATOM 24371 N N . ASN A 1 63 ? 36.171 -4.790 11.930 1.00 0.00 163 ASN A N 15
ATOM 24372 C CA . ASN A 1 63 ? 36.639 -6.097 11.484 1.00 0.00 163 ASN A CA 15
ATOM 24373 C C . ASN A 1 63 ? 38.099 -6.313 11.871 1.00 0.00 163 ASN A C 15
ATOM 24374 O O . ASN A 1 63 ? 38.852 -5.367 12.104 1.00 0.00 163 ASN A O 15
ATOM 24385 N N . PRO A 1 64 ? 38.510 -7.587 11.943 1.00 0.00 164 PRO A N 15
ATOM 24386 C CA . PRO A 1 64 ? 39.882 -7.958 12.301 1.00 0.00 164 PRO A CA 15
ATOM 24387 C C . PRO A 1 64 ? 40.884 -7.593 11.211 1.00 0.00 164 PRO A C 15
ATOM 24388 O O . PRO A 1 64 ? 41.524 -6.543 11.267 1.00 0.00 164 PRO A O 15
ATOM 24399 N N . LYS A 1 65 ? 41.016 -8.467 10.218 1.00 0.00 165 LYS A N 15
ATOM 24400 C CA . LYS A 1 65 ? 41.939 -8.237 9.113 1.00 0.00 165 LYS A CA 15
ATOM 24401 C C . LYS A 1 65 ? 41.209 -8.291 7.774 1.00 0.00 165 LYS A C 15
ATOM 24402 O O . LYS A 1 65 ? 41.071 -9.358 7.175 1.00 0.00 165 LYS A O 15
ATOM 24421 N N . ARG A 1 66 ? 40.746 -7.135 7.311 1.00 0.00 166 ARG A N 15
ATOM 24422 C CA . ARG A 1 66 ? 40.032 -7.052 6.043 1.00 0.00 166 ARG A CA 15
ATOM 24423 C C . ARG A 1 66 ? 38.868 -8.039 6.009 1.00 0.00 166 ARG A C 15
ATOM 24424 O O . ARG A 1 66 ? 39.058 -9.229 5.764 1.00 0.00 166 ARG A O 15
ATOM 24445 N N . MET A 1 67 ? 37.664 -7.534 6.256 1.00 0.00 167 MET A N 15
ATOM 24446 C CA . MET A 1 67 ? 36.469 -8.371 6.253 1.00 0.00 167 MET A CA 15
ATOM 24447 C C . MET A 1 67 ? 35.234 -7.554 5.889 1.00 0.00 167 MET A C 15
ATOM 24448 O O . MET A 1 67 ? 34.460 -7.937 5.011 1.00 0.00 167 MET A O 15
ATOM 24462 N N . PHE A 1 68 ? 35.054 -6.426 6.570 1.00 0.00 168 PHE A N 15
ATOM 24463 C CA . PHE A 1 68 ? 33.911 -5.556 6.319 1.00 0.00 168 PHE A CA 15
ATOM 24464 C C . PHE A 1 68 ? 34.308 -4.088 6.444 1.00 0.00 168 PHE A C 15
ATOM 24465 O O . PHE A 1 68 ? 33.451 -3.209 6.533 1.00 0.00 168 PHE A O 15
ATOM 24482 N N . GLU A 1 69 ? 35.612 -3.832 6.451 1.00 0.00 169 GLU A N 15
ATOM 24483 C CA . GLU A 1 69 ? 36.122 -2.471 6.566 1.00 0.00 169 GLU A CA 15
ATOM 24484 C C . GLU A 1 69 ? 35.809 -1.664 5.310 1.00 0.00 169 GLU A C 15
ATOM 24485 O O . GLU A 1 69 ? 35.571 -0.458 5.377 1.00 0.00 169 GLU A O 15
ATOM 24497 N N . ARG A 1 70 ? 35.813 -2.338 4.165 1.00 0.00 170 ARG A N 15
ATOM 24498 C CA . ARG A 1 70 ? 35.531 -1.684 2.892 1.00 0.00 170 ARG A CA 15
ATOM 24499 C C . ARG A 1 70 ? 34.054 -1.318 2.785 1.00 0.00 170 ARG A C 15
ATOM 24500 O O . ARG A 1 70 ? 33.707 -0.154 2.583 1.00 0.00 170 ARG A O 15
ATOM 24521 N N . GLU A 1 71 ? 33.190 -2.319 2.920 1.00 0.00 171 GLU A N 15
ATOM 24522 C CA . GLU A 1 71 ? 31.750 -2.101 2.836 1.00 0.00 171 GLU A CA 15
ATOM 24523 C C . GLU A 1 71 ? 31.305 -1.024 3.821 1.00 0.00 171 GLU A C 15
ATOM 24524 O O . GLU A 1 71 ? 30.430 -0.214 3.517 1.00 0.00 171 GLU A O 15
ATOM 24536 N N . ALA A 1 72 ? 31.914 -1.022 5.002 1.00 0.00 172 ALA A N 15
ATOM 24537 C CA . ALA A 1 72 ? 31.582 -0.044 6.031 1.00 0.00 172 ALA A CA 15
ATOM 24538 C C . ALA A 1 72 ? 32.058 1.350 5.638 1.00 0.00 172 ALA A C 15
ATOM 24539 O O . ALA A 1 72 ? 31.365 2.340 5.869 1.00 0.00 172 ALA A O 15
ATOM 24546 N N . MET A 1 73 ? 33.245 1.419 5.044 1.00 0.00 173 MET A N 15
ATOM 24547 C CA . MET A 1 73 ? 33.813 2.693 4.619 1.00 0.00 173 MET A CA 15
ATOM 24548 C C . MET A 1 73 ? 33.081 3.232 3.394 1.00 0.00 173 MET A C 15
ATOM 24549 O O . MET A 1 73 ? 32.529 4.331 3.424 1.00 0.00 173 MET A O 15
ATOM 24563 N N . GLN A 1 74 ? 33.083 2.452 2.318 1.00 0.00 174 GLN A N 15
ATOM 24564 C CA . GLN A 1 74 ? 32.420 2.853 1.082 1.00 0.00 174 GLN A CA 15
ATOM 24565 C C . GLN A 1 74 ? 30.974 3.257 1.348 1.00 0.00 174 GLN A C 15
ATOM 24566 O O . GLN A 1 74 ? 30.458 4.191 0.734 1.00 0.00 174 GLN A O 15
ATOM 24580 N N . ALA A 1 75 ? 30.325 2.548 2.265 1.00 0.00 175 ALA A N 15
ATOM 24581 C CA . ALA A 1 75 ? 28.939 2.834 2.613 1.00 0.00 175 ALA A CA 15
ATOM 24582 C C . ALA A 1 75 ? 28.803 4.222 3.230 1.00 0.00 175 ALA A C 15
ATOM 24583 O O . ALA A 1 75 ? 28.069 5.070 2.721 1.00 0.00 175 ALA A O 15
ATOM 24590 N N . LEU A 1 76 ? 29.514 4.448 4.329 1.00 0.00 176 LEU A N 15
ATOM 24591 C CA . LEU A 1 76 ? 29.472 5.734 5.016 1.00 0.00 176 LEU A CA 15
ATOM 24592 C C . LEU A 1 76 ? 29.734 6.880 4.044 1.00 0.00 176 LEU A C 15
ATOM 24593 O O . LEU A 1 76 ? 29.188 7.973 4.194 1.00 0.00 176 LEU A O 15
ATOM 24609 N N . LYS A 1 77 ? 30.570 6.622 3.045 1.00 0.00 177 LYS A N 15
ATOM 24610 C CA . LYS A 1 77 ? 30.902 7.629 2.044 1.00 0.00 177 LYS A CA 15
ATOM 24611 C C . LYS A 1 77 ? 29.789 7.755 1.009 1.00 0.00 177 LYS A C 15
ATOM 24612 O O . LYS A 1 77 ? 29.469 8.855 0.558 1.00 0.00 177 LYS A O 15
ATOM 24631 N N . LYS A 1 78 ? 29.202 6.623 0.637 1.00 0.00 178 LYS A N 15
ATOM 24632 C CA . LYS A 1 78 ? 28.123 6.606 -0.343 1.00 0.00 178 LYS A CA 15
ATOM 24633 C C . LYS A 1 78 ? 26.775 6.850 0.329 1.00 0.00 178 LYS A C 15
ATOM 24634 O O . LYS A 1 78 ? 25.726 6.731 -0.304 1.00 0.00 178 LYS A O 15
ATOM 24653 N N . TRP A 1 79 ? 26.811 7.192 1.611 1.00 0.00 179 TRP A N 15
ATOM 24654 C CA . TRP A 1 79 ? 25.592 7.454 2.367 1.00 0.00 179 TRP A CA 15
ATOM 24655 C C . TRP A 1 79 ? 25.121 8.890 2.160 1.00 0.00 179 TRP A C 15
ATOM 24656 O O . TRP A 1 79 ? 25.890 9.750 1.730 1.00 0.00 179 TRP A O 15
ATOM 24677 N N . LYS A 1 80 ? 23.854 9.143 2.470 1.00 0.00 180 LYS A N 15
ATOM 24678 C CA . LYS A 1 80 ? 23.281 10.475 2.320 1.00 0.00 180 LYS A CA 15
ATOM 24679 C C . LYS A 1 80 ? 22.489 10.870 3.562 1.00 0.00 180 LYS A C 15
ATOM 24680 O O . LYS A 1 80 ? 21.521 10.204 3.930 1.00 0.00 180 LYS A O 15
ATOM 24699 N N . TYR A 1 81 ? 22.905 11.956 4.203 1.00 0.00 181 TYR A N 15
ATOM 24700 C CA . TYR A 1 81 ? 22.234 12.439 5.405 1.00 0.00 181 TYR A CA 15
ATOM 24701 C C . TYR A 1 81 ? 21.538 13.770 5.142 1.00 0.00 181 TYR A C 15
ATOM 24702 O O . TYR A 1 81 ? 22.023 14.594 4.368 1.00 0.00 181 TYR A O 15
ATOM 24720 N N . GLN A 1 82 ? 20.397 13.973 5.794 1.00 0.00 182 GLN A N 15
ATOM 24721 C CA . GLN A 1 82 ? 19.633 15.204 5.632 1.00 0.00 182 GLN A CA 15
ATOM 24722 C C . GLN A 1 82 ? 19.683 16.046 6.903 1.00 0.00 182 GLN A C 15
ATOM 24723 O O . GLN A 1 82 ? 19.582 15.537 8.019 1.00 0.00 182 GLN A O 15
ATOM 24737 N N . PRO A 1 83 ? 19.841 17.367 6.732 1.00 0.00 183 PRO A N 15
ATOM 24738 C CA . PRO A 1 83 ? 19.907 18.308 7.854 1.00 0.00 183 PRO A CA 15
ATOM 24739 C C . PRO A 1 83 ? 18.565 18.462 8.561 1.00 0.00 183 PRO A C 15
ATOM 24740 O O . PRO A 1 83 ? 17.910 19.498 8.449 1.00 0.00 183 PRO A O 15
ATOM 24751 N N . GLN A 1 84 ? 18.163 17.426 9.290 1.00 0.00 184 GLN A N 15
ATOM 24752 C CA . GLN A 1 84 ? 16.899 17.447 10.015 1.00 0.00 184 GLN A CA 15
ATOM 24753 C C . GLN A 1 84 ? 17.079 16.932 11.439 1.00 0.00 184 GLN A C 15
ATOM 24754 O O . GLN A 1 84 ? 17.379 15.756 11.651 1.00 0.00 184 GLN A O 15
ATOM 24768 N N . ILE A 1 85 ? 16.896 17.819 12.412 1.00 0.00 185 ILE A N 15
ATOM 24769 C CA . ILE A 1 85 ? 17.038 17.453 13.816 1.00 0.00 185 ILE A CA 15
ATOM 24770 C C . ILE A 1 85 ? 15.800 16.718 14.320 1.00 0.00 185 ILE A C 15
ATOM 24771 O O . ILE A 1 85 ? 14.703 17.276 14.351 1.00 0.00 185 ILE A O 15
ATOM 24787 N N . VAL A 1 86 ? 15.985 15.463 14.717 1.00 0.00 186 VAL A N 15
ATOM 24788 C CA . VAL A 1 86 ? 14.884 14.652 15.223 1.00 0.00 186 VAL A CA 15
ATOM 24789 C C . VAL A 1 86 ? 15.330 13.797 16.405 1.00 0.00 186 VAL A C 15
ATOM 24790 O O . VAL A 1 86 ? 16.506 13.455 16.528 1.00 0.00 186 VAL A O 15
ATOM 24803 N N . ASP A 1 87 ? 14.382 13.456 17.271 1.00 0.00 187 ASP A N 15
ATOM 24804 C CA . ASP A 1 87 ? 14.676 12.639 18.443 1.00 0.00 187 ASP A CA 15
ATOM 24805 C C . ASP A 1 87 ? 15.451 11.385 18.051 1.00 0.00 187 ASP A C 15
ATOM 24806 O O . ASP A 1 87 ? 14.896 10.460 17.459 1.00 0.00 187 ASP A O 15
ATOM 24815 N N . GLY A 1 88 ? 16.738 11.362 18.384 1.00 0.00 188 GLY A N 15
ATOM 24816 C CA . GLY A 1 88 ? 17.568 10.217 18.057 1.00 0.00 188 GLY A CA 15
ATOM 24817 C C . GLY A 1 88 ? 18.745 10.586 17.177 1.00 0.00 188 GLY A C 15
ATOM 24818 O O . GLY A 1 88 ? 19.820 9.994 17.283 1.00 0.00 188 GLY A O 15
ATOM 24822 N N . LYS A 1 89 ? 18.544 11.568 16.304 1.00 0.00 189 LYS A N 15
ATOM 24823 C CA . LYS A 1 89 ? 19.596 12.016 15.400 1.00 0.00 189 LYS A CA 15
ATOM 24824 C C . LYS A 1 89 ? 19.505 13.520 15.163 1.00 0.00 189 LYS A C 15
ATOM 24825 O O . LYS A 1 89 ? 18.426 14.053 14.908 1.00 0.00 189 LYS A O 15
ATOM 24844 N N . ALA A 1 90 ? 20.645 14.198 15.247 1.00 0.00 190 ALA A N 15
ATOM 24845 C CA . ALA A 1 90 ? 20.694 15.640 15.037 1.00 0.00 190 ALA A CA 15
ATOM 24846 C C . ALA A 1 90 ? 21.748 16.008 13.998 1.00 0.00 190 ALA A C 15
ATOM 24847 O O . ALA A 1 90 ? 22.292 15.139 13.318 1.00 0.00 190 ALA A O 15
ATOM 24854 N N . ILE A 1 91 ? 22.030 17.301 13.882 1.00 0.00 191 ILE A N 15
ATOM 24855 C CA . ILE A 1 91 ? 23.019 17.784 12.926 1.00 0.00 191 ILE A CA 15
ATOM 24856 C C . ILE A 1 91 ? 24.116 18.580 13.624 1.00 0.00 191 ILE A C 15
ATOM 24857 O O . ILE A 1 91 ? 24.160 18.648 14.852 1.00 0.00 191 ILE A O 15
ATOM 24873 N N . GLU A 1 92 ? 24.999 19.181 12.833 1.00 0.00 192 GLU A N 15
ATOM 24874 C CA . GLU A 1 92 ? 26.095 19.974 13.376 1.00 0.00 192 GLU A CA 15
ATOM 24875 C C . GLU A 1 92 ? 26.721 19.281 14.584 1.00 0.00 192 GLU A C 15
ATOM 24876 O O . GLU A 1 92 ? 27.068 19.928 15.572 1.00 0.00 192 GLU A O 15
ATOM 24888 N N . GLN A 1 93 ? 26.860 17.962 14.496 1.00 0.00 193 GLN A N 15
ATOM 24889 C CA . GLN A 1 93 ? 27.442 17.182 15.581 1.00 0.00 193 GLN A CA 15
ATOM 24890 C C . GLN A 1 93 ? 28.681 16.429 15.107 1.00 0.00 193 GLN A C 15
ATOM 24891 O O . GLN A 1 93 ? 28.592 15.382 14.464 1.00 0.00 193 GLN A O 15
ATOM 24905 N N . PRO A 1 94 ? 29.864 16.972 15.429 1.00 0.00 194 PRO A N 15
ATOM 24906 C CA . PRO A 1 94 ? 31.143 16.367 15.046 1.00 0.00 194 PRO A CA 15
ATOM 24907 C C . PRO A 1 94 ? 31.421 15.072 15.800 1.00 0.00 194 PRO A C 15
ATOM 24908 O O . PRO A 1 94 ? 32.388 14.368 15.510 1.00 0.00 194 PRO A O 15
ATOM 24919 N N . GLY A 1 95 ? 30.566 14.761 16.770 1.00 0.00 195 GLY A N 15
ATOM 24920 C CA . GLY A 1 95 ? 30.738 13.550 17.551 1.00 0.00 195 GLY A CA 15
ATOM 24921 C C . GLY A 1 95 ? 29.684 12.506 17.241 1.00 0.00 195 GLY A C 15
ATOM 24922 O O . GLY A 1 95 ? 28.698 12.377 17.967 1.00 0.00 195 GLY A O 15
ATOM 24926 N N . GLN A 1 96 ? 29.890 11.762 16.160 1.00 0.00 196 GLN A N 15
ATOM 24927 C CA . GLN A 1 96 ? 28.947 10.726 15.754 1.00 0.00 196 GLN A CA 15
ATOM 24928 C C . GLN A 1 96 ? 29.679 9.445 15.369 1.00 0.00 196 GLN A C 15
ATOM 24929 O O . GLN A 1 96 ? 30.572 9.458 14.522 1.00 0.00 196 GLN A O 15
ATOM 24943 N N . THR A 1 97 ? 29.294 8.338 15.997 1.00 0.00 197 THR A N 15
ATOM 24944 C CA . THR A 1 97 ? 29.914 7.048 15.721 1.00 0.00 197 THR A CA 15
ATOM 24945 C C . THR A 1 97 ? 28.865 5.992 15.394 1.00 0.00 197 THR A C 15
ATOM 24946 O O . THR A 1 97 ? 27.792 5.962 15.996 1.00 0.00 197 THR A O 15
ATOM 24957 N N . VAL A 1 98 ? 29.182 5.126 14.437 1.00 0.00 198 VAL A N 15
ATOM 24958 C CA . VAL A 1 98 ? 28.266 4.066 14.031 1.00 0.00 198 VAL A CA 15
ATOM 24959 C C . VAL A 1 98 ? 28.896 2.692 14.227 1.00 0.00 198 VAL A C 15
ATOM 24960 O O . VAL A 1 98 ? 29.830 2.317 13.517 1.00 0.00 198 VAL A O 15
ATOM 24973 N N . THR A 1 99 ? 28.378 1.942 15.195 1.00 0.00 199 THR A N 15
ATOM 24974 C CA . THR A 1 99 ? 28.889 0.608 15.485 1.00 0.00 199 THR A CA 15
ATOM 24975 C C . THR A 1 99 ? 27.813 -0.451 15.277 1.00 0.00 199 THR A C 15
ATOM 24976 O O . THR A 1 99 ? 26.801 -0.468 15.979 1.00 0.00 199 THR A O 15
ATOM 24987 N N . VAL A 1 100 ? 28.037 -1.334 14.310 1.00 0.00 200 VAL A N 15
ATOM 24988 C CA . VAL A 1 100 ? 27.086 -2.398 14.010 1.00 0.00 200 VAL A CA 15
ATOM 24989 C C . VAL A 1 100 ? 27.805 -3.710 13.717 1.00 0.00 200 VAL A C 15
ATOM 24990 O O . VAL A 1 100 ? 28.902 -3.717 13.161 1.00 0.00 200 VAL A O 15
ATOM 25003 N N . GLU A 1 101 ? 27.177 -4.820 14.096 1.00 0.00 201 GLU A N 15
ATOM 25004 C CA . GLU A 1 101 ? 27.758 -6.139 13.874 1.00 0.00 201 GLU A CA 15
ATOM 25005 C C . GLU A 1 101 ? 27.239 -6.750 12.575 1.00 0.00 201 GLU A C 15
ATOM 25006 O O . GLU A 1 101 ? 26.174 -6.378 12.083 1.00 0.00 201 GLU A O 15
ATOM 25018 N N . PHE A 1 102 ? 28.000 -7.690 12.025 1.00 0.00 202 PHE A N 15
ATOM 25019 C CA . PHE A 1 102 ? 27.619 -8.352 10.783 1.00 0.00 202 PHE A CA 15
ATOM 25020 C C . PHE A 1 102 ? 27.438 -9.852 11.000 1.00 0.00 202 PHE A C 15
ATOM 25021 O O . PHE A 1 102 ? 28.404 -10.578 11.235 1.00 0.00 202 PHE A O 15
ATOM 25038 N N . LYS A 1 103 ? 26.193 -10.309 10.919 1.00 0.00 203 LYS A N 15
ATOM 25039 C CA . LYS A 1 103 ? 25.883 -11.722 11.105 1.00 0.00 203 LYS A CA 15
ATOM 25040 C C . LYS A 1 103 ? 25.890 -12.461 9.771 1.00 0.00 203 LYS A C 15
ATOM 25041 O O . LYS A 1 103 ? 25.480 -11.915 8.747 1.00 0.00 203 LYS A O 15
ATOM 25060 N N . ILE A 1 104 ? 26.358 -13.704 9.792 1.00 0.00 204 ILE A N 15
ATOM 25061 C CA . ILE A 1 104 ? 26.416 -14.518 8.584 1.00 0.00 204 ILE A CA 15
ATOM 25062 C C . ILE A 1 104 ? 25.090 -15.231 8.337 1.00 0.00 204 ILE A C 15
ATOM 25063 O O . ILE A 1 104 ? 24.429 -15.677 9.274 1.00 0.00 204 ILE A O 15
ATOM 25079 N N . ALA A 1 105 ? 24.708 -15.335 7.068 1.00 0.00 205 ALA A N 15
ATOM 25080 C CA . ALA A 1 105 ? 23.464 -15.997 6.697 1.00 0.00 205 ALA A CA 15
ATOM 25081 C C . ALA A 1 105 ? 23.395 -17.404 7.280 1.00 0.00 205 ALA A C 15
ATOM 25082 O O . ALA A 1 105 ? 24.091 -18.311 6.823 1.00 0.00 205 ALA A O 15
ATOM 25089 N N . LYS A 1 106 ? 22.553 -17.580 8.293 1.00 0.00 206 LYS A N 15
ATOM 25090 C CA . LYS A 1 106 ? 22.392 -18.877 8.939 1.00 0.00 206 LYS A CA 15
ATOM 25091 C C . LYS A 1 106 ? 21.735 -19.878 7.994 1.00 0.00 206 LYS A C 15
ATOM 25092 O O . LYS A 1 106 ? 21.935 -21.086 8.117 1.00 0.00 206 LYS A O 15
ATOM 25111 N N . ASP A 1 1 ? 15.246 -27.082 -6.947 1.00 0.00 101 ASP A N 16
ATOM 25112 C CA . ASP A 1 1 ? 15.275 -27.072 -5.489 1.00 0.00 101 ASP A CA 16
ATOM 25113 C C . ASP A 1 1 ? 14.486 -25.889 -4.937 1.00 0.00 101 ASP A C 16
ATOM 25114 O O . ASP A 1 1 ? 14.676 -24.750 -5.363 1.00 0.00 101 ASP A O 16
ATOM 25123 N N . HIS A 1 2 ? 13.598 -26.168 -3.988 1.00 0.00 102 HIS A N 16
ATOM 25124 C CA . HIS A 1 2 ? 12.779 -25.127 -3.377 1.00 0.00 102 HIS A CA 16
ATOM 25125 C C . HIS A 1 2 ? 12.892 -25.169 -1.856 1.00 0.00 102 HIS A C 16
ATOM 25126 O O . HIS A 1 2 ? 13.326 -26.160 -1.269 1.00 0.00 102 HIS A O 16
ATOM 25140 N N . PRO A 1 3 ? 12.493 -24.068 -1.202 1.00 0.00 103 PRO A N 16
ATOM 25141 C CA . PRO A 1 3 ? 12.540 -23.954 0.258 1.00 0.00 103 PRO A CA 16
ATOM 25142 C C . PRO A 1 3 ? 11.515 -24.851 0.943 1.00 0.00 103 PRO A C 16
ATOM 25143 O O . PRO A 1 3 ? 10.794 -25.601 0.285 1.00 0.00 103 PRO A O 16
ATOM 25154 N N . PHE A 1 4 ? 11.454 -24.768 2.268 1.00 0.00 104 PHE A N 16
ATOM 25155 C CA . PHE A 1 4 ? 10.516 -25.573 3.042 1.00 0.00 104 PHE A CA 16
ATOM 25156 C C . PHE A 1 4 ? 10.135 -24.867 4.339 1.00 0.00 104 PHE A C 16
ATOM 25157 O O . PHE A 1 4 ? 8.960 -24.800 4.702 1.00 0.00 104 PHE A O 16
ATOM 25174 N N . THR A 1 5 ? 11.137 -24.340 5.036 1.00 0.00 105 THR A N 16
ATOM 25175 C CA . THR A 1 5 ? 10.909 -23.641 6.294 1.00 0.00 105 THR A CA 16
ATOM 25176 C C . THR A 1 5 ? 11.913 -22.509 6.484 1.00 0.00 105 THR A C 16
ATOM 25177 O O . THR A 1 5 ? 13.053 -22.595 6.028 1.00 0.00 105 THR A O 16
ATOM 25188 N N . SER A 1 6 ? 11.482 -21.450 7.161 1.00 0.00 106 SER A N 16
ATOM 25189 C CA . SER A 1 6 ? 12.343 -20.299 7.409 1.00 0.00 106 SER A CA 16
ATOM 25190 C C . SER A 1 6 ? 12.349 -19.934 8.890 1.00 0.00 106 SER A C 16
ATOM 25191 O O . SER A 1 6 ? 11.626 -20.527 9.690 1.00 0.00 106 SER A O 16
ATOM 25199 N N . ALA A 1 7 ? 13.172 -18.953 9.248 1.00 0.00 107 ALA A N 16
ATOM 25200 C CA . ALA A 1 7 ? 13.271 -18.507 10.632 1.00 0.00 107 ALA A CA 16
ATOM 25201 C C . ALA A 1 7 ? 14.145 -17.262 10.745 1.00 0.00 107 ALA A C 16
ATOM 25202 O O . ALA A 1 7 ? 15.280 -17.312 11.221 1.00 0.00 107 ALA A O 16
ATOM 25209 N N . PRO A 1 8 ? 13.607 -16.118 10.298 1.00 0.00 108 PRO A N 16
ATOM 25210 C CA . PRO A 1 8 ? 14.322 -14.838 10.339 1.00 0.00 108 PRO A CA 16
ATOM 25211 C C . PRO A 1 8 ? 14.494 -14.316 11.761 1.00 0.00 108 PRO A C 16
ATOM 25212 O O . PRO A 1 8 ? 14.079 -14.960 12.725 1.00 0.00 108 PRO A O 16
ATOM 25223 N N . THR A 1 9 ? 15.109 -13.144 11.886 1.00 0.00 109 THR A N 16
ATOM 25224 C CA . THR A 1 9 ? 15.337 -12.535 13.190 1.00 0.00 109 THR A CA 16
ATOM 25225 C C . THR A 1 9 ? 15.689 -11.058 13.054 1.00 0.00 109 THR A C 16
ATOM 25226 O O . THR A 1 9 ? 16.063 -10.596 11.976 1.00 0.00 109 THR A O 16
ATOM 25237 N N . PHE A 1 10 ? 15.569 -10.322 14.154 1.00 0.00 110 PHE A N 16
ATOM 25238 C CA . PHE A 1 10 ? 15.874 -8.896 14.156 1.00 0.00 110 PHE A CA 16
ATOM 25239 C C . PHE A 1 10 ? 16.430 -8.462 15.509 1.00 0.00 110 PHE A C 16
ATOM 25240 O O . PHE A 1 10 ? 16.491 -9.252 16.451 1.00 0.00 110 PHE A O 16
ATOM 25257 N N . GLY A 1 11 ? 16.836 -7.199 15.598 1.00 0.00 111 GLY A N 16
ATOM 25258 C CA . GLY A 1 11 ? 17.383 -6.680 16.838 1.00 0.00 111 GLY A CA 16
ATOM 25259 C C . GLY A 1 11 ? 17.563 -5.176 16.808 1.00 0.00 111 GLY A C 16
ATOM 25260 O O . GLY A 1 11 ? 17.587 -4.568 15.738 1.00 0.00 111 GLY A O 16
ATOM 25264 N N . ASP A 1 12 ? 17.689 -4.573 17.986 1.00 0.00 112 ASP A N 16
ATOM 25265 C CA . ASP A 1 12 ? 17.868 -3.130 18.090 1.00 0.00 112 ASP A CA 16
ATOM 25266 C C . ASP A 1 12 ? 18.771 -2.778 19.269 1.00 0.00 112 ASP A C 16
ATOM 25267 O O . ASP A 1 12 ? 18.932 -3.569 20.199 1.00 0.00 112 ASP A O 16
ATOM 25276 N N . PHE A 1 13 ? 19.359 -1.587 19.222 1.00 0.00 113 PHE A N 16
ATOM 25277 C CA . PHE A 1 13 ? 20.247 -1.131 20.285 1.00 0.00 113 PHE A CA 16
ATOM 25278 C C . PHE A 1 13 ? 20.670 0.317 20.057 1.00 0.00 113 PHE A C 16
ATOM 25279 O O . PHE A 1 13 ? 20.964 0.720 18.932 1.00 0.00 113 PHE A O 16
ATOM 25296 N N . GLY A 1 14 ? 20.696 1.096 21.134 1.00 0.00 114 GLY A N 16
ATOM 25297 C CA . GLY A 1 14 ? 21.082 2.491 21.031 1.00 0.00 114 GLY A CA 16
ATOM 25298 C C . GLY A 1 14 ? 22.438 2.765 21.652 1.00 0.00 114 GLY A C 16
ATOM 25299 O O . GLY A 1 14 ? 22.728 3.892 22.055 1.00 0.00 114 GLY A O 16
ATOM 25303 N N . SER A 1 15 ? 23.270 1.732 21.732 1.00 0.00 115 SER A N 16
ATOM 25304 C CA . SER A 1 15 ? 24.600 1.865 22.314 1.00 0.00 115 SER A CA 16
ATOM 25305 C C . SER A 1 15 ? 25.471 2.792 21.472 1.00 0.00 115 SER A C 16
ATOM 25306 O O . SER A 1 15 ? 26.380 3.444 21.986 1.00 0.00 115 SER A O 16
ATOM 25314 N N . ASN A 1 16 ? 25.186 2.845 20.175 1.00 0.00 116 ASN A N 16
ATOM 25315 C CA . ASN A 1 16 ? 25.943 3.692 19.260 1.00 0.00 116 ASN A CA 16
ATOM 25316 C C . ASN A 1 16 ? 25.572 5.160 19.445 1.00 0.00 116 ASN A C 16
ATOM 25317 O O . ASN A 1 16 ? 24.847 5.515 20.374 1.00 0.00 116 ASN A O 16
ATOM 25328 N N . GLN A 1 17 ? 26.073 6.008 18.552 1.00 0.00 117 GLN A N 16
ATOM 25329 C CA . GLN A 1 17 ? 25.794 7.438 18.617 1.00 0.00 117 GLN A CA 16
ATOM 25330 C C . GLN A 1 17 ? 24.427 7.753 18.018 1.00 0.00 117 GLN A C 16
ATOM 25331 O O . GLN A 1 17 ? 23.988 8.903 18.022 1.00 0.00 117 GLN A O 16
ATOM 25345 N N . GLN A 1 18 ? 23.760 6.725 17.505 1.00 0.00 118 GLN A N 16
ATOM 25346 C CA . GLN A 1 18 ? 22.443 6.893 16.901 1.00 0.00 118 GLN A CA 16
ATOM 25347 C C . GLN A 1 18 ? 22.521 7.783 15.665 1.00 0.00 118 GLN A C 16
ATOM 25348 O O . GLN A 1 18 ? 21.629 8.592 15.414 1.00 0.00 118 GLN A O 16
ATOM 25362 N N . ALA A 1 19 ? 23.594 7.627 14.896 1.00 0.00 119 ALA A N 16
ATOM 25363 C CA . ALA A 1 19 ? 23.787 8.416 13.686 1.00 0.00 119 ALA A CA 16
ATOM 25364 C C . ALA A 1 19 ? 23.669 7.545 12.439 1.00 0.00 119 ALA A C 16
ATOM 25365 O O . ALA A 1 19 ? 24.588 6.797 12.104 1.00 0.00 119 ALA A O 16
ATOM 25372 N N . MET A 1 20 ? 22.533 7.647 11.757 1.00 0.00 120 MET A N 16
ATOM 25373 C CA . MET A 1 20 ? 22.297 6.868 10.547 1.00 0.00 120 MET A CA 16
ATOM 25374 C C . MET A 1 20 ? 21.600 7.713 9.485 1.00 0.00 120 MET A C 16
ATOM 25375 O O . MET A 1 20 ? 20.841 8.633 9.789 1.00 0.00 120 MET A O 16
ATOM 25389 N N . PRO A 1 21 ? 21.863 7.395 8.208 1.00 0.00 121 PRO A N 16
ATOM 25390 C CA . PRO A 1 21 ? 21.271 8.113 7.076 1.00 0.00 121 PRO A CA 16
ATOM 25391 C C . PRO A 1 21 ? 19.776 7.845 6.937 1.00 0.00 121 PRO A C 16
ATOM 25392 O O . PRO A 1 21 ? 19.142 7.317 7.852 1.00 0.00 121 PRO A O 16
ATOM 25403 N N . LEU A 1 22 ? 19.219 8.212 5.789 1.00 0.00 122 LEU A N 16
ATOM 25404 C CA . LEU A 1 22 ? 17.797 8.011 5.530 1.00 0.00 122 LEU A CA 16
ATOM 25405 C C . LEU A 1 22 ? 17.586 7.133 4.300 1.00 0.00 122 LEU A C 16
ATOM 25406 O O . LEU A 1 22 ? 16.452 6.848 3.915 1.00 0.00 122 LEU A O 16
ATOM 25422 N N . TYR A 1 23 ? 18.686 6.705 3.690 1.00 0.00 123 TYR A N 16
ATOM 25423 C CA . TYR A 1 23 ? 18.622 5.860 2.504 1.00 0.00 123 TYR A CA 16
ATOM 25424 C C . TYR A 1 23 ? 19.275 4.506 2.764 1.00 0.00 123 TYR A C 16
ATOM 25425 O O . TYR A 1 23 ? 19.030 3.537 2.044 1.00 0.00 123 TYR A O 16
ATOM 25443 N N . ARG A 1 24 ? 20.106 4.447 3.799 1.00 0.00 124 ARG A N 16
ATOM 25444 C CA . ARG A 1 24 ? 20.796 3.212 4.155 1.00 0.00 124 ARG A CA 16
ATOM 25445 C C . ARG A 1 24 ? 20.666 2.929 5.649 1.00 0.00 124 ARG A C 16
ATOM 25446 O O . ARG A 1 24 ? 21.575 3.215 6.428 1.00 0.00 124 ARG A O 16
ATOM 25467 N N . VAL A 1 25 ? 19.528 2.365 6.042 1.00 0.00 125 VAL A N 16
ATOM 25468 C CA . VAL A 1 25 ? 19.278 2.042 7.442 1.00 0.00 125 VAL A CA 16
ATOM 25469 C C . VAL A 1 25 ? 20.385 1.160 8.008 1.00 0.00 125 VAL A C 16
ATOM 25470 O O . VAL A 1 25 ? 20.700 1.228 9.196 1.00 0.00 125 VAL A O 16
ATOM 25483 N N . GLU A 1 26 ? 20.973 0.332 7.149 1.00 0.00 126 GLU A N 16
ATOM 25484 C CA . GLU A 1 26 ? 22.045 -0.564 7.565 1.00 0.00 126 GLU A CA 16
ATOM 25485 C C . GLU A 1 26 ? 23.183 -0.559 6.548 1.00 0.00 126 GLU A C 16
ATOM 25486 O O . GLU A 1 26 ? 23.014 -0.174 5.391 1.00 0.00 126 GLU A O 16
ATOM 25498 N N . PRO A 1 27 ? 24.372 -0.998 6.989 1.00 0.00 127 PRO A N 16
ATOM 25499 C CA . PRO A 1 27 ? 25.561 -1.054 6.135 1.00 0.00 127 PRO A CA 16
ATOM 25500 C C . PRO A 1 27 ? 25.453 -2.131 5.060 1.00 0.00 127 PRO A C 16
ATOM 25501 O O . PRO A 1 27 ? 24.865 -3.189 5.285 1.00 0.00 127 PRO A O 16
ATOM 25512 N N . VAL A 1 28 ? 26.025 -1.855 3.893 1.00 0.00 128 VAL A N 16
ATOM 25513 C CA . VAL A 1 28 ? 25.994 -2.800 2.783 1.00 0.00 128 VAL A CA 16
ATOM 25514 C C . VAL A 1 28 ? 26.873 -4.012 3.070 1.00 0.00 128 VAL A C 16
ATOM 25515 O O . VAL A 1 28 ? 27.993 -3.877 3.562 1.00 0.00 128 VAL A O 16
ATOM 25528 N N . TYR A 1 29 ? 26.358 -5.197 2.758 1.00 0.00 129 TYR A N 16
ATOM 25529 C CA . TYR A 1 29 ? 27.096 -6.434 2.984 1.00 0.00 129 TYR A CA 16
ATOM 25530 C C . TYR A 1 29 ? 28.011 -6.746 1.803 1.00 0.00 129 TYR A C 16
ATOM 25531 O O . TYR A 1 29 ? 27.667 -6.520 0.642 1.00 0.00 129 TYR A O 16
ATOM 25549 N N . PRO A 1 30 ? 29.204 -7.278 2.105 1.00 0.00 130 PRO A N 16
ATOM 25550 C CA . PRO A 1 30 ? 30.193 -7.634 1.083 1.00 0.00 130 PRO A CA 16
ATOM 25551 C C . PRO A 1 30 ? 29.759 -8.835 0.250 1.00 0.00 130 PRO A C 16
ATOM 25552 O O . PRO A 1 30 ? 28.598 -9.243 0.289 1.00 0.00 130 PRO A O 16
ATOM 25563 N N . SER A 1 31 ? 30.698 -9.397 -0.505 1.00 0.00 131 SER A N 16
ATOM 25564 C CA . SER A 1 31 ? 30.411 -10.549 -1.351 1.00 0.00 131 SER A CA 16
ATOM 25565 C C . SER A 1 31 ? 31.275 -11.743 -0.954 1.00 0.00 131 SER A C 16
ATOM 25566 O O . SER A 1 31 ? 30.821 -12.887 -0.978 1.00 0.00 131 SER A O 16
ATOM 25574 N N . ARG A 1 32 ? 32.523 -11.467 -0.591 1.00 0.00 132 ARG A N 16
ATOM 25575 C CA . ARG A 1 32 ? 33.453 -12.517 -0.190 1.00 0.00 132 ARG A CA 16
ATOM 25576 C C . ARG A 1 32 ? 33.316 -12.825 1.298 1.00 0.00 132 ARG A C 16
ATOM 25577 O O . ARG A 1 32 ? 33.081 -13.969 1.686 1.00 0.00 132 ARG A O 16
ATOM 25598 N N . ALA A 1 33 ? 33.465 -11.796 2.126 1.00 0.00 133 ALA A N 16
ATOM 25599 C CA . ALA A 1 33 ? 33.357 -11.957 3.571 1.00 0.00 133 ALA A CA 16
ATOM 25600 C C . ALA A 1 33 ? 32.000 -12.535 3.959 1.00 0.00 133 ALA A C 16
ATOM 25601 O O . ALA A 1 33 ? 31.864 -13.185 4.996 1.00 0.00 133 ALA A O 16
ATOM 25608 N N . LEU A 1 34 ? 30.998 -12.294 3.120 1.00 0.00 134 LEU A N 16
ATOM 25609 C CA . LEU A 1 34 ? 29.650 -12.791 3.376 1.00 0.00 134 LEU A CA 16
ATOM 25610 C C . LEU A 1 34 ? 29.613 -14.315 3.328 1.00 0.00 134 LEU A C 16
ATOM 25611 O O . LEU A 1 34 ? 28.947 -14.956 4.141 1.00 0.00 134 LEU A O 16
ATOM 25627 N N . LYS A 1 35 ? 30.335 -14.889 2.372 1.00 0.00 135 LYS A N 16
ATOM 25628 C CA . LYS A 1 35 ? 30.388 -16.339 2.220 1.00 0.00 135 LYS A CA 16
ATOM 25629 C C . LYS A 1 35 ? 31.536 -16.929 3.033 1.00 0.00 135 LYS A C 16
ATOM 25630 O O . LYS A 1 35 ? 31.618 -18.144 3.215 1.00 0.00 135 LYS A O 16
ATOM 25649 N N . ARG A 1 36 ? 32.418 -16.063 3.520 1.00 0.00 136 ARG A N 16
ATOM 25650 C CA . ARG A 1 36 ? 33.560 -16.499 4.314 1.00 0.00 136 ARG A CA 16
ATOM 25651 C C . ARG A 1 36 ? 33.114 -17.420 5.446 1.00 0.00 136 ARG A C 16
ATOM 25652 O O . ARG A 1 36 ? 33.423 -18.611 5.449 1.00 0.00 136 ARG A O 16
ATOM 25673 N N . GLY A 1 37 ? 32.387 -16.859 6.407 1.00 0.00 137 GLY A N 16
ATOM 25674 C CA . GLY A 1 37 ? 31.912 -17.644 7.532 1.00 0.00 137 GLY A CA 16
ATOM 25675 C C . GLY A 1 37 ? 32.373 -17.085 8.864 1.00 0.00 137 GLY A C 16
ATOM 25676 O O . GLY A 1 37 ? 32.467 -17.814 9.852 1.00 0.00 137 GLY A O 16
ATOM 25680 N N . VAL A 1 38 ? 32.662 -15.788 8.892 1.00 0.00 138 VAL A N 16
ATOM 25681 C CA . VAL A 1 38 ? 33.117 -15.133 10.113 1.00 0.00 138 VAL A CA 16
ATOM 25682 C C . VAL A 1 38 ? 32.241 -13.931 10.449 1.00 0.00 138 VAL A C 16
ATOM 25683 O O . VAL A 1 38 ? 31.728 -13.255 9.558 1.00 0.00 138 VAL A O 16
ATOM 25696 N N . GLU A 1 39 ? 32.074 -13.671 11.742 1.00 0.00 139 GLU A N 16
ATOM 25697 C CA . GLU A 1 39 ? 31.260 -12.550 12.197 1.00 0.00 139 GLU A CA 16
ATOM 25698 C C . GLU A 1 39 ? 32.096 -11.560 13.002 1.00 0.00 139 GLU A C 16
ATOM 25699 O O . GLU A 1 39 ? 32.506 -11.848 14.126 1.00 0.00 139 GLU A O 16
ATOM 25711 N N . GLY A 1 40 ? 32.347 -10.392 12.418 1.00 0.00 140 GLY A N 16
ATOM 25712 C CA . GLY A 1 40 ? 33.134 -9.378 13.095 1.00 0.00 140 GLY A CA 16
ATOM 25713 C C . GLY A 1 40 ? 32.304 -8.177 13.502 1.00 0.00 140 GLY A C 16
ATOM 25714 O O . GLY A 1 40 ? 31.221 -8.324 14.069 1.00 0.00 140 GLY A O 16
ATOM 25718 N N . PHE A 1 41 ? 32.813 -6.983 13.215 1.00 0.00 141 PHE A N 16
ATOM 25719 C CA . PHE A 1 41 ? 32.112 -5.751 13.557 1.00 0.00 141 PHE A CA 16
ATOM 25720 C C . PHE A 1 41 ? 32.589 -4.594 12.685 1.00 0.00 141 PHE A C 16
ATOM 25721 O O . PHE A 1 41 ? 33.564 -4.721 11.943 1.00 0.00 141 PHE A O 16
ATOM 25738 N N . VAL A 1 42 ? 31.894 -3.464 12.778 1.00 0.00 142 VAL A N 16
ATOM 25739 C CA . VAL A 1 42 ? 32.246 -2.283 11.999 1.00 0.00 142 VAL A CA 16
ATOM 25740 C C . VAL A 1 42 ? 32.074 -1.011 12.820 1.00 0.00 142 VAL A C 16
ATOM 25741 O O . VAL A 1 42 ? 30.963 -0.664 13.225 1.00 0.00 142 VAL A O 16
ATOM 25754 N N . THR A 1 43 ? 33.181 -0.317 13.065 1.00 0.00 143 THR A N 16
ATOM 25755 C CA . THR A 1 43 ? 33.154 0.918 13.839 1.00 0.00 143 THR A CA 16
ATOM 25756 C C . THR A 1 43 ? 33.858 2.048 13.097 1.00 0.00 143 THR A C 16
ATOM 25757 O O . THR A 1 43 ? 35.086 2.074 13.005 1.00 0.00 143 THR A O 16
ATOM 25768 N N . LEU A 1 44 ? 33.074 2.981 12.569 1.00 0.00 144 LEU A N 16
ATOM 25769 C CA . LEU A 1 44 ? 33.623 4.116 11.835 1.00 0.00 144 LEU A CA 16
ATOM 25770 C C . LEU A 1 44 ? 33.204 5.435 12.478 1.00 0.00 144 LEU A C 16
ATOM 25771 O O . LEU A 1 44 ? 32.069 5.584 12.929 1.00 0.00 144 LEU A O 16
ATOM 25787 N N . SER A 1 45 ? 34.128 6.389 12.514 1.00 0.00 145 SER A N 16
ATOM 25788 C CA . SER A 1 45 ? 33.856 7.695 13.103 1.00 0.00 145 SER A CA 16
ATOM 25789 C C . SER A 1 45 ? 33.822 8.778 12.029 1.00 0.00 145 SER A C 16
ATOM 25790 O O . SER A 1 45 ? 34.799 8.986 11.309 1.00 0.00 145 SER A O 16
ATOM 25798 N N . PHE A 1 46 ? 32.690 9.467 11.927 1.00 0.00 146 PHE A N 16
ATOM 25799 C CA . PHE A 1 46 ? 32.527 10.529 10.941 1.00 0.00 146 PHE A CA 16
ATOM 25800 C C . PHE A 1 46 ? 31.867 11.754 11.566 1.00 0.00 146 PHE A C 16
ATOM 25801 O O . PHE A 1 46 ? 31.316 11.685 12.665 1.00 0.00 146 PHE A O 16
ATOM 25818 N N . THR A 1 47 ? 31.926 12.877 10.857 1.00 0.00 147 THR A N 16
ATOM 25819 C CA . THR A 1 47 ? 31.337 14.119 11.341 1.00 0.00 147 THR A CA 16
ATOM 25820 C C . THR A 1 47 ? 30.160 14.545 10.470 1.00 0.00 147 THR A C 16
ATOM 25821 O O . THR A 1 47 ? 30.293 14.680 9.253 1.00 0.00 147 THR A O 16
ATOM 25832 N N . ILE A 1 48 ? 29.010 14.757 11.100 1.00 0.00 148 ILE A N 16
ATOM 25833 C CA . ILE A 1 48 ? 27.811 15.170 10.382 1.00 0.00 148 ILE A CA 16
ATOM 25834 C C . ILE A 1 48 ? 27.677 16.689 10.364 1.00 0.00 148 ILE A C 16
ATOM 25835 O O . ILE A 1 48 ? 27.275 17.299 11.355 1.00 0.00 148 ILE A O 16
ATOM 25851 N N . ASP A 1 49 ? 28.014 17.293 9.230 1.00 0.00 149 ASP A N 16
ATOM 25852 C CA . ASP A 1 49 ? 27.928 18.741 9.081 1.00 0.00 149 ASP A CA 16
ATOM 25853 C C . ASP A 1 49 ? 26.495 19.225 9.280 1.00 0.00 149 ASP A C 16
ATOM 25854 O O . ASP A 1 49 ? 25.542 18.463 9.112 1.00 0.00 149 ASP A O 16
ATOM 25863 N N . THR A 1 50 ? 26.349 20.496 9.639 1.00 0.00 150 THR A N 16
ATOM 25864 C CA . THR A 1 50 ? 25.033 21.081 9.863 1.00 0.00 150 THR A CA 16
ATOM 25865 C C . THR A 1 50 ? 24.087 20.764 8.711 1.00 0.00 150 THR A C 16
ATOM 25866 O O . THR A 1 50 ? 22.888 20.568 8.913 1.00 0.00 150 THR A O 16
ATOM 25877 N N . THR A 1 51 ? 24.633 20.713 7.499 1.00 0.00 151 THR A N 16
ATOM 25878 C CA . THR A 1 51 ? 23.837 20.420 6.314 1.00 0.00 151 THR A CA 16
ATOM 25879 C C . THR A 1 51 ? 23.747 18.918 6.071 1.00 0.00 151 THR A C 16
ATOM 25880 O O . THR A 1 51 ? 23.540 18.473 4.943 1.00 0.00 151 THR A O 16
ATOM 25891 N N . GLY A 1 52 ? 23.902 18.139 7.138 1.00 0.00 152 GLY A N 16
ATOM 25892 C CA . GLY A 1 52 ? 23.834 16.695 7.019 1.00 0.00 152 GLY A CA 16
ATOM 25893 C C . GLY A 1 52 ? 24.862 16.144 6.051 1.00 0.00 152 GLY A C 16
ATOM 25894 O O . GLY A 1 52 ? 24.526 15.388 5.139 1.00 0.00 152 GLY A O 16
ATOM 25898 N N . LYS A 1 53 ? 26.120 16.523 6.248 1.00 0.00 153 LYS A N 16
ATOM 25899 C CA . LYS A 1 53 ? 27.203 16.063 5.386 1.00 0.00 153 LYS A CA 16
ATOM 25900 C C . LYS A 1 53 ? 28.230 15.265 6.182 1.00 0.00 153 LYS A C 16
ATOM 25901 O O . LYS A 1 53 ? 28.859 15.788 7.101 1.00 0.00 153 LYS A O 16
ATOM 25920 N N . ALA A 1 54 ? 28.397 13.997 5.821 1.00 0.00 154 ALA A N 16
ATOM 25921 C CA . ALA A 1 54 ? 29.351 13.128 6.500 1.00 0.00 154 ALA A CA 16
ATOM 25922 C C . ALA A 1 54 ? 30.734 13.233 5.867 1.00 0.00 154 ALA A C 16
ATOM 25923 O O . ALA A 1 54 ? 30.966 12.727 4.769 1.00 0.00 154 ALA A O 16
ATOM 25930 N N . VAL A 1 55 ? 31.652 13.893 6.567 1.00 0.00 155 VAL A N 16
ATOM 25931 C CA . VAL A 1 55 ? 33.013 14.064 6.073 1.00 0.00 155 VAL A CA 16
ATOM 25932 C C . VAL A 1 55 ? 34.035 13.653 7.127 1.00 0.00 155 VAL A C 16
ATOM 25933 O O . VAL A 1 55 ? 33.682 13.374 8.274 1.00 0.00 155 VAL A O 16
ATOM 25946 N N . ASP A 1 56 ? 35.303 13.618 6.732 1.00 0.00 156 ASP A N 16
ATOM 25947 C CA . ASP A 1 56 ? 36.378 13.242 7.643 1.00 0.00 156 ASP A CA 16
ATOM 25948 C C . ASP A 1 56 ? 36.191 11.814 8.145 1.00 0.00 156 ASP A C 16
ATOM 25949 O O . ASP A 1 56 ? 36.325 11.542 9.338 1.00 0.00 156 ASP A O 16
ATOM 25958 N N . ILE A 1 57 ? 35.881 10.906 7.226 1.00 0.00 157 ILE A N 16
ATOM 25959 C CA . ILE A 1 57 ? 35.676 9.505 7.575 1.00 0.00 157 ILE A CA 16
ATOM 25960 C C . ILE A 1 57 ? 36.925 8.911 8.218 1.00 0.00 157 ILE A C 16
ATOM 25961 O O . ILE A 1 57 ? 37.931 8.681 7.548 1.00 0.00 157 ILE A O 16
ATOM 25977 N N . ASN A 1 58 ? 36.851 8.662 9.521 1.00 0.00 158 ASN A N 16
ATOM 25978 C CA . ASN A 1 58 ? 37.976 8.092 10.255 1.00 0.00 158 ASN A CA 16
ATOM 25979 C C . ASN A 1 58 ? 37.571 6.796 10.950 1.00 0.00 158 ASN A C 16
ATOM 25980 O O . ASN A 1 58 ? 36.740 6.799 11.858 1.00 0.00 158 ASN A O 16
ATOM 25991 N N . VAL A 1 59 ? 38.165 5.688 10.517 1.00 0.00 159 VAL A N 16
ATOM 25992 C CA . VAL A 1 59 ? 37.868 4.384 11.098 1.00 0.00 159 VAL A CA 16
ATOM 25993 C C . VAL A 1 59 ? 38.657 4.163 12.383 1.00 0.00 159 VAL A C 16
ATOM 25994 O O . VAL A 1 59 ? 39.858 4.428 12.440 1.00 0.00 159 VAL A O 16
ATOM 26007 N N . VAL A 1 60 ? 37.975 3.674 13.414 1.00 0.00 160 VAL A N 16
ATOM 26008 C CA . VAL A 1 60 ? 38.612 3.415 14.699 1.00 0.00 160 VAL A CA 16
ATOM 26009 C C . VAL A 1 60 ? 38.896 1.928 14.882 1.00 0.00 160 VAL A C 16
ATOM 26010 O O . VAL A 1 60 ? 39.878 1.547 15.519 1.00 0.00 160 VAL A O 16
ATOM 26023 N N . ASP A 1 61 ? 38.029 1.093 14.319 1.00 0.00 161 ASP A N 16
ATOM 26024 C CA . ASP A 1 61 ? 38.187 -0.353 14.418 1.00 0.00 161 ASP A CA 16
ATOM 26025 C C . ASP A 1 61 ? 37.048 -1.074 13.705 1.00 0.00 161 ASP A C 16
ATOM 26026 O O . ASP A 1 61 ? 35.877 -0.880 14.030 1.00 0.00 161 ASP A O 16
ATOM 26035 N N . ALA A 1 62 ? 37.399 -1.906 12.730 1.00 0.00 162 ALA A N 16
ATOM 26036 C CA . ALA A 1 62 ? 36.407 -2.657 11.971 1.00 0.00 162 ALA A CA 16
ATOM 26037 C C . ALA A 1 62 ? 36.937 -4.033 11.583 1.00 0.00 162 ALA A C 16
ATOM 26038 O O . ALA A 1 62 ? 37.989 -4.149 10.957 1.00 0.00 162 ALA A O 16
ATOM 26045 N N . ASN A 1 63 ? 36.202 -5.074 11.961 1.00 0.00 163 ASN A N 16
ATOM 26046 C CA . ASN A 1 63 ? 36.600 -6.442 11.654 1.00 0.00 163 ASN A CA 16
ATOM 26047 C C . ASN A 1 63 ? 37.979 -6.750 12.229 1.00 0.00 163 ASN A C 16
ATOM 26048 O O . ASN A 1 63 ? 38.749 -5.853 12.575 1.00 0.00 163 ASN A O 16
ATOM 26059 N N . PRO A 1 64 ? 38.301 -8.048 12.334 1.00 0.00 164 PRO A N 16
ATOM 26060 C CA . PRO A 1 64 ? 39.588 -8.504 12.865 1.00 0.00 164 PRO A CA 16
ATOM 26061 C C . PRO A 1 64 ? 40.747 -8.193 11.924 1.00 0.00 164 PRO A C 16
ATOM 26062 O O . PRO A 1 64 ? 41.774 -7.658 12.343 1.00 0.00 164 PRO A O 16
ATOM 26073 N N . LYS A 1 65 ? 40.575 -8.529 10.650 1.00 0.00 165 LYS A N 16
ATOM 26074 C CA . LYS A 1 65 ? 41.606 -8.284 9.648 1.00 0.00 165 LYS A CA 16
ATOM 26075 C C . LYS A 1 65 ? 40.987 -8.096 8.267 1.00 0.00 165 LYS A C 16
ATOM 26076 O O . LYS A 1 65 ? 40.797 -9.060 7.525 1.00 0.00 165 LYS A O 16
ATOM 26095 N N . ARG A 1 66 ? 40.678 -6.849 7.927 1.00 0.00 166 ARG A N 16
ATOM 26096 C CA . ARG A 1 66 ? 40.081 -6.535 6.634 1.00 0.00 166 ARG A CA 16
ATOM 26097 C C . ARG A 1 66 ? 39.085 -7.614 6.219 1.00 0.00 166 ARG A C 16
ATOM 26098 O O . ARG A 1 66 ? 39.444 -8.576 5.541 1.00 0.00 166 ARG A O 16
ATOM 26119 N N . MET A 1 67 ? 37.833 -7.446 6.631 1.00 0.00 167 MET A N 16
ATOM 26120 C CA . MET A 1 67 ? 36.785 -8.405 6.301 1.00 0.00 167 MET A CA 16
ATOM 26121 C C . MET A 1 67 ? 35.537 -7.693 5.788 1.00 0.00 167 MET A C 16
ATOM 26122 O O . MET A 1 67 ? 34.917 -8.127 4.818 1.00 0.00 167 MET A O 16
ATOM 26136 N N . PHE A 1 68 ? 35.175 -6.597 6.447 1.00 0.00 168 PHE A N 16
ATOM 26137 C CA . PHE A 1 68 ? 34.000 -5.825 6.058 1.00 0.00 168 PHE A CA 16
ATOM 26138 C C . PHE A 1 68 ? 34.288 -4.328 6.122 1.00 0.00 168 PHE A C 16
ATOM 26139 O O . PHE A 1 68 ? 33.371 -3.508 6.094 1.00 0.00 168 PHE A O 16
ATOM 26156 N N . GLU A 1 69 ? 35.569 -3.980 6.208 1.00 0.00 169 GLU A N 16
ATOM 26157 C CA . GLU A 1 69 ? 35.977 -2.582 6.277 1.00 0.00 169 GLU A CA 16
ATOM 26158 C C . GLU A 1 69 ? 35.650 -1.855 4.975 1.00 0.00 169 GLU A C 16
ATOM 26159 O O . GLU A 1 69 ? 35.204 -0.708 4.988 1.00 0.00 169 GLU A O 16
ATOM 26171 N N . ARG A 1 70 ? 35.877 -2.531 3.854 1.00 0.00 170 ARG A N 16
ATOM 26172 C CA . ARG A 1 70 ? 35.608 -1.950 2.544 1.00 0.00 170 ARG A CA 16
ATOM 26173 C C . ARG A 1 70 ? 34.166 -1.460 2.452 1.00 0.00 170 ARG A C 16
ATOM 26174 O O . ARG A 1 70 ? 33.916 -0.264 2.306 1.00 0.00 170 ARG A O 16
ATOM 26195 N N . GLU A 1 71 ? 33.223 -2.392 2.537 1.00 0.00 171 GLU A N 16
ATOM 26196 C CA . GLU A 1 71 ? 31.806 -2.055 2.462 1.00 0.00 171 GLU A CA 16
ATOM 26197 C C . GLU A 1 71 ? 31.442 -1.001 3.504 1.00 0.00 171 GLU A C 16
ATOM 26198 O O . GLU A 1 71 ? 30.686 -0.071 3.223 1.00 0.00 171 GLU A O 16
ATOM 26210 N N . ALA A 1 72 ? 31.986 -1.154 4.707 1.00 0.00 172 ALA A N 16
ATOM 26211 C CA . ALA A 1 72 ? 31.720 -0.216 5.790 1.00 0.00 172 ALA A CA 16
ATOM 26212 C C . ALA A 1 72 ? 32.180 1.191 5.423 1.00 0.00 172 ALA A C 16
ATOM 26213 O O . ALA A 1 72 ? 31.491 2.172 5.704 1.00 0.00 172 ALA A O 16
ATOM 26220 N N . MET A 1 73 ? 33.347 1.282 4.795 1.00 0.00 173 MET A N 16
ATOM 26221 C CA . MET A 1 73 ? 33.898 2.570 4.389 1.00 0.00 173 MET A CA 16
ATOM 26222 C C . MET A 1 73 ? 33.116 3.150 3.215 1.00 0.00 173 MET A C 16
ATOM 26223 O O . MET A 1 73 ? 32.603 4.266 3.290 1.00 0.00 173 MET A O 16
ATOM 26237 N N . GLN A 1 74 ? 33.031 2.385 2.131 1.00 0.00 174 GLN A N 16
ATOM 26238 C CA . GLN A 1 74 ? 32.312 2.825 0.941 1.00 0.00 174 GLN A CA 16
ATOM 26239 C C . GLN A 1 74 ? 30.866 3.176 1.277 1.00 0.00 174 GLN A C 16
ATOM 26240 O O . GLN A 1 74 ? 30.273 4.061 0.662 1.00 0.00 174 GLN A O 16
ATOM 26254 N N . ALA A 1 75 ? 30.304 2.474 2.256 1.00 0.00 175 ALA A N 16
ATOM 26255 C CA . ALA A 1 75 ? 28.929 2.713 2.674 1.00 0.00 175 ALA A CA 16
ATOM 26256 C C . ALA A 1 75 ? 28.763 4.118 3.243 1.00 0.00 175 ALA A C 16
ATOM 26257 O O . ALA A 1 75 ? 27.902 4.880 2.802 1.00 0.00 175 ALA A O 16
ATOM 26264 N N . LEU A 1 76 ? 29.593 4.455 4.225 1.00 0.00 176 LEU A N 16
ATOM 26265 C CA . LEU A 1 76 ? 29.538 5.769 4.855 1.00 0.00 176 LEU A CA 16
ATOM 26266 C C . LEU A 1 76 ? 29.570 6.877 3.807 1.00 0.00 176 LEU A C 16
ATOM 26267 O O . LEU A 1 76 ? 28.853 7.872 3.917 1.00 0.00 176 LEU A O 16
ATOM 26283 N N . LYS A 1 77 ? 30.406 6.698 2.789 1.00 0.00 177 LYS A N 16
ATOM 26284 C CA . LYS A 1 77 ? 30.530 7.680 1.719 1.00 0.00 177 LYS A CA 16
ATOM 26285 C C . LYS A 1 77 ? 29.335 7.608 0.773 1.00 0.00 177 LYS A C 16
ATOM 26286 O O . LYS A 1 77 ? 28.866 8.629 0.269 1.00 0.00 177 LYS A O 16
ATOM 26305 N N . LYS A 1 78 ? 28.845 6.395 0.537 1.00 0.00 178 LYS A N 16
ATOM 26306 C CA . LYS A 1 78 ? 27.703 6.189 -0.346 1.00 0.00 178 LYS A CA 16
ATOM 26307 C C . LYS A 1 78 ? 26.394 6.468 0.385 1.00 0.00 178 LYS A C 16
ATOM 26308 O O . LYS A 1 78 ? 25.312 6.329 -0.186 1.00 0.00 178 LYS A O 16
ATOM 26327 N N . TRP A 1 79 ? 26.499 6.863 1.649 1.00 0.00 179 TRP A N 16
ATOM 26328 C CA . TRP A 1 79 ? 25.322 7.163 2.456 1.00 0.00 179 TRP A CA 16
ATOM 26329 C C . TRP A 1 79 ? 24.876 8.606 2.253 1.00 0.00 179 TRP A C 16
ATOM 26330 O O . TRP A 1 79 ? 25.626 9.431 1.729 1.00 0.00 179 TRP A O 16
ATOM 26351 N N . LYS A 1 80 ? 23.651 8.907 2.670 1.00 0.00 180 LYS A N 16
ATOM 26352 C CA . LYS A 1 80 ? 23.105 10.252 2.535 1.00 0.00 180 LYS A CA 16
ATOM 26353 C C . LYS A 1 80 ? 22.377 10.674 3.808 1.00 0.00 180 LYS A C 16
ATOM 26354 O O . LYS A 1 80 ? 21.540 9.937 4.330 1.00 0.00 180 LYS A O 16
ATOM 26373 N N . TYR A 1 81 ? 22.701 11.864 4.302 1.00 0.00 181 TYR A N 16
ATOM 26374 C CA . TYR A 1 81 ? 22.078 12.383 5.514 1.00 0.00 181 TYR A CA 16
ATOM 26375 C C . TYR A 1 81 ? 21.435 13.742 5.257 1.00 0.00 181 TYR A C 16
ATOM 26376 O O . TYR A 1 81 ? 22.077 14.657 4.741 1.00 0.00 181 TYR A O 16
ATOM 26394 N N . GLN A 1 82 ? 20.163 13.866 5.622 1.00 0.00 182 GLN A N 16
ATOM 26395 C CA . GLN A 1 82 ? 19.432 15.113 5.431 1.00 0.00 182 GLN A CA 16
ATOM 26396 C C . GLN A 1 82 ? 19.428 15.943 6.711 1.00 0.00 182 GLN A C 16
ATOM 26397 O O . GLN A 1 82 ? 19.077 15.464 7.789 1.00 0.00 182 GLN A O 16
ATOM 26411 N N . PRO A 1 83 ? 19.829 17.218 6.591 1.00 0.00 183 PRO A N 16
ATOM 26412 C CA . PRO A 1 83 ? 19.880 18.141 7.728 1.00 0.00 183 PRO A CA 16
ATOM 26413 C C . PRO A 1 83 ? 18.491 18.522 8.229 1.00 0.00 183 PRO A C 16
ATOM 26414 O O . PRO A 1 83 ? 17.949 19.561 7.852 1.00 0.00 183 PRO A O 16
ATOM 26425 N N . GLN A 1 84 ? 17.921 17.675 9.080 1.00 0.00 184 GLN A N 16
ATOM 26426 C CA . GLN A 1 84 ? 16.595 17.924 9.632 1.00 0.00 184 GLN A CA 16
ATOM 26427 C C . GLN A 1 84 ? 16.595 17.751 11.148 1.00 0.00 184 GLN A C 16
ATOM 26428 O O . GLN A 1 84 ? 16.857 16.661 11.657 1.00 0.00 184 GLN A O 16
ATOM 26442 N N . ILE A 1 85 ? 16.300 18.832 11.861 1.00 0.00 185 ILE A N 16
ATOM 26443 C CA . ILE A 1 85 ? 16.265 18.799 13.318 1.00 0.00 185 ILE A CA 16
ATOM 26444 C C . ILE A 1 85 ? 14.903 18.337 13.825 1.00 0.00 185 ILE A C 16
ATOM 26445 O O . ILE A 1 85 ? 13.895 19.019 13.638 1.00 0.00 185 ILE A O 16
ATOM 26461 N N . VAL A 1 86 ? 14.880 17.175 14.470 1.00 0.00 186 VAL A N 16
ATOM 26462 C CA . VAL A 1 86 ? 13.642 16.623 15.007 1.00 0.00 186 VAL A CA 16
ATOM 26463 C C . VAL A 1 86 ? 13.817 16.191 16.459 1.00 0.00 186 VAL A C 16
ATOM 26464 O O . VAL A 1 86 ? 14.919 15.842 16.885 1.00 0.00 186 VAL A O 16
ATOM 26477 N N . ASP A 1 87 ? 12.725 16.217 17.214 1.00 0.00 187 ASP A N 16
ATOM 26478 C CA . ASP A 1 87 ? 12.757 15.827 18.619 1.00 0.00 187 ASP A CA 16
ATOM 26479 C C . ASP A 1 87 ? 13.414 14.461 18.788 1.00 0.00 187 ASP A C 16
ATOM 26480 O O . ASP A 1 87 ? 12.833 13.433 18.442 1.00 0.00 187 ASP A O 16
ATOM 26489 N N . GLY A 1 88 ? 14.632 14.458 19.323 1.00 0.00 188 GLY A N 16
ATOM 26490 C CA . GLY A 1 88 ? 15.349 13.213 19.527 1.00 0.00 188 GLY A CA 16
ATOM 26491 C C . GLY A 1 88 ? 16.658 13.165 18.764 1.00 0.00 188 GLY A C 16
ATOM 26492 O O . GLY A 1 88 ? 17.618 12.531 19.202 1.00 0.00 188 GLY A O 16
ATOM 26496 N N . LYS A 1 89 ? 16.697 13.837 17.618 1.00 0.00 189 LYS A N 16
ATOM 26497 C CA . LYS A 1 89 ? 17.898 13.869 16.791 1.00 0.00 189 LYS A CA 16
ATOM 26498 C C . LYS A 1 89 ? 18.017 15.201 16.057 1.00 0.00 189 LYS A C 16
ATOM 26499 O O . LYS A 1 89 ? 17.060 15.667 15.440 1.00 0.00 189 LYS A O 16
ATOM 26518 N N . ALA A 1 90 ? 19.198 15.806 16.127 1.00 0.00 190 ALA A N 16
ATOM 26519 C CA . ALA A 1 90 ? 19.442 17.082 15.466 1.00 0.00 190 ALA A CA 16
ATOM 26520 C C . ALA A 1 90 ? 20.693 17.019 14.596 1.00 0.00 190 ALA A C 16
ATOM 26521 O O . ALA A 1 90 ? 21.232 15.940 14.345 1.00 0.00 190 ALA A O 16
ATOM 26528 N N . ILE A 1 91 ? 21.149 18.180 14.138 1.00 0.00 191 ILE A N 16
ATOM 26529 C CA . ILE A 1 91 ? 22.337 18.255 13.297 1.00 0.00 191 ILE A CA 16
ATOM 26530 C C . ILE A 1 91 ? 23.473 18.980 14.012 1.00 0.00 191 ILE A C 16
ATOM 26531 O O . ILE A 1 91 ? 23.342 19.364 15.173 1.00 0.00 191 ILE A O 16
ATOM 26547 N N . GLU A 1 92 ? 24.586 19.163 13.309 1.00 0.00 192 GLU A N 16
ATOM 26548 C CA . GLU A 1 92 ? 25.744 19.843 13.877 1.00 0.00 192 GLU A CA 16
ATOM 26549 C C . GLU A 1 92 ? 26.367 19.013 14.996 1.00 0.00 192 GLU A C 16
ATOM 26550 O O . GLU A 1 92 ? 26.258 19.358 16.172 1.00 0.00 192 GLU A O 16
ATOM 26562 N N . GLN A 1 93 ? 27.020 17.918 14.619 1.00 0.00 193 GLN A N 16
ATOM 26563 C CA . GLN A 1 93 ? 27.659 17.039 15.591 1.00 0.00 193 GLN A CA 16
ATOM 26564 C C . GLN A 1 93 ? 28.897 16.378 14.995 1.00 0.00 193 GLN A C 16
ATOM 26565 O O . GLN A 1 93 ? 28.825 15.323 14.363 1.00 0.00 193 GLN A O 16
ATOM 26579 N N . PRO A 1 94 ? 30.062 17.011 15.198 1.00 0.00 194 PRO A N 16
ATOM 26580 C CA . PRO A 1 94 ? 31.339 16.503 14.688 1.00 0.00 194 PRO A CA 16
ATOM 26581 C C . PRO A 1 94 ? 31.789 15.237 15.410 1.00 0.00 194 PRO A C 16
ATOM 26582 O O . PRO A 1 94 ? 32.777 14.612 15.030 1.00 0.00 194 PRO A O 16
ATOM 26593 N N . GLY A 1 95 ? 31.055 14.865 16.455 1.00 0.00 195 GLY A N 16
ATOM 26594 C CA . GLY A 1 95 ? 31.395 13.675 17.214 1.00 0.00 195 GLY A CA 16
ATOM 26595 C C . GLY A 1 95 ? 30.352 12.584 17.078 1.00 0.00 195 GLY A C 16
ATOM 26596 O O . GLY A 1 95 ? 29.474 12.447 17.929 1.00 0.00 195 GLY A O 16
ATOM 26600 N N . GLN A 1 96 ? 30.447 11.807 16.004 1.00 0.00 196 GLN A N 16
ATOM 26601 C CA . GLN A 1 96 ? 29.502 10.724 15.759 1.00 0.00 196 GLN A CA 16
ATOM 26602 C C . GLN A 1 96 ? 30.231 9.445 15.359 1.00 0.00 196 GLN A C 16
ATOM 26603 O O . GLN A 1 96 ? 31.296 9.491 14.742 1.00 0.00 196 GLN A O 16
ATOM 26617 N N . THR A 1 97 ? 29.651 8.303 15.716 1.00 0.00 197 THR A N 16
ATOM 26618 C CA . THR A 1 97 ? 30.246 7.011 15.397 1.00 0.00 197 THR A CA 16
ATOM 26619 C C . THR A 1 97 ? 29.174 5.947 15.195 1.00 0.00 197 THR A C 16
ATOM 26620 O O . THR A 1 97 ? 28.130 5.971 15.846 1.00 0.00 197 THR A O 16
ATOM 26631 N N . VAL A 1 98 ? 29.439 5.012 14.287 1.00 0.00 198 VAL A N 16
ATOM 26632 C CA . VAL A 1 98 ? 28.497 3.937 14.001 1.00 0.00 198 VAL A CA 16
ATOM 26633 C C . VAL A 1 98 ? 29.123 2.572 14.266 1.00 0.00 198 VAL A C 16
ATOM 26634 O O . VAL A 1 98 ? 30.079 2.174 13.599 1.00 0.00 198 VAL A O 16
ATOM 26647 N N . THR A 1 99 ? 28.578 1.857 15.245 1.00 0.00 199 THR A N 16
ATOM 26648 C CA . THR A 1 99 ? 29.083 0.537 15.600 1.00 0.00 199 THR A CA 16
ATOM 26649 C C . THR A 1 99 ? 28.015 -0.532 15.400 1.00 0.00 199 THR A C 16
ATOM 26650 O O . THR A 1 99 ? 26.991 -0.537 16.084 1.00 0.00 199 THR A O 16
ATOM 26661 N N . VAL A 1 100 ? 28.260 -1.438 14.459 1.00 0.00 200 VAL A N 16
ATOM 26662 C CA . VAL A 1 100 ? 27.320 -2.515 14.171 1.00 0.00 200 VAL A CA 16
ATOM 26663 C C . VAL A 1 100 ? 28.048 -3.838 13.959 1.00 0.00 200 VAL A C 16
ATOM 26664 O O . VAL A 1 100 ? 29.163 -3.867 13.441 1.00 0.00 200 VAL A O 16
ATOM 26677 N N . GLU A 1 101 ? 27.407 -4.930 14.362 1.00 0.00 201 GLU A N 16
ATOM 26678 C CA . GLU A 1 101 ? 27.994 -6.257 14.216 1.00 0.00 201 GLU A CA 16
ATOM 26679 C C . GLU A 1 101 ? 27.571 -6.897 12.896 1.00 0.00 201 GLU A C 16
ATOM 26680 O O . GLU A 1 101 ? 26.504 -6.595 12.361 1.00 0.00 201 GLU A O 16
ATOM 26692 N N . PHE A 1 102 ? 28.416 -7.781 12.377 1.00 0.00 202 PHE A N 16
ATOM 26693 C CA . PHE A 1 102 ? 28.132 -8.463 11.120 1.00 0.00 202 PHE A CA 16
ATOM 26694 C C . PHE A 1 102 ? 28.063 -9.974 11.324 1.00 0.00 202 PHE A C 16
ATOM 26695 O O . PHE A 1 102 ? 29.084 -10.633 11.520 1.00 0.00 202 PHE A O 16
ATOM 26712 N N . LYS A 1 103 ? 26.851 -10.516 11.277 1.00 0.00 203 LYS A N 16
ATOM 26713 C CA . LYS A 1 103 ? 26.646 -11.949 11.455 1.00 0.00 203 LYS A CA 16
ATOM 26714 C C . LYS A 1 103 ? 26.240 -12.608 10.141 1.00 0.00 203 LYS A C 16
ATOM 26715 O O . LYS A 1 103 ? 25.268 -12.200 9.505 1.00 0.00 203 LYS A O 16
ATOM 26734 N N . ILE A 1 104 ? 26.989 -13.630 9.741 1.00 0.00 204 ILE A N 16
ATOM 26735 C CA . ILE A 1 104 ? 26.705 -14.347 8.504 1.00 0.00 204 ILE A CA 16
ATOM 26736 C C . ILE A 1 104 ? 25.341 -15.028 8.564 1.00 0.00 204 ILE A C 16
ATOM 26737 O O . ILE A 1 104 ? 24.934 -15.534 9.610 1.00 0.00 204 ILE A O 16
ATOM 26753 N N . ALA A 1 105 ? 24.640 -15.037 7.435 1.00 0.00 205 ALA A N 16
ATOM 26754 C CA . ALA A 1 105 ? 23.324 -15.659 7.358 1.00 0.00 205 ALA A CA 16
ATOM 26755 C C . ALA A 1 105 ? 23.400 -17.146 7.683 1.00 0.00 205 ALA A C 16
ATOM 26756 O O . ALA A 1 105 ? 24.005 -17.924 6.945 1.00 0.00 205 ALA A O 16
ATOM 26763 N N . LYS A 1 106 ? 22.782 -17.537 8.793 1.00 0.00 206 LYS A N 16
ATOM 26764 C CA . LYS A 1 106 ? 22.778 -18.932 9.216 1.00 0.00 206 LYS A CA 16
ATOM 26765 C C . LYS A 1 106 ? 21.583 -19.676 8.629 1.00 0.00 206 LYS A C 16
ATOM 26766 O O . LYS A 1 106 ? 20.434 -19.284 8.834 1.00 0.00 206 LYS A O 16
ATOM 26785 N N . ASP A 1 1 ? 2.595 15.972 10.292 1.00 0.00 101 ASP A N 17
ATOM 26786 C CA . ASP A 1 1 ? 1.815 15.099 9.422 1.00 0.00 101 ASP A CA 17
ATOM 26787 C C . ASP A 1 1 ? 1.535 13.763 10.104 1.00 0.00 101 ASP A C 17
ATOM 26788 O O . ASP A 1 1 ? 2.114 13.452 11.145 1.00 0.00 101 ASP A O 17
ATOM 26797 N N . HIS A 1 2 ? 0.642 12.977 9.510 1.00 0.00 102 HIS A N 17
ATOM 26798 C CA . HIS A 1 2 ? 0.285 11.674 10.060 1.00 0.00 102 HIS A CA 17
ATOM 26799 C C . HIS A 1 2 ? 0.655 10.555 9.092 1.00 0.00 102 HIS A C 17
ATOM 26800 O O . HIS A 1 2 ? -0.205 9.895 8.509 1.00 0.00 102 HIS A O 17
ATOM 26814 N N . PRO A 1 3 ? 1.967 10.336 8.914 1.00 0.00 103 PRO A N 17
ATOM 26815 C CA . PRO A 1 3 ? 2.481 9.297 8.016 1.00 0.00 103 PRO A CA 17
ATOM 26816 C C . PRO A 1 3 ? 2.218 7.892 8.545 1.00 0.00 103 PRO A C 17
ATOM 26817 O O . PRO A 1 3 ? 2.551 7.575 9.687 1.00 0.00 103 PRO A O 17
ATOM 26828 N N . PHE A 1 4 ? 1.618 7.052 7.708 1.00 0.00 104 PHE A N 17
ATOM 26829 C CA . PHE A 1 4 ? 1.310 5.679 8.092 1.00 0.00 104 PHE A CA 17
ATOM 26830 C C . PHE A 1 4 ? 2.588 4.879 8.322 1.00 0.00 104 PHE A C 17
ATOM 26831 O O . PHE A 1 4 ? 3.562 5.015 7.581 1.00 0.00 104 PHE A O 17
ATOM 26848 N N . THR A 1 5 ? 2.578 4.044 9.357 1.00 0.00 105 THR A N 17
ATOM 26849 C CA . THR A 1 5 ? 3.736 3.222 9.687 1.00 0.00 105 THR A CA 17
ATOM 26850 C C . THR A 1 5 ? 3.459 1.748 9.416 1.00 0.00 105 THR A C 17
ATOM 26851 O O . THR A 1 5 ? 2.414 1.222 9.797 1.00 0.00 105 THR A O 17
ATOM 26862 N N . SER A 1 6 ? 4.404 1.085 8.756 1.00 0.00 106 SER A N 17
ATOM 26863 C CA . SER A 1 6 ? 4.260 -0.329 8.431 1.00 0.00 106 SER A CA 17
ATOM 26864 C C . SER A 1 6 ? 5.489 -1.116 8.876 1.00 0.00 106 SER A C 17
ATOM 26865 O O . SER A 1 6 ? 6.490 -1.181 8.163 1.00 0.00 106 SER A O 17
ATOM 26873 N N . ALA A 1 7 ? 5.405 -1.712 10.061 1.00 0.00 107 ALA A N 17
ATOM 26874 C CA . ALA A 1 7 ? 6.508 -2.497 10.601 1.00 0.00 107 ALA A CA 17
ATOM 26875 C C . ALA A 1 7 ? 6.787 -3.721 9.736 1.00 0.00 107 ALA A C 17
ATOM 26876 O O . ALA A 1 7 ? 5.947 -4.161 8.951 1.00 0.00 107 ALA A O 17
ATOM 26883 N N . PRO A 1 8 ? 7.996 -4.284 9.878 1.00 0.00 108 PRO A N 17
ATOM 26884 C CA . PRO A 1 8 ? 8.414 -5.465 9.117 1.00 0.00 108 PRO A CA 17
ATOM 26885 C C . PRO A 1 8 ? 7.668 -6.724 9.544 1.00 0.00 108 PRO A C 17
ATOM 26886 O O . PRO A 1 8 ? 7.006 -6.745 10.582 1.00 0.00 108 PRO A O 17
ATOM 26897 N N . THR A 1 9 ? 7.780 -7.775 8.738 1.00 0.00 109 THR A N 17
ATOM 26898 C CA . THR A 1 9 ? 7.116 -9.039 9.032 1.00 0.00 109 THR A CA 17
ATOM 26899 C C . THR A 1 9 ? 7.764 -9.736 10.223 1.00 0.00 109 THR A C 17
ATOM 26900 O O . THR A 1 9 ? 7.127 -9.942 11.257 1.00 0.00 109 THR A O 17
ATOM 26911 N N . PHE A 1 10 ? 9.033 -10.098 10.072 1.00 0.00 110 PHE A N 17
ATOM 26912 C CA . PHE A 1 10 ? 9.768 -10.773 11.136 1.00 0.00 110 PHE A CA 17
ATOM 26913 C C . PHE A 1 10 ? 11.268 -10.752 10.859 1.00 0.00 110 PHE A C 17
ATOM 26914 O O . PHE A 1 10 ? 11.698 -10.563 9.722 1.00 0.00 110 PHE A O 17
ATOM 26931 N N . GLY A 1 11 ? 12.061 -10.949 11.908 1.00 0.00 111 GLY A N 17
ATOM 26932 C CA . GLY A 1 11 ? 13.504 -10.948 11.758 1.00 0.00 111 GLY A CA 17
ATOM 26933 C C . GLY A 1 11 ? 14.123 -9.611 12.111 1.00 0.00 111 GLY A C 17
ATOM 26934 O O . GLY A 1 11 ? 14.301 -8.753 11.246 1.00 0.00 111 GLY A O 17
ATOM 26938 N N . ASP A 1 12 ? 14.452 -9.431 13.386 1.00 0.00 112 ASP A N 17
ATOM 26939 C CA . ASP A 1 12 ? 15.054 -8.187 13.852 1.00 0.00 112 ASP A CA 17
ATOM 26940 C C . ASP A 1 12 ? 15.488 -8.307 15.310 1.00 0.00 112 ASP A C 17
ATOM 26941 O O . ASP A 1 12 ? 14.654 -8.389 16.212 1.00 0.00 112 ASP A O 17
ATOM 26950 N N . PHE A 1 13 ? 16.798 -8.316 15.533 1.00 0.00 113 PHE A N 17
ATOM 26951 C CA . PHE A 1 13 ? 17.342 -8.427 16.882 1.00 0.00 113 PHE A CA 17
ATOM 26952 C C . PHE A 1 13 ? 18.429 -7.383 17.117 1.00 0.00 113 PHE A C 17
ATOM 26953 O O . PHE A 1 13 ? 19.610 -7.636 16.884 1.00 0.00 113 PHE A O 17
ATOM 26970 N N . GLY A 1 14 ? 18.020 -6.206 17.581 1.00 0.00 114 GLY A N 17
ATOM 26971 C CA . GLY A 1 14 ? 18.970 -5.139 17.840 1.00 0.00 114 GLY A CA 17
ATOM 26972 C C . GLY A 1 14 ? 18.304 -3.781 17.938 1.00 0.00 114 GLY A C 17
ATOM 26973 O O . GLY A 1 14 ? 17.228 -3.568 17.379 1.00 0.00 114 GLY A O 17
ATOM 26977 N N . SER A 1 15 ? 18.944 -2.861 18.653 1.00 0.00 115 SER A N 17
ATOM 26978 C CA . SER A 1 15 ? 18.404 -1.517 18.827 1.00 0.00 115 SER A CA 17
ATOM 26979 C C . SER A 1 15 ? 18.686 -0.655 17.600 1.00 0.00 115 SER A C 17
ATOM 26980 O O . SER A 1 15 ? 17.799 0.030 17.092 1.00 0.00 115 SER A O 17
ATOM 26988 N N . ASN A 1 16 ? 19.928 -0.695 17.129 1.00 0.00 116 ASN A N 17
ATOM 26989 C CA . ASN A 1 16 ? 20.328 0.083 15.962 1.00 0.00 116 ASN A CA 17
ATOM 26990 C C . ASN A 1 16 ? 20.115 1.574 16.203 1.00 0.00 116 ASN A C 17
ATOM 26991 O O . ASN A 1 16 ? 19.606 2.285 15.337 1.00 0.00 116 ASN A O 17
ATOM 27002 N N . GLN A 1 17 ? 20.508 2.039 17.384 1.00 0.00 117 GLN A N 17
ATOM 27003 C CA . GLN A 1 17 ? 20.360 3.446 17.738 1.00 0.00 117 GLN A CA 17
ATOM 27004 C C . GLN A 1 17 ? 21.668 4.201 17.528 1.00 0.00 117 GLN A C 17
ATOM 27005 O O . GLN A 1 17 ? 22.299 4.645 18.487 1.00 0.00 117 GLN A O 17
ATOM 27019 N N . GLN A 1 18 ? 22.069 4.343 16.269 1.00 0.00 118 GLN A N 17
ATOM 27020 C CA . GLN A 1 18 ? 23.303 5.043 15.935 1.00 0.00 118 GLN A CA 17
ATOM 27021 C C . GLN A 1 18 ? 23.123 5.896 14.683 1.00 0.00 118 GLN A C 17
ATOM 27022 O O . GLN A 1 18 ? 22.070 5.869 14.048 1.00 0.00 118 GLN A O 17
ATOM 27036 N N . ALA A 1 19 ? 24.158 6.654 14.336 1.00 0.00 119 ALA A N 17
ATOM 27037 C CA . ALA A 1 19 ? 24.115 7.514 13.160 1.00 0.00 119 ALA A CA 17
ATOM 27038 C C . ALA A 1 19 ? 23.743 6.720 11.912 1.00 0.00 119 ALA A C 17
ATOM 27039 O O . ALA A 1 19 ? 24.569 5.993 11.360 1.00 0.00 119 ALA A O 17
ATOM 27046 N N . MET A 1 20 ? 22.497 6.863 11.474 1.00 0.00 120 MET A N 17
ATOM 27047 C CA . MET A 1 20 ? 22.017 6.158 10.291 1.00 0.00 120 MET A CA 17
ATOM 27048 C C . MET A 1 20 ? 21.305 7.115 9.340 1.00 0.00 120 MET A C 17
ATOM 27049 O O . MET A 1 20 ? 20.475 7.929 9.747 1.00 0.00 120 MET A O 17
ATOM 27063 N N . PRO A 1 21 ? 21.634 7.017 8.044 1.00 0.00 121 PRO A N 17
ATOM 27064 C CA . PRO A 1 21 ? 21.036 7.865 7.009 1.00 0.00 121 PRO A CA 17
ATOM 27065 C C . PRO A 1 21 ? 19.568 7.533 6.762 1.00 0.00 121 PRO A C 17
ATOM 27066 O O . PRO A 1 21 ? 18.936 6.838 7.559 1.00 0.00 121 PRO A O 17
ATOM 27077 N N . LEU A 1 22 ? 19.031 8.032 5.655 1.00 0.00 122 LEU A N 17
ATOM 27078 C CA . LEU A 1 22 ? 17.637 7.787 5.303 1.00 0.00 122 LEU A CA 17
ATOM 27079 C C . LEU A 1 22 ? 17.535 6.912 4.057 1.00 0.00 122 LEU A C 17
ATOM 27080 O O . LEU A 1 22 ? 16.441 6.532 3.641 1.00 0.00 122 LEU A O 17
ATOM 27096 N N . TYR A 1 23 ? 18.683 6.595 3.469 1.00 0.00 123 TYR A N 17
ATOM 27097 C CA . TYR A 1 23 ? 18.723 5.765 2.271 1.00 0.00 123 TYR A CA 17
ATOM 27098 C C . TYR A 1 23 ? 19.435 4.444 2.547 1.00 0.00 123 TYR A C 17
ATOM 27099 O O . TYR A 1 23 ? 19.290 3.479 1.796 1.00 0.00 123 TYR A O 17
ATOM 27117 N N . ARG A 1 24 ? 20.203 4.408 3.630 1.00 0.00 124 ARG A N 17
ATOM 27118 C CA . ARG A 1 24 ? 20.938 3.207 4.007 1.00 0.00 124 ARG A CA 17
ATOM 27119 C C . ARG A 1 24 ? 20.728 2.882 5.483 1.00 0.00 124 ARG A C 17
ATOM 27120 O O . ARG A 1 24 ? 21.564 3.207 6.326 1.00 0.00 124 ARG A O 17
ATOM 27141 N N . VAL A 1 25 ? 19.606 2.237 5.788 1.00 0.00 125 VAL A N 17
ATOM 27142 C CA . VAL A 1 25 ? 19.286 1.867 7.161 1.00 0.00 125 VAL A CA 17
ATOM 27143 C C . VAL A 1 25 ? 20.301 0.873 7.713 1.00 0.00 125 VAL A C 17
ATOM 27144 O O . VAL A 1 25 ? 20.377 0.655 8.922 1.00 0.00 125 VAL A O 17
ATOM 27157 N N . GLU A 1 26 ? 21.080 0.272 6.818 1.00 0.00 126 GLU A N 17
ATOM 27158 C CA . GLU A 1 26 ? 22.090 -0.701 7.217 1.00 0.00 126 GLU A CA 17
ATOM 27159 C C . GLU A 1 26 ? 23.328 -0.593 6.330 1.00 0.00 126 GLU A C 17
ATOM 27160 O O . GLU A 1 26 ? 23.267 -0.134 5.190 1.00 0.00 126 GLU A O 17
ATOM 27172 N N . PRO A 1 27 ? 24.479 -1.027 6.867 1.00 0.00 127 PRO A N 17
ATOM 27173 C CA . PRO A 1 27 ? 25.753 -0.990 6.142 1.00 0.00 127 PRO A CA 17
ATOM 27174 C C . PRO A 1 27 ? 25.796 -1.993 4.995 1.00 0.00 127 PRO A C 17
ATOM 27175 O O . PRO A 1 27 ? 25.320 -3.121 5.124 1.00 0.00 127 PRO A O 17
ATOM 27186 N N . VAL A 1 28 ? 26.370 -1.575 3.871 1.00 0.00 128 VAL A N 17
ATOM 27187 C CA . VAL A 1 28 ? 26.477 -2.438 2.700 1.00 0.00 128 VAL A CA 17
ATOM 27188 C C . VAL A 1 28 ? 27.150 -3.760 3.052 1.00 0.00 128 VAL A C 17
ATOM 27189 O O . VAL A 1 28 ? 28.180 -3.785 3.725 1.00 0.00 128 VAL A O 17
ATOM 27202 N N . TYR A 1 29 ? 26.561 -4.858 2.591 1.00 0.00 129 TYR A N 17
ATOM 27203 C CA . TYR A 1 29 ? 27.102 -6.185 2.859 1.00 0.00 129 TYR A CA 17
ATOM 27204 C C . TYR A 1 29 ? 28.324 -6.460 1.989 1.00 0.00 129 TYR A C 17
ATOM 27205 O O . TYR A 1 29 ? 28.424 -6.002 0.850 1.00 0.00 129 TYR A O 17
ATOM 27223 N N . PRO A 1 30 ? 29.278 -7.228 2.536 1.00 0.00 130 PRO A N 17
ATOM 27224 C CA . PRO A 1 30 ? 30.511 -7.584 1.828 1.00 0.00 130 PRO A CA 17
ATOM 27225 C C . PRO A 1 30 ? 30.260 -8.549 0.674 1.00 0.00 130 PRO A C 17
ATOM 27226 O O . PRO A 1 30 ? 29.121 -8.738 0.248 1.00 0.00 130 PRO A O 17
ATOM 27237 N N . SER A 1 31 ? 31.331 -9.157 0.174 1.00 0.00 131 SER A N 17
ATOM 27238 C CA . SER A 1 31 ? 31.226 -10.100 -0.934 1.00 0.00 131 SER A CA 17
ATOM 27239 C C . SER A 1 31 ? 31.652 -11.498 -0.498 1.00 0.00 131 SER A C 17
ATOM 27240 O O . SER A 1 31 ? 30.862 -12.442 -0.541 1.00 0.00 131 SER A O 17
ATOM 27248 N N . ARG A 1 32 ? 32.907 -11.624 -0.080 1.00 0.00 132 ARG A N 17
ATOM 27249 C CA . ARG A 1 32 ? 33.440 -12.907 0.363 1.00 0.00 132 ARG A CA 17
ATOM 27250 C C . ARG A 1 32 ? 33.173 -13.123 1.849 1.00 0.00 132 ARG A C 17
ATOM 27251 O O . ARG A 1 32 ? 32.964 -14.251 2.294 1.00 0.00 132 ARG A O 17
ATOM 27272 N N . ALA A 1 33 ? 33.181 -12.035 2.611 1.00 0.00 133 ALA A N 17
ATOM 27273 C CA . ALA A 1 33 ? 32.937 -12.105 4.047 1.00 0.00 133 ALA A CA 17
ATOM 27274 C C . ALA A 1 33 ? 31.517 -12.575 4.340 1.00 0.00 133 ALA A C 17
ATOM 27275 O O . ALA A 1 33 ? 31.269 -13.252 5.339 1.00 0.00 133 ALA A O 17
ATOM 27282 N N . LEU A 1 34 ? 30.586 -12.210 3.465 1.00 0.00 134 LEU A N 17
ATOM 27283 C CA . LEU A 1 34 ? 29.188 -12.594 3.631 1.00 0.00 134 LEU A CA 17
ATOM 27284 C C . LEU A 1 34 ? 28.999 -14.086 3.380 1.00 0.00 134 LEU A C 17
ATOM 27285 O O . LEU A 1 34 ? 28.094 -14.711 3.934 1.00 0.00 134 LEU A O 17
ATOM 27301 N N . LYS A 1 35 ? 29.862 -14.654 2.544 1.00 0.00 135 LYS A N 17
ATOM 27302 C CA . LYS A 1 35 ? 29.794 -16.075 2.222 1.00 0.00 135 LYS A CA 17
ATOM 27303 C C . LYS A 1 35 ? 30.626 -16.895 3.202 1.00 0.00 135 LYS A C 17
ATOM 27304 O O . LYS A 1 35 ? 30.221 -17.981 3.617 1.00 0.00 135 LYS A O 17
ATOM 27323 N N . ARG A 1 36 ? 31.790 -16.369 3.569 1.00 0.00 136 ARG A N 17
ATOM 27324 C CA . ARG A 1 36 ? 32.678 -17.053 4.501 1.00 0.00 136 ARG A CA 17
ATOM 27325 C C . ARG A 1 36 ? 31.928 -17.463 5.765 1.00 0.00 136 ARG A C 17
ATOM 27326 O O . ARG A 1 36 ? 31.745 -18.650 6.033 1.00 0.00 136 ARG A O 17
ATOM 27347 N N . GLY A 1 37 ? 31.497 -16.472 6.539 1.00 0.00 137 GLY A N 17
ATOM 27348 C CA . GLY A 1 37 ? 30.773 -16.750 7.766 1.00 0.00 137 GLY A CA 17
ATOM 27349 C C . GLY A 1 37 ? 31.326 -15.984 8.952 1.00 0.00 137 GLY A C 17
ATOM 27350 O O . GLY A 1 37 ? 30.857 -16.146 10.078 1.00 0.00 137 GLY A O 17
ATOM 27354 N N . VAL A 1 38 ? 32.329 -15.149 8.699 1.00 0.00 138 VAL A N 17
ATOM 27355 C CA . VAL A 1 38 ? 32.948 -14.356 9.755 1.00 0.00 138 VAL A CA 17
ATOM 27356 C C . VAL A 1 38 ? 32.031 -13.222 10.199 1.00 0.00 138 VAL A C 17
ATOM 27357 O O . VAL A 1 38 ? 31.506 -12.476 9.374 1.00 0.00 138 VAL A O 17
ATOM 27370 N N . GLU A 1 39 ? 31.842 -13.100 11.510 1.00 0.00 139 GLU A N 17
ATOM 27371 C CA . GLU A 1 39 ? 30.987 -12.057 12.063 1.00 0.00 139 GLU A CA 17
ATOM 27372 C C . GLU A 1 39 ? 31.792 -11.103 12.941 1.00 0.00 139 GLU A C 17
ATOM 27373 O O . GLU A 1 39 ? 32.122 -11.421 14.083 1.00 0.00 139 GLU A O 17
ATOM 27385 N N . GLY A 1 40 ? 32.106 -9.930 12.398 1.00 0.00 140 GLY A N 17
ATOM 27386 C CA . GLY A 1 40 ? 32.870 -8.948 13.144 1.00 0.00 140 GLY A CA 17
ATOM 27387 C C . GLY A 1 40 ? 32.038 -7.744 13.539 1.00 0.00 140 GLY A C 17
ATOM 27388 O O . GLY A 1 40 ? 30.898 -7.886 13.980 1.00 0.00 140 GLY A O 17
ATOM 27392 N N . PHE A 1 41 ? 32.610 -6.555 13.383 1.00 0.00 141 PHE A N 17
ATOM 27393 C CA . PHE A 1 41 ? 31.914 -5.321 13.729 1.00 0.00 141 PHE A CA 17
ATOM 27394 C C . PHE A 1 41 ? 32.331 -4.183 12.802 1.00 0.00 141 PHE A C 17
ATOM 27395 O O . PHE A 1 41 ? 33.269 -4.319 12.016 1.00 0.00 141 PHE A O 17
ATOM 27412 N N . VAL A 1 42 ? 31.626 -3.060 12.899 1.00 0.00 142 VAL A N 17
ATOM 27413 C CA . VAL A 1 42 ? 31.922 -1.897 12.071 1.00 0.00 142 VAL A CA 17
ATOM 27414 C C . VAL A 1 42 ? 31.805 -0.606 12.873 1.00 0.00 142 VAL A C 17
ATOM 27415 O O . VAL A 1 42 ? 30.715 -0.221 13.296 1.00 0.00 142 VAL A O 17
ATOM 27428 N N . THR A 1 43 ? 32.937 0.060 13.080 1.00 0.00 143 THR A N 17
ATOM 27429 C CA . THR A 1 43 ? 32.962 1.308 13.832 1.00 0.00 143 THR A CA 17
ATOM 27430 C C . THR A 1 43 ? 33.689 2.402 13.058 1.00 0.00 143 THR A C 17
ATOM 27431 O O . THR A 1 43 ? 34.915 2.380 12.936 1.00 0.00 143 THR A O 17
ATOM 27442 N N . LEU A 1 44 ? 32.928 3.358 12.538 1.00 0.00 144 LEU A N 17
ATOM 27443 C CA . LEU A 1 44 ? 33.500 4.462 11.776 1.00 0.00 144 LEU A CA 17
ATOM 27444 C C . LEU A 1 44 ? 33.248 5.795 12.475 1.00 0.00 144 LEU A C 17
ATOM 27445 O O . LEU A 1 44 ? 32.145 6.056 12.954 1.00 0.00 144 LEU A O 17
ATOM 27461 N N . SER A 1 45 ? 34.277 6.634 12.526 1.00 0.00 145 SER A N 17
ATOM 27462 C CA . SER A 1 45 ? 34.168 7.939 13.167 1.00 0.00 145 SER A CA 17
ATOM 27463 C C . SER A 1 45 ? 34.112 9.053 12.126 1.00 0.00 145 SER A C 17
ATOM 27464 O O . SER A 1 45 ? 35.112 9.363 11.478 1.00 0.00 145 SER A O 17
ATOM 27472 N N . PHE A 1 46 ? 32.935 9.651 11.971 1.00 0.00 146 PHE A N 17
ATOM 27473 C CA . PHE A 1 46 ? 32.747 10.730 11.008 1.00 0.00 146 PHE A CA 17
ATOM 27474 C C . PHE A 1 46 ? 32.008 11.903 11.644 1.00 0.00 146 PHE A C 17
ATOM 27475 O O . PHE A 1 46 ? 31.434 11.778 12.727 1.00 0.00 146 PHE A O 17
ATOM 27492 N N . THR A 1 47 ? 32.028 13.046 10.964 1.00 0.00 147 THR A N 17
ATOM 27493 C CA . THR A 1 47 ? 31.362 14.243 11.462 1.00 0.00 147 THR A CA 17
ATOM 27494 C C . THR A 1 47 ? 30.269 14.703 10.504 1.00 0.00 147 THR A C 17
ATOM 27495 O O . THR A 1 47 ? 30.509 14.870 9.308 1.00 0.00 147 THR A O 17
ATOM 27506 N N . ILE A 1 48 ? 29.069 14.907 11.037 1.00 0.00 148 ILE A N 17
ATOM 27507 C CA . ILE A 1 48 ? 27.940 15.350 10.229 1.00 0.00 148 ILE A CA 17
ATOM 27508 C C . ILE A 1 48 ? 27.829 16.871 10.226 1.00 0.00 148 ILE A C 17
ATOM 27509 O O . ILE A 1 48 ? 27.568 17.487 11.259 1.00 0.00 148 ILE A O 17
ATOM 27525 N N . ASP A 1 49 ? 28.028 17.470 9.057 1.00 0.00 149 ASP A N 17
ATOM 27526 C CA . ASP A 1 49 ? 27.947 18.920 8.918 1.00 0.00 149 ASP A CA 17
ATOM 27527 C C . ASP A 1 49 ? 26.507 19.401 9.067 1.00 0.00 149 ASP A C 17
ATOM 27528 O O . ASP A 1 49 ? 25.564 18.690 8.717 1.00 0.00 149 ASP A O 17
ATOM 27537 N N . THR A 1 50 ? 26.345 20.613 9.589 1.00 0.00 150 THR A N 17
ATOM 27538 C CA . THR A 1 50 ? 25.020 21.188 9.786 1.00 0.00 150 THR A CA 17
ATOM 27539 C C . THR A 1 50 ? 24.194 21.119 8.507 1.00 0.00 150 THR A C 17
ATOM 27540 O O . THR A 1 50 ? 22.964 21.112 8.549 1.00 0.00 150 THR A O 17
ATOM 27551 N N . THR A 1 51 ? 24.879 21.068 7.368 1.00 0.00 151 THR A N 17
ATOM 27552 C CA . THR A 1 51 ? 24.208 21.000 6.076 1.00 0.00 151 THR A CA 17
ATOM 27553 C C . THR A 1 51 ? 23.923 19.556 5.680 1.00 0.00 151 THR A C 17
ATOM 27554 O O . THR A 1 51 ? 23.769 19.244 4.500 1.00 0.00 151 THR A O 17
ATOM 27565 N N . GLY A 1 52 ? 23.854 18.676 6.675 1.00 0.00 152 GLY A N 17
ATOM 27566 C CA . GLY A 1 52 ? 23.587 17.275 6.409 1.00 0.00 152 GLY A CA 17
ATOM 27567 C C . GLY A 1 52 ? 24.623 16.650 5.496 1.00 0.00 152 GLY A C 17
ATOM 27568 O O . GLY A 1 52 ? 24.280 15.962 4.534 1.00 0.00 152 GLY A O 17
ATOM 27572 N N . LYS A 1 53 ? 25.895 16.891 5.796 1.00 0.00 153 LYS A N 17
ATOM 27573 C CA . LYS A 1 53 ? 26.985 16.348 4.995 1.00 0.00 153 LYS A CA 17
ATOM 27574 C C . LYS A 1 53 ? 27.927 15.511 5.855 1.00 0.00 153 LYS A C 17
ATOM 27575 O O . LYS A 1 53 ? 28.536 16.016 6.797 1.00 0.00 153 LYS A O 17
ATOM 27594 N N . ALA A 1 54 ? 28.042 14.229 5.523 1.00 0.00 154 ALA A N 17
ATOM 27595 C CA . ALA A 1 54 ? 28.913 13.324 6.262 1.00 0.00 154 ALA A CA 17
ATOM 27596 C C . ALA A 1 54 ? 30.338 13.368 5.722 1.00 0.00 154 ALA A C 17
ATOM 27597 O O . ALA A 1 54 ? 30.613 12.876 4.627 1.00 0.00 154 ALA A O 17
ATOM 27604 N N . VAL A 1 55 ? 31.241 13.961 6.496 1.00 0.00 155 VAL A N 17
ATOM 27605 C CA . VAL A 1 55 ? 32.639 14.069 6.095 1.00 0.00 155 VAL A CA 17
ATOM 27606 C C . VAL A 1 55 ? 33.567 13.564 7.194 1.00 0.00 155 VAL A C 17
ATOM 27607 O O . VAL A 1 55 ? 33.112 13.089 8.234 1.00 0.00 155 VAL A O 17
ATOM 27620 N N . ASP A 1 56 ? 34.869 13.670 6.955 1.00 0.00 156 ASP A N 17
ATOM 27621 C CA . ASP A 1 56 ? 35.863 13.225 7.926 1.00 0.00 156 ASP A CA 17
ATOM 27622 C C . ASP A 1 56 ? 35.716 11.733 8.208 1.00 0.00 156 ASP A C 17
ATOM 27623 O O . ASP A 1 56 ? 35.823 11.295 9.354 1.00 0.00 156 ASP A O 17
ATOM 27632 N N . ILE A 1 57 ? 35.471 10.958 7.157 1.00 0.00 157 ILE A N 17
ATOM 27633 C CA . ILE A 1 57 ? 35.310 9.516 7.292 1.00 0.00 157 ILE A CA 17
ATOM 27634 C C . ILE A 1 57 ? 36.597 8.862 7.784 1.00 0.00 157 ILE A C 17
ATOM 27635 O O . ILE A 1 57 ? 37.502 8.584 6.999 1.00 0.00 157 ILE A O 17
ATOM 27651 N N . ASN A 1 58 ? 36.670 8.619 9.088 1.00 0.00 158 ASN A N 17
ATOM 27652 C CA . ASN A 1 58 ? 37.846 7.996 9.685 1.00 0.00 158 ASN A CA 17
ATOM 27653 C C . ASN A 1 58 ? 37.456 6.770 10.505 1.00 0.00 158 ASN A C 17
ATOM 27654 O O . ASN A 1 58 ? 36.777 6.883 11.526 1.00 0.00 158 ASN A O 17
ATOM 27665 N N . VAL A 1 59 ? 37.890 5.599 10.051 1.00 0.00 159 VAL A N 17
ATOM 27666 C CA . VAL A 1 59 ? 37.588 4.351 10.743 1.00 0.00 159 VAL A CA 17
ATOM 27667 C C . VAL A 1 59 ? 38.466 4.181 11.978 1.00 0.00 159 VAL A C 17
ATOM 27668 O O . VAL A 1 59 ? 39.674 4.409 11.930 1.00 0.00 159 VAL A O 17
ATOM 27681 N N . VAL A 1 60 ? 37.849 3.779 13.084 1.00 0.00 160 VAL A N 17
ATOM 27682 C CA . VAL A 1 60 ? 38.574 3.577 14.333 1.00 0.00 160 VAL A CA 17
ATOM 27683 C C . VAL A 1 60 ? 38.824 2.095 14.589 1.00 0.00 160 VAL A C 17
ATOM 27684 O O . VAL A 1 60 ? 39.844 1.717 15.165 1.00 0.00 160 VAL A O 17
ATOM 27697 N N . ASP A 1 61 ? 37.885 1.259 14.158 1.00 0.00 161 ASP A N 17
ATOM 27698 C CA . ASP A 1 61 ? 38.004 -0.183 14.339 1.00 0.00 161 ASP A CA 17
ATOM 27699 C C . ASP A 1 61 ? 36.795 -0.906 13.752 1.00 0.00 161 ASP A C 17
ATOM 27700 O O . ASP A 1 61 ? 35.655 -0.480 13.938 1.00 0.00 161 ASP A O 17
ATOM 27709 N N . ALA A 1 62 ? 37.053 -2.000 13.043 1.00 0.00 162 ALA A N 17
ATOM 27710 C CA . ALA A 1 62 ? 35.986 -2.781 12.431 1.00 0.00 162 ALA A CA 17
ATOM 27711 C C . ALA A 1 62 ? 36.465 -4.187 12.084 1.00 0.00 162 ALA A C 17
ATOM 27712 O O . ALA A 1 62 ? 37.495 -4.359 11.434 1.00 0.00 162 ALA A O 17
ATOM 27719 N N . ASN A 1 63 ? 35.711 -5.189 12.523 1.00 0.00 163 ASN A N 17
ATOM 27720 C CA . ASN A 1 63 ? 36.060 -6.581 12.260 1.00 0.00 163 ASN A CA 17
ATOM 27721 C C . ASN A 1 63 ? 37.506 -6.863 12.657 1.00 0.00 163 ASN A C 17
ATOM 27722 O O . ASN A 1 63 ? 38.290 -5.954 12.929 1.00 0.00 163 ASN A O 17
ATOM 27733 N N . PRO A 1 64 ? 37.868 -8.154 12.692 1.00 0.00 164 PRO A N 17
ATOM 27734 C CA . PRO A 1 64 ? 39.222 -8.587 13.053 1.00 0.00 164 PRO A CA 17
ATOM 27735 C C . PRO A 1 64 ? 40.250 -8.225 11.987 1.00 0.00 164 PRO A C 17
ATOM 27736 O O . PRO A 1 64 ? 41.390 -7.880 12.300 1.00 0.00 164 PRO A O 17
ATOM 27747 N N . LYS A 1 65 ? 39.840 -8.305 10.725 1.00 0.00 165 LYS A N 17
ATOM 27748 C CA . LYS A 1 65 ? 40.725 -7.984 9.611 1.00 0.00 165 LYS A CA 17
ATOM 27749 C C . LYS A 1 65 ? 39.929 -7.483 8.411 1.00 0.00 165 LYS A C 17
ATOM 27750 O O . LYS A 1 65 ? 38.736 -7.198 8.521 1.00 0.00 165 LYS A O 17
ATOM 27769 N N . ARG A 1 66 ? 40.595 -7.378 7.266 1.00 0.00 166 ARG A N 17
ATOM 27770 C CA . ARG A 1 66 ? 39.949 -6.911 6.046 1.00 0.00 166 ARG A CA 17
ATOM 27771 C C . ARG A 1 66 ? 38.740 -7.778 5.705 1.00 0.00 166 ARG A C 17
ATOM 27772 O O . ARG A 1 66 ? 38.872 -8.821 5.065 1.00 0.00 166 ARG A O 17
ATOM 27793 N N . MET A 1 67 ? 37.563 -7.339 6.138 1.00 0.00 167 MET A N 17
ATOM 27794 C CA . MET A 1 67 ? 36.331 -8.074 5.877 1.00 0.00 167 MET A CA 17
ATOM 27795 C C . MET A 1 67 ? 35.211 -7.128 5.456 1.00 0.00 167 MET A C 17
ATOM 27796 O O . MET A 1 67 ? 34.729 -7.186 4.325 1.00 0.00 167 MET A O 17
ATOM 27810 N N . PHE A 1 68 ? 34.803 -6.256 6.372 1.00 0.00 168 PHE A N 17
ATOM 27811 C CA . PHE A 1 68 ? 33.739 -5.298 6.095 1.00 0.00 168 PHE A CA 17
ATOM 27812 C C . PHE A 1 68 ? 34.255 -3.866 6.206 1.00 0.00 168 PHE A C 17
ATOM 27813 O O . PHE A 1 68 ? 33.519 -2.910 5.962 1.00 0.00 168 PHE A O 17
ATOM 27830 N N . GLU A 1 69 ? 35.524 -3.727 6.576 1.00 0.00 169 GLU A N 17
ATOM 27831 C CA . GLU A 1 69 ? 36.137 -2.412 6.721 1.00 0.00 169 GLU A CA 17
ATOM 27832 C C . GLU A 1 69 ? 35.918 -1.569 5.468 1.00 0.00 169 GLU A C 17
ATOM 27833 O O . GLU A 1 69 ? 35.663 -0.367 5.552 1.00 0.00 169 GLU A O 17
ATOM 27845 N N . ARG A 1 70 ? 36.021 -2.207 4.307 1.00 0.00 170 ARG A N 17
ATOM 27846 C CA . ARG A 1 70 ? 35.836 -1.516 3.036 1.00 0.00 170 ARG A CA 17
ATOM 27847 C C . ARG A 1 70 ? 34.368 -1.164 2.817 1.00 0.00 170 ARG A C 17
ATOM 27848 O O . ARG A 1 70 ? 34.040 -0.040 2.438 1.00 0.00 170 ARG A O 17
ATOM 27869 N N . GLU A 1 71 ? 33.490 -2.133 3.059 1.00 0.00 171 GLU A N 17
ATOM 27870 C CA . GLU A 1 71 ? 32.057 -1.924 2.886 1.00 0.00 171 GLU A CA 17
ATOM 27871 C C . GLU A 1 71 ? 31.565 -0.777 3.764 1.00 0.00 171 GLU A C 17
ATOM 27872 O O . GLU A 1 71 ? 30.830 0.098 3.306 1.00 0.00 171 GLU A O 17
ATOM 27884 N N . ALA A 1 72 ? 31.975 -0.788 5.028 1.00 0.00 172 ALA A N 17
ATOM 27885 C CA . ALA A 1 72 ? 31.578 0.251 5.969 1.00 0.00 172 ALA A CA 17
ATOM 27886 C C . ALA A 1 72 ? 32.146 1.607 5.563 1.00 0.00 172 ALA A C 17
ATOM 27887 O O . ALA A 1 72 ? 31.440 2.614 5.571 1.00 0.00 172 ALA A O 17
ATOM 27894 N N . MET A 1 73 ? 33.427 1.624 5.210 1.00 0.00 173 MET A N 17
ATOM 27895 C CA . MET A 1 73 ? 34.090 2.856 4.800 1.00 0.00 173 MET A CA 17
ATOM 27896 C C . MET A 1 73 ? 33.419 3.450 3.566 1.00 0.00 173 MET A C 17
ATOM 27897 O O . MET A 1 73 ? 33.083 4.634 3.541 1.00 0.00 173 MET A O 17
ATOM 27911 N N . GLN A 1 74 ? 33.228 2.621 2.545 1.00 0.00 174 GLN A N 17
ATOM 27912 C CA . GLN A 1 74 ? 32.597 3.066 1.308 1.00 0.00 174 GLN A CA 17
ATOM 27913 C C . GLN A 1 74 ? 31.129 3.407 1.538 1.00 0.00 174 GLN A C 17
ATOM 27914 O O . GLN A 1 74 ? 30.579 4.296 0.887 1.00 0.00 174 GLN A O 17
ATOM 27928 N N . ALA A 1 75 ? 30.499 2.695 2.467 1.00 0.00 175 ALA A N 17
ATOM 27929 C CA . ALA A 1 75 ? 29.095 2.924 2.783 1.00 0.00 175 ALA A CA 17
ATOM 27930 C C . ALA A 1 75 ? 28.891 4.297 3.415 1.00 0.00 175 ALA A C 17
ATOM 27931 O O . ALA A 1 75 ? 28.090 5.100 2.935 1.00 0.00 175 ALA A O 17
ATOM 27938 N N . LEU A 1 76 ? 29.620 4.561 4.494 1.00 0.00 176 LEU A N 17
ATOM 27939 C CA . LEU A 1 76 ? 29.519 5.838 5.192 1.00 0.00 176 LEU A CA 17
ATOM 27940 C C . LEU A 1 76 ? 29.682 7.003 4.222 1.00 0.00 176 LEU A C 17
ATOM 27941 O O . LEU A 1 76 ? 29.025 8.035 4.358 1.00 0.00 176 LEU A O 17
ATOM 27957 N N . LYS A 1 77 ? 30.561 6.831 3.241 1.00 0.00 177 LYS A N 17
ATOM 27958 C CA . LYS A 1 77 ? 30.809 7.866 2.245 1.00 0.00 177 LYS A CA 17
ATOM 27959 C C . LYS A 1 77 ? 29.713 7.875 1.184 1.00 0.00 177 LYS A C 17
ATOM 27960 O O . LYS A 1 77 ? 29.336 8.930 0.675 1.00 0.00 177 LYS A O 17
ATOM 27979 N N . LYS A 1 78 ? 29.205 6.692 0.856 1.00 0.00 178 LYS A N 17
ATOM 27980 C CA . LYS A 1 78 ? 28.150 6.562 -0.142 1.00 0.00 178 LYS A CA 17
ATOM 27981 C C . LYS A 1 78 ? 26.774 6.736 0.494 1.00 0.00 178 LYS A C 17
ATOM 27982 O O . LYS A 1 78 ? 25.749 6.531 -0.156 1.00 0.00 178 LYS A O 17
ATOM 28001 N N . TRP A 1 79 ? 26.760 7.115 1.767 1.00 0.00 179 TRP A N 17
ATOM 28002 C CA . TRP A 1 79 ? 25.510 7.317 2.490 1.00 0.00 179 TRP A CA 17
ATOM 28003 C C . TRP A 1 79 ? 24.988 8.735 2.288 1.00 0.00 179 TRP A C 17
ATOM 28004 O O . TRP A 1 79 ? 25.718 9.618 1.838 1.00 0.00 179 TRP A O 17
ATOM 28025 N N . LYS A 1 80 ? 23.720 8.948 2.624 1.00 0.00 180 LYS A N 17
ATOM 28026 C CA . LYS A 1 80 ? 23.100 10.259 2.481 1.00 0.00 180 LYS A CA 17
ATOM 28027 C C . LYS A 1 80 ? 22.312 10.628 3.734 1.00 0.00 180 LYS A C 17
ATOM 28028 O O . LYS A 1 80 ? 21.410 9.900 4.148 1.00 0.00 180 LYS A O 17
ATOM 28047 N N . TYR A 1 81 ? 22.657 11.764 4.331 1.00 0.00 181 TYR A N 17
ATOM 28048 C CA . TYR A 1 81 ? 21.983 12.228 5.537 1.00 0.00 181 TYR A CA 17
ATOM 28049 C C . TYR A 1 81 ? 21.296 13.569 5.295 1.00 0.00 181 TYR A C 17
ATOM 28050 O O . TYR A 1 81 ? 21.894 14.494 4.747 1.00 0.00 181 TYR A O 17
ATOM 28068 N N . GLN A 1 82 ? 20.037 13.665 5.709 1.00 0.00 182 GLN A N 17
ATOM 28069 C CA . GLN A 1 82 ? 19.268 14.892 5.537 1.00 0.00 182 GLN A CA 17
ATOM 28070 C C . GLN A 1 82 ? 19.324 15.750 6.797 1.00 0.00 182 GLN A C 17
ATOM 28071 O O . GLN A 1 82 ? 19.210 15.256 7.919 1.00 0.00 182 GLN A O 17
ATOM 28085 N N . PRO A 1 83 ? 19.504 17.066 6.610 1.00 0.00 183 PRO A N 17
ATOM 28086 C CA . PRO A 1 83 ? 19.579 18.020 7.720 1.00 0.00 183 PRO A CA 17
ATOM 28087 C C . PRO A 1 83 ? 18.236 18.204 8.419 1.00 0.00 183 PRO A C 17
ATOM 28088 O O . PRO A 1 83 ? 17.556 19.210 8.221 1.00 0.00 183 PRO A O 17
ATOM 28099 N N . GLN A 1 84 ? 17.861 17.225 9.236 1.00 0.00 184 GLN A N 17
ATOM 28100 C CA . GLN A 1 84 ? 16.598 17.280 9.964 1.00 0.00 184 GLN A CA 17
ATOM 28101 C C . GLN A 1 84 ? 16.794 16.888 11.425 1.00 0.00 184 GLN A C 17
ATOM 28102 O O . GLN A 1 84 ? 17.098 15.735 11.733 1.00 0.00 184 GLN A O 17
ATOM 28116 N N . ILE A 1 85 ? 16.619 17.855 12.320 1.00 0.00 185 ILE A N 17
ATOM 28117 C CA . ILE A 1 85 ? 16.776 17.610 13.748 1.00 0.00 185 ILE A CA 17
ATOM 28118 C C . ILE A 1 85 ? 15.543 16.924 14.327 1.00 0.00 185 ILE A C 17
ATOM 28119 O O . ILE A 1 85 ? 14.452 17.495 14.345 1.00 0.00 185 ILE A O 17
ATOM 28135 N N . VAL A 1 86 ? 15.724 15.696 14.802 1.00 0.00 186 VAL A N 17
ATOM 28136 C CA . VAL A 1 86 ? 14.628 14.932 15.385 1.00 0.00 186 VAL A CA 17
ATOM 28137 C C . VAL A 1 86 ? 15.054 14.266 16.688 1.00 0.00 186 VAL A C 17
ATOM 28138 O O . VAL A 1 86 ? 16.231 13.964 16.887 1.00 0.00 186 VAL A O 17
ATOM 28151 N N . ASP A 1 87 ? 14.090 14.039 17.573 1.00 0.00 187 ASP A N 17
ATOM 28152 C CA . ASP A 1 87 ? 14.364 13.406 18.858 1.00 0.00 187 ASP A CA 17
ATOM 28153 C C . ASP A 1 87 ? 15.153 12.114 18.670 1.00 0.00 187 ASP A C 17
ATOM 28154 O O . ASP A 1 87 ? 14.614 11.108 18.211 1.00 0.00 187 ASP A O 17
ATOM 28163 N N . GLY A 1 88 ? 16.433 12.150 19.028 1.00 0.00 188 GLY A N 17
ATOM 28164 C CA . GLY A 1 88 ? 17.275 10.976 18.890 1.00 0.00 188 GLY A CA 17
ATOM 28165 C C . GLY A 1 88 ? 18.399 11.183 17.893 1.00 0.00 188 GLY A C 17
ATOM 28166 O O . GLY A 1 88 ? 19.482 10.618 18.042 1.00 0.00 188 GLY A O 17
ATOM 28170 N N . LYS A 1 89 ? 18.141 11.994 16.873 1.00 0.00 189 LYS A N 17
ATOM 28171 C CA . LYS A 1 89 ? 19.138 12.274 15.847 1.00 0.00 189 LYS A CA 17
ATOM 28172 C C . LYS A 1 89 ? 19.110 13.747 15.449 1.00 0.00 189 LYS A C 17
ATOM 28173 O O . LYS A 1 89 ? 18.061 14.285 15.099 1.00 0.00 189 LYS A O 17
ATOM 28192 N N . ALA A 1 90 ? 20.271 14.392 15.505 1.00 0.00 190 ALA A N 17
ATOM 28193 C CA . ALA A 1 90 ? 20.380 15.800 15.147 1.00 0.00 190 ALA A CA 17
ATOM 28194 C C . ALA A 1 90 ? 21.442 16.013 14.073 1.00 0.00 190 ALA A C 17
ATOM 28195 O O . ALA A 1 90 ? 21.919 15.058 13.461 1.00 0.00 190 ALA A O 17
ATOM 28202 N N . ILE A 1 91 ? 21.806 17.271 13.849 1.00 0.00 191 ILE A N 17
ATOM 28203 C CA . ILE A 1 91 ? 22.812 17.609 12.849 1.00 0.00 191 ILE A CA 17
ATOM 28204 C C . ILE A 1 91 ? 24.013 18.297 13.488 1.00 0.00 191 ILE A C 17
ATOM 28205 O O . ILE A 1 91 ? 24.098 18.411 14.710 1.00 0.00 191 ILE A O 17
ATOM 28221 N N . GLU A 1 92 ? 24.939 18.756 12.652 1.00 0.00 192 GLU A N 17
ATOM 28222 C CA . GLU A 1 92 ? 26.135 19.435 13.136 1.00 0.00 192 GLU A CA 17
ATOM 28223 C C . GLU A 1 92 ? 26.663 18.770 14.404 1.00 0.00 192 GLU A C 17
ATOM 28224 O O . GLU A 1 92 ? 26.410 19.240 15.514 1.00 0.00 192 GLU A O 17
ATOM 28236 N N . GLN A 1 93 ? 27.395 17.675 14.230 1.00 0.00 193 GLN A N 17
ATOM 28237 C CA . GLN A 1 93 ? 27.956 16.944 15.361 1.00 0.00 193 GLN A CA 17
ATOM 28238 C C . GLN A 1 93 ? 29.284 16.295 14.984 1.00 0.00 193 GLN A C 17
ATOM 28239 O O . GLN A 1 93 ? 29.332 15.289 14.277 1.00 0.00 193 GLN A O 17
ATOM 28253 N N . PRO A 1 94 ? 30.389 16.884 15.466 1.00 0.00 194 PRO A N 17
ATOM 28254 C CA . PRO A 1 94 ? 31.738 16.380 15.193 1.00 0.00 194 PRO A CA 17
ATOM 28255 C C . PRO A 1 94 ? 32.016 15.057 15.898 1.00 0.00 194 PRO A C 17
ATOM 28256 O O . PRO A 1 94 ? 33.029 14.407 15.643 1.00 0.00 194 PRO A O 17
ATOM 28267 N N . GLY A 1 95 ? 31.109 14.663 16.788 1.00 0.00 195 GLY A N 17
ATOM 28268 C CA . GLY A 1 95 ? 31.276 13.419 17.516 1.00 0.00 195 GLY A CA 17
ATOM 28269 C C . GLY A 1 95 ? 30.206 12.401 17.177 1.00 0.00 195 GLY A C 17
ATOM 28270 O O . GLY A 1 95 ? 29.501 11.915 18.062 1.00 0.00 195 GLY A O 17
ATOM 28274 N N . GLN A 1 96 ? 30.083 12.079 15.894 1.00 0.00 196 GLN A N 17
ATOM 28275 C CA . GLN A 1 96 ? 29.088 11.113 15.441 1.00 0.00 196 GLN A CA 17
ATOM 28276 C C . GLN A 1 96 ? 29.751 9.804 15.023 1.00 0.00 196 GLN A C 17
ATOM 28277 O O . GLN A 1 96 ? 30.451 9.745 14.012 1.00 0.00 196 GLN A O 17
ATOM 28291 N N . THR A 1 97 ? 29.526 8.756 15.809 1.00 0.00 197 THR A N 17
ATOM 28292 C CA . THR A 1 97 ? 30.103 7.448 15.522 1.00 0.00 197 THR A CA 17
ATOM 28293 C C . THR A 1 97 ? 29.015 6.418 15.241 1.00 0.00 197 THR A C 17
ATOM 28294 O O . THR A 1 97 ? 27.927 6.477 15.814 1.00 0.00 197 THR A O 17
ATOM 28305 N N . VAL A 1 98 ? 29.316 5.473 14.355 1.00 0.00 198 VAL A N 17
ATOM 28306 C CA . VAL A 1 98 ? 28.364 4.428 14.000 1.00 0.00 198 VAL A CA 17
ATOM 28307 C C . VAL A 1 98 ? 28.927 3.045 14.306 1.00 0.00 198 VAL A C 17
ATOM 28308 O O . VAL A 1 98 ? 29.940 2.634 13.738 1.00 0.00 198 VAL A O 17
ATOM 28321 N N . THR A 1 99 ? 28.263 2.328 15.208 1.00 0.00 199 THR A N 17
ATOM 28322 C CA . THR A 1 99 ? 28.697 0.990 15.591 1.00 0.00 199 THR A CA 17
ATOM 28323 C C . THR A 1 99 ? 27.639 -0.051 15.245 1.00 0.00 199 THR A C 17
ATOM 28324 O O . THR A 1 99 ? 26.521 -0.009 15.759 1.00 0.00 199 THR A O 17
ATOM 28335 N N . VAL A 1 100 ? 27.998 -0.986 14.372 1.00 0.00 200 VAL A N 17
ATOM 28336 C CA . VAL A 1 100 ? 27.080 -2.040 13.959 1.00 0.00 200 VAL A CA 17
ATOM 28337 C C . VAL A 1 100 ? 27.794 -3.383 13.857 1.00 0.00 200 VAL A C 17
ATOM 28338 O O . VAL A 1 100 ? 28.983 -3.442 13.546 1.00 0.00 200 VAL A O 17
ATOM 28351 N N . GLU A 1 101 ? 27.060 -4.459 14.122 1.00 0.00 201 GLU A N 17
ATOM 28352 C CA . GLU A 1 101 ? 27.624 -5.802 14.060 1.00 0.00 201 GLU A CA 17
ATOM 28353 C C . GLU A 1 101 ? 27.240 -6.495 12.756 1.00 0.00 201 GLU A C 17
ATOM 28354 O O . GLU A 1 101 ? 26.130 -6.323 12.252 1.00 0.00 201 GLU A O 17
ATOM 28366 N N . PHE A 1 102 ? 28.166 -7.278 12.213 1.00 0.00 202 PHE A N 17
ATOM 28367 C CA . PHE A 1 102 ? 27.926 -7.996 10.967 1.00 0.00 202 PHE A CA 17
ATOM 28368 C C . PHE A 1 102 ? 27.712 -9.484 11.229 1.00 0.00 202 PHE A C 17
ATOM 28369 O O . PHE A 1 102 ? 28.656 -10.218 11.520 1.00 0.00 202 PHE A O 17
ATOM 28386 N N . LYS A 1 103 ? 26.462 -9.923 11.123 1.00 0.00 203 LYS A N 17
ATOM 28387 C CA . LYS A 1 103 ? 26.121 -11.323 11.347 1.00 0.00 203 LYS A CA 17
ATOM 28388 C C . LYS A 1 103 ? 25.812 -12.025 10.029 1.00 0.00 203 LYS A C 17
ATOM 28389 O O . LYS A 1 103 ? 24.810 -11.728 9.377 1.00 0.00 203 LYS A O 17
ATOM 28408 N N . ILE A 1 104 ? 26.676 -12.958 9.644 1.00 0.00 204 ILE A N 17
ATOM 28409 C CA . ILE A 1 104 ? 26.493 -13.703 8.405 1.00 0.00 204 ILE A CA 17
ATOM 28410 C C . ILE A 1 104 ? 25.269 -14.609 8.484 1.00 0.00 204 ILE A C 17
ATOM 28411 O O . ILE A 1 104 ? 25.036 -15.268 9.497 1.00 0.00 204 ILE A O 17
ATOM 28427 N N . ALA A 1 105 ? 24.490 -14.637 7.408 1.00 0.00 205 ALA A N 17
ATOM 28428 C CA . ALA A 1 105 ? 23.292 -15.465 7.354 1.00 0.00 205 ALA A CA 17
ATOM 28429 C C . ALA A 1 105 ? 23.640 -16.944 7.479 1.00 0.00 205 ALA A C 17
ATOM 28430 O O . ALA A 1 105 ? 24.785 -17.343 7.267 1.00 0.00 205 ALA A O 17
ATOM 28437 N N . LYS A 1 106 ? 22.645 -17.754 7.825 1.00 0.00 206 LYS A N 17
ATOM 28438 C CA . LYS A 1 106 ? 22.845 -19.190 7.978 1.00 0.00 206 LYS A CA 17
ATOM 28439 C C . LYS A 1 106 ? 22.545 -19.923 6.674 1.00 0.00 206 LYS A C 17
ATOM 28440 O O . LYS A 1 106 ? 23.439 -20.506 6.059 1.00 0.00 206 LYS A O 17
ATOM 28459 N N . ASP A 1 1 ? -2.278 -37.064 4.543 1.00 0.00 101 ASP A N 18
ATOM 28460 C CA . ASP A 1 1 ? -1.943 -37.157 3.127 1.00 0.00 101 ASP A CA 18
ATOM 28461 C C . ASP A 1 1 ? -1.732 -35.771 2.526 1.00 0.00 101 ASP A C 18
ATOM 28462 O O . ASP A 1 1 ? -2.091 -35.520 1.375 1.00 0.00 101 ASP A O 18
ATOM 28471 N N . HIS A 1 2 ? -1.149 -34.872 3.313 1.00 0.00 102 HIS A N 18
ATOM 28472 C CA . HIS A 1 2 ? -0.891 -33.510 2.859 1.00 0.00 102 HIS A CA 18
ATOM 28473 C C . HIS A 1 2 ? 0.600 -33.291 2.619 1.00 0.00 102 HIS A C 18
ATOM 28474 O O . HIS A 1 2 ? 1.450 -34.015 3.138 1.00 0.00 102 HIS A O 18
ATOM 28488 N N . PRO A 1 3 ? 0.926 -32.269 1.813 1.00 0.00 103 PRO A N 18
ATOM 28489 C CA . PRO A 1 3 ? 2.315 -31.932 1.486 1.00 0.00 103 PRO A CA 18
ATOM 28490 C C . PRO A 1 3 ? 3.069 -31.359 2.681 1.00 0.00 103 PRO A C 18
ATOM 28491 O O . PRO A 1 3 ? 2.521 -31.246 3.778 1.00 0.00 103 PRO A O 18
ATOM 28502 N N . PHE A 1 4 ? 4.329 -30.998 2.462 1.00 0.00 104 PHE A N 18
ATOM 28503 C CA . PHE A 1 4 ? 5.159 -30.436 3.521 1.00 0.00 104 PHE A CA 18
ATOM 28504 C C . PHE A 1 4 ? 6.256 -29.548 2.940 1.00 0.00 104 PHE A C 18
ATOM 28505 O O . PHE A 1 4 ? 7.307 -30.034 2.522 1.00 0.00 104 PHE A O 18
ATOM 28522 N N . THR A 1 5 ? 6.003 -28.243 2.918 1.00 0.00 105 THR A N 18
ATOM 28523 C CA . THR A 1 5 ? 6.966 -27.287 2.387 1.00 0.00 105 THR A CA 18
ATOM 28524 C C . THR A 1 5 ? 7.117 -26.087 3.314 1.00 0.00 105 THR A C 18
ATOM 28525 O O . THR A 1 5 ? 6.141 -25.409 3.632 1.00 0.00 105 THR A O 18
ATOM 28536 N N . SER A 1 6 ? 8.348 -25.830 3.745 1.00 0.00 106 SER A N 18
ATOM 28537 C CA . SER A 1 6 ? 8.627 -24.712 4.640 1.00 0.00 106 SER A CA 18
ATOM 28538 C C . SER A 1 6 ? 10.079 -24.261 4.509 1.00 0.00 106 SER A C 18
ATOM 28539 O O . SER A 1 6 ? 10.858 -24.850 3.761 1.00 0.00 106 SER A O 18
ATOM 28547 N N . ALA A 1 7 ? 10.433 -23.211 5.242 1.00 0.00 107 ALA A N 18
ATOM 28548 C CA . ALA A 1 7 ? 11.791 -22.681 5.210 1.00 0.00 107 ALA A CA 18
ATOM 28549 C C . ALA A 1 7 ? 12.278 -22.334 6.613 1.00 0.00 107 ALA A C 18
ATOM 28550 O O . ALA A 1 7 ? 11.491 -22.163 7.545 1.00 0.00 107 ALA A O 18
ATOM 28557 N N . PRO A 1 8 ? 13.606 -22.229 6.771 1.00 0.00 108 PRO A N 18
ATOM 28558 C CA . PRO A 1 8 ? 14.227 -21.903 8.058 1.00 0.00 108 PRO A CA 18
ATOM 28559 C C . PRO A 1 8 ? 13.964 -20.461 8.479 1.00 0.00 108 PRO A C 18
ATOM 28560 O O . PRO A 1 8 ? 13.457 -19.656 7.696 1.00 0.00 108 PRO A O 18
ATOM 28571 N N . THR A 1 9 ? 14.313 -20.139 9.721 1.00 0.00 109 THR A N 18
ATOM 28572 C CA . THR A 1 9 ? 14.114 -18.794 10.246 1.00 0.00 109 THR A CA 18
ATOM 28573 C C . THR A 1 9 ? 15.446 -18.083 10.456 1.00 0.00 109 THR A C 18
ATOM 28574 O O . THR A 1 9 ? 16.498 -18.720 10.519 1.00 0.00 109 THR A O 18
ATOM 28585 N N . PHE A 1 10 ? 15.395 -16.760 10.562 1.00 0.00 110 PHE A N 18
ATOM 28586 C CA . PHE A 1 10 ? 16.598 -15.962 10.764 1.00 0.00 110 PHE A CA 18
ATOM 28587 C C . PHE A 1 10 ? 16.463 -15.077 12.000 1.00 0.00 110 PHE A C 18
ATOM 28588 O O . PHE A 1 10 ? 17.070 -15.342 13.037 1.00 0.00 110 PHE A O 18
ATOM 28605 N N . GLY A 1 11 ? 15.662 -14.023 11.881 1.00 0.00 111 GLY A N 18
ATOM 28606 C CA . GLY A 1 11 ? 15.461 -13.114 12.995 1.00 0.00 111 GLY A CA 18
ATOM 28607 C C . GLY A 1 11 ? 16.477 -11.989 13.015 1.00 0.00 111 GLY A C 18
ATOM 28608 O O . GLY A 1 11 ? 17.605 -12.153 12.549 1.00 0.00 111 GLY A O 18
ATOM 28612 N N . ASP A 1 12 ? 16.078 -10.842 13.554 1.00 0.00 112 ASP A N 18
ATOM 28613 C CA . ASP A 1 12 ? 16.961 -9.685 13.633 1.00 0.00 112 ASP A CA 18
ATOM 28614 C C . ASP A 1 12 ? 16.596 -8.802 14.822 1.00 0.00 112 ASP A C 18
ATOM 28615 O O . ASP A 1 12 ? 15.423 -8.665 15.170 1.00 0.00 112 ASP A O 18
ATOM 28624 N N . PHE A 1 13 ? 17.609 -8.206 15.443 1.00 0.00 113 PHE A N 18
ATOM 28625 C CA . PHE A 1 13 ? 17.395 -7.338 16.595 1.00 0.00 113 PHE A CA 18
ATOM 28626 C C . PHE A 1 13 ? 18.043 -5.974 16.376 1.00 0.00 113 PHE A C 18
ATOM 28627 O O . PHE A 1 13 ? 18.974 -5.837 15.583 1.00 0.00 113 PHE A O 18
ATOM 28644 N N . GLY A 1 14 ? 17.543 -4.967 17.084 1.00 0.00 114 GLY A N 18
ATOM 28645 C CA . GLY A 1 14 ? 18.084 -3.627 16.953 1.00 0.00 114 GLY A CA 18
ATOM 28646 C C . GLY A 1 14 ? 17.911 -3.066 15.556 1.00 0.00 114 GLY A C 18
ATOM 28647 O O . GLY A 1 14 ? 18.686 -3.381 14.653 1.00 0.00 114 GLY A O 18
ATOM 28651 N N . SER A 1 15 ? 16.892 -2.232 15.376 1.00 0.00 115 SER A N 18
ATOM 28652 C CA . SER A 1 15 ? 16.616 -1.630 14.077 1.00 0.00 115 SER A CA 18
ATOM 28653 C C . SER A 1 15 ? 17.584 -0.485 13.793 1.00 0.00 115 SER A C 18
ATOM 28654 O O . SER A 1 15 ? 18.272 -0.478 12.773 1.00 0.00 115 SER A O 18
ATOM 28662 N N . ASN A 1 16 ? 17.629 0.482 14.703 1.00 0.00 116 ASN A N 18
ATOM 28663 C CA . ASN A 1 16 ? 18.511 1.634 14.551 1.00 0.00 116 ASN A CA 18
ATOM 28664 C C . ASN A 1 16 ? 18.880 2.220 15.911 1.00 0.00 116 ASN A C 18
ATOM 28665 O O . ASN A 1 16 ? 18.012 2.665 16.660 1.00 0.00 116 ASN A O 18
ATOM 28676 N N . GLN A 1 17 ? 20.172 2.216 16.220 1.00 0.00 117 GLN A N 18
ATOM 28677 C CA . GLN A 1 17 ? 20.655 2.747 17.489 1.00 0.00 117 GLN A CA 18
ATOM 28678 C C . GLN A 1 17 ? 21.960 3.513 17.297 1.00 0.00 117 GLN A C 18
ATOM 28679 O O . GLN A 1 17 ? 22.758 3.639 18.226 1.00 0.00 117 GLN A O 18
ATOM 28693 N N . GLN A 1 18 ? 22.171 4.020 16.087 1.00 0.00 118 GLN A N 18
ATOM 28694 C CA . GLN A 1 18 ? 23.380 4.772 15.774 1.00 0.00 118 GLN A CA 18
ATOM 28695 C C . GLN A 1 18 ? 23.126 5.766 14.646 1.00 0.00 118 GLN A C 18
ATOM 28696 O O . GLN A 1 18 ? 22.046 5.788 14.056 1.00 0.00 118 GLN A O 18
ATOM 28710 N N . ALA A 1 19 ? 24.128 6.588 14.352 1.00 0.00 119 ALA A N 18
ATOM 28711 C CA . ALA A 1 19 ? 24.014 7.584 13.293 1.00 0.00 119 ALA A CA 18
ATOM 28712 C C . ALA A 1 19 ? 23.885 6.920 11.926 1.00 0.00 119 ALA A C 18
ATOM 28713 O O . ALA A 1 19 ? 24.867 6.429 11.370 1.00 0.00 119 ALA A O 18
ATOM 28720 N N . MET A 1 20 ? 22.669 6.908 11.391 1.00 0.00 120 MET A N 18
ATOM 28721 C CA . MET A 1 20 ? 22.413 6.305 10.089 1.00 0.00 120 MET A CA 18
ATOM 28722 C C . MET A 1 20 ? 21.607 7.248 9.201 1.00 0.00 120 MET A C 18
ATOM 28723 O O . MET A 1 20 ? 20.775 8.023 9.673 1.00 0.00 120 MET A O 18
ATOM 28737 N N . PRO A 1 21 ? 21.858 7.182 7.885 1.00 0.00 121 PRO A N 18
ATOM 28738 C CA . PRO A 1 21 ? 21.166 8.023 6.904 1.00 0.00 121 PRO A CA 18
ATOM 28739 C C . PRO A 1 21 ? 19.699 7.639 6.743 1.00 0.00 121 PRO A C 18
ATOM 28740 O O . PRO A 1 21 ? 19.141 6.918 7.572 1.00 0.00 121 PRO A O 18
ATOM 28751 N N . LEU A 1 22 ? 19.079 8.123 5.673 1.00 0.00 122 LEU A N 18
ATOM 28752 C CA . LEU A 1 22 ? 17.676 7.829 5.403 1.00 0.00 122 LEU A CA 18
ATOM 28753 C C . LEU A 1 22 ? 17.514 7.145 4.049 1.00 0.00 122 LEU A C 18
ATOM 28754 O O . LEU A 1 22 ? 16.396 6.940 3.576 1.00 0.00 122 LEU A O 18
ATOM 28770 N N . TYR A 1 23 ? 18.636 6.791 3.433 1.00 0.00 123 TYR A N 18
ATOM 28771 C CA . TYR A 1 23 ? 18.619 6.130 2.134 1.00 0.00 123 TYR A CA 18
ATOM 28772 C C . TYR A 1 23 ? 19.383 4.810 2.184 1.00 0.00 123 TYR A C 18
ATOM 28773 O O . TYR A 1 23 ? 19.031 3.849 1.500 1.00 0.00 123 TYR A O 18
ATOM 28791 N N . ARG A 1 24 ? 20.431 4.772 3.001 1.00 0.00 124 ARG A N 18
ATOM 28792 C CA . ARG A 1 24 ? 21.247 3.571 3.141 1.00 0.00 124 ARG A CA 18
ATOM 28793 C C . ARG A 1 24 ? 21.458 3.228 4.613 1.00 0.00 124 ARG A C 18
ATOM 28794 O O . ARG A 1 24 ? 22.505 3.528 5.187 1.00 0.00 124 ARG A O 18
ATOM 28815 N N . VAL A 1 25 ? 20.457 2.596 5.218 1.00 0.00 125 VAL A N 18
ATOM 28816 C CA . VAL A 1 25 ? 20.534 2.211 6.622 1.00 0.00 125 VAL A CA 18
ATOM 28817 C C . VAL A 1 25 ? 21.501 1.050 6.821 1.00 0.00 125 VAL A C 18
ATOM 28818 O O . VAL A 1 25 ? 21.534 0.113 6.025 1.00 0.00 125 VAL A O 18
ATOM 28831 N N . GLU A 1 26 ? 22.289 1.120 7.890 1.00 0.00 126 GLU A N 18
ATOM 28832 C CA . GLU A 1 26 ? 23.258 0.074 8.194 1.00 0.00 126 GLU A CA 18
ATOM 28833 C C . GLU A 1 26 ? 24.284 -0.058 7.072 1.00 0.00 126 GLU A C 18
ATOM 28834 O O . GLU A 1 26 ? 24.064 0.373 5.940 1.00 0.00 126 GLU A O 18
ATOM 28846 N N . PRO A 1 27 ? 25.435 -0.669 7.392 1.00 0.00 127 PRO A N 18
ATOM 28847 C CA . PRO A 1 27 ? 26.518 -0.873 6.426 1.00 0.00 127 PRO A CA 18
ATOM 28848 C C . PRO A 1 27 ? 26.157 -1.899 5.358 1.00 0.00 127 PRO A C 18
ATOM 28849 O O . PRO A 1 27 ? 25.495 -2.898 5.641 1.00 0.00 127 PRO A O 18
ATOM 28860 N N . VAL A 1 28 ? 26.596 -1.647 4.129 1.00 0.00 128 VAL A N 18
ATOM 28861 C CA . VAL A 1 28 ? 26.320 -2.550 3.018 1.00 0.00 128 VAL A CA 18
ATOM 28862 C C . VAL A 1 28 ? 27.056 -3.874 3.190 1.00 0.00 128 VAL A C 18
ATOM 28863 O O . VAL A 1 28 ? 28.286 -3.922 3.155 1.00 0.00 128 VAL A O 18
ATOM 28876 N N . TYR A 1 29 ? 26.295 -4.947 3.377 1.00 0.00 129 TYR A N 18
ATOM 28877 C CA . TYR A 1 29 ? 26.875 -6.273 3.557 1.00 0.00 129 TYR A CA 18
ATOM 28878 C C . TYR A 1 29 ? 27.613 -6.721 2.298 1.00 0.00 129 TYR A C 18
ATOM 28879 O O . TYR A 1 29 ? 27.117 -6.593 1.179 1.00 0.00 129 TYR A O 18
ATOM 28897 N N . PRO A 1 30 ? 28.827 -7.259 2.486 1.00 0.00 130 PRO A N 18
ATOM 28898 C CA . PRO A 1 30 ? 29.659 -7.738 1.378 1.00 0.00 130 PRO A CA 18
ATOM 28899 C C . PRO A 1 30 ? 29.094 -8.997 0.730 1.00 0.00 130 PRO A C 18
ATOM 28900 O O . PRO A 1 30 ? 27.935 -9.351 0.947 1.00 0.00 130 PRO A O 18
ATOM 28911 N N . SER A 1 31 ? 29.919 -9.669 -0.067 1.00 0.00 131 SER A N 18
ATOM 28912 C CA . SER A 1 31 ? 29.499 -10.887 -0.749 1.00 0.00 131 SER A CA 18
ATOM 28913 C C . SER A 1 31 ? 30.328 -12.082 -0.288 1.00 0.00 131 SER A C 18
ATOM 28914 O O . SER A 1 31 ? 29.826 -13.202 -0.197 1.00 0.00 131 SER A O 18
ATOM 28922 N N . ARG A 1 32 ? 31.601 -11.834 0.001 1.00 0.00 132 ARG A N 18
ATOM 28923 C CA . ARG A 1 32 ? 32.502 -12.888 0.452 1.00 0.00 132 ARG A CA 18
ATOM 28924 C C . ARG A 1 32 ? 32.435 -13.049 1.968 1.00 0.00 132 ARG A C 18
ATOM 28925 O O . ARG A 1 32 ? 32.219 -14.148 2.477 1.00 0.00 132 ARG A O 18
ATOM 28946 N N . ALA A 1 33 ? 32.623 -11.945 2.684 1.00 0.00 133 ALA A N 18
ATOM 28947 C CA . ALA A 1 33 ? 32.583 -11.963 4.141 1.00 0.00 133 ALA A CA 18
ATOM 28948 C C . ALA A 1 33 ? 31.292 -12.597 4.646 1.00 0.00 133 ALA A C 18
ATOM 28949 O O . ALA A 1 33 ? 31.268 -13.220 5.708 1.00 0.00 133 ALA A O 18
ATOM 28956 N N . LEU A 1 34 ? 30.218 -12.433 3.881 1.00 0.00 134 LEU A N 18
ATOM 28957 C CA . LEU A 1 34 ? 28.922 -12.989 4.252 1.00 0.00 134 LEU A CA 18
ATOM 28958 C C . LEU A 1 34 ? 28.966 -14.513 4.264 1.00 0.00 134 LEU A C 18
ATOM 28959 O O . LEU A 1 34 ? 28.295 -15.159 5.069 1.00 0.00 134 LEU A O 18
ATOM 28975 N N . LYS A 1 35 ? 29.763 -15.084 3.366 1.00 0.00 135 LYS A N 18
ATOM 28976 C CA . LYS A 1 35 ? 29.898 -16.533 3.274 1.00 0.00 135 LYS A CA 18
ATOM 28977 C C . LYS A 1 35 ? 31.084 -17.022 4.100 1.00 0.00 135 LYS A C 18
ATOM 28978 O O . LYS A 1 35 ? 31.195 -18.210 4.400 1.00 0.00 135 LYS A O 18
ATOM 28997 N N . ARG A 1 36 ? 31.966 -16.097 4.466 1.00 0.00 136 ARG A N 18
ATOM 28998 C CA . ARG A 1 36 ? 33.143 -16.435 5.258 1.00 0.00 136 ARG A CA 18
ATOM 28999 C C . ARG A 1 36 ? 32.753 -17.237 6.496 1.00 0.00 136 ARG A C 18
ATOM 29000 O O . ARG A 1 36 ? 32.938 -18.452 6.545 1.00 0.00 136 ARG A O 18
ATOM 29021 N N . GLY A 1 37 ? 32.213 -16.547 7.496 1.00 0.00 137 GLY A N 18
ATOM 29022 C CA . GLY A 1 37 ? 31.806 -17.210 8.721 1.00 0.00 137 GLY A CA 18
ATOM 29023 C C . GLY A 1 37 ? 32.151 -16.405 9.958 1.00 0.00 137 GLY A C 18
ATOM 29024 O O . GLY A 1 37 ? 31.689 -16.713 11.057 1.00 0.00 137 GLY A O 18
ATOM 29028 N N . VAL A 1 38 ? 32.967 -15.371 9.781 1.00 0.00 138 VAL A N 18
ATOM 29029 C CA . VAL A 1 38 ? 33.374 -14.520 10.893 1.00 0.00 138 VAL A CA 18
ATOM 29030 C C . VAL A 1 38 ? 32.308 -13.476 11.204 1.00 0.00 138 VAL A C 18
ATOM 29031 O O . VAL A 1 38 ? 31.594 -13.018 10.312 1.00 0.00 138 VAL A O 18
ATOM 29044 N N . GLU A 1 39 ? 32.206 -13.103 12.476 1.00 0.00 139 GLU A N 18
ATOM 29045 C CA . GLU A 1 39 ? 31.226 -12.112 12.905 1.00 0.00 139 GLU A CA 18
ATOM 29046 C C . GLU A 1 39 ? 31.915 -10.842 13.395 1.00 0.00 139 GLU A C 18
ATOM 29047 O O . GLU A 1 39 ? 31.782 -10.459 14.557 1.00 0.00 139 GLU A O 18
ATOM 29059 N N . GLY A 1 40 ? 32.653 -10.193 12.500 1.00 0.00 140 GLY A N 18
ATOM 29060 C CA . GLY A 1 40 ? 33.353 -8.973 12.859 1.00 0.00 140 GLY A CA 18
ATOM 29061 C C . GLY A 1 40 ? 32.428 -7.774 12.932 1.00 0.00 140 GLY A C 18
ATOM 29062 O O . GLY A 1 40 ? 31.210 -7.913 12.824 1.00 0.00 140 GLY A O 18
ATOM 29066 N N . PHE A 1 41 ? 33.007 -6.593 13.119 1.00 0.00 141 PHE A N 18
ATOM 29067 C CA . PHE A 1 41 ? 32.226 -5.365 13.210 1.00 0.00 141 PHE A CA 18
ATOM 29068 C C . PHE A 1 41 ? 32.932 -4.217 12.492 1.00 0.00 141 PHE A C 18
ATOM 29069 O O . PHE A 1 41 ? 34.088 -4.341 12.087 1.00 0.00 141 PHE A O 18
ATOM 29086 N N . VAL A 1 42 ? 32.228 -3.100 12.339 1.00 0.00 142 VAL A N 18
ATOM 29087 C CA . VAL A 1 42 ? 32.785 -1.930 11.672 1.00 0.00 142 VAL A CA 18
ATOM 29088 C C . VAL A 1 42 ? 32.484 -0.656 12.453 1.00 0.00 142 VAL A C 18
ATOM 29089 O O . VAL A 1 42 ? 31.334 -0.224 12.540 1.00 0.00 142 VAL A O 18
ATOM 29102 N N . THR A 1 43 ? 33.525 -0.057 13.022 1.00 0.00 143 THR A N 18
ATOM 29103 C CA . THR A 1 43 ? 33.373 1.168 13.797 1.00 0.00 143 THR A CA 18
ATOM 29104 C C . THR A 1 43 ? 34.025 2.351 13.090 1.00 0.00 143 THR A C 18
ATOM 29105 O O . THR A 1 43 ? 35.250 2.480 13.076 1.00 0.00 143 THR A O 18
ATOM 29116 N N . LEU A 1 44 ? 33.200 3.213 12.505 1.00 0.00 144 LEU A N 18
ATOM 29117 C CA . LEU A 1 44 ? 33.698 4.387 11.797 1.00 0.00 144 LEU A CA 18
ATOM 29118 C C . LEU A 1 44 ? 33.277 5.670 12.507 1.00 0.00 144 LEU A C 18
ATOM 29119 O O . LEU A 1 44 ? 32.127 5.814 12.919 1.00 0.00 144 LEU A O 18
ATOM 29135 N N . SER A 1 45 ? 34.218 6.599 12.644 1.00 0.00 145 SER A N 18
ATOM 29136 C CA . SER A 1 45 ? 33.945 7.870 13.306 1.00 0.00 145 SER A CA 18
ATOM 29137 C C . SER A 1 45 ? 33.990 9.023 12.307 1.00 0.00 145 SER A C 18
ATOM 29138 O O . SER A 1 45 ? 35.016 9.271 11.674 1.00 0.00 145 SER A O 18
ATOM 29146 N N . PHE A 1 46 ? 32.870 9.724 12.173 1.00 0.00 146 PHE A N 18
ATOM 29147 C CA . PHE A 1 46 ? 32.779 10.851 11.251 1.00 0.00 146 PHE A CA 18
ATOM 29148 C C . PHE A 1 46 ? 31.992 12.000 11.872 1.00 0.00 146 PHE A C 18
ATOM 29149 O O . PHE A 1 46 ? 31.316 11.829 12.888 1.00 0.00 146 PHE A O 18
ATOM 29166 N N . THR A 1 47 ? 32.084 13.175 11.256 1.00 0.00 147 THR A N 18
ATOM 29167 C CA . THR A 1 47 ? 31.383 14.353 11.748 1.00 0.00 147 THR A CA 18
ATOM 29168 C C . THR A 1 47 ? 30.247 14.749 10.812 1.00 0.00 147 THR A C 18
ATOM 29169 O O . THR A 1 47 ? 30.426 14.809 9.595 1.00 0.00 147 THR A O 18
ATOM 29180 N N . ILE A 1 48 ? 29.079 15.017 11.386 1.00 0.00 148 ILE A N 18
ATOM 29181 C CA . ILE A 1 48 ? 27.915 15.409 10.601 1.00 0.00 148 ILE A CA 18
ATOM 29182 C C . ILE A 1 48 ? 27.698 16.917 10.656 1.00 0.00 148 ILE A C 18
ATOM 29183 O O . ILE A 1 48 ? 27.195 17.447 11.647 1.00 0.00 148 ILE A O 18
ATOM 29199 N N . ASP A 1 49 ? 28.077 17.603 9.583 1.00 0.00 149 ASP A N 18
ATOM 29200 C CA . ASP A 1 49 ? 27.921 19.051 9.506 1.00 0.00 149 ASP A CA 18
ATOM 29201 C C . ASP A 1 49 ? 26.452 19.445 9.616 1.00 0.00 149 ASP A C 18
ATOM 29202 O O . ASP A 1 49 ? 25.564 18.694 9.212 1.00 0.00 149 ASP A O 18
ATOM 29211 N N . THR A 1 50 ? 26.202 20.629 10.167 1.00 0.00 150 THR A N 18
ATOM 29212 C CA . THR A 1 50 ? 24.841 21.123 10.332 1.00 0.00 150 THR A CA 18
ATOM 29213 C C . THR A 1 50 ? 24.068 21.054 9.020 1.00 0.00 150 THR A C 18
ATOM 29214 O O . THR A 1 50 ? 22.838 20.988 9.014 1.00 0.00 150 THR A O 18
ATOM 29225 N N . THR A 1 51 ? 24.796 21.068 7.908 1.00 0.00 151 THR A N 18
ATOM 29226 C CA . THR A 1 51 ? 24.178 21.007 6.589 1.00 0.00 151 THR A CA 18
ATOM 29227 C C . THR A 1 51 ? 23.984 19.563 6.139 1.00 0.00 151 THR A C 18
ATOM 29228 O O . THR A 1 51 ? 23.889 19.282 4.945 1.00 0.00 151 THR A O 18
ATOM 29239 N N . GLY A 1 52 ? 23.926 18.650 7.104 1.00 0.00 152 GLY A N 18
ATOM 29240 C CA . GLY A 1 52 ? 23.743 17.246 6.786 1.00 0.00 152 GLY A CA 18
ATOM 29241 C C . GLY A 1 52 ? 24.857 16.698 5.917 1.00 0.00 152 GLY A C 18
ATOM 29242 O O . GLY A 1 52 ? 24.606 15.969 4.957 1.00 0.00 152 GLY A O 18
ATOM 29246 N N . LYS A 1 53 ? 26.094 17.049 6.253 1.00 0.00 153 LYS A N 18
ATOM 29247 C CA . LYS A 1 53 ? 27.252 16.589 5.497 1.00 0.00 153 LYS A CA 18
ATOM 29248 C C . LYS A 1 53 ? 28.107 15.642 6.333 1.00 0.00 153 LYS A C 18
ATOM 29249 O O . LYS A 1 53 ? 28.451 15.947 7.475 1.00 0.00 153 LYS A O 18
ATOM 29268 N N . ALA A 1 54 ? 28.447 14.494 5.757 1.00 0.00 154 ALA A N 18
ATOM 29269 C CA . ALA A 1 54 ? 29.264 13.505 6.449 1.00 0.00 154 ALA A CA 18
ATOM 29270 C C . ALA A 1 54 ? 30.724 13.600 6.018 1.00 0.00 154 ALA A C 18
ATOM 29271 O O . ALA A 1 54 ? 31.081 13.202 4.909 1.00 0.00 154 ALA A O 18
ATOM 29278 N N . VAL A 1 55 ? 31.564 14.130 6.901 1.00 0.00 155 VAL A N 18
ATOM 29279 C CA . VAL A 1 55 ? 32.985 14.277 6.612 1.00 0.00 155 VAL A CA 18
ATOM 29280 C C . VAL A 1 55 ? 33.837 13.727 7.750 1.00 0.00 155 VAL A C 18
ATOM 29281 O O . VAL A 1 55 ? 33.315 13.196 8.730 1.00 0.00 155 VAL A O 18
ATOM 29294 N N . ASP A 1 56 ? 35.152 13.858 7.613 1.00 0.00 156 ASP A N 18
ATOM 29295 C CA . ASP A 1 56 ? 36.078 13.375 8.631 1.00 0.00 156 ASP A CA 18
ATOM 29296 C C . ASP A 1 56 ? 35.933 11.870 8.828 1.00 0.00 156 ASP A C 18
ATOM 29297 O O . ASP A 1 56 ? 36.047 11.366 9.946 1.00 0.00 156 ASP A O 18
ATOM 29306 N N . ILE A 1 57 ? 35.680 11.157 7.736 1.00 0.00 157 ILE A N 18
ATOM 29307 C CA . ILE A 1 57 ? 35.519 9.709 7.789 1.00 0.00 157 ILE A CA 18
ATOM 29308 C C . ILE A 1 57 ? 36.824 9.025 8.179 1.00 0.00 157 ILE A C 18
ATOM 29309 O O . ILE A 1 57 ? 37.831 9.143 7.483 1.00 0.00 157 ILE A O 18
ATOM 29325 N N . ASN A 1 58 ? 36.798 8.307 9.298 1.00 0.00 158 ASN A N 18
ATOM 29326 C CA . ASN A 1 58 ? 37.980 7.602 9.781 1.00 0.00 158 ASN A CA 18
ATOM 29327 C C . ASN A 1 58 ? 37.585 6.417 10.657 1.00 0.00 158 ASN A C 18
ATOM 29328 O O . ASN A 1 58 ? 37.016 6.590 11.734 1.00 0.00 158 ASN A O 18
ATOM 29339 N N . VAL A 1 59 ? 37.893 5.212 10.187 1.00 0.00 159 VAL A N 18
ATOM 29340 C CA . VAL A 1 59 ? 37.573 3.998 10.928 1.00 0.00 159 VAL A CA 18
ATOM 29341 C C . VAL A 1 59 ? 38.609 3.727 12.014 1.00 0.00 159 VAL A C 18
ATOM 29342 O O . VAL A 1 59 ? 39.791 3.541 11.726 1.00 0.00 159 VAL A O 18
ATOM 29355 N N . VAL A 1 60 ? 38.156 3.708 13.263 1.00 0.00 160 VAL A N 18
ATOM 29356 C CA . VAL A 1 60 ? 39.043 3.458 14.394 1.00 0.00 160 VAL A CA 18
ATOM 29357 C C . VAL A 1 60 ? 39.232 1.963 14.625 1.00 0.00 160 VAL A C 18
ATOM 29358 O O . VAL A 1 60 ? 40.317 1.514 14.993 1.00 0.00 160 VAL A O 18
ATOM 29371 N N . ASP A 1 61 ? 38.168 1.198 14.407 1.00 0.00 161 ASP A N 18
ATOM 29372 C CA . ASP A 1 61 ? 38.216 -0.248 14.590 1.00 0.00 161 ASP A CA 18
ATOM 29373 C C . ASP A 1 61 ? 37.187 -0.943 13.703 1.00 0.00 161 ASP A C 18
ATOM 29374 O O . ASP A 1 61 ? 36.139 -0.378 13.393 1.00 0.00 161 ASP A O 18
ATOM 29383 N N . ALA A 1 62 ? 37.495 -2.170 13.298 1.00 0.00 162 ALA A N 18
ATOM 29384 C CA . ALA A 1 62 ? 36.597 -2.942 12.448 1.00 0.00 162 ALA A CA 18
ATOM 29385 C C . ALA A 1 62 ? 36.954 -4.424 12.475 1.00 0.00 162 ALA A C 18
ATOM 29386 O O . ALA A 1 62 ? 37.671 -4.883 13.363 1.00 0.00 162 ALA A O 18
ATOM 29393 N N . ASN A 1 63 ? 36.447 -5.168 11.497 1.00 0.00 163 ASN A N 18
ATOM 29394 C CA . ASN A 1 63 ? 36.712 -6.600 11.411 1.00 0.00 163 ASN A CA 18
ATOM 29395 C C . ASN A 1 63 ? 38.194 -6.893 11.621 1.00 0.00 163 ASN A C 18
ATOM 29396 O O . ASN A 1 63 ? 39.042 -6.001 11.573 1.00 0.00 163 ASN A O 18
ATOM 29407 N N . PRO A 1 64 ? 38.517 -8.173 11.858 1.00 0.00 164 PRO A N 18
ATOM 29408 C CA . PRO A 1 64 ? 39.897 -8.614 12.078 1.00 0.00 164 PRO A CA 18
ATOM 29409 C C . PRO A 1 64 ? 40.741 -8.534 10.811 1.00 0.00 164 PRO A C 18
ATOM 29410 O O . PRO A 1 64 ? 41.950 -8.765 10.841 1.00 0.00 164 PRO A O 18
ATOM 29421 N N . LYS A 1 65 ? 40.097 -8.204 9.697 1.00 0.00 165 LYS A N 18
ATOM 29422 C CA . LYS A 1 65 ? 40.787 -8.091 8.417 1.00 0.00 165 LYS A CA 18
ATOM 29423 C C . LYS A 1 65 ? 39.817 -7.701 7.307 1.00 0.00 165 LYS A C 18
ATOM 29424 O O . LYS A 1 65 ? 38.613 -7.582 7.536 1.00 0.00 165 LYS A O 18
ATOM 29443 N N . ARG A 1 66 ? 40.348 -7.504 6.105 1.00 0.00 166 ARG A N 18
ATOM 29444 C CA . ARG A 1 66 ? 39.528 -7.127 4.960 1.00 0.00 166 ARG A CA 18
ATOM 29445 C C . ARG A 1 66 ? 38.314 -8.043 4.836 1.00 0.00 166 ARG A C 18
ATOM 29446 O O . ARG A 1 66 ? 38.414 -9.154 4.315 1.00 0.00 166 ARG A O 18
ATOM 29467 N N . MET A 1 67 ? 37.170 -7.570 5.317 1.00 0.00 167 MET A N 18
ATOM 29468 C CA . MET A 1 67 ? 35.937 -8.346 5.259 1.00 0.00 167 MET A CA 18
ATOM 29469 C C . MET A 1 67 ? 34.752 -7.458 4.895 1.00 0.00 167 MET A C 18
ATOM 29470 O O . MET A 1 67 ? 34.267 -7.485 3.763 1.00 0.00 167 MET A O 18
ATOM 29484 N N . PHE A 1 68 ? 34.289 -6.671 5.861 1.00 0.00 168 PHE A N 18
ATOM 29485 C CA . PHE A 1 68 ? 33.159 -5.775 5.641 1.00 0.00 168 PHE A CA 18
ATOM 29486 C C . PHE A 1 68 ? 33.598 -4.316 5.724 1.00 0.00 168 PHE A C 18
ATOM 29487 O O . PHE A 1 68 ? 32.911 -3.423 5.229 1.00 0.00 168 PHE A O 18
ATOM 29504 N N . GLU A 1 69 ? 34.746 -4.084 6.353 1.00 0.00 169 GLU A N 18
ATOM 29505 C CA . GLU A 1 69 ? 35.275 -2.734 6.501 1.00 0.00 169 GLU A CA 18
ATOM 29506 C C . GLU A 1 69 ? 35.299 -2.008 5.159 1.00 0.00 169 GLU A C 18
ATOM 29507 O O . GLU A 1 69 ? 35.055 -0.804 5.088 1.00 0.00 169 GLU A O 18
ATOM 29519 N N . ARG A 1 70 ? 35.597 -2.750 4.097 1.00 0.00 170 ARG A N 18
ATOM 29520 C CA . ARG A 1 70 ? 35.655 -2.178 2.757 1.00 0.00 170 ARG A CA 18
ATOM 29521 C C . ARG A 1 70 ? 34.276 -1.705 2.308 1.00 0.00 170 ARG A C 18
ATOM 29522 O O . ARG A 1 70 ? 34.134 -0.617 1.749 1.00 0.00 170 ARG A O 18
ATOM 29543 N N . GLU A 1 71 ? 33.263 -2.529 2.556 1.00 0.00 171 GLU A N 18
ATOM 29544 C CA . GLU A 1 71 ? 31.895 -2.194 2.175 1.00 0.00 171 GLU A CA 18
ATOM 29545 C C . GLU A 1 71 ? 31.344 -1.076 3.056 1.00 0.00 171 GLU A C 18
ATOM 29546 O O . GLU A 1 71 ? 30.624 -0.197 2.583 1.00 0.00 171 GLU A O 18
ATOM 29558 N N . ALA A 1 72 ? 31.686 -1.119 4.339 1.00 0.00 172 ALA A N 18
ATOM 29559 C CA . ALA A 1 72 ? 31.226 -0.110 5.286 1.00 0.00 172 ALA A CA 18
ATOM 29560 C C . ALA A 1 72 ? 31.904 1.232 5.030 1.00 0.00 172 ALA A C 18
ATOM 29561 O O . ALA A 1 72 ? 31.245 2.269 4.969 1.00 0.00 172 ALA A O 18
ATOM 29568 N N . MET A 1 73 ? 33.225 1.204 4.882 1.00 0.00 173 MET A N 18
ATOM 29569 C CA . MET A 1 73 ? 33.991 2.419 4.633 1.00 0.00 173 MET A CA 18
ATOM 29570 C C . MET A 1 73 ? 33.411 3.195 3.455 1.00 0.00 173 MET A C 18
ATOM 29571 O O . MET A 1 73 ? 33.139 4.391 3.562 1.00 0.00 173 MET A O 18
ATOM 29585 N N . GLN A 1 74 ? 33.225 2.508 2.333 1.00 0.00 174 GLN A N 18
ATOM 29586 C CA . GLN A 1 74 ? 32.678 3.135 1.135 1.00 0.00 174 GLN A CA 18
ATOM 29587 C C . GLN A 1 74 ? 31.214 3.511 1.338 1.00 0.00 174 GLN A C 18
ATOM 29588 O O . GLN A 1 74 ? 30.728 4.483 0.761 1.00 0.00 174 GLN A O 18
ATOM 29602 N N . ALA A 1 75 ? 30.518 2.735 2.161 1.00 0.00 175 ALA A N 18
ATOM 29603 C CA . ALA A 1 75 ? 29.110 2.988 2.442 1.00 0.00 175 ALA A CA 18
ATOM 29604 C C . ALA A 1 75 ? 28.913 4.368 3.060 1.00 0.00 175 ALA A C 18
ATOM 29605 O O . ALA A 1 75 ? 28.069 5.145 2.613 1.00 0.00 175 ALA A O 18
ATOM 29612 N N . LEU A 1 76 ? 29.695 4.665 4.092 1.00 0.00 176 LEU A N 18
ATOM 29613 C CA . LEU A 1 76 ? 29.606 5.952 4.773 1.00 0.00 176 LEU A CA 18
ATOM 29614 C C . LEU A 1 76 ? 29.679 7.103 3.775 1.00 0.00 176 LEU A C 18
ATOM 29615 O O . LEU A 1 76 ? 29.010 8.124 3.937 1.00 0.00 176 LEU A O 18
ATOM 29631 N N . LYS A 1 77 ? 30.496 6.931 2.741 1.00 0.00 177 LYS A N 18
ATOM 29632 C CA . LYS A 1 77 ? 30.656 7.953 1.714 1.00 0.00 177 LYS A CA 18
ATOM 29633 C C . LYS A 1 77 ? 29.474 7.944 0.749 1.00 0.00 177 LYS A C 18
ATOM 29634 O O . LYS A 1 77 ? 29.045 8.992 0.266 1.00 0.00 177 LYS A O 18
ATOM 29653 N N . LYS A 1 78 ? 28.952 6.754 0.472 1.00 0.00 178 LYS A N 18
ATOM 29654 C CA . LYS A 1 78 ? 27.818 6.607 -0.433 1.00 0.00 178 LYS A CA 18
ATOM 29655 C C . LYS A 1 78 ? 26.502 6.834 0.303 1.00 0.00 178 LYS A C 18
ATOM 29656 O O . LYS A 1 78 ? 25.424 6.683 -0.273 1.00 0.00 178 LYS A O 18
ATOM 29675 N N . TRP A 1 79 ? 26.597 7.199 1.576 1.00 0.00 179 TRP A N 18
ATOM 29676 C CA . TRP A 1 79 ? 25.412 7.448 2.390 1.00 0.00 179 TRP A CA 18
ATOM 29677 C C . TRP A 1 79 ? 24.928 8.884 2.220 1.00 0.00 179 TRP A C 18
ATOM 29678 O O . TRP A 1 79 ? 25.649 9.736 1.701 1.00 0.00 179 TRP A O 18
ATOM 29699 N N . LYS A 1 80 ? 23.702 9.146 2.660 1.00 0.00 180 LYS A N 18
ATOM 29700 C CA . LYS A 1 80 ? 23.120 10.479 2.558 1.00 0.00 180 LYS A CA 18
ATOM 29701 C C . LYS A 1 80 ? 22.350 10.836 3.825 1.00 0.00 180 LYS A C 18
ATOM 29702 O O . LYS A 1 80 ? 21.364 10.182 4.168 1.00 0.00 180 LYS A O 18
ATOM 29721 N N . TYR A 1 81 ? 22.804 11.875 4.515 1.00 0.00 181 TYR A N 18
ATOM 29722 C CA . TYR A 1 81 ? 22.158 12.318 5.745 1.00 0.00 181 TYR A CA 18
ATOM 29723 C C . TYR A 1 81 ? 21.508 13.685 5.558 1.00 0.00 181 TYR A C 18
ATOM 29724 O O . TYR A 1 81 ? 22.121 14.606 5.018 1.00 0.00 181 TYR A O 18
ATOM 29742 N N . GLN A 1 82 ? 20.264 13.809 6.009 1.00 0.00 182 GLN A N 18
ATOM 29743 C CA . GLN A 1 82 ? 19.531 15.063 5.892 1.00 0.00 182 GLN A CA 18
ATOM 29744 C C . GLN A 1 82 ? 19.627 15.873 7.181 1.00 0.00 182 GLN A C 18
ATOM 29745 O O . GLN A 1 82 ? 19.576 15.334 8.287 1.00 0.00 182 GLN A O 18
ATOM 29759 N N . PRO A 1 83 ? 19.771 17.199 7.038 1.00 0.00 183 PRO A N 18
ATOM 29760 C CA . PRO A 1 83 ? 19.878 18.111 8.180 1.00 0.00 183 PRO A CA 18
ATOM 29761 C C . PRO A 1 83 ? 18.565 18.237 8.946 1.00 0.00 183 PRO A C 18
ATOM 29762 O O . PRO A 1 83 ? 18.517 18.843 10.017 1.00 0.00 183 PRO A O 18
ATOM 29773 N N . GLN A 1 84 ? 17.504 17.662 8.391 1.00 0.00 184 GLN A N 18
ATOM 29774 C CA . GLN A 1 84 ? 16.191 17.711 9.023 1.00 0.00 184 GLN A CA 18
ATOM 29775 C C . GLN A 1 84 ? 16.267 17.248 10.474 1.00 0.00 184 GLN A C 18
ATOM 29776 O O . GLN A 1 84 ? 16.426 16.058 10.748 1.00 0.00 184 GLN A O 18
ATOM 29790 N N . ILE A 1 85 ? 16.154 18.196 11.399 1.00 0.00 185 ILE A N 18
ATOM 29791 C CA . ILE A 1 85 ? 16.210 17.884 12.822 1.00 0.00 185 ILE A CA 18
ATOM 29792 C C . ILE A 1 85 ? 14.881 17.323 13.314 1.00 0.00 185 ILE A C 18
ATOM 29793 O O . ILE A 1 85 ? 13.892 18.049 13.426 1.00 0.00 185 ILE A O 18
ATOM 29809 N N . VAL A 1 86 ? 14.864 16.027 13.610 1.00 0.00 186 VAL A N 18
ATOM 29810 C CA . VAL A 1 86 ? 13.657 15.369 14.094 1.00 0.00 186 VAL A CA 18
ATOM 29811 C C . VAL A 1 86 ? 13.919 14.635 15.404 1.00 0.00 186 VAL A C 18
ATOM 29812 O O . VAL A 1 86 ? 15.059 14.290 15.717 1.00 0.00 186 VAL A O 18
ATOM 29825 N N . ASP A 1 87 ? 12.857 14.398 16.166 1.00 0.00 187 ASP A N 18
ATOM 29826 C CA . ASP A 1 87 ? 12.971 13.702 17.442 1.00 0.00 187 ASP A CA 18
ATOM 29827 C C . ASP A 1 87 ? 13.755 12.403 17.285 1.00 0.00 187 ASP A C 18
ATOM 29828 O O . ASP A 1 87 ? 13.486 11.610 16.384 1.00 0.00 187 ASP A O 18
ATOM 29837 N N . GLY A 1 88 ? 14.727 12.193 18.168 1.00 0.00 188 GLY A N 18
ATOM 29838 C CA . GLY A 1 88 ? 15.536 10.990 18.108 1.00 0.00 188 GLY A CA 18
ATOM 29839 C C . GLY A 1 88 ? 16.972 11.275 17.717 1.00 0.00 188 GLY A C 18
ATOM 29840 O O . GLY A 1 88 ? 17.906 10.789 18.356 1.00 0.00 188 GLY A O 18
ATOM 29844 N N . LYS A 1 89 ? 17.151 12.065 16.664 1.00 0.00 189 LYS A N 18
ATOM 29845 C CA . LYS A 1 89 ? 18.484 12.415 16.187 1.00 0.00 189 LYS A CA 18
ATOM 29846 C C . LYS A 1 89 ? 18.494 13.812 15.576 1.00 0.00 189 LYS A C 18
ATOM 29847 O O . LYS A 1 89 ? 17.533 14.222 14.925 1.00 0.00 189 LYS A O 18
ATOM 29866 N N . ALA A 1 90 ? 19.586 14.539 15.790 1.00 0.00 190 ALA A N 18
ATOM 29867 C CA . ALA A 1 90 ? 19.721 15.889 15.256 1.00 0.00 190 ALA A CA 18
ATOM 29868 C C . ALA A 1 90 ? 21.027 16.045 14.484 1.00 0.00 190 ALA A C 18
ATOM 29869 O O . ALA A 1 90 ? 21.709 15.062 14.194 1.00 0.00 190 ALA A O 18
ATOM 29876 N N . ILE A 1 91 ? 21.368 17.286 14.153 1.00 0.00 191 ILE A N 18
ATOM 29877 C CA . ILE A 1 91 ? 22.592 17.570 13.414 1.00 0.00 191 ILE A CA 18
ATOM 29878 C C . ILE A 1 91 ? 23.580 18.356 14.268 1.00 0.00 191 ILE A C 18
ATOM 29879 O O . ILE A 1 91 ? 23.334 18.605 15.448 1.00 0.00 191 ILE A O 18
ATOM 29895 N N . GLU A 1 92 ? 24.698 18.746 13.663 1.00 0.00 192 GLU A N 18
ATOM 29896 C CA . GLU A 1 92 ? 25.723 19.505 14.370 1.00 0.00 192 GLU A CA 18
ATOM 29897 C C . GLU A 1 92 ? 26.365 18.662 15.468 1.00 0.00 192 GLU A C 18
ATOM 29898 O O . GLU A 1 92 ? 26.199 18.941 16.655 1.00 0.00 192 GLU A O 18
ATOM 29910 N N . GLN A 1 93 ? 27.098 17.631 15.061 1.00 0.00 193 GLN A N 18
ATOM 29911 C CA . GLN A 1 93 ? 27.764 16.746 16.010 1.00 0.00 193 GLN A CA 18
ATOM 29912 C C . GLN A 1 93 ? 29.099 16.260 15.456 1.00 0.00 193 GLN A C 18
ATOM 29913 O O . GLN A 1 93 ? 29.168 15.293 14.696 1.00 0.00 193 GLN A O 18
ATOM 29927 N N . PRO A 1 94 ? 30.185 16.944 15.843 1.00 0.00 194 PRO A N 18
ATOM 29928 C CA . PRO A 1 94 ? 31.539 16.599 15.397 1.00 0.00 194 PRO A CA 18
ATOM 29929 C C . PRO A 1 94 ? 32.030 15.287 15.998 1.00 0.00 194 PRO A C 18
ATOM 29930 O O . PRO A 1 94 ? 33.079 14.771 15.614 1.00 0.00 194 PRO A O 18
ATOM 29941 N N . GLY A 1 95 ? 31.264 14.750 16.943 1.00 0.00 195 GLY A N 18
ATOM 29942 C CA . GLY A 1 95 ? 31.639 13.502 17.581 1.00 0.00 195 GLY A CA 18
ATOM 29943 C C . GLY A 1 95 ? 30.641 12.392 17.317 1.00 0.00 195 GLY A C 18
ATOM 29944 O O . GLY A 1 95 ? 30.189 11.722 18.244 1.00 0.00 195 GLY A O 18
ATOM 29948 N N . GLN A 1 96 ? 30.294 12.200 16.048 1.00 0.00 196 GLN A N 18
ATOM 29949 C CA . GLN A 1 96 ? 29.340 11.166 15.665 1.00 0.00 196 GLN A CA 18
ATOM 29950 C C . GLN A 1 96 ? 30.058 9.865 15.319 1.00 0.00 196 GLN A C 18
ATOM 29951 O O . GLN A 1 96 ? 30.971 9.848 14.494 1.00 0.00 196 GLN A O 18
ATOM 29965 N N . THR A 1 97 ? 29.638 8.776 15.956 1.00 0.00 197 THR A N 18
ATOM 29966 C CA . THR A 1 97 ? 30.241 7.471 15.717 1.00 0.00 197 THR A CA 18
ATOM 29967 C C . THR A 1 97 ? 29.178 6.423 15.407 1.00 0.00 197 THR A C 18
ATOM 29968 O O . THR A 1 97 ? 28.249 6.217 16.188 1.00 0.00 197 THR A O 18
ATOM 29979 N N . VAL A 1 98 ? 29.322 5.762 14.263 1.00 0.00 198 VAL A N 18
ATOM 29980 C CA . VAL A 1 98 ? 28.375 4.733 13.851 1.00 0.00 198 VAL A CA 18
ATOM 29981 C C . VAL A 1 98 ? 29.070 3.388 13.667 1.00 0.00 198 VAL A C 18
ATOM 29982 O O . VAL A 1 98 ? 29.929 3.234 12.799 1.00 0.00 198 VAL A O 18
ATOM 29995 N N . THR A 1 99 ? 28.692 2.415 14.491 1.00 0.00 199 THR A N 18
ATOM 29996 C CA . THR A 1 99 ? 29.280 1.083 14.421 1.00 0.00 199 THR A CA 18
ATOM 29997 C C . THR A 1 99 ? 28.200 0.011 14.333 1.00 0.00 199 THR A C 18
ATOM 29998 O O . THR A 1 99 ? 27.159 0.109 14.982 1.00 0.00 199 THR A O 18
ATOM 30009 N N . VAL A 1 100 ? 28.456 -1.014 13.526 1.00 0.00 200 VAL A N 18
ATOM 30010 C CA . VAL A 1 100 ? 27.506 -2.107 13.354 1.00 0.00 200 VAL A CA 18
ATOM 30011 C C . VAL A 1 100 ? 28.201 -3.460 13.458 1.00 0.00 200 VAL A C 18
ATOM 30012 O O . VAL A 1 100 ? 29.282 -3.657 12.906 1.00 0.00 200 VAL A O 18
ATOM 30025 N N . GLU A 1 101 ? 27.570 -4.390 14.169 1.00 0.00 201 GLU A N 18
ATOM 30026 C CA . GLU A 1 101 ? 28.129 -5.725 14.346 1.00 0.00 201 GLU A CA 18
ATOM 30027 C C . GLU A 1 101 ? 27.607 -6.679 13.275 1.00 0.00 201 GLU A C 18
ATOM 30028 O O . GLU A 1 101 ? 26.400 -6.884 13.145 1.00 0.00 201 GLU A O 18
ATOM 30040 N N . PHE A 1 102 ? 28.525 -7.260 12.509 1.00 0.00 202 PHE A N 18
ATOM 30041 C CA . PHE A 1 102 ? 28.159 -8.191 11.449 1.00 0.00 202 PHE A CA 18
ATOM 30042 C C . PHE A 1 102 ? 28.024 -9.610 11.993 1.00 0.00 202 PHE A C 18
ATOM 30043 O O . PHE A 1 102 ? 28.845 -10.062 12.791 1.00 0.00 202 PHE A O 18
ATOM 30060 N N . LYS A 1 103 ? 26.982 -10.308 11.556 1.00 0.00 203 LYS A N 18
ATOM 30061 C CA . LYS A 1 103 ? 26.737 -11.676 11.997 1.00 0.00 203 LYS A CA 18
ATOM 30062 C C . LYS A 1 103 ? 26.301 -12.555 10.829 1.00 0.00 203 LYS A C 18
ATOM 30063 O O . LYS A 1 103 ? 25.273 -12.301 10.199 1.00 0.00 203 LYS A O 18
ATOM 30082 N N . ILE A 1 104 ? 27.087 -13.588 10.546 1.00 0.00 204 ILE A N 18
ATOM 30083 C CA . ILE A 1 104 ? 26.780 -14.505 9.455 1.00 0.00 204 ILE A CA 18
ATOM 30084 C C . ILE A 1 104 ? 25.561 -15.360 9.783 1.00 0.00 204 ILE A C 18
ATOM 30085 O O . ILE A 1 104 ? 25.386 -15.800 10.919 1.00 0.00 204 ILE A O 18
ATOM 30101 N N . ALA A 1 105 ? 24.721 -15.592 8.780 1.00 0.00 205 ALA A N 18
ATOM 30102 C CA . ALA A 1 105 ? 23.519 -16.397 8.960 1.00 0.00 205 ALA A CA 18
ATOM 30103 C C . ALA A 1 105 ? 23.873 -17.844 9.290 1.00 0.00 205 ALA A C 18
ATOM 30104 O O . ALA A 1 105 ? 25.038 -18.238 9.231 1.00 0.00 205 ALA A O 18
ATOM 30111 N N . LYS A 1 106 ? 22.860 -18.631 9.637 1.00 0.00 206 LYS A N 18
ATOM 30112 C CA . LYS A 1 106 ? 23.063 -20.034 9.976 1.00 0.00 206 LYS A CA 18
ATOM 30113 C C . LYS A 1 106 ? 22.239 -20.939 9.065 1.00 0.00 206 LYS A C 18
ATOM 30114 O O . LYS A 1 106 ? 22.773 -21.848 8.429 1.00 0.00 206 LYS A O 18
ATOM 30133 N N . ASP A 1 1 ? 8.071 -34.929 -11.416 1.00 0.00 101 ASP A N 19
ATOM 30134 C CA . ASP A 1 1 ? 9.413 -34.981 -10.848 1.00 0.00 101 ASP A CA 19
ATOM 30135 C C . ASP A 1 1 ? 10.011 -33.583 -10.738 1.00 0.00 101 ASP A C 19
ATOM 30136 O O . ASP A 1 1 ? 10.182 -32.888 -11.740 1.00 0.00 101 ASP A O 19
ATOM 30145 N N . HIS A 1 2 ? 10.328 -33.175 -9.513 1.00 0.00 102 HIS A N 19
ATOM 30146 C CA . HIS A 1 2 ? 10.907 -31.858 -9.272 1.00 0.00 102 HIS A CA 19
ATOM 30147 C C . HIS A 1 2 ? 12.064 -31.947 -8.281 1.00 0.00 102 HIS A C 19
ATOM 30148 O O . HIS A 1 2 ? 12.197 -32.913 -7.529 1.00 0.00 102 HIS A O 19
ATOM 30162 N N . PRO A 1 3 ? 12.923 -30.917 -8.279 1.00 0.00 103 PRO A N 19
ATOM 30163 C CA . PRO A 1 3 ? 14.084 -30.855 -7.386 1.00 0.00 103 PRO A CA 19
ATOM 30164 C C . PRO A 1 3 ? 13.684 -30.652 -5.929 1.00 0.00 103 PRO A C 19
ATOM 30165 O O . PRO A 1 3 ? 12.502 -30.685 -5.589 1.00 0.00 103 PRO A O 19
ATOM 30176 N N . PHE A 1 4 ? 14.678 -30.441 -5.072 1.00 0.00 104 PHE A N 19
ATOM 30177 C CA . PHE A 1 4 ? 14.429 -30.232 -3.650 1.00 0.00 104 PHE A CA 19
ATOM 30178 C C . PHE A 1 4 ? 15.543 -29.402 -3.019 1.00 0.00 104 PHE A C 19
ATOM 30179 O O . PHE A 1 4 ? 16.704 -29.813 -2.995 1.00 0.00 104 PHE A O 19
ATOM 30196 N N . THR A 1 5 ? 15.181 -28.228 -2.509 1.00 0.00 105 THR A N 19
ATOM 30197 C CA . THR A 1 5 ? 16.148 -27.338 -1.880 1.00 0.00 105 THR A CA 19
ATOM 30198 C C . THR A 1 5 ? 15.450 -26.255 -1.065 1.00 0.00 105 THR A C 19
ATOM 30199 O O . THR A 1 5 ? 14.310 -25.888 -1.351 1.00 0.00 105 THR A O 19
ATOM 30210 N N . SER A 1 6 ? 16.141 -25.746 -0.050 1.00 0.00 106 SER A N 19
ATOM 30211 C CA . SER A 1 6 ? 15.585 -24.706 0.808 1.00 0.00 106 SER A CA 19
ATOM 30212 C C . SER A 1 6 ? 16.696 -23.922 1.500 1.00 0.00 106 SER A C 19
ATOM 30213 O O . SER A 1 6 ? 17.658 -24.501 2.005 1.00 0.00 106 SER A O 19
ATOM 30221 N N . ALA A 1 7 ? 16.555 -22.601 1.520 1.00 0.00 107 ALA A N 19
ATOM 30222 C CA . ALA A 1 7 ? 17.544 -21.736 2.151 1.00 0.00 107 ALA A CA 19
ATOM 30223 C C . ALA A 1 7 ? 16.872 -20.609 2.928 1.00 0.00 107 ALA A C 19
ATOM 30224 O O . ALA A 1 7 ? 16.868 -19.451 2.511 1.00 0.00 107 ALA A O 19
ATOM 30231 N N . PRO A 1 8 ? 16.288 -20.954 4.086 1.00 0.00 108 PRO A N 19
ATOM 30232 C CA . PRO A 1 8 ? 15.601 -19.985 4.945 1.00 0.00 108 PRO A CA 19
ATOM 30233 C C . PRO A 1 8 ? 16.569 -19.012 5.610 1.00 0.00 108 PRO A C 19
ATOM 30234 O O . PRO A 1 8 ? 17.787 -19.143 5.479 1.00 0.00 108 PRO A O 19
ATOM 30245 N N . THR A 1 9 ? 16.021 -18.034 6.325 1.00 0.00 109 THR A N 19
ATOM 30246 C CA . THR A 1 9 ? 16.835 -17.038 7.009 1.00 0.00 109 THR A CA 19
ATOM 30247 C C . THR A 1 9 ? 16.110 -16.478 8.228 1.00 0.00 109 THR A C 19
ATOM 30248 O O . THR A 1 9 ? 14.902 -16.244 8.190 1.00 0.00 109 THR A O 19
ATOM 30259 N N . PHE A 1 10 ? 16.855 -16.265 9.308 1.00 0.00 110 PHE A N 19
ATOM 30260 C CA . PHE A 1 10 ? 16.282 -15.732 10.538 1.00 0.00 110 PHE A CA 19
ATOM 30261 C C . PHE A 1 10 ? 17.287 -14.845 11.266 1.00 0.00 110 PHE A C 19
ATOM 30262 O O . PHE A 1 10 ? 18.466 -14.805 10.915 1.00 0.00 110 PHE A O 19
ATOM 30279 N N . GLY A 1 11 ? 16.812 -14.134 12.284 1.00 0.00 111 GLY A N 19
ATOM 30280 C CA . GLY A 1 11 ? 17.681 -13.256 13.046 1.00 0.00 111 GLY A CA 19
ATOM 30281 C C . GLY A 1 11 ? 17.449 -11.792 12.729 1.00 0.00 111 GLY A C 19
ATOM 30282 O O . GLY A 1 11 ? 17.285 -11.420 11.567 1.00 0.00 111 GLY A O 19
ATOM 30286 N N . ASP A 1 12 ? 17.433 -10.959 13.764 1.00 0.00 112 ASP A N 19
ATOM 30287 C CA . ASP A 1 12 ? 17.218 -9.528 13.590 1.00 0.00 112 ASP A CA 19
ATOM 30288 C C . ASP A 1 12 ? 17.304 -8.799 14.927 1.00 0.00 112 ASP A C 19
ATOM 30289 O O . ASP A 1 12 ? 16.589 -9.130 15.873 1.00 0.00 112 ASP A O 19
ATOM 30298 N N . PHE A 1 13 ? 18.185 -7.806 14.999 1.00 0.00 113 PHE A N 19
ATOM 30299 C CA . PHE A 1 13 ? 18.366 -7.032 16.222 1.00 0.00 113 PHE A CA 19
ATOM 30300 C C . PHE A 1 13 ? 18.921 -5.645 15.910 1.00 0.00 113 PHE A C 19
ATOM 30301 O O . PHE A 1 13 ? 19.366 -5.379 14.794 1.00 0.00 113 PHE A O 19
ATOM 30318 N N . GLY A 1 14 ? 18.890 -4.764 16.905 1.00 0.00 114 GLY A N 19
ATOM 30319 C CA . GLY A 1 14 ? 19.392 -3.416 16.718 1.00 0.00 114 GLY A CA 19
ATOM 30320 C C . GLY A 1 14 ? 19.257 -2.568 17.968 1.00 0.00 114 GLY A C 19
ATOM 30321 O O . GLY A 1 14 ? 18.220 -2.589 18.631 1.00 0.00 114 GLY A O 19
ATOM 30325 N N . SER A 1 15 ? 20.308 -1.822 18.291 1.00 0.00 115 SER A N 19
ATOM 30326 C CA . SER A 1 15 ? 20.304 -0.967 19.473 1.00 0.00 115 SER A CA 19
ATOM 30327 C C . SER A 1 15 ? 19.673 0.387 19.162 1.00 0.00 115 SER A C 19
ATOM 30328 O O . SER A 1 15 ? 19.034 0.997 20.018 1.00 0.00 115 SER A O 19
ATOM 30336 N N . ASN A 1 16 ? 19.858 0.850 17.930 1.00 0.00 116 ASN A N 19
ATOM 30337 C CA . ASN A 1 16 ? 19.308 2.132 17.506 1.00 0.00 116 ASN A CA 19
ATOM 30338 C C . ASN A 1 16 ? 19.910 3.277 18.315 1.00 0.00 116 ASN A C 19
ATOM 30339 O O . ASN A 1 16 ? 19.188 4.061 18.930 1.00 0.00 116 ASN A O 19
ATOM 30350 N N . GLN A 1 17 ? 21.236 3.367 18.308 1.00 0.00 117 GLN A N 19
ATOM 30351 C CA . GLN A 1 17 ? 21.934 4.416 19.042 1.00 0.00 117 GLN A CA 19
ATOM 30352 C C . GLN A 1 17 ? 23.158 4.897 18.270 1.00 0.00 117 GLN A C 19
ATOM 30353 O O . GLN A 1 17 ? 24.216 5.133 18.852 1.00 0.00 117 GLN A O 19
ATOM 30367 N N . GLN A 1 18 ? 23.006 5.040 16.957 1.00 0.00 118 GLN A N 19
ATOM 30368 C CA . GLN A 1 18 ? 24.100 5.493 16.106 1.00 0.00 118 GLN A CA 19
ATOM 30369 C C . GLN A 1 18 ? 23.581 6.374 14.975 1.00 0.00 118 GLN A C 19
ATOM 30370 O O . GLN A 1 18 ? 22.407 6.308 14.612 1.00 0.00 118 GLN A O 19
ATOM 30384 N N . ALA A 1 19 ? 24.464 7.200 14.423 1.00 0.00 119 ALA A N 19
ATOM 30385 C CA . ALA A 1 19 ? 24.095 8.094 13.332 1.00 0.00 119 ALA A CA 19
ATOM 30386 C C . ALA A 1 19 ? 23.807 7.312 12.055 1.00 0.00 119 ALA A C 19
ATOM 30387 O O . ALA A 1 19 ? 24.725 6.850 11.378 1.00 0.00 119 ALA A O 19
ATOM 30394 N N . MET A 1 20 ? 22.526 7.166 11.732 1.00 0.00 120 MET A N 19
ATOM 30395 C CA . MET A 1 20 ? 22.117 6.439 10.536 1.00 0.00 120 MET A CA 19
ATOM 30396 C C . MET A 1 20 ? 21.405 7.365 9.555 1.00 0.00 120 MET A C 19
ATOM 30397 O O . MET A 1 20 ? 20.614 8.226 9.939 1.00 0.00 120 MET A O 19
ATOM 30411 N N . PRO A 1 21 ? 21.690 7.185 8.256 1.00 0.00 121 PRO A N 19
ATOM 30412 C CA . PRO A 1 21 ? 21.086 7.994 7.194 1.00 0.00 121 PRO A CA 19
ATOM 30413 C C . PRO A 1 21 ? 19.602 7.696 7.010 1.00 0.00 121 PRO A C 19
ATOM 30414 O O . PRO A 1 21 ? 18.974 7.070 7.864 1.00 0.00 121 PRO A O 19
ATOM 30425 N N . LEU A 1 22 ? 19.047 8.149 5.891 1.00 0.00 122 LEU A N 19
ATOM 30426 C CA . LEU A 1 22 ? 17.635 7.930 5.595 1.00 0.00 122 LEU A CA 19
ATOM 30427 C C . LEU A 1 22 ? 17.468 7.018 4.383 1.00 0.00 122 LEU A C 19
ATOM 30428 O O . LEU A 1 22 ? 16.349 6.687 3.992 1.00 0.00 122 LEU A O 19
ATOM 30444 N N . TYR A 1 23 ? 18.588 6.615 3.794 1.00 0.00 123 TYR A N 19
ATOM 30445 C CA . TYR A 1 23 ? 18.566 5.742 2.626 1.00 0.00 123 TYR A CA 19
ATOM 30446 C C . TYR A 1 23 ? 19.260 4.416 2.924 1.00 0.00 123 TYR A C 19
ATOM 30447 O O . TYR A 1 23 ? 19.057 3.426 2.222 1.00 0.00 123 TYR A O 19
ATOM 30465 N N . ARG A 1 24 ? 20.079 4.406 3.971 1.00 0.00 124 ARG A N 19
ATOM 30466 C CA . ARG A 1 24 ? 20.803 3.204 4.363 1.00 0.00 124 ARG A CA 19
ATOM 30467 C C . ARG A 1 24 ? 20.662 2.948 5.860 1.00 0.00 124 ARG A C 19
ATOM 30468 O O . ARG A 1 24 ? 21.542 3.300 6.647 1.00 0.00 124 ARG A O 19
ATOM 30489 N N . VAL A 1 25 ? 19.549 2.333 6.248 1.00 0.00 125 VAL A N 19
ATOM 30490 C CA . VAL A 1 25 ? 19.293 2.030 7.651 1.00 0.00 125 VAL A CA 19
ATOM 30491 C C . VAL A 1 25 ? 20.371 1.115 8.221 1.00 0.00 125 VAL A C 19
ATOM 30492 O O . VAL A 1 25 ? 20.528 1.008 9.437 1.00 0.00 125 VAL A O 19
ATOM 30505 N N . GLU A 1 26 ? 21.111 0.457 7.335 1.00 0.00 126 GLU A N 19
ATOM 30506 C CA . GLU A 1 26 ? 22.174 -0.450 7.751 1.00 0.00 126 GLU A CA 19
ATOM 30507 C C . GLU A 1 26 ? 23.309 -0.462 6.730 1.00 0.00 126 GLU A C 19
ATOM 30508 O O . GLU A 1 26 ? 23.146 -0.060 5.578 1.00 0.00 126 GLU A O 19
ATOM 30520 N N . PRO A 1 27 ? 24.487 -0.935 7.162 1.00 0.00 127 PRO A N 19
ATOM 30521 C CA . PRO A 1 27 ? 25.673 -1.012 6.303 1.00 0.00 127 PRO A CA 19
ATOM 30522 C C . PRO A 1 27 ? 25.534 -2.073 5.217 1.00 0.00 127 PRO A C 19
ATOM 30523 O O . PRO A 1 27 ? 24.889 -3.102 5.420 1.00 0.00 127 PRO A O 19
ATOM 30534 N N . VAL A 1 28 ? 26.143 -1.817 4.064 1.00 0.00 128 VAL A N 19
ATOM 30535 C CA . VAL A 1 28 ? 26.089 -2.752 2.946 1.00 0.00 128 VAL A CA 19
ATOM 30536 C C . VAL A 1 28 ? 26.959 -3.975 3.210 1.00 0.00 128 VAL A C 19
ATOM 30537 O O . VAL A 1 28 ? 28.120 -3.852 3.603 1.00 0.00 128 VAL A O 19
ATOM 30550 N N . TYR A 1 29 ? 26.392 -5.156 2.991 1.00 0.00 129 TYR A N 19
ATOM 30551 C CA . TYR A 1 29 ? 27.115 -6.404 3.207 1.00 0.00 129 TYR A CA 19
ATOM 30552 C C . TYR A 1 29 ? 27.954 -6.765 1.986 1.00 0.00 129 TYR A C 19
ATOM 30553 O O . TYR A 1 29 ? 27.525 -6.620 0.841 1.00 0.00 129 TYR A O 19
ATOM 30571 N N . PRO A 1 30 ? 29.180 -7.249 2.233 1.00 0.00 130 PRO A N 19
ATOM 30572 C CA . PRO A 1 30 ? 30.106 -7.643 1.168 1.00 0.00 130 PRO A CA 19
ATOM 30573 C C . PRO A 1 30 ? 29.650 -8.902 0.440 1.00 0.00 130 PRO A C 19
ATOM 30574 O O . PRO A 1 30 ? 28.508 -9.337 0.587 1.00 0.00 130 PRO A O 19
ATOM 30585 N N . SER A 1 31 ? 30.550 -9.485 -0.346 1.00 0.00 131 SER A N 19
ATOM 30586 C CA . SER A 1 31 ? 30.238 -10.694 -1.100 1.00 0.00 131 SER A CA 19
ATOM 30587 C C . SER A 1 31 ? 31.159 -11.840 -0.693 1.00 0.00 131 SER A C 19
ATOM 30588 O O . SER A 1 31 ? 30.784 -13.010 -0.770 1.00 0.00 131 SER A O 19
ATOM 30596 N N . ARG A 1 32 ? 32.367 -11.495 -0.261 1.00 0.00 132 ARG A N 19
ATOM 30597 C CA . ARG A 1 32 ? 33.344 -12.494 0.157 1.00 0.00 132 ARG A CA 19
ATOM 30598 C C . ARG A 1 32 ? 33.166 -12.844 1.632 1.00 0.00 132 ARG A C 19
ATOM 30599 O O . ARG A 1 32 ? 32.946 -14.002 1.983 1.00 0.00 132 ARG A O 19
ATOM 30620 N N . ALA A 1 33 ? 33.265 -11.834 2.490 1.00 0.00 133 ALA A N 19
ATOM 30621 C CA . ALA A 1 33 ? 33.114 -12.034 3.926 1.00 0.00 133 ALA A CA 19
ATOM 30622 C C . ALA A 1 33 ? 31.722 -12.557 4.264 1.00 0.00 133 ALA A C 19
ATOM 30623 O O . ALA A 1 33 ? 31.532 -13.241 5.270 1.00 0.00 133 ALA A O 19
ATOM 30630 N N . LEU A 1 34 ? 30.751 -12.229 3.419 1.00 0.00 134 LEU A N 19
ATOM 30631 C CA . LEU A 1 34 ? 29.375 -12.665 3.629 1.00 0.00 134 LEU A CA 19
ATOM 30632 C C . LEU A 1 34 ? 29.257 -14.180 3.499 1.00 0.00 134 LEU A C 19
ATOM 30633 O O . LEU A 1 34 ? 28.814 -14.861 4.424 1.00 0.00 134 LEU A O 19
ATOM 30649 N N . LYS A 1 35 ? 29.659 -14.702 2.345 1.00 0.00 135 LYS A N 19
ATOM 30650 C CA . LYS A 1 35 ? 29.603 -16.138 2.094 1.00 0.00 135 LYS A CA 19
ATOM 30651 C C . LYS A 1 35 ? 30.713 -16.866 2.846 1.00 0.00 135 LYS A C 19
ATOM 30652 O O . LYS A 1 35 ? 30.585 -18.047 3.168 1.00 0.00 135 LYS A O 19
ATOM 30671 N N . ARG A 1 36 ? 31.799 -16.153 3.125 1.00 0.00 136 ARG A N 19
ATOM 30672 C CA . ARG A 1 36 ? 32.930 -16.731 3.840 1.00 0.00 136 ARG A CA 19
ATOM 30673 C C . ARG A 1 36 ? 32.470 -17.408 5.128 1.00 0.00 136 ARG A C 19
ATOM 30674 O O . ARG A 1 36 ? 32.364 -18.632 5.194 1.00 0.00 136 ARG A O 19
ATOM 30695 N N . GLY A 1 37 ? 32.199 -16.603 6.150 1.00 0.00 137 GLY A N 19
ATOM 30696 C CA . GLY A 1 37 ? 31.755 -17.142 7.422 1.00 0.00 137 GLY A CA 19
ATOM 30697 C C . GLY A 1 37 ? 32.444 -16.486 8.602 1.00 0.00 137 GLY A C 19
ATOM 30698 O O . GLY A 1 37 ? 32.719 -17.137 9.610 1.00 0.00 137 GLY A O 19
ATOM 30702 N N . VAL A 1 38 ? 32.726 -15.193 8.477 1.00 0.00 138 VAL A N 19
ATOM 30703 C CA . VAL A 1 38 ? 33.388 -14.448 9.542 1.00 0.00 138 VAL A CA 19
ATOM 30704 C C . VAL A 1 38 ? 32.451 -13.414 10.154 1.00 0.00 138 VAL A C 19
ATOM 30705 O O . VAL A 1 38 ? 31.674 -12.771 9.448 1.00 0.00 138 VAL A O 19
ATOM 30718 N N . GLU A 1 39 ? 32.529 -13.259 11.472 1.00 0.00 139 GLU A N 19
ATOM 30719 C CA . GLU A 1 39 ? 31.687 -12.302 12.179 1.00 0.00 139 GLU A CA 19
ATOM 30720 C C . GLU A 1 39 ? 32.536 -11.267 12.913 1.00 0.00 139 GLU A C 19
ATOM 30721 O O . GLU A 1 39 ? 33.038 -11.524 14.006 1.00 0.00 139 GLU A O 19
ATOM 30733 N N . GLY A 1 40 ? 32.691 -10.097 12.302 1.00 0.00 140 GLY A N 19
ATOM 30734 C CA . GLY A 1 40 ? 33.480 -9.042 12.910 1.00 0.00 140 GLY A CA 19
ATOM 30735 C C . GLY A 1 40 ? 32.628 -7.881 13.386 1.00 0.00 140 GLY A C 19
ATOM 30736 O O . GLY A 1 40 ? 31.604 -8.081 14.039 1.00 0.00 140 GLY A O 19
ATOM 30740 N N . PHE A 1 41 ? 33.053 -6.665 13.059 1.00 0.00 141 PHE A N 19
ATOM 30741 C CA . PHE A 1 41 ? 32.323 -5.468 13.460 1.00 0.00 141 PHE A CA 19
ATOM 30742 C C . PHE A 1 41 ? 32.684 -4.286 12.565 1.00 0.00 141 PHE A C 19
ATOM 30743 O O . PHE A 1 41 ? 33.619 -4.360 11.766 1.00 0.00 141 PHE A O 19
ATOM 30760 N N . VAL A 1 42 ? 31.937 -3.195 12.704 1.00 0.00 142 VAL A N 19
ATOM 30761 C CA . VAL A 1 42 ? 32.178 -1.997 11.910 1.00 0.00 142 VAL A CA 19
ATOM 30762 C C . VAL A 1 42 ? 32.098 -0.741 12.772 1.00 0.00 142 VAL A C 19
ATOM 30763 O O . VAL A 1 42 ? 31.027 -0.374 13.256 1.00 0.00 142 VAL A O 19
ATOM 30776 N N . THR A 1 43 ? 33.239 -0.085 12.960 1.00 0.00 143 THR A N 19
ATOM 30777 C CA . THR A 1 43 ? 33.299 1.129 13.763 1.00 0.00 143 THR A CA 19
ATOM 30778 C C . THR A 1 43 ? 33.976 2.261 12.999 1.00 0.00 143 THR A C 19
ATOM 30779 O O . THR A 1 43 ? 35.196 2.267 12.830 1.00 0.00 143 THR A O 19
ATOM 30790 N N . LEU A 1 44 ? 33.178 3.219 12.541 1.00 0.00 144 LEU A N 19
ATOM 30791 C CA . LEU A 1 44 ? 33.701 4.359 11.795 1.00 0.00 144 LEU A CA 19
ATOM 30792 C C . LEU A 1 44 ? 33.386 5.669 12.509 1.00 0.00 144 LEU A C 19
ATOM 30793 O O . LEU A 1 44 ? 32.264 5.882 12.968 1.00 0.00 144 LEU A O 19
ATOM 30809 N N . SER A 1 45 ? 34.383 6.543 12.598 1.00 0.00 145 SER A N 19
ATOM 30810 C CA . SER A 1 45 ? 34.212 7.832 13.258 1.00 0.00 145 SER A CA 19
ATOM 30811 C C . SER A 1 45 ? 34.142 8.961 12.235 1.00 0.00 145 SER A C 19
ATOM 30812 O O . SER A 1 45 ? 35.152 9.344 11.645 1.00 0.00 145 SER A O 19
ATOM 30820 N N . PHE A 1 46 ? 32.940 9.491 12.029 1.00 0.00 146 PHE A N 19
ATOM 30821 C CA . PHE A 1 46 ? 32.736 10.575 11.076 1.00 0.00 146 PHE A CA 19
ATOM 30822 C C . PHE A 1 46 ? 31.976 11.731 11.722 1.00 0.00 146 PHE A C 19
ATOM 30823 O O . PHE A 1 46 ? 31.407 11.587 12.805 1.00 0.00 146 PHE A O 19
ATOM 30840 N N . THR A 1 47 ? 31.973 12.878 11.050 1.00 0.00 147 THR A N 19
ATOM 30841 C CA . THR A 1 47 ? 31.286 14.059 11.558 1.00 0.00 147 THR A CA 19
ATOM 30842 C C . THR A 1 47 ? 30.153 14.478 10.628 1.00 0.00 147 THR A C 19
ATOM 30843 O O . THR A 1 47 ? 30.329 14.545 9.411 1.00 0.00 147 THR A O 19
ATOM 30854 N N . ILE A 1 48 ? 28.992 14.761 11.208 1.00 0.00 148 ILE A N 19
ATOM 30855 C CA . ILE A 1 48 ? 27.831 15.175 10.431 1.00 0.00 148 ILE A CA 19
ATOM 30856 C C . ILE A 1 48 ? 27.699 16.694 10.408 1.00 0.00 148 ILE A C 19
ATOM 30857 O O . ILE A 1 48 ? 27.281 17.306 11.391 1.00 0.00 148 ILE A O 19
ATOM 30873 N N . ASP A 1 49 ? 28.055 17.297 9.279 1.00 0.00 149 ASP A N 19
ATOM 30874 C CA . ASP A 1 49 ? 27.974 18.745 9.126 1.00 0.00 149 ASP A CA 19
ATOM 30875 C C . ASP A 1 49 ? 26.537 19.229 9.292 1.00 0.00 149 ASP A C 19
ATOM 30876 O O . ASP A 1 49 ? 25.588 18.521 8.954 1.00 0.00 149 ASP A O 19
ATOM 30885 N N . THR A 1 50 ? 26.383 20.441 9.818 1.00 0.00 150 THR A N 19
ATOM 30886 C CA . THR A 1 50 ? 25.062 21.019 10.031 1.00 0.00 150 THR A CA 19
ATOM 30887 C C . THR A 1 50 ? 24.225 20.962 8.759 1.00 0.00 150 THR A C 19
ATOM 30888 O O . THR A 1 50 ? 22.994 20.974 8.811 1.00 0.00 150 THR A O 19
ATOM 30899 N N . THR A 1 51 ? 24.899 20.900 7.614 1.00 0.00 151 THR A N 19
ATOM 30900 C CA . THR A 1 51 ? 24.217 20.842 6.328 1.00 0.00 151 THR A CA 19
ATOM 30901 C C . THR A 1 51 ? 23.917 19.402 5.929 1.00 0.00 151 THR A C 19
ATOM 30902 O O . THR A 1 51 ? 23.747 19.096 4.750 1.00 0.00 151 THR A O 19
ATOM 30913 N N . GLY A 1 52 ? 23.852 18.519 6.922 1.00 0.00 152 GLY A N 19
ATOM 30914 C CA . GLY A 1 52 ? 23.571 17.121 6.653 1.00 0.00 152 GLY A CA 19
ATOM 30915 C C . GLY A 1 52 ? 24.608 16.484 5.749 1.00 0.00 152 GLY A C 19
ATOM 30916 O O . GLY A 1 52 ? 24.267 15.762 4.812 1.00 0.00 152 GLY A O 19
ATOM 30920 N N . LYS A 1 53 ? 25.879 16.753 6.029 1.00 0.00 153 LYS A N 19
ATOM 30921 C CA . LYS A 1 53 ? 26.971 16.202 5.235 1.00 0.00 153 LYS A CA 19
ATOM 30922 C C . LYS A 1 53 ? 27.843 15.276 6.076 1.00 0.00 153 LYS A C 19
ATOM 30923 O O . LYS A 1 53 ? 28.056 15.518 7.264 1.00 0.00 153 LYS A O 19
ATOM 30942 N N . ALA A 1 54 ? 28.346 14.216 5.452 1.00 0.00 154 ALA A N 19
ATOM 30943 C CA . ALA A 1 54 ? 29.198 13.256 6.144 1.00 0.00 154 ALA A CA 19
ATOM 30944 C C . ALA A 1 54 ? 30.629 13.314 5.618 1.00 0.00 154 ALA A C 19
ATOM 30945 O O . ALA A 1 54 ? 30.907 12.886 4.498 1.00 0.00 154 ALA A O 19
ATOM 30952 N N . VAL A 1 55 ? 31.533 13.847 6.434 1.00 0.00 155 VAL A N 19
ATOM 30953 C CA . VAL A 1 55 ? 32.935 13.960 6.051 1.00 0.00 155 VAL A CA 19
ATOM 30954 C C . VAL A 1 55 ? 33.849 13.422 7.147 1.00 0.00 155 VAL A C 19
ATOM 30955 O O . VAL A 1 55 ? 33.381 12.945 8.181 1.00 0.00 155 VAL A O 19
ATOM 30968 N N . ASP A 1 56 ? 35.154 13.504 6.913 1.00 0.00 156 ASP A N 19
ATOM 30969 C CA . ASP A 1 56 ? 36.135 13.027 7.882 1.00 0.00 156 ASP A CA 19
ATOM 30970 C C . ASP A 1 56 ? 35.958 11.535 8.146 1.00 0.00 156 ASP A C 19
ATOM 30971 O O . ASP A 1 56 ? 36.202 11.058 9.254 1.00 0.00 156 ASP A O 19
ATOM 30980 N N . ILE A 1 57 ? 35.530 10.805 7.121 1.00 0.00 157 ILE A N 19
ATOM 30981 C CA . ILE A 1 57 ? 35.320 9.368 7.244 1.00 0.00 157 ILE A CA 19
ATOM 30982 C C . ILE A 1 57 ? 36.598 8.660 7.679 1.00 0.00 157 ILE A C 19
ATOM 30983 O O . ILE A 1 57 ? 37.470 8.371 6.860 1.00 0.00 157 ILE A O 19
ATOM 30999 N N . ASN A 1 58 ? 36.703 8.383 8.975 1.00 0.00 158 ASN A N 19
ATOM 31000 C CA . ASN A 1 58 ? 37.874 7.707 9.520 1.00 0.00 158 ASN A CA 19
ATOM 31001 C C . ASN A 1 58 ? 37.464 6.519 10.385 1.00 0.00 158 ASN A C 19
ATOM 31002 O O . ASN A 1 58 ? 36.843 6.686 11.434 1.00 0.00 158 ASN A O 19
ATOM 31013 N N . VAL A 1 59 ? 37.817 5.318 9.936 1.00 0.00 159 VAL A N 19
ATOM 31014 C CA . VAL A 1 59 ? 37.487 4.102 10.669 1.00 0.00 159 VAL A CA 19
ATOM 31015 C C . VAL A 1 59 ? 38.485 3.850 11.794 1.00 0.00 159 VAL A C 19
ATOM 31016 O O . VAL A 1 59 ? 39.695 3.812 11.569 1.00 0.00 159 VAL A O 19
ATOM 31029 N N . VAL A 1 60 ? 37.970 3.678 13.007 1.00 0.00 160 VAL A N 19
ATOM 31030 C CA . VAL A 1 60 ? 38.816 3.429 14.169 1.00 0.00 160 VAL A CA 19
ATOM 31031 C C . VAL A 1 60 ? 39.158 1.948 14.291 1.00 0.00 160 VAL A C 19
ATOM 31032 O O . VAL A 1 60 ? 40.266 1.587 14.689 1.00 0.00 160 VAL A O 19
ATOM 31045 N N . ASP A 1 61 ? 38.201 1.095 13.945 1.00 0.00 161 ASP A N 19
ATOM 31046 C CA . ASP A 1 61 ? 38.401 -0.348 14.014 1.00 0.00 161 ASP A CA 19
ATOM 31047 C C . ASP A 1 61 ? 37.177 -1.092 13.490 1.00 0.00 161 ASP A C 19
ATOM 31048 O O . ASP A 1 61 ? 36.040 -0.707 13.762 1.00 0.00 161 ASP A O 19
ATOM 31057 N N . ALA A 1 62 ? 37.418 -2.159 12.735 1.00 0.00 162 ALA A N 19
ATOM 31058 C CA . ALA A 1 62 ? 36.336 -2.958 12.173 1.00 0.00 162 ALA A CA 19
ATOM 31059 C C . ALA A 1 62 ? 36.836 -4.329 11.733 1.00 0.00 162 ALA A C 19
ATOM 31060 O O . ALA A 1 62 ? 37.884 -4.444 11.099 1.00 0.00 162 ALA A O 19
ATOM 31067 N N . ASN A 1 63 ? 36.081 -5.368 12.076 1.00 0.00 163 ASN A N 19
ATOM 31068 C CA . ASN A 1 63 ? 36.450 -6.733 11.717 1.00 0.00 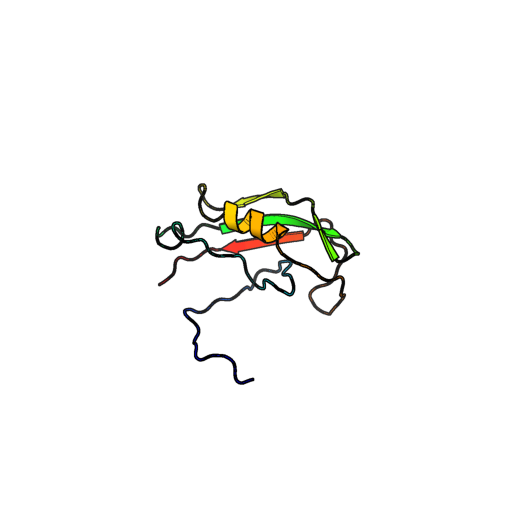163 ASN A CA 19
ATOM 31069 C C . ASN A 1 63 ? 37.836 -7.080 12.252 1.00 0.00 163 ASN A C 19
ATOM 31070 O O . ASN A 1 63 ? 38.638 -6.206 12.583 1.00 0.00 163 ASN A O 19
ATOM 31081 N N . PRO A 1 64 ? 38.126 -8.387 12.338 1.00 0.00 164 PRO A N 19
ATOM 31082 C CA . PRO A 1 64 ? 39.416 -8.880 12.831 1.00 0.00 164 PRO A CA 19
ATOM 31083 C C . PRO A 1 64 ? 40.556 -8.591 11.860 1.00 0.00 164 PRO A C 19
ATOM 31084 O O . PRO A 1 64 ? 41.587 -8.038 12.245 1.00 0.00 164 PRO A O 19
ATOM 31095 N N . LYS A 1 65 ? 40.364 -8.967 10.601 1.00 0.00 165 LYS A N 19
ATOM 31096 C CA . LYS A 1 65 ? 41.376 -8.746 9.574 1.00 0.00 165 LYS A CA 19
ATOM 31097 C C . LYS A 1 65 ? 40.727 -8.510 8.213 1.00 0.00 165 LYS A C 19
ATOM 31098 O O . LYS A 1 65 ? 40.411 -9.458 7.493 1.00 0.00 165 LYS A O 19
ATOM 31117 N N . ARG A 1 66 ? 40.534 -7.242 7.867 1.00 0.00 166 ARG A N 19
ATOM 31118 C CA . ARG A 1 66 ? 39.923 -6.882 6.593 1.00 0.00 166 ARG A CA 19
ATOM 31119 C C . ARG A 1 66 ? 38.806 -7.856 6.231 1.00 0.00 166 ARG A C 19
ATOM 31120 O O . ARG A 1 66 ? 39.048 -8.892 5.612 1.00 0.00 166 ARG A O 19
ATOM 31141 N N . MET A 1 67 ? 37.582 -7.517 6.623 1.00 0.00 167 MET A N 19
ATOM 31142 C CA . MET A 1 67 ? 36.427 -8.361 6.339 1.00 0.00 167 MET A CA 19
ATOM 31143 C C . MET A 1 67 ? 35.255 -7.526 5.833 1.00 0.00 167 MET A C 19
ATOM 31144 O O . MET A 1 67 ? 34.601 -7.886 4.854 1.00 0.00 167 MET A O 19
ATOM 31158 N N . PHE A 1 68 ? 34.994 -6.411 6.506 1.00 0.00 168 PHE A N 19
ATOM 31159 C CA . PHE A 1 68 ? 33.900 -5.526 6.125 1.00 0.00 168 PHE A CA 19
ATOM 31160 C C . PHE A 1 68 ? 34.304 -4.063 6.280 1.00 0.00 168 PHE A C 19
ATOM 31161 O O . PHE A 1 68 ? 33.453 -3.175 6.327 1.00 0.00 168 PHE A O 19
ATOM 31178 N N . GLU A 1 69 ? 35.609 -3.821 6.359 1.00 0.00 169 GLU A N 19
ATOM 31179 C CA . GLU A 1 69 ? 36.126 -2.466 6.510 1.00 0.00 169 GLU A CA 19
ATOM 31180 C C . GLU A 1 69 ? 35.890 -1.649 5.243 1.00 0.00 169 GLU A C 19
ATOM 31181 O O . GLU A 1 69 ? 35.691 -0.436 5.301 1.00 0.00 169 GLU A O 19
ATOM 31193 N N . ARG A 1 70 ? 35.916 -2.324 4.098 1.00 0.00 170 ARG A N 19
ATOM 31194 C CA . ARG A 1 70 ? 35.708 -1.662 2.816 1.00 0.00 170 ARG A CA 19
ATOM 31195 C C . ARG A 1 70 ? 34.254 -1.224 2.660 1.00 0.00 170 ARG A C 19
ATOM 31196 O O . ARG A 1 70 ? 33.970 -0.044 2.457 1.00 0.00 170 ARG A O 19
ATOM 31217 N N . GLU A 1 71 ? 33.339 -2.184 2.756 1.00 0.00 171 GLU A N 19
ATOM 31218 C CA . GLU A 1 71 ? 31.915 -1.897 2.624 1.00 0.00 171 GLU A CA 19
ATOM 31219 C C . GLU A 1 71 ? 31.486 -0.811 3.606 1.00 0.00 171 GLU A C 19
ATOM 31220 O O . GLU A 1 71 ? 30.701 0.073 3.265 1.00 0.00 171 GLU A O 19
ATOM 31232 N N . ALA A 1 72 ? 32.007 -0.885 4.826 1.00 0.00 172 ALA A N 19
ATOM 31233 C CA . ALA A 1 72 ? 31.680 0.092 5.857 1.00 0.00 172 ALA A CA 19
ATOM 31234 C C . ALA A 1 72 ? 32.188 1.480 5.481 1.00 0.00 172 ALA A C 19
ATOM 31235 O O . ALA A 1 72 ? 31.467 2.469 5.602 1.00 0.00 172 ALA A O 19
ATOM 31242 N N . MET A 1 73 ? 33.435 1.544 5.024 1.00 0.00 173 MET A N 19
ATOM 31243 C CA . MET A 1 73 ? 34.039 2.811 4.629 1.00 0.00 173 MET A CA 19
ATOM 31244 C C . MET A 1 73 ? 33.288 3.429 3.454 1.00 0.00 173 MET A C 19
ATOM 31245 O O . MET A 1 73 ? 32.905 4.598 3.496 1.00 0.00 173 MET A O 19
ATOM 31259 N N . GLN A 1 74 ? 33.080 2.636 2.407 1.00 0.00 174 GLN A N 19
ATOM 31260 C CA . GLN A 1 74 ? 32.375 3.107 1.221 1.00 0.00 174 GLN A CA 19
ATOM 31261 C C . GLN A 1 74 ? 30.918 3.422 1.542 1.00 0.00 174 GLN A C 19
ATOM 31262 O O . GLN A 1 74 ? 30.318 4.313 0.942 1.00 0.00 174 GLN A O 19
ATOM 31276 N N . ALA A 1 75 ? 30.355 2.684 2.493 1.00 0.00 175 ALA A N 19
ATOM 31277 C CA . ALA A 1 75 ? 28.968 2.886 2.896 1.00 0.00 175 ALA A CA 19
ATOM 31278 C C . ALA A 1 75 ? 28.784 4.241 3.570 1.00 0.00 175 ALA A C 19
ATOM 31279 O O . ALA A 1 75 ? 27.961 5.052 3.142 1.00 0.00 175 ALA A O 19
ATOM 31286 N N . LEU A 1 76 ? 29.553 4.481 4.626 1.00 0.00 176 LEU A N 19
ATOM 31287 C CA . LEU A 1 76 ? 29.474 5.739 5.360 1.00 0.00 176 LEU A CA 19
ATOM 31288 C C . LEU A 1 76 ? 29.552 6.930 4.410 1.00 0.00 176 LEU A C 19
ATOM 31289 O O . LEU A 1 76 ? 28.965 7.982 4.666 1.00 0.00 176 LEU A O 19
ATOM 31305 N N . LYS A 1 77 ? 30.277 6.757 3.311 1.00 0.00 177 LYS A N 19
ATOM 31306 C CA . LYS A 1 77 ? 30.430 7.815 2.319 1.00 0.00 177 LYS A CA 19
ATOM 31307 C C . LYS A 1 77 ? 29.199 7.902 1.423 1.00 0.00 177 LYS A C 19
ATOM 31308 O O . LYS A 1 77 ? 28.499 8.915 1.408 1.00 0.00 177 LYS A O 19
ATOM 31327 N N . LYS A 1 78 ? 28.939 6.833 0.677 1.00 0.00 178 LYS A N 19
ATOM 31328 C CA . LYS A 1 78 ? 27.791 6.787 -0.221 1.00 0.00 178 LYS A CA 19
ATOM 31329 C C . LYS A 1 78 ? 26.505 7.131 0.523 1.00 0.00 178 LYS A C 19
ATOM 31330 O O . LYS A 1 78 ? 25.552 7.638 -0.069 1.00 0.00 178 LYS A O 19
ATOM 31349 N N . TRP A 1 79 ? 26.486 6.855 1.822 1.00 0.00 179 TRP A N 19
ATOM 31350 C CA . TRP A 1 79 ? 25.316 7.138 2.646 1.00 0.00 179 TRP A CA 19
ATOM 31351 C C . TRP A 1 79 ? 24.861 8.582 2.468 1.00 0.00 179 TRP A C 19
ATOM 31352 O O . TRP A 1 79 ? 25.659 9.458 2.132 1.00 0.00 179 TRP A O 19
ATOM 31373 N N . LYS A 1 80 ? 23.575 8.826 2.696 1.00 0.00 180 LYS A N 19
ATOM 31374 C CA . LYS A 1 80 ? 23.014 10.165 2.563 1.00 0.00 180 LYS A CA 19
ATOM 31375 C C . LYS A 1 80 ? 22.288 10.580 3.838 1.00 0.00 180 LYS A C 19
ATOM 31376 O O . LYS A 1 80 ? 21.380 9.888 4.300 1.00 0.00 180 LYS A O 19
ATOM 31395 N N . TYR A 1 81 ? 22.692 11.713 4.402 1.00 0.00 181 TYR A N 19
ATOM 31396 C CA . TYR A 1 81 ? 22.081 12.219 5.625 1.00 0.00 181 TYR A CA 19
ATOM 31397 C C . TYR A 1 81 ? 21.450 13.589 5.392 1.00 0.00 181 TYR A C 19
ATOM 31398 O O . TYR A 1 81 ? 22.014 14.433 4.696 1.00 0.00 181 TYR A O 19
ATOM 31416 N N . GLN A 1 82 ? 20.277 13.800 5.979 1.00 0.00 182 GLN A N 19
ATOM 31417 C CA . GLN A 1 82 ? 19.569 15.067 5.836 1.00 0.00 182 GLN A CA 19
ATOM 31418 C C . GLN A 1 82 ? 19.702 15.910 7.100 1.00 0.00 182 GLN A C 19
ATOM 31419 O O . GLN A 1 82 ? 19.595 15.414 8.221 1.00 0.00 182 GLN A O 19
ATOM 31433 N N . PRO A 1 83 ? 19.941 17.218 6.916 1.00 0.00 183 PRO A N 19
ATOM 31434 C CA . PRO A 1 83 ? 20.093 18.158 8.031 1.00 0.00 183 PRO A CA 19
ATOM 31435 C C . PRO A 1 83 ? 18.781 18.401 8.768 1.00 0.00 183 PRO A C 19
ATOM 31436 O O . PRO A 1 83 ? 18.761 19.033 9.824 1.00 0.00 183 PRO A O 19
ATOM 31447 N N . GLN A 1 84 ? 17.689 17.895 8.205 1.00 0.00 184 GLN A N 19
ATOM 31448 C CA . GLN A 1 84 ? 16.372 18.058 8.811 1.00 0.00 184 GLN A CA 19
ATOM 31449 C C . GLN A 1 84 ? 16.387 17.620 10.272 1.00 0.00 184 GLN A C 19
ATOM 31450 O O . GLN A 1 84 ? 16.676 16.463 10.580 1.00 0.00 184 GLN A O 19
ATOM 31464 N N . ILE A 1 85 ? 16.075 18.551 11.166 1.00 0.00 185 ILE A N 19
ATOM 31465 C CA . ILE A 1 85 ? 16.052 18.261 12.595 1.00 0.00 185 ILE A CA 19
ATOM 31466 C C . ILE A 1 85 ? 14.656 17.850 13.050 1.00 0.00 185 ILE A C 19
ATOM 31467 O O . ILE A 1 85 ? 13.692 18.599 12.885 1.00 0.00 185 ILE A O 19
ATOM 31483 N N . VAL A 1 86 ? 14.553 16.656 13.624 1.00 0.00 186 VAL A N 19
ATOM 31484 C CA . VAL A 1 86 ? 13.275 16.147 14.107 1.00 0.00 186 VAL A CA 19
ATOM 31485 C C . VAL A 1 86 ? 13.389 15.650 15.544 1.00 0.00 186 VAL A C 19
ATOM 31486 O O . VAL A 1 86 ? 14.463 15.246 15.989 1.00 0.00 186 VAL A O 19
ATOM 31499 N N . ASP A 1 87 ? 12.273 15.683 16.264 1.00 0.00 187 ASP A N 19
ATOM 31500 C CA . ASP A 1 87 ? 12.246 15.234 17.652 1.00 0.00 187 ASP A CA 19
ATOM 31501 C C . ASP A 1 87 ? 12.846 13.838 17.783 1.00 0.00 187 ASP A C 19
ATOM 31502 O O . ASP A 1 87 ? 12.247 12.851 17.358 1.00 0.00 187 ASP A O 19
ATOM 31511 N N . GLY A 1 88 ? 14.035 13.763 18.374 1.00 0.00 188 GLY A N 19
ATOM 31512 C CA . GLY A 1 88 ? 14.698 12.484 18.550 1.00 0.00 188 GLY A CA 19
ATOM 31513 C C . GLY A 1 88 ? 16.124 12.495 18.038 1.00 0.00 188 GLY A C 19
ATOM 31514 O O . GLY A 1 88 ? 16.970 11.739 18.517 1.00 0.00 188 GLY A O 19
ATOM 31518 N N . LYS A 1 89 ? 16.394 13.352 17.059 1.00 0.00 189 LYS A N 19
ATOM 31519 C CA . LYS A 1 89 ? 17.728 13.459 16.480 1.00 0.00 189 LYS A CA 19
ATOM 31520 C C . LYS A 1 89 ? 17.957 14.848 15.893 1.00 0.00 189 LYS A C 19
ATOM 31521 O O . LYS A 1 89 ? 17.020 15.500 15.433 1.00 0.00 189 LYS A O 19
ATOM 31540 N N . ALA A 1 90 ? 19.208 15.294 15.912 1.00 0.00 190 ALA A N 19
ATOM 31541 C CA . ALA A 1 90 ? 19.560 16.604 15.378 1.00 0.00 190 ALA A CA 19
ATOM 31542 C C . ALA A 1 90 ? 20.852 16.538 14.569 1.00 0.00 190 ALA A C 19
ATOM 31543 O O . ALA A 1 90 ? 21.356 15.454 14.275 1.00 0.00 190 ALA A O 19
ATOM 31550 N N . ILE A 1 91 ? 21.381 17.704 14.212 1.00 0.00 191 ILE A N 19
ATOM 31551 C CA . ILE A 1 91 ? 22.613 17.778 13.438 1.00 0.00 191 ILE A CA 19
ATOM 31552 C C . ILE A 1 91 ? 23.728 18.438 14.241 1.00 0.00 191 ILE A C 19
ATOM 31553 O O . ILE A 1 91 ? 23.559 18.744 15.421 1.00 0.00 191 ILE A O 19
ATOM 31569 N N . GLU A 1 92 ? 24.868 18.656 13.593 1.00 0.00 192 GLU A N 19
ATOM 31570 C CA . GLU A 1 92 ? 26.011 19.282 14.247 1.00 0.00 192 GLU A CA 19
ATOM 31571 C C . GLU A 1 92 ? 26.624 18.345 15.284 1.00 0.00 192 GLU A C 19
ATOM 31572 O O . GLU A 1 92 ? 26.375 18.480 16.481 1.00 0.00 192 GLU A O 19
ATOM 31584 N N . GLN A 1 93 ? 27.426 17.395 14.813 1.00 0.00 193 GLN A N 19
ATOM 31585 C CA . GLN A 1 93 ? 28.073 16.434 15.699 1.00 0.00 193 GLN A CA 19
ATOM 31586 C C . GLN A 1 93 ? 29.461 16.067 15.183 1.00 0.00 193 GLN A C 19
ATOM 31587 O O . GLN A 1 93 ? 29.633 15.118 14.417 1.00 0.00 193 GLN A O 19
ATOM 31601 N N . PRO A 1 94 ? 30.474 16.834 15.610 1.00 0.00 194 PRO A N 19
ATOM 31602 C CA . PRO A 1 94 ? 31.864 16.608 15.203 1.00 0.00 194 PRO A CA 19
ATOM 31603 C C . PRO A 1 94 ? 32.445 15.334 15.807 1.00 0.00 194 PRO A C 19
ATOM 31604 O O . PRO A 1 94 ? 33.562 14.934 15.481 1.00 0.00 194 PRO A O 19
ATOM 31615 N N . GLY A 1 95 ? 31.679 14.699 16.689 1.00 0.00 195 GLY A N 19
ATOM 31616 C CA . GLY A 1 95 ? 32.135 13.477 17.324 1.00 0.00 195 GLY A CA 19
ATOM 31617 C C . GLY A 1 95 ? 31.132 12.347 17.195 1.00 0.00 195 GLY A C 19
ATOM 31618 O O . GLY A 1 95 ? 30.702 11.774 18.195 1.00 0.00 195 GLY A O 19
ATOM 31622 N N . GLN A 1 96 ? 30.758 12.028 15.960 1.00 0.00 196 GLN A N 19
ATOM 31623 C CA . GLN A 1 96 ? 29.797 10.962 15.705 1.00 0.00 196 GLN A CA 19
ATOM 31624 C C . GLN A 1 96 ? 30.510 9.658 15.359 1.00 0.00 196 GLN A C 19
ATOM 31625 O O . GLN A 1 96 ? 31.572 9.665 14.736 1.00 0.00 196 GLN A O 19
ATOM 31639 N N . THR A 1 97 ? 29.919 8.540 15.768 1.00 0.00 197 THR A N 19
ATOM 31640 C CA . THR A 1 97 ? 30.497 7.229 15.503 1.00 0.00 197 THR A CA 19
ATOM 31641 C C . THR A 1 97 ? 29.411 6.173 15.333 1.00 0.00 197 THR A C 19
ATOM 31642 O O . THR A 1 97 ? 28.387 6.205 16.014 1.00 0.00 197 THR A O 19
ATOM 31653 N N . VAL A 1 98 ? 29.642 5.236 14.418 1.00 0.00 198 VAL A N 19
ATOM 31654 C CA . VAL A 1 98 ? 28.684 4.168 14.159 1.00 0.00 198 VAL A CA 19
ATOM 31655 C C . VAL A 1 98 ? 29.305 2.799 14.411 1.00 0.00 198 VAL A C 19
ATOM 31656 O O . VAL A 1 98 ? 30.238 2.390 13.717 1.00 0.00 198 VAL A O 19
ATOM 31669 N N . THR A 1 99 ? 28.783 2.092 15.408 1.00 0.00 199 THR A N 19
ATOM 31670 C CA . THR A 1 99 ? 29.286 0.768 15.752 1.00 0.00 199 THR A CA 19
ATOM 31671 C C . THR A 1 99 ? 28.226 -0.302 15.518 1.00 0.00 199 THR A C 19
ATOM 31672 O O . THR A 1 99 ? 27.199 -0.331 16.196 1.00 0.00 199 THR A O 19
ATOM 31683 N N . VAL A 1 100 ? 28.481 -1.181 14.553 1.00 0.00 200 VAL A N 19
ATOM 31684 C CA . VAL A 1 100 ? 27.549 -2.254 14.231 1.00 0.00 200 VAL A CA 19
ATOM 31685 C C . VAL A 1 100 ? 28.288 -3.559 13.954 1.00 0.00 200 VAL A C 19
ATOM 31686 O O . VAL A 1 100 ? 29.260 -3.584 13.200 1.00 0.00 200 VAL A O 19
ATOM 31699 N N . GLU A 1 101 ? 27.819 -4.640 14.568 1.00 0.00 201 GLU A N 19
ATOM 31700 C CA . GLU A 1 101 ? 28.436 -5.949 14.387 1.00 0.00 201 GLU A CA 19
ATOM 31701 C C . GLU A 1 101 ? 27.895 -6.638 13.138 1.00 0.00 201 GLU A C 19
ATOM 31702 O O . GLU A 1 101 ? 26.784 -6.353 12.690 1.00 0.00 201 GLU A O 19
ATOM 31714 N N . PHE A 1 102 ? 28.689 -7.545 12.579 1.00 0.00 202 PHE A N 19
ATOM 31715 C CA . PHE A 1 102 ? 28.291 -8.274 11.380 1.00 0.00 202 PHE A CA 19
ATOM 31716 C C . PHE A 1 102 ? 28.131 -9.762 11.676 1.00 0.00 202 PHE A C 19
ATOM 31717 O O . PHE A 1 102 ? 29.066 -10.421 12.131 1.00 0.00 202 PHE A O 19
ATOM 31734 N N . LYS A 1 103 ? 26.937 -10.286 11.416 1.00 0.00 203 LYS A N 19
ATOM 31735 C CA . LYS A 1 103 ? 26.652 -11.696 11.654 1.00 0.00 203 LYS A CA 19
ATOM 31736 C C . LYS A 1 103 ? 26.339 -12.415 10.346 1.00 0.00 203 LYS A C 19
ATOM 31737 O O . LYS A 1 103 ? 25.575 -11.915 9.519 1.00 0.00 203 LYS A O 19
ATOM 31756 N N . ILE A 1 104 ? 26.931 -13.591 10.166 1.00 0.00 204 ILE A N 19
ATOM 31757 C CA . ILE A 1 104 ? 26.713 -14.379 8.959 1.00 0.00 204 ILE A CA 19
ATOM 31758 C C . ILE A 1 104 ? 25.486 -15.274 9.102 1.00 0.00 204 ILE A C 19
ATOM 31759 O O . ILE A 1 104 ? 25.219 -15.812 10.177 1.00 0.00 204 ILE A O 19
ATOM 31775 N N . ALA A 1 105 ? 24.745 -15.431 8.011 1.00 0.00 205 ALA A N 19
ATOM 31776 C CA . ALA A 1 105 ? 23.549 -16.265 8.013 1.00 0.00 205 ALA A CA 19
ATOM 31777 C C . ALA A 1 105 ? 23.883 -17.703 8.395 1.00 0.00 205 ALA A C 19
ATOM 31778 O O . ALA A 1 105 ? 24.485 -18.440 7.614 1.00 0.00 205 ALA A O 19
ATOM 31785 N N . LYS A 1 106 ? 23.488 -18.096 9.602 1.00 0.00 206 LYS A N 19
ATOM 31786 C CA . LYS A 1 106 ? 23.745 -19.446 10.088 1.00 0.00 206 LYS A CA 19
ATOM 31787 C C . LYS A 1 106 ? 25.243 -19.725 10.155 1.00 0.00 206 LYS A C 19
ATOM 31788 O O . LYS A 1 106 ? 25.698 -20.812 9.797 1.00 0.00 206 LYS A O 19
ATOM 31807 N N . ASP A 1 1 ? 7.826 -34.510 -7.773 1.00 0.00 101 ASP A N 20
ATOM 31808 C CA . ASP A 1 1 ? 6.621 -33.949 -8.372 1.00 0.00 101 ASP A CA 20
ATOM 31809 C C . ASP A 1 1 ? 6.557 -32.441 -8.156 1.00 0.00 101 ASP A C 20
ATOM 31810 O O . ASP A 1 1 ? 5.527 -31.905 -7.744 1.00 0.00 101 ASP A O 20
ATOM 31819 N N . HIS A 1 2 ? 7.664 -31.760 -8.436 1.00 0.00 102 HIS A N 20
ATOM 31820 C CA . HIS A 1 2 ? 7.734 -30.313 -8.271 1.00 0.00 102 HIS A CA 20
ATOM 31821 C C . HIS A 1 2 ? 7.504 -29.920 -6.815 1.00 0.00 102 HIS A C 20
ATOM 31822 O O . HIS A 1 2 ? 6.468 -29.360 -6.454 1.00 0.00 102 HIS A O 20
ATOM 31836 N N . PRO A 1 3 ? 8.490 -30.220 -5.957 1.00 0.00 103 PRO A N 20
ATOM 31837 C CA . PRO A 1 3 ? 8.418 -29.907 -4.527 1.00 0.00 103 PRO A CA 20
ATOM 31838 C C . PRO A 1 3 ? 8.506 -28.409 -4.256 1.00 0.00 103 PRO A C 20
ATOM 31839 O O . PRO A 1 3 ? 8.611 -27.606 -5.183 1.00 0.00 103 PRO A O 20
ATOM 31850 N N . PHE A 1 4 ? 8.463 -28.040 -2.980 1.00 0.00 104 PHE A N 20
ATOM 31851 C CA . PHE A 1 4 ? 8.537 -26.638 -2.587 1.00 0.00 104 PHE A CA 20
ATOM 31852 C C . PHE A 1 4 ? 9.798 -26.367 -1.772 1.00 0.00 104 PHE A C 20
ATOM 31853 O O . PHE A 1 4 ? 10.505 -27.293 -1.372 1.00 0.00 104 PHE A O 20
ATOM 31870 N N . THR A 1 5 ? 10.076 -25.090 -1.528 1.00 0.00 105 THR A N 20
ATOM 31871 C CA . THR A 1 5 ? 11.252 -24.696 -0.763 1.00 0.00 105 THR A CA 20
ATOM 31872 C C . THR A 1 5 ? 11.011 -23.385 -0.022 1.00 0.00 105 THR A C 20
ATOM 31873 O O . THR A 1 5 ? 10.266 -22.524 -0.489 1.00 0.00 105 THR A O 20
ATOM 31884 N N . SER A 1 6 ? 11.648 -23.241 1.136 1.00 0.00 106 SER A N 20
ATOM 31885 C CA . SER A 1 6 ? 11.500 -22.035 1.944 1.00 0.00 106 SER A CA 20
ATOM 31886 C C . SER A 1 6 ? 12.808 -21.693 2.652 1.00 0.00 106 SER A C 20
ATOM 31887 O O . SER A 1 6 ? 13.481 -22.570 3.193 1.00 0.00 106 SER A O 20
ATOM 31895 N N . ALA A 1 7 ? 13.159 -20.412 2.645 1.00 0.00 107 ALA A N 20
ATOM 31896 C CA . ALA A 1 7 ? 14.384 -19.952 3.288 1.00 0.00 107 ALA A CA 20
ATOM 31897 C C . ALA A 1 7 ? 14.246 -18.510 3.764 1.00 0.00 107 ALA A C 20
ATOM 31898 O O . ALA A 1 7 ? 14.805 -17.582 3.178 1.00 0.00 107 ALA A O 20
ATOM 31905 N N . PRO A 1 8 ? 13.484 -18.314 4.850 1.00 0.00 108 PRO A N 20
ATOM 31906 C CA . PRO A 1 8 ? 13.255 -16.986 5.428 1.00 0.00 108 PRO A CA 20
ATOM 31907 C C . PRO A 1 8 ? 14.508 -16.415 6.083 1.00 0.00 108 PRO A C 20
ATOM 31908 O O . PRO A 1 8 ? 15.574 -17.032 6.053 1.00 0.00 108 PRO A O 20
ATOM 31919 N N . THR A 1 9 ? 14.374 -15.233 6.676 1.00 0.00 109 THR A N 20
ATOM 31920 C CA . THR A 1 9 ? 15.495 -14.579 7.338 1.00 0.00 109 THR A CA 20
ATOM 31921 C C . THR A 1 9 ? 15.111 -14.111 8.738 1.00 0.00 109 THR A C 20
ATOM 31922 O O . THR A 1 9 ? 13.970 -14.283 9.169 1.00 0.00 109 THR A O 20
ATOM 31933 N N . PHE A 1 10 ? 16.069 -13.519 9.443 1.00 0.00 110 PHE A N 20
ATOM 31934 C CA . PHE A 1 10 ? 15.830 -13.027 10.794 1.00 0.00 110 PHE A CA 20
ATOM 31935 C C . PHE A 1 10 ? 16.566 -11.711 11.032 1.00 0.00 110 PHE A C 20
ATOM 31936 O O . PHE A 1 10 ? 17.606 -11.451 10.428 1.00 0.00 110 PHE A O 20
ATOM 31953 N N . GLY A 1 11 ? 16.018 -10.885 11.917 1.00 0.00 111 GLY A N 20
ATOM 31954 C CA . GLY A 1 11 ? 16.634 -9.606 12.219 1.00 0.00 111 GLY A CA 20
ATOM 31955 C C . GLY A 1 11 ? 15.727 -8.702 13.029 1.00 0.00 111 GLY A C 20
ATOM 31956 O O . GLY A 1 11 ? 15.402 -9.005 14.178 1.00 0.00 111 GLY A O 20
ATOM 31960 N N . ASP A 1 12 ? 15.318 -7.588 12.432 1.00 0.00 112 ASP A N 20
ATOM 31961 C CA . ASP A 1 12 ? 14.443 -6.636 13.106 1.00 0.00 112 ASP A CA 20
ATOM 31962 C C . ASP A 1 12 ? 14.869 -6.439 14.557 1.00 0.00 112 ASP A C 20
ATOM 31963 O O . ASP A 1 12 ? 14.031 -6.333 15.453 1.00 0.00 112 ASP A O 20
ATOM 31972 N N . PHE A 1 13 ? 16.178 -6.391 14.783 1.00 0.00 113 PHE A N 20
ATOM 31973 C CA . PHE A 1 13 ? 16.716 -6.208 16.126 1.00 0.00 113 PHE A CA 20
ATOM 31974 C C . PHE A 1 13 ? 16.310 -4.852 16.695 1.00 0.00 113 PHE A C 20
ATOM 31975 O O . PHE A 1 13 ? 15.519 -4.772 17.634 1.00 0.00 113 PHE A O 20
ATOM 31992 N N . GLY A 1 14 ? 16.859 -3.787 16.119 1.00 0.00 114 GLY A N 20
ATOM 31993 C CA . GLY A 1 14 ? 16.544 -2.448 16.581 1.00 0.00 114 GLY A CA 20
ATOM 31994 C C . GLY A 1 14 ? 16.574 -1.426 15.462 1.00 0.00 114 GLY A C 20
ATOM 31995 O O . GLY A 1 14 ? 17.385 -1.527 14.542 1.00 0.00 114 GLY A O 20
ATOM 31999 N N . SER A 1 15 ? 15.686 -0.440 15.540 1.00 0.00 115 SER A N 20
ATOM 32000 C CA . SER A 1 15 ? 15.610 0.602 14.522 1.00 0.00 115 SER A CA 20
ATOM 32001 C C . SER A 1 15 ? 16.593 1.729 14.825 1.00 0.00 115 SER A C 20
ATOM 32002 O O . SER A 1 15 ? 17.432 2.075 13.994 1.00 0.00 115 SER A O 20
ATOM 32010 N N . ASN A 1 16 ? 16.481 2.298 16.020 1.00 0.00 116 ASN A N 20
ATOM 32011 C CA . ASN A 1 16 ? 17.359 3.387 16.434 1.00 0.00 116 ASN A CA 20
ATOM 32012 C C . ASN A 1 16 ? 18.588 2.849 17.160 1.00 0.00 116 ASN A C 20
ATOM 32013 O O . ASN A 1 16 ? 18.471 2.186 18.190 1.00 0.00 116 ASN A O 20
ATOM 32024 N N . GLN A 1 17 ? 19.765 3.140 16.615 1.00 0.00 117 GLN A N 20
ATOM 32025 C CA . GLN A 1 17 ? 21.016 2.685 17.211 1.00 0.00 117 GLN A CA 20
ATOM 32026 C C . GLN A 1 17 ? 22.053 3.803 17.219 1.00 0.00 117 GLN A C 20
ATOM 32027 O O . GLN A 1 17 ? 22.317 4.409 18.257 1.00 0.00 117 GLN A O 20
ATOM 32041 N N . GLN A 1 18 ? 22.638 4.068 16.056 1.00 0.00 118 GLN A N 20
ATOM 32042 C CA . GLN A 1 18 ? 23.648 5.113 15.930 1.00 0.00 118 GLN A CA 20
ATOM 32043 C C . GLN A 1 18 ? 23.346 6.023 14.744 1.00 0.00 118 GLN A C 20
ATOM 32044 O O . GLN A 1 18 ? 22.304 5.895 14.101 1.00 0.00 118 GLN A O 20
ATOM 32058 N N . ALA A 1 19 ? 24.263 6.942 14.461 1.00 0.00 119 ALA A N 20
ATOM 32059 C CA . ALA A 1 19 ? 24.095 7.872 13.351 1.00 0.00 119 ALA A CA 20
ATOM 32060 C C . ALA A 1 19 ? 23.861 7.127 12.041 1.00 0.00 119 ALA A C 20
ATOM 32061 O O . ALA A 1 19 ? 24.793 6.578 11.454 1.00 0.00 119 ALA A O 20
ATOM 32068 N N . MET A 1 20 ? 22.611 7.113 11.589 1.00 0.00 120 MET A N 20
ATOM 32069 C CA . MET A 1 20 ? 22.256 6.435 10.348 1.00 0.00 120 MET A CA 20
ATOM 32070 C C . MET A 1 20 ? 21.491 7.371 9.417 1.00 0.00 120 MET A C 20
ATOM 32071 O O . MET A 1 20 ? 20.693 8.201 9.852 1.00 0.00 120 MET A O 20
ATOM 32085 N N . PRO A 1 21 ? 21.740 7.236 8.106 1.00 0.00 121 PRO A N 20
ATOM 32086 C CA . PRO A 1 21 ? 21.084 8.062 7.087 1.00 0.00 121 PRO A CA 20
ATOM 32087 C C . PRO A 1 21 ? 19.602 7.733 6.940 1.00 0.00 121 PRO A C 20
ATOM 32088 O O . PRO A 1 21 ? 19.012 7.080 7.802 1.00 0.00 121 PRO A O 20
ATOM 32099 N N . LEU A 1 22 ? 19.006 8.188 5.844 1.00 0.00 122 LEU A N 20
ATOM 32100 C CA . LEU A 1 22 ? 17.592 7.942 5.583 1.00 0.00 122 LEU A CA 20
ATOM 32101 C C . LEU A 1 22 ? 17.398 7.255 4.235 1.00 0.00 122 LEU A C 20
ATOM 32102 O O . LEU A 1 22 ? 16.270 7.063 3.781 1.00 0.00 122 LEU A O 20
ATOM 32118 N N . TYR A 1 23 ? 18.506 6.886 3.601 1.00 0.00 123 TYR A N 20
ATOM 32119 C CA . TYR A 1 23 ? 18.458 6.220 2.304 1.00 0.00 123 TYR A CA 20
ATOM 32120 C C . TYR A 1 23 ? 19.163 4.869 2.359 1.00 0.00 123 TYR A C 20
ATOM 32121 O O . TYR A 1 23 ? 18.788 3.931 1.656 1.00 0.00 123 TYR A O 20
ATOM 32139 N N . ARG A 1 24 ? 20.188 4.777 3.201 1.00 0.00 124 ARG A N 20
ATOM 32140 C CA . ARG A 1 24 ? 20.947 3.541 3.349 1.00 0.00 124 ARG A CA 20
ATOM 32141 C C . ARG A 1 24 ? 21.114 3.179 4.822 1.00 0.00 124 ARG A C 20
ATOM 32142 O O . ARG A 1 24 ? 22.159 3.433 5.420 1.00 0.00 124 ARG A O 20
ATOM 32163 N N . VAL A 1 25 ? 20.076 2.583 5.400 1.00 0.00 125 VAL A N 20
ATOM 32164 C CA . VAL A 1 25 ? 20.108 2.184 6.803 1.00 0.00 125 VAL A CA 20
ATOM 32165 C C . VAL A 1 25 ? 21.132 1.080 7.037 1.00 0.00 125 VAL A C 20
ATOM 32166 O O . VAL A 1 25 ? 21.276 0.171 6.220 1.00 0.00 125 VAL A O 20
ATOM 32179 N N . GLU A 1 26 ? 21.841 1.165 8.159 1.00 0.00 126 GLU A N 20
ATOM 32180 C CA . GLU A 1 26 ? 22.852 0.172 8.500 1.00 0.00 126 GLU A CA 20
ATOM 32181 C C . GLU A 1 26 ? 23.864 0.015 7.368 1.00 0.00 126 GLU A C 20
ATOM 32182 O O . GLU A 1 26 ? 23.593 0.336 6.211 1.00 0.00 126 GLU A O 20
ATOM 32194 N N . PRO A 1 27 ? 25.058 -0.491 7.708 1.00 0.00 127 PRO A N 20
ATOM 32195 C CA . PRO A 1 27 ? 26.134 -0.704 6.736 1.00 0.00 127 PRO A CA 20
ATOM 32196 C C . PRO A 1 27 ? 25.822 -1.836 5.764 1.00 0.00 127 PRO A C 20
ATOM 32197 O O . PRO A 1 27 ? 25.327 -2.890 6.162 1.00 0.00 127 PRO A O 20
ATOM 32208 N N . VAL A 1 28 ? 26.116 -1.611 4.487 1.00 0.00 128 VAL A N 20
ATOM 32209 C CA . VAL A 1 28 ? 25.868 -2.614 3.458 1.00 0.00 128 VAL A CA 20
ATOM 32210 C C . VAL A 1 28 ? 26.690 -3.873 3.708 1.00 0.00 128 VAL A C 20
ATOM 32211 O O . VAL A 1 28 ? 27.815 -3.805 4.203 1.00 0.00 128 VAL A O 20
ATOM 32224 N N . TYR A 1 29 ? 26.121 -5.023 3.362 1.00 0.00 129 TYR A N 20
ATOM 32225 C CA . TYR A 1 29 ? 26.800 -6.299 3.550 1.00 0.00 129 TYR A CA 20
ATOM 32226 C C . TYR A 1 29 ? 27.535 -6.718 2.280 1.00 0.00 129 TYR A C 20
ATOM 32227 O O . TYR A 1 29 ? 27.001 -6.650 1.173 1.00 0.00 129 TYR A O 20
ATOM 32245 N N . PRO A 1 30 ? 28.790 -7.162 2.444 1.00 0.00 130 PRO A N 20
ATOM 32246 C CA . PRO A 1 30 ? 29.626 -7.602 1.323 1.00 0.00 130 PRO A CA 20
ATOM 32247 C C . PRO A 1 30 ? 29.137 -8.912 0.714 1.00 0.00 130 PRO A C 20
ATOM 32248 O O . PRO A 1 30 ? 28.036 -9.374 1.014 1.00 0.00 130 PRO A O 20
ATOM 32259 N N . SER A 1 31 ? 29.963 -9.507 -0.141 1.00 0.00 131 SER A N 20
ATOM 32260 C CA . SER A 1 31 ? 29.613 -10.763 -0.794 1.00 0.00 131 SER A CA 20
ATOM 32261 C C . SER A 1 31 ? 30.620 -11.854 -0.447 1.00 0.00 131 SER A C 20
ATOM 32262 O O . SER A 1 31 ? 30.261 -13.024 -0.307 1.00 0.00 131 SER A O 20
ATOM 32270 N N . ARG A 1 32 ? 31.883 -11.464 -0.309 1.00 0.00 132 ARG A N 20
ATOM 32271 C CA . ARG A 1 32 ? 32.944 -12.408 0.020 1.00 0.00 132 ARG A CA 20
ATOM 32272 C C . ARG A 1 3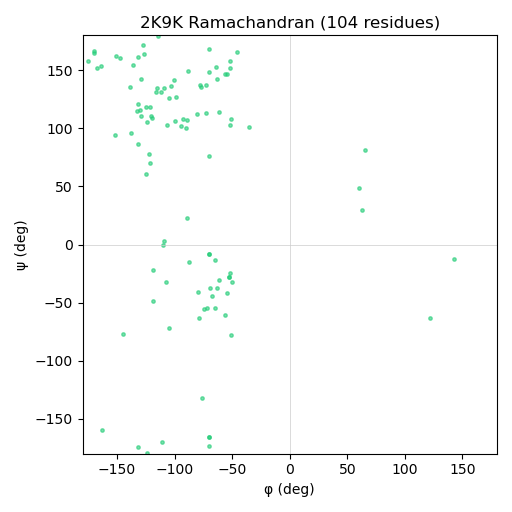2 ? 32.950 -12.719 1.514 1.00 0.00 132 ARG A C 20
ATOM 32273 O O . ARG A 1 32 ? 32.906 -13.882 1.916 1.00 0.00 132 ARG A O 20
ATOM 32294 N N . ALA A 1 33 ? 33.006 -11.673 2.331 1.00 0.00 133 ALA A N 20
ATOM 32295 C CA . ALA A 1 33 ? 33.016 -11.834 3.780 1.00 0.00 133 ALA A CA 20
ATOM 32296 C C . ALA A 1 33 ? 31.836 -12.679 4.247 1.00 0.00 133 ALA A C 20
ATOM 32297 O O . ALA A 1 33 ? 31.994 -13.590 5.061 1.00 0.00 133 ALA A O 20
ATOM 32304 N N . LEU A 1 34 ? 30.652 -12.372 3.727 1.00 0.00 134 LEU A N 20
ATOM 32305 C CA . LEU A 1 34 ? 29.444 -13.104 4.091 1.00 0.00 134 LEU A CA 20
ATOM 32306 C C . LEU A 1 34 ? 29.635 -14.604 3.894 1.00 0.00 134 LEU A C 20
ATOM 32307 O O . LEU A 1 34 ? 29.131 -15.413 4.673 1.00 0.00 134 LEU A O 20
ATOM 32323 N N . LYS A 1 35 ? 30.369 -14.970 2.849 1.00 0.00 135 LYS A N 20
ATOM 32324 C CA . LYS A 1 35 ? 30.631 -16.372 2.550 1.00 0.00 135 LYS A CA 20
ATOM 32325 C C . LYS A 1 35 ? 31.707 -16.934 3.474 1.00 0.00 135 LYS A C 20
ATOM 32326 O O . LYS A 1 35 ? 31.743 -18.134 3.743 1.00 0.00 135 LYS A O 20
ATOM 32345 N N . ARG A 1 36 ? 32.582 -16.057 3.957 1.00 0.00 136 ARG A N 20
ATOM 32346 C CA . ARG A 1 36 ? 33.658 -16.466 4.851 1.00 0.00 136 ARG A CA 20
ATOM 32347 C C . ARG A 1 36 ? 33.114 -17.279 6.022 1.00 0.00 136 ARG A C 20
ATOM 32348 O O . ARG A 1 36 ? 33.356 -18.481 6.122 1.00 0.00 136 ARG A O 20
ATOM 32369 N N . GLY A 1 37 ? 32.377 -16.614 6.906 1.00 0.00 137 GLY A N 20
ATOM 32370 C CA . GLY A 1 37 ? 31.810 -17.290 8.059 1.00 0.00 137 GLY A CA 20
ATOM 32371 C C . GLY A 1 37 ? 32.216 -16.643 9.368 1.00 0.00 137 GLY A C 20
ATOM 32372 O O . GLY A 1 37 ? 32.052 -17.232 10.437 1.00 0.00 137 GLY A O 20
ATOM 32376 N N . VAL A 1 38 ? 32.749 -15.428 9.286 1.00 0.00 138 VAL A N 20
ATOM 32377 C CA . VAL A 1 38 ? 33.181 -14.701 10.474 1.00 0.00 138 VAL A CA 20
ATOM 32378 C C . VAL A 1 38 ? 32.246 -13.535 10.774 1.00 0.00 138 VAL A C 20
ATOM 32379 O O . VAL A 1 38 ? 31.684 -12.927 9.863 1.00 0.00 138 VAL A O 20
ATOM 32392 N N . GLU A 1 39 ? 32.084 -13.228 12.057 1.00 0.00 139 GLU A N 20
ATOM 32393 C CA . GLU A 1 39 ? 31.216 -12.134 12.477 1.00 0.00 139 GLU A CA 20
ATOM 32394 C C . GLU A 1 39 ? 32.012 -11.059 13.212 1.00 0.00 139 GLU A C 20
ATOM 32395 O O . GLU A 1 39 ? 32.063 -11.042 14.442 1.00 0.00 139 GLU A O 20
ATOM 32407 N N . GLY A 1 40 ? 32.633 -10.164 12.450 1.00 0.00 140 GLY A N 20
ATOM 32408 C CA . GLY A 1 40 ? 33.419 -9.099 13.046 1.00 0.00 140 GLY A CA 20
ATOM 32409 C C . GLY A 1 40 ? 32.570 -7.913 13.456 1.00 0.00 140 GLY A C 20
ATOM 32410 O O . GLY A 1 40 ? 31.541 -8.073 14.113 1.00 0.00 140 GLY A O 20
ATOM 32414 N N . PHE A 1 41 ? 33.001 -6.717 13.070 1.00 0.00 141 PHE A N 20
ATOM 32415 C CA . PHE A 1 41 ? 32.275 -5.497 13.403 1.00 0.00 141 PHE A CA 20
ATOM 32416 C C . PHE A 1 41 ? 32.734 -4.334 12.529 1.00 0.00 141 PHE A C 20
ATOM 32417 O O . PHE A 1 41 ? 33.733 -4.434 11.817 1.00 0.00 141 PHE A O 20
ATOM 32434 N N . VAL A 1 42 ? 31.996 -3.230 12.588 1.00 0.00 142 VAL A N 20
ATOM 32435 C CA . VAL A 1 42 ? 32.326 -2.047 11.802 1.00 0.00 142 VAL A CA 20
ATOM 32436 C C . VAL A 1 42 ? 32.236 -0.782 12.649 1.00 0.00 142 VAL A C 20
ATOM 32437 O O . VAL A 1 42 ? 31.150 -0.369 13.055 1.00 0.00 142 VAL A O 20
ATOM 32450 N N . THR A 1 43 ? 33.387 -0.170 12.913 1.00 0.00 143 THR A N 20
ATOM 32451 C CA . THR A 1 43 ? 33.439 1.047 13.712 1.00 0.00 143 THR A CA 20
ATOM 32452 C C . THR A 1 43 ? 34.098 2.185 12.940 1.00 0.00 143 THR A C 20
ATOM 32453 O O . THR A 1 43 ? 35.314 2.193 12.744 1.00 0.00 143 THR A O 20
ATOM 32464 N N . LEU A 1 44 ? 33.289 3.143 12.503 1.00 0.00 144 LEU A N 20
ATOM 32465 C CA . LEU A 1 44 ? 33.793 4.287 11.752 1.00 0.00 144 LEU A CA 20
ATOM 32466 C C . LEU A 1 44 ? 33.435 5.597 12.447 1.00 0.00 144 LEU A C 20
ATOM 32467 O O . LEU A 1 44 ? 32.296 5.795 12.869 1.00 0.00 144 LEU A O 20
ATOM 32483 N N . SER A 1 45 ? 34.415 6.488 12.561 1.00 0.00 145 SER A N 20
ATOM 32484 C CA . SER A 1 45 ? 34.203 7.778 13.206 1.00 0.00 145 SER A CA 20
ATOM 32485 C C . SER A 1 45 ? 34.158 8.901 12.174 1.00 0.00 145 SER A C 20
ATOM 32486 O O . SER A 1 45 ? 35.137 9.154 11.472 1.00 0.00 145 SER A O 20
ATOM 32494 N N . PHE A 1 46 ? 33.013 9.571 12.088 1.00 0.00 146 PHE A N 20
ATOM 32495 C CA . PHE A 1 46 ? 32.838 10.666 11.141 1.00 0.00 146 PHE A CA 20
ATOM 32496 C C . PHE A 1 46 ? 32.104 11.835 11.791 1.00 0.00 146 PHE A C 20
ATOM 32497 O O . PHE A 1 46 ? 31.490 11.687 12.849 1.00 0.00 146 PHE A O 20
ATOM 32514 N N . THR A 1 47 ? 32.172 12.998 11.151 1.00 0.00 147 THR A N 20
ATOM 32515 C CA . THR A 1 47 ? 31.516 14.193 11.667 1.00 0.00 147 THR A CA 20
ATOM 32516 C C . THR A 1 47 ? 30.363 14.620 10.766 1.00 0.00 147 THR A C 20
ATOM 32517 O O . THR A 1 47 ? 30.550 14.854 9.572 1.00 0.00 147 THR A O 20
ATOM 32528 N N . ILE A 1 48 ? 29.171 14.719 11.345 1.00 0.00 148 ILE A N 20
ATOM 32529 C CA . ILE A 1 48 ? 27.988 15.119 10.594 1.00 0.00 148 ILE A CA 20
ATOM 32530 C C . ILE A 1 48 ? 27.845 16.637 10.561 1.00 0.00 148 ILE A C 20
ATOM 32531 O O . ILE A 1 48 ? 27.409 17.251 11.534 1.00 0.00 148 ILE A O 20
ATOM 32547 N N . ASP A 1 49 ? 28.214 17.236 9.434 1.00 0.00 149 ASP A N 20
ATOM 32548 C CA . ASP A 1 49 ? 28.125 18.682 9.272 1.00 0.00 149 ASP A CA 20
ATOM 32549 C C . ASP A 1 49 ? 26.694 19.166 9.488 1.00 0.00 149 ASP A C 20
ATOM 32550 O O . ASP A 1 49 ? 25.734 18.464 9.169 1.00 0.00 149 ASP A O 20
ATOM 32559 N N . THR A 1 50 ? 26.558 20.371 10.034 1.00 0.00 150 THR A N 20
ATOM 32560 C CA . THR A 1 50 ? 25.246 20.948 10.295 1.00 0.00 150 THR A CA 20
ATOM 32561 C C . THR A 1 50 ? 24.373 20.917 9.046 1.00 0.00 150 THR A C 20
ATOM 32562 O O . THR A 1 50 ? 23.145 20.936 9.132 1.00 0.00 150 THR A O 20
ATOM 32573 N N . THR A 1 51 ? 25.015 20.869 7.882 1.00 0.00 151 THR A N 20
ATOM 32574 C CA . THR A 1 51 ? 24.297 20.837 6.614 1.00 0.00 151 THR A CA 20
ATOM 32575 C C . THR A 1 51 ? 23.974 19.405 6.202 1.00 0.00 151 THR A C 20
ATOM 32576 O O . THR A 1 51 ? 23.767 19.120 5.023 1.00 0.00 151 THR A O 20
ATOM 32587 N N . GLY A 1 52 ? 23.933 18.507 7.182 1.00 0.00 152 GLY A N 20
ATOM 32588 C CA . GLY A 1 52 ? 23.634 17.115 6.900 1.00 0.00 152 GLY A CA 20
ATOM 32589 C C . GLY A 1 52 ? 24.648 16.481 5.968 1.00 0.00 152 GLY A C 20
ATOM 32590 O O . GLY A 1 52 ? 24.283 15.765 5.035 1.00 0.00 152 GLY A O 20
ATOM 32594 N N . LYS A 1 53 ? 25.926 16.746 6.218 1.00 0.00 153 LYS A N 20
ATOM 32595 C CA . LYS A 1 53 ? 26.997 16.198 5.395 1.00 0.00 153 LYS A CA 20
ATOM 32596 C C . LYS A 1 53 ? 27.882 15.260 6.208 1.00 0.00 153 LYS A C 20
ATOM 32597 O O . LYS A 1 53 ? 28.067 15.452 7.410 1.00 0.00 153 LYS A O 20
ATOM 32616 N N . ALA A 1 54 ? 28.429 14.246 5.545 1.00 0.00 154 ALA A N 20
ATOM 32617 C CA . ALA A 1 54 ? 29.298 13.281 6.207 1.00 0.00 154 ALA A CA 20
ATOM 32618 C C . ALA A 1 54 ? 30.738 13.416 5.722 1.00 0.00 154 ALA A C 20
ATOM 32619 O O . ALA A 1 54 ? 31.063 13.031 4.598 1.00 0.00 154 ALA A O 20
ATOM 32626 N N . VAL A 1 55 ? 31.596 13.964 6.575 1.00 0.00 155 VAL A N 20
ATOM 32627 C CA . VAL A 1 55 ? 33.002 14.149 6.233 1.00 0.00 155 VAL A CA 20
ATOM 32628 C C . VAL A 1 55 ? 33.909 13.678 7.364 1.00 0.00 155 VAL A C 20
ATOM 32629 O O . VAL A 1 55 ? 33.440 13.131 8.363 1.00 0.00 155 VAL A O 20
ATOM 32642 N N . ASP A 1 56 ? 35.209 13.895 7.201 1.00 0.00 156 ASP A N 20
ATOM 32643 C CA . ASP A 1 56 ? 36.184 13.494 8.209 1.00 0.00 156 ASP A CA 20
ATOM 32644 C C . ASP A 1 56 ? 36.056 12.007 8.527 1.00 0.00 156 ASP A C 20
ATOM 32645 O O . ASP A 1 56 ? 36.213 11.593 9.676 1.00 0.00 156 ASP A O 20
ATOM 32654 N N . ILE A 1 57 ? 35.770 11.211 7.503 1.00 0.00 157 ILE A N 20
ATOM 32655 C CA . ILE A 1 57 ? 35.621 9.771 7.674 1.00 0.00 157 ILE A CA 20
ATOM 32656 C C . ILE A 1 57 ? 36.917 9.139 8.172 1.00 0.00 157 ILE A C 20
ATOM 32657 O O . ILE A 1 57 ? 37.901 9.057 7.438 1.00 0.00 157 ILE A O 20
ATOM 32673 N N . ASN A 1 58 ? 36.909 8.694 9.424 1.00 0.00 158 ASN A N 20
ATOM 32674 C CA . ASN A 1 58 ? 38.083 8.068 10.020 1.00 0.00 158 ASN A CA 20
ATOM 32675 C C . ASN A 1 58 ? 37.709 6.765 10.721 1.00 0.00 158 ASN A C 20
ATOM 32676 O O . ASN A 1 58 ? 36.981 6.769 11.714 1.00 0.00 158 ASN A O 20
ATOM 32687 N N . VAL A 1 59 ? 38.212 5.652 10.197 1.00 0.00 159 VAL A N 20
ATOM 32688 C CA . VAL A 1 59 ? 37.933 4.342 10.773 1.00 0.00 159 VAL A CA 20
ATOM 32689 C C . VAL A 1 59 ? 38.797 4.087 12.003 1.00 0.00 159 VAL A C 20
ATOM 32690 O O . VAL A 1 59 ? 39.990 4.388 12.010 1.00 0.00 159 VAL A O 20
ATOM 32703 N N . VAL A 1 60 ? 38.185 3.528 13.043 1.00 0.00 160 VAL A N 20
ATOM 32704 C CA . VAL A 1 60 ? 38.898 3.230 14.279 1.00 0.00 160 VAL A CA 20
ATOM 32705 C C . VAL A 1 60 ? 39.147 1.733 14.423 1.00 0.00 160 VAL A C 20
ATOM 32706 O O . VAL A 1 60 ? 40.151 1.313 14.998 1.00 0.00 160 VAL A O 20
ATOM 32719 N N . ASP A 1 61 ? 38.227 0.933 13.895 1.00 0.00 161 ASP A N 20
ATOM 32720 C CA . ASP A 1 61 ? 38.347 -0.519 13.963 1.00 0.00 161 ASP A CA 20
ATOM 32721 C C . ASP A 1 61 ? 37.154 -1.194 13.295 1.00 0.00 161 ASP A C 20
ATOM 32722 O O . ASP A 1 61 ? 36.016 -0.746 13.434 1.00 0.00 161 ASP A O 20
ATOM 32731 N N . ALA A 1 62 ? 37.422 -2.274 12.568 1.00 0.00 162 ALA A N 20
ATOM 32732 C CA . ALA A 1 62 ? 36.371 -3.012 11.879 1.00 0.00 162 ALA A CA 20
ATOM 32733 C C . ALA A 1 62 ? 36.836 -4.417 11.512 1.00 0.00 162 ALA A C 20
ATOM 32734 O O . ALA A 1 62 ? 37.796 -4.587 10.763 1.00 0.00 162 ALA A O 20
ATOM 32741 N N . ASN A 1 63 ? 36.148 -5.421 12.047 1.00 0.00 163 ASN A N 20
ATOM 32742 C CA . ASN A 1 63 ? 36.492 -6.812 11.776 1.00 0.00 163 ASN A CA 20
ATOM 32743 C C . ASN A 1 63 ? 37.965 -7.076 12.074 1.00 0.00 163 ASN A C 20
ATOM 32744 O O . ASN A 1 63 ? 38.762 -6.155 12.256 1.00 0.00 163 ASN A O 20
ATOM 32755 N N . PRO A 1 64 ? 38.337 -8.364 12.125 1.00 0.00 164 PRO A N 20
ATOM 32756 C CA . PRO A 1 64 ? 39.716 -8.779 12.399 1.00 0.00 164 PRO A CA 20
ATOM 32757 C C . PRO A 1 64 ? 40.660 -8.450 11.247 1.00 0.00 164 PRO A C 20
ATOM 32758 O O . PRO A 1 64 ? 41.881 -8.456 11.410 1.00 0.00 164 PRO A O 20
ATOM 32769 N N . LYS A 1 65 ? 40.088 -8.163 10.083 1.00 0.00 165 LYS A N 20
ATOM 32770 C CA . LYS A 1 65 ? 40.878 -7.829 8.904 1.00 0.00 165 LYS A CA 20
ATOM 32771 C C . LYS A 1 65 ? 39.976 -7.448 7.734 1.00 0.00 165 LYS A C 20
ATOM 32772 O O . LYS A 1 65 ? 38.761 -7.323 7.891 1.00 0.00 165 LYS A O 20
ATOM 32791 N N . ARG A 1 66 ? 40.577 -7.265 6.563 1.00 0.00 166 ARG A N 20
ATOM 32792 C CA . ARG A 1 66 ? 39.827 -6.898 5.368 1.00 0.00 166 ARG A CA 20
ATOM 32793 C C . ARG A 1 66 ? 38.635 -7.829 5.168 1.00 0.00 166 ARG A C 20
ATOM 32794 O O . ARG A 1 66 ? 38.780 -8.939 4.659 1.00 0.00 166 ARG A O 20
ATOM 32815 N N . MET A 1 67 ? 37.456 -7.366 5.573 1.00 0.00 167 MET A N 20
ATOM 32816 C CA . MET A 1 67 ? 36.238 -8.157 5.437 1.00 0.00 167 MET A CA 20
ATOM 32817 C C . MET A 1 67 ? 35.044 -7.264 5.116 1.00 0.00 167 MET A C 20
ATOM 32818 O O . MET A 1 67 ? 34.575 -7.223 3.978 1.00 0.00 167 MET A O 20
ATOM 32832 N N . PHE A 1 68 ? 34.555 -6.551 6.126 1.00 0.00 168 PHE A N 20
ATOM 32833 C CA . PHE A 1 68 ? 33.414 -5.660 5.951 1.00 0.00 168 PHE A CA 20
ATOM 32834 C C . PHE A 1 68 ? 33.842 -4.200 6.061 1.00 0.00 168 PHE A C 20
ATOM 32835 O O . PHE A 1 68 ? 33.005 -3.300 6.124 1.00 0.00 168 PHE A O 20
ATOM 32852 N N . GLU A 1 69 ? 35.152 -3.974 6.083 1.00 0.00 169 GLU A N 20
ATOM 32853 C CA . GLU A 1 69 ? 35.692 -2.623 6.186 1.00 0.00 169 GLU A CA 20
ATOM 32854 C C . GLU A 1 69 ? 35.384 -1.816 4.928 1.00 0.00 169 GLU A C 20
ATOM 32855 O O . GLU A 1 69 ? 34.992 -0.652 5.004 1.00 0.00 169 GLU A O 20
ATOM 32867 N N . ARG A 1 70 ? 35.565 -2.444 3.770 1.00 0.00 170 ARG A N 20
ATOM 32868 C CA . ARG A 1 70 ? 35.309 -1.785 2.495 1.00 0.00 170 ARG A CA 20
ATOM 32869 C C . ARG A 1 70 ? 33.844 -1.374 2.381 1.00 0.00 170 ARG A C 20
ATOM 32870 O O . ARG A 1 70 ? 33.534 -0.255 1.973 1.00 0.00 170 ARG A O 20
ATOM 32891 N N . GLU A 1 71 ? 32.948 -2.288 2.742 1.00 0.00 171 GLU A N 20
ATOM 32892 C CA . GLU A 1 71 ? 31.516 -2.020 2.678 1.00 0.00 171 GLU A CA 20
ATOM 32893 C C . GLU A 1 71 ? 31.130 -0.896 3.635 1.00 0.00 171 GLU A C 20
ATOM 32894 O O . GLU A 1 71 ? 30.454 0.057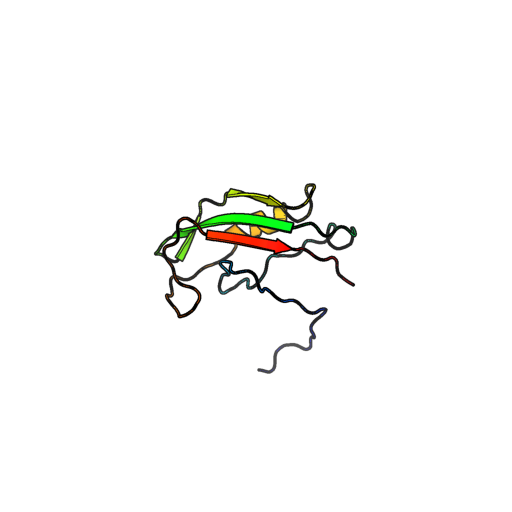 3.249 1.00 0.00 171 GLU A O 20
ATOM 32906 N N . ALA A 1 72 ? 31.564 -1.016 4.885 1.00 0.00 172 ALA A N 20
ATOM 32907 C CA . ALA A 1 72 ? 31.265 -0.011 5.897 1.00 0.00 172 ALA A CA 20
ATOM 32908 C C . ALA A 1 72 ? 31.864 1.341 5.523 1.00 0.00 172 ALA A C 20
ATOM 32909 O O . ALA A 1 72 ? 31.254 2.385 5.750 1.00 0.00 172 ALA A O 20
ATOM 32916 N N . MET A 1 73 ? 33.063 1.312 4.949 1.00 0.00 173 MET A N 20
ATOM 32917 C CA . MET A 1 73 ? 33.744 2.536 4.542 1.00 0.00 173 MET A CA 20
ATOM 32918 C C . MET A 1 73 ? 33.037 3.183 3.356 1.00 0.00 173 MET A C 20
ATOM 32919 O O . MET A 1 73 ? 32.648 4.349 3.415 1.00 0.00 173 MET A O 20
ATOM 32933 N N . GLN A 1 74 ? 32.877 2.419 2.280 1.00 0.00 174 GLN A N 20
ATOM 32934 C CA . GLN A 1 74 ? 32.218 2.920 1.079 1.00 0.00 174 GLN A CA 20
ATOM 32935 C C . GLN A 1 74 ? 30.786 3.348 1.383 1.00 0.00 174 GLN A C 20
ATOM 32936 O O . GLN A 1 74 ? 30.261 4.276 0.768 1.00 0.00 174 GLN A O 20
ATOM 32950 N N . ALA A 1 75 ? 30.158 2.664 2.334 1.00 0.00 175 ALA A N 20
ATOM 32951 C CA . ALA A 1 75 ? 28.787 2.974 2.720 1.00 0.00 175 ALA A CA 20
ATOM 32952 C C . ALA A 1 75 ? 28.676 4.397 3.256 1.00 0.00 175 ALA A C 20
ATOM 32953 O O . ALA A 1 75 ? 27.858 5.188 2.784 1.00 0.00 175 ALA A O 20
ATOM 32960 N N . LEU A 1 76 ? 29.504 4.719 4.244 1.00 0.00 176 LEU A N 20
ATOM 32961 C CA . LEU A 1 76 ? 29.498 6.048 4.845 1.00 0.00 176 LEU A CA 20
ATOM 32962 C C . LEU A 1 76 ? 29.602 7.130 3.775 1.00 0.00 176 LEU A C 20
ATOM 32963 O O . LEU A 1 76 ? 28.995 8.194 3.892 1.00 0.00 176 LEU A O 20
ATOM 32979 N N . LYS A 1 77 ? 30.375 6.850 2.731 1.00 0.00 177 LYS A N 20
ATOM 32980 C CA . LYS A 1 77 ? 30.557 7.796 1.637 1.00 0.00 177 LYS A CA 20
ATOM 32981 C C . LYS A 1 77 ? 29.355 7.781 0.699 1.00 0.00 177 LYS A C 20
ATOM 32982 O O . LYS A 1 77 ? 28.968 8.813 0.151 1.00 0.00 177 LYS A O 20
ATOM 33001 N N . LYS A 1 78 ? 28.767 6.603 0.518 1.00 0.00 178 LYS A N 20
ATOM 33002 C CA . LYS A 1 78 ? 27.606 6.452 -0.352 1.00 0.00 178 LYS A CA 20
ATOM 33003 C C . LYS A 1 78 ? 26.313 6.698 0.418 1.00 0.00 178 LYS A C 20
ATOM 33004 O O . LYS A 1 78 ? 25.220 6.457 -0.093 1.00 0.00 178 LYS A O 20
ATOM 33023 N N . TRP A 1 79 ? 26.445 7.179 1.649 1.00 0.00 179 TRP A N 20
ATOM 33024 C CA . TRP A 1 79 ? 25.286 7.459 2.489 1.00 0.00 179 TRP A CA 20
ATOM 33025 C C . TRP A 1 79 ? 24.835 8.907 2.330 1.00 0.00 179 TRP A C 20
ATOM 33026 O O . TRP A 1 79 ? 25.585 9.751 1.838 1.00 0.00 179 TRP A O 20
ATOM 33047 N N . LYS A 1 80 ? 23.606 9.188 2.749 1.00 0.00 180 LYS A N 20
ATOM 33048 C CA . LYS A 1 80 ? 23.055 10.535 2.655 1.00 0.00 180 LYS A CA 20
ATOM 33049 C C . LYS A 1 80 ? 22.309 10.908 3.932 1.00 0.00 180 LYS A C 20
ATOM 33050 O O . LYS A 1 80 ? 21.427 10.177 4.383 1.00 0.00 180 LYS A O 20
ATOM 33069 N N . TYR A 1 81 ? 22.668 12.050 4.509 1.00 0.00 181 TYR A N 20
ATOM 33070 C CA . TYR A 1 81 ? 22.033 12.519 5.735 1.00 0.00 181 TYR A CA 20
ATOM 33071 C C . TYR A 1 81 ? 21.346 13.863 5.513 1.00 0.00 181 TYR A C 20
ATOM 33072 O O . TYR A 1 81 ? 21.906 14.761 4.885 1.00 0.00 181 TYR A O 20
ATOM 33090 N N . GLN A 1 82 ? 20.130 13.992 6.033 1.00 0.00 182 GLN A N 20
ATOM 33091 C CA . GLN A 1 82 ? 19.366 15.226 5.892 1.00 0.00 182 GLN A CA 20
ATOM 33092 C C . GLN A 1 82 ? 19.535 16.114 7.121 1.00 0.00 182 GLN A C 20
ATOM 33093 O O . GLN A 1 82 ? 19.466 15.656 8.262 1.00 0.00 182 GLN A O 20
ATOM 33107 N N . PRO A 1 83 ? 19.761 17.415 6.885 1.00 0.00 183 PRO A N 20
ATOM 33108 C CA . PRO A 1 83 ? 19.944 18.394 7.960 1.00 0.00 183 PRO A CA 20
ATOM 33109 C C . PRO A 1 83 ? 18.654 18.657 8.730 1.00 0.00 183 PRO A C 20
ATOM 33110 O O . PRO A 1 83 ? 18.662 19.333 9.758 1.00 0.00 183 PRO A O 20
ATOM 33121 N N . GLN A 1 84 ? 17.548 18.119 8.225 1.00 0.00 184 GLN A N 20
ATOM 33122 C CA . GLN A 1 84 ? 16.251 18.297 8.866 1.00 0.00 184 GLN A CA 20
ATOM 33123 C C . GLN A 1 84 ? 16.277 17.778 10.300 1.00 0.00 184 GLN A C 20
ATOM 33124 O O . GLN A 1 84 ? 16.385 16.574 10.533 1.00 0.00 184 GLN A O 20
ATOM 33138 N N . ILE A 1 85 ? 16.179 18.695 11.257 1.00 0.00 185 ILE A N 20
ATOM 33139 C CA . ILE A 1 85 ? 16.191 18.329 12.668 1.00 0.00 185 ILE A CA 20
ATOM 33140 C C . ILE A 1 85 ? 14.814 17.861 13.127 1.00 0.00 185 ILE A C 20
ATOM 33141 O O . ILE A 1 85 ? 13.861 18.639 13.160 1.00 0.00 185 ILE A O 20
ATOM 33157 N N . VAL A 1 86 ? 14.717 16.583 13.481 1.00 0.00 186 VAL A N 20
ATOM 33158 C CA . VAL A 1 86 ? 13.457 16.011 13.940 1.00 0.00 186 VAL A CA 20
ATOM 33159 C C . VAL A 1 86 ? 13.631 15.306 15.281 1.00 0.00 186 VAL A C 20
ATOM 33160 O O . VAL A 1 86 ? 14.724 14.849 15.617 1.00 0.00 186 VAL A O 20
ATOM 33173 N N . ASP A 1 87 ? 12.546 15.221 16.043 1.00 0.00 187 ASP A N 20
ATOM 33174 C CA . ASP A 1 87 ? 12.577 14.569 17.347 1.00 0.00 187 ASP A CA 20
ATOM 33175 C C . ASP A 1 87 ? 13.192 13.177 17.245 1.00 0.00 187 ASP A C 20
ATOM 33176 O O . ASP A 1 87 ? 12.581 12.256 16.704 1.00 0.00 187 ASP A O 20
ATOM 33185 N N . GLY A 1 88 ? 14.405 13.031 17.768 1.00 0.00 188 GLY A N 20
ATOM 33186 C CA . GLY A 1 88 ? 15.083 11.748 17.724 1.00 0.00 188 GLY A CA 20
ATOM 33187 C C . GLY A 1 88 ? 16.498 11.858 17.194 1.00 0.00 188 GLY A C 20
ATOM 33188 O O . GLY A 1 88 ? 17.441 11.364 17.812 1.00 0.00 188 GLY A O 20
ATOM 33192 N N . LYS A 1 89 ? 16.649 12.506 16.044 1.00 0.00 189 LYS A N 20
ATOM 33193 C CA . LYS A 1 89 ? 17.959 12.679 15.429 1.00 0.00 189 LYS A CA 20
ATOM 33194 C C . LYS A 1 89 ? 18.156 14.119 14.964 1.00 0.00 189 LYS A C 20
ATOM 33195 O O . LYS A 1 89 ? 17.321 14.669 14.247 1.00 0.00 189 LYS A O 20
ATOM 33214 N N . ALA A 1 90 ? 19.267 14.722 15.375 1.00 0.00 190 ALA A N 20
ATOM 33215 C CA . ALA A 1 90 ? 19.574 16.096 14.997 1.00 0.00 190 ALA A CA 20
ATOM 33216 C C . ALA A 1 90 ? 20.870 16.168 14.196 1.00 0.00 190 ALA A C 20
ATOM 33217 O O . ALA A 1 90 ? 21.415 15.142 13.787 1.00 0.00 190 ALA A O 20
ATOM 33224 N N . ILE A 1 91 ? 21.356 17.384 13.975 1.00 0.00 191 ILE A N 20
ATOM 33225 C CA . ILE A 1 91 ? 22.588 17.589 13.223 1.00 0.00 191 ILE A CA 20
ATOM 33226 C C . ILE A 1 91 ? 23.655 18.255 14.085 1.00 0.00 191 ILE A C 20
ATOM 33227 O O . ILE A 1 91 ? 23.455 18.470 15.280 1.00 0.00 191 ILE A O 20
ATOM 33243 N N . GLU A 1 92 ? 24.787 18.580 13.469 1.00 0.00 192 GLU A N 20
ATOM 33244 C CA . GLU A 1 92 ? 25.886 19.222 14.182 1.00 0.00 192 GLU A CA 20
ATOM 33245 C C . GLU A 1 92 ? 26.491 18.277 15.215 1.00 0.00 192 GLU A C 20
ATOM 33246 O O . GLU A 1 92 ? 26.569 18.603 16.399 1.00 0.00 192 GLU A O 20
ATOM 33258 N N . GLN A 1 93 ? 26.918 17.104 14.757 1.00 0.00 193 GLN A N 20
ATOM 33259 C CA . GLN A 1 93 ? 27.515 16.111 15.641 1.00 0.00 193 GLN A CA 20
ATOM 33260 C C . GLN A 1 93 ? 28.887 15.682 15.131 1.00 0.00 193 GLN A C 20
ATOM 33261 O O . GLN A 1 93 ? 29.018 14.753 14.335 1.00 0.00 193 GLN A O 20
ATOM 33275 N N . PRO A 1 94 ? 29.936 16.375 15.599 1.00 0.00 194 PRO A N 20
ATOM 33276 C CA . PRO A 1 94 ? 31.317 16.084 15.203 1.00 0.00 194 PRO A CA 20
ATOM 33277 C C . PRO A 1 94 ? 31.815 14.759 15.769 1.00 0.00 194 PRO A C 20
ATOM 33278 O O . PRO A 1 94 ? 32.370 13.933 15.046 1.00 0.00 194 PRO A O 20
ATOM 33289 N N . GLY A 1 95 ? 31.614 14.562 17.069 1.00 0.00 195 GLY A N 20
ATOM 33290 C CA . GLY A 1 95 ? 32.049 13.335 17.710 1.00 0.00 195 GLY A CA 20
ATOM 33291 C C . GLY A 1 95 ? 31.057 12.203 17.527 1.00 0.00 195 GLY A C 20
ATOM 33292 O O . GLY A 1 95 ? 30.617 11.592 18.500 1.00 0.00 195 GLY A O 20
ATOM 33296 N N . GLN A 1 96 ? 30.705 11.923 16.276 1.00 0.00 196 GLN A N 20
ATOM 33297 C CA . GLN A 1 96 ? 29.757 10.859 15.970 1.00 0.00 196 GLN A CA 20
ATOM 33298 C C . GLN A 1 96 ? 30.486 9.559 15.643 1.00 0.00 196 GLN A C 20
ATOM 33299 O O . GLN A 1 96 ? 31.451 9.551 14.878 1.00 0.00 196 GLN A O 20
ATOM 33313 N N . THR A 1 97 ? 30.017 8.461 16.227 1.00 0.00 197 THR A N 20
ATOM 33314 C CA . THR A 1 97 ? 30.625 7.155 15.999 1.00 0.00 197 THR A CA 20
ATOM 33315 C C . THR A 1 97 ? 29.561 6.081 15.805 1.00 0.00 197 THR A C 20
ATOM 33316 O O . THR A 1 97 ? 28.576 6.027 16.540 1.00 0.00 197 THR A O 20
ATOM 33327 N N . VAL A 1 98 ? 29.767 5.225 14.809 1.00 0.00 198 VAL A N 20
ATOM 33328 C CA . VAL A 1 98 ? 28.827 4.149 14.518 1.00 0.00 198 VAL A CA 20
ATOM 33329 C C . VAL A 1 98 ? 29.499 2.786 14.630 1.00 0.00 198 VAL A C 20
ATOM 33330 O O . VAL A 1 98 ? 30.436 2.480 13.891 1.00 0.00 198 VAL A O 20
ATOM 33343 N N . THR A 1 99 ? 29.015 1.967 15.559 1.00 0.00 199 THR A N 20
ATOM 33344 C CA . THR A 1 99 ? 29.570 0.636 15.769 1.00 0.00 199 THR A CA 20
ATOM 33345 C C . THR A 1 99 ? 28.475 -0.425 15.748 1.00 0.00 199 THR A C 20
ATOM 33346 O O . THR A 1 99 ? 27.595 -0.440 16.609 1.00 0.00 199 THR A O 20
ATOM 33357 N N . VAL A 1 100 ? 28.536 -1.312 14.760 1.00 0.00 200 VAL A N 20
ATOM 33358 C CA . VAL A 1 100 ? 27.550 -2.378 14.628 1.00 0.00 200 VAL A CA 20
ATOM 33359 C C . VAL A 1 100 ? 28.211 -3.690 14.219 1.00 0.00 200 VAL A C 20
ATOM 33360 O O . VAL A 1 100 ? 28.975 -3.737 13.255 1.00 0.00 200 VAL A O 20
ATOM 33373 N N . GLU A 1 101 ? 27.911 -4.753 14.958 1.00 0.00 201 GLU A N 20
ATOM 33374 C CA . GLU A 1 101 ? 28.477 -6.066 14.671 1.00 0.00 201 GLU A CA 20
ATOM 33375 C C . GLU A 1 101 ? 27.846 -6.669 13.419 1.00 0.00 201 GLU A C 20
ATOM 33376 O O . GLU A 1 101 ? 26.700 -6.370 13.082 1.00 0.00 201 GLU A O 20
ATOM 33388 N N . PHE A 1 102 ? 28.603 -7.519 12.733 1.00 0.00 202 PHE A N 20
ATOM 33389 C CA . PHE A 1 102 ? 28.119 -8.163 11.517 1.00 0.00 202 PHE A CA 20
ATOM 33390 C C . PHE A 1 102 ? 27.779 -9.628 11.776 1.00 0.00 202 PHE A C 20
ATOM 33391 O O . PHE A 1 102 ? 28.568 -10.366 12.367 1.00 0.00 202 PHE A O 20
ATOM 33408 N N . LYS A 1 103 ? 26.598 -10.042 11.331 1.00 0.00 203 LYS A N 20
ATOM 33409 C CA . LYS A 1 103 ? 26.151 -11.418 11.512 1.00 0.00 203 LYS A CA 20
ATOM 33410 C C . LYS A 1 103 ? 25.990 -12.120 10.168 1.00 0.00 203 LYS A C 20
ATOM 33411 O O . LYS A 1 103 ? 25.287 -11.632 9.283 1.00 0.00 203 LYS A O 20
ATOM 33430 N N . ILE A 1 104 ? 26.645 -13.267 10.022 1.00 0.00 204 ILE A N 20
ATOM 33431 C CA . ILE A 1 104 ? 26.572 -14.036 8.786 1.00 0.00 204 ILE A CA 20
ATOM 33432 C C . ILE A 1 104 ? 25.234 -14.757 8.666 1.00 0.00 204 ILE A C 20
ATOM 33433 O O . ILE A 1 104 ? 24.691 -15.250 9.654 1.00 0.00 204 ILE A O 20
ATOM 33449 N N . ALA A 1 105 ? 24.707 -14.816 7.447 1.00 0.00 205 ALA A N 20
ATOM 33450 C CA . ALA A 1 105 ? 23.434 -15.480 7.196 1.00 0.00 205 ALA A CA 20
ATOM 33451 C C . ALA A 1 105 ? 23.498 -16.954 7.582 1.00 0.00 205 ALA A C 20
ATOM 33452 O O . ALA A 1 105 ? 24.578 -17.539 7.661 1.00 0.00 205 ALA A O 20
ATOM 33459 N N . LYS A 1 106 ? 22.334 -17.549 7.821 1.00 0.00 206 LYS A N 20
ATOM 33460 C CA . LYS A 1 106 ? 22.257 -18.955 8.199 1.00 0.00 206 LYS A CA 20
ATOM 33461 C C . LYS A 1 106 ? 21.433 -19.745 7.187 1.00 0.00 206 LYS A C 20
ATOM 33462 O O . LYS A 1 106 ? 21.673 -20.933 6.969 1.00 0.00 206 LYS A O 20
#

Nearest PDB structures (foldseek):
  2k9k-assembly1_A  TM=8.764E-01  e=7.788E-18  Vibrio anguillarum
  6i97-assembly1_E  TM=7.868E-01  e=6.025E-06  Pseudomonas aeruginosa
  1u07-assembly1_B  TM=8.267E-01  e=9.285E-06  Escherichia coli
  2gsk-assembly1_B  TM=8.514E-01  e=1.722E-05  Escherichia coli
  6fip-assembly1_A  TM=7.860E-01  e=4.352E-05  Pseudomonas aeruginosa

Secondary structure (DSSP, 8-state):
---SS----S-----S-----SS-SS----SHHHHH----EEEEEEEEETTTEEEEEEEEEESSSSSSHHHHHHHHHH--------SS--S-EEEEEEEEE-PPP-

Organism: Vibrio anguillarum (NCBI:txid55601)

CATH classification: 3.30.1150.10